Protein 6GH3 (pdb70)

InterPro domains:
  IPR008928 Six-hairpin glycosidase superfamily [SSF48208] (304-876)
  IPR010383 Glycosyl hydrolase 94, supersandwich domain [PF06165] (105-306)
  IPR011013 Galactose mutarotase-like domain superfamily [SSF74650] (109-291)
  IPR012341 Six-hairpin glycosidase-like superfamily [G3DSA:1.50.10.10] (341-810)
  IPR033432 Glycosyl hydrolase 94, catalytic domain [PF17167] (644-808)
  IPR037018 Glycoside hydrolase family 65, N-terminal domain [G3DSA:2.70.98.40] (7-300)
  IPR052047 Glycosyl Hydrolase 94 Enzymes [PTHR37469] (95-882)

CATH classification: 2.70.98.40

Secondary structure (DSSP, 8-state):
---EE-SSSS-EEEESGGGSTT--EEEE-TTS-EEEE-TTS-EEEESSTT-BSSPP--TTHHHHB----EEEEEETTTEEEETTS-SHHHHTTTTTT-PPPEEEEEETTEEEEEEEETTTTEEEEEEEE--SSSSEEEEEEEEEEE-SSS-EEEEEEEEEE---B-GGGSSTTHHHHHTT-EEEEETTEEEE--SEEEETTEEEE---EEEEEEEETTSPPPSEE--BHHHHH-TT-BTTB-HHHHTTPPPSB-TT-EEESS-BEEEEEPPPEEE-TT-EEEEEEEEEEESSS--HHHHIIIIISTTHHHHHHHHHHHHHHHHHTTEEEE-S-HHHHHHHHHHHHHHHHHHHHTT-SSTT--S--S---HHHHHHHHHHHHHH-GGGHHHHHHHHHTTBBTTS-B--SB-SSTT-B---SSSPPP-BGGGGTHHHHHHHHHHHHH--GGGGG-EE--B--SEETTTTEE-TT--GGG-SB-BBTTSPBP-EEHHHHHHHHHHHHHH-B-TTSSBB-BT-SS-TT--S-TTT-EEHHHHHHHHHHHHHHHHHHHHHHHHH---EEEEEGGGGGT-GGGSSPPPTT-HHHHHHHHHHHHHHHSS-B---EEEEEHHHHHHHHHHHHHHHHHHHHHHSEEE-TTS-EEE--EE-TTS-B-SB--TTS-B-BSHHHHHHHHHTSS-HHHHHHHHHHHHHHTEETTTEE-SBPPPPS-BTTTBGGGGSPTTBTTBTSEEHHHHHHHHHHHHHTT-HHHHHHHHHHHHHHHH-HHHH---SS--SEE-TTS-EES-S--THHHHHHHHIIIIIS-EEEETTEEEE-----GGGS-TTSEEEEEEEETTEEEEEEEE-TT-PPTTSEEEEEEEETTEE----EE-HHHHHTS-SSSEEEEEEEEEEPP-/---EE-SSSS-EEEESGGGSTT--EEEE-TTS-EEEE-TTS-EEEESSTT-BSSPP--TTHHHHB----EEEEEETTTEEEETTS-SHHHHTTTTTT-PPPEEEEEETTEEEEEEEETTTTEEEEEEEE--SSSSEEEEEEEEEEE-SSS-EEEEEEEEEE---B-GGGSSTTHHHHHTT-EEEEETTEEEE--SEEEETTEEEE---EEEEEEEETT-PPPSEE--BHHHHH-TT-BTTB-HHHHTTPPPSB-TT-EEESS-BEEEEEPPPEEEPTT-EEEEEEEEEEESSS--HHHHIIIIISTTHHHHHHHHHHHHHHHHHTTEEEESS-HHHHHHHHHHHHHHHHHHHHTT-SSSS--S--S---HHHHHHHHHHHHHH-GGGHHHHHHHHHTTB-TTS-B--EE-SSTT-EE------BGGGGTHHHHHHHHHHHHH--GGGGG-EE--B--SEETTTTEE-TT--GGG-SB-BBTTSPBP-EEHHHHHHHHHHHHHH-B-TTSSBB-BT-SS-TT--S-TTT-EEHHHHHHHHHHHHHHHHHHHHHHHHH---EEEEEGGGGGT-GGGSSPPPTT-HHHHHHHHHHHHHHHSS-B---EEEEEHHHHHHHHHHHHHHHHHHHHHHSEEE-TTS-EEE--EE-TTS-B-SB--TTS-B-BSHHHHHHHHHTSS-HHHHHHHHHHHHHHTEETTTEE-SBPPPPS-BTTTBGGGGSPTTBTTBTSEEHHHHHHHHHHHHHTT-HHHHHHHHHHHHHHHH-HHHH---SS--SEE-TTS-EES-S--THHHHHHHHIIIIIS-EEEETTEEEE-----GGGS-TTSEEEEEEEETTEEEEEEEE-TT-PPTTS-EEEEEEETTEE------EEE-HHHHHTS-SSSEEEEEEEEE-

Organism: NCBI:txid856729

Radius of gyration: 38.49 Å; Cα contacts (8 Å, |Δi|>4): 4423; chains: 2; bounding box: 98×97×110 Å

Nearest PDB structures (foldseek):
  6gh3-assembly1_B  TM=1.001E+00  e=0.000E+00  Paenibacillus sp. YM1
  6gh3-assembly1_A  TM=9.968E-01  e=0.000E+00  Paenibacillus sp. YM1
  3qde-assembly1_A  TM=8.419E-01  e=8.914E-45  Acetivibrio thermocellus
  1v7v-assembly1_A  TM=8.542E-01  e=3.616E-43  Vibrio proteolyticus
  6hq6-assembly1_B  TM=7.525E-01  e=4.160E-30  metagenome

Sequence (1801 aa):
KGWKFQGEQGEFRLEQPEHNSYLYFPLVNEAGMMSAVTPNLHGEITSGHNTFLMEPVSAESLHNSKASRNFWVFIEGYGAWSVSGNSARQNAARFTGEEERSAVEAGFLWHAVTRENEKAGLKARTVSFVPVTDDKIELMRVTLTNTGNAPLKLTPTAAIPLYGRSADDLRDHRHVTSLLHRIFTSEYGIEVQPALSFDERGHRRVNKVTYGVFGAEAGGTAPAGFFPVTEDFIGEGGALDWPEAVVANREPDAQAGTAVEEGYEAVGALRFAPVELAPGKSVSSYVVAMVISGDRIDVGRYAADYLAAGRRFDALLEQNRAYWRDKLDTVRFSSGDGEQDLWMKWVTLQPILRRLYGNSFLPYHDYGRGGRGWRDLWQDCLALMVMEPAEVRHLLLNNYAGVRMDGSNATIIGAGPGEFVADRNNIPRVWMDHGAWPLMTTLLYLHQSGDLDLLFQPQSYFRDVFVKRCRERDASWWTPEQGNKLLTADGQIYEGTILEHILLQNIVPFFNVGEHGNIKLEGADWNDGLDLAPERGESVAFTAFYASNLMELSELLLELQKRTGKDSLDIAEEMALLLDTLGKPISYDSIQEKRSLLDRYYDAVTPRVSGKKLLLDIRKVAEDLKRKADWAVAHLRGSEWIQSKEGYAWFNGYYNNDGERVEGDHPDGVRMTLTGQVFAIMGGVATDEQTEKISSQAVNRYLKDERIGYRLNSRFGGIQQNLGRAFGFAFGHKENGAMFSHMTVMYANALYKRGFVQEGFEVLDSSIYRLSADFENSRIYPGVPEYINERGRGMYTYLTGSASWLLLTQLTEVYGVKGRFGDLRLEPKLVQAQFDGSGEAAVETLFAGRMLRVVYRNPQAAEHGQQYRVDSVSLNGQSVDCCLIGRSLIEALPADGVHELIVTLGRNISKGWKFQGEQQGEFRLEQPEHNSYLYFPLVNEAGMMSAVTPNLHGEITSGHNTFLMEPVSAESLHNSKASRNFWVFIEGYGAWSVSGNSARQNAARFTGEEERSAVEAGFLWHAVTRENEKAGLKARTVSFVPVTDDKIELMRVTLTNTGNAPLKLTPTAAIPLYGRSADDLRDHRHVTSLLHRIFTSEYGIEVQPALSFDERGHRVNKVTYGVFGAEAGGTAPAGFFPVTEDFIGEGGALDWPEAVVANREPDAQAGTAVEGYEAVGALRFAPVELAPGKSVSYVVAMVISGDRIDVGRYAADYLAAGRRFDALLEQNRAYWRDKLDTVRFSSGDGEQDLWMKKWVTLQPILRRLYGNSFLPYHDYGRGGRGWRDLWQDCLALMVMEPAEVRHLLLNNYAGVRMDGSNATIIGAGPGEFVADRPRVWMDHGAWPLMTTLLYLHQSGDLDLLFQPQSYFRDVFVKRCRERDASWTPEQGNKLLTADGQIYEGTILEHILLQNIIVPFFNVGEHGNIKLEGADWNDGLDLAPERGESVAFTAFYASNLMELSELLLELQKRTGKDSLDIAEEMALLLDTLGKPISYDSIQEKRSLLDRYYDAVTPRVSGKKLLLDIRKVAEDLKRKADWAVAHLRGSEWIQSKEGYAWFNGYYNNDGERVEGDHPDGVRMTLTGQVFAIMGGVATDEQTEKISSQAVNRYLKDEERIGYRLNSRFGGIQQNLGRAFGFAFGHKENGAMFSHMTVMYANALYKRGFVQEGFEVLDSSIYRLSADFENSRIYPGVPEYINERGRGMYTYLTGSASWLLLTQLTEVYGVKGRFGDLRLEPKLVQAQFDGSGEAAVETLFAGRMLRVVYRNPQAAEHGQYRVDSVSLNGQSVDCQAGCLIGRSLIEALPADGVHELIVTLGR

B-factor: mean 40.85, std 18.24, range [12.48, 115.1]

Structure (mmCIF, N/CA/C/O backbone):
data_6GH3
#
_entry.id   6GH3
#
_cell.length_a   146.570
_cell.length_b   146.570
_cell.length_c   222.227
_cell.angle_alpha   90.000
_cell.angle_beta   90.000
_cell.angle_gamma   90.000
#
_symmetry.space_group_name_H-M   'P 41 21 2'
#
loop_
_entity.id
_entity.type
_entity.pdbx_description
1 polymer 'Laminaribiose phosphorylase'
2 non-polymer 'SULFATE ION'
3 non-polymer 1-O-phosphono-alpha-D-mannopyranose
4 non-polymer 1,2-ETHANEDIOL
5 non-polymer 'CHLORIDE ION'
6 water water
#
loop_
_atom_site.group_PDB
_atom_site.id
_atom_site.type_symbol
_atom_site.label_atom_id
_atom_site.label_alt_id
_atom_site.label_comp_id
_atom_site.label_asym_id
_atom_site.label_entity_id
_atom_site.label_seq_id
_atom_site.pdbx_PDB_ins_code
_atom_site.Cartn_x
_atom_site.Cartn_y
_atom_site.Cartn_z
_atom_site.occupancy
_atom_site.B_iso_or_equiv
_atom_site.auth_seq_id
_atom_site.auth_comp_id
_atom_site.auth_asym_id
_atom_site.auth_atom_id
_atom_site.pdbx_PDB_model_num
ATOM 1 N N . LYS A 1 6 ? 60.680 -4.900 29.589 1.00 66.02 4 LYS A N 1
ATOM 2 C CA . LYS A 1 6 ? 59.692 -5.955 29.933 1.00 67.23 4 LYS A CA 1
ATOM 3 C C . LYS A 1 6 ? 58.515 -5.339 30.713 1.00 60.83 4 LYS A C 1
ATOM 4 O O . LYS A 1 6 ? 58.618 -4.990 31.916 1.00 61.79 4 LYS A O 1
ATOM 6 N N . GLY A 1 7 ? 57.403 -5.184 29.998 1.00 53.58 5 GLY A N 1
ATOM 7 C CA . GLY A 1 7 ? 56.160 -4.711 30.571 1.00 46.69 5 GLY A CA 1
ATOM 8 C C . GLY A 1 7 ? 55.388 -5.779 31.305 1.00 44.37 5 GLY A C 1
ATOM 9 O O . GLY A 1 7 ? 55.857 -6.897 31.502 1.00 44.76 5 GLY A O 1
ATOM 10 N N . TRP A 1 8 ? 54.201 -5.400 31.756 1.00 40.24 6 TRP A N 1
ATOM 11 C CA . TRP A 1 8 ? 53.269 -6.337 32.350 1.00 38.98 6 TRP A CA 1
ATOM 12 C C . TRP A 1 8 ? 52.729 -7.324 31.304 1.00 40.84 6 TRP A C 1
ATOM 13 O O . TRP A 1 8 ? 52.722 -7.031 30.100 1.00 39.39 6 TRP A O 1
ATOM 24 N N . LYS A 1 9 ? 52.303 -8.490 31.776 1.00 41.23 7 LYS A N 1
ATOM 25 C CA . LYS A 1 9 ? 51.688 -9.508 30.928 1.00 43.84 7 LYS A CA 1
ATOM 26 C C . LYS A 1 9 ? 50.421 -9.977 31.594 1.00 44.38 7 LYS A C 1
ATOM 27 O O . LYS A 1 9 ? 50.452 -10.288 32.780 1.00 44.18 7 LYS A O 1
ATOM 29 N N . PHE A 1 10 ? 49.312 -10.006 30.856 1.00 45.73 8 PHE A N 1
ATOM 30 C CA . PHE A 1 10 ? 48.090 -10.619 31.357 1.00 48.72 8 PHE A CA 1
ATOM 31 C C . PHE A 1 10 ? 48.280 -12.120 31.609 1.00 51.63 8 PHE A C 1
ATOM 32 O O . PHE A 1 10 ? 48.991 -12.801 30.872 1.00 51.12 8 PHE A O 1
ATOM 40 N N . GLN A 1 11 ? 47.627 -12.616 32.655 1.00 53.99 9 GLN A N 1
ATOM 41 C CA . GLN A 1 11 ? 47.595 -14.043 32.994 1.00 58.08 9 GLN A CA 1
ATOM 42 C C . GLN A 1 11 ? 46.151 -14.431 33.142 1.00 57.82 9 GLN A C 1
ATOM 43 O O . GLN A 1 11 ? 45.387 -13.697 33.782 1.00 54.89 9 GLN A O 1
ATOM 49 N N . GLY A 1 12 ? 45.776 -15.567 32.563 1.00 59.06 10 GLY A N 1
ATOM 50 C CA . GLY A 1 12 ? 44.389 -16.020 32.612 1.00 61.43 10 GLY A CA 1
ATOM 51 C C . GLY A 1 12 ? 43.531 -15.116 31.752 1.00 62.11 10 GLY A C 1
ATOM 52 O O . GLY A 1 12 ? 44.061 -14.323 30.974 1.00 60.46 10 GLY A O 1
ATOM 53 N N . GLU A 1 13 ? 42.215 -15.207 31.940 1.00 65.39 11 GLU A N 1
ATOM 54 C CA . GLU A 1 13 ? 41.236 -14.546 31.069 1.00 68.38 11 GLU A CA 1
ATOM 55 C C . GLU A 1 13 ? 40.300 -13.565 31.774 1.00 66.98 11 GLU A C 1
ATOM 56 O O . GLU A 1 13 ? 39.309 -13.140 31.190 1.00 70.47 11 GLU A O 1
ATOM 62 N N . GLN A 1 14 ? 40.605 -13.199 33.009 1.00 63.27 12 GLN A N 1
ATOM 63 C CA . GLN A 1 14 ? 39.766 -12.270 33.760 1.00 63.14 12 GLN A CA 1
ATOM 64 C C . GLN A 1 14 ? 40.464 -10.946 34.046 1.00 59.97 12 GLN A C 1
ATOM 65 O O . GLN A 1 14 ? 39.918 -10.120 34.778 1.00 61.54 12 GLN A O 1
ATOM 67 N N . GLY A 1 15 ? 41.658 -10.740 33.484 1.00 56.06 13 GLY A N 1
ATOM 68 C CA . GLY A 1 15 ? 42.310 -9.433 33.509 1.00 53.25 13 GLY A CA 1
ATOM 69 C C . GLY A 1 15 ? 43.449 -9.310 34.483 1.00 50.64 13 GLY A C 1
ATOM 70 O O . GLY A 1 15 ? 44.056 -8.227 34.594 1.00 51.36 13 GLY A O 1
ATOM 71 N N . GLU A 1 16 ? 43.738 -10.390 35.205 1.00 51.05 14 GLU A N 1
ATOM 72 C CA . GLU A 1 16 ? 44.902 -10.422 36.082 1.00 50.16 14 GLU A CA 1
ATOM 73 C C . GLU A 1 16 ? 46.190 -10.194 35.255 1.00 47.57 14 GLU A C 1
ATOM 74 O O . GLU A 1 16 ? 46.309 -10.680 34.117 1.00 46.66 14 GLU A O 1
ATOM 80 N N . PHE A 1 17 ? 47.128 -9.449 35.821 1.00 43.36 15 PHE A N 1
ATOM 81 C CA . PHE A 1 17 ? 48.423 -9.230 35.199 1.00 42.88 15 PHE A CA 1
ATOM 82 C C . PHE A 1 17 ? 49.554 -9.404 36.188 1.00 42.20 15 PHE A C 1
ATOM 83 O O . PHE A 1 17 ? 49.352 -9.385 37.412 1.00 42.69 15 PHE A O 1
ATOM 91 N N . ARG A 1 18 ? 50.747 -9.570 35.641 1.00 42.48 16 ARG A N 1
ATOM 92 C CA . ARG A 1 18 ? 51.986 -9.657 36.400 1.00 42.59 16 ARG A CA 1
ATOM 93 C C . ARG A 1 18 ? 53.028 -8.764 35.741 1.00 40.50 16 ARG A C 1
ATOM 94 O O . ARG A 1 18 ? 53.119 -8.718 34.507 1.00 40.13 16 ARG A O 1
ATOM 102 N N . LEU A 1 19 ? 53.831 -8.117 36.579 1.00 38.46 17 LEU A N 1
ATOM 103 C CA . LEU A 1 19 ? 54.981 -7.324 36.155 1.00 37.45 17 LEU A CA 1
ATOM 104 C C . LEU A 1 19 ? 56.205 -7.755 36.970 1.00 37.48 17 LEU A C 1
ATOM 105 O O . LEU A 1 19 ? 56.186 -7.656 38.207 1.00 36.81 17 LEU A O 1
ATOM 110 N N . GLU A 1 20 ? 57.257 -8.204 36.283 1.00 37.77 18 GLU A N 1
ATOM 111 C CA . GLU A 1 20 ? 58.535 -8.533 36.924 1.00 39.66 18 GLU A CA 1
ATOM 112 C C . GLU A 1 20 ? 59.345 -7.267 37.217 1.00 38.84 18 GLU A C 1
ATOM 113 O O . GLU A 1 20 ? 59.232 -6.270 36.499 1.00 35.53 18 GLU A O 1
ATOM 119 N N . GLN A 1 21 ? 60.145 -7.314 38.288 1.00 38.52 19 GLN A N 1
ATOM 120 C CA . GLN A 1 21 ? 60.988 -6.183 38.717 1.00 38.52 19 GLN A CA 1
ATOM 121 C C . GLN A 1 21 ? 60.237 -4.843 38.696 1.00 35.92 19 GLN A C 1
ATOM 122 O O . GLN A 1 21 ? 60.696 -3.882 38.102 1.00 37.08 19 GLN A O 1
ATOM 128 N N . PRO A 1 22 ? 59.053 -4.803 39.307 1.00 34.61 20 PRO A N 1
ATOM 129 C CA . PRO A 1 22 ? 58.180 -3.640 39.175 1.00 34.95 20 PRO A CA 1
ATOM 130 C C . PRO A 1 22 ? 58.764 -2.353 39.747 1.00 36.05 20 PRO A C 1
ATOM 131 O O . PRO A 1 22 ? 58.520 -1.294 39.185 1.00 34.82 20 PRO A O 1
ATOM 135 N N . GLU A 1 23 ? 59.576 -2.441 40.800 1.00 39.05 21 GLU A N 1
ATOM 136 C CA . GLU A 1 23 ? 60.179 -1.231 41.370 1.00 41.77 21 GLU A CA 1
ATOM 137 C C . GLU A 1 23 ? 61.287 -0.651 40.491 1.00 39.83 21 GLU A C 1
ATOM 138 O O . GLU A 1 23 ? 61.810 0.384 40.836 1.00 38.72 21 GLU A O 1
ATOM 144 N N . HIS A 1 24 ? 61.631 -1.288 39.364 1.00 39.44 22 HIS A N 1
ATOM 145 C CA . HIS A 1 24 ? 62.546 -0.689 38.362 1.00 38.74 22 HIS A CA 1
ATOM 146 C C . HIS A 1 24 ? 61.867 0.406 37.513 1.00 34.21 22 HIS A C 1
ATOM 147 O O . HIS A 1 24 ? 62.406 0.830 36.533 1.00 33.83 22 HIS A O 1
ATOM 154 N N . ASN A 1 25 ? 60.673 0.843 37.901 1.00 32.08 23 ASN A N 1
ATOM 155 C CA . ASN A 1 25 ? 59.885 1.825 37.187 1.00 31.04 23 ASN A CA 1
ATOM 156 C C . ASN A 1 25 ? 59.455 2.887 38.181 1.00 31.30 23 ASN A C 1
ATOM 157 O O . ASN A 1 25 ? 58.925 2.548 39.255 1.00 33.39 23 ASN A O 1
ATOM 162 N N . SER A 1 26 ? 59.674 4.158 37.862 1.00 27.93 24 SER A N 1
ATOM 163 C CA . SER A 1 26 ? 59.297 5.214 38.771 1.00 26.98 24 SER A CA 1
ATOM 164 C C . SER A 1 26 ? 57.793 5.452 38.685 1.00 27.50 24 SER A C 1
ATOM 165 O O . SER A 1 26 ? 57.153 5.226 37.636 1.00 28.59 24 SER A O 1
ATOM 168 N N . TYR A 1 27 ? 57.243 5.877 39.819 1.00 27.02 25 TYR A N 1
ATOM 169 C CA . TYR A 1 27 ? 55.889 6.441 39.921 1.00 27.19 25 TYR A CA 1
ATOM 170 C C . TYR A 1 27 ? 54.698 5.485 39.770 1.00 28.34 25 TYR A C 1
ATOM 171 O O . TYR A 1 27 ? 53.570 5.949 39.790 1.00 29.74 25 TYR A O 1
ATOM 180 N N . LEU A 1 28 ? 54.920 4.177 39.649 1.00 29.18 26 LEU A N 1
ATOM 181 C CA . LEU A 1 28 ? 53.819 3.225 39.556 1.00 30.87 26 LEU A CA 1
ATOM 182 C C . LEU A 1 28 ? 52.975 3.174 40.828 1.00 29.86 26 LEU A C 1
ATOM 183 O O . LEU A 1 28 ? 53.523 3.183 41.940 1.00 30.37 26 LEU A O 1
ATOM 188 N N . TYR A 1 29 ? 51.659 3.107 40.663 1.00 29.36 27 TYR A N 1
ATOM 189 C CA . TYR A 1 29 ? 50.765 2.794 41.765 1.00 28.35 27 TYR A CA 1
ATOM 190 C C . TYR A 1 29 ? 49.457 2.168 41.295 1.00 29.49 27 TYR A C 1
ATOM 191 O O . TYR A 1 29 ? 49.105 2.293 40.140 1.00 30.28 27 TYR A O 1
ATOM 200 N N . PHE A 1 30 ? 48.770 1.498 42.221 1.00 29.59 28 PHE A N 1
ATOM 201 C CA . PHE A 1 30 ? 47.591 0.680 41.967 1.00 30.78 28 PHE A CA 1
ATOM 202 C C . PHE A 1 30 ? 46.497 1.065 42.968 1.00 31.01 28 PHE A C 1
ATOM 203 O O . PHE A 1 30 ? 46.815 1.319 44.116 1.00 29.33 28 PHE A O 1
ATOM 211 N N . PRO A 1 31 ? 45.220 1.121 42.536 1.00 32.39 29 PRO A N 1
ATOM 212 C CA . PRO A 1 31 ? 44.171 1.608 43.424 1.00 33.11 29 PRO A CA 1
ATOM 213 C C . PRO A 1 31 ? 43.433 0.477 44.175 1.00 34.15 29 PRO A C 1
ATOM 214 O O . PRO A 1 31 ? 43.162 -0.572 43.591 1.00 35.58 29 PRO A O 1
ATOM 218 N N . LEU A 1 32 ? 43.141 0.709 45.453 1.00 33.04 30 LEU A N 1
ATOM 219 C CA . LEU A 1 32 ? 42.300 -0.179 46.273 1.00 34.71 30 LEU A CA 1
ATOM 220 C C . LEU A 1 32 ? 41.267 0.691 46.970 1.00 34.54 30 LEU A C 1
ATOM 221 O O . LEU A 1 32 ? 41.626 1.672 47.613 1.00 33.50 30 LEU A O 1
ATOM 226 N N . VAL A 1 33 ? 39.994 0.366 46.794 1.00 36.02 31 VAL A N 1
ATOM 227 C CA . VAL A 1 33 ? 38.911 1.239 47.226 1.00 36.56 31 VAL A CA 1
ATOM 228 C C . VAL A 1 33 ? 37.625 0.468 47.459 1.00 39.79 31 VAL A C 1
ATOM 229 O O . VAL A 1 33 ? 37.398 -0.569 46.818 1.00 41.41 31 VAL A O 1
ATOM 233 N N . ASN A 1 34 ? 36.776 0.981 48.361 1.00 40.02 32 ASN A N 1
ATOM 234 C CA . ASN A 1 34 ? 35.402 0.478 48.513 1.00 41.95 32 ASN A CA 1
ATOM 235 C C . ASN A 1 34 ? 34.379 1.607 48.603 1.00 42.59 32 ASN A C 1
ATOM 236 O O . ASN A 1 34 ? 34.736 2.780 48.722 1.00 41.12 32 ASN A O 1
ATOM 241 N N . GLU A 1 35 ? 33.107 1.230 48.556 1.00 45.01 33 GLU A N 1
ATOM 242 C CA . GLU A 1 35 ? 31.998 2.191 48.615 1.00 46.87 33 GLU A CA 1
ATOM 243 C C . GLU A 1 35 ? 31.900 2.821 49.999 1.00 44.80 33 GLU A C 1
ATOM 244 O O . GLU A 1 35 ? 31.437 3.944 50.121 1.00 43.39 33 GLU A O 1
ATOM 250 N N . ALA A 1 36 ? 32.325 2.093 51.029 1.00 44.27 34 ALA A N 1
ATOM 251 C CA . ALA A 1 36 ? 32.304 2.604 52.405 1.00 43.80 34 ALA A CA 1
ATOM 252 C C . ALA A 1 36 ? 33.163 3.867 52.558 1.00 41.42 34 ALA A C 1
ATOM 253 O O . ALA A 1 36 ? 32.886 4.698 53.413 1.00 41.22 34 ALA A O 1
ATOM 255 N N . GLY A 1 37 ? 34.181 4.005 51.705 1.00 39.72 35 GLY A N 1
ATOM 256 C CA . GLY A 1 37 ? 34.992 5.203 51.634 1.00 37.76 35 GLY A CA 1
ATOM 257 C C . GLY A 1 37 ? 36.451 5.046 51.995 1.00 36.23 35 GLY A C 1
ATOM 258 O O . GLY A 1 37 ? 37.111 6.048 52.201 1.00 36.00 35 GLY A O 1
ATOM 259 N N . MET A 1 38 ? 36.986 3.830 52.076 1.00 37.08 36 MET A N 1
ATOM 260 C CA . MET A 1 38 ? 38.444 3.660 52.187 1.00 36.39 36 MET A CA 1
ATOM 261 C C . MET A 1 38 ? 39.059 3.825 50.798 1.00 35.32 36 MET A C 1
ATOM 262 O O . MET A 1 38 ? 38.671 3.115 49.862 1.00 35.64 36 MET A O 1
ATOM 267 N N . MET A 1 39 ? 40.005 4.749 50.678 1.00 33.17 37 MET A N 1
ATOM 268 C CA . MET A 1 39 ? 40.633 5.086 49.395 1.00 33.63 37 MET A CA 1
ATOM 269 C C . MET A 1 39 ? 42.137 4.987 49.537 1.00 32.12 37 MET A C 1
ATOM 270 O O . MET A 1 39 ? 42.734 5.763 50.295 1.00 30.14 37 MET A O 1
ATOM 275 N N . SER A 1 40 ? 42.747 4.016 48.849 1.00 31.74 38 SER A N 1
ATOM 276 C CA . SER A 1 40 ? 44.183 3.741 48.962 1.00 31.41 38 SER A CA 1
ATOM 277 C C . SER A 1 40 ? 44.869 3.660 47.616 1.00 30.56 38 SER A C 1
ATOM 278 O O . SER A 1 40 ? 44.252 3.384 46.575 1.00 30.66 38 SER A O 1
ATOM 281 N N . ALA A 1 41 ? 46.169 3.858 47.676 1.00 29.82 39 ALA A N 1
ATOM 282 C CA . ALA A 1 41 ? 47.063 3.623 46.557 1.00 29.90 39 ALA A CA 1
ATOM 283 C C . ALA A 1 41 ? 48.223 2.813 47.082 1.00 29.96 39 ALA A C 1
ATOM 284 O O . ALA A 1 41 ? 48.691 3.054 48.209 1.00 28.10 39 ALA A O 1
ATOM 286 N N . VAL A 1 42 ? 48.685 1.858 46.276 1.00 29.97 40 VAL A N 1
ATOM 287 C CA . VAL A 1 42 ? 49.795 1.008 46.659 1.00 30.04 40 VAL A CA 1
ATOM 288 C C . VAL A 1 42 ? 50.815 0.879 45.510 1.00 29.25 40 VAL A C 1
ATOM 289 O O . VAL A 1 42 ? 50.442 0.623 44.376 1.00 29.53 40 VAL A O 1
ATOM 293 N N . THR A 1 43 ? 52.094 1.086 45.824 1.00 28.12 41 THR A N 1
ATOM 294 C CA . THR A 1 43 ? 53.175 1.012 44.852 1.00 28.62 41 THR A CA 1
ATOM 295 C C . THR A 1 43 ? 53.846 -0.345 44.965 1.00 29.68 41 THR A C 1
ATOM 296 O O . THR A 1 43 ? 53.518 -1.109 45.869 1.00 29.22 41 THR A O 1
ATOM 300 N N . PRO A 1 44 ? 54.806 -0.640 44.068 1.00 30.73 42 PRO A N 1
ATOM 301 C CA . PRO A 1 44 ? 55.518 -1.916 44.166 1.00 31.84 42 PRO A CA 1
ATOM 302 C C . PRO A 1 44 ? 56.315 -2.164 45.458 1.00 32.61 42 PRO A C 1
ATOM 303 O O . PRO A 1 44 ? 56.587 -3.326 45.777 1.00 33.47 42 PRO A O 1
ATOM 307 N N . ASN A 1 45 ? 56.703 -1.100 46.185 1.00 31.03 43 ASN A N 1
ATOM 308 C CA . ASN A 1 45 ? 57.387 -1.256 47.481 1.00 30.35 43 ASN A CA 1
ATOM 309 C C . ASN A 1 45 ? 56.445 -0.993 48.684 1.00 30.21 43 ASN A C 1
ATOM 310 O O . ASN A 1 45 ? 56.914 -0.839 49.810 1.00 29.25 43 ASN A O 1
ATOM 315 N N . LEU A 1 46 ? 55.140 -0.931 48.402 1.00 29.33 44 LEU A N 1
ATOM 316 C CA . LEU A 1 46 ? 54.045 -0.721 49.350 1.00 29.18 44 LEU A CA 1
ATOM 317 C C . LEU A 1 46 ? 53.873 0.713 49.850 1.00 28.63 44 LEU A C 1
ATOM 318 O O . LEU A 1 46 ? 53.173 0.953 50.850 1.00 27.02 44 LEU A O 1
ATOM 323 N N . HIS A 1 47 ? 54.475 1.667 49.133 1.00 27.51 45 HIS A N 1
ATOM 324 C CA . HIS A 1 47 ? 54.205 3.068 49.380 1.00 27.15 45 HIS A CA 1
ATOM 325 C C . HIS A 1 47 ? 52.834 3.413 48.812 1.00 27.50 45 HIS A C 1
ATOM 326 O O . HIS A 1 47 ? 52.113 2.545 48.314 1.00 26.58 45 HIS A O 1
ATOM 333 N N . GLY A 1 48 ? 52.441 4.680 48.950 1.00 27.47 46 GLY A N 1
ATOM 334 C CA . GLY A 1 48 ? 51.163 5.173 48.448 1.00 28.50 46 GLY A CA 1
ATOM 335 C C . GLY A 1 48 ? 50.531 6.003 49.540 1.00 27.74 46 GLY A C 1
ATOM 336 O O . GLY A 1 48 ? 51.206 6.808 50.187 1.00 28.99 46 GLY A O 1
ATOM 337 N N . GLU A 1 49 ? 49.245 5.813 49.741 1.00 29.01 47 GLU A N 1
ATOM 338 C CA . GLU A 1 49 ? 48.516 6.560 50.740 1.00 29.22 47 GLU A CA 1
ATOM 339 C C . GLU A 1 49 ? 47.243 5.817 51.085 1.00 29.64 47 GLU A C 1
ATOM 340 O O . GLU A 1 49 ? 46.835 4.900 50.367 1.00 31.65 47 GLU A O 1
ATOM 346 N N . ILE A 1 50 ? 46.662 6.175 52.217 1.00 27.83 48 ILE A N 1
ATOM 347 C CA . ILE A 1 50 ? 45.454 5.564 52.720 1.00 28.99 48 ILE A CA 1
ATOM 348 C C . ILE A 1 50 ? 44.678 6.686 53.346 1.00 28.43 48 ILE A C 1
ATOM 349 O O . ILE A 1 50 ? 45.208 7.366 54.226 1.00 26.95 48 ILE A O 1
ATOM 354 N N . THR A 1 51 ? 43.433 6.870 52.917 1.00 28.05 49 THR A N 1
ATOM 355 C CA . THR A 1 51 ? 42.636 7.957 53.425 1.00 28.53 49 THR A CA 1
ATOM 356 C C . THR A 1 51 ? 41.160 7.722 53.237 1.00 30.24 49 THR A C 1
ATOM 357 O O . THR A 1 51 ? 40.752 6.930 52.395 1.00 32.92 49 THR A O 1
ATOM 361 N N . SER A 1 52 ? 40.354 8.413 54.032 1.00 30.25 50 SER A N 1
ATOM 362 C CA . SER A 1 52 ? 38.926 8.458 53.829 1.00 31.18 50 SER A CA 1
ATOM 363 C C . SER A 1 52 ? 38.453 9.841 53.427 1.00 30.84 50 SER A C 1
ATOM 364 O O . SER A 1 52 ? 37.261 10.056 53.330 1.00 31.84 50 SER A O 1
ATOM 367 N N . GLY A 1 53 ? 39.356 10.785 53.182 1.00 29.62 51 GLY A N 1
ATOM 368 C CA . GLY A 1 53 ? 38.916 12.139 52.850 1.00 29.86 51 GLY A CA 1
ATOM 369 C C . GLY A 1 53 ? 40.021 13.119 53.063 1.00 29.30 51 GLY A C 1
ATOM 370 O O . GLY A 1 53 ? 41.065 12.775 53.644 1.00 28.70 51 GLY A O 1
ATOM 371 N N . HIS A 1 54 ? 39.802 14.351 52.626 1.00 29.25 52 HIS A N 1
ATOM 372 C CA . HIS A 1 54 ? 40.834 15.374 52.722 1.00 27.99 52 HIS A CA 1
ATOM 373 C C . HIS A 1 54 ? 41.334 15.591 54.158 1.00 27.32 52 HIS A C 1
ATOM 374 O O . HIS A 1 54 ? 42.525 15.846 54.382 1.00 25.46 52 HIS A O 1
ATOM 381 N N . ASN A 1 55 ? 40.418 15.467 55.123 1.00 27.39 53 ASN A N 1
ATOM 382 C CA . ASN A 1 55 ? 40.743 15.738 56.518 1.00 27.63 53 ASN A CA 1
ATOM 383 C C . ASN A 1 55 ? 41.117 14.501 57.333 1.00 27.68 53 ASN A C 1
ATOM 384 O O . ASN A 1 55 ? 41.493 14.635 58.506 1.00 25.94 53 ASN A O 1
ATOM 389 N N . THR A 1 56 ? 41.071 13.310 56.713 1.00 28.38 54 THR A N 1
ATOM 390 C CA . THR A 1 56 ? 41.236 12.052 57.441 1.00 28.96 54 THR A CA 1
ATOM 391 C C . THR A 1 56 ? 42.139 11.049 56.743 1.00 28.14 54 THR A C 1
ATOM 392 O O . THR A 1 56 ? 41.712 9.954 56.366 1.00 28.63 54 THR A O 1
ATOM 396 N N . PHE A 1 57 ? 43.407 11.441 56.620 1.00 27.23 55 PHE A N 1
ATOM 397 C CA . PHE A 1 57 ? 44.467 10.587 56.070 1.00 26.24 55 PHE A CA 1
ATOM 398 C C . PHE A 1 57 ? 45.063 9.683 57.139 1.00 26.29 55 PHE A C 1
ATOM 399 O O . PHE A 1 57 ? 45.542 10.162 58.164 1.00 26.19 55 PHE A O 1
ATOM 407 N N . LEU A 1 58 ? 45.053 8.375 56.910 1.00 26.30 56 LEU A N 1
ATOM 408 C CA . LEU A 1 58 ? 45.679 7.444 57.833 1.00 26.27 56 LEU A CA 1
ATOM 409 C C . LEU A 1 58 ? 47.192 7.430 57.605 1.00 26.00 56 LEU A C 1
ATOM 410 O O . LEU A 1 58 ? 47.971 7.491 58.557 1.00 26.33 56 LEU A O 1
ATOM 415 N N . MET A 1 59 ? 47.600 7.335 56.353 1.00 25.98 57 MET A N 1
ATOM 416 C CA . MET A 1 59 ? 49.004 7.522 55.967 1.00 27.01 57 MET A CA 1
ATOM 417 C C . MET A 1 59 ? 49.204 8.929 55.414 1.00 26.30 57 MET A C 1
ATOM 418 O O . MET A 1 59 ? 48.247 9.565 55.012 1.00 30.96 57 MET A O 1
ATOM 423 N N . GLU A 1 60 ? 50.446 9.395 55.394 1.00 26.33 58 GLU A N 1
ATOM 424 C CA . GLU A 1 60 ? 50.787 10.775 54.991 1.00 26.35 58 GLU A CA 1
ATOM 425 C C . GLU A 1 60 ? 50.298 11.025 53.566 1.00 25.81 58 GLU A C 1
ATOM 426 O O . GLU A 1 60 ? 50.441 10.156 52.715 1.00 24.37 58 GLU A O 1
ATOM 432 N N . PRO A 1 61 ? 49.699 12.204 53.313 1.00 24.84 59 PRO A N 1
ATOM 433 C CA . PRO A 1 61 ? 49.354 12.589 51.955 1.00 24.64 59 PRO A CA 1
ATOM 434 C C . PRO A 1 61 ? 50.619 12.655 51.080 1.00 24.72 59 PRO A C 1
ATOM 435 O O . PRO A 1 61 ? 51.657 13.127 51.552 1.00 22.02 59 PRO A O 1
ATOM 439 N N . VAL A 1 62 ? 50.525 12.161 49.844 1.00 23.78 60 VAL A N 1
ATOM 440 C CA . VAL A 1 62 ? 51.675 12.147 48.942 1.00 23.59 60 VAL A CA 1
ATOM 441 C C . VAL A 1 62 ? 51.332 12.807 47.628 1.00 24.07 60 VAL A C 1
ATOM 442 O O . VAL A 1 62 ? 50.159 12.976 47.301 1.00 24.02 60 VAL A O 1
ATOM 446 N N . SER A 1 63 ? 52.365 13.174 46.885 1.00 23.47 61 SER A N 1
ATOM 447 C CA . SER A 1 63 ? 52.248 13.420 45.445 1.00 23.97 61 SER A CA 1
ATOM 448 C C . SER A 1 63 ? 53.192 12.418 44.766 1.00 25.73 61 SER A C 1
ATOM 449 O O . SER A 1 63 ? 53.747 11.561 45.429 1.00 26.69 61 SER A O 1
ATOM 452 N N . ALA A 1 64 ? 53.408 12.567 43.468 1.00 26.45 62 ALA A N 1
ATOM 453 C CA . ALA A 1 64 ? 54.245 11.623 42.696 1.00 26.34 62 ALA A CA 1
ATOM 454 C C . ALA A 1 64 ? 55.692 11.499 43.208 1.00 25.61 62 ALA A C 1
ATOM 455 O O . ALA A 1 64 ? 56.190 10.386 43.362 1.00 27.00 62 ALA A O 1
ATOM 457 N N . GLU A 1 65 ? 56.351 12.618 43.504 1.00 24.91 63 GLU A N 1
ATOM 458 C CA . GLU A 1 65 ? 57.757 12.582 43.932 1.00 26.43 63 GLU A CA 1
ATOM 459 C C . GLU A 1 65 ? 57.944 11.858 45.280 1.00 24.47 63 GLU A C 1
ATOM 460 O O . GLU A 1 65 ? 58.971 11.222 45.492 1.00 23.83 63 GLU A O 1
ATOM 466 N N . SER A 1 66 ? 56.935 11.906 46.146 1.00 24.42 64 SER A N 1
ATOM 467 C CA . SER A 1 66 ? 56.958 11.160 47.411 1.00 24.35 64 SER A CA 1
ATOM 468 C C . SER A 1 66 ? 57.203 9.663 47.226 1.00 24.47 64 SER A C 1
ATOM 469 O O . SER A 1 66 ? 57.729 8.999 48.126 1.00 23.89 64 SER A O 1
ATOM 472 N N . LEU A 1 67 ? 56.772 9.109 46.095 1.00 23.70 65 LEU A N 1
ATOM 473 C CA . LEU A 1 67 ? 56.790 7.670 45.938 1.00 25.36 65 LEU A CA 1
ATOM 474 C C . LEU A 1 67 ? 58.214 7.104 45.917 1.00 26.78 65 LEU A C 1
ATOM 475 O O . LEU A 1 67 ? 58.417 5.948 46.280 1.00 29.05 65 LEU A O 1
ATOM 480 N N . HIS A 1 68 ? 59.177 7.927 45.518 1.00 26.58 66 HIS A N 1
ATOM 481 C CA . HIS A 1 68 ? 60.587 7.611 45.666 1.00 26.11 66 HIS A CA 1
ATOM 482 C C . HIS A 1 68 ? 61.268 8.333 46.837 1.00 26.32 66 HIS A C 1
ATOM 483 O O . HIS A 1 68 ? 62.172 7.767 47.444 1.00 27.16 66 HIS A O 1
ATOM 490 N N . ASN A 1 69 ? 60.850 9.563 47.141 1.00 23.96 67 ASN A N 1
ATOM 491 C CA . ASN A 1 69 ? 61.584 10.401 48.058 1.00 22.77 67 ASN A CA 1
ATOM 492 C C . ASN A 1 69 ? 61.273 10.191 49.551 1.00 22.82 67 ASN A C 1
ATOM 493 O O . ASN A 1 69 ? 62.110 10.527 50.395 1.00 22.74 67 ASN A O 1
ATOM 498 N N . SER A 1 70 ? 60.090 9.676 49.865 1.00 23.24 68 SER A N 1
ATOM 499 C CA . SER A 1 70 ? 59.678 9.412 51.238 1.00 22.82 68 SER A CA 1
ATOM 500 C C . SER A 1 70 ? 59.950 7.979 51.582 1.00 23.09 68 SER A C 1
ATOM 501 O O . SER A 1 70 ? 59.630 7.089 50.813 1.00 23.63 68 SER A O 1
ATOM 504 N N . LYS A 1 71 ? 60.475 7.750 52.781 1.00 22.23 69 LYS A N 1
ATOM 505 C CA . LYS A 1 71 ? 60.805 6.406 53.236 1.00 23.39 69 LYS A CA 1
ATOM 506 C C . LYS A 1 71 ? 59.618 5.682 53.858 1.00 25.11 69 LYS A C 1
ATOM 507 O O . LYS A 1 71 ? 59.703 4.478 54.155 1.00 26.27 69 LYS A O 1
ATOM 513 N N . ALA A 1 72 ? 58.511 6.399 54.041 1.00 24.98 70 ALA A N 1
ATOM 514 C CA . ALA A 1 72 ? 57.370 5.938 54.841 1.00 24.25 70 ALA A CA 1
ATOM 515 C C . ALA A 1 72 ? 56.361 5.094 54.057 1.00 25.44 70 ALA A C 1
ATOM 516 O O . ALA A 1 72 ? 55.151 5.367 54.058 1.00 27.46 70 ALA A O 1
ATOM 518 N N . SER A 1 73 ? 56.838 4.021 53.441 1.00 25.30 71 SER A N 1
ATOM 519 C CA . SER A 1 73 ? 55.936 3.050 52.836 1.00 26.58 71 SER A CA 1
ATOM 520 C C . SER A 1 73 ? 55.255 2.225 53.951 1.00 26.93 71 SER A C 1
ATOM 521 O O . SER A 1 73 ? 55.722 2.197 55.105 1.00 26.27 71 SER A O 1
ATOM 524 N N . ARG A 1 74 ? 54.175 1.552 53.602 1.00 26.62 72 ARG A N 1
ATOM 525 C CA . ARG A 1 74 ? 53.753 0.417 54.404 1.00 29.17 72 ARG A CA 1
ATOM 526 C C . ARG A 1 74 ? 54.965 -0.504 54.430 1.00 29.84 72 ARG A C 1
ATOM 527 O O . ARG A 1 74 ? 55.727 -0.562 53.451 1.00 31.32 72 ARG A O 1
ATOM 535 N N . ASN A 1 75 ? 55.173 -1.213 55.522 1.00 29.22 73 ASN A N 1
ATOM 536 C CA . ASN A 1 75 ? 56.306 -2.112 55.549 1.00 29.96 73 ASN A CA 1
ATOM 537 C C . ASN A 1 75 ? 56.029 -3.304 56.418 1.00 31.01 73 ASN A C 1
ATOM 538 O O . ASN A 1 75 ? 55.147 -3.269 57.257 1.00 32.88 73 ASN A O 1
ATOM 543 N N . PHE A 1 76 ? 56.750 -4.375 56.149 1.00 30.95 74 PHE A N 1
ATOM 544 C CA . PHE A 1 76 ? 56.757 -5.532 57.001 1.00 31.28 74 PHE A CA 1
ATOM 545 C C . PHE A 1 76 ? 58.178 -6.047 56.974 1.00 32.21 74 PHE A C 1
ATOM 546 O O . PHE A 1 76 ? 58.762 -6.296 55.896 1.00 31.98 74 PHE A O 1
ATOM 554 N N . TRP A 1 77 ? 58.726 -6.202 58.164 1.00 31.58 75 TRP A N 1
ATOM 555 C CA . TRP A 1 77 ? 60.114 -6.517 58.347 1.00 31.83 75 TRP A CA 1
ATOM 556 C C . TRP A 1 77 ? 60.283 -7.901 58.897 1.00 34.05 75 TRP A C 1
ATOM 557 O O . TRP A 1 77 ? 59.462 -8.396 59.683 1.00 34.00 75 TRP A O 1
ATOM 568 N N . VAL A 1 78 ? 61.396 -8.503 58.529 1.00 35.43 76 VAL A N 1
ATOM 569 C CA . VAL A 1 78 ? 61.808 -9.757 59.090 1.00 39.22 76 VAL A CA 1
ATOM 570 C C . VAL A 1 78 ? 63.256 -9.582 59.488 1.00 38.32 76 VAL A C 1
ATOM 571 O O . VAL A 1 78 ? 64.058 -9.181 58.666 1.00 38.90 76 VAL A O 1
ATOM 575 N N . PHE A 1 79 ? 63.581 -9.840 60.750 1.00 38.41 77 PHE A N 1
ATOM 576 C CA . PHE A 1 79 ? 64.952 -9.936 61.185 1.00 38.76 77 PHE A CA 1
ATOM 577 C C . PHE A 1 79 ? 65.318 -11.403 61.047 1.00 41.31 77 PHE A C 1
ATOM 578 O O . PHE A 1 79 ? 64.836 -12.265 61.807 1.00 41.71 77 PHE A O 1
ATOM 586 N N . ILE A 1 80 ? 66.168 -11.687 60.069 1.00 40.80 78 ILE A N 1
ATOM 587 C CA . ILE A 1 80 ? 66.549 -13.055 59.740 1.00 43.66 78 ILE A CA 1
ATOM 588 C C . ILE A 1 80 ? 67.848 -13.393 60.456 1.00 45.01 78 ILE A C 1
ATOM 589 O O . ILE A 1 80 ? 68.839 -12.703 60.263 1.00 43.02 78 ILE A O 1
ATOM 594 N N . GLU A 1 81 ? 67.861 -14.444 61.278 1.00 48.06 79 GLU A N 1
ATOM 595 C CA . GLU A 1 81 ? 69.112 -14.866 61.926 1.00 51.42 79 GLU A CA 1
ATOM 596 C C . GLU A 1 81 ? 70.150 -15.187 60.843 1.00 50.04 79 GLU A C 1
A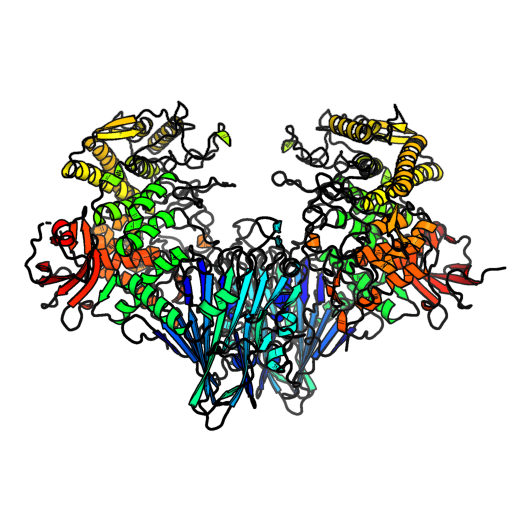TOM 597 O O . GLU A 1 81 ? 69.835 -15.894 59.904 1.00 49.47 79 GLU A O 1
ATOM 603 N N . GLY A 1 82 ? 71.368 -14.662 60.993 1.00 49.51 80 GLY A N 1
ATOM 604 C CA . GLY A 1 82 ? 72.438 -14.813 60.002 1.00 50.14 80 GLY A CA 1
ATOM 605 C C . GLY A 1 82 ? 72.450 -13.773 58.880 1.00 48.66 80 GLY A C 1
ATOM 606 O O . GLY A 1 82 ? 73.383 -13.758 58.068 1.00 49.85 80 GLY A O 1
ATOM 607 N N . TYR A 1 83 ? 71.413 -12.944 58.795 1.00 46.26 81 TYR A N 1
ATOM 608 C CA . TYR A 1 83 ? 71.275 -11.968 57.713 1.00 45.94 81 TYR A CA 1
ATOM 609 C C . TYR A 1 83 ? 70.950 -10.575 58.258 1.00 43.71 81 TYR A C 1
ATOM 610 O O . TYR A 1 83 ? 71.583 -9.605 57.851 1.00 44.54 81 TYR A O 1
ATOM 619 N N . GLY A 1 84 ? 69.962 -10.481 59.154 1.00 41.71 82 GLY A N 1
ATOM 620 C CA . GLY A 1 84 ? 69.545 -9.227 59.762 1.00 40.07 82 GLY A CA 1
ATOM 621 C C . GLY A 1 84 ? 68.226 -8.724 59.206 1.00 37.35 82 GLY A C 1
ATOM 622 O O . GLY A 1 84 ? 67.393 -9.509 58.754 1.00 38.39 82 GLY A O 1
ATOM 623 N N . ALA A 1 85 ? 68.035 -7.418 59.250 1.00 34.67 83 ALA A N 1
ATOM 624 C CA . ALA A 1 85 ? 66.792 -6.790 58.839 1.00 33.49 83 ALA A CA 1
ATOM 625 C C . ALA A 1 85 ? 66.548 -6.901 57.336 1.00 33.77 83 ALA A C 1
ATOM 626 O O . ALA A 1 85 ? 67.487 -6.734 56.545 1.00 33.55 83 ALA A O 1
ATOM 628 N N . TRP A 1 86 ? 65.294 -7.171 56.966 1.00 33.65 84 TRP A N 1
ATOM 629 C CA . TRP A 1 86 ? 64.885 -7.348 55.556 1.00 33.68 84 TRP A CA 1
ATOM 630 C C . TRP A 1 86 ? 63.414 -6.966 55.398 1.00 32.88 84 TRP A C 1
ATOM 631 O O . TRP A 1 86 ? 62.564 -7.383 56.207 1.00 32.75 84 TRP A O 1
ATOM 642 N N . SER A 1 87 ? 63.126 -6.155 54.383 1.00 31.24 85 SER A N 1
ATOM 643 C CA . SER A 1 87 ? 61.779 -5.696 54.083 1.00 30.60 85 SER A CA 1
ATOM 644 C C . SER A 1 87 ? 61.164 -6.596 53.029 1.00 31.87 85 SER A C 1
ATOM 645 O O . SER A 1 87 ? 61.771 -6.826 51.967 1.00 31.01 85 SER A O 1
ATOM 648 N N . VAL A 1 88 ? 59.952 -7.077 53.284 1.00 32.55 86 VAL A N 1
ATOM 649 C CA . VAL A 1 88 ? 59.261 -7.942 52.324 1.00 33.77 86 VAL A CA 1
ATOM 650 C C . VAL A 1 88 ? 58.914 -7.260 50.989 1.00 34.16 86 VAL A C 1
ATOM 651 O O . VAL A 1 88 ? 58.597 -7.958 50.016 1.00 34.67 86 VAL A O 1
ATOM 655 N N . SER A 1 89 ? 58.932 -5.922 50.965 1.00 32.45 87 SER A N 1
ATOM 656 C CA . SER A 1 89 ? 58.677 -5.150 49.744 1.00 31.96 87 SER A CA 1
ATOM 657 C C . SER A 1 89 ? 59.930 -4.544 49.141 1.00 31.50 87 SER A C 1
ATOM 658 O O . SER A 1 89 ? 59.853 -3.809 48.146 1.00 31.60 87 SER A O 1
ATOM 661 N N . GLY A 1 90 ? 61.083 -4.849 49.720 1.00 31.39 88 GLY A N 1
ATOM 662 C CA . GLY A 1 90 ? 62.335 -4.234 49.307 1.00 31.58 88 GLY A CA 1
ATOM 663 C C . GLY A 1 90 ? 62.588 -2.817 49.778 1.00 30.59 88 GLY A C 1
ATOM 664 O O . GLY A 1 90 ? 63.594 -2.220 49.381 1.00 29.78 88 GLY A O 1
ATOM 665 N N . ASN A 1 91 ? 61.734 -2.269 50.638 1.00 29.84 89 ASN A N 1
ATOM 666 C CA . ASN A 1 91 ? 61.980 -0.932 51.110 1.00 28.67 89 ASN A CA 1
ATOM 667 C C . ASN A 1 91 ? 62.791 -0.923 52.403 1.00 28.03 89 ASN A C 1
ATOM 668 O O . ASN A 1 91 ? 62.292 -0.625 53.475 1.00 27.82 89 ASN A O 1
ATOM 673 N N . SER A 1 92 ? 64.070 -1.232 52.258 1.00 27.59 90 SER A N 1
ATOM 674 C CA . SER A 1 92 ? 65.046 -1.030 53.308 1.00 27.20 90 SER A CA 1
ATOM 675 C C . SER A 1 92 ? 66.238 -0.363 52.680 1.00 26.72 90 SER A C 1
ATOM 676 O O . SER A 1 92 ? 66.477 -0.510 51.478 1.00 27.00 90 SER A O 1
ATOM 679 N N . ALA A 1 93 ? 66.991 0.385 53.490 1.00 25.81 91 ALA A N 1
ATOM 680 C CA . ALA A 1 93 ? 68.189 1.039 53.005 1.00 25.24 91 ALA A CA 1
ATOM 681 C C . ALA A 1 93 ? 69.132 0.031 52.359 1.00 26.16 91 ALA A C 1
ATOM 682 O O . ALA A 1 93 ? 69.740 0.333 51.330 1.00 25.82 91 ALA A O 1
ATOM 684 N N . ARG A 1 94 ? 69.247 -1.161 52.961 1.00 27.18 92 ARG A N 1
ATOM 685 C CA . ARG A 1 94 ? 70.147 -2.169 52.477 1.00 28.32 92 ARG A CA 1
ATOM 686 C C . ARG A 1 94 ? 69.700 -2.685 51.116 1.00 28.67 92 ARG A C 1
ATOM 687 O O . ARG A 1 94 ? 70.523 -2.812 50.206 1.00 29.62 92 ARG A O 1
ATOM 695 N N . GLN A 1 95 ? 68.422 -3.035 50.994 1.00 28.46 93 GLN A N 1
ATOM 696 C CA . GLN A 1 95 ? 67.888 -3.527 49.733 1.00 28.58 93 GLN A CA 1
ATOM 697 C C . GLN A 1 95 ? 67.895 -2.459 48.634 1.00 28.62 93 GLN A C 1
ATOM 698 O O . GLN A 1 95 ? 68.235 -2.753 47.486 1.00 28.10 93 GLN A O 1
ATOM 704 N N . ASN A 1 96 ? 67.552 -1.225 48.980 1.00 27.73 94 ASN A N 1
ATOM 705 C CA . ASN A 1 96 ? 67.572 -0.126 47.990 1.00 27.47 94 ASN A CA 1
ATOM 706 C C . ASN A 1 96 ? 68.986 0.129 47.452 1.00 27.48 94 ASN A C 1
ATOM 707 O O . ASN A 1 96 ? 69.147 0.495 46.273 1.00 28.02 94 ASN A O 1
ATOM 712 N N . ALA A 1 97 ? 70.002 -0.090 48.289 1.00 27.11 95 ALA A N 1
ATOM 713 C CA . ALA A 1 97 ? 71.395 0.091 47.889 1.00 28.31 95 ALA A CA 1
ATOM 714 C C . ALA A 1 97 ? 71.883 -0.889 46.787 1.00 29.77 95 ALA A C 1
ATOM 715 O O . ALA A 1 97 ? 72.940 -0.692 46.201 1.00 30.81 95 ALA A O 1
ATOM 717 N N . ALA A 1 98 ? 71.118 -1.948 46.533 1.00 30.87 96 ALA A N 1
ATOM 718 C CA . ALA A 1 98 ? 71.386 -2.882 45.438 1.00 31.68 96 ALA A CA 1
ATOM 719 C C . ALA A 1 98 ? 70.859 -2.373 44.093 1.00 31.73 96 ALA A C 1
ATOM 720 O O . ALA A 1 98 ? 71.287 -2.858 43.046 1.00 31.93 96 ALA A O 1
ATOM 722 N N . ARG A 1 99 ? 69.964 -1.390 44.098 1.00 32.01 97 ARG A N 1
ATOM 723 C CA . ARG A 1 99 ? 69.466 -0.833 42.841 1.00 33.18 97 ARG A CA 1
ATOM 724 C C . ARG A 1 99 ? 70.632 -0.287 41.985 1.00 32.08 97 ARG A C 1
ATOM 725 O O . ARG A 1 99 ? 71.567 0.360 42.485 1.00 30.04 97 ARG A O 1
ATOM 733 N N . PHE A 1 100 ? 70.569 -0.617 40.697 1.00 32.52 98 PHE A N 1
ATOM 734 C CA . PHE A 1 100 ? 71.551 -0.230 39.682 1.00 32.89 98 PHE A CA 1
ATOM 735 C C . PHE A 1 100 ? 72.907 -0.902 39.801 1.00 35.36 98 PHE A C 1
ATOM 736 O O . PHE A 1 100 ? 73.848 -0.471 39.133 1.00 34.69 98 PHE A O 1
ATOM 744 N N . THR A 1 101 ? 73.035 -1.944 40.624 1.00 35.94 99 THR A N 1
ATOM 745 C CA . THR A 1 101 ? 74.314 -2.661 40.769 1.00 39.32 99 THR A CA 1
ATOM 746 C C . THR A 1 101 ? 74.259 -4.039 40.109 1.00 42.16 99 THR A C 1
ATOM 747 O O . THR A 1 101 ? 75.241 -4.777 40.171 1.00 45.86 99 THR A O 1
ATOM 751 N N . GLY A 1 102 ? 73.119 -4.393 39.505 1.00 43.59 100 GLY A N 1
ATOM 752 C CA . GLY A 1 102 ? 72.910 -5.730 38.943 1.00 47.34 100 GLY A CA 1
ATOM 753 C C . GLY A 1 102 ? 72.768 -6.839 39.985 1.00 51.70 100 GLY A C 1
ATOM 754 O O . GLY A 1 102 ? 72.809 -8.003 39.620 1.00 54.53 100 GLY A O 1
ATOM 755 N N . GLU A 1 103 ? 72.594 -6.483 41.260 1.00 49.63 101 GLU A N 1
ATOM 756 C CA . GLU A 1 103 ? 72.469 -7.446 42.375 1.00 53.11 101 GLU A CA 1
ATOM 757 C C . GLU A 1 103 ? 71.080 -7.407 43.018 1.00 50.23 101 GLU A C 1
ATOM 758 O O . GLU A 1 103 ? 70.913 -7.900 44.136 1.00 53.37 101 GLU A O 1
ATOM 764 N N . GLU A 1 104 ? 70.092 -6.831 42.329 1.00 46.57 102 GLU A N 1
ATOM 765 C CA . GLU A 1 104 ? 68.760 -6.638 42.893 1.00 44.97 102 GLU A CA 1
ATOM 766 C C . GLU A 1 104 ? 68.099 -8.006 43.121 1.00 44.95 102 GLU A C 1
ATOM 767 O O . GLU A 1 104 ? 68.335 -8.962 42.379 1.00 41.37 102 GLU A O 1
ATOM 773 N N . GLU A 1 105 ? 67.296 -8.083 44.171 1.00 40.93 103 GLU A N 1
ATOM 774 C CA . GLU A 1 105 ? 66.501 -9.259 44.424 1.00 41.17 103 GLU A CA 1
ATOM 775 C C . GLU A 1 105 ? 65.394 -9.401 43.386 1.00 39.73 103 GLU A C 1
ATOM 776 O O . GLU A 1 105 ? 64.921 -8.422 42.823 1.00 37.05 103 GLU A O 1
ATOM 782 N N . ARG A 1 106 ? 64.995 -10.635 43.141 1.00 39.18 104 ARG A N 1
ATOM 783 C CA . ARG A 1 106 ? 63.873 -10.924 42.255 1.00 40.28 104 ARG A CA 1
ATOM 784 C C . ARG A 1 106 ? 62.571 -10.535 42.944 1.00 39.41 104 ARG A C 1
ATOM 785 O O . ARG A 1 106 ? 62.357 -10.860 44.117 1.00 39.27 104 ARG A O 1
ATOM 788 N N . SER A 1 107 ? 61.731 -9.810 42.214 1.00 37.91 105 SER A N 1
ATOM 789 C CA . SER A 1 107 ? 60.487 -9.280 42.716 1.00 37.70 105 SER A CA 1
ATOM 790 C C . SER A 1 107 ? 59.441 -9.261 41.623 1.00 37.69 105 SER A C 1
ATOM 791 O O . SER A 1 107 ? 59.770 -9.331 40.428 1.00 39.77 105 SER A O 1
ATOM 794 N N . ALA A 1 108 ? 58.183 -9.150 42.025 1.00 37.26 106 ALA A N 1
ATOM 795 C CA . ALA A 1 108 ? 57.080 -9.031 41.094 1.00 37.72 106 ALA A CA 1
ATOM 796 C C . ALA A 1 108 ? 55.848 -8.410 41.731 1.00 37.03 106 ALA A C 1
ATOM 797 O O . ALA A 1 108 ? 55.640 -8.501 42.953 1.00 36.92 106 ALA A O 1
ATOM 799 N N . VAL A 1 109 ? 55.039 -7.772 40.890 1.00 37.45 107 VAL A N 1
ATOM 800 C CA . VAL A 1 109 ? 53.694 -7.340 41.231 1.00 38.31 107 VAL A CA 1
ATOM 801 C C . VAL A 1 109 ? 52.745 -8.214 40.427 1.00 39.72 107 VAL A C 1
ATOM 802 O O . VAL A 1 109 ? 52.991 -8.455 39.241 1.00 38.81 107 VAL A O 1
ATOM 806 N N . GLU A 1 110 ? 51.696 -8.719 41.095 1.00 41.74 108 GLU A N 1
ATOM 807 C CA . GLU A 1 110 ? 50.530 -9.292 40.412 1.00 45.65 108 GLU A CA 1
ATOM 808 C C . GLU A 1 110 ? 49.326 -8.530 40.901 1.00 43.83 108 GLU A C 1
ATOM 809 O O . GLU A 1 110 ? 49.251 -8.211 42.101 1.00 43.82 108 GLU A O 1
ATOM 815 N N . ALA A 1 111 ? 48.367 -8.266 40.023 1.00 41.48 109 ALA A N 1
ATOM 816 C CA . ALA A 1 111 ? 47.118 -7.649 40.452 1.00 41.56 109 ALA A CA 1
ATOM 817 C C . ALA A 1 111 ? 45.913 -8.086 39.655 1.00 42.37 109 ALA A C 1
ATOM 818 O O . ALA A 1 111 ? 46.022 -8.622 38.544 1.00 43.66 109 ALA A O 1
ATOM 820 N N . GLY A 1 112 ? 44.759 -7.862 40.247 1.00 41.95 110 GLY A N 1
ATOM 821 C CA . GLY A 1 112 ? 43.487 -8.226 39.639 1.00 44.23 110 GLY A CA 1
ATOM 822 C C . GLY A 1 112 ? 42.399 -7.355 40.213 1.00 43.43 110 GLY A C 1
ATOM 823 O O . GLY A 1 112 ? 42.682 -6.309 40.813 1.00 42.41 110 GLY A O 1
ATOM 824 N N . PHE A 1 113 ? 41.162 -7.777 40.026 1.00 45.02 111 PHE A N 1
ATOM 825 C CA . PHE A 1 113 ? 40.005 -6.980 40.415 1.00 45.37 111 PHE A CA 1
ATOM 826 C C . PHE A 1 113 ? 39.490 -7.440 41.798 1.00 45.80 111 PHE A C 1
ATOM 827 O O . PHE A 1 113 ? 38.884 -8.509 41.877 1.00 47.52 111 PHE A O 1
ATOM 835 N N . LEU A 1 114 ? 39.718 -6.701 42.900 1.00 44.08 112 LEU A N 1
ATOM 836 C CA . LEU A 1 114 ? 40.577 -5.515 43.027 1.00 41.24 112 LEU A CA 1
ATOM 837 C C . LEU A 1 114 ? 41.524 -5.754 44.192 1.00 40.04 112 LEU A C 1
ATOM 838 O O . LEU A 1 114 ? 41.152 -5.613 45.363 1.00 38.21 112 LEU A O 1
ATOM 843 N N . TRP A 1 115 ? 42.739 -6.176 43.852 1.00 39.49 113 TRP A N 1
ATOM 844 C CA . TRP A 1 115 ? 43.728 -6.650 44.806 1.00 39.00 113 TRP A CA 1
ATOM 845 C C . TRP A 1 115 ? 45.103 -6.550 44.158 1.00 37.92 113 TRP A C 1
ATOM 846 O O . TRP A 1 115 ? 45.200 -6.502 42.933 1.00 38.48 113 TRP A O 1
ATOM 857 N N . HIS A 1 116 ? 46.138 -6.602 44.982 1.00 37.37 114 HIS A N 1
ATOM 858 C CA . HIS A 1 116 ? 47.513 -6.345 44.591 1.00 37.49 114 HIS A CA 1
ATOM 859 C C . HIS A 1 116 ? 48.426 -7.250 45.406 1.00 38.76 114 HIS A C 1
ATOM 860 O O . HIS A 1 116 ? 48.216 -7.439 46.612 1.00 42.81 114 HIS A O 1
ATOM 867 N N . ALA A 1 117 ? 49.443 -7.808 44.768 1.00 38.12 115 ALA A N 1
ATOM 868 C CA . ALA A 1 117 ? 50.359 -8.728 45.429 1.00 39.06 115 ALA A CA 1
ATOM 869 C C . ALA A 1 117 ? 51.796 -8.381 45.090 1.00 38.64 115 ALA A C 1
ATOM 870 O O . ALA A 1 117 ? 52.134 -8.289 43.916 1.00 40.58 115 ALA A O 1
ATOM 872 N N . VAL A 1 118 ? 52.635 -8.183 46.108 1.00 37.59 116 VAL A N 1
ATOM 873 C CA . VAL A 1 118 ? 54.076 -7.987 45.899 1.00 37.15 116 VAL A CA 1
ATOM 874 C C . VAL A 1 118 ? 54.829 -9.220 46.361 1.00 38.52 116 VAL A C 1
ATOM 875 O O . VAL A 1 118 ? 54.606 -9.696 47.469 1.00 38.99 116 VAL A O 1
ATOM 879 N N . THR A 1 119 ? 55.706 -9.751 45.517 1.00 38.27 117 THR A N 1
ATOM 880 C CA . THR A 1 119 ? 56.540 -10.902 45.867 1.00 40.62 117 THR A CA 1
ATOM 881 C C . THR A 1 119 ? 57.998 -10.479 45.860 1.00 39.96 117 THR A C 1
ATOM 882 O O . THR A 1 119 ? 58.390 -9.593 45.073 1.00 38.47 117 THR A O 1
ATOM 886 N N . ARG A 1 120 ? 58.794 -11.118 46.720 1.00 39.82 118 ARG A N 1
ATOM 887 C CA . ARG A 1 120 ? 60.225 -10.893 46.775 1.00 40.17 118 ARG A CA 1
ATOM 888 C C . ARG A 1 120 ? 60.964 -12.111 47.280 1.00 42.19 118 ARG A C 1
ATOM 889 O O . ARG A 1 120 ? 60.436 -12.830 48.129 1.00 43.18 118 ARG A O 1
ATOM 897 N N . GLU A 1 121 ? 62.191 -12.306 46.802 1.00 42.36 119 GLU A N 1
ATOM 898 C CA . GLU A 1 121 ? 63.012 -13.457 47.165 1.00 45.66 119 GLU A CA 1
ATOM 899 C C . GLU A 1 121 ? 64.368 -13.012 47.695 1.00 44.79 119 GLU A C 1
ATOM 900 O O . GLU A 1 121 ? 65.080 -12.258 47.030 1.00 42.93 119 GLU A O 1
ATOM 906 N N . ASN A 1 122 ? 64.721 -13.492 48.885 1.00 43.05 120 ASN A N 1
ATOM 907 C CA . ASN A 1 122 ? 66.055 -13.329 49.440 1.00 42.65 120 ASN A CA 1
ATOM 908 C C . ASN A 1 122 ? 66.766 -14.644 49.156 1.00 45.13 120 ASN A C 1
ATOM 909 O O . ASN A 1 122 ? 66.542 -15.651 49.859 1.00 45.96 120 ASN A O 1
ATOM 914 N N . GLU A 1 123 ? 67.609 -14.642 48.122 1.00 46.13 121 GLU A N 1
ATOM 915 C CA . GLU A 1 123 ? 68.381 -15.816 47.721 1.00 49.42 121 GLU A CA 1
ATOM 916 C C . GLU A 1 123 ? 69.466 -16.161 48.744 1.00 50.42 121 GLU A C 1
ATOM 917 O O . GLU A 1 123 ? 69.729 -17.316 48.969 1.00 50.62 121 GLU A O 1
ATOM 919 N N . LYS A 1 124 ? 70.098 -15.156 49.344 1.00 54.36 122 LYS A N 1
ATOM 920 C CA . LYS A 1 124 ? 71.132 -15.377 50.385 1.00 58.76 122 LYS A CA 1
ATOM 921 C C . LYS A 1 124 ? 70.610 -16.156 51.603 1.00 58.13 122 LYS A C 1
ATOM 922 O O . LYS A 1 124 ? 71.246 -17.090 52.051 1.00 59.89 122 LYS A O 1
ATOM 928 N N . ALA A 1 125 ? 69.451 -15.759 52.110 1.00 55.32 123 ALA A N 1
ATOM 929 C CA . ALA A 1 125 ? 68.870 -16.373 53.296 1.00 55.38 123 ALA A CA 1
ATOM 930 C C . ALA A 1 125 ? 67.991 -17.570 52.966 1.00 56.78 123 ALA A C 1
ATOM 931 O O . ALA A 1 125 ? 67.742 -18.406 53.831 1.00 57.77 123 ALA A O 1
ATOM 933 N N . GLY A 1 126 ? 67.522 -17.664 51.725 1.00 55.42 124 GLY A N 1
ATOM 934 C CA . GLY A 1 126 ? 66.550 -18.687 51.337 1.00 55.96 124 GLY A CA 1
ATOM 935 C C . GLY A 1 126 ? 65.165 -18.403 51.901 1.00 54.75 124 GLY A C 1
ATOM 936 O O . GLY A 1 126 ? 64.537 -19.282 52.521 1.00 55.18 124 GLY A O 1
ATOM 937 N N . LEU A 1 127 ? 64.685 -17.184 51.663 1.00 50.86 125 LEU A N 1
ATOM 938 C CA . LEU A 1 127 ? 63.365 -16.743 52.118 1.00 50.42 125 LEU A CA 1
ATOM 939 C C . LEU A 1 127 ? 62.628 -16.066 50.984 1.00 49.38 125 LEU A C 1
ATOM 940 O O . LEU A 1 127 ? 63.214 -15.242 50.283 1.00 51.57 125 LEU A O 1
ATOM 945 N N . LYS A 1 128 ? 61.346 -16.385 50.839 1.00 48.31 126 LYS A N 1
ATOM 946 C CA . LYS A 1 128 ? 60.461 -15.743 49.876 1.00 47.19 126 LYS A CA 1
ATOM 947 C C . LYS A 1 128 ? 59.309 -15.103 50.650 1.00 45.78 126 LYS A C 1
ATOM 948 O O . LYS A 1 128 ? 58.864 -15.667 51.651 1.00 47.08 126 LYS A O 1
ATOM 951 N N . ALA A 1 129 ? 58.821 -13.956 50.185 1.00 41.83 127 ALA A N 1
ATOM 952 C CA . ALA A 1 129 ? 57.671 -13.292 50.755 1.00 40.78 127 ALA A CA 1
ATOM 953 C C . ALA A 1 129 ? 56.647 -12.917 49.702 1.00 40.60 127 ALA A C 1
ATOM 954 O O . ALA A 1 129 ? 56.993 -12.621 48.541 1.00 40.83 127 ALA A O 1
ATOM 956 N N . ARG A 1 130 ? 55.384 -12.930 50.095 1.00 41.05 128 ARG A N 1
ATOM 957 C CA . ARG A 1 130 ? 54.274 -12.534 49.228 1.00 41.36 128 ARG A CA 1
ATOM 958 C C . ARG A 1 130 ? 53.327 -11.714 50.067 1.00 40.33 128 ARG A C 1
ATOM 959 O O . ARG A 1 130 ? 52.836 -12.205 51.087 1.00 41.03 128 ARG A O 1
ATOM 967 N N . THR A 1 131 ? 53.071 -10.476 49.651 1.00 38.21 129 THR A N 1
ATOM 968 C CA . THR A 1 131 ? 52.234 -9.560 50.416 1.00 37.60 129 THR A CA 1
ATOM 969 C C . THR A 1 131 ? 51.045 -9.153 49.578 1.00 38.04 129 THR A C 1
ATOM 970 O O . THR A 1 131 ? 51.224 -8.494 48.541 1.00 38.03 129 THR A O 1
ATOM 974 N N . VAL A 1 132 ? 49.841 -9.539 50.024 1.00 38.11 130 VAL A N 1
ATOM 975 C CA . VAL A 1 132 ? 48.594 -9.245 49.324 1.00 38.67 130 VAL A CA 1
ATOM 976 C C . VAL A 1 132 ? 47.834 -8.113 50.025 1.00 38.46 130 VAL A C 1
ATOM 977 O O . VAL A 1 132 ? 47.579 -8.196 51.238 1.00 39.18 130 VAL A O 1
ATOM 981 N N . SER A 1 133 ? 47.513 -7.055 49.272 1.00 37.57 131 SER A N 1
ATOM 982 C CA . SER A 1 133 ? 46.743 -5.917 49.755 1.00 36.55 131 SER A CA 1
ATOM 983 C C . SER A 1 133 ? 45.383 -5.881 49.040 1.00 38.95 131 SER A C 1
ATOM 984 O O . SER A 1 133 ? 45.297 -6.059 47.807 1.00 39.15 131 SER A O 1
ATOM 987 N N . PHE A 1 134 ? 44.317 -5.702 49.816 1.00 38.16 132 PHE A N 1
ATOM 988 C CA . PHE A 1 134 ? 43.036 -5.308 49.247 1.00 38.24 132 PHE A CA 1
ATOM 989 C C . PHE A 1 134 ? 42.173 -4.565 50.272 1.00 37.95 132 PHE A C 1
ATOM 990 O O . PHE A 1 134 ? 42.414 -4.659 51.475 1.00 36.72 132 PHE A O 1
ATOM 998 N N . VAL A 1 135 ? 41.179 -3.843 49.763 1.00 38.55 133 VAL A N 1
ATOM 999 C CA . VAL A 1 135 ? 40.129 -3.215 50.553 1.00 40.32 133 VAL A CA 1
ATOM 1000 C C . VAL A 1 135 ? 38.911 -4.134 50.478 1.00 41.57 133 VAL A C 1
ATOM 1001 O O . VAL A 1 135 ? 38.352 -4.360 49.408 1.00 43.85 133 VAL A O 1
ATOM 1005 N N . PRO A 1 136 ? 38.519 -4.715 51.619 1.00 42.28 134 PRO A N 1
ATOM 1006 C CA . PRO A 1 136 ? 37.285 -5.505 51.612 1.00 43.69 134 PRO A CA 1
ATOM 1007 C C . PRO A 1 136 ? 36.074 -4.710 51.138 1.00 44.07 134 PRO A C 1
ATOM 1008 O O . PRO A 1 136 ? 36.036 -3.489 51.314 1.00 43.42 134 PRO A O 1
ATOM 1012 N N . VAL A 1 137 ? 35.090 -5.424 50.608 1.00 46.08 135 VAL A N 1
ATOM 1013 C CA . VAL A 1 137 ? 33.827 -4.872 50.133 1.00 48.04 135 VAL A CA 1
ATOM 1014 C C . VAL A 1 137 ? 32.760 -4.795 51.257 1.00 49.66 135 VAL A C 1
ATOM 1015 O O . VAL A 1 137 ? 31.589 -4.703 50.962 1.00 50.51 135 VAL A O 1
ATOM 1017 N N . THR A 1 138 ? 33.190 -4.774 52.518 1.00 50.82 136 THR A N 1
ATOM 1018 C CA . THR A 1 138 ? 32.318 -4.637 53.691 1.00 52.65 136 THR A CA 1
ATOM 1019 C C . THR A 1 138 ? 31.986 -3.156 53.949 1.00 51.39 136 THR A C 1
ATOM 1020 O O . THR A 1 138 ? 32.497 -2.280 53.250 1.00 49.61 136 THR A O 1
ATOM 1024 N N . ASP A 1 139 ? 31.163 -2.886 54.961 1.00 51.41 137 ASP A N 1
ATOM 1025 C CA . ASP A 1 139 ? 30.756 -1.515 55.320 1.00 50.47 137 ASP A CA 1
ATOM 1026 C C . ASP A 1 139 ? 31.768 -0.728 56.184 1.00 49.29 137 ASP A C 1
ATOM 1027 O O . ASP A 1 139 ? 31.411 0.310 56.706 1.00 51.78 137 ASP A O 1
ATOM 1029 N N . ASP A 1 140 ? 33.020 -1.191 56.296 1.00 46.50 138 ASP A N 1
ATOM 1030 C CA . ASP A 1 140 ? 34.031 -0.580 57.116 1.00 43.38 138 ASP A CA 1
ATOM 1031 C C . ASP A 1 140 ? 35.049 0.118 56.225 1.00 42.74 138 ASP A C 1
ATOM 1032 O O . ASP A 1 140 ? 35.268 -0.295 55.095 1.00 39.54 138 ASP A O 1
ATOM 1037 N N . LYS A 1 141 ? 35.681 1.166 56.748 1.00 41.59 139 LYS A N 1
ATOM 1038 C CA . LYS A 1 141 ? 36.800 1.788 56.056 1.00 41.35 139 LYS A CA 1
ATOM 1039 C C . LYS A 1 141 ? 38.074 1.083 56.523 1.00 40.11 139 LYS A C 1
ATOM 1040 O O . LYS A 1 141 ? 38.675 1.423 57.557 1.00 39.50 139 LYS A O 1
ATOM 1046 N N . ILE A 1 142 ? 38.481 0.095 55.736 1.00 39.16 140 ILE A N 1
ATOM 1047 C CA . ILE A 1 142 ? 39.562 -0.803 56.113 1.00 37.40 140 ILE A CA 1
ATOM 1048 C C . ILE A 1 142 ? 40.331 -1.304 54.883 1.00 36.91 140 ILE A C 1
ATOM 1049 O O . ILE A 1 142 ? 39.734 -1.595 53.853 1.00 36.28 140 ILE A O 1
ATOM 1054 N N . GLU A 1 143 ? 41.649 -1.391 55.036 1.00 37.26 141 GLU A N 1
ATOM 1055 C CA . GLU A 1 143 ? 42.540 -2.051 54.105 1.00 36.81 141 GLU A CA 1
ATOM 1056 C C . GLU A 1 143 ? 43.196 -3.200 54.871 1.00 36.74 141 GLU A C 1
ATOM 1057 O O . GLU A 1 143 ? 43.607 -3.034 56.050 1.00 34.66 141 GLU A O 1
ATOM 1063 N N . LEU A 1 144 ? 43.308 -4.353 54.209 1.00 36.69 142 LEU A N 1
ATOM 1064 C CA . LEU A 1 144 ? 43.977 -5.532 54.756 1.00 37.58 142 LEU A CA 1
ATOM 1065 C C . LEU A 1 144 ? 45.249 -5.862 54.030 1.00 39.42 142 LEU A C 1
ATOM 1066 O O . LEU A 1 144 ? 45.375 -5.593 52.820 1.00 38.90 142 LEU A O 1
ATOM 1071 N N . MET A 1 145 ? 46.194 -6.440 54.767 1.00 40.25 143 MET A N 1
ATOM 1072 C CA . MET A 1 145 ? 47.474 -6.881 54.221 1.00 41.32 143 MET A CA 1
ATOM 1073 C C . MET A 1 145 ? 47.726 -8.266 54.757 1.00 41.81 143 MET A C 1
ATOM 1074 O O . MET A 1 145 ? 47.584 -8.485 55.969 1.00 42.29 143 MET A O 1
ATOM 1079 N N . ARG A 1 146 ? 48.084 -9.208 53.895 1.00 40.35 144 ARG A N 1
ATOM 1080 C CA . ARG A 1 146 ? 48.563 -10.508 54.349 1.00 42.11 144 ARG A CA 1
ATOM 1081 C C . ARG A 1 146 ? 49.961 -10.735 53.830 1.00 41.85 144 ARG A C 1
ATOM 1082 O O . ARG A 1 146 ? 50.192 -10.696 52.623 1.00 42.82 144 ARG A O 1
ATOM 1090 N N . VAL A 1 147 ? 50.886 -11.005 54.740 1.00 40.42 145 VAL A N 1
ATOM 1091 C CA . VAL A 1 147 ? 52.266 -11.302 54.388 1.00 39.11 145 VAL A CA 1
ATOM 1092 C C . VAL A 1 147 ? 52.470 -12.775 54.643 1.00 41.00 145 VAL A C 1
ATOM 1093 O O . VAL A 1 147 ? 52.224 -13.253 55.756 1.00 41.37 145 VAL A O 1
ATOM 1097 N N . THR A 1 148 ? 52.907 -13.505 53.622 1.00 40.90 146 THR A N 1
ATOM 1098 C CA . THR A 1 148 ? 53.238 -14.922 53.741 1.00 43.50 146 THR A CA 1
ATOM 1099 C C . THR A 1 148 ? 54.726 -15.074 53.508 1.00 43.70 146 THR A C 1
ATOM 1100 O O . THR A 1 148 ? 55.236 -14.604 52.477 1.00 42.91 146 THR A O 1
ATOM 1104 N N . LEU A 1 149 ? 55.416 -15.682 54.471 1.00 44.02 147 LEU A N 1
ATOM 1105 C CA . LEU A 1 149 ? 56.853 -15.932 54.422 1.00 44.81 147 LEU A CA 1
ATOM 1106 C C . LEU A 1 149 ? 57.077 -17.407 54.192 1.00 46.78 147 LEU A C 1
ATOM 1107 O O . LEU A 1 149 ? 56.473 -18.213 54.884 1.00 48.78 147 LEU A O 1
ATOM 1112 N N . THR A 1 150 ? 57.974 -17.764 53.280 1.00 46.48 148 THR A N 1
ATOM 1113 C CA . THR A 1 150 ? 58.241 -19.156 52.939 1.00 48.88 148 THR A CA 1
ATOM 1114 C C . THR A 1 150 ? 59.740 -19.436 52.956 1.00 49.31 148 THR A C 1
ATOM 1115 O O . THR A 1 150 ? 60.502 -18.719 52.333 1.00 49.76 148 THR A O 1
ATOM 1119 N N . ASN A 1 151 ? 60.144 -20.502 53.643 1.00 50.56 149 ASN A N 1
ATOM 1120 C CA . ASN A 1 151 ? 61.528 -20.942 53.662 1.00 51.80 149 ASN A CA 1
ATOM 1121 C C . ASN A 1 151 ? 61.778 -21.800 52.393 1.00 54.05 149 ASN A C 1
ATOM 1122 O O . ASN A 1 151 ? 61.271 -22.921 52.276 1.00 54.09 149 ASN A O 1
ATOM 1127 N N . THR A 1 152 ? 62.554 -21.242 51.461 1.00 54.09 150 THR A N 1
ATOM 1128 C CA . THR A 1 152 ? 62.946 -21.918 50.212 1.00 55.72 150 THR A CA 1
ATOM 1129 C C . THR A 1 152 ? 64.294 -22.644 50.288 1.00 58.62 150 THR A C 1
ATOM 1130 O O . THR A 1 152 ? 64.680 -23.320 49.320 1.00 61.03 150 THR A O 1
ATOM 1134 N N . GLY A 1 153 ? 64.995 -22.533 51.421 1.00 59.41 151 GLY A N 1
ATOM 1135 C CA . GLY A 1 153 ? 66.314 -23.149 51.613 1.00 61.32 151 GLY A CA 1
ATOM 1136 C C . GLY A 1 153 ? 66.289 -24.533 52.240 1.00 64.94 151 GLY A C 1
ATOM 1137 O O . GLY A 1 153 ? 65.231 -25.183 52.313 1.00 65.79 151 GLY A O 1
ATOM 1138 N N . ASN A 1 154 ? 67.472 -24.975 52.685 1.00 68.56 152 ASN A N 1
ATOM 1139 C CA . ASN A 1 154 ? 67.724 -26.375 53.107 1.00 73.55 152 ASN A CA 1
ATOM 1140 C C . ASN A 1 154 ? 67.600 -26.630 54.607 1.00 72.73 152 ASN A C 1
ATOM 1141 O O . ASN A 1 154 ? 67.400 -27.762 55.017 1.00 75.06 152 ASN A O 1
ATOM 1146 N N . ALA A 1 155 ? 67.759 -25.582 55.412 1.00 71.30 153 ALA A N 1
ATOM 1147 C CA . ALA A 1 155 ? 67.740 -25.684 56.863 1.00 69.87 153 ALA A CA 1
ATOM 1148 C C . ALA A 1 155 ? 66.681 -24.752 57.463 1.00 66.76 153 ALA A C 1
ATOM 1149 O O . ALA A 1 155 ? 66.242 -23.807 56.818 1.00 61.16 153 ALA A O 1
ATOM 1151 N N . PRO A 1 156 ? 66.271 -25.019 58.723 1.00 68.15 154 PRO A N 1
ATOM 1152 C CA . PRO A 1 156 ? 65.340 -24.097 59.402 1.00 65.99 154 PRO A CA 1
ATOM 1153 C C . PRO A 1 156 ? 65.811 -22.638 59.412 1.00 62.83 154 PRO A C 1
ATOM 1154 O O . PRO A 1 156 ? 67.001 -22.398 59.529 1.00 63.45 154 PRO A O 1
ATOM 1158 N N . LEU A 1 157 ? 64.877 -21.700 59.258 1.00 61.09 155 LEU A N 1
ATOM 1159 C CA . LEU A 1 157 ? 65.134 -20.268 59.420 1.00 61.31 155 LEU A CA 1
ATOM 1160 C C . LEU A 1 157 ? 64.483 -19.742 60.705 1.00 60.86 155 LEU A C 1
ATOM 1161 O O . LEU A 1 157 ? 63.321 -20.039 60.977 1.00 61.13 155 LEU A O 1
ATOM 1166 N N . LYS A 1 158 ? 65.213 -18.927 61.460 1.00 60.96 156 LYS A N 1
ATOM 1167 C CA . LYS A 1 158 ? 64.673 -18.262 62.647 1.00 59.40 156 LYS A CA 1
ATOM 1168 C C . LYS A 1 158 ? 64.434 -16.794 62.301 1.00 56.76 156 LYS A C 1
ATOM 1169 O O . LYS A 1 158 ? 65.358 -16.096 61.879 1.00 60.26 156 LYS A O 1
ATOM 1175 N N . LEU A 1 159 ? 63.193 -16.344 62.464 1.00 52.71 157 LEU A N 1
ATOM 1176 C CA . LEU A 1 159 ? 62.731 -15.056 61.953 1.00 49.66 157 LEU A CA 1
ATOM 1177 C C . LEU A 1 159 ? 61.981 -14.319 63.044 1.00 46.71 157 LEU A C 1
ATOM 1178 O O . LEU A 1 159 ? 61.183 -14.932 63.743 1.00 44.63 157 LEU A O 1
ATOM 1183 N N . THR A 1 160 ? 62.207 -13.005 63.132 1.00 42.91 158 THR A N 1
ATOM 1184 C CA . THR A 1 160 ? 61.455 -12.115 64.022 1.00 42.10 158 THR A CA 1
ATOM 1185 C C . THR A 1 160 ? 60.704 -11.109 63.145 1.00 39.64 158 THR A C 1
ATOM 1186 O O . THR A 1 160 ? 61.344 -10.299 62.491 1.00 38.22 158 THR A O 1
ATOM 1190 N N . PRO A 1 161 ? 59.349 -11.182 63.100 1.00 39.25 159 PRO A N 1
ATOM 1191 C CA . PRO A 1 161 ? 58.588 -10.279 62.221 1.00 37.47 159 PRO A CA 1
ATOM 1192 C C . PRO A 1 161 ? 58.099 -9.008 62.888 1.00 36.76 159 PRO A C 1
ATOM 1193 O O . PRO A 1 161 ? 57.705 -9.048 64.074 1.00 35.76 159 PRO A O 1
ATOM 1197 N N . THR A 1 162 ? 58.102 -7.902 62.130 1.00 34.45 160 THR A N 1
ATOM 1198 C CA . THR A 1 162 ? 57.548 -6.645 62.594 1.00 34.84 160 THR A CA 1
ATOM 1199 C C . THR A 1 162 ? 56.784 -5.966 61.480 1.00 34.33 160 THR A C 1
ATOM 1200 O O . THR A 1 162 ? 57.390 -5.559 60.493 1.00 34.35 160 THR A O 1
ATOM 1204 N N . ALA A 1 163 ? 55.476 -5.787 61.649 1.00 34.04 161 ALA A N 1
ATOM 1205 C CA . ALA A 1 163 ? 54.697 -4.966 60.729 1.00 32.99 161 ALA A CA 1
ATOM 1206 C C . ALA A 1 163 ? 54.937 -3.519 61.100 1.00 32.10 161 ALA A C 1
ATOM 1207 O O . ALA A 1 163 ? 55.159 -3.235 62.252 1.00 32.40 161 ALA A O 1
ATOM 1209 N N . ALA A 1 164 ? 54.941 -2.612 60.125 1.00 31.83 162 ALA A N 1
ATOM 1210 C CA . ALA A 1 164 ? 55.149 -1.189 60.376 1.00 30.43 162 ALA A CA 1
ATOM 1211 C C . ALA A 1 164 ? 54.402 -0.331 59.356 1.00 30.71 162 ALA A C 1
ATOM 1212 O O . ALA A 1 164 ? 54.887 -0.112 58.249 1.00 28.92 162 ALA A O 1
ATOM 1214 N N . ILE A 1 165 ? 53.232 0.152 59.751 1.00 30.44 163 ILE A N 1
ATOM 1215 C CA . ILE A 1 165 ? 52.437 1.078 58.973 1.00 28.83 163 ILE A CA 1
ATOM 1216 C C . ILE A 1 165 ? 52.593 2.471 59.564 1.00 28.36 163 ILE A C 1
ATOM 1217 O O . ILE A 1 165 ? 52.046 2.748 60.636 1.00 27.21 163 ILE A O 1
ATOM 1222 N N . PRO A 1 166 ? 53.322 3.376 58.869 1.00 29.58 164 PRO A N 1
ATOM 1223 C CA . PRO A 1 166 ? 53.481 4.727 59.453 1.00 29.32 164 PRO A CA 1
ATOM 1224 C C . PRO A 1 166 ? 52.179 5.460 59.411 1.00 29.45 164 PRO A C 1
ATOM 1225 O O . PRO A 1 166 ? 51.476 5.388 58.407 1.00 31.20 164 PRO A O 1
ATOM 1229 N N . LEU A 1 167 ? 51.870 6.146 60.508 1.00 28.48 165 LEU A N 1
ATOM 1230 C CA . LEU A 1 167 ? 50.611 6.816 60.673 1.00 27.91 165 LEU A CA 1
ATOM 1231 C C . LEU A 1 167 ? 50.798 8.325 60.579 1.00 26.38 165 LEU A C 1
ATOM 1232 O O . LEU A 1 167 ? 51.874 8.888 60.911 1.00 25.72 165 LEU A O 1
ATOM 1237 N N . TYR A 1 168 ? 49.737 8.968 60.120 1.00 24.92 166 TYR A N 1
ATOM 1238 C CA . TYR A 1 168 ? 49.650 10.405 60.018 1.00 24.17 166 TYR A CA 1
ATOM 1239 C C . TYR A 1 168 ? 48.425 10.839 60.814 1.00 23.62 166 TYR A C 1
ATOM 1240 O O . TYR A 1 168 ? 48.556 11.570 61.783 1.00 23.61 166 TYR A O 1
ATOM 1249 N N . GLY A 1 169 ? 47.251 10.402 60.401 1.00 23.98 167 GLY A N 1
ATOM 1250 C CA . GLY A 1 169 ? 46.045 10.479 61.233 1.00 25.96 167 GLY A CA 1
ATOM 1251 C C . GLY A 1 169 ? 45.487 11.871 61.432 1.00 26.49 167 GLY A C 1
ATOM 1252 O O . GLY A 1 169 ? 45.072 12.222 62.534 1.00 26.92 167 GLY A O 1
ATOM 1253 N N . ARG A 1 170 ? 45.478 12.667 60.360 1.00 25.43 168 ARG A N 1
ATOM 1254 C CA . ARG A 1 170 ? 44.880 13.987 60.408 1.00 25.48 168 ARG A CA 1
ATOM 1255 C C . ARG A 1 170 ? 44.711 14.573 58.996 1.00 24.33 168 ARG A C 1
ATOM 1256 O O . ARG A 1 170 ? 44.801 13.850 58.009 1.00 23.73 168 ARG A O 1
ATOM 1264 N N . SER A 1 171 ? 44.406 15.861 58.907 1.00 23.88 169 SER A N 1
ATOM 1265 C CA . SER A 1 171 ? 44.161 16.511 57.631 1.00 24.32 169 SER A CA 1
ATOM 1266 C C . SER A 1 171 ? 45.417 16.714 56.797 1.00 24.61 169 SER A C 1
ATOM 1267 O O . SER A 1 171 ? 46.497 17.035 57.318 1.00 25.42 169 SER A O 1
ATOM 1270 N N . ALA A 1 172 ? 45.252 16.596 55.483 1.00 24.86 170 ALA A N 1
ATOM 1271 C CA . ALA A 1 172 ? 46.279 17.003 54.548 1.00 24.03 170 ALA A CA 1
ATOM 1272 C C . ALA A 1 172 ? 46.694 18.458 54.725 1.00 24.08 170 ALA A C 1
ATOM 1273 O O . ALA A 1 172 ? 47.834 18.816 54.366 1.00 22.63 170 ALA A O 1
ATOM 1275 N N . ASP A 1 173 ? 45.819 19.301 55.297 1.00 25.17 171 ASP A N 1
ATOM 1276 C CA . ASP A 1 173 ? 46.213 20.687 55.612 1.00 25.02 171 ASP A CA 1
ATOM 1277 C C . ASP A 1 173 ? 47.453 20.760 56.510 1.00 24.34 171 ASP A C 1
ATOM 1278 O O . ASP A 1 173 ? 48.153 21.762 56.480 1.00 22.97 171 ASP A O 1
ATOM 1283 N N . ASP A 1 174 ? 47.685 19.733 57.331 1.00 23.74 172 ASP A N 1
ATOM 1284 C CA . ASP A 1 174 ? 48.794 19.722 58.291 1.00 24.08 172 ASP A CA 1
ATOM 1285 C C . ASP A 1 174 ? 50.095 19.148 57.724 1.00 22.91 172 ASP A C 1
ATOM 1286 O O . ASP A 1 174 ? 51.035 18.939 58.476 1.00 22.41 172 ASP A O 1
ATOM 1291 N N . LEU A 1 175 ? 50.182 18.918 56.421 1.00 22.16 173 LEU A N 1
ATOM 1292 C CA . LEU A 1 175 ? 51.329 18.175 55.866 1.00 22.17 173 LEU A CA 1
ATOM 1293 C C . LEU A 1 175 ? 52.644 18.821 56.295 1.00 21.13 173 LEU A C 1
ATOM 1294 O O . LEU A 1 175 ? 53.537 18.132 56.768 1.00 21.05 173 LEU A O 1
ATOM 1299 N N . ARG A 1 176 ? 52.742 20.128 56.120 1.00 20.77 174 ARG A N 1
ATOM 1300 C CA . ARG A 1 176 ? 53.836 20.903 56.685 1.00 21.53 174 ARG A CA 1
ATOM 1301 C C . ARG A 1 176 ? 53.329 21.972 57.660 1.00 22.24 174 ARG A C 1
ATOM 1302 O O . ARG A 1 176 ? 53.905 22.137 58.737 1.00 19.79 174 ARG A O 1
ATOM 1310 N N . ASP A 1 177 ? 52.312 22.723 57.239 1.00 23.37 175 ASP A N 1
ATOM 1311 C CA . ASP A 1 177 ? 51.748 23.848 57.980 1.00 25.26 175 ASP A CA 1
ATOM 1312 C C . ASP A 1 177 ? 51.216 23.312 59.334 1.00 23.66 175 ASP A C 1
ATOM 1313 O O . ASP A 1 177 ? 50.248 22.585 59.363 1.00 23.65 175 ASP A O 1
ATOM 1318 N N . HIS A 1 178 ? 51.899 23.641 60.429 1.00 22.44 176 HIS A N 1
ATOM 1319 C CA . HIS A 1 178 ? 51.558 23.128 61.760 1.00 22.16 176 HIS A CA 1
ATOM 1320 C C . HIS A 1 178 ? 51.705 21.617 61.858 1.00 21.38 176 HIS A C 1
ATOM 1321 O O . HIS A 1 178 ? 51.024 20.977 62.674 1.00 21.38 176 HIS A O 1
ATOM 1328 N N . ARG A 1 179 ? 52.572 21.028 61.028 1.00 20.22 177 ARG A N 1
ATOM 1329 C CA . ARG A 1 179 ? 52.778 19.585 61.074 1.00 20.54 177 ARG A CA 1
ATOM 1330 C C . ARG A 1 179 ? 53.237 19.161 62.486 1.00 19.49 177 ARG A C 1
ATOM 1331 O O . ARG A 1 179 ? 52.691 18.219 63.104 1.00 19.34 177 ARG A O 1
ATOM 1339 N N . HIS A 1 180 ? 54.243 19.854 62.993 1.00 19.25 178 HIS A N 1
ATOM 1340 C CA . HIS A 1 180 ? 54.783 19.477 64.274 1.00 20.19 178 HIS A CA 1
ATOM 1341 C C . HIS A 1 180 ? 53.811 19.763 65.443 1.00 20.47 178 HIS A C 1
ATOM 1342 O O . HIS A 1 180 ? 53.558 18.890 66.286 1.00 20.24 178 HIS A O 1
ATOM 1349 N N . VAL A 1 181 ? 53.299 20.983 65.485 1.00 19.99 179 VAL A N 1
ATOM 1350 C CA . VAL A 1 181 ? 52.292 21.351 66.475 1.00 20.93 179 VAL A CA 1
ATOM 1351 C C . VAL A 1 181 ? 51.144 20.350 66.521 1.00 21.47 179 VAL A C 1
ATOM 1352 O O . VAL A 1 181 ? 50.729 19.969 67.626 1.00 19.56 179 VAL A O 1
ATOM 1356 N N . THR A 1 182 ? 50.659 19.869 65.366 1.00 20.63 180 THR A N 1
ATOM 1357 C CA . THR A 1 182 ? 49.503 18.979 65.394 1.00 21.66 180 THR A CA 1
ATOM 1358 C C . THR A 1 182 ? 49.883 17.592 65.883 1.00 21.16 180 THR A C 1
ATOM 1359 O O . THR A 1 182 ? 49.026 16.890 66.412 1.00 22.90 180 THR A O 1
ATOM 1363 N N . SER A 1 183 ? 51.160 17.226 65.781 1.00 19.90 181 SER A N 1
ATOM 1364 C CA . SER A 1 183 ? 51.621 15.952 66.371 1.00 20.40 181 SER A CA 1
ATOM 1365 C C . SER A 1 183 ? 51.444 15.931 67.900 1.00 20.41 181 SER A C 1
ATOM 1366 O O . SER A 1 183 ? 51.255 14.878 68.458 1.00 21.53 181 SER A O 1
ATOM 1369 N N . LEU A 1 184 ? 51.474 17.095 68.530 1.00 20.39 182 LEU A N 1
ATOM 1370 C CA . LEU A 1 184 ? 51.285 17.218 69.975 1.00 21.75 182 LEU A CA 1
ATOM 1371 C C . LEU A 1 184 ? 49.849 16.848 70.429 1.00 22.60 182 LEU A C 1
ATOM 1372 O O . LEU A 1 184 ? 49.640 16.512 71.602 1.00 22.02 182 LEU A O 1
ATOM 1377 N N . LEU A 1 185 ? 48.894 16.872 69.487 1.00 20.99 183 LEU A N 1
ATOM 1378 C CA . LEU A 1 185 ? 47.519 16.519 69.736 1.00 22.15 183 LEU A CA 1
ATOM 1379 C C . LEU A 1 185 ? 47.266 14.988 69.669 1.00 23.12 183 LEU A C 1
ATOM 1380 O O . LEU A 1 185 ? 46.194 14.528 70.031 1.00 23.37 183 LEU A O 1
ATOM 1385 N N . HIS A 1 186 ? 48.218 14.231 69.147 1.00 22.88 184 HIS A N 1
ATOM 1386 C CA . HIS A 1 186 ? 48.096 12.778 69.039 1.00 24.74 184 HIS A CA 1
ATOM 1387 C C . HIS A 1 186 ? 47.890 12.115 70.430 1.00 24.73 184 HIS A C 1
ATOM 1388 O O . HIS A 1 186 ? 48.450 12.535 71.450 1.00 23.79 184 HIS A O 1
ATOM 1395 N N . ARG A 1 187 ? 47.053 11.086 70.424 1.00 25.11 185 ARG A N 1
ATOM 1396 C CA . ARG A 1 187 ? 46.831 10.232 71.576 1.00 26.73 185 ARG A CA 1
ATOM 1397 C C . ARG A 1 187 ? 46.869 8.832 71.010 1.00 27.27 185 ARG A C 1
ATOM 1398 O O . ARG A 1 187 ? 46.152 8.539 70.061 1.00 26.03 185 ARG A O 1
ATOM 1406 N N . ILE A 1 188 ? 47.741 8.003 71.568 1.00 29.10 186 ILE A N 1
ATOM 1407 C CA . ILE A 1 188 ? 47.953 6.658 71.086 1.00 29.97 186 ILE A CA 1
ATOM 1408 C C . ILE A 1 188 ? 47.507 5.696 72.173 1.00 30.33 186 ILE A C 1
ATOM 1409 O O . ILE A 1 188 ? 47.862 5.886 73.339 1.00 31.61 186 ILE A O 1
ATOM 1414 N N . PHE A 1 189 ? 46.731 4.687 71.791 1.00 30.16 187 PHE A N 1
ATOM 1415 C CA . PHE A 1 189 ? 46.203 3.695 72.727 1.00 30.29 187 PHE A CA 1
ATOM 1416 C C . PHE A 1 189 ? 46.553 2.332 72.192 1.00 32.35 187 PHE A C 1
ATOM 1417 O O . PHE A 1 189 ? 46.237 2.021 71.037 1.00 31.95 187 PHE A O 1
ATOM 1425 N N . THR A 1 190 ? 47.240 1.521 72.984 1.00 32.49 188 THR A N 1
ATOM 1426 C CA . THR A 1 190 ? 47.533 0.175 72.544 1.00 34.11 188 THR A CA 1
ATOM 1427 C C . THR A 1 190 ? 46.549 -0.785 73.189 1.00 36.55 188 THR A C 1
ATOM 1428 O O . THR A 1 190 ? 46.108 -0.575 74.337 1.00 35.78 188 THR A O 1
ATOM 1432 N N . SER A 1 191 ? 46.226 -1.847 72.458 1.00 35.61 189 SER A N 1
ATOM 1433 C CA . SER A 1 191 ? 45.414 -2.917 72.954 1.00 38.98 189 SER A CA 1
ATOM 1434 C C . SER A 1 191 ? 45.972 -4.257 72.415 1.00 38.64 189 SER A C 1
ATOM 1435 O O . SER A 1 191 ? 47.025 -4.288 71.803 1.00 36.23 189 SER A O 1
ATOM 1438 N N . GLU A 1 192 ? 45.285 -5.353 72.689 1.00 40.26 190 GLU A N 1
ATOM 1439 C CA . GLU A 1 192 ? 45.827 -6.678 72.421 1.00 42.51 190 GLU A CA 1
ATOM 1440 C C . GLU A 1 192 ? 46.328 -6.843 70.988 1.00 40.97 190 GLU A C 1
ATOM 1441 O O . GLU A 1 192 ? 47.422 -7.372 70.782 1.00 40.74 190 GLU A O 1
ATOM 1447 N N . TYR A 1 193 ? 45.533 -6.389 70.018 1.00 39.95 191 TYR A N 1
ATOM 1448 C CA . TYR A 1 193 ? 45.808 -6.611 68.613 1.00 40.94 191 TYR A CA 1
ATOM 1449 C C . TYR A 1 193 ? 46.468 -5.408 67.895 1.00 39.02 191 TYR A C 1
ATOM 1450 O O . TYR A 1 193 ? 46.857 -5.533 66.756 1.00 37.36 191 TYR A O 1
ATOM 1459 N N . GLY A 1 194 ? 46.637 -4.267 68.568 1.00 37.14 192 GLY A N 1
ATOM 1460 C CA . GLY A 1 194 ? 47.317 -3.154 67.929 1.00 36.51 192 GLY A CA 1
ATOM 1461 C C . GLY A 1 194 ? 47.135 -1.787 68.550 1.00 35.55 192 GLY A C 1
ATOM 1462 O O . GLY A 1 194 ? 47.013 -1.644 69.778 1.00 33.76 192 GLY A O 1
ATOM 1463 N N . ILE A 1 195 ? 47.116 -0.793 67.673 1.00 34.12 193 ILE A N 1
ATOM 1464 C CA . ILE A 1 195 ? 47.364 0.594 68.024 1.00 34.64 193 ILE A CA 1
ATOM 1465 C C . ILE A 1 195 ? 46.272 1.468 67.436 1.00 34.14 193 ILE A C 1
ATOM 1466 O O . ILE A 1 195 ? 45.979 1.366 66.247 1.00 35.40 193 ILE A O 1
ATOM 1471 N N . GLU A 1 196 ? 45.700 2.330 68.279 1.00 33.60 194 GLU A N 1
ATOM 1472 C CA . GLU A 1 196 ? 44.741 3.340 67.867 1.00 32.85 194 GLU A CA 1
ATOM 1473 C C . GLU A 1 196 ? 45.331 4.728 68.070 1.00 30.63 194 GLU A C 1
ATOM 1474 O O . GLU A 1 196 ? 45.968 4.980 69.096 1.00 29.99 194 GLU A O 1
ATOM 1480 N N . VAL A 1 197 ? 45.102 5.626 67.109 1.00 29.97 195 VAL A N 1
ATOM 1481 C CA . VAL A 1 197 ? 45.474 7.035 67.246 1.00 29.14 195 VAL A CA 1
ATOM 1482 C C . VAL A 1 197 ? 44.209 7.861 67.108 1.00 28.92 195 VAL A C 1
ATOM 1483 O O . VAL A 1 197 ? 43.507 7.761 66.117 1.00 29.79 195 VAL A O 1
ATOM 1487 N N . GLN A 1 198 ? 43.912 8.653 68.124 1.00 29.25 196 GLN A N 1
ATOM 1488 C CA . GLN A 1 198 ? 42.737 9.501 68.130 1.00 28.41 196 GLN A CA 1
ATOM 1489 C C . GLN A 1 198 ? 43.197 10.842 68.628 1.00 27.16 196 GLN A C 1
ATOM 1490 O O . GLN A 1 198 ? 43.280 11.055 69.835 1.00 26.64 196 GLN A O 1
ATOM 1496 N N . PRO A 1 199 ? 43.532 11.755 67.700 1.00 26.42 197 PRO A N 1
ATOM 1497 C CA . PRO A 1 199 ? 43.931 13.072 68.142 1.00 25.87 197 PRO A CA 1
ATOM 1498 C C . PRO A 1 199 ? 42.864 13.712 69.035 1.00 26.35 197 PRO A C 1
ATOM 1499 O O . PRO A 1 199 ? 41.653 13.455 68.874 1.00 27.64 197 PRO A O 1
ATOM 1503 N N . ALA A 1 200 ? 43.306 14.473 70.020 1.00 25.61 198 ALA A N 1
ATOM 1504 C CA . ALA A 1 200 ? 42.365 15.132 70.939 1.00 27.22 198 ALA A CA 1
ATOM 1505 C C . ALA A 1 200 ? 41.567 16.234 70.229 1.00 26.59 198 ALA A C 1
ATOM 1506 O O . ALA A 1 200 ? 40.375 16.429 70.492 1.00 27.12 198 ALA A O 1
ATOM 1508 N N . LEU A 1 201 ? 42.283 16.967 69.370 1.00 26.23 199 LEU A N 1
ATOM 1509 C CA . LEU A 1 201 ? 41.725 18.067 68.588 1.00 26.32 199 LEU A CA 1
ATOM 1510 C C . LEU A 1 201 ? 42.231 17.950 67.151 1.00 25.04 199 LEU A C 1
ATOM 1511 O O . LEU A 1 201 ? 43.192 17.227 66.874 1.00 23.65 199 LEU A O 1
ATOM 1516 N N . SER A 1 202 ? 41.550 18.636 66.250 1.00 25.96 200 SER A N 1
ATOM 1517 C CA . SER A 1 202 ? 42.006 18.818 64.853 1.00 26.29 200 SER A CA 1
ATOM 1518 C C . SER A 1 202 ? 42.228 20.298 64.650 1.00 25.98 200 SER A C 1
ATOM 1519 O O . SER A 1 202 ? 41.386 21.106 65.080 1.00 25.61 200 SER A O 1
ATOM 1522 N N . PHE A 1 203 ? 43.388 20.656 64.082 1.00 26.41 201 PHE A N 1
ATOM 1523 C CA . PHE A 1 203 ? 43.677 22.032 63.628 1.00 26.47 201 PHE A CA 1
ATOM 1524 C C . PHE A 1 203 ? 43.857 21.943 62.102 1.00 26.61 201 PHE A C 1
ATOM 1525 O O . PHE A 1 203 ? 44.827 21.365 61.632 1.00 24.80 201 PHE A O 1
ATOM 1533 N N . ASP A 1 204 ? 42.927 22.502 61.339 1.00 27.92 202 ASP A N 1
ATOM 1534 C CA . ASP A 1 204 ? 43.030 22.501 59.867 1.00 28.13 202 ASP A CA 1
ATOM 1535 C C . ASP A 1 204 ? 42.213 23.674 59.302 1.00 29.49 202 ASP A C 1
ATOM 1536 O O . ASP A 1 204 ? 41.846 24.585 60.049 1.00 30.36 202 ASP A O 1
ATOM 1541 N N . GLU A 1 205 ? 41.910 23.692 58.017 1.00 31.14 203 GLU A N 1
ATOM 1542 C CA . GLU A 1 205 ? 41.142 24.810 57.456 1.00 34.96 203 GLU A CA 1
ATOM 1543 C C . GLU A 1 205 ? 39.693 24.864 57.960 1.00 35.06 203 GLU A C 1
ATOM 1544 O O . GLU A 1 205 ? 39.050 25.896 57.810 1.00 35.66 203 GLU A O 1
ATOM 1550 N N . ARG A 1 206 ? 39.198 23.811 58.615 1.00 34.59 204 ARG A N 1
ATOM 1551 C CA . ARG A 1 206 ? 37.880 23.897 59.280 1.00 35.60 204 ARG A CA 1
ATOM 1552 C C . ARG A 1 206 ? 37.944 24.715 60.562 1.00 36.24 204 ARG A C 1
ATOM 1553 O O . ARG A 1 206 ? 36.913 25.085 61.105 1.00 37.81 204 ARG A O 1
ATOM 1561 N N . GLY A 1 207 ? 39.152 24.975 61.065 1.00 34.13 205 GLY A N 1
ATOM 1562 C CA . GLY A 1 207 ? 39.329 25.605 62.361 1.00 33.20 205 GLY A CA 1
ATOM 1563 C C . GLY A 1 207 ? 39.913 24.607 63.361 1.00 32.52 205 GLY A C 1
ATOM 1564 O O . GLY A 1 207 ? 40.507 23.574 62.990 1.00 29.91 205 GLY A O 1
ATOM 1565 N N . HIS A 1 208 ? 39.724 24.938 64.623 1.00 32.03 206 HIS A N 1
ATOM 1566 C CA . HIS A 1 208 ? 40.201 24.161 65.756 1.00 32.83 206 HIS A CA 1
ATOM 1567 C C . HIS A 1 208 ? 38.954 23.510 66.350 1.00 32.86 206 HIS A C 1
ATOM 1568 O O . HIS A 1 208 ? 38.078 24.209 66.838 1.00 33.96 206 HIS A O 1
ATOM 1575 N N A ARG A 1 209 ? 38.890 22.185 66.302 0.50 32.10 207 ARG A N 1
ATOM 1576 N N B ARG A 1 209 ? 38.892 22.185 66.305 0.50 32.70 207 ARG A N 1
ATOM 1577 C CA A ARG A 1 209 ? 37.726 21.445 66.777 0.50 33.56 207 ARG A CA 1
ATOM 1578 C CA B ARG A 1 209 ? 37.727 21.445 66.780 0.50 34.60 207 ARG A CA 1
ATOM 1579 C C A ARG A 1 209 ? 38.130 20.220 67.583 0.50 31.89 207 ARG A C 1
ATOM 1580 C C B ARG A 1 209 ? 38.130 20.220 67.584 0.50 32.43 207 ARG A C 1
ATOM 1581 O O A ARG A 1 209 ? 39.251 19.730 67.475 0.50 31.17 207 ARG A O 1
ATOM 1582 O O B ARG A 1 209 ? 39.251 19.730 67.475 0.50 31.66 207 ARG A O 1
ATOM 1597 N N . VAL A 1 210 ? 37.185 19.710 68.361 1.00 31.64 208 VAL A N 1
ATOM 1598 C CA . VAL A 1 210 ? 37.342 18.429 69.025 1.00 31.58 208 VAL A CA 1
ATOM 1599 C C . VAL A 1 210 ? 37.356 17.361 67.936 1.00 31.53 208 VAL A C 1
ATOM 1600 O O . VAL A 1 210 ? 36.621 17.467 66.942 1.00 33.57 208 VAL A O 1
ATOM 1604 N N . ASN A 1 211 ? 38.213 16.357 68.092 1.00 30.61 209 ASN A N 1
ATOM 1605 C CA . ASN A 1 211 ? 38.258 15.223 67.171 1.00 30.55 209 ASN A CA 1
ATOM 1606 C C . ASN A 1 211 ? 37.887 13.919 67.867 1.00 30.00 209 ASN A C 1
ATOM 1607 O O . ASN A 1 211 ? 38.323 13.684 68.981 1.00 29.56 209 ASN A O 1
ATOM 1612 N N . LYS A 1 212 ? 37.118 13.080 67.181 1.00 30.62 210 LYS A N 1
ATOM 1613 C CA . LYS A 1 212 ? 36.884 11.690 67.613 1.00 31.82 210 LYS A CA 1
ATOM 1614 C C . LYS A 1 212 ? 37.360 10.644 66.611 1.00 31.89 210 LYS A C 1
ATOM 1615 O O . LYS A 1 212 ? 37.438 9.458 66.961 1.00 32.61 210 LYS A O 1
ATOM 1618 N N . VAL A 1 213 ? 37.674 11.059 65.388 1.00 30.10 211 VAL A N 1
ATOM 1619 C CA . VAL A 1 213 ? 38.152 10.124 64.368 1.00 30.49 211 VAL A CA 1
ATOM 1620 C C . VAL A 1 213 ? 39.385 9.373 64.888 1.00 29.70 211 VAL A C 1
ATOM 1621 O O . VAL A 1 213 ? 40.298 9.967 65.484 1.00 27.46 211 VAL A O 1
ATOM 1625 N N . THR A 1 214 ? 39.370 8.069 64.658 1.00 30.15 212 THR A N 1
ATOM 1626 C CA . THR A 1 214 ? 40.390 7.173 65.139 1.00 30.60 212 THR A CA 1
ATOM 1627 C C . THR A 1 214 ? 40.971 6.355 63.995 1.00 30.35 212 THR A C 1
ATOM 1628 O O . THR A 1 214 ? 40.240 5.850 63.138 1.00 31.35 212 THR A O 1
ATOM 1632 N N . TYR A 1 215 ? 42.291 6.217 64.020 1.00 30.14 213 TYR A N 1
ATOM 1633 C CA . TYR A 1 215 ? 43.048 5.510 63.016 1.00 29.50 213 TYR A CA 1
ATOM 1634 C C . TYR A 1 215 ? 43.697 4.319 63.710 1.00 30.36 213 TYR A C 1
ATOM 1635 O O . TYR A 1 215 ? 44.387 4.493 64.728 1.00 29.92 213 TYR A O 1
ATOM 1644 N N . GLY A 1 216 ? 43.497 3.124 63.165 1.00 30.51 214 GLY A N 1
ATOM 1645 C CA . GLY A 1 216 ? 43.975 1.889 63.791 1.00 32.73 214 GLY A CA 1
ATOM 1646 C C . GLY A 1 216 ? 44.865 1.039 62.886 1.00 33.36 214 GLY A C 1
ATOM 1647 O O . GLY A 1 216 ? 44.653 0.978 61.668 1.00 32.94 214 GLY A O 1
ATOM 1648 N N . VAL A 1 217 ? 45.869 0.405 63.493 1.00 32.33 215 VAL A N 1
ATOM 1649 C CA . VAL A 1 217 ? 46.653 -0.633 62.842 1.00 32.84 215 VAL A CA 1
ATOM 1650 C C . VAL A 1 217 ? 46.622 -1.820 63.781 1.00 33.66 215 VAL A C 1
ATOM 1651 O O . VAL A 1 217 ? 47.060 -1.700 64.930 1.00 33.56 215 VAL A O 1
ATOM 1655 N N . PHE A 1 218 ? 46.067 -2.936 63.305 1.00 34.09 216 PHE A N 1
ATOM 1656 C CA . PHE A 1 218 ? 45.925 -4.158 64.092 1.00 36.54 216 PHE A CA 1
ATOM 1657 C C . PHE A 1 218 ? 46.470 -5.340 63.316 1.00 37.27 216 PHE A C 1
ATOM 1658 O O . PHE A 1 218 ? 46.590 -5.284 62.099 1.00 36.95 216 PHE A O 1
ATOM 1666 N N . GLY A 1 219 ? 46.823 -6.401 64.024 1.00 38.37 217 GLY A N 1
ATOM 1667 C CA . GLY A 1 219 ? 47.390 -7.566 63.363 1.00 39.62 217 GLY A CA 1
ATOM 1668 C C . GLY A 1 219 ? 47.335 -8.825 64.187 1.00 41.04 217 GLY A C 1
ATOM 1669 O O . GLY A 1 219 ? 47.108 -8.766 65.360 1.00 39.26 217 GLY A O 1
ATOM 1670 N N . ALA A 1 220 ? 47.537 -9.955 63.510 1.00 40.96 218 ALA A N 1
ATOM 1671 C CA . ALA A 1 220 ? 47.618 -11.256 64.122 1.00 43.11 218 ALA A CA 1
ATOM 1672 C C . ALA A 1 220 ? 48.371 -12.225 63.221 1.00 43.95 218 ALA A C 1
ATOM 1673 O O . ALA A 1 220 ? 48.451 -12.029 62.005 1.00 43.67 218 ALA A O 1
ATOM 1675 N N . GLU A 1 221 ? 48.924 -13.266 63.823 1.00 45.79 219 GLU A N 1
ATOM 1676 C CA . GLU A 1 221 ? 49.417 -14.417 63.072 1.00 47.25 219 GLU A CA 1
ATOM 1677 C C . GLU A 1 221 ? 48.233 -15.075 62.398 1.00 48.22 219 GLU A C 1
ATOM 1678 O O . GLU A 1 221 ? 47.075 -14.876 62.820 1.00 47.03 219 GLU A O 1
ATOM 1684 N N . ALA A 1 222 ? 48.514 -15.904 61.393 1.00 49.94 220 ALA A N 1
ATOM 1685 C CA . ALA A 1 222 ? 47.467 -16.611 60.655 1.00 52.77 220 ALA A CA 1
ATOM 1686 C C . ALA A 1 222 ? 46.517 -17.376 61.567 1.00 52.67 220 ALA A C 1
ATOM 1687 O O . ALA A 1 222 ? 45.315 -17.396 61.348 1.00 55.13 220 ALA A O 1
ATOM 1689 N N . GLY A 1 223 ? 47.053 -18.019 62.595 1.00 53.68 221 GLY A N 1
ATOM 1690 C CA . GLY A 1 223 ? 46.229 -18.806 63.522 1.00 54.24 221 GLY A CA 1
ATOM 1691 C C . GLY A 1 223 ? 45.527 -18.007 64.620 1.00 53.17 221 GLY A C 1
ATOM 1692 O O . GLY A 1 223 ? 44.885 -18.589 65.481 1.00 54.68 221 GLY A O 1
ATOM 1693 N N . GLY A 1 224 ? 45.673 -16.687 64.620 1.00 50.49 222 GLY A N 1
ATOM 1694 C CA . GLY A 1 224 ? 44.895 -15.808 65.476 1.00 49.46 222 GLY A CA 1
ATOM 1695 C C . GLY A 1 224 ? 45.674 -15.203 66.632 1.00 48.72 222 GLY A C 1
ATOM 1696 O O . GLY A 1 224 ? 45.127 -14.401 67.387 1.00 48.01 222 GLY A O 1
ATOM 1697 N N . THR A 1 225 ? 46.960 -15.552 66.739 1.00 47.99 223 THR A N 1
ATOM 1698 C CA . THR A 1 225 ? 47.783 -15.120 67.858 1.00 46.93 223 THR A CA 1
ATOM 1699 C C . THR A 1 225 ? 48.087 -13.645 67.729 1.00 43.64 223 THR A C 1
ATOM 1700 O O . THR A 1 225 ? 48.517 -13.207 66.666 1.00 42.04 223 THR A O 1
ATOM 1704 N N . ALA A 1 226 ? 47.882 -12.902 68.814 1.00 41.92 224 ALA A N 1
ATOM 1705 C CA . ALA A 1 226 ? 48.147 -11.464 68.857 1.00 41.22 224 ALA A CA 1
ATOM 1706 C C . ALA A 1 226 ? 49.649 -11.135 68.710 1.00 40.06 224 ALA A C 1
ATOM 1707 O O . ALA A 1 226 ? 50.503 -11.982 68.916 1.00 40.81 224 ALA A O 1
ATOM 1709 N N . PRO A 1 227 ? 49.972 -9.891 68.341 1.00 38.89 225 PRO A N 1
ATOM 1710 C CA . PRO A 1 227 ? 51.366 -9.450 68.431 1.00 38.83 225 PRO A CA 1
ATOM 1711 C C . PRO A 1 227 ? 51.972 -9.604 69.838 1.00 40.30 225 PRO A C 1
ATOM 1712 O O . PRO A 1 227 ? 51.244 -9.561 70.841 1.00 40.45 225 PRO A O 1
ATOM 1716 N N . ALA A 1 228 ? 53.285 -9.823 69.896 1.00 39.83 226 ALA A N 1
ATOM 1717 C CA . ALA A 1 228 ? 54.024 -9.918 71.155 1.00 40.51 226 ALA A CA 1
ATOM 1718 C C . ALA A 1 228 ? 54.199 -8.557 71.781 1.00 39.55 226 ALA A C 1
ATOM 1719 O O . ALA A 1 228 ? 54.358 -8.454 72.980 1.00 41.22 226 ALA A O 1
ATOM 1721 N N . GLY A 1 229 ? 54.156 -7.499 70.985 1.00 37.83 227 GLY A N 1
ATOM 1722 C CA . GLY A 1 229 ? 54.253 -6.162 71.523 1.00 36.67 227 GLY A CA 1
ATOM 1723 C C . GLY A 1 229 ? 54.296 -5.133 70.432 1.00 35.17 227 GLY A C 1
ATOM 1724 O O . GLY A 1 229 ? 54.118 -5.471 69.264 1.00 34.42 227 GLY A O 1
ATOM 1725 N N . PHE A 1 230 ? 54.550 -3.885 70.823 1.00 32.88 228 PHE A N 1
ATOM 1726 C CA . PHE A 1 230 ? 54.392 -2.723 69.941 1.00 32.35 228 PHE A CA 1
ATOM 1727 C C . PHE A 1 230 ? 55.501 -1.694 70.084 1.00 31.12 228 PHE A C 1
ATOM 1728 O O . PHE A 1 230 ? 56.132 -1.569 71.149 1.00 30.67 228 PHE A O 1
ATOM 1736 N N . PHE A 1 231 ? 55.695 -0.924 69.014 1.00 30.01 229 PHE A N 1
ATOM 1737 C CA . PHE A 1 231 ? 56.507 0.277 69.054 1.00 29.10 229 PHE A CA 1
ATOM 1738 C C . PHE A 1 231 ? 55.649 1.396 68.499 1.00 28.85 229 PHE A C 1
ATOM 1739 O O . PHE A 1 231 ? 55.819 1.777 67.346 1.00 32.40 229 PHE A O 1
ATOM 1747 N N . PRO A 1 232 ? 54.750 1.960 69.315 1.00 29.95 230 PRO A N 1
ATOM 1748 C CA . PRO A 1 232 ? 53.760 2.886 68.762 1.00 29.80 230 PRO A CA 1
ATOM 1749 C C . PRO A 1 232 ? 54.256 4.308 68.445 1.00 28.72 230 PRO A C 1
ATOM 1750 O O . PRO A 1 232 ? 53.584 5.023 67.711 1.00 29.54 230 PRO A O 1
ATOM 1754 N N . VAL A 1 233 ? 55.404 4.691 68.987 1.00 28.54 231 VAL A N 1
ATOM 1755 C CA . VAL A 1 233 ? 55.925 6.035 68.841 1.00 28.49 231 VAL A CA 1
ATOM 1756 C C . VAL A 1 233 ? 56.981 5.988 67.758 1.00 26.23 231 VAL A C 1
ATOM 1757 O O . VAL A 1 233 ? 57.966 5.256 67.877 1.00 25.33 231 VAL A O 1
ATOM 1761 N N . THR A 1 234 ? 56.775 6.776 66.707 1.00 25.03 232 THR A N 1
ATOM 1762 C CA . THR A 1 234 ? 57.659 6.772 65.550 1.00 24.96 232 THR A CA 1
ATOM 1763 C C . THR A 1 234 ? 59.114 7.035 65.878 1.00 25.09 232 THR A C 1
ATOM 1764 O O . THR A 1 234 ? 59.989 6.288 65.424 1.00 23.69 232 THR A O 1
ATOM 1768 N N . GLU A 1 235 ? 59.402 8.074 66.655 1.00 24.71 233 GLU A N 1
ATOM 1769 C CA . GLU A 1 235 ? 60.825 8.381 66.934 1.00 25.89 233 GLU A CA 1
ATOM 1770 C C . GLU A 1 235 ? 61.544 7.287 67.742 1.00 27.01 233 GLU A C 1
ATOM 1771 O O . GLU A 1 235 ? 62.768 7.106 67.580 1.00 27.46 233 GLU A O 1
ATOM 1777 N N . ASP A 1 236 ? 60.795 6.538 68.561 1.00 25.79 234 ASP A N 1
ATOM 1778 C CA . ASP A 1 236 ? 61.349 5.409 69.323 1.00 27.29 234 ASP A CA 1
ATOM 1779 C C . ASP A 1 236 ? 61.502 4.178 68.445 1.00 26.40 234 ASP A C 1
ATOM 1780 O O . ASP A 1 236 ? 62.439 3.432 68.612 1.00 26.88 234 ASP A O 1
ATOM 1785 N N . PHE A 1 237 ? 60.561 3.955 67.539 1.00 25.79 235 PHE A N 1
ATOM 1786 C CA . PHE A 1 237 ? 60.670 2.865 66.574 1.00 26.57 235 PHE A CA 1
ATOM 1787 C C . PHE A 1 237 ? 61.901 3.030 65.675 1.00 25.87 235 PHE A C 1
ATOM 1788 O O . PHE A 1 237 ? 62.716 2.115 65.568 1.00 27.38 235 PHE A O 1
ATOM 1796 N N . ILE A 1 238 ? 62.075 4.211 65.090 1.00 24.96 236 ILE A N 1
ATOM 1797 C CA . ILE A 1 238 ? 63.215 4.437 64.177 1.00 25.87 236 ILE A CA 1
ATOM 1798 C C . ILE A 1 238 ? 64.549 4.604 64.908 1.00 25.57 236 ILE A C 1
ATOM 1799 O O . ILE A 1 238 ? 65.618 4.242 64.381 1.00 24.92 236 ILE A O 1
ATOM 1804 N N . GLY A 1 239 ? 64.485 5.119 66.130 1.00 24.92 237 GLY A N 1
ATOM 1805 C CA . GLY A 1 239 ? 65.674 5.344 66.932 1.00 24.90 237 GLY A CA 1
ATOM 1806 C C . GLY A 1 239 ? 66.319 6.676 66.610 1.00 24.05 237 GLY A C 1
ATOM 1807 O O . GLY A 1 239 ? 66.013 7.318 65.589 1.00 23.31 237 GLY A O 1
ATOM 1808 N N . GLU A 1 240 ? 67.199 7.107 67.506 1.00 24.09 238 GLU A N 1
ATOM 1809 C CA . GLU A 1 240 ? 67.935 8.350 67.322 1.00 24.53 238 GLU A CA 1
ATOM 1810 C C . GLU A 1 240 ? 68.818 8.246 66.046 1.00 24.65 238 GLU A C 1
ATOM 1811 O O . GLU A 1 240 ? 69.637 7.342 65.912 1.00 25.02 238 GLU A O 1
ATOM 1817 N N . GLY A 1 241 ? 68.578 9.132 65.106 1.00 23.34 239 GLY A N 1
ATOM 1818 C CA . GLY A 1 241 ? 69.248 9.078 63.807 1.00 25.13 239 GLY A CA 1
ATOM 1819 C C . GLY A 1 241 ? 68.731 8.038 62.833 1.00 25.69 239 GLY A C 1
ATOM 1820 O O . GLY A 1 241 ? 69.355 7.828 61.784 1.00 26.35 239 GLY A O 1
ATOM 1821 N N . GLY A 1 242 ? 67.619 7.366 63.158 1.00 24.56 240 GLY A N 1
ATOM 1822 C CA . GLY A 1 242 ? 67.065 6.337 62.275 1.00 24.86 240 GLY A CA 1
ATOM 1823 C C . GLY A 1 242 ? 66.029 6.891 61.302 1.00 23.93 240 GLY A C 1
ATOM 1824 O O . GLY A 1 242 ? 65.750 8.103 61.248 1.00 22.19 240 GLY A O 1
ATOM 1825 N N . ALA A 1 243 ? 65.464 5.979 60.522 1.00 24.23 241 ALA A N 1
ATOM 1826 C CA . ALA A 1 243 ? 64.446 6.296 59.521 1.00 23.80 241 ALA A CA 1
ATOM 1827 C C . ALA A 1 243 ? 63.557 5.086 59.338 1.00 23.94 241 ALA A C 1
ATOM 1828 O O . ALA A 1 243 ? 63.925 3.989 59.737 1.00 24.50 241 ALA A O 1
ATOM 1830 N N . LEU A 1 244 ? 62.403 5.289 58.723 1.00 24.10 242 LEU A N 1
ATOM 1831 C CA . LEU A 1 244 ? 61.426 4.218 58.516 1.00 24.81 242 LEU A CA 1
ATOM 1832 C C . LEU A 1 244 ? 61.868 3.152 57.531 1.00 25.64 242 LEU A C 1
ATOM 1833 O O . LEU A 1 244 ? 61.297 2.053 57.535 1.00 26.50 242 LEU A O 1
ATOM 1838 N N . ASP A 1 245 ? 62.880 3.444 56.707 1.00 25.13 243 ASP A N 1
ATOM 1839 C CA . ASP A 1 245 ? 63.459 2.394 55.866 1.00 25.92 243 ASP A CA 1
ATOM 1840 C C . ASP A 1 245 ? 64.694 1.742 56.483 1.00 26.36 243 ASP A C 1
ATOM 1841 O O . ASP A 1 245 ? 65.318 0.889 55.838 1.00 25.02 243 ASP A O 1
ATOM 1846 N N . TRP A 1 246 ? 65.039 2.125 57.724 1.00 25.09 244 TRP A N 1
ATOM 1847 C CA . TRP A 1 246 ? 66.103 1.448 58.473 1.00 26.30 244 TRP A CA 1
ATOM 1848 C C . TRP A 1 246 ? 65.929 1.720 59.959 1.00 26.36 244 TRP A C 1
ATOM 1849 O O . TRP A 1 246 ? 66.677 2.490 60.542 1.00 27.02 244 TRP A O 1
ATOM 1860 N N . PRO A 1 247 ? 64.879 1.143 60.571 1.00 26.43 245 PRO A N 1
ATOM 1861 C CA . PRO A 1 247 ? 64.530 1.543 61.945 1.00 26.55 245 PRO A CA 1
ATOM 1862 C C . PRO A 1 247 ? 65.263 0.709 62.988 1.00 26.99 245 PRO A C 1
ATOM 1863 O O . PRO A 1 247 ? 65.303 -0.513 62.884 1.00 27.04 245 PRO A O 1
ATOM 1867 N N . GLU A 1 248 ? 65.822 1.368 64.000 1.00 27.62 246 GLU A N 1
ATOM 1868 C CA . GLU A 1 248 ? 66.593 0.681 65.030 1.00 28.49 246 GLU A CA 1
ATOM 1869 C C . GLU A 1 248 ? 65.857 -0.479 65.695 1.00 28.90 246 GLU A C 1
ATOM 1870 O O . GLU A 1 248 ? 66.462 -1.513 65.966 1.00 30.40 246 GLU A O 1
ATOM 1876 N N . ALA A 1 249 ? 64.570 -0.318 65.949 1.00 27.68 247 ALA A N 1
ATOM 1877 C CA . ALA A 1 249 ? 63.815 -1.356 66.657 1.00 29.40 247 ALA A CA 1
ATOM 1878 C C . ALA A 1 249 ? 63.871 -2.683 65.916 1.00 29.86 247 ALA A C 1
ATOM 1879 O O . ALA A 1 249 ? 63.887 -3.752 66.537 1.00 30.42 247 ALA A O 1
ATOM 1881 N N . VAL A 1 250 ? 63.909 -2.601 64.579 1.00 29.22 248 VAL A N 1
ATOM 1882 C CA . VAL A 1 250 ? 64.031 -3.798 63.735 1.00 30.58 248 VAL A CA 1
ATOM 1883 C C . VAL A 1 250 ? 65.480 -4.142 63.555 1.00 30.95 248 VAL A C 1
ATOM 1884 O O . VAL A 1 250 ? 65.863 -5.286 63.761 1.00 31.80 248 VAL A O 1
ATOM 1888 N N . VAL A 1 251 ? 66.289 -3.159 63.148 1.00 30.17 249 VAL A N 1
ATOM 1889 C CA . VAL A 1 251 ? 67.683 -3.414 62.769 1.00 31.22 249 VAL A CA 1
ATOM 1890 C C . VAL A 1 251 ? 68.506 -3.981 63.934 1.00 32.88 249 VAL A C 1
ATOM 1891 O O . VAL A 1 251 ? 69.289 -4.916 63.732 1.00 35.21 249 VAL A O 1
ATOM 1895 N N . ALA A 1 252 ? 68.327 -3.437 65.136 1.00 33.15 250 ALA A N 1
ATOM 1896 C CA . ALA A 1 252 ? 68.981 -3.954 66.339 1.00 35.07 250 ALA A CA 1
ATOM 1897 C C . ALA A 1 252 ? 68.101 -4.985 67.085 1.00 37.58 250 ALA A C 1
ATOM 1898 O O . ALA A 1 252 ? 68.474 -5.439 68.171 1.00 38.23 250 ALA A O 1
ATOM 1900 N N . ASN A 1 253 ? 66.965 -5.383 66.500 1.00 37.66 251 ASN A N 1
ATOM 1901 C CA . ASN A 1 253 ? 66.072 -6.375 67.099 1.00 39.89 251 ASN A CA 1
ATOM 1902 C C . ASN A 1 253 ? 65.784 -6.107 68.591 1.00 40.64 251 ASN A C 1
ATOM 1903 O O . ASN A 1 253 ? 66.032 -6.960 69.431 1.00 41.70 251 ASN A O 1
ATOM 1908 N N . ARG A 1 254 ? 65.306 -4.896 68.893 1.00 39.45 252 ARG A N 1
ATOM 1909 C CA . ARG A 1 254 ? 65.011 -4.468 70.262 1.00 41.14 252 ARG A CA 1
ATOM 1910 C C . ARG A 1 254 ? 63.727 -5.148 70.751 1.00 41.21 252 ARG A C 1
ATOM 1911 O O . ARG A 1 254 ? 62.838 -5.478 69.952 1.00 37.85 252 ARG A O 1
ATOM 1919 N N . GLU A 1 255 ? 63.611 -5.279 72.067 1.00 42.52 253 GLU A N 1
ATOM 1920 C CA . GLU A 1 255 ? 62.365 -5.765 72.676 1.00 44.39 253 GLU A CA 1
ATOM 1921 C C . GLU A 1 255 ? 61.327 -4.654 72.588 1.00 39.36 253 GLU A C 1
ATOM 1922 O O . GLU A 1 255 ? 61.686 -3.499 72.627 1.00 38.58 253 GLU A O 1
ATOM 1928 N N . PRO A 1 256 ? 60.041 -4.996 72.431 1.00 39.12 254 PRO A N 1
ATOM 1929 C CA . PRO A 1 256 ? 58.968 -3.996 72.297 1.00 37.61 254 PRO A CA 1
ATOM 1930 C C . PRO A 1 256 ? 58.890 -2.937 73.380 1.00 38.72 254 PRO A C 1
ATOM 1931 O O . PRO A 1 256 ? 59.165 -3.222 74.539 1.00 37.26 254 PRO A O 1
ATOM 1935 N N . ASP A 1 257 ? 58.472 -1.733 72.987 1.00 37.23 255 ASP A N 1
ATOM 1936 C CA . ASP A 1 257 ? 58.377 -0.603 73.885 1.00 39.19 255 ASP A CA 1
ATOM 1937 C C . ASP A 1 257 ? 57.115 -0.631 74.747 1.00 39.32 255 ASP A C 1
ATOM 1938 O O . ASP A 1 257 ? 57.084 -0.062 75.826 1.00 40.69 255 ASP A O 1
ATOM 1943 N N . ALA A 1 258 ? 56.071 -1.258 74.240 1.00 38.23 256 ALA A N 1
ATOM 1944 C CA . ALA A 1 258 ? 54.750 -1.135 74.807 1.00 38.73 256 ALA A CA 1
ATOM 1945 C C . ALA A 1 258 ? 53.995 -2.433 74.637 1.00 38.98 256 ALA A C 1
ATOM 1946 O O . ALA A 1 258 ? 54.218 -3.195 73.681 1.00 37.90 256 ALA A O 1
ATOM 1948 N N . GLN A 1 259 ? 53.132 -2.710 75.584 1.00 41.05 257 GLN A N 1
ATOM 1949 C CA . GLN A 1 259 ? 52.205 -3.824 75.535 1.00 42.69 257 GLN A CA 1
ATOM 1950 C C . GLN A 1 259 ? 50.796 -3.259 75.535 1.00 43.54 257 GLN A C 1
ATOM 1951 O O . GLN A 1 259 ? 50.609 -2.057 75.730 1.00 44.34 257 GLN A O 1
ATOM 1957 N N . ALA A 1 260 ? 49.810 -4.127 75.354 1.00 44.77 258 ALA A N 1
ATOM 1958 C CA . ALA A 1 260 ? 48.387 -3.779 75.509 1.00 45.02 258 ALA A CA 1
ATOM 1959 C C . ALA A 1 260 ? 48.086 -2.946 76.777 1.00 42.78 258 ALA A C 1
ATOM 1960 O O . ALA A 1 260 ? 48.580 -3.250 77.859 1.00 45.16 258 ALA A O 1
ATOM 1962 N N . GLY A 1 261 ? 47.244 -1.926 76.621 1.00 41.39 259 GLY A N 1
ATOM 1963 C CA . GLY A 1 261 ? 46.825 -1.038 77.707 1.00 42.97 259 GLY A CA 1
ATOM 1964 C C . GLY A 1 261 ? 47.673 0.206 77.954 1.00 43.24 259 GLY A C 1
ATOM 1965 O O . GLY A 1 261 ? 47.334 1.000 78.834 1.00 42.42 259 GLY A O 1
ATOM 1966 N N . THR A 1 262 ? 48.760 0.367 77.210 1.00 43.24 260 THR A N 1
ATOM 1967 C CA . THR A 1 262 ? 49.611 1.555 77.277 1.00 45.24 260 THR A CA 1
ATOM 1968 C C . THR A 1 262 ? 48.964 2.722 76.500 1.00 42.26 260 THR A C 1
ATOM 1969 O O . THR A 1 262 ? 48.494 2.536 75.374 1.00 43.63 260 THR A O 1
ATOM 1973 N N . ALA A 1 263 ? 48.978 3.917 77.079 1.00 37.94 261 ALA A N 1
ATOM 1974 C CA . ALA A 1 263 ? 48.613 5.135 76.357 1.00 35.99 261 ALA A CA 1
ATOM 1975 C C . ALA A 1 263 ? 49.814 6.075 76.263 1.00 34.15 261 ALA A C 1
ATOM 1976 O O . ALA A 1 263 ? 50.495 6.286 77.261 1.00 34.25 261 ALA A O 1
ATOM 1978 N N . VAL A 1 264 ? 50.043 6.672 75.092 1.00 31.62 262 VAL A N 1
ATOM 1979 C CA . VAL A 1 264 ? 51.122 7.652 74.916 1.00 30.88 262 VAL A CA 1
ATOM 1980 C C . VAL A 1 264 ? 50.575 8.880 74.223 1.00 29.23 262 VAL A C 1
ATOM 1981 O O . VAL A 1 264 ? 49.919 8.752 73.188 1.00 30.23 262 VAL A O 1
ATOM 1985 N N A GLU A 1 265 ? 50.904 10.061 74.737 0.50 27.83 263 GLU A N 1
ATOM 1986 N N B GLU A 1 265 ? 50.900 10.062 74.734 0.50 27.69 263 GLU A N 1
ATOM 1987 C CA A GLU A 1 265 ? 50.392 11.301 74.176 0.50 28.10 263 GLU A CA 1
ATOM 1988 C CA B GLU A 1 265 ? 50.378 11.299 74.173 0.50 27.86 263 GLU A CA 1
ATOM 1989 C C A GLU A 1 265 ? 51.485 12.162 73.574 0.50 26.37 263 GLU A C 1
ATOM 1990 C C B GLU A 1 265 ? 51.479 12.162 73.575 0.50 26.24 263 GLU A C 1
ATOM 1991 O O A GLU A 1 265 ? 52.567 12.277 74.148 0.50 26.42 263 GLU A O 1
ATOM 1992 O O B GLU A 1 265 ? 52.560 12.276 74.150 0.50 26.30 263 GLU A O 1
ATOM 2003 N N . GLY A 1 266 ? 51.173 12.804 72.452 1.00 25.27 264 GLY A N 1
ATOM 2004 C CA . GLY A 1 266 ? 51.974 13.927 71.932 1.00 24.90 264 GLY A CA 1
ATOM 2005 C C . GLY A 1 266 ? 53.026 13.653 70.885 1.00 23.94 264 GLY A C 1
ATOM 2006 O O . GLY A 1 266 ? 53.820 14.537 70.580 1.00 22.61 264 GLY A O 1
ATOM 2007 N N . TYR A 1 267 ? 52.995 12.455 70.308 1.00 23.86 265 TYR A N 1
ATOM 2008 C CA . TYR A 1 267 ? 54.041 11.978 69.367 1.00 24.82 265 TYR A CA 1
ATOM 2009 C C . TYR A 1 267 ? 53.455 11.403 68.082 1.00 24.56 265 TYR A C 1
ATOM 2010 O O . TYR A 1 267 ? 52.412 10.739 68.109 1.00 22.72 265 TYR A O 1
ATOM 2019 N N . GLU A 1 268 ? 54.157 11.631 66.964 1.00 23.54 266 GLU A N 1
ATOM 2020 C CA . GLU A 1 268 ? 53.861 10.915 65.711 1.00 24.20 266 GLU A CA 1
ATOM 2021 C C . GLU A 1 268 ? 53.893 9.433 66.002 1.00 23.87 266 GLU A C 1
ATOM 2022 O O . GLU A 1 268 ? 54.739 8.947 66.779 1.00 23.76 266 GLU A O 1
ATOM 2028 N N . ALA A 1 269 ? 52.953 8.731 65.383 1.00 24.74 267 ALA A N 1
ATOM 2029 C CA . ALA A 1 269 ? 52.697 7.330 65.656 1.00 26.13 267 ALA A CA 1
ATOM 2030 C C . ALA A 1 269 ? 53.021 6.458 64.456 1.00 26.98 267 ALA A C 1
ATOM 2031 O O . ALA A 1 269 ? 52.959 6.911 63.299 1.00 26.07 267 ALA A O 1
ATOM 2033 N N . VAL A 1 270 ? 53.360 5.205 64.744 1.00 26.01 268 VAL A N 1
ATOM 2034 C CA . VAL A 1 270 ? 53.557 4.177 63.726 1.00 27.53 268 VAL A CA 1
ATOM 2035 C C . VAL A 1 270 ? 52.885 2.893 64.211 1.00 28.30 268 VAL A C 1
ATOM 2036 O O . VAL A 1 270 ? 52.984 2.535 65.384 1.00 28.37 268 VAL A O 1
ATOM 2040 N N . GLY A 1 271 ? 52.165 2.212 63.319 1.00 29.55 269 GLY A N 1
ATOM 2041 C CA . GLY A 1 271 ? 51.574 0.934 63.645 1.00 29.05 269 GLY A CA 1
ATOM 2042 C C . GLY A 1 271 ? 52.622 -0.133 63.495 1.00 29.91 269 GLY A C 1
ATOM 2043 O O . GLY A 1 271 ? 52.632 -0.871 62.481 1.00 30.50 269 GLY A O 1
ATOM 2044 N N . ALA A 1 272 ? 53.505 -0.202 64.490 1.00 28.67 270 ALA A N 1
ATOM 2045 C CA . ALA A 1 272 ? 54.593 -1.169 64.506 1.00 30.16 270 ALA A CA 1
ATOM 2046 C C . ALA A 1 272 ? 54.236 -2.311 65.455 1.00 31.43 270 ALA A C 1
ATOM 2047 O O . ALA A 1 272 ? 54.194 -2.127 66.672 1.00 30.71 270 ALA A O 1
ATOM 2049 N N . LEU A 1 273 ? 53.965 -3.475 64.868 1.00 31.73 271 LEU A N 1
ATOM 2050 C CA . LEU A 1 273 ? 53.487 -4.633 65.574 1.00 34.22 271 LEU A CA 1
ATOM 2051 C C . LEU A 1 273 ? 54.580 -5.693 65.504 1.00 34.87 271 LEU A C 1
ATOM 2052 O O . LEU A 1 273 ? 54.881 -6.198 64.410 1.00 35.08 271 LEU A O 1
ATOM 2057 N N . ARG A 1 274 ? 55.170 -6.027 66.654 1.00 33.97 272 ARG A N 1
ATOM 2058 C CA . ARG A 1 274 ? 56.197 -7.064 66.743 1.00 35.39 272 ARG A CA 1
ATOM 2059 C C . ARG A 1 274 ? 55.486 -8.386 66.991 1.00 37.63 272 ARG A C 1
ATOM 2060 O O . ARG A 1 274 ? 54.729 -8.495 67.939 1.00 38.65 272 ARG A O 1
ATOM 2068 N N . PHE A 1 275 ? 55.736 -9.385 66.148 1.00 38.54 273 PHE A N 1
ATOM 2069 C CA . PHE A 1 275 ? 55.181 -10.700 66.332 1.00 40.06 273 PHE A CA 1
ATOM 2070 C C . PHE A 1 275 ? 56.216 -11.585 67.013 1.00 41.75 273 PHE A C 1
ATOM 2071 O O . PHE A 1 275 ? 57.401 -11.230 67.063 1.00 42.23 273 PHE A O 1
ATOM 2079 N N . ALA A 1 276 ? 55.763 -12.715 67.545 1.00 42.25 274 ALA A N 1
ATOM 2080 C CA . ALA A 1 276 ? 56.639 -13.690 68.176 1.00 44.45 274 ALA A CA 1
ATOM 2081 C C . ALA A 1 276 ? 57.680 -14.214 67.186 1.00 45.00 274 ALA A C 1
ATOM 2082 O O . ALA A 1 276 ? 57.358 -14.457 66.010 1.00 45.30 274 ALA A O 1
ATOM 2084 N N . PRO A 1 277 ? 58.914 -14.420 67.661 1.00 45.94 275 PRO A N 1
ATOM 2085 C CA . PRO A 1 277 ? 59.870 -15.070 66.776 1.00 46.68 275 PRO A CA 1
ATOM 2086 C C . PRO A 1 277 ? 59.397 -16.477 66.426 1.00 49.37 275 PRO A C 1
ATOM 2087 O O . PRO A 1 277 ? 58.655 -17.115 67.198 1.00 49.08 275 PRO A O 1
ATOM 2091 N N . VAL A 1 278 ? 59.809 -16.947 65.261 1.00 50.71 276 VAL A N 1
ATOM 2092 C CA . VAL A 1 278 ? 59.302 -18.210 64.743 1.00 53.95 276 VAL A CA 1
ATOM 2093 C C . VAL A 1 278 ? 60.409 -18.954 64.009 1.00 53.58 276 VAL A C 1
ATOM 2094 O O . VAL A 1 278 ? 61.269 -18.340 63.377 1.00 52.56 276 VAL A O 1
ATOM 2098 N N . GLU A 1 279 ? 60.393 -20.272 64.127 1.00 55.18 277 GLU A N 1
ATOM 2099 C CA . GLU A 1 279 ? 61.301 -21.142 63.409 1.00 57.03 277 GLU A CA 1
ATOM 2100 C C . GLU A 1 279 ? 60.497 -21.755 62.265 1.00 57.15 277 GLU A C 1
ATOM 2101 O O . GLU A 1 279 ? 59.483 -22.436 62.484 1.00 57.10 277 GLU A O 1
ATOM 2107 N N . LEU A 1 280 ? 60.951 -21.469 61.047 1.00 56.75 278 LEU A N 1
ATOM 2108 C CA . LEU A 1 280 ? 60.258 -21.843 59.837 1.00 57.32 278 LEU A CA 1
ATOM 2109 C C . LEU A 1 280 ? 60.997 -23.021 59.195 1.00 59.04 278 LEU A C 1
ATOM 2110 O O . LEU A 1 280 ? 62.176 -22.908 58.863 1.00 58.34 278 LEU A O 1
ATOM 2115 N N . ALA A 1 281 ? 60.325 -24.156 59.037 1.00 59.79 279 ALA A N 1
ATOM 2116 C CA . ALA A 1 281 ? 60.974 -25.346 58.474 1.00 63.19 279 ALA A CA 1
ATOM 2117 C C . ALA A 1 281 ? 61.170 -25.212 56.949 1.00 62.70 279 ALA A C 1
ATOM 2118 O O . ALA A 1 281 ? 60.473 -24.419 56.298 1.00 60.10 279 ALA A O 1
ATOM 2120 N N . PRO A 1 282 ? 62.110 -25.990 56.370 1.00 65.24 280 PRO A N 1
ATOM 2121 C CA . PRO A 1 282 ? 62.288 -25.949 54.909 1.00 65.65 280 PRO A CA 1
ATOM 2122 C C . PRO A 1 282 ? 60.971 -26.248 54.185 1.00 66.17 280 PRO A C 1
ATOM 2123 O O . PRO A 1 282 ? 60.259 -27.184 54.565 1.00 66.21 280 PRO A O 1
ATOM 2127 N N . GLY A 1 283 ? 60.626 -25.410 53.205 1.00 64.02 281 GLY A N 1
ATOM 2128 C CA . GLY A 1 283 ? 59.399 -25.583 52.443 1.00 64.37 281 GLY A CA 1
ATOM 2129 C C . GLY A 1 283 ? 58.116 -25.105 53.100 1.00 63.90 281 GLY A C 1
ATOM 2130 O O . GLY A 1 283 ? 57.057 -25.148 52.489 1.00 63.43 281 GLY A O 1
ATOM 2131 N N . LYS A 1 284 ? 58.172 -24.628 54.340 1.00 63.30 282 LYS A N 1
ATOM 2132 C CA . LYS A 1 284 ? 56.955 -24.259 55.046 1.00 61.97 282 LYS A CA 1
ATOM 2133 C C . LYS A 1 284 ? 56.768 -22.743 55.042 1.00 57.64 282 LYS A C 1
ATOM 2134 O O . LYS A 1 284 ? 57.711 -21.984 54.797 1.00 54.99 282 LYS A O 1
ATOM 2140 N N . SER A 1 285 ? 55.527 -22.347 55.295 1.00 56.18 283 SER A N 1
ATOM 2141 C CA . SER A 1 285 ? 55.130 -20.961 55.345 1.00 54.95 283 SER A CA 1
ATOM 2142 C C . SER A 1 285 ? 54.532 -20.561 56.711 1.00 54.06 283 SER A C 1
ATOM 2143 O O . SER A 1 285 ? 54.031 -21.398 57.460 1.00 56.29 283 SER A O 1
ATOM 2146 N N . VAL A 1 286 ? 54.680 -19.278 57.039 1.00 53.86 284 VAL A N 1
ATOM 2147 C CA . VAL A 1 286 ? 53.906 -18.597 58.098 1.00 52.50 284 VAL A CA 1
ATOM 2148 C C . VAL A 1 286 ? 53.300 -17.339 57.495 1.00 50.47 284 VAL A C 1
ATOM 2149 O O . VAL A 1 286 ? 53.914 -16.688 56.634 1.00 48.43 284 VAL A O 1
ATOM 2153 N N A SER A 1 287 ? 52.101 -16.995 57.947 0.50 49.22 285 SER A N 1
ATOM 2154 N N B SER A 1 287 ? 52.102 -16.993 57.952 0.50 51.03 285 SER A N 1
ATOM 2155 C CA A SER A 1 287 ? 51.404 -15.805 57.470 0.50 46.58 285 SER A CA 1
ATOM 2156 C CA B SER A 1 287 ? 51.405 -15.805 57.471 0.50 49.34 285 SER A CA 1
ATOM 2157 C C A SER A 1 287 ? 50.953 -14.884 58.616 0.50 46.44 285 SER A C 1
ATOM 2158 C C B SER A 1 287 ? 50.954 -14.884 58.616 0.50 48.09 285 SER A C 1
ATOM 2159 O O A SER A 1 287 ? 50.733 -15.348 59.758 0.50 47.12 285 SER A O 1
ATOM 2160 O O B SER A 1 287 ? 50.734 -15.348 59.758 0.50 48.69 285 SER A O 1
ATOM 2165 N N . TYR A 1 288 ? 50.822 -13.594 58.289 1.00 43.75 286 TYR A N 1
ATOM 2166 C CA . TYR A 1 288 ? 50.413 -12.532 59.214 1.00 42.70 286 TYR A CA 1
ATOM 2167 C C . TYR A 1 288 ? 49.369 -11.689 58.501 1.00 42.50 286 TYR A C 1
ATOM 2168 O O . TYR A 1 288 ? 49.484 -11.483 57.289 1.00 42.76 286 TYR A O 1
ATOM 2177 N N . VAL A 1 289 ? 48.351 -11.229 59.236 1.00 42.25 287 VAL A N 1
ATOM 2178 C CA . VAL A 1 289 ? 47.346 -10.320 58.691 1.00 41.17 287 VAL A CA 1
ATOM 2179 C C . VAL A 1 289 ? 47.404 -9.010 59.436 1.00 40.30 287 VAL A C 1
ATOM 2180 O O . VAL A 1 289 ? 47.415 -9.011 60.666 1.00 40.20 287 VAL A O 1
ATOM 2184 N N . VAL A 1 290 ? 47.438 -7.909 58.683 1.00 39.11 288 VAL A N 1
ATOM 2185 C CA . VAL A 1 290 ? 47.452 -6.556 59.228 1.00 37.98 288 VAL A CA 1
ATOM 2186 C C . VAL A 1 290 ? 46.240 -5.814 58.680 1.00 38.15 288 VAL A C 1
ATOM 2187 O O . VAL A 1 290 ? 45.899 -5.948 57.507 1.00 37.63 288 VAL A O 1
ATOM 2191 N N . ALA A 1 291 ? 45.569 -5.069 59.555 1.00 37.61 289 ALA A N 1
ATOM 2192 C CA . ALA A 1 291 ? 44.397 -4.286 59.202 1.00 37.87 289 ALA A CA 1
ATOM 2193 C C . ALA A 1 291 ? 44.636 -2.797 59.524 1.00 36.61 289 ALA A C 1
ATOM 2194 O O . ALA A 1 291 ? 45.133 -2.451 60.618 1.00 36.82 289 ALA A O 1
ATOM 2196 N N . MET A 1 292 ? 44.268 -1.939 58.582 1.00 35.61 290 MET A N 1
ATOM 2197 C CA . MET A 1 292 ? 44.403 -0.490 58.721 1.00 34.46 290 MET A CA 1
ATOM 2198 C C . MET A 1 292 ? 43.003 0.081 58.664 1.00 33.96 290 MET A C 1
ATOM 2199 O O . MET A 1 292 ? 42.295 -0.156 57.693 1.00 34.31 290 MET A O 1
ATOM 2204 N N . VAL A 1 293 ? 42.598 0.798 59.709 1.00 33.15 291 VAL A N 1
ATOM 2205 C CA . VAL A 1 293 ? 41.183 1.129 59.919 1.00 34.15 291 VAL A CA 1
ATOM 2206 C C . VAL A 1 293 ? 41.000 2.609 60.186 1.00 33.30 291 VAL A C 1
ATOM 2207 O O . VAL A 1 293 ? 41.780 3.207 60.917 1.00 32.86 291 VAL A O 1
ATOM 2211 N N . ILE A 1 294 ? 39.967 3.190 59.585 1.00 33.17 292 ILE A N 1
ATOM 2212 C CA . ILE A 1 294 ? 39.568 4.546 59.892 1.00 32.61 292 ILE A CA 1
ATOM 2213 C C . ILE A 1 294 ? 38.135 4.482 60.390 1.00 34.63 292 ILE A C 1
ATOM 2214 O O . ILE A 1 294 ? 37.266 3.900 59.728 1.00 34.64 292 ILE A O 1
ATOM 2219 N N . SER A 1 295 ? 37.889 5.084 61.550 1.00 33.49 293 SER A N 1
ATOM 2220 C CA . SER A 1 295 ? 36.558 5.096 62.128 1.00 34.57 293 SER A CA 1
ATOM 2221 C C . SER A 1 295 ? 36.204 6.450 62.709 1.00 34.12 293 SER A C 1
ATOM 2222 O O . SER A 1 295 ? 37.090 7.189 63.115 1.00 32.39 293 SER A O 1
ATOM 2225 N N . GLY A 1 296 ? 34.906 6.756 62.760 1.00 34.71 294 GLY A N 1
ATOM 2226 C CA . GLY A 1 296 ? 34.417 8.019 63.317 1.00 35.70 294 GLY A CA 1
ATOM 2227 C C . GLY A 1 296 ? 34.563 8.208 64.839 1.00 36.11 294 GLY A C 1
ATOM 2228 O O . GLY A 1 296 ? 34.421 9.321 65.333 1.00 36.57 294 GLY A O 1
ATOM 2229 N N . ASP A 1 297 ? 34.858 7.132 65.571 1.00 36.85 295 ASP A N 1
ATOM 2230 C CA . ASP A 1 297 ? 35.125 7.187 67.009 1.00 38.01 295 ASP A CA 1
ATOM 2231 C C . ASP A 1 297 ? 36.055 6.019 67.354 1.00 37.74 295 ASP A C 1
ATOM 2232 O O . ASP A 1 297 ? 36.533 5.321 66.451 1.00 36.90 295 ASP A O 1
ATOM 2237 N N . ARG A 1 298 ? 36.326 5.809 68.641 1.00 36.38 296 ARG A N 1
ATOM 2238 C CA . ARG A 1 298 ? 37.207 4.736 69.069 1.00 36.31 296 ARG A CA 1
ATOM 2239 C C . ARG A 1 298 ? 36.723 3.395 68.510 1.00 38.02 296 ARG A C 1
ATOM 2240 O O . ARG A 1 298 ? 35.536 3.144 68.405 1.00 39.63 296 ARG A O 1
ATOM 2248 N N . ILE A 1 299 ? 37.666 2.560 68.122 1.00 37.49 297 ILE A N 1
ATOM 2249 C CA . ILE A 1 299 ? 37.359 1.357 67.360 1.00 38.92 297 ILE A CA 1
ATOM 2250 C C . ILE A 1 299 ? 37.032 0.205 68.310 1.00 41.47 297 ILE A C 1
ATOM 2251 O O . ILE A 1 299 ? 37.714 0.006 69.322 1.00 40.53 297 ILE A O 1
ATOM 2256 N N . ASP A 1 300 ? 35.982 -0.542 67.984 1.00 44.60 298 ASP A N 1
ATOM 2257 C CA . ASP A 1 300 ? 35.685 -1.782 68.683 1.00 47.52 298 ASP A CA 1
ATOM 2258 C C . ASP A 1 300 ? 36.683 -2.838 68.191 1.00 46.16 298 ASP A C 1
ATOM 2259 O O . ASP A 1 300 ? 36.397 -3.595 67.251 1.00 47.36 298 ASP A O 1
ATOM 2264 N N . VAL A 1 301 ? 37.832 -2.917 68.856 1.00 44.21 299 VAL A N 1
ATOM 2265 C CA . VAL A 1 301 ? 38.943 -3.701 68.337 1.00 47.20 299 VAL A CA 1
ATOM 2266 C C . VAL A 1 301 ? 38.628 -5.193 68.346 1.00 48.63 299 VAL A C 1
ATOM 2267 O O . VAL A 1 301 ? 39.010 -5.908 67.422 1.00 46.53 299 VAL A O 1
ATOM 2271 N N . GLY A 1 302 ? 37.890 -5.639 69.369 1.00 49.04 300 GLY A N 1
ATOM 2272 C CA . GLY A 1 302 ? 37.377 -6.993 69.428 1.00 51.47 300 GLY A CA 1
ATOM 2273 C C . GLY A 1 302 ? 36.551 -7.413 68.236 1.00 51.99 300 GLY A C 1
ATOM 2274 O O . GLY A 1 302 ? 36.781 -8.499 67.700 1.00 54.80 300 GLY A O 1
ATOM 2275 N N . ARG A 1 303 ? 35.603 -6.574 67.808 1.00 52.26 301 ARG A N 1
ATOM 2276 C CA . ARG A 1 303 ? 34.797 -6.888 66.624 1.00 54.35 301 ARG A CA 1
ATOM 2277 C C . ARG A 1 303 ? 35.693 -6.966 65.367 1.00 51.92 301 ARG A C 1
ATOM 2278 O O . ARG A 1 303 ? 35.537 -7.883 64.550 1.00 49.59 301 ARG A O 1
ATOM 2286 N N . TYR A 1 304 ? 36.587 -5.992 65.199 1.00 48.52 302 TYR A N 1
ATOM 2287 C CA . TYR A 1 304 ? 37.498 -6.002 64.049 1.00 48.51 302 TYR A CA 1
ATOM 2288 C C . TYR A 1 304 ? 38.425 -7.227 64.047 1.00 49.70 302 TYR A C 1
ATOM 2289 O O . TYR A 1 304 ? 38.687 -7.793 62.975 1.00 48.22 302 TYR A O 1
ATOM 2298 N N . ALA A 1 305 ? 38.924 -7.625 65.221 1.00 49.95 303 ALA A N 1
ATOM 2299 C CA . ALA A 1 305 ? 39.726 -8.846 65.323 1.00 51.59 303 ALA A CA 1
ATOM 2300 C C . ALA A 1 305 ? 38.948 -10.081 64.864 1.00 53.33 303 ALA A C 1
ATOM 2301 O O . ALA A 1 305 ? 39.461 -10.903 64.099 1.00 52.17 303 ALA A O 1
ATOM 2303 N N . ALA A 1 306 ? 37.703 -10.199 65.305 1.00 54.52 304 ALA A N 1
ATOM 2304 C CA . ALA A 1 306 ? 36.868 -11.340 64.913 1.00 56.64 304 ALA A CA 1
ATOM 2305 C C . ALA A 1 306 ? 36.537 -11.297 63.423 1.00 55.54 304 ALA A C 1
ATOM 2306 O O . ALA A 1 306 ? 36.529 -12.334 62.755 1.00 57.15 304 ALA A O 1
ATOM 2308 N N . ASP A 1 307 ? 36.233 -10.107 62.918 1.00 53.29 305 ASP A N 1
ATOM 2309 C CA . ASP A 1 307 ? 35.798 -9.965 61.535 1.00 53.45 305 ASP A CA 1
ATOM 2310 C C . ASP A 1 307 ? 36.951 -10.047 60.516 1.00 52.40 305 ASP A C 1
ATOM 2311 O O . ASP A 1 307 ? 36.724 -10.522 59.403 1.00 53.55 305 ASP A O 1
ATOM 2316 N N . TYR A 1 308 ? 38.153 -9.588 60.882 1.00 48.49 306 TYR A N 1
ATOM 2317 C CA . TYR A 1 308 ? 39.254 -9.447 59.927 1.00 47.19 306 TYR A CA 1
ATOM 2318 C C . TYR A 1 308 ? 40.535 -10.222 60.247 1.00 47.88 306 TYR A C 1
ATOM 2319 O O . TYR A 1 308 ? 41.277 -10.560 59.327 1.00 48.58 306 TYR A O 1
ATOM 2328 N N . LEU A 1 309 ? 40.803 -10.507 61.519 1.00 47.49 307 LEU A N 1
ATOM 2329 C CA . LEU A 1 309 ? 42.063 -11.157 61.931 1.00 48.13 307 LEU A CA 1
ATOM 2330 C C . LEU A 1 309 ? 41.927 -12.641 62.303 1.00 51.08 307 LEU A C 1
ATOM 2331 O O . LEU A 1 309 ? 42.939 -13.338 62.468 1.00 51.20 307 LEU A O 1
ATOM 2336 N N . ALA A 1 310 ? 40.704 -13.125 62.510 1.00 52.98 308 ALA A N 1
ATOM 2337 C CA . ALA A 1 310 ? 40.509 -14.524 62.860 1.00 55.88 308 ALA A CA 1
ATOM 2338 C C . ALA A 1 310 ? 40.947 -15.403 61.692 1.00 58.81 308 ALA A C 1
ATOM 2339 O O . ALA A 1 310 ? 40.999 -14.956 60.544 1.00 54.88 308 ALA A O 1
ATOM 2341 N N . ALA A 1 311 ? 41.244 -16.663 62.001 1.00 64.01 309 ALA A N 1
ATOM 2342 C CA . ALA A 1 311 ? 41.769 -17.602 60.995 1.00 65.09 309 ALA A CA 1
ATOM 2343 C C . ALA A 1 311 ? 40.775 -17.762 59.840 1.00 66.71 309 ALA A C 1
ATOM 2344 O O . ALA A 1 311 ? 39.587 -18.003 60.063 1.00 65.78 309 ALA A O 1
ATOM 2346 N N . GLY A 1 312 ? 41.256 -17.575 58.608 1.00 66.51 310 GLY A N 1
ATOM 2347 C CA . GLY A 1 312 ? 40.403 -17.716 57.424 1.00 65.22 310 GLY A CA 1
ATOM 2348 C C . GLY A 1 312 ? 39.600 -16.497 56.968 1.00 62.16 310 GLY A C 1
ATOM 2349 O O . GLY A 1 312 ? 38.986 -16.544 55.900 1.00 64.42 310 GLY A O 1
ATOM 2350 N N A ARG A 1 313 ? 39.599 -15.412 57.743 0.50 59.11 311 ARG A N 1
ATOM 2351 N N B ARG A 1 313 ? 39.599 -15.412 57.743 0.50 58.72 311 ARG A N 1
ATOM 2352 C CA A ARG A 1 313 ? 38.813 -14.230 57.382 0.50 57.08 311 ARG A CA 1
ATOM 2353 C CA B ARG A 1 313 ? 38.811 -14.231 57.381 0.50 56.50 311 ARG A CA 1
ATOM 2354 C C A ARG A 1 313 ? 39.400 -13.492 56.167 0.50 54.78 311 ARG A C 1
ATOM 2355 C C B ARG A 1 313 ? 39.399 -13.492 56.167 0.50 54.45 311 ARG A C 1
ATOM 2356 O O A ARG A 1 313 ? 38.660 -13.122 55.254 0.50 53.06 311 ARG A O 1
ATOM 2357 O O B ARG A 1 313 ? 38.660 -13.122 55.254 0.50 52.79 311 ARG A O 1
ATOM 2372 N N . PHE A 1 314 ? 40.716 -13.285 56.163 1.00 52.81 312 PHE A N 1
ATOM 2373 C CA . PHE A 1 314 ? 41.395 -12.609 55.032 1.00 52.99 312 PHE A CA 1
ATOM 2374 C C . PHE A 1 314 ? 41.027 -13.306 53.707 1.00 53.94 312 PHE A C 1
ATOM 2375 O O . PHE A 1 314 ? 40.561 -12.669 52.752 1.00 52.44 312 PHE A O 1
ATOM 2383 N N . ASP A 1 315 ? 41.180 -14.625 53.699 1.00 59.07 313 ASP A N 1
ATOM 2384 C CA . ASP A 1 315 ? 40.954 -15.415 52.478 1.00 61.80 313 ASP A CA 1
ATOM 2385 C C . ASP A 1 315 ? 39.478 -15.377 52.058 1.00 61.82 313 ASP A C 1
ATOM 2386 O O . ASP A 1 315 ? 39.183 -15.310 50.878 1.00 62.42 313 ASP A O 1
ATOM 2391 N N . ALA A 1 316 ? 38.551 -15.410 53.015 1.00 60.44 314 ALA A N 1
ATOM 2392 C CA . ALA A 1 316 ? 37.103 -15.350 52.692 1.00 60.08 314 ALA A CA 1
ATOM 2393 C C . ALA A 1 316 ? 36.706 -13.981 52.134 1.00 56.69 314 ALA A C 1
ATOM 2394 O O . ALA A 1 316 ? 35.886 -13.889 51.220 1.00 55.65 314 ALA A O 1
ATOM 2396 N N . LEU A 1 317 ? 37.269 -12.930 52.733 1.00 54.41 315 LEU A N 1
ATOM 2397 C CA . LEU A 1 317 ? 36.998 -11.561 52.330 1.00 52.93 315 LEU A CA 1
ATOM 2398 C C . LEU A 1 317 ? 37.619 -11.229 50.984 1.00 51.87 315 LEU A C 1
ATOM 2399 O O . LEU A 1 317 ? 37.036 -10.459 50.205 1.00 50.71 315 LEU A O 1
ATOM 2404 N N . LEU A 1 318 ? 38.799 -11.788 50.729 1.00 52.00 316 LEU A N 1
ATOM 2405 C CA . LEU A 1 318 ? 39.445 -11.668 49.404 1.00 51.85 316 LEU A CA 1
ATOM 2406 C C . LEU A 1 318 ? 38.594 -12.318 48.311 1.00 53.63 316 LEU A C 1
ATOM 2407 O O . LEU A 1 318 ? 38.419 -11.716 47.248 1.00 55.39 316 LEU A O 1
ATOM 2412 N N . GLU A 1 319 ? 38.056 -13.522 48.564 1.00 56.01 317 GLU A N 1
ATOM 2413 C CA . GLU A 1 319 ? 37.116 -14.154 47.631 1.00 57.37 317 GLU A CA 1
ATOM 2414 C C . GLU A 1 319 ? 35.857 -13.287 47.437 1.00 58.39 317 GLU A C 1
ATOM 2415 O O . GLU A 1 319 ? 35.367 -13.150 46.333 1.00 59.86 317 GLU A O 1
ATOM 2417 N N . GLN A 1 320 ? 35.340 -12.695 48.507 1.00 58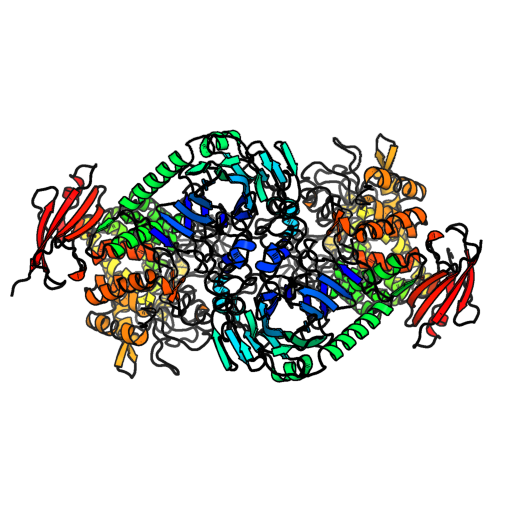.80 318 GLN A N 1
ATOM 2418 C CA . GLN A 1 320 ? 34.164 -11.810 48.402 1.00 59.21 318 GLN A CA 1
ATOM 2419 C C . GLN A 1 320 ? 34.472 -10.546 47.553 1.00 57.32 318 GLN A C 1
ATOM 2420 O O . GLN A 1 320 ? 33.639 -10.114 46.758 1.00 59.20 318 GLN A O 1
ATOM 2426 N N . ASN A 1 321 ? 35.642 -9.950 47.765 1.00 54.10 319 ASN A N 1
ATOM 2427 C CA . ASN A 1 321 ? 36.123 -8.823 46.939 1.00 52.63 319 ASN A CA 1
ATOM 2428 C C . ASN A 1 321 ? 36.167 -9.233 45.454 1.00 52.55 319 ASN A C 1
ATOM 2429 O O . ASN A 1 321 ? 35.583 -8.545 44.589 1.00 52.03 319 ASN A O 1
ATOM 2434 N N . ARG A 1 322 ? 36.830 -10.361 45.183 1.00 53.29 320 ARG A N 1
ATOM 2435 C CA . ARG A 1 322 ? 36.967 -10.854 43.791 1.00 55.33 320 ARG A CA 1
ATOM 2436 C C . ARG A 1 322 ? 35.603 -11.054 43.135 1.00 56.93 320 ARG A C 1
ATOM 2437 O O . ARG A 1 322 ? 35.377 -10.609 42.013 1.00 57.44 320 ARG A O 1
ATOM 2445 N N . ALA A 1 323 ? 34.666 -11.668 43.852 1.00 59.35 321 ALA A N 1
ATOM 2446 C CA . ALA A 1 323 ? 33.314 -11.891 43.306 1.00 61.16 321 ALA A CA 1
ATOM 2447 C C . ALA A 1 323 ? 32.513 -10.583 43.124 1.00 59.87 321 ALA A C 1
ATOM 2448 O O . ALA A 1 323 ? 31.743 -10.461 42.166 1.00 60.98 321 ALA A O 1
ATOM 2450 N N . TYR A 1 324 ? 32.679 -9.617 44.027 1.00 57.67 322 TYR A N 1
ATOM 2451 C CA . TYR A 1 324 ? 31.949 -8.338 43.894 1.00 57.47 322 TYR A CA 1
ATOM 2452 C C . TYR A 1 324 ? 32.437 -7.583 42.648 1.00 56.73 322 TYR A C 1
ATOM 2453 O O . TYR A 1 324 ? 31.630 -7.084 41.851 1.00 58.92 322 TYR A O 1
ATOM 2462 N N . TRP A 1 325 ? 33.754 -7.492 42.499 1.00 54.20 323 TRP A N 1
ATOM 2463 C CA . TRP A 1 325 ? 34.324 -6.762 41.369 1.00 53.78 323 TRP A CA 1
ATOM 2464 C C . TRP A 1 325 ? 34.043 -7.483 40.050 1.00 55.33 323 TRP A C 1
ATOM 2465 O O . TRP A 1 325 ? 33.645 -6.843 39.075 1.00 54.59 323 TRP A O 1
ATOM 2476 N N . ARG A 1 326 ? 34.183 -8.806 40.050 1.00 65.90 324 ARG A N 1
ATOM 2477 C CA . ARG A 1 326 ? 33.843 -9.622 38.853 1.00 69.22 324 ARG A CA 1
ATOM 2478 C C . ARG A 1 326 ? 32.402 -9.319 38.432 1.00 70.63 324 ARG A C 1
ATOM 2479 O O . ARG A 1 326 ? 32.121 -9.067 37.266 1.00 72.88 324 ARG A O 1
ATOM 2487 N N . ASP A 1 327 ? 31.504 -9.301 39.400 1.00 72.81 325 ASP A N 1
ATOM 2488 C CA . ASP A 1 327 ? 30.111 -8.979 39.141 1.00 76.15 325 ASP A CA 1
ATOM 2489 C C . ASP A 1 327 ? 29.873 -7.572 38.553 1.00 72.28 325 ASP A C 1
ATOM 2490 O O . ASP A 1 327 ? 29.124 -7.433 37.601 1.00 73.08 325 ASP A O 1
ATOM 2495 N N . LYS A 1 328 ? 30.509 -6.544 39.110 1.00 68.99 326 LYS A N 1
ATOM 2496 C CA . LYS A 1 328 ? 30.419 -5.176 38.564 1.00 66.92 326 LYS A CA 1
ATOM 2497 C C . LYS A 1 328 ? 30.922 -5.072 37.118 1.00 63.57 326 LYS A C 1
ATOM 2498 O O . LYS A 1 328 ? 30.299 -4.407 36.281 1.00 63.38 326 LYS A O 1
ATOM 2504 N N . LEU A 1 329 ? 32.040 -5.730 36.842 1.00 61.48 327 LEU A N 1
ATOM 2505 C CA . LEU A 1 329 ? 32.686 -5.615 35.536 1.00 60.19 327 LEU A CA 1
ATOM 2506 C C . LEU A 1 329 ? 32.098 -6.555 34.445 1.00 62.26 327 LEU A C 1
ATOM 2507 O O . LEU A 1 329 ? 32.184 -6.238 33.249 1.00 59.85 327 LEU A O 1
ATOM 2512 N N . ASP A 1 330 ? 31.459 -7.651 34.848 1.00 65.39 328 ASP A N 1
ATOM 2513 C CA . ASP A 1 330 ? 30.765 -8.535 33.900 1.00 68.73 328 ASP A CA 1
ATOM 2514 C C . ASP A 1 330 ? 29.559 -7.913 33.155 1.00 70.16 328 ASP A C 1
ATOM 2515 O O . ASP A 1 330 ? 28.979 -8.556 32.289 1.00 72.97 328 ASP A O 1
ATOM 2520 N N . THR A 1 331 ? 29.176 -6.684 33.480 1.00 68.21 329 THR A N 1
ATOM 2521 C CA . THR A 1 331 ? 28.093 -5.991 32.762 1.00 69.64 329 THR A CA 1
ATOM 2522 C C . THR A 1 331 ? 28.441 -5.551 31.315 1.00 67.83 329 THR A C 1
ATOM 2523 O O . THR A 1 331 ? 27.527 -5.277 30.513 1.00 67.93 329 THR A O 1
ATOM 2527 N N . VAL A 1 332 ? 29.739 -5.470 31.018 1.00 65.01 330 VAL A N 1
ATOM 2528 C CA . VAL A 1 332 ? 30.265 -5.149 29.690 1.00 64.78 330 VAL A CA 1
ATOM 2529 C C . VAL A 1 332 ? 31.488 -6.023 29.449 1.00 62.71 330 VAL A C 1
ATOM 2530 O O . VAL A 1 332 ? 32.483 -5.907 30.177 1.00 58.36 330 VAL A O 1
ATOM 2534 N N . ARG A 1 333 ? 31.428 -6.893 28.438 1.00 63.08 331 ARG A N 1
ATOM 2535 C CA . ARG A 1 333 ? 32.578 -7.714 28.067 1.00 63.11 331 ARG A CA 1
ATOM 2536 C C . ARG A 1 333 ? 32.747 -7.705 26.553 1.00 61.75 331 ARG A C 1
ATOM 2537 O O . ARG A 1 333 ? 31.769 -7.904 25.826 1.00 61.95 331 ARG A O 1
ATOM 2545 N N . PHE A 1 334 ? 33.973 -7.434 26.104 1.00 58.16 332 PHE A N 1
ATOM 2546 C CA . PHE A 1 334 ? 34.303 -7.441 24.689 1.00 58.77 332 PHE A CA 1
ATOM 2547 C C . PHE A 1 334 ? 35.089 -8.694 24.359 1.00 58.49 332 PHE A C 1
ATOM 2548 O O . PHE A 1 334 ? 35.908 -9.153 25.153 1.00 57.83 332 PHE A O 1
ATOM 2556 N N . SER A 1 335 ? 34.850 -9.225 23.169 1.00 60.21 333 SER A N 1
ATOM 2557 C CA . SER A 1 335 ? 35.570 -10.386 22.697 1.00 61.00 333 SER A CA 1
ATOM 2558 C C . SER A 1 335 ? 35.845 -10.219 21.205 1.00 61.00 333 SER A C 1
ATOM 2559 O O . SER A 1 335 ? 34.916 -10.159 20.396 1.00 63.88 333 SER A O 1
ATOM 2562 N N . SER A 1 336 ? 37.122 -10.170 20.853 1.00 59.00 334 SER A N 1
ATOM 2563 C CA . SER A 1 336 ? 37.554 -9.857 19.488 1.00 58.97 334 SER A CA 1
ATOM 2564 C C . SER A 1 336 ? 38.828 -10.614 19.136 1.00 58.58 334 SER A C 1
ATOM 2565 O O . SER A 1 336 ? 39.328 -11.402 19.926 1.00 57.96 334 SER A O 1
ATOM 2568 N N . GLY A 1 337 ? 39.346 -10.364 17.936 1.00 58.93 335 GLY A N 1
ATOM 2569 C CA . GLY A 1 337 ? 40.635 -10.903 17.521 1.00 59.07 335 GLY A CA 1
ATOM 2570 C C . GLY A 1 337 ? 41.826 -10.360 18.232 1.00 58.01 335 GLY A C 1
ATOM 2571 O O . GLY A 1 337 ? 42.903 -10.922 18.103 1.00 58.51 335 GLY A O 1
ATOM 2572 N N . ASP A 1 338 ? 41.641 -9.264 18.978 1.00 57.51 336 ASP A N 1
ATOM 2573 C CA . ASP A 1 338 ? 42.680 -8.645 19.784 1.00 56.15 336 ASP A CA 1
ATOM 2574 C C . ASP A 1 338 ? 42.404 -8.962 21.286 1.00 56.01 336 ASP A C 1
ATOM 2575 O O . ASP A 1 338 ? 41.809 -8.167 22.028 1.00 53.15 336 ASP A O 1
ATOM 2580 N N . GLY A 1 339 ? 42.821 -10.165 21.694 1.00 57.95 337 GLY A N 1
ATOM 2581 C CA . GLY A 1 339 ? 42.611 -10.683 23.049 1.00 58.06 337 GLY A CA 1
ATOM 2582 C C . GLY A 1 339 ? 43.189 -9.777 24.109 1.00 56.58 337 GLY A C 1
ATOM 2583 O O . GLY A 1 339 ? 42.526 -9.504 25.127 1.00 56.14 337 GLY A O 1
ATOM 2584 N N . GLU A 1 340 ? 44.405 -9.271 23.861 1.00 54.36 338 GLU A N 1
ATOM 2585 C CA . GLU A 1 340 ? 45.053 -8.331 24.774 1.00 51.45 338 GLU A CA 1
ATOM 2586 C C . GLU A 1 340 ? 44.235 -7.049 24.944 1.00 48.92 338 GLU A C 1
ATOM 2587 O O . GLU A 1 340 ? 44.053 -6.582 26.075 1.00 48.64 338 GLU A O 1
ATOM 2589 N N . GLN A 1 341 ? 43.737 -6.473 23.849 1.00 48.47 339 GLN A N 1
ATOM 2590 C CA . GLN A 1 341 ? 42.933 -5.243 23.957 1.00 48.27 339 GLN A CA 1
ATOM 2591 C C . GLN A 1 341 ? 41.587 -5.485 24.687 1.00 48.07 339 GLN A C 1
ATOM 2592 O O . GLN A 1 341 ? 41.112 -4.611 25.372 1.00 46.27 339 GLN A O 1
ATOM 2598 N N . ASP A 1 342 ? 40.994 -6.663 24.517 1.00 49.26 340 ASP A N 1
ATOM 2599 C CA . ASP A 1 342 ? 39.762 -7.053 25.236 1.00 49.99 340 ASP A CA 1
ATOM 2600 C C . ASP A 1 342 ? 39.964 -7.019 26.763 1.00 48.92 340 ASP A C 1
ATOM 2601 O O . ASP A 1 342 ? 39.069 -6.617 27.519 1.00 48.11 340 ASP A O 1
ATOM 2606 N N . LEU A 1 343 ? 41.126 -7.484 27.211 1.00 47.20 341 LEU A N 1
ATOM 2607 C CA . LEU A 1 343 ? 41.434 -7.540 28.644 1.00 46.57 341 LEU A CA 1
ATOM 2608 C C . LEU A 1 343 ? 41.819 -6.160 29.166 1.00 44.54 341 LEU A C 1
ATOM 2609 O O . LEU A 1 343 ? 41.404 -5.751 30.267 1.00 45.61 341 LEU A O 1
ATOM 2614 N N . TRP A 1 344 ? 42.574 -5.421 28.366 1.00 42.23 342 TRP A N 1
ATOM 2615 C CA . TRP A 1 344 ? 42.861 -4.037 28.670 1.00 40.71 342 TRP A CA 1
ATOM 2616 C C . TRP A 1 344 ? 41.568 -3.243 28.844 1.00 41.21 342 TRP A C 1
ATOM 2617 O O . TRP A 1 344 ? 41.471 -2.430 29.757 1.00 39.57 342 TRP A O 1
ATOM 2628 N N . MET A 1 345 ? 40.578 -3.506 28.000 1.00 43.18 343 MET A N 1
ATOM 2629 C CA . MET A 1 345 ? 39.266 -2.844 28.116 1.00 45.17 343 MET A CA 1
ATOM 2630 C C . MET A 1 345 ? 38.503 -3.148 29.404 1.00 45.51 343 MET A C 1
ATOM 2631 O O . MET A 1 345 ? 37.678 -2.338 29.809 1.00 45.32 343 MET A O 1
ATOM 2636 N N . LYS A 1 346 ? 38.759 -4.288 30.041 1.00 46.64 344 LYS A N 1
ATOM 2637 C CA . LYS A 1 346 ? 38.127 -4.576 31.339 1.00 47.91 344 LYS A CA 1
ATOM 2638 C C . LYS A 1 346 ? 38.648 -3.601 32.421 1.00 46.65 344 LYS A C 1
ATOM 2639 O O . LYS A 1 346 ? 37.881 -3.144 33.260 1.00 46.98 344 LYS A O 1
ATOM 2642 N N . TRP A 1 347 ? 39.931 -3.254 32.350 1.00 43.80 345 TRP A N 1
ATOM 2643 C CA . TRP A 1 347 ? 40.514 -2.251 33.214 1.00 41.67 345 TRP A CA 1
ATOM 2644 C C . TRP A 1 347 ? 39.960 -0.860 32.907 1.00 40.74 345 TRP A C 1
ATOM 2645 O O . TRP A 1 347 ? 39.726 -0.075 33.812 1.00 40.57 345 TRP A O 1
ATOM 2656 N N . VAL A 1 348 ? 39.748 -0.552 31.634 1.00 40.42 346 VAL A N 1
ATOM 2657 C CA . VAL A 1 348 ? 39.086 0.696 31.248 1.00 40.46 346 VAL A CA 1
ATOM 2658 C C . VAL A 1 348 ? 37.659 0.724 31.832 1.00 42.16 346 VAL A C 1
ATOM 2659 O O . VAL A 1 348 ? 37.181 1.757 32.268 1.00 41.26 346 VAL A O 1
ATOM 2663 N N . THR A 1 349 ? 36.999 -0.424 31.830 1.00 43.86 347 THR A N 1
ATOM 2664 C CA . THR A 1 349 ? 35.642 -0.565 32.350 1.00 46.37 347 THR A CA 1
ATOM 2665 C C . THR A 1 349 ? 35.547 -0.309 33.861 1.00 46.82 347 THR A C 1
ATOM 2666 O O . THR A 1 349 ? 34.504 0.141 34.346 1.00 49.14 347 THR A O 1
ATOM 2670 N N . LEU A 1 350 ? 36.620 -0.630 34.578 1.00 44.35 348 LEU A N 1
ATOM 2671 C CA . LEU A 1 350 ? 36.739 -0.360 36.008 1.00 44.30 348 LEU A CA 1
ATOM 2672 C C . LEU A 1 350 ? 36.839 1.134 36.304 1.00 42.50 348 LEU A C 1
ATOM 2673 O O . LEU A 1 350 ? 36.313 1.609 37.317 1.00 41.75 348 LEU A O 1
ATOM 2678 N N . GLN A 1 351 ? 37.502 1.867 35.416 1.00 40.11 349 GLN A N 1
ATOM 2679 C CA . GLN A 1 351 ? 37.858 3.254 35.705 1.00 38.35 349 GLN A CA 1
ATOM 2680 C C . GLN A 1 351 ? 36.725 4.202 36.068 1.00 38.75 349 GLN A C 1
ATOM 2681 O O . GLN A 1 351 ? 36.913 5.020 36.950 1.00 37.31 349 GLN A O 1
ATOM 2687 N N . PRO A 1 352 ? 35.563 4.116 35.392 1.00 40.19 350 PRO A N 1
ATOM 2688 C CA . PRO A 1 352 ? 34.494 5.045 35.764 1.00 42.02 350 PRO A CA 1
ATOM 2689 C C . PRO A 1 352 ? 33.996 4.847 37.216 1.00 43.05 350 PRO A C 1
ATOM 2690 O O . PRO A 1 352 ? 33.598 5.822 37.885 1.00 42.81 350 PRO A O 1
ATOM 2694 N N . ILE A 1 353 ? 34.023 3.595 37.677 1.00 44.06 351 ILE A N 1
ATOM 2695 C CA . ILE A 1 353 ? 33.702 3.278 39.079 1.00 45.40 351 ILE A CA 1
ATOM 2696 C C . ILE A 1 353 ? 34.722 3.933 40.028 1.00 44.68 351 ILE A C 1
ATOM 2697 O O . ILE A 1 353 ? 34.352 4.540 41.035 1.00 44.71 351 ILE A O 1
ATOM 2702 N N . LEU A 1 354 ? 36.003 3.799 39.691 1.00 42.99 352 LEU A N 1
ATOM 2703 C CA . LEU A 1 354 ? 37.087 4.403 40.460 1.00 41.80 352 LEU A CA 1
ATOM 2704 C C . LEU A 1 354 ? 36.940 5.920 40.561 1.00 42.21 352 LEU A C 1
ATOM 2705 O O . LEU A 1 354 ? 37.099 6.494 41.655 1.00 41.47 352 LEU A O 1
ATOM 2710 N N . ARG A 1 355 ? 36.597 6.559 39.442 1.00 42.65 353 ARG A N 1
ATOM 2711 C CA . ARG A 1 355 ? 36.407 7.988 39.458 1.00 43.79 353 ARG A CA 1
ATOM 2712 C C . ARG A 1 355 ? 35.299 8.378 40.438 1.00 44.55 353 ARG A C 1
ATOM 2713 O O . ARG A 1 355 ? 35.471 9.332 41.196 1.00 43.84 353 ARG A O 1
ATOM 2721 N N . ARG A 1 356 ? 34.192 7.648 40.422 1.00 46.54 354 ARG A N 1
ATOM 2722 C CA . ARG A 1 356 ? 33.116 7.893 41.387 1.00 49.36 354 ARG A CA 1
ATOM 2723 C C . ARG A 1 356 ? 33.596 7.706 42.831 1.00 47.67 354 ARG A C 1
ATOM 2724 O O . ARG A 1 356 ? 33.268 8.501 43.695 1.00 51.27 354 ARG A O 1
ATOM 2732 N N . LEU A 1 357 ? 34.329 6.637 43.101 1.00 46.31 355 LEU A N 1
ATOM 2733 C CA . LEU A 1 357 ? 34.651 6.265 44.487 1.00 46.45 355 LEU A CA 1
ATOM 2734 C C . LEU A 1 357 ? 35.812 7.051 45.074 1.00 44.59 355 LEU A C 1
ATOM 2735 O O . LEU A 1 357 ? 35.924 7.142 46.277 1.00 44.13 355 LEU A O 1
ATOM 2740 N N . TYR A 1 358 ? 36.681 7.604 44.232 1.00 42.74 356 TYR A N 1
ATOM 2741 C CA . TYR A 1 358 ? 37.765 8.466 44.671 1.00 41.82 356 TYR A CA 1
ATOM 2742 C C . TYR A 1 358 ? 37.385 9.929 44.602 1.00 43.95 356 TYR A C 1
ATOM 2743 O O . TYR A 1 358 ? 38.138 10.773 45.079 1.00 40.73 356 TYR A O 1
ATOM 2752 N N . GLY A 1 359 ? 36.250 10.252 43.977 1.00 47.98 357 GLY A N 1
ATOM 2753 C CA . GLY A 1 359 ? 35.895 11.661 43.747 1.00 49.46 357 GLY A CA 1
ATOM 2754 C C . GLY A 1 359 ? 37.024 12.401 43.031 1.00 48.04 357 GLY A C 1
ATOM 2755 O O . GLY A 1 359 ? 37.386 13.552 43.402 1.00 46.44 357 GLY A O 1
ATOM 2756 N N . ASN A 1 360 ? 37.603 11.731 42.035 1.00 46.18 358 ASN A N 1
ATOM 2757 C CA . ASN A 1 360 ? 38.704 12.292 41.260 1.00 42.72 358 ASN A CA 1
ATOM 2758 C C . ASN A 1 360 ? 39.910 12.812 42.067 1.00 39.54 358 ASN A C 1
ATOM 2759 O O . ASN A 1 360 ? 40.583 13.761 41.666 1.00 38.73 358 ASN A O 1
ATOM 2764 N N . SER A 1 361 ? 40.181 12.181 43.214 1.00 38.27 359 SER A N 1
ATOM 2765 C CA . SER A 1 361 ? 41.178 12.664 44.185 1.00 35.21 359 SER A CA 1
ATOM 2766 C C . SER A 1 361 ? 41.894 11.505 44.823 1.00 33.89 359 SER A C 1
ATOM 2767 O O . SER A 1 361 ? 41.574 10.345 44.570 1.00 33.97 359 SER A O 1
ATOM 2770 N N . PHE A 1 362 ? 42.873 11.820 45.664 1.00 33.32 360 PHE A N 1
ATOM 2771 C CA . PHE A 1 362 ? 43.476 10.837 46.570 1.00 33.78 360 PHE A CA 1
ATOM 2772 C C . PHE A 1 362 ? 44.168 9.668 45.890 1.00 34.33 360 PHE A C 1
ATOM 2773 O O . PHE A 1 362 ? 44.127 8.536 46.385 1.00 37.66 360 PHE A O 1
ATOM 2781 N N . LEU A 1 363 ? 44.765 9.929 44.747 1.00 33.28 361 LEU A N 1
ATOM 2782 C CA . LEU A 1 363 ? 45.805 9.060 44.185 1.00 32.51 361 LEU A CA 1
ATOM 2783 C C . LEU A 1 363 ? 47.013 9.969 43.950 1.00 30.61 361 LEU A C 1
ATOM 2784 O O . LEU A 1 363 ? 46.835 11.185 43.805 1.00 30.06 361 LEU A O 1
ATOM 2789 N N . PRO A 1 364 ? 48.245 9.412 43.955 1.00 29.44 362 PRO A N 1
ATOM 2790 C CA . PRO A 1 364 ? 49.420 10.285 43.993 1.00 28.58 362 PRO A CA 1
ATOM 2791 C C . PRO A 1 364 ? 49.509 11.451 42.976 1.00 27.88 362 PRO A C 1
ATOM 2792 O O . PRO A 1 364 ? 49.866 12.544 43.397 1.00 26.81 362 PRO A O 1
ATOM 2796 N N . TYR A 1 365 ? 49.198 11.243 41.689 1.00 27.21 363 TYR A N 1
ATOM 2797 C CA . TYR A 1 365 ? 49.236 12.380 40.741 1.00 27.19 363 TYR A CA 1
ATOM 2798 C C . TYR A 1 365 ? 48.124 13.383 41.033 1.00 27.76 363 TYR A C 1
ATOM 2799 O O . TYR A 1 365 ? 48.318 14.598 40.850 1.00 27.36 363 TYR A O 1
ATOM 2808 N N . HIS A 1 366 ? 46.959 12.867 41.453 1.00 28.36 364 HIS A N 1
ATOM 2809 C CA . HIS A 1 366 ? 45.791 13.697 41.741 1.00 29.31 364 HIS A CA 1
ATOM 2810 C C . HIS A 1 366 ? 45.947 14.318 43.134 1.00 29.12 364 HIS A C 1
ATOM 2811 O O . HIS A 1 366 ? 45.158 14.070 44.061 1.00 29.45 364 HIS A O 1
ATOM 2818 N N . ASP A 1 367 ? 46.957 15.152 43.253 1.00 28.43 365 ASP A N 1
ATOM 2819 C CA . ASP A 1 367 ? 47.406 15.701 44.524 1.00 28.87 365 ASP A CA 1
ATOM 2820 C C . ASP A 1 367 ? 46.649 16.979 44.963 1.00 30.81 365 ASP A C 1
ATOM 2821 O O . ASP A 1 367 ? 46.956 17.542 46.005 1.00 29.87 365 ASP A O 1
ATOM 2826 N N . TYR A 1 368 ? 45.671 17.428 44.170 1.00 33.03 366 TYR A N 1
ATOM 2827 C CA . TYR A 1 368 ? 44.899 18.648 44.481 1.00 35.96 366 TYR A CA 1
ATOM 2828 C C . TYR A 1 368 ? 43.433 18.365 44.818 1.00 36.19 366 TYR A C 1
ATOM 2829 O O . TYR A 1 368 ? 42.813 19.165 45.506 1.00 37.60 366 TYR A O 1
ATOM 2838 N N . GLY A 1 369 ? 42.888 17.239 44.385 1.00 35.06 367 GLY A N 1
ATOM 2839 C CA . GLY A 1 369 ? 41.484 16.966 44.650 1.00 37.56 367 GLY A CA 1
ATOM 2840 C C . GLY A 1 369 ? 41.191 16.808 46.157 1.00 38.42 367 GLY A C 1
ATOM 2841 O O . GLY A 1 369 ? 42.036 16.304 46.916 1.00 36.38 367 GLY A O 1
ATOM 2842 N N . ARG A 1 370 ? 40.013 17.278 46.579 1.00 42.53 368 ARG A N 1
ATOM 2843 C CA . ARG A 1 370 ? 39.519 17.080 47.973 1.00 44.36 368 ARG A CA 1
ATOM 2844 C C . ARG A 1 370 ? 38.287 16.181 48.035 1.00 47.11 368 ARG A C 1
ATOM 2845 O O . ARG A 1 370 ? 37.551 16.194 49.009 1.00 50.43 368 ARG A O 1
ATOM 2853 N N . GLY A 1 371 ? 38.064 15.408 46.979 1.00 47.73 369 GLY A N 1
ATOM 2854 C CA . GLY A 1 371 ? 37.050 14.365 46.941 1.00 51.02 369 GLY A CA 1
ATOM 2855 C C . GLY A 1 371 ? 35.663 14.763 46.488 1.00 54.16 369 GLY A C 1
ATOM 2856 O O . GLY A 1 371 ? 34.776 13.907 46.435 1.00 57.11 369 GLY A O 1
ATOM 2857 N N . GLY A 1 372 ? 35.462 16.043 46.157 1.00 54.83 370 GLY A N 1
ATOM 2858 C CA . GLY A 1 372 ? 34.165 16.515 45.674 1.00 56.59 370 GLY A CA 1
ATOM 2859 C C . GLY A 1 372 ? 33.784 16.064 44.265 1.00 55.15 370 GLY A C 1
ATOM 2860 O O . GLY A 1 372 ? 34.482 15.296 43.621 1.00 53.90 370 GLY A O 1
ATOM 2861 N N . ARG A 1 373 ? 32.650 16.551 43.802 1.00 55.23 371 ARG A N 1
ATOM 2862 C CA . ARG A 1 373 ? 32.195 16.352 42.437 1.00 56.05 371 ARG A CA 1
ATOM 2863 C C . ARG A 1 373 ? 32.018 17.733 41.821 1.00 53.92 371 ARG A C 1
ATOM 2864 O O . ARG A 1 373 ? 31.634 18.675 42.512 1.00 56.92 371 ARG A O 1
ATOM 2868 N N . GLY A 1 374 ? 32.324 17.851 40.532 1.00 50.60 372 GLY A N 1
ATOM 2869 C CA . GLY A 1 374 ? 31.999 19.052 39.747 1.00 49.25 372 GLY A CA 1
ATOM 2870 C C . GLY A 1 374 ? 30.738 18.827 38.916 1.00 49.25 372 GLY A C 1
ATOM 2871 O O . GLY A 1 374 ? 30.214 17.712 38.826 1.00 48.13 372 GLY A O 1
ATOM 2872 N N . TRP A 1 375 ? 30.265 19.908 38.312 1.00 49.33 373 TRP A N 1
ATOM 2873 C CA . TRP A 1 375 ? 29.104 19.869 37.455 1.00 51.09 373 TRP A CA 1
ATOM 2874 C C . TRP A 1 375 ? 29.266 18.843 36.339 1.00 50.36 373 TRP A C 1
ATOM 2875 O O . TRP A 1 375 ? 28.352 18.055 36.085 1.00 50.68 373 TRP A O 1
ATOM 2886 N N . ARG A 1 376 ? 30.429 18.835 35.689 1.00 48.78 374 ARG A N 1
ATOM 2887 C CA . ARG A 1 376 ? 30.664 17.886 34.597 1.00 48.67 374 ARG A CA 1
ATOM 2888 C C . ARG A 1 376 ? 30.508 16.438 35.033 1.00 48.78 374 ARG A C 1
ATOM 2889 O O . ARG A 1 376 ? 29.950 15.637 34.293 1.00 48.93 374 ARG A O 1
ATOM 2897 N N . ASP A 1 377 ? 31.027 16.121 36.221 1.00 49.37 375 ASP A N 1
ATOM 2898 C CA . ASP A 1 377 ? 30.971 14.770 36.791 1.00 50.26 375 ASP A CA 1
ATOM 2899 C C . ASP A 1 377 ? 29.537 14.288 36.953 1.00 52.54 375 ASP A C 1
ATOM 2900 O O . ASP A 1 377 ? 29.271 13.122 36.761 1.00 53.83 375 ASP A O 1
ATOM 2905 N N . LEU A 1 378 ? 28.611 15.173 37.278 1.00 54.18 376 LEU A N 1
ATOM 2906 C CA . LEU A 1 378 ? 27.211 14.757 37.459 1.00 57.48 376 LEU A CA 1
ATOM 2907 C C . LEU A 1 378 ? 26.638 14.098 36.223 1.00 58.48 376 LEU A C 1
ATOM 2908 O O . LEU A 1 378 ? 25.853 13.145 36.317 1.00 61.46 376 LEU A O 1
ATOM 2913 N N . TRP A 1 379 ? 27.047 14.617 35.063 1.00 56.98 377 TRP A N 1
ATOM 2914 C CA . TRP A 1 379 ? 26.555 14.127 33.778 1.00 57.62 377 TRP A CA 1
ATOM 2915 C C . TRP A 1 379 ? 27.438 12.993 33.306 1.00 56.89 377 TRP A C 1
ATOM 2916 O O . TRP A 1 379 ? 26.937 11.966 32.884 1.00 59.79 377 TRP A O 1
ATOM 2927 N N . GLN A 1 380 ? 28.746 13.151 33.415 1.00 55.31 378 GLN A N 1
ATOM 2928 C CA . GLN A 1 380 ? 29.666 12.142 32.911 1.00 54.09 378 GLN A CA 1
ATOM 2929 C C . GLN A 1 380 ? 29.537 10.817 33.656 1.00 54.45 378 GLN A C 1
ATOM 2930 O O . GLN A 1 380 ? 29.623 9.752 33.036 1.00 53.09 378 GLN A O 1
ATOM 2936 N N . ASP A 1 381 ? 29.294 10.864 34.970 1.00 56.23 379 ASP A N 1
ATOM 2937 C CA . ASP A 1 381 ? 29.122 9.630 35.753 1.00 57.45 379 ASP A CA 1
ATOM 2938 C C . ASP A 1 381 ? 27.904 8.830 35.229 1.00 59.21 379 ASP A C 1
ATOM 2939 O O . ASP A 1 381 ? 27.870 7.615 35.357 1.00 60.63 379 ASP A O 1
ATOM 2944 N N . CYS A 1 382 ? 26.911 9.501 34.645 1.00 59.66 380 CYS A N 1
ATOM 2945 C CA . CYS A 1 382 ? 25.769 8.793 34.059 1.00 61.30 380 CYS A CA 1
ATOM 2946 C C . CYS A 1 382 ? 26.100 7.951 32.824 1.00 60.76 380 CYS A C 1
ATOM 2947 O O . CYS A 1 382 ? 25.381 7.009 32.541 1.00 61.92 380 CYS A O 1
ATOM 2950 N N . LEU A 1 383 ? 27.185 8.256 32.118 1.00 58.93 381 LEU A N 1
ATOM 2951 C CA . LEU A 1 383 ? 27.538 7.516 30.893 1.00 59.62 381 LEU A CA 1
ATOM 2952 C C . LEU A 1 383 ? 27.844 6.062 31.211 1.00 59.22 381 LEU A C 1
ATOM 2953 O O . LEU A 1 383 ? 27.195 5.179 30.679 1.00 59.43 381 LEU A O 1
ATOM 2958 N N . ALA A 1 384 ? 28.790 5.823 32.111 1.00 56.21 382 ALA A N 1
ATOM 2959 C CA . ALA A 1 384 ? 29.114 4.463 32.535 1.00 56.37 382 ALA A CA 1
ATOM 2960 C C . ALA A 1 384 ? 27.936 3.747 33.197 1.00 58.76 382 ALA A C 1
ATOM 2961 O O . ALA A 1 384 ? 27.715 2.559 32.967 1.00 59.61 382 ALA A O 1
ATOM 2963 N N . LEU A 1 385 ? 27.176 4.461 33.999 1.00 58.99 383 LEU A N 1
ATOM 2964 C CA . LEU A 1 385 ? 26.042 3.860 34.708 1.00 62.59 383 LEU A CA 1
ATOM 2965 C C . LEU A 1 385 ? 24.966 3.384 33.735 1.00 65.35 383 LEU A C 1
ATOM 2966 O O . LEU A 1 385 ? 24.368 2.339 33.951 1.00 65.76 383 LEU A O 1
ATOM 2971 N N . MET A 1 386 ? 24.746 4.124 32.656 1.00 66.55 384 MET A N 1
ATOM 2972 C CA . MET A 1 386 ? 23.779 3.708 31.631 1.00 71.35 384 MET A CA 1
ATOM 2973 C C . MET A 1 386 ? 24.071 2.347 31.022 1.00 72.51 384 MET A C 1
ATOM 2974 O O . MET A 1 386 ? 23.171 1.623 30.674 1.00 74.72 384 MET A O 1
ATOM 2979 N N . VAL A 1 387 ? 25.337 2.004 30.944 1.00 70.62 385 VAL A N 1
ATOM 2980 C CA . VAL A 1 387 ? 25.808 0.746 30.398 1.00 72.09 385 VAL A CA 1
ATOM 2981 C C . VAL A 1 387 ? 26.002 -0.346 31.474 1.00 71.16 385 VAL A C 1
ATOM 2982 O O . VAL A 1 387 ? 25.855 -1.517 31.194 1.00 71.70 385 VAL A O 1
ATOM 2986 N N . MET A 1 388 ? 26.325 0.069 32.702 1.00 68.80 386 MET A N 1
ATOM 2987 C CA . MET A 1 388 ? 26.723 -0.839 33.785 1.00 68.74 386 MET A CA 1
ATOM 2988 C C . MET A 1 388 ? 25.724 -1.036 34.936 1.00 70.52 386 MET A C 1
ATOM 2989 O O . MET A 1 388 ? 25.677 -2.104 35.521 1.00 70.78 386 MET A O 1
ATOM 2994 N N . GLU A 1 389 ? 24.924 -0.017 35.235 1.00 71.52 387 GLU A N 1
ATOM 2995 C CA . GLU A 1 389 ? 23.996 -0.012 36.370 1.00 75.42 387 GLU A CA 1
ATOM 2996 C C . GLU A 1 389 ? 22.900 1.008 36.085 1.00 77.02 387 GLU A C 1
ATOM 2997 O O . GLU A 1 389 ? 22.856 2.060 36.710 1.00 77.01 387 GLU A O 1
ATOM 3003 N N . PRO A 1 390 ? 22.028 0.724 35.107 1.00 79.97 388 PRO A N 1
ATOM 3004 C CA . PRO A 1 390 ? 21.138 1.791 34.630 1.00 78.75 388 PRO A CA 1
ATOM 3005 C C . PRO A 1 390 ? 20.007 2.231 35.580 1.00 81.48 388 PRO A C 1
ATOM 3006 O O . PRO A 1 390 ? 19.451 3.317 35.385 1.00 82.42 388 PRO A O 1
ATOM 3010 N N . ALA A 1 391 ? 19.706 1.430 36.610 1.00 84.89 389 ALA A N 1
ATOM 3011 C CA . ALA A 1 391 ? 18.622 1.720 37.560 1.00 84.64 389 ALA A CA 1
ATOM 3012 C C . ALA A 1 391 ? 18.739 3.092 38.233 1.00 81.34 389 ALA A C 1
ATOM 3013 O O . ALA A 1 391 ? 17.730 3.751 38.460 1.00 78.45 389 ALA A O 1
ATOM 3015 N N . GLU A 1 392 ? 19.963 3.535 38.517 1.00 79.79 390 GLU A N 1
ATOM 3016 C CA . GLU A 1 392 ? 20.168 4.805 39.219 1.00 76.63 390 GLU A CA 1
ATOM 3017 C C . GLU A 1 392 ? 20.020 6.069 38.330 1.00 70.88 390 GLU A C 1
ATOM 3018 O O . GLU A 1 392 ? 19.719 7.171 38.842 1.00 71.11 390 GLU A O 1
ATOM 3020 N N . VAL A 1 393 ? 20.158 5.916 37.012 1.00 66.57 391 VAL A N 1
ATOM 3021 C CA . VAL A 1 393 ? 20.393 7.076 36.137 1.00 62.23 391 VAL A CA 1
ATOM 3022 C C . VAL A 1 393 ? 19.248 8.086 36.103 1.00 60.54 391 VAL A C 1
ATOM 3023 O O . VAL A 1 393 ? 19.495 9.299 36.141 1.00 56.80 391 VAL A O 1
ATOM 3027 N N . ARG A 1 394 ? 18.010 7.595 36.010 1.00 62.06 392 ARG A N 1
ATOM 3028 C CA . ARG A 1 394 ? 16.855 8.473 35.933 1.00 62.91 392 ARG A CA 1
ATOM 3029 C C . ARG A 1 394 ? 16.839 9.472 37.093 1.00 62.33 392 ARG A C 1
ATOM 3030 O O . ARG A 1 394 ? 16.734 10.673 36.867 1.00 58.79 392 ARG A O 1
ATOM 3038 N N . HIS A 1 395 ? 16.935 8.964 38.328 1.00 66.14 393 HIS A N 1
ATOM 3039 C CA . HIS A 1 395 ? 16.927 9.834 39.515 1.00 67.61 393 HIS A CA 1
ATOM 3040 C C . HIS A 1 395 ? 18.129 10.800 39.530 1.00 63.00 393 HIS A C 1
ATOM 3041 O O . HIS A 1 395 ? 17.968 11.971 39.880 1.00 61.09 393 HIS A O 1
ATOM 3048 N N . LEU A 1 396 ? 19.300 10.336 39.094 1.00 60.11 394 LEU A N 1
ATOM 3049 C CA . LEU A 1 396 ? 20.490 11.216 39.026 1.00 57.06 394 LEU A CA 1
ATOM 3050 C C . LEU A 1 396 ? 20.280 12.393 38.077 1.00 53.92 394 LEU A C 1
ATOM 3051 O O . LEU A 1 396 ? 20.545 13.538 38.436 1.00 52.72 394 LEU A O 1
ATOM 3056 N N . LEU A 1 397 ? 19.745 12.123 36.892 1.00 53.32 395 LEU A N 1
ATOM 3057 C CA . LEU A 1 397 ? 19.516 13.182 35.914 1.00 51.04 395 LEU A CA 1
ATOM 3058 C C . LEU A 1 397 ? 18.547 14.232 36.449 1.00 52.00 395 LEU A C 1
ATOM 3059 O O . LEU A 1 397 ? 18.822 15.420 36.349 1.00 51.19 395 LEU A O 1
ATOM 3064 N N . LEU A 1 398 ? 17.415 13.790 36.993 1.00 53.85 396 LEU A N 1
ATOM 3065 C CA . LEU A 1 398 ? 16.418 14.709 37.577 1.00 56.53 396 LEU A CA 1
ATOM 3066 C C . LEU A 1 398 ? 17.017 15.607 38.645 1.00 55.85 396 LEU A C 1
ATOM 3067 O O . LEU A 1 398 ? 16.844 16.835 38.605 1.00 56.29 396 LEU A O 1
ATOM 3072 N N . ASN A 1 399 ? 17.738 14.988 39.574 1.00 56.35 397 ASN A N 1
ATOM 3073 C CA . ASN A 1 399 ? 18.427 15.723 40.645 1.00 56.71 397 ASN A CA 1
ATOM 3074 C C . ASN A 1 399 ? 19.406 16.753 40.104 1.00 54.14 397 ASN A C 1
ATOM 3075 O O . ASN A 1 399 ? 19.458 17.864 40.617 1.00 54.12 397 ASN A O 1
ATOM 3080 N N . ASN A 1 400 ? 20.156 16.388 39.053 1.00 52.46 398 ASN A N 1
ATOM 3081 C CA . ASN A 1 400 ? 21.155 17.278 38.461 1.00 49.55 398 ASN A CA 1
ATOM 3082 C C . ASN A 1 400 ? 20.559 18.579 37.936 1.00 48.79 398 ASN A C 1
ATOM 3083 O O . ASN A 1 400 ? 21.174 19.632 38.066 1.00 47.64 398 ASN A O 1
ATOM 3088 N N . TYR A 1 401 ? 19.378 18.516 37.323 1.00 49.88 399 TYR A N 1
ATOM 3089 C CA . TYR A 1 401 ? 18.762 19.724 36.761 1.00 49.82 399 TYR A CA 1
ATOM 3090 C C . TYR A 1 401 ? 18.392 20.791 37.805 1.00 49.93 399 TYR A C 1
ATOM 3091 O O . TYR A 1 401 ? 18.241 21.961 37.447 1.00 49.31 399 TYR A O 1
ATOM 3100 N N . ALA A 1 402 ? 18.311 20.418 39.084 1.00 51.00 400 ALA A N 1
ATOM 3101 C CA . ALA A 1 402 ? 18.075 21.405 40.158 1.00 53.12 400 ALA A CA 1
ATOM 3102 C C . ALA A 1 402 ? 19.193 22.458 40.255 1.00 52.27 400 ALA A C 1
ATOM 3103 O O . ALA A 1 402 ? 18.976 23.556 40.782 1.00 52.70 400 ALA A O 1
ATOM 3105 N N . GLY A 1 403 ? 20.372 22.117 39.724 1.00 50.15 401 GLY A N 1
ATOM 3106 C CA . GLY A 1 403 ? 21.533 23.009 39.716 1.00 50.03 401 GLY A CA 1
ATOM 3107 C C . GLY A 1 403 ? 21.532 24.127 38.681 1.00 48.64 401 GLY A C 1
ATOM 3108 O O . GLY A 1 403 ? 22.341 25.034 38.772 1.00 48.85 401 GLY A O 1
ATOM 3109 N N . VAL A 1 404 ? 20.625 24.078 37.714 1.00 49.11 402 VAL A N 1
ATOM 3110 C CA . VAL A 1 404 ? 20.605 25.058 36.632 1.00 48.31 402 VAL A CA 1
ATOM 3111 C C . VAL A 1 404 ? 20.006 26.377 37.150 1.00 50.45 402 VAL A C 1
ATOM 3112 O O . VAL A 1 404 ? 18.998 26.356 37.866 1.00 52.06 402 VAL A O 1
ATOM 3116 N N . ARG A 1 405 ? 20.627 27.505 36.801 1.00 50.59 403 ARG A N 1
ATOM 3117 C CA . ARG A 1 405 ? 20.049 28.828 37.066 1.00 53.81 403 ARG A CA 1
ATOM 3118 C C . ARG A 1 405 ? 19.148 29.254 35.915 1.00 55.04 403 ARG A C 1
ATOM 3119 O O . ARG A 1 405 ? 19.288 28.768 34.791 1.00 54.71 403 ARG A O 1
ATOM 3127 N N . MET A 1 406 ? 18.307 30.246 36.182 1.00 57.70 404 MET A N 1
ATOM 3128 C CA . MET A 1 406 ? 17.387 30.802 35.189 1.00 60.15 404 MET A CA 1
ATOM 3129 C C . MET A 1 406 ? 18.075 31.610 34.073 1.00 57.88 404 MET A C 1
ATOM 3130 O O . MET A 1 406 ? 17.403 32.079 33.156 1.00 58.37 404 MET A O 1
ATOM 3135 N N . ASP A 1 407 ? 19.391 31.773 34.134 1.00 54.55 405 ASP A N 1
ATOM 3136 C CA . ASP A 1 407 ? 20.163 32.334 33.007 1.00 53.85 405 ASP A CA 1
ATOM 3137 C C . ASP A 1 407 ? 20.907 31.264 32.206 1.00 50.66 405 ASP A C 1
ATOM 3138 O O . ASP A 1 407 ? 21.779 31.579 31.413 1.00 49.57 405 ASP A O 1
ATOM 3143 N N . GLY A 1 408 ? 20.589 29.996 32.442 1.00 50.47 406 GLY A N 1
ATOM 3144 C CA . GLY A 1 408 ? 21.221 28.887 31.739 1.00 48.05 406 GLY A CA 1
ATOM 3145 C C . GLY A 1 408 ? 22.541 28.414 32.315 1.00 46.23 406 GLY A C 1
ATOM 3146 O O . GLY A 1 408 ? 23.023 27.317 31.926 1.00 44.60 406 GLY A O 1
ATOM 3147 N N . SER A 1 409 ? 23.138 29.201 33.230 1.00 46.53 407 SER A N 1
ATOM 3148 C CA . SER A 1 409 ? 24.373 28.798 33.909 1.00 44.61 407 SER A CA 1
ATOM 3149 C C . SER A 1 409 ? 24.009 27.802 35.007 1.00 45.28 407 SER A C 1
ATOM 3150 O O . SER A 1 409 ? 22.864 27.331 35.056 1.00 46.98 407 SER A O 1
ATOM 3153 N N . ASN A 1 410 ? 24.938 27.472 35.897 1.00 43.71 408 ASN A N 1
ATOM 3154 C CA . ASN A 1 410 ? 24.657 26.463 36.912 1.00 44.91 408 ASN A CA 1
ATOM 3155 C C . ASN A 1 410 ? 25.520 26.604 38.142 1.00 47.51 408 ASN A C 1
ATOM 3156 O O . ASN A 1 410 ? 26.562 27.267 38.121 1.00 47.67 408 ASN A O 1
ATOM 3161 N N . ALA A 1 411 ? 25.049 25.990 39.228 1.00 50.27 409 ALA A N 1
ATOM 3162 C CA . ALA A 1 411 ? 25.855 25.825 40.431 1.00 52.07 409 ALA A CA 1
ATOM 3163 C C . ALA A 1 411 ? 27.102 25.049 40.039 1.00 50.82 409 ALA A C 1
ATOM 3164 O O . ALA A 1 411 ? 27.063 24.190 39.159 1.00 49.02 409 ALA A O 1
ATOM 3166 N N . THR A 1 412 ? 28.199 25.360 40.702 1.00 51.82 410 THR A N 1
ATOM 3167 C CA . THR A 1 412 ? 29.468 24.697 40.459 1.00 51.75 410 THR A CA 1
ATOM 3168 C C . THR A 1 412 ? 30.042 24.001 41.684 1.00 55.91 410 THR A C 1
ATOM 3169 O O . THR A 1 412 ? 31.070 23.357 41.547 1.00 57.60 410 THR A O 1
ATOM 3173 N N . ILE A 1 413 ? 29.408 24.123 42.863 1.00 59.26 411 ILE A N 1
ATOM 3174 C CA . ILE A 1 413 ? 29.785 23.334 44.046 1.00 62.94 411 ILE A CA 1
ATOM 3175 C C . ILE A 1 413 ? 28.636 22.377 44.350 1.00 63.38 411 ILE A C 1
ATOM 3176 O O . ILE A 1 413 ? 27.494 22.808 44.524 1.00 62.01 411 ILE A O 1
ATOM 3181 N N . ILE A 1 414 ? 28.946 21.084 44.407 1.00 65.06 412 ILE A N 1
ATOM 3182 C CA . ILE A 1 414 ? 27.947 20.024 44.574 1.00 67.15 412 ILE A CA 1
ATOM 3183 C C . ILE A 1 414 ? 27.934 19.573 46.030 1.00 74.44 412 ILE A C 1
ATOM 3184 O O . ILE A 1 414 ? 28.975 19.199 46.571 1.00 77.42 412 ILE A O 1
ATOM 3189 N N . GLY A 1 415 ? 26.747 19.593 46.639 1.00 79.00 413 GLY A N 1
ATOM 3190 C CA . GLY A 1 415 ? 26.574 19.260 48.056 1.00 87.97 413 GLY A CA 1
ATOM 3191 C C . GLY A 1 415 ? 26.435 17.775 48.349 1.00 92.96 413 GLY A C 1
ATOM 3192 O O . GLY A 1 415 ? 26.553 16.934 47.444 1.00 89.49 413 GLY A O 1
ATOM 3193 N N . ALA A 1 416 ? 26.174 17.470 49.625 1.00 99.06 414 ALA A N 1
ATOM 3194 C CA . ALA A 1 416 ? 26.038 16.085 50.104 1.00 101.85 414 ALA A CA 1
ATOM 3195 C C . ALA A 1 416 ? 24.773 15.391 49.570 1.00 99.98 414 ALA A C 1
ATOM 3196 O O . ALA A 1 416 ? 24.875 14.335 48.946 1.00 100.69 414 ALA A O 1
ATOM 3198 N N . GLY A 1 417 ? 23.598 15.995 49.780 1.00 99.29 415 GLY A N 1
ATOM 3199 C CA . GLY A 1 417 ? 22.306 15.352 49.463 1.00 99.06 415 GLY A CA 1
ATOM 3200 C C . GLY A 1 417 ? 21.908 15.248 47.982 1.00 94.45 415 GLY A C 1
ATOM 3201 O O . GLY A 1 417 ? 22.512 15.902 47.123 1.00 89.09 415 GLY A O 1
ATOM 3202 N N . PRO A 1 418 ? 20.873 14.422 47.668 1.00 95.54 416 PRO A N 1
ATOM 3203 C CA . PRO A 1 418 ? 20.374 14.306 46.280 1.00 90.19 416 PRO A CA 1
ATOM 3204 C C . PRO A 1 418 ? 19.816 15.631 45.753 1.00 85.57 416 PRO A C 1
ATOM 3205 O O . PRO A 1 418 ? 18.839 16.152 46.302 1.00 86.05 416 PRO A O 1
ATOM 3209 N N . GLY A 1 419 ? 20.444 16.171 44.703 1.00 78.29 417 GLY A N 1
ATOM 3210 C CA . GLY A 1 419 ? 20.066 17.479 44.157 1.00 74.17 417 GLY A CA 1
ATOM 3211 C C . GLY A 1 419 ? 20.411 18.675 45.039 1.00 73.51 417 GLY A C 1
ATOM 3212 O O . GLY A 1 419 ? 19.847 19.761 44.845 1.00 71.20 417 GLY A O 1
ATOM 3213 N N . GLU A 1 420 ? 21.339 18.483 45.991 1.00 74.30 418 GLU A N 1
ATOM 3214 C CA . GLU A 1 420 ? 21.865 19.569 46.830 1.00 75.08 418 GLU A CA 1
ATOM 3215 C C . GLU A 1 420 ? 23.014 20.264 46.102 1.00 71.04 418 GLU A C 1
ATOM 3216 O O . GLU A 1 420 ? 23.961 19.617 45.637 1.00 71.82 418 GLU A O 1
ATOM 3218 N N . PHE A 1 421 ? 22.898 21.580 45.977 1.00 69.54 419 PHE A N 1
ATOM 3219 C CA . PHE A 1 421 ? 23.942 22.426 45.411 1.00 66.46 419 PHE A CA 1
ATOM 3220 C C . PHE A 1 421 ? 24.245 23.514 46.437 1.00 68.73 419 PHE A C 1
ATOM 3221 O O . PHE A 1 421 ? 23.357 23.888 47.207 1.00 70.37 419 PHE A O 1
ATOM 3229 N N . VAL A 1 422 ? 25.491 23.985 46.473 1.00 67.80 420 VAL A N 1
ATOM 3230 C CA . VAL A 1 422 ? 25.956 24.941 47.496 1.00 70.18 420 VAL A CA 1
ATOM 3231 C C . VAL A 1 422 ? 26.308 26.279 46.855 1.00 69.12 420 VAL A C 1
ATOM 3232 O O . VAL A 1 422 ? 27.059 26.311 45.905 1.00 63.37 420 VAL A O 1
ATOM 3236 N N . ALA A 1 423 ? 25.769 27.374 47.387 1.00 74.47 421 ALA A N 1
ATOM 3237 C CA . ALA A 1 423 ? 26.188 28.726 46.968 1.00 77.82 421 ALA A CA 1
ATOM 3238 C C . ALA A 1 423 ? 27.498 29.102 47.664 1.00 83.87 421 ALA A C 1
ATOM 3239 O O . ALA A 1 423 ? 27.692 28.734 48.829 1.00 87.89 421 ALA A O 1
ATOM 3241 N N . ASP A 1 424 ? 28.416 29.761 46.952 1.00 87.17 422 ASP A N 1
ATOM 3242 C CA . ASP A 1 424 ? 29.553 30.457 47.592 1.00 91.76 422 ASP A CA 1
ATOM 3243 C C . ASP A 1 424 ? 29.339 31.958 47.387 1.00 91.72 422 ASP A C 1
ATOM 3244 O O . ASP A 1 424 ? 29.474 32.439 46.265 1.00 89.24 422 ASP A O 1
ATOM 3249 N N . ARG A 1 425 ? 29.005 32.669 48.465 1.00 95.11 423 ARG A N 1
ATOM 3250 C CA . ARG A 1 425 ? 28.595 34.086 48.384 1.00 94.56 423 ARG A CA 1
ATOM 3251 C C . ARG A 1 425 ? 29.801 35.046 48.338 1.00 95.56 423 ARG A C 1
ATOM 3252 O O . ARG A 1 425 ? 29.734 36.080 47.672 1.00 93.80 423 ARG A O 1
ATOM 3254 N N . ASN A 1 426 ? 30.898 34.705 49.024 1.00 98.20 424 ASN A N 1
ATOM 3255 C CA . ASN A 1 426 ? 32.079 35.593 49.133 1.00 99.99 424 ASN A CA 1
ATOM 3256 C C . ASN A 1 426 ? 33.015 35.593 47.911 1.00 98.10 424 ASN A C 1
ATOM 3257 O O . ASN A 1 426 ? 33.582 36.632 47.556 1.00 99.14 424 ASN A O 1
ATOM 3262 N N . ASN A 1 427 ? 33.168 34.434 47.275 1.00 95.25 425 ASN A N 1
ATOM 3263 C CA . ASN A 1 427 ? 34.203 34.219 46.264 1.00 91.93 425 ASN A CA 1
ATOM 3264 C C . ASN A 1 427 ? 33.554 34.221 44.879 1.00 87.06 425 ASN A C 1
ATOM 3265 O O . ASN A 1 427 ? 32.621 33.444 44.638 1.00 84.60 425 ASN A O 1
ATOM 3270 N N . ILE A 1 428 ? 34.033 35.088 43.977 1.00 84.50 426 ILE A N 1
ATOM 3271 C CA . ILE A 1 428 ? 33.376 35.273 42.662 1.00 81.83 426 ILE A CA 1
ATOM 3272 C C . ILE A 1 428 ? 33.634 34.048 41.753 1.00 74.21 426 ILE A C 1
ATOM 3273 O O . ILE A 1 428 ? 34.783 33.728 41.452 1.00 74.55 426 ILE A O 1
ATOM 3278 N N . PRO A 1 429 ? 32.570 33.364 41.319 1.00 69.92 427 PRO A N 1
ATOM 3279 C CA . PRO A 1 429 ? 32.717 32.074 40.672 1.00 68.19 427 PRO A CA 1
ATOM 3280 C C . PRO A 1 429 ? 32.876 32.179 39.145 1.00 63.36 427 PRO A C 1
ATOM 3281 O O . PRO A 1 429 ? 32.119 32.900 38.496 1.00 61.61 427 PRO A O 1
ATOM 3285 N N . ARG A 1 430 ? 33.821 31.441 38.579 1.00 62.65 428 ARG A N 1
ATOM 3286 C CA . ARG A 1 430 ? 33.896 31.287 37.126 1.00 58.84 428 ARG A CA 1
ATOM 3287 C C . ARG A 1 430 ? 32.599 30.700 36.582 1.00 54.10 428 ARG A C 1
ATOM 3288 O O . ARG A 1 430 ? 31.906 29.950 37.241 1.00 53.54 428 ARG A O 1
ATOM 3296 N N . VAL A 1 431 ? 32.309 31.034 35.335 1.00 50.43 429 VAL A N 1
ATOM 3297 C CA . VAL A 1 431 ? 31.335 30.320 34.530 1.00 46.75 429 VAL A CA 1
ATOM 3298 C C . VAL A 1 431 ? 32.123 29.586 33.443 1.00 44.42 429 VAL A C 1
ATOM 3299 O O . VAL A 1 431 ? 32.995 30.175 32.808 1.00 44.52 429 VAL A O 1
ATOM 3303 N N . TRP A 1 432 ? 31.830 28.304 33.269 1.00 41.91 430 TRP A N 1
ATOM 3304 C CA . TRP A 1 432 ? 32.387 27.505 32.185 1.00 41.13 430 TRP A CA 1
ATOM 3305 C C . TRP A 1 432 ? 31.311 27.410 31.095 1.00 40.53 430 TRP A C 1
ATOM 3306 O O . TRP A 1 432 ? 30.211 26.908 31.348 1.00 38.38 430 TRP A O 1
ATOM 3317 N N . MET A 1 433 ? 31.632 27.905 29.895 1.00 41.29 431 MET A N 1
ATOM 3318 C CA . MET A 1 433 ? 30.622 28.057 28.820 1.00 40.99 431 MET A CA 1
ATOM 3319 C C . MET A 1 433 ? 30.067 26.727 28.316 1.00 40.14 431 MET A C 1
ATOM 3320 O O . MET A 1 433 ? 28.924 26.668 27.871 1.00 39.45 431 MET A O 1
ATOM 3325 N N . ASP A 1 434 ? 30.871 25.670 28.409 1.00 40.94 432 ASP A N 1
ATOM 3326 C CA . ASP A 1 434 ? 30.481 24.309 28.007 1.00 41.84 432 ASP A CA 1
ATOM 3327 C C . ASP A 1 434 ? 29.500 23.612 28.958 1.00 42.10 432 ASP A C 1
ATOM 3328 O O . ASP A 1 434 ? 28.873 22.608 28.589 1.00 42.25 432 ASP A O 1
ATOM 3333 N N . HIS A 1 435 ? 29.347 24.114 30.180 1.00 41.12 433 HIS A N 1
ATOM 3334 C CA . HIS A 1 435 ? 28.562 23.406 31.193 1.00 39.97 433 HIS A CA 1
ATOM 3335 C C . HIS A 1 435 ? 27.115 23.160 30.785 1.00 40.23 433 HIS A C 1
ATOM 3336 O O . HIS A 1 435 ? 26.540 22.151 31.179 1.00 40.12 433 HIS A O 1
ATOM 3343 N N . GLY A 1 436 ? 26.533 24.066 30.011 1.00 40.14 434 GLY A N 1
ATOM 3344 C CA . GLY A 1 436 ? 25.190 23.877 29.489 1.00 41.24 434 GLY A CA 1
ATOM 3345 C C . GLY A 1 436 ? 25.021 22.870 28.351 1.00 42.08 434 GLY A C 1
ATOM 3346 O O . GLY A 1 436 ? 23.905 22.501 28.057 1.00 42.93 434 GLY A O 1
ATOM 3347 N N . ALA A 1 437 ? 26.117 22.434 27.727 1.00 42.76 435 ALA A N 1
ATOM 3348 C CA . ALA A 1 437 ? 26.071 21.568 26.528 1.00 43.38 435 ALA A CA 1
ATOM 3349 C C . ALA A 1 437 ? 25.975 20.086 26.878 1.00 44.29 435 ALA A C 1
ATOM 3350 O O . ALA A 1 437 ? 25.220 19.352 26.262 1.00 44.66 435 ALA A O 1
ATOM 3352 N N . TRP A 1 438 ? 26.728 19.659 27.886 1.00 44.63 436 TRP A N 1
ATOM 3353 C CA . TRP A 1 438 ? 26.828 18.237 28.239 1.00 45.97 436 TRP A CA 1
ATOM 3354 C C . TRP A 1 438 ? 25.519 17.581 28.710 1.00 47.35 436 TRP A C 1
ATOM 3355 O O . TRP A 1 438 ? 25.311 16.407 28.431 1.00 49.72 436 TRP A O 1
ATOM 3366 N N . PRO A 1 439 ? 24.649 18.312 29.444 1.00 47.52 437 PRO A N 1
ATOM 3367 C CA . PRO A 1 439 ? 23.417 17.709 29.956 1.00 48.26 437 PRO A CA 1
ATOM 3368 C C . PRO A 1 439 ? 22.476 17.152 28.881 1.00 48.38 437 PRO A C 1
ATOM 3369 O O . PRO A 1 439 ? 22.007 16.035 29.021 1.00 49.50 437 PRO A O 1
ATOM 3373 N N . LEU A 1 440 ? 22.196 17.924 27.842 1.00 47.46 438 LEU A N 1
ATOM 3374 C CA . LEU A 1 440 ? 21.398 17.408 26.721 1.00 48.75 438 LEU A CA 1
ATOM 3375 C C . LEU A 1 440 ? 22.063 16.176 26.108 1.00 49.58 438 LEU A C 1
ATOM 3376 O O . LEU A 1 440 ? 21.378 15.186 25.851 1.00 52.07 438 LEU A O 1
ATOM 3381 N N . MET A 1 441 ? 23.375 16.208 25.896 1.00 48.15 439 MET A N 1
ATOM 3382 C CA . MET A 1 441 ? 24.050 15.042 25.311 1.00 49.21 439 MET A CA 1
ATOM 3383 C C . MET A 1 441 ? 23.821 13.793 26.156 1.00 49.19 439 MET A C 1
ATOM 3384 O O . MET A 1 441 ? 23.498 12.727 25.629 1.00 49.35 439 MET A O 1
ATOM 3389 N N . THR A 1 442 ? 23.999 13.929 27.469 1.00 47.58 440 THR A N 1
ATOM 3390 C CA . THR A 1 442 ? 23.795 12.807 28.385 1.00 48.52 440 THR A CA 1
ATOM 3391 C C . THR A 1 442 ? 22.322 12.384 28.453 1.00 49.18 440 THR A C 1
ATOM 3392 O O . THR A 1 442 ? 22.008 11.206 28.484 1.00 50.40 440 THR A O 1
ATOM 3396 N N . THR A 1 443 ? 21.435 13.362 28.486 1.00 48.63 441 THR A N 1
ATOM 3397 C CA . THR A 1 443 ? 20.013 13.106 28.615 1.00 50.98 441 THR A CA 1
ATOM 3398 C C . THR A 1 443 ? 19.443 12.422 27.366 1.00 53.82 441 THR A C 1
ATOM 3399 O O . THR A 1 443 ? 18.628 11.503 27.471 1.00 53.67 441 THR A O 1
ATOM 3403 N N . LEU A 1 444 ? 19.904 12.855 26.194 1.00 55.34 442 LEU A N 1
ATOM 3404 C CA . LEU A 1 444 ? 19.515 12.213 24.931 1.00 56.71 442 LEU A CA 1
ATOM 3405 C C . LEU A 1 444 ? 19.936 10.767 24.912 1.00 56.33 442 LEU A C 1
ATOM 3406 O O . LEU A 1 444 ? 19.172 9.923 24.477 1.00 57.32 442 LEU A O 1
ATOM 3411 N N . LEU A 1 445 ? 21.148 10.483 25.381 1.00 49.41 443 LEU A N 1
ATOM 3412 C CA . LEU A 1 445 ? 21.603 9.100 25.492 1.00 49.94 443 LEU A CA 1
ATOM 3413 C C . LEU A 1 445 ? 20.662 8.279 26.362 1.00 51.33 443 LEU A C 1
ATOM 3414 O O . LEU A 1 445 ? 20.262 7.172 25.985 1.00 51.51 443 LEU A O 1
ATOM 3419 N N . TYR A 1 446 ? 20.291 8.830 27.517 1.00 51.31 444 TYR A N 1
ATOM 3420 C CA . TYR A 1 446 ? 19.337 8.167 28.396 1.00 52.35 444 TYR A CA 1
ATOM 3421 C C . TYR A 1 446 ? 17.990 7.899 27.687 1.00 53.91 444 TYR A C 1
ATOM 3422 O O . TYR A 1 446 ? 17.459 6.788 27.771 1.00 53.70 444 TYR A O 1
ATOM 3431 N N . LEU A 1 447 ? 17.462 8.914 27.002 1.00 54.28 445 LEU A N 1
ATOM 3432 C CA . LEU A 1 447 ? 16.176 8.791 26.323 1.00 57.94 445 LEU A CA 1
ATOM 3433 C C . LEU A 1 447 ? 16.219 7.678 25.283 1.00 59.75 445 LEU A C 1
ATOM 3434 O O . LEU A 1 447 ? 15.254 6.922 25.162 1.00 64.38 445 LEU A O 1
ATOM 3439 N N . HIS A 1 448 ? 17.337 7.570 24.554 1.00 58.27 446 HIS A N 1
ATOM 3440 C CA . HIS A 1 448 ? 17.475 6.563 23.500 1.00 58.80 446 HIS A CA 1
ATOM 3441 C C . HIS A 1 448 ? 17.711 5.156 24.070 1.00 59.09 446 HIS A C 1
ATOM 3442 O O . HIS A 1 448 ? 17.191 4.205 23.507 1.00 62.01 446 HIS A O 1
ATOM 3449 N N . GLN A 1 449 ? 18.437 5.016 25.184 1.00 57.14 447 GLN A N 1
ATOM 3450 C CA . GLN A 1 449 ? 18.620 3.693 25.830 1.00 58.24 447 GLN A CA 1
ATOM 3451 C C . GLN A 1 449 ? 17.367 3.161 26.527 1.00 61.74 447 GLN A C 1
ATOM 3452 O O . GLN A 1 449 ? 17.101 1.956 26.483 1.00 64.64 447 GLN A O 1
ATOM 3458 N N . SER A 1 450 ? 16.611 4.055 27.165 1.00 62.19 448 SER A N 1
ATOM 3459 C CA . SER A 1 450 ? 15.498 3.686 28.040 1.00 64.09 448 SER A CA 1
ATOM 3460 C C . SER A 1 450 ? 14.135 3.772 27.349 1.00 66.92 448 SER A C 1
ATOM 3461 O O . SER A 1 450 ? 13.245 2.990 27.650 1.00 66.23 448 SER A O 1
ATOM 3464 N N . GLY A 1 451 ? 13.982 4.739 26.444 1.00 67.36 449 GLY A N 1
ATOM 3465 C CA . GLY A 1 451 ? 12.687 5.050 25.853 1.00 69.58 449 GLY A CA 1
ATOM 3466 C C . GLY A 1 451 ? 11.800 5.866 26.781 1.00 70.22 449 GLY A C 1
ATOM 3467 O O . GLY A 1 451 ? 10.614 6.010 26.514 1.00 72.57 449 GLY A O 1
ATOM 3468 N N . ASP A 1 452 ? 12.371 6.434 27.850 1.00 68.84 450 ASP A N 1
ATOM 3469 C CA . ASP A 1 452 ? 11.591 7.101 28.912 1.00 68.72 450 ASP A CA 1
ATOM 3470 C C . ASP A 1 452 ? 11.443 8.595 28.587 1.00 67.43 450 ASP A C 1
ATOM 3471 O O . ASP A 1 452 ? 12.033 9.462 29.246 1.00 64.28 450 ASP A O 1
ATOM 3476 N N . LEU A 1 453 ? 10.626 8.881 27.576 1.00 68.22 451 LEU A N 1
ATOM 3477 C CA . LEU A 1 453 ? 10.440 10.248 27.087 1.00 68.28 451 LEU A CA 1
ATOM 3478 C C . LEU A 1 453 ? 9.713 11.151 28.093 1.00 70.61 451 LEU A C 1
ATOM 3479 O O . LEU A 1 453 ? 9.872 12.369 28.051 1.00 70.43 451 LEU A O 1
ATOM 3481 N N . ASP A 1 454 ? 8.939 10.557 29.000 1.00 72.33 452 ASP A N 1
ATOM 3482 C CA . ASP A 1 454 ? 8.252 11.312 30.047 1.00 73.21 452 ASP A CA 1
ATOM 3483 C C . ASP A 1 454 ? 9.200 12.020 31.020 1.00 71.44 452 ASP A C 1
ATOM 3484 O O . ASP A 1 454 ? 8.785 12.969 31.688 1.00 69.15 452 ASP A O 1
ATOM 3486 N N . LEU A 1 455 ? 10.466 11.590 31.089 1.00 67.83 453 LEU A N 1
ATOM 3487 C CA . LEU A 1 455 ? 11.491 12.316 31.873 1.00 64.92 453 LEU A CA 1
ATOM 3488 C C . LEU A 1 455 ? 11.466 13.813 31.607 1.00 63.38 453 LEU A C 1
ATOM 3489 O O . LEU A 1 455 ? 11.593 14.611 32.537 1.00 61.42 453 LEU A O 1
ATOM 3494 N N . LEU A 1 456 ? 11.302 14.176 30.333 1.00 63.24 454 LEU A N 1
ATOM 3495 C CA . LEU A 1 456 ? 11.338 15.577 29.892 1.00 62.90 454 LEU A CA 1
ATOM 3496 C C . LEU A 1 456 ? 10.281 16.488 30.515 1.00 65.23 454 LEU A C 1
ATOM 3497 O O . LEU A 1 456 ? 10.478 17.707 30.551 1.00 65.04 454 LEU A O 1
ATOM 3499 N N . PHE A 1 457 ? 9.163 15.908 30.962 1.00 66.85 455 PHE A N 1
ATOM 3500 C CA . PHE A 1 457 ? 8.072 16.680 31.522 1.00 70.63 455 PHE A CA 1
ATOM 3501 C C . PHE A 1 457 ? 7.995 16.595 33.049 1.00 69.90 455 PHE A C 1
ATOM 3502 O O . PHE A 1 457 ? 7.001 17.004 33.637 1.00 71.62 455 PHE A O 1
ATOM 3510 N N . GLN A 1 458 ? 9.048 16.098 33.695 1.00 66.41 456 GLN A N 1
ATOM 3511 C CA . GLN A 1 458 ? 9.084 16.094 35.160 1.00 66.82 456 GLN A CA 1
ATOM 3512 C C . GLN A 1 458 ? 9.353 17.508 35.669 1.00 65.10 456 GLN A C 1
ATOM 3513 O O . GLN A 1 458 ? 10.067 18.265 35.010 1.00 64.56 456 GLN A O 1
ATOM 3519 N N . PRO A 1 459 ? 8.774 17.872 36.822 1.00 65.08 457 PRO A N 1
ATOM 3520 C CA . PRO A 1 459 ? 9.042 19.201 37.376 1.00 64.36 457 PRO A CA 1
ATOM 3521 C C . PRO A 1 459 ? 10.402 19.278 38.082 1.00 60.73 457 PRO A C 1
ATOM 3522 O O . PRO A 1 459 ? 10.882 18.282 38.626 1.00 59.22 457 PRO A O 1
ATOM 3526 N N . GLN A 1 460 ? 11.007 20.457 38.061 1.00 59.35 458 GLN A N 1
ATOM 3527 C CA . GLN A 1 460 ? 12.223 20.690 38.816 1.00 57.16 458 GLN A CA 1
ATOM 3528 C C . GLN A 1 460 ? 12.445 22.181 39.081 1.00 57.11 458 GLN A C 1
ATOM 3529 O O . GLN A 1 460 ? 12.077 23.032 38.270 1.00 57.18 458 GLN A O 1
ATOM 3535 N N . SER A 1 461 ? 13.053 22.474 40.228 1.00 56.25 459 SER A N 1
ATOM 3536 C CA . SER A 1 461 ? 13.415 23.834 40.591 1.00 57.13 459 SER A CA 1
ATOM 3537 C C . SER A 1 461 ? 14.664 24.314 39.844 1.00 56.34 459 SER A C 1
ATOM 3538 O O . SER A 1 461 ? 15.305 23.565 39.083 1.00 53.92 459 SER A O 1
ATOM 3541 N N . TYR A 1 462 ? 14.974 25.589 40.037 1.00 56.16 460 TYR A N 1
ATOM 3542 C CA . TYR A 1 462 ? 16.171 26.188 39.491 1.00 55.65 460 TYR A CA 1
ATOM 3543 C C . TYR A 1 462 ? 16.986 26.726 40.652 1.00 55.73 460 TYR A C 1
ATOM 3544 O O . TYR A 1 462 ? 16.429 27.193 41.637 1.00 54.16 460 TYR A O 1
ATOM 3553 N N . PHE A 1 463 ? 18.307 26.644 40.511 1.00 55.01 461 PHE A N 1
ATOM 3554 C CA . PHE A 1 463 ? 19.252 27.145 41.512 1.00 55.21 461 PHE A CA 1
ATOM 3555 C C . PHE A 1 463 ? 19.317 28.670 41.492 1.00 56.08 461 PHE A C 1
ATOM 3556 O O . PHE A 1 463 ? 19.193 29.295 40.439 1.00 53.32 461 PHE A O 1
ATOM 3564 N N . ARG A 1 464 ? 19.514 29.256 42.674 1.00 58.20 462 ARG A N 1
ATOM 3565 C CA . ARG A 1 464 ? 19.505 30.707 42.834 1.00 59.98 462 ARG A CA 1
ATOM 3566 C C . ARG A 1 464 ? 20.490 31.052 43.930 1.00 58.16 462 ARG A C 1
ATOM 3567 O O . ARG A 1 464 ? 20.448 30.461 44.997 1.00 58.41 462 ARG A O 1
ATOM 3575 N N . ASP A 1 465 ? 21.393 31.987 43.667 1.00 56.99 463 ASP A N 1
ATOM 3576 C CA . ASP A 1 465 ? 22.312 32.494 44.693 1.00 56.55 463 ASP A CA 1
ATOM 3577 C C . ASP A 1 465 ? 22.513 33.967 44.411 1.00 56.50 463 ASP A C 1
ATOM 3578 O O . ASP A 1 465 ? 21.789 34.533 43.614 1.00 56.46 463 ASP A O 1
ATOM 3583 N N . VAL A 1 466 ? 23.477 34.592 45.059 1.00 57.53 464 VAL A N 1
ATOM 3584 C CA . VAL A 1 466 ? 23.743 36.023 44.856 1.00 58.66 464 VAL A CA 1
ATOM 3585 C C . VAL A 1 466 ? 24.142 36.415 43.417 1.00 57.45 464 VAL A C 1
ATOM 3586 O O . VAL A 1 466 ? 23.953 37.561 43.024 1.00 59.22 464 VAL A O 1
ATOM 3590 N N . PHE A 1 467 ? 24.659 35.471 42.632 1.00 55.28 465 PHE A N 1
ATOM 3591 C CA . PHE A 1 467 ? 25.175 35.753 41.289 1.00 53.92 465 PHE A CA 1
ATOM 3592 C C . PHE A 1 467 ? 24.139 35.666 40.187 1.00 52.79 465 PHE A C 1
ATOM 3593 O O . PHE A 1 467 ? 23.498 34.645 40.012 1.00 51.11 465 PHE A O 1
ATOM 3601 N N . VAL A 1 468 ? 24.000 36.757 39.438 1.00 53.63 466 VAL A N 1
ATOM 3602 C CA . VAL A 1 468 ? 23.037 36.844 38.335 1.00 53.81 466 VAL A CA 1
ATOM 3603 C C . VAL A 1 468 ? 23.678 37.285 37.007 1.00 54.07 466 VAL A C 1
ATOM 3604 O O . VAL A 1 468 ? 24.817 37.752 36.985 1.00 54.76 466 VAL A O 1
ATOM 3608 N N . LYS A 1 469 ? 22.922 37.124 35.917 1.00 54.33 467 LYS A N 1
ATOM 3609 C CA . LYS A 1 469 ? 23.378 37.412 34.538 1.00 54.95 467 LYS A CA 1
ATOM 3610 C C . LYS A 1 469 ? 24.669 36.656 34.242 1.00 52.94 467 LYS A C 1
ATOM 3611 O O . LYS A 1 469 ? 25.654 37.239 33.838 1.00 52.74 467 LYS A O 1
ATOM 3617 N N . ARG A 1 470 ? 24.637 35.354 34.501 1.00 51.62 468 ARG A N 1
ATOM 3618 C CA . ARG A 1 470 ? 25.774 34.448 34.288 1.00 50.67 468 ARG A CA 1
ATOM 3619 C C . ARG A 1 470 ? 27.016 34.935 35.067 1.00 51.08 468 ARG A C 1
ATOM 3620 O O . ARG A 1 470 ? 28.108 35.073 34.518 1.00 50.55 468 ARG A O 1
ATOM 3628 N N . CYS A 1 471 ? 26.791 35.232 36.350 1.00 51.97 469 CYS A N 1
ATOM 3629 C CA . CYS A 1 471 ? 27.805 35.735 37.282 1.00 52.95 469 CYS A CA 1
ATOM 3630 C C . CYS A 1 471 ? 28.505 37.038 36.876 1.00 55.25 469 CYS A C 1
ATOM 3631 O O . CYS A 1 471 ? 29.605 37.307 37.302 1.00 55.81 469 CYS A O 1
ATOM 3634 N N . ARG A 1 472 ? 27.821 37.872 36.106 1.00 58.67 470 ARG A N 1
ATOM 3635 C CA . ARG A 1 472 ? 28.330 39.179 35.669 1.00 64.20 470 ARG A CA 1
ATOM 3636 C C . ARG A 1 472 ? 28.066 40.268 36.725 1.00 65.16 470 ARG A C 1
ATOM 3637 O O . ARG A 1 472 ? 28.685 41.310 36.705 1.00 66.35 470 ARG A O 1
ATOM 3645 N N . GLU A 1 473 ? 27.100 40.032 37.605 1.00 65.98 471 GLU A N 1
ATOM 3646 C CA . GLU A 1 473 ? 26.666 40.985 38.623 1.00 67.59 471 GLU A CA 1
ATOM 3647 C C . GLU A 1 473 ? 26.262 40.262 39.903 1.00 65.66 471 GLU A C 1
ATOM 3648 O O . GLU A 1 473 ? 25.904 39.076 39.871 1.00 61.20 471 GLU A O 1
ATOM 3654 N N . ARG A 1 474 ? 26.303 41.008 41.014 1.00 68.15 472 ARG A N 1
ATOM 3655 C CA . ARG A 1 474 ? 25.785 40.549 42.309 1.00 68.04 472 ARG A CA 1
ATOM 3656 C C . ARG A 1 474 ? 24.398 41.157 42.490 1.00 68.27 472 ARG A C 1
ATOM 3657 O O . ARG A 1 474 ? 24.219 42.354 42.286 1.00 68.89 472 ARG A O 1
ATOM 3665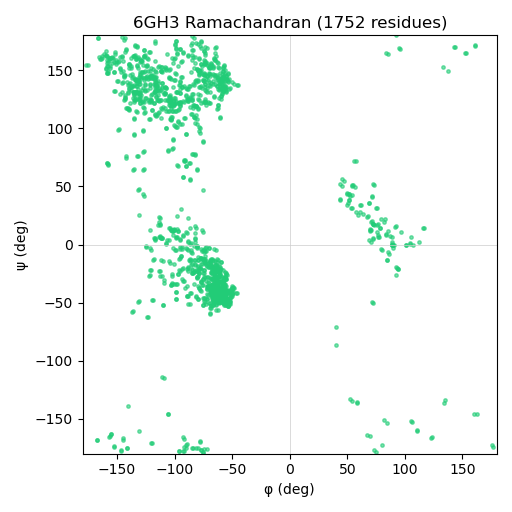 N N . ASP A 1 475 ? 23.417 40.345 42.852 1.00 67.63 473 ASP A N 1
ATOM 3666 C CA . ASP A 1 475 ? 22.063 40.854 43.081 1.00 70.66 473 ASP A CA 1
ATOM 3667 C C . ASP A 1 475 ? 21.985 41.565 44.441 1.00 72.34 473 ASP A C 1
ATOM 3668 O O . ASP A 1 475 ? 22.265 40.966 45.479 1.00 70.42 473 ASP A O 1
ATOM 3673 N N . ALA A 1 476 ? 21.604 42.842 44.408 1.00 75.38 474 ALA A N 1
ATOM 3674 C CA . ALA A 1 476 ? 21.397 43.639 45.629 1.00 79.89 474 ALA A CA 1
ATOM 3675 C C . ALA A 1 476 ? 20.271 43.087 46.515 1.00 80.77 474 ALA A C 1
ATOM 3676 O O . ALA A 1 476 ? 20.389 43.099 47.730 1.00 80.27 474 ALA A O 1
ATOM 3678 N N . SER A 1 477 ? 19.197 42.600 45.889 1.00 82.15 475 SER A N 1
ATOM 3679 C CA . SER A 1 477 ? 18.004 42.098 46.596 1.00 82.67 475 SER A CA 1
ATOM 3680 C C . SER A 1 477 ? 18.098 40.714 47.251 1.00 81.96 475 SER A C 1
ATOM 3681 O O . SER A 1 477 ? 17.125 40.305 47.896 1.00 81.14 475 SER A O 1
ATOM 3683 N N A TRP A 1 478 ? 19.220 39.999 47.101 0.50 79.44 476 TRP A N 1
ATOM 3684 N N B TRP A 1 478 ? 19.222 40.004 47.101 0.50 82.10 476 TRP A N 1
ATOM 3685 C CA A TRP A 1 478 ? 19.308 38.645 47.692 0.50 78.43 476 TRP A CA 1
ATOM 3686 C CA B TRP A 1 478 ? 19.360 38.658 47.695 0.50 82.81 476 TRP A CA 1
ATOM 3687 C C A TRP A 1 478 ? 19.496 38.702 49.206 0.50 81.25 476 TRP A C 1
ATOM 3688 C C B TRP A 1 478 ? 19.501 38.709 49.211 0.50 83.83 476 TRP A C 1
ATOM 3689 O O A TRP A 1 478 ? 20.148 39.617 49.709 0.50 82.53 476 TRP A O 1
ATOM 3690 O O B TRP A 1 478 ? 20.144 39.626 49.721 0.50 84.96 476 TRP A O 1
ATOM 3711 N N . THR A 1 479 ? 18.904 37.736 49.906 1.00 82.84 477 THR A N 1
ATOM 3712 C CA . THR A 1 479 ? 19.115 37.544 51.358 1.00 86.31 477 THR A CA 1
ATOM 3713 C C . THR A 1 479 ? 19.176 36.036 51.691 1.00 85.17 477 THR A C 1
ATOM 3714 O O . THR A 1 479 ? 18.863 35.210 50.834 1.00 79.16 477 THR A O 1
ATOM 3718 N N . PRO A 1 480 ? 19.703 35.691 52.884 1.00 88.54 478 PRO A N 1
ATOM 3719 C CA . PRO A 1 480 ? 19.763 34.252 53.239 1.00 87.89 478 PRO A CA 1
ATOM 3720 C C . PRO A 1 480 ? 18.396 33.572 53.410 1.00 87.61 478 PRO A C 1
ATOM 3721 O O . PRO A 1 480 ? 18.287 32.359 53.199 1.00 86.26 478 PRO A O 1
ATOM 3725 N N . GLU A 1 481 ? 17.375 34.349 53.783 1.00 88.60 479 GLU A N 1
ATOM 3726 C CA . GLU A 1 481 ? 16.023 33.808 54.079 1.00 89.43 479 GLU A CA 1
ATOM 3727 C C . GLU A 1 481 ? 15.192 33.462 52.824 1.00 87.88 479 GLU A C 1
ATOM 3728 O O . GLU A 1 481 ? 14.155 32.805 52.941 1.00 90.56 479 GLU A O 1
ATOM 3730 N N . GLN A 1 482 ? 15.634 33.887 51.633 1.00 83.66 480 GLN A N 1
ATOM 3731 C CA . GLN A 1 482 ? 14.950 33.464 50.409 1.00 81.01 480 GLN A CA 1
ATOM 3732 C C . GLN A 1 482 ? 15.222 31.988 50.077 1.00 77.13 480 GLN A C 1
ATOM 3733 O O . GLN A 1 482 ? 14.347 31.321 49.549 1.00 75.11 480 GLN A O 1
ATOM 3739 N N . GLY A 1 483 ? 16.403 31.478 50.425 1.00 73.99 481 GLY A N 1
ATOM 3740 C CA . GLY A 1 483 ? 16.774 30.082 50.153 1.00 71.77 481 GLY A CA 1
ATOM 3741 C C . GLY A 1 483 ? 17.483 30.012 48.816 1.00 67.87 481 GLY A C 1
ATOM 3742 O O . GLY A 1 483 ? 17.650 31.031 48.143 1.00 64.98 481 GLY A O 1
ATOM 3743 N N . ASN A 1 484 ? 17.888 28.798 48.426 1.00 66.91 482 ASN A N 1
ATOM 3744 C CA . ASN A 1 484 ? 18.757 28.557 47.242 1.00 66.04 482 ASN A CA 1
ATOM 3745 C C . ASN A 1 484 ? 18.004 28.142 45.960 1.00 63.25 482 ASN A C 1
ATOM 3746 O O . ASN A 1 484 ? 18.570 27.504 45.040 1.00 61.88 482 ASN A O 1
ATOM 3751 N N . LYS A 1 485 ? 16.731 28.526 45.881 1.00 62.21 483 LYS A N 1
ATOM 3752 C CA . LYS A 1 485 ? 15.866 28.202 44.762 1.00 61.90 483 LYS A CA 1
ATOM 3753 C C . LYS A 1 485 ? 15.188 29.445 44.199 1.00 61.31 483 LYS A C 1
ATOM 3754 O O . LYS A 1 485 ? 14.845 30.382 44.926 1.00 64.03 483 LYS A O 1
ATOM 3760 N N . LEU A 1 486 ? 15.015 29.448 42.884 1.00 58.98 484 LEU A N 1
ATOM 3761 C CA . LEU A 1 486 ? 14.402 30.576 42.186 1.00 59.76 484 LEU A CA 1
ATOM 3762 C C . LEU A 1 486 ? 12.970 30.739 42.665 1.00 61.58 484 LEU A C 1
ATOM 3763 O O . LEU A 1 486 ? 12.267 29.755 42.790 1.00 60.99 484 LEU A O 1
ATOM 3768 N N . LEU A 1 487 ? 12.566 31.979 42.911 1.00 63.21 485 LEU A N 1
ATOM 3769 C CA . LEU A 1 487 ? 11.254 32.280 43.438 1.00 66.83 485 LEU A CA 1
ATOM 3770 C C . LEU A 1 487 ? 10.398 32.995 42.402 1.00 68.83 485 LEU A C 1
ATOM 3771 O O . LEU A 1 487 ? 10.926 33.713 41.530 1.00 69.19 485 LEU A O 1
ATOM 3776 N N . THR A 1 488 ? 9.079 32.822 42.532 1.00 71.70 486 THR A N 1
ATOM 3777 C CA . THR A 1 488 ? 8.096 33.555 41.727 1.00 74.86 486 THR A CA 1
ATOM 3778 C C . THR A 1 488 ? 7.773 34.915 42.338 1.00 77.74 486 THR A C 1
ATOM 3779 O O . THR A 1 488 ? 8.213 35.227 43.438 1.00 77.29 486 THR A O 1
ATOM 3783 N N . ALA A 1 489 ? 6.990 35.716 41.615 1.00 81.37 487 ALA A N 1
ATOM 3784 C CA . ALA A 1 489 ? 6.499 37.004 42.119 1.00 84.44 487 ALA A CA 1
ATOM 3785 C C . ALA A 1 489 ? 5.818 36.899 43.487 1.00 86.99 487 ALA A C 1
ATOM 3786 O O . ALA A 1 489 ? 6.093 37.724 44.357 1.00 87.49 487 ALA A O 1
ATOM 3788 N N . ASP A 1 490 ? 4.967 35.881 43.687 1.00 87.69 488 ASP A N 1
ATOM 3789 C CA . ASP A 1 490 ? 4.305 35.725 44.996 1.00 89.63 488 ASP A CA 1
ATOM 3790 C C . ASP A 1 490 ? 5.098 34.932 46.043 1.00 87.05 488 ASP A C 1
ATOM 3791 O O . ASP A 1 490 ? 4.550 34.556 47.075 1.00 88.45 488 ASP A O 1
ATOM 3796 N N . GLY A 1 491 ? 6.387 34.711 45.806 1.00 83.09 489 GLY A N 1
ATOM 3797 C CA . GLY A 1 491 ? 7.271 34.041 46.779 1.00 80.56 489 GLY A CA 1
ATOM 3798 C C . GLY A 1 491 ? 7.183 32.519 46.850 1.00 79.42 489 GLY A C 1
ATOM 3799 O O . GLY A 1 491 ? 7.570 31.937 47.857 1.00 79.62 489 GLY A O 1
ATOM 3800 N N . GLN A 1 492 ? 6.701 31.875 45.780 1.00 78.94 490 GLN A N 1
ATOM 3801 C CA . GLN A 1 492 ? 6.673 30.403 45.673 1.00 77.46 490 GLN A CA 1
ATOM 3802 C C . GLN A 1 492 ? 7.890 29.917 44.865 1.00 73.79 490 GLN A C 1
ATOM 3803 O O . GLN A 1 492 ? 8.455 30.676 44.060 1.00 71.03 490 GLN A O 1
ATOM 3805 N N . ILE A 1 493 ? 8.311 28.679 45.118 1.00 72.94 491 ILE A N 1
ATOM 3806 C CA . ILE A 1 493 ? 9.461 28.139 44.419 1.00 71.05 491 ILE A CA 1
ATOM 3807 C C . ILE A 1 493 ? 9.024 27.783 42.995 1.00 71.11 491 ILE A C 1
ATOM 3808 O O . ILE A 1 493 ? 8.078 27.031 42.813 1.00 72.43 491 ILE A O 1
ATOM 3813 N N . TYR A 1 494 ? 9.693 28.359 41.997 1.00 68.82 492 TYR A N 1
ATOM 3814 C CA . TYR A 1 494 ? 9.343 28.094 40.610 1.00 68.75 492 TYR A CA 1
ATOM 3815 C C . TYR A 1 494 ? 9.766 26.689 40.218 1.00 66.23 492 TYR A C 1
ATOM 3816 O O . TYR A 1 494 ? 10.869 26.257 40.550 1.00 63.20 492 TYR A O 1
ATOM 3825 N N . GLU A 1 495 ? 8.867 25.980 39.537 1.00 79.20 493 GLU A N 1
ATOM 3826 C CA . GLU A 1 495 ? 9.209 24.703 38.929 1.00 79.56 493 GLU A CA 1
ATOM 3827 C C . GLU A 1 495 ? 8.871 24.703 37.450 1.00 76.86 493 GLU A C 1
ATOM 3828 O O . GLU A 1 495 ? 7.807 25.137 37.039 1.00 78.50 493 GLU A O 1
ATOM 3834 N N . GLY A 1 496 ? 9.827 24.249 36.651 1.00 74.54 494 GLY A N 1
ATOM 3835 C CA . GLY A 1 496 ? 9.647 24.097 35.229 1.00 72.17 494 GLY A CA 1
ATOM 3836 C C . GLY A 1 496 ? 10.005 22.680 34.860 1.00 70.83 494 GLY A C 1
ATOM 3837 O O . GLY A 1 496 ? 10.694 21.975 35.606 1.00 71.17 494 GLY A O 1
ATOM 3838 N N . THR A 1 497 ? 9.546 22.263 33.687 1.00 69.26 495 THR A N 1
ATOM 3839 C CA . THR A 1 497 ? 9.888 20.946 33.175 1.00 67.85 495 THR A CA 1
ATOM 3840 C C . THR A 1 497 ? 11.390 20.785 32.935 1.00 64.31 495 THR A C 1
ATOM 3841 O O . THR A 1 497 ? 12.130 21.761 32.697 1.00 63.22 495 THR A O 1
ATOM 3845 N N . ILE A 1 498 ? 11.826 19.536 32.951 1.00 63.23 496 ILE A N 1
ATOM 3846 C CA . ILE A 1 498 ? 13.202 19.218 32.576 1.00 60.85 496 ILE A CA 1
ATOM 3847 C C . ILE A 1 498 ? 13.503 19.792 31.189 1.00 59.23 496 ILE A C 1
ATOM 3848 O O . ILE A 1 498 ? 14.579 20.329 30.943 1.00 57.67 496 ILE A O 1
ATOM 3853 N N . LEU A 1 499 ? 12.536 19.694 30.288 1.00 60.69 497 LEU A N 1
ATOM 3854 C CA . LEU A 1 499 ? 12.703 20.220 28.944 1.00 59.93 497 LEU A CA 1
ATOM 3855 C C . LEU A 1 499 ? 12.933 21.724 28.935 1.00 59.31 497 LEU A C 1
ATOM 3856 O O . LEU A 1 499 ? 13.757 22.210 28.168 1.00 59.09 497 LEU A O 1
ATOM 3861 N N . GLU A 1 500 ? 12.240 22.454 29.808 1.00 60.78 498 GLU A N 1
ATOM 3862 C CA . GLU A 1 500 ? 12.440 23.901 29.939 1.00 60.54 498 GLU A CA 1
ATOM 3863 C C . GLU A 1 500 ? 13.880 24.219 30.344 1.00 58.59 498 GLU A C 1
ATOM 3864 O O . GLU A 1 500 ? 14.477 25.154 29.821 1.00 57.26 498 GLU A O 1
ATOM 3870 N N . HIS A 1 501 ? 14.402 23.435 31.284 1.00 58.54 499 HIS A N 1
ATOM 3871 C CA . HIS A 1 501 ? 15.779 23.562 31.756 1.00 57.23 499 HIS A CA 1
ATOM 3872 C C . HIS A 1 501 ? 16.746 23.390 30.578 1.00 56.07 499 HIS A C 1
ATOM 3873 O O . HIS A 1 501 ? 17.648 24.218 30.369 1.00 55.67 499 HIS A O 1
ATOM 3880 N N . ILE A 1 502 ? 16.526 22.325 29.809 1.00 56.14 500 ILE A N 1
ATOM 3881 C CA . ILE A 1 502 ? 17.360 22.000 28.662 1.00 55.23 500 ILE A CA 1
ATOM 3882 C C . ILE A 1 502 ? 17.342 23.120 27.615 1.00 55.79 500 ILE A C 1
ATOM 3883 O O . ILE A 1 502 ? 18.400 23.547 27.123 1.00 56.81 500 ILE A O 1
ATOM 3888 N N . LEU A 1 503 ? 16.148 23.583 27.271 1.00 58.06 501 LEU A N 1
ATOM 3889 C CA . LEU A 1 503 ? 15.987 24.691 26.323 1.00 59.04 501 LEU A CA 1
ATOM 3890 C C . LEU A 1 503 ? 16.772 25.912 26.753 1.00 58.57 501 LEU A C 1
ATOM 3891 O O . LEU A 1 503 ? 17.488 26.523 25.965 1.00 58.77 501 LEU A O 1
ATOM 3896 N N . LEU A 1 504 ? 16.623 26.263 28.020 1.00 59.96 502 LEU A N 1
ATOM 3897 C CA . LEU A 1 504 ? 17.309 27.413 28.569 1.00 59.38 502 LEU A CA 1
ATOM 3898 C C . LEU A 1 504 ? 18.840 27.316 28.444 1.00 55.99 502 LEU A C 1
ATOM 3899 O O . LEU A 1 504 ? 19.491 28.253 27.988 1.00 53.48 502 LEU A O 1
ATOM 3904 N N . GLN A 1 505 ? 19.388 26.177 28.846 1.00 55.24 503 GLN A N 1
ATOM 3905 C CA . GLN A 1 505 ? 20.838 25.933 28.774 1.00 53.62 503 GLN A CA 1
ATOM 3906 C C . GLN A 1 505 ? 21.437 26.087 27.384 1.00 52.61 503 GLN A C 1
ATOM 3907 O O . GLN A 1 505 ? 22.631 26.371 27.253 1.00 51.01 503 GLN A O 1
ATOM 3913 N N . ASN A 1 506 ? 20.638 25.828 26.357 1.00 52.73 504 ASN A N 1
ATOM 3914 C CA . ASN A 1 506 ? 21.135 25.838 24.982 1.00 52.24 504 ASN A CA 1
ATOM 3915 C C . ASN A 1 506 ? 20.805 27.125 24.237 1.00 53.56 504 ASN A C 1
ATOM 3916 O O . ASN A 1 506 ? 21.612 27.589 23.445 1.00 51.28 504 ASN A O 1
ATOM 3921 N N . ILE A 1 507 ? 19.653 27.727 24.521 1.00 55.52 505 ILE A N 1
ATOM 3922 C CA . ILE A 1 507 ? 19.283 28.965 23.851 1.00 56.69 505 ILE A CA 1
ATOM 3923 C C . ILE A 1 507 ? 20.016 30.184 24.411 1.00 56.00 505 ILE A C 1
ATOM 3924 O O . ILE A 1 507 ? 20.295 31.119 23.670 1.00 57.83 505 ILE A O 1
ATOM 3929 N N . VAL A 1 508 ? 20.333 30.204 25.701 1.00 54.65 506 VAL A N 1
ATOM 3930 C CA . VAL A 1 508 ? 21.024 31.373 26.246 1.00 54.66 506 VAL A CA 1
ATOM 3931 C C . VAL A 1 508 ? 22.410 31.539 25.590 1.00 53.07 506 VAL A C 1
ATOM 3932 O O . VAL A 1 508 ? 22.722 32.625 25.113 1.00 53.04 506 VAL A O 1
ATOM 3936 N N . PRO A 1 509 ? 23.220 30.466 25.527 1.00 51.09 507 PRO A N 1
ATOM 3937 C CA . PRO A 1 509 ? 24.519 30.598 24.852 1.00 50.77 507 PRO A CA 1
ATOM 3938 C C . PRO A 1 509 ? 24.421 31.092 23.422 1.00 50.45 507 PRO A C 1
ATOM 3939 O O . PRO A 1 509 ? 25.295 31.835 22.995 1.00 51.67 507 PRO A O 1
ATOM 3943 N N . PHE A 1 510 ? 23.370 30.692 22.702 1.00 50.12 508 PHE A N 1
ATOM 3944 C CA . PHE A 1 510 ? 23.146 31.182 21.349 1.00 49.95 508 PHE A CA 1
ATOM 3945 C C . PHE A 1 510 ? 23.228 32.709 21.243 1.00 49.53 508 PHE A C 1
ATOM 3946 O O . PHE A 1 510 ? 23.820 33.233 20.301 1.00 47.75 508 PHE A O 1
ATOM 3954 N N . PHE A 1 511 ? 22.643 33.419 22.204 1.00 49.66 509 PHE A N 1
ATOM 3955 C CA . PHE A 1 511 ? 22.657 34.876 22.177 1.00 51.27 509 PHE A CA 1
ATOM 3956 C C . PHE A 1 511 ? 23.893 35.504 22.796 1.00 51.03 509 PHE A C 1
ATOM 3957 O O . PHE A 1 511 ? 24.127 36.693 22.582 1.00 51.90 509 PHE A O 1
ATOM 3965 N N . ASN A 1 512 ? 24.683 34.712 23.528 1.00 49.69 510 ASN A N 1
ATOM 3966 C CA . ASN A 1 512 ? 25.787 35.227 24.338 1.00 49.18 510 ASN A CA 1
ATOM 3967 C C . ASN A 1 512 ? 27.057 35.261 23.507 1.00 47.29 510 ASN A C 1
ATOM 3968 O O . ASN A 1 512 ? 27.999 34.507 23.761 1.00 45.36 510 ASN A O 1
ATOM 3973 N N . VAL A 1 513 ? 27.069 36.145 22.509 1.00 48.20 511 VAL A N 1
ATOM 3974 C CA . VAL A 1 513 ? 28.098 36.124 21.458 1.00 47.36 511 VAL A CA 1
ATOM 3975 C C . VAL A 1 513 ? 29.121 37.242 21.645 1.00 48.35 511 VAL A C 1
ATOM 3976 O O . VAL A 1 513 ? 28.822 38.302 22.205 1.00 50.14 511 VAL A O 1
ATOM 3980 N N . GLY A 1 514 ? 30.339 36.975 21.191 1.00 46.83 512 GLY A N 1
ATOM 3981 C CA . GLY A 1 514 ? 31.405 37.961 21.192 1.00 46.70 512 GLY A CA 1
ATOM 3982 C C . GLY A 1 514 ? 31.418 38.771 19.909 1.00 47.40 512 GLY A C 1
ATOM 3983 O O . GLY A 1 514 ? 30.518 38.661 19.082 1.00 48.18 512 GLY A O 1
ATOM 3984 N N . GLU A 1 515 ? 32.460 39.573 19.756 1.00 47.90 513 GLU A N 1
ATOM 3985 C CA . GLU A 1 515 ? 32.584 40.516 18.655 1.00 50.27 513 GLU A CA 1
ATOM 3986 C C . GLU A 1 515 ? 32.780 39.857 17.291 1.00 49.03 513 GLU A C 1
ATOM 3987 O O . GLU A 1 515 ? 32.555 40.513 16.295 1.00 51.49 513 GLU A O 1
ATOM 3993 N N . HIS A 1 516 ? 33.187 38.588 17.246 1.00 46.60 514 HIS A N 1
ATOM 3994 C CA . HIS A 1 516 ? 33.239 37.824 15.994 1.00 46.80 514 HIS A CA 1
ATOM 3995 C C . HIS A 1 516 ? 32.038 36.892 15.759 1.00 46.79 514 HIS A C 1
ATOM 3996 O O . HIS A 1 516 ? 32.035 36.128 14.787 1.00 44.95 514 HIS A O 1
ATOM 4003 N N . GLY A 1 517 ? 31.028 36.963 16.631 1.00 47.18 515 GLY A N 1
ATOM 4004 C CA . GLY A 1 517 ? 29.722 36.318 16.405 1.00 47.86 515 GLY A CA 1
ATOM 4005 C C . GLY A 1 517 ? 29.561 34.899 16.929 1.00 46.78 515 GLY A C 1
ATOM 4006 O O . GLY A 1 517 ? 28.482 34.295 16.774 1.00 47.39 515 GLY A O 1
ATOM 4007 N N . ASN A 1 518 ? 30.608 34.359 17.540 1.00 44.80 516 ASN A N 1
ATOM 4008 C CA . ASN A 1 518 ? 30.572 33.018 18.117 1.00 44.65 516 ASN A CA 1
ATOM 4009 C C . ASN A 1 518 ? 30.337 33.165 19.593 1.00 45.42 516 ASN A C 1
ATOM 4010 O O . ASN A 1 518 ? 30.444 34.267 20.131 1.00 46.36 516 ASN A O 1
ATOM 4015 N N . ILE A 1 519 ? 30.047 32.048 20.250 1.00 46.08 517 ILE A N 1
ATOM 4016 C CA . ILE A 1 519 ? 29.647 32.073 21.653 1.00 45.25 517 ILE A CA 1
ATOM 4017 C C . ILE A 1 519 ? 30.867 32.368 22.555 1.00 43.94 517 ILE A C 1
ATOM 4018 O O . ILE A 1 519 ? 31.948 31.833 22.344 1.00 40.90 517 ILE A O 1
ATOM 4023 N N . LYS A 1 520 ? 30.662 33.219 23.557 1.00 44.45 518 LYS A N 1
ATOM 4024 C CA . LYS A 1 520 ? 31.729 33.637 24.484 1.00 44.16 518 LYS A CA 1
ATOM 4025 C C . LYS A 1 520 ? 32.363 32.478 25.226 1.00 42.22 518 LYS A C 1
ATOM 4026 O O . LYS A 1 520 ? 31.686 31.541 25.653 1.00 41.22 518 LYS A O 1
ATOM 4032 N N . LEU A 1 521 ? 33.684 32.573 25.374 1.00 41.55 519 LEU A N 1
ATOM 4033 C CA . LEU A 1 521 ? 34.463 31.608 26.150 1.00 40.68 519 LEU A CA 1
ATOM 4034 C C . LEU A 1 521 ? 34.139 31.633 27.643 1.00 41.13 519 LEU A C 1
ATOM 4035 O O . LEU A 1 521 ? 34.246 30.602 28.327 1.00 40.72 519 LEU A O 1
ATOM 4040 N N . GLU A 1 522 ? 33.753 32.807 28.140 1.00 41.95 520 GLU A N 1
ATOM 4041 C CA . GLU A 1 522 ? 33.524 33.017 29.560 1.00 44.31 520 GLU A CA 1
ATOM 4042 C C . GLU A 1 522 ? 34.809 32.585 30.315 1.00 42.64 520 GLU A C 1
ATOM 4043 O O . GLU A 1 522 ? 35.912 32.887 29.847 1.00 41.74 520 GLU A O 1
ATOM 4049 N N . GLY A 1 523 ? 34.676 31.833 31.408 1.00 42.02 521 GLY A N 1
ATOM 4050 C CA . GLY A 1 523 ? 35.817 31.448 32.238 1.00 41.83 521 GLY A CA 1
ATOM 4051 C C . GLY A 1 523 ? 36.695 30.320 31.715 1.00 40.38 521 GLY A C 1
ATOM 4052 O O . GLY A 1 523 ? 37.763 30.076 32.279 1.00 38.69 521 GLY A O 1
ATOM 4053 N N . ALA A 1 524 ? 36.202 29.634 30.679 1.00 39.66 522 ALA A N 1
ATOM 4054 C CA . ALA A 1 524 ? 36.838 28.502 29.981 1.00 40.11 522 ALA A CA 1
ATOM 4055 C C . ALA A 1 524 ? 35.718 27.634 29.390 1.00 40.09 522 ALA A C 1
ATOM 4056 O O . ALA A 1 524 ? 34.552 27.791 29.743 1.00 39.09 522 ALA A O 1
ATOM 4058 N N . ASP A 1 525 ? 36.082 26.743 28.470 1.00 38.50 523 ASP A N 1
ATOM 4059 C CA . ASP A 1 525 ? 35.180 25.681 28.008 1.00 39.35 523 ASP A CA 1
ATOM 4060 C C . ASP A 1 525 ? 35.655 24.365 28.634 1.00 38.87 523 ASP A C 1
ATOM 4061 O O . ASP A 1 525 ? 36.158 24.380 29.762 1.00 39.39 523 ASP A O 1
ATOM 4066 N N . TRP A 1 526 ? 35.517 23.242 27.924 1.00 38.19 524 TRP A N 1
ATOM 4067 C CA . TRP A 1 526 ? 36.027 21.949 28.388 1.00 38.13 524 TRP A CA 1
ATOM 4068 C C . TRP A 1 526 ? 37.482 22.032 28.832 1.00 37.00 524 TRP A C 1
ATOM 4069 O O . TRP A 1 526 ? 37.879 21.371 29.788 1.00 37.36 524 TRP A O 1
ATOM 4080 N N . ASN A 1 527 ? 38.268 22.832 28.115 1.00 36.75 525 ASN A N 1
ATOM 4081 C CA . ASN A 1 527 ? 39.658 23.034 28.452 1.00 36.61 525 ASN A CA 1
ATOM 4082 C C . ASN A 1 527 ? 39.725 24.027 29.608 1.00 36.80 525 ASN A C 1
ATOM 4083 O O . ASN A 1 527 ? 39.626 25.235 29.416 1.00 35.16 525 ASN A O 1
ATOM 4088 N N . ASP A 1 528 ? 39.927 23.499 30.805 1.00 38.26 526 ASP A N 1
ATOM 4089 C CA . ASP A 1 528 ? 40.017 24.335 32.017 1.00 39.54 526 ASP A CA 1
ATOM 4090 C C . ASP A 1 528 ? 41.161 25.319 31.982 1.00 38.67 526 ASP A C 1
ATOM 4091 O O . ASP A 1 528 ? 41.150 26.305 32.726 1.00 39.12 526 ASP A O 1
ATOM 4096 N N . GLY A 1 529 ? 42.161 25.036 31.145 1.00 36.48 527 GLY A N 1
ATOM 4097 C CA . GLY A 1 529 ? 43.311 25.903 30.969 1.00 35.73 527 GLY A CA 1
ATOM 4098 C C . GLY A 1 529 ? 43.157 27.098 30.058 1.00 35.61 527 GLY A C 1
ATOM 4099 O O . GLY A 1 529 ? 44.119 27.867 29.910 1.00 36.28 527 GLY A O 1
ATOM 4100 N N . LEU A 1 530 ? 41.986 27.244 29.415 1.00 35.53 528 LEU A N 1
ATOM 4101 C CA . LEU A 1 530 ? 41.684 28.423 28.600 1.00 35.49 528 LEU A CA 1
ATOM 4102 C C . LEU A 1 530 ? 40.863 29.401 29.439 1.00 36.26 528 LEU A C 1
ATOM 4103 O O . LEU A 1 530 ? 39.695 29.683 29.154 1.00 37.19 528 LEU A O 1
ATOM 4108 N N . ASP A 1 531 ? 41.538 29.944 30.450 1.00 37.02 529 ASP A N 1
ATOM 4109 C CA . ASP A 1 531 ? 40.928 30.740 31.511 1.00 38.51 529 ASP A CA 1
ATOM 4110 C C . ASP A 1 531 ? 41.312 32.220 31.479 1.00 38.21 529 ASP A C 1
ATOM 4111 O O . ASP A 1 531 ? 40.976 32.956 32.412 1.00 39.33 529 ASP A O 1
ATOM 4116 N N . LEU A 1 532 ? 42.038 32.669 30.457 1.00 36.36 530 LEU A N 1
ATOM 4117 C CA . LEU A 1 532 ? 42.485 34.068 30.446 1.00 36.95 530 LEU A CA 1
ATOM 4118 C C . LEU A 1 532 ? 41.837 34.900 29.341 1.00 37.96 530 LEU A C 1
ATOM 4119 O O . LEU A 1 532 ? 42.359 35.950 28.965 1.00 37.63 530 LEU A O 1
ATOM 4124 N N . ALA A 1 533 ? 40.670 34.461 28.851 1.00 37.83 531 ALA A N 1
ATOM 4125 C CA . ALA A 1 533 ? 39.951 35.275 27.890 1.00 38.95 531 ALA A CA 1
ATOM 4126 C C . ALA A 1 533 ? 38.470 35.464 28.228 1.00 40.13 531 ALA A C 1
ATOM 4127 O O . ALA A 1 533 ? 37.636 35.350 27.345 1.00 39.87 531 ALA A O 1
ATOM 4129 N N . PRO A 1 534 ? 38.146 35.811 29.490 1.00 42.44 532 PRO A N 1
ATOM 4130 C CA . PRO A 1 534 ? 36.744 36.036 29.824 1.00 44.02 532 PRO A CA 1
ATOM 4131 C C . PRO A 1 534 ? 36.101 37.266 29.176 1.00 45.29 532 PRO A C 1
ATOM 4132 O O . PRO A 1 534 ? 34.910 37.229 28.908 1.00 45.43 532 PRO A O 1
ATOM 4136 N N . GLU A 1 535 ? 36.872 38.316 28.895 1.00 45.70 533 GLU A N 1
ATOM 4137 C CA . GLU A 1 535 ? 36.293 39.562 28.354 1.00 47.57 533 GLU A CA 1
ATOM 4138 C C . GLU A 1 535 ? 35.909 39.439 26.872 1.00 46.57 533 GLU A C 1
ATOM 4139 O O . GLU A 1 535 ? 34.792 39.773 26.510 1.00 47.93 533 GLU A O 1
ATOM 4145 N N . ARG A 1 536 ? 36.839 38.985 26.036 1.00 44.26 534 ARG A N 1
ATOM 4146 C CA . ARG A 1 536 ? 36.661 38.953 24.583 1.00 44.98 534 ARG A CA 1
ATOM 4147 C C . ARG A 1 536 ? 36.851 37.588 23.917 1.00 42.97 534 ARG A C 1
ATOM 4148 O O . ARG A 1 536 ? 36.657 37.468 22.714 1.00 43.00 534 ARG A O 1
ATOM 4156 N N . GLY A 1 537 ? 37.193 36.557 24.684 1.00 42.14 535 GLY A N 1
ATOM 4157 C CA . GLY A 1 537 ? 37.432 35.232 24.113 1.00 40.36 535 GLY A CA 1
ATOM 4158 C C . GLY A 1 537 ? 36.134 34.595 23.632 1.00 41.51 535 GLY A C 1
ATOM 4159 O O . GLY A 1 537 ? 35.039 34.896 24.142 1.00 38.99 535 GLY A O 1
ATOM 4160 N N . GLU A 1 538 ? 36.273 33.718 22.643 1.00 40.26 536 GLU A N 1
ATOM 4161 C CA . GLU A 1 538 ? 35.148 33.003 22.054 1.00 41.78 536 GLU A CA 1
ATOM 4162 C C . GLU A 1 538 ? 35.560 31.557 21.885 1.00 39.71 536 GLU A C 1
ATOM 4163 O O . GLU A 1 538 ? 36.683 31.294 21.490 1.00 39.50 536 GLU A O 1
ATOM 4169 N N . SER A 1 539 ? 34.668 30.635 22.225 1.00 39.18 537 SER A N 1
ATOM 4170 C CA . SER A 1 539 ? 34.852 29.217 21.931 1.00 37.47 537 SER A CA 1
ATOM 4171 C C . SER A 1 539 ? 34.021 28.842 20.713 1.00 39.27 537 SER A C 1
ATOM 4172 O O . SER A 1 539 ? 32.844 28.471 20.821 1.00 39.26 537 SER A O 1
ATOM 4175 N N . VAL A 1 540 ? 34.648 28.951 19.548 1.00 38.37 538 VAL A N 1
ATOM 4176 C CA . VAL A 1 540 ? 34.042 28.463 18.315 1.00 40.16 538 VAL A CA 1
ATOM 4177 C C . VAL A 1 540 ? 33.821 26.953 18.459 1.00 40.03 538 VAL A C 1
ATOM 4178 O O . VAL A 1 540 ? 32.810 26.420 18.026 1.00 38.97 538 VAL A O 1
ATOM 4182 N N . ALA A 1 541 ? 34.750 26.282 19.122 1.00 39.59 539 ALA A N 1
ATOM 4183 C CA . ALA A 1 541 ? 34.696 24.834 19.325 1.00 39.28 539 ALA A CA 1
ATOM 4184 C C . ALA A 1 541 ? 33.373 24.386 19.919 1.00 40.33 539 ALA A C 1
ATOM 4185 O O . ALA A 1 541 ? 32.751 23.429 19.410 1.00 40.01 539 ALA A O 1
ATOM 4187 N N . PHE A 1 542 ? 32.940 25.073 20.986 1.00 39.68 540 PHE A N 1
ATOM 4188 C CA . PHE A 1 542 ? 31.658 24.743 21.622 1.00 40.77 540 PHE A CA 1
ATOM 4189 C C . PHE A 1 542 ? 30.446 25.449 21.016 1.00 41.31 540 PHE A C 1
ATOM 4190 O O . PHE A 1 542 ? 29.313 25.048 21.280 1.00 41.48 540 PHE A O 1
ATOM 4198 N N . THR A 1 543 ? 30.658 26.470 20.193 1.00 41.67 541 THR A N 1
ATOM 4199 C CA . THR A 1 543 ? 29.574 27.004 19.366 1.00 43.24 541 THR A CA 1
ATOM 4200 C C . THR A 1 543 ? 29.024 25.913 18.438 1.00 43.55 541 THR A C 1
ATOM 4201 O O . THR A 1 543 ? 27.822 25.802 18.256 1.00 44.49 541 THR A O 1
ATOM 4205 N N . ALA A 1 544 ? 29.909 25.080 17.888 1.00 43.70 542 ALA A N 1
ATOM 4206 C CA . ALA A 1 544 ? 29.497 23.938 17.055 1.00 44.03 542 ALA A CA 1
ATOM 4207 C C . ALA A 1 544 ? 28.660 22.913 17.847 1.00 44.67 542 ALA A C 1
ATOM 4208 O O . ALA A 1 544 ? 27.684 22.354 17.316 1.00 45.96 542 ALA A O 1
ATOM 4210 N N . PHE A 1 545 ? 29.028 22.708 19.111 1.00 41.78 543 PHE A N 1
ATOM 4211 C CA . PHE A 1 545 ? 28.329 21.803 20.042 1.00 43.20 543 PHE A CA 1
ATOM 4212 C C . PHE A 1 545 ? 26.917 22.373 20.322 1.00 43.74 543 PHE A C 1
ATOM 4213 O O . PHE A 1 545 ? 25.948 21.661 20.199 1.00 44.53 543 PHE A O 1
ATOM 4221 N N . TYR A 1 546 ? 26.811 23.655 20.661 1.00 43.79 544 TYR A N 1
ATOM 4222 C CA . TYR A 1 546 ? 25.509 24.264 20.897 1.00 46.18 544 TYR A CA 1
ATOM 4223 C C . TYR A 1 546 ? 24.659 24.300 19.625 1.00 48.15 544 TYR A C 1
ATOM 4224 O O . TYR A 1 546 ? 23.456 24.105 19.702 1.00 49.40 544 TYR A O 1
ATOM 4233 N N . ALA A 1 547 ? 25.292 24.505 18.471 1.00 48.06 545 ALA A N 1
ATOM 4234 C CA . ALA A 1 547 ? 24.564 24.488 17.193 1.00 48.90 545 ALA A CA 1
ATOM 4235 C C . ALA A 1 547 ? 23.917 23.130 16.956 1.00 50.25 545 ALA A C 1
ATOM 4236 O O . ALA A 1 547 ? 22.742 23.041 16.593 1.00 51.87 545 ALA A O 1
ATOM 4238 N N . SER A 1 548 ? 24.698 22.089 17.187 1.00 49.31 546 SER A N 1
ATOM 4239 C CA . SER A 1 548 ? 24.251 20.714 17.078 1.00 50.74 546 SER A CA 1
ATOM 4240 C C . SER A 1 548 ? 23.146 20.375 18.097 1.00 49.43 546 SER A C 1
ATOM 4241 O O . SER A 1 548 ? 22.169 19.706 17.767 1.00 50.04 546 SER A O 1
ATOM 4244 N N . ASN A 1 549 ? 23.332 20.810 19.335 1.00 47.22 547 ASN A N 1
ATOM 4245 C CA . ASN A 1 549 ? 22.326 20.613 20.381 1.00 47.19 547 ASN A CA 1
ATOM 4246 C C . ASN A 1 549 ? 20.971 21.208 19.991 1.00 48.84 547 ASN A C 1
ATOM 4247 O O . ASN A 1 549 ? 19.944 20.554 20.168 1.00 48.96 547 ASN A O 1
ATOM 4252 N N . LEU A 1 550 ? 20.978 22.436 19.477 1.00 49.33 548 LEU A N 1
ATOM 4253 C CA . LEU A 1 550 ? 19.745 23.098 19.061 1.00 51.80 548 LEU A CA 1
ATOM 4254 C C . LEU A 1 550 ? 19.039 22.330 17.950 1.00 53.75 548 LEU A C 1
ATOM 4255 O O . LEU A 1 550 ? 17.818 22.190 17.971 1.00 54.82 548 LEU A O 1
ATOM 4260 N N . MET A 1 551 ? 19.818 21.830 16.991 1.00 54.55 549 MET A N 1
ATOM 4261 C CA . MET A 1 551 ? 19.301 21.000 15.885 1.00 57.24 549 MET A CA 1
ATOM 4262 C C . MET A 1 551 ? 18.703 19.699 16.396 1.00 58.03 549 MET A C 1
ATOM 4263 O O . MET A 1 551 ? 17.633 19.304 15.956 1.00 57.24 549 MET A O 1
ATOM 4268 N N . GLU A 1 552 ? 19.398 19.042 17.329 1.00 57.49 550 GLU A N 1
ATOM 4269 C CA . GLU A 1 552 ? 18.892 17.795 17.902 1.00 60.51 550 GLU A CA 1
ATOM 4270 C C . GLU A 1 552 ? 17.628 18.046 18.697 1.00 60.42 550 GLU A C 1
ATOM 4271 O O . GLU A 1 552 ? 16.729 17.224 18.679 1.00 59.96 550 GLU A O 1
ATOM 4277 N N . LEU A 1 553 ? 17.582 19.182 19.381 1.00 59.65 551 LEU A N 1
ATOM 4278 C CA . LEU A 1 553 ? 16.406 19.563 20.150 1.00 62.86 551 LEU A CA 1
ATOM 4279 C C . LEU A 1 553 ? 15.205 19.738 19.265 1.00 62.90 551 LEU A C 1
ATOM 4280 O O . LEU A 1 553 ? 14.142 19.223 19.580 1.00 63.43 551 LEU A O 1
ATOM 4285 N N . SER A 1 554 ? 15.384 20.468 18.165 1.00 63.68 552 SER A N 1
ATOM 4286 C CA . SER A 1 554 ? 14.342 20.593 17.134 1.00 64.35 552 SER A CA 1
ATOM 4287 C C . SER A 1 554 ? 13.847 19.225 16.689 1.00 64.97 552 SER A C 1
ATOM 4288 O O . SER A 1 554 ? 12.657 18.971 16.723 1.00 65.61 552 SER A O 1
ATOM 4291 N N . GLU A 1 555 ? 14.762 18.334 16.321 1.00 63.71 553 GLU A N 1
ATOM 4292 C CA . GLU A 1 555 ? 14.381 16.981 15.893 1.00 65.34 553 GLU A CA 1
ATOM 4293 C C . GLU A 1 555 ? 13.677 16.204 17.012 1.00 64.53 553 GLU A C 1
ATOM 4294 O O . GLU A 1 555 ? 12.690 15.506 16.764 1.00 66.35 553 GLU A O 1
ATOM 4300 N N . LEU A 1 556 ? 14.194 16.318 18.226 1.00 62.37 554 LEU A N 1
ATOM 4301 C CA . LEU A 1 556 ? 13.575 15.697 19.404 1.00 63.99 554 LEU A CA 1
ATOM 4302 C C . LEU A 1 556 ? 12.124 16.134 19.612 1.00 65.16 554 LEU A C 1
ATOM 4303 O O . LEU A 1 556 ? 11.269 15.288 19.831 1.00 66.17 554 LEU A O 1
ATOM 4308 N N . LEU A 1 557 ? 11.857 17.437 19.549 1.00 64.99 555 LEU A N 1
ATOM 4309 C CA . LEU A 1 557 ? 10.488 17.939 19.741 1.00 68.21 555 LEU A CA 1
ATOM 4310 C C . LEU A 1 557 ? 9.526 17.407 18.696 1.00 70.31 555 LEU A C 1
ATOM 4311 O O . LEU A 1 557 ? 8.419 17.022 19.036 1.00 71.10 555 LEU A O 1
ATOM 4316 N N . LEU A 1 558 ? 9.960 17.359 17.434 1.00 70.20 556 LEU A N 1
ATOM 4317 C CA . LEU A 1 558 ? 9.115 16.821 16.371 1.00 72.52 556 LEU A CA 1
ATOM 4318 C C . LEU A 1 558 ? 8.916 15.326 16.557 1.00 73.26 556 LEU A C 1
ATOM 4319 O O . LEU A 1 558 ? 7.832 14.832 16.304 1.00 74.33 556 LEU A O 1
ATOM 4324 N N . GLU A 1 559 ? 9.939 14.613 17.039 1.00 71.73 557 GLU A N 1
ATOM 4325 C CA . GLU A 1 559 ? 9.779 13.182 17.323 1.00 73.79 557 GLU A CA 1
ATOM 4326 C C . GLU A 1 559 ? 8.863 12.933 18.531 1.00 76.49 557 GLU A C 1
ATOM 4327 O O . GLU A 1 559 ? 8.124 11.945 18.543 1.00 78.55 557 GLU A O 1
ATOM 4329 N N . LEU A 1 560 ? 8.891 13.833 19.518 1.00 76.18 558 LEU A N 1
ATOM 4330 C CA . LEU A 1 560 ? 7.952 13.768 20.651 1.00 78.17 558 LEU A CA 1
ATOM 4331 C C . LEU A 1 560 ? 6.494 13.843 20.197 1.00 79.86 558 LEU A C 1
ATOM 4332 O O . LEU A 1 560 ? 5.653 13.098 20.685 1.00 82.08 558 LEU A O 1
ATOM 4337 N N . GLN A 1 561 ? 6.206 14.749 19.269 1.00 79.31 559 GLN A N 1
ATOM 4338 C CA . GLN A 1 561 ? 4.873 14.870 18.702 1.00 81.52 559 GLN A CA 1
ATOM 4339 C C . GLN A 1 561 ? 4.501 13.604 17.930 1.00 84.11 559 GLN A C 1
ATOM 4340 O O . GLN A 1 561 ? 3.442 13.023 18.181 1.00 85.54 559 GLN A O 1
ATOM 4346 N N . LYS A 1 562 ? 5.383 13.183 17.016 1.00 83.61 560 LYS A N 1
ATOM 4347 C CA . LYS A 1 562 ? 5.170 11.989 16.178 1.00 86.62 560 LYS A CA 1
ATOM 4348 C C . LYS A 1 562 ? 4.950 10.708 16.992 1.00 88.48 560 LYS A C 1
ATOM 4349 O O . LYS A 1 562 ? 4.157 9.868 16.588 1.00 90.72 560 LYS A O 1
ATOM 4351 N N . ARG A 1 563 ? 5.626 10.584 18.138 1.00 88.15 561 ARG A N 1
ATOM 4352 C CA . ARG A 1 563 ? 5.593 9.360 18.959 1.00 89.68 561 ARG A CA 1
ATOM 4353 C C . ARG A 1 563 ? 4.632 9.403 20.140 1.00 91.08 561 ARG A C 1
ATOM 4354 O O . ARG A 1 563 ? 3.993 8.402 20.434 1.00 95.59 561 ARG A O 1
ATOM 4362 N N . THR A 1 564 ? 4.570 10.536 20.837 1.00 89.81 562 THR A N 1
ATOM 4363 C CA . THR A 1 564 ? 3.704 10.700 22.010 1.00 90.87 562 THR A CA 1
ATOM 4364 C C . THR A 1 564 ? 2.317 11.283 21.649 1.00 91.50 562 THR A C 1
ATOM 4365 O O . THR A 1 564 ? 1.326 10.966 22.316 1.00 93.72 562 THR A O 1
ATOM 4369 N N . GLY A 1 565 ? 2.249 12.120 20.608 1.00 88.84 563 GLY A N 1
ATOM 4370 C CA . GLY A 1 565 ? 1.057 12.952 20.334 1.00 89.27 563 GLY A CA 1
ATOM 4371 C C . GLY A 1 565 ? 1.087 14.328 21.010 1.00 87.17 563 GLY A C 1
ATOM 4372 O O . GLY A 1 565 ? 0.177 15.129 20.803 1.00 86.85 563 GLY A O 1
ATOM 4373 N N . LYS A 1 566 ? 2.157 14.625 21.766 1.00 84.26 564 LYS A N 1
ATOM 4374 C CA . LYS A 1 566 ? 2.283 15.878 22.527 1.00 81.74 564 LYS A CA 1
ATOM 4375 C C . LYS A 1 566 ? 2.362 17.075 21.569 1.00 79.66 564 LYS A C 1
ATOM 4376 O O . LYS A 1 566 ? 3.195 17.085 20.638 1.00 76.92 564 LYS A O 1
ATOM 4378 N N . ASP A 1 567 ? 1.483 18.064 21.793 1.00 79.23 565 ASP A N 1
ATOM 4379 C CA . ASP A 1 567 ? 1.341 19.234 20.912 1.00 78.42 565 ASP A CA 1
ATOM 4380 C C . ASP A 1 567 ? 1.837 20.566 21.510 1.00 76.54 565 ASP A C 1
ATOM 4381 O O . ASP A 1 567 ? 2.010 21.542 20.766 1.00 75.65 565 ASP A O 1
ATOM 4383 N N . SER A 1 568 ? 2.067 20.611 22.826 1.00 75.95 566 SER A N 1
ATOM 4384 C CA . SER A 1 568 ? 2.408 21.855 23.514 1.00 75.64 566 SER A CA 1
ATOM 4385 C C . SER A 1 568 ? 3.588 21.672 24.452 1.00 73.81 566 SER A C 1
ATOM 4386 O O . SER A 1 568 ? 3.889 20.546 24.868 1.00 73.51 566 SER A O 1
ATOM 4389 N N . LEU A 1 569 ? 4.228 22.792 24.790 1.00 73.22 567 LEU A N 1
ATOM 4390 C CA . LEU A 1 569 ? 5.274 22.811 25.794 1.00 72.56 567 LEU A CA 1
ATOM 4391 C C . LEU A 1 569 ? 4.967 23.914 26.777 1.00 73.36 567 LEU A C 1
ATOM 4392 O O . LEU A 1 569 ? 4.767 25.064 26.363 1.00 73.43 567 LEU A O 1
ATOM 4397 N N . ASP A 1 570 ? 4.937 23.563 28.067 1.00 74.12 568 ASP A N 1
ATOM 4398 C CA . ASP A 1 570 ? 4.715 24.537 29.129 1.00 76.00 568 ASP A CA 1
ATOM 4399 C C . ASP A 1 570 ? 6.066 25.168 29.457 1.00 74.53 568 ASP A C 1
ATOM 4400 O O . ASP A 1 570 ? 6.986 24.465 29.864 1.00 73.36 568 ASP A O 1
ATOM 4402 N N . ILE A 1 571 ? 6.179 26.479 29.234 1.00 76.00 569 ILE A N 1
ATOM 4403 C CA . ILE A 1 571 ? 7.429 27.225 29.364 1.00 75.81 569 ILE A CA 1
ATOM 4404 C C . ILE A 1 571 ? 7.188 28.545 30.093 1.00 76.59 569 ILE A C 1
ATOM 4405 O O . ILE A 1 571 ? 6.160 29.165 29.890 1.00 79.29 569 ILE A O 1
ATOM 4410 N N . ALA A 1 572 ? 8.148 28.969 30.919 1.00 76.85 570 ALA A N 1
ATOM 4411 C CA . ALA A 1 572 ? 8.039 30.250 31.645 1.00 79.04 570 ALA A CA 1
ATOM 4412 C C . ALA A 1 572 ? 7.866 31.406 30.663 1.00 79.72 570 ALA A C 1
ATOM 4413 O O . ALA A 1 572 ? 8.607 31.487 29.689 1.00 77.39 570 ALA A O 1
ATOM 4415 N N . GLU A 1 573 ? 6.909 32.299 30.936 1.00 81.54 571 GLU A N 1
ATOM 4416 C CA . GLU A 1 573 ? 6.551 33.395 30.003 1.00 82.91 571 GLU A CA 1
ATOM 4417 C C . GLU A 1 573 ? 7.761 34.208 29.507 1.00 81.51 571 GLU A C 1
ATOM 4418 O O . GLU A 1 573 ? 7.844 34.549 28.325 1.00 80.48 571 GLU A O 1
ATOM 4420 N N . GLU A 1 574 ? 8.714 34.453 30.405 1.00 79.56 572 GLU A N 1
ATOM 4421 C CA . GLU A 1 574 ? 9.907 35.257 30.122 1.00 78.82 572 GLU A CA 1
ATOM 4422 C C . GLU A 1 574 ? 10.820 34.621 29.060 1.00 75.99 572 GLU A C 1
ATOM 4423 O O . GLU A 1 574 ? 11.471 35.322 28.275 1.00 74.51 572 GLU A O 1
ATOM 4429 N N . MET A 1 575 ? 10.845 33.293 29.027 1.00 74.92 573 MET A N 1
ATOM 4430 C CA . MET A 1 575 ? 11.596 32.562 28.011 1.00 72.10 573 MET A CA 1
ATOM 4431 C C . MET A 1 575 ? 11.090 32.783 26.591 1.00 71.88 573 MET A C 1
ATOM 4432 O O . MET A 1 575 ? 11.850 32.599 25.646 1.00 68.60 573 MET A O 1
ATOM 4437 N N . ALA A 1 576 ? 9.832 33.192 26.426 1.00 74.55 574 ALA A N 1
ATOM 4438 C CA . ALA A 1 576 ? 9.305 33.564 25.106 1.00 75.70 574 ALA A CA 1
ATOM 4439 C C . ALA A 1 576 ? 10.107 34.672 24.421 1.00 75.82 574 ALA A C 1
ATOM 4440 O O . ALA A 1 576 ? 10.171 34.699 23.190 1.00 76.18 574 ALA A O 1
ATOM 4442 N N . LEU A 1 577 ? 10.737 35.563 25.195 1.00 74.27 575 LEU A N 1
ATOM 4443 C CA . LEU A 1 577 ? 11.626 36.570 24.614 1.00 73.17 575 LEU A CA 1
ATOM 4444 C C . LEU A 1 577 ? 12.759 35.944 23.800 1.00 69.36 575 LEU A C 1
ATOM 4445 O O . LEU A 1 577 ? 13.165 36.511 22.800 1.00 69.30 575 LEU A O 1
ATOM 4450 N N . LEU A 1 578 ? 13.262 34.793 24.251 1.00 66.78 576 LEU A N 1
ATOM 4451 C CA . LEU A 1 578 ? 14.388 34.084 23.625 1.00 64.33 576 LEU A CA 1
ATOM 4452 C C . LEU A 1 578 ? 13.974 33.222 22.425 1.00 64.43 576 LEU A C 1
ATOM 4453 O O . LEU A 1 578 ? 14.810 32.887 21.571 1.00 61.07 576 LEU A O 1
ATOM 4458 N N . LEU A 1 579 ? 12.694 32.848 22.385 1.00 65.85 577 LEU A N 1
ATOM 4459 C CA . LEU A 1 579 ? 12.095 32.187 21.238 1.00 67.84 577 LEU A CA 1
ATOM 4460 C C . LEU A 1 579 ? 11.465 33.252 20.325 1.00 70.10 577 LEU A C 1
ATOM 4461 O O . LEU A 1 579 ? 10.271 33.203 20.012 1.00 72.73 577 LEU A O 1
ATOM 4466 N N . ASP A 1 580 ? 12.296 34.197 19.880 1.00 70.67 578 ASP A N 1
ATOM 4467 C CA . ASP A 1 580 ? 11.834 35.385 19.128 1.00 73.35 578 ASP A CA 1
ATOM 4468 C C . ASP A 1 580 ? 11.143 35.075 17.796 1.00 75.42 578 ASP A C 1
ATOM 4469 O O . ASP A 1 580 ? 10.357 35.898 17.308 1.00 77.21 578 ASP A O 1
ATOM 4474 N N . THR A 1 581 ? 11.435 33.907 17.214 1.00 73.61 579 THR A N 1
ATOM 4475 C CA . THR A 1 581 ? 10.743 33.453 16.011 1.00 76.64 579 THR A CA 1
ATOM 4476 C C . THR A 1 581 ? 9.219 33.396 16.176 1.00 79.29 579 THR A C 1
ATOM 4477 O O . THR A 1 581 ? 8.500 33.593 15.210 1.00 80.44 579 THR A O 1
ATOM 4479 N N . LEU A 1 582 ? 8.734 33.157 17.393 1.00 80.99 580 LEU A N 1
ATOM 4480 C CA . LEU A 1 582 ? 7.290 33.108 17.665 1.00 84.85 580 LEU A CA 1
ATOM 4481 C C . LEU A 1 582 ? 6.607 34.470 17.795 1.00 87.79 580 LEU A C 1
ATOM 4482 O O . LEU A 1 582 ? 5.392 34.552 17.617 1.00 91.81 580 LEU A O 1
ATOM 4487 N N . GLY A 1 583 ? 7.366 35.507 18.156 1.00 87.72 581 GLY A N 1
ATOM 4488 C CA . GLY A 1 583 ? 6.835 36.869 18.346 1.00 89.45 581 GLY A CA 1
ATOM 4489 C C . GLY A 1 583 ? 7.328 37.822 17.270 1.00 90.32 581 GLY A C 1
ATOM 4490 O O . GLY A 1 583 ? 6.968 37.659 16.109 1.00 93.27 581 GLY A O 1
ATOM 4491 N N . LYS A 1 584 ? 8.135 38.819 17.658 1.00 89.37 582 LYS A N 1
ATOM 4492 C CA . LYS A 1 584 ? 8.784 39.756 16.723 1.00 88.62 582 LYS A CA 1
ATOM 4493 C C . LYS A 1 584 ? 10.240 39.308 16.502 1.00 84.52 582 LYS A C 1
ATOM 4494 O O . LYS A 1 584 ? 11.091 39.523 17.371 1.00 82.79 582 LYS A O 1
ATOM 4496 N N . PRO A 1 585 ? 10.537 38.661 15.356 1.00 82.66 583 PRO A N 1
ATOM 4497 C CA . PRO A 1 585 ? 11.907 38.140 15.199 1.00 78.71 583 PRO A CA 1
ATOM 4498 C C . PRO A 1 585 ? 12.970 39.245 15.178 1.00 77.28 583 PRO A C 1
ATOM 4499 O O . PRO A 1 585 ? 12.725 40.315 14.621 1.00 78.65 583 PRO A O 1
ATOM 4503 N N . ILE A 1 586 ? 14.125 38.991 15.796 1.00 73.13 584 ILE A N 1
ATOM 4504 C CA . ILE A 1 586 ? 15.278 39.890 15.680 1.00 72.26 584 ILE A CA 1
ATOM 4505 C C . ILE A 1 586 ? 16.170 39.345 14.573 1.00 70.30 584 ILE A C 1
ATOM 4506 O O . ILE A 1 586 ? 15.976 38.214 14.125 1.00 69.04 584 ILE A O 1
ATOM 4511 N N . SER A 1 587 ? 17.144 40.141 14.138 1.00 69.58 585 SER A N 1
ATOM 4512 C CA . SER A 1 587 ? 18.129 39.672 13.161 1.00 68.10 585 SER A CA 1
ATOM 4513 C C . SER A 1 587 ? 19.227 38.911 13.896 1.00 64.91 585 SER A C 1
ATOM 4514 O O . SER A 1 587 ? 19.912 39.476 14.759 1.00 63.45 585 SER A O 1
ATOM 4517 N N . TYR A 1 588 ? 19.402 37.637 13.549 1.00 63.31 586 TYR A N 1
ATOM 4518 C CA . TYR A 1 588 ? 20.481 36.843 14.109 1.00 60.24 586 TYR A CA 1
ATOM 4519 C C . TYR A 1 588 ? 21.843 37.217 13.527 1.00 60.23 586 TYR A C 1
ATOM 4520 O O . TYR A 1 588 ? 22.863 36.788 14.064 1.00 58.81 586 TYR A O 1
ATOM 4529 N N . ASP A 1 589 ? 21.864 37.995 12.439 1.00 62.34 587 ASP A N 1
ATOM 4530 C CA . ASP A 1 589 ? 23.114 38.561 11.908 1.00 62.74 587 ASP A CA 1
ATOM 4531 C C . ASP A 1 589 ? 23.692 39.693 12.779 1.00 62.80 587 ASP A C 1
ATOM 4532 O O . ASP A 1 589 ? 24.872 40.023 12.653 1.00 62.49 587 ASP A O 1
ATOM 4537 N N . SER A 1 590 ? 22.873 40.281 13.651 1.00 63.19 588 SER A N 1
ATOM 4538 C CA . SER A 1 590 ? 23.291 41.396 14.499 1.00 63.46 588 SER A CA 1
ATOM 4539 C C . SER A 1 590 ? 23.713 40.895 15.879 1.00 61.43 588 SER A C 1
ATOM 4540 O O . SER A 1 590 ? 22.905 40.322 16.635 1.00 61.16 588 SER A O 1
ATOM 4543 N N . ILE A 1 591 ? 24.991 41.102 16.187 1.00 59.92 589 ILE A N 1
ATOM 4544 C CA . ILE A 1 591 ? 25.527 40.836 17.513 1.00 58.35 589 ILE A CA 1
ATOM 4545 C C . ILE A 1 591 ? 24.820 41.716 18.535 1.00 59.90 589 ILE A C 1
ATOM 4546 O O . ILE A 1 591 ? 24.351 41.209 19.553 1.00 58.93 589 ILE A O 1
ATOM 4551 N N . GLN A 1 592 ? 24.735 43.018 18.238 1.00 62.43 590 GLN A N 1
ATOM 4552 C CA . GLN A 1 592 ? 24.071 43.998 19.117 1.00 64.31 590 GLN A CA 1
ATOM 4553 C C . GLN A 1 592 ? 22.662 43.561 19.488 1.00 65.59 590 GLN A C 1
ATOM 4554 O O . GLN A 1 592 ? 22.317 43.572 20.666 1.00 67.74 590 GLN A O 1
ATOM 4556 N N . GLU A 1 593 ? 21.854 43.181 18.493 1.00 67.36 591 GLU A N 1
ATOM 4557 C CA . GLU A 1 593 ? 20.460 42.752 18.734 1.00 68.11 591 GLU A CA 1
ATOM 4558 C C . GLU A 1 593 ? 20.368 41.458 19.533 1.00 65.87 591 GLU A C 1
ATOM 4559 O O . GLU A 1 593 ? 19.449 41.301 20.324 1.00 64.78 591 GLU A O 1
ATOM 4565 N N . LYS A 1 594 ? 21.297 40.526 19.320 1.00 62.82 592 LYS A N 1
ATOM 4566 C CA . LYS A 1 594 ? 21.303 39.289 20.115 1.00 61.44 592 LYS A CA 1
ATOM 4567 C C . LYS A 1 594 ? 21.645 39.562 21.582 1.00 60.61 592 LYS A C 1
ATOM 4568 O O . LYS A 1 594 ? 20.989 39.024 22.480 1.00 60.20 592 LYS A O 1
ATOM 4574 N N . ARG A 1 595 ? 22.640 40.422 21.807 1.00 60.68 593 ARG A N 1
ATOM 4575 C CA . ARG A 1 595 ? 23.085 40.781 23.154 1.00 60.99 593 ARG A CA 1
ATOM 4576 C C . ARG A 1 595 ? 22.009 41.585 23.875 1.00 62.93 593 ARG A C 1
ATOM 4577 O O . ARG A 1 595 ? 21.780 41.346 25.047 1.00 61.88 593 ARG A O 1
ATOM 4585 N N . SER A 1 596 ? 21.341 42.492 23.161 1.00 66.11 594 SER A N 1
ATOM 4586 C CA . SER A 1 596 ? 20.252 43.303 23.738 1.00 70.32 594 SER A CA 1
ATOM 4587 C C . SER A 1 596 ? 19.054 42.465 24.160 1.00 71.10 594 SER A C 1
ATOM 4588 O O . SER A 1 596 ? 18.479 42.695 25.222 1.00 70.86 594 SER A O 1
ATOM 4591 N N . LEU A 1 597 ? 18.685 41.502 23.315 1.00 70.76 595 LEU A N 1
ATOM 4592 C CA . LEU A 1 597 ? 17.604 40.574 23.627 1.00 71.50 595 LEU A CA 1
ATOM 4593 C C . LEU A 1 597 ? 17.935 39.713 24.854 1.00 69.46 595 LEU A C 1
ATOM 4594 O O . LEU A 1 597 ? 17.060 39.455 25.690 1.00 70.68 595 LEU A O 1
ATOM 4599 N N . LEU A 1 598 ? 19.190 39.278 24.962 1.00 66.05 596 LEU A N 1
ATOM 4600 C CA . LEU A 1 598 ? 19.637 38.533 26.139 1.00 64.57 596 LEU A CA 1
ATOM 4601 C C . LEU A 1 598 ? 19.590 39.384 27.419 1.00 65.37 596 LEU A C 1
ATOM 4602 O O . LEU A 1 598 ? 19.162 38.898 28.464 1.00 65.09 596 LEU A O 1
ATOM 4607 N N . ASP A 1 599 ? 20.022 40.642 27.331 1.00 67.05 597 ASP A N 1
ATOM 4608 C CA . ASP A 1 599 ? 19.933 41.577 28.459 1.00 69.83 597 ASP A CA 1
ATOM 4609 C C . ASP A 1 599 ? 18.490 41.816 28.908 1.00 71.20 597 ASP A C 1
ATOM 4610 O O . ASP A 1 599 ? 18.234 41.912 30.114 1.00 70.94 597 ASP A O 1
ATOM 4615 N N . ARG A 1 600 ? 17.574 41.937 27.939 1.00 71.72 598 ARG A N 1
ATOM 4616 C CA . ARG A 1 600 ? 16.133 42.049 28.220 1.00 73.33 598 ARG A CA 1
ATOM 4617 C C . ARG A 1 600 ? 15.647 40.806 28.952 1.00 72.22 598 ARG A C 1
ATOM 4618 O O . ARG A 1 600 ? 14.882 40.926 29.910 1.00 72.47 598 ARG A O 1
ATOM 4620 N N . TYR A 1 601 ? 16.087 39.624 28.505 1.00 69.99 599 TYR A N 1
ATOM 4621 C CA . TYR A 1 601 ? 15.713 38.364 29.163 1.00 69.70 599 TYR A CA 1
ATOM 4622 C C . TYR A 1 601 ? 16.208 38.317 30.609 1.00 69.82 599 TYR A C 1
ATOM 4623 O O . TYR A 1 601 ? 15.434 37.990 31.522 1.00 71.76 599 TYR A O 1
ATOM 4632 N N . TYR A 1 602 ? 17.479 38.654 30.814 1.00 67.57 600 TYR A N 1
ATOM 4633 C CA . TYR A 1 602 ? 18.055 38.696 32.163 1.00 67.29 600 TYR A CA 1
ATOM 4634 C C . TYR A 1 602 ? 17.280 39.622 33.100 1.00 69.50 600 TYR A C 1
ATOM 4635 O O . TYR A 1 602 ? 17.050 39.267 34.266 1.00 68.57 600 TYR A O 1
ATOM 4644 N N . ASP A 1 603 ? 16.914 40.804 32.594 1.00 71.55 601 ASP A N 1
ATOM 4645 C CA . ASP A 1 603 ? 16.123 41.778 33.347 1.00 75.14 601 ASP A CA 1
ATOM 4646 C C . ASP A 1 603 ? 14.754 41.228 33.720 1.00 76.81 601 ASP A C 1
ATOM 4647 O O . ASP A 1 603 ? 14.282 41.457 34.822 1.00 77.04 601 ASP A O 1
ATOM 4652 N N . ALA A 1 604 ? 14.135 40.492 32.804 1.00 77.03 602 ALA A N 1
ATOM 4653 C CA . ALA A 1 604 ? 12.809 39.919 33.042 1.00 78.91 602 ALA A CA 1
ATOM 4654 C C . ALA A 1 604 ? 12.790 38.807 34.110 1.00 77.91 602 ALA A C 1
ATOM 4655 O O . ALA A 1 604 ? 11.746 38.587 34.724 1.00 78.55 602 ALA A O 1
ATOM 4657 N N . VAL A 1 605 ? 13.926 38.133 34.338 1.00 75.23 603 VAL A N 1
ATOM 4658 C CA . VAL A 1 605 ? 14.015 37.022 35.312 1.00 75.74 603 VAL A CA 1
ATOM 4659 C C . VAL A 1 605 ? 14.848 37.292 36.582 1.00 76.13 603 VAL A C 1
ATOM 4660 O O . VAL A 1 605 ? 15.038 36.364 37.388 1.00 76.04 603 VAL A O 1
ATOM 4664 N N . THR A 1 606 ? 15.332 38.527 36.769 1.00 78.42 604 THR A N 1
ATOM 4665 C CA . THR A 1 606 ? 16.156 38.872 37.951 1.00 80.30 604 THR A CA 1
ATOM 4666 C C . THR A 1 606 ? 15.467 40.035 38.665 1.00 80.50 604 THR A C 1
ATOM 4667 O O . THR A 1 606 ? 15.229 41.068 38.037 1.00 80.11 604 THR A O 1
ATOM 4671 N N . PRO A 1 607 ? 15.147 39.910 39.953 1.00 80.46 605 PRO A N 1
ATOM 4672 C CA . PRO A 1 607 ? 15.531 38.800 40.840 1.00 78.38 605 PRO A CA 1
ATOM 4673 C C . PRO A 1 607 ? 14.613 37.559 40.816 1.00 77.46 605 PRO A C 1
ATOM 4674 O O . PRO A 1 607 ? 15.022 36.487 41.282 1.00 74.73 605 PRO A O 1
ATOM 4678 N N . ARG A 1 608 ? 13.391 37.715 40.305 1.00 79.20 606 ARG A N 1
ATOM 4679 C CA . ARG A 1 608 ? 12.361 36.668 40.352 1.00 80.87 606 ARG A CA 1
ATOM 4680 C C . ARG A 1 608 ? 11.693 36.508 38.980 1.00 81.95 606 ARG A C 1
ATOM 4681 O O . ARG A 1 608 ? 11.795 37.397 38.127 1.00 82.12 606 ARG A O 1
ATOM 4683 N N . VAL A 1 609 ? 11.058 35.357 38.760 1.00 81.78 607 VAL A N 1
ATOM 4684 C CA . VAL A 1 609 ? 10.164 35.171 37.606 1.00 83.12 607 VAL A CA 1
ATOM 4685 C C . VAL A 1 609 ? 8.762 35.512 38.046 1.00 86.27 607 VAL A C 1
ATOM 4686 O O . VAL A 1 609 ? 8.508 35.633 39.246 1.00 90.09 607 VAL A O 1
ATOM 4690 N N . SER A 1 610 ? 7.865 35.706 37.084 1.00 87.46 608 SER A N 1
ATOM 4691 C CA . SER A 1 610 ? 6.452 36.004 37.388 1.00 90.12 608 SER A CA 1
ATOM 4692 C C . SER A 1 610 ? 5.745 34.754 37.885 1.00 90.91 608 SER A C 1
ATOM 4693 O O . SER A 1 610 ? 4.771 34.841 38.609 1.00 91.76 608 SER A O 1
ATOM 4696 N N . GLY A 1 611 ? 6.227 33.588 37.447 1.00 88.53 609 GLY A N 1
ATOM 4697 C CA . GLY A 1 611 ? 5.601 32.323 37.775 1.00 89.82 609 GLY A CA 1
ATOM 4698 C C . GLY A 1 611 ? 4.625 31.862 36.709 1.00 91.04 609 GLY A C 1
ATOM 4699 O O . GLY A 1 611 ? 4.339 30.637 36.634 1.00 90.94 609 GLY A O 1
ATOM 4700 N N . LYS A 1 612 ? 4.145 32.816 35.875 1.00 92.50 610 LYS A N 1
ATOM 4701 C CA . LYS A 1 612 ? 3.199 32.511 34.798 1.00 94.97 610 LYS A CA 1
ATOM 4702 C C . LYS A 1 612 ? 3.917 31.769 33.671 1.00 92.12 610 LYS A C 1
ATOM 4703 O O . LYS A 1 612 ? 5.087 32.052 33.358 1.00 89.60 610 LYS A O 1
ATOM 4705 N N . LYS A 1 613 ? 3.204 30.813 33.080 1.00 93.51 611 LYS A N 1
ATOM 4706 C CA . LYS A 1 613 ? 3.703 29.990 31.985 1.00 93.22 611 LYS A CA 1
ATOM 4707 C C . LYS A 1 613 ? 2.862 30.179 30.738 1.00 94.49 611 LYS A C 1
ATOM 4708 O O . LYS A 1 613 ? 1.650 30.374 30.835 1.00 95.65 611 LYS A O 1
ATOM 4714 N N . LEU A 1 614 ? 3.517 30.110 29.574 1.00 93.04 612 LEU A N 1
ATOM 4715 C CA . LEU A 1 614 ? 2.835 30.076 28.278 1.00 95.19 612 LEU A CA 1
ATOM 4716 C C . LEU A 1 614 ? 2.872 28.659 27.745 1.00 93.73 612 LEU A C 1
ATOM 4717 O O . LEU A 1 614 ? 3.867 27.956 27.925 1.00 91.14 612 LEU A O 1
ATOM 4722 N N . LEU A 1 615 ? 1.796 28.241 27.088 1.00 94.45 613 LEU A N 1
ATOM 4723 C CA . LEU A 1 615 ? 1.800 26.994 26.312 1.00 94.53 613 LEU A CA 1
ATOM 4724 C C . LEU A 1 615 ? 2.054 27.319 24.831 1.00 92.92 613 LEU A C 1
ATOM 4725 O O . LEU A 1 615 ? 1.286 28.064 24.203 1.00 94.98 613 LEU A O 1
ATOM 4730 N N . LEU A 1 616 ? 3.117 26.744 24.276 1.00 89.53 614 LEU A N 1
ATOM 4731 C CA . LEU A 1 616 ? 3.568 27.052 22.909 1.00 88.52 614 LEU A CA 1
ATOM 4732 C C . LEU A 1 616 ? 3.466 25.814 22.036 1.00 87.73 614 LEU A C 1
ATOM 4733 O O . LEU A 1 616 ? 3.713 24.717 22.518 1.00 87.82 614 LEU A O 1
ATOM 4738 N N . ASP A 1 617 ? 3.110 26.002 20.763 1.00 88.38 615 ASP A N 1
ATOM 4739 C CA . ASP A 1 617 ? 3.030 24.895 19.782 1.00 88.07 615 ASP A CA 1
ATOM 4740 C C . ASP A 1 617 ? 4.407 24.239 19.654 1.00 83.92 615 ASP A C 1
ATOM 4741 O O . ASP A 1 617 ? 5.388 24.928 19.378 1.00 81.46 615 ASP A O 1
ATOM 4743 N N . ILE A 1 618 ? 4.475 22.920 19.855 1.00 83.23 616 ILE A N 1
ATOM 4744 C CA . ILE A 1 618 ? 5.761 22.204 19.872 1.00 80.53 616 ILE A CA 1
ATOM 4745 C C . ILE A 1 618 ? 6.466 22.259 18.520 1.00 78.76 616 ILE A C 1
ATOM 4746 O O . ILE A 1 618 ? 7.664 22.268 18.482 1.00 75.45 616 ILE A O 1
ATOM 4748 N N . ARG A 1 619 ? 5.704 22.326 17.427 1.00 81.07 617 ARG A N 1
ATOM 4749 C CA . ARG A 1 619 ? 6.242 22.527 16.067 1.00 80.37 617 ARG A CA 1
ATOM 4750 C C . ARG A 1 619 ? 6.831 23.930 15.859 1.00 79.49 617 ARG A C 1
ATOM 4751 O O . ARG A 1 619 ? 7.832 24.084 15.165 1.00 77.07 617 ARG A O 1
ATOM 4753 N N . LYS A 1 620 ? 6.194 24.948 16.424 1.00 81.57 618 LYS A N 1
ATOM 4754 C CA . LYS A 1 620 ? 6.684 26.326 16.309 1.00 81.48 618 LYS A CA 1
ATOM 4755 C C . LYS A 1 620 ? 7.952 26.549 17.141 1.00 79.21 618 LYS A C 1
ATOM 4756 O O . LYS A 1 620 ? 8.836 27.303 16.724 1.00 78.11 618 LYS A O 1
ATOM 4758 N N . VAL A 1 621 ? 8.051 25.902 18.306 1.00 79.13 619 VAL A N 1
ATOM 4759 C CA . VAL A 1 621 ? 9.282 25.949 19.116 1.00 76.09 619 VAL A CA 1
ATOM 4760 C C . VAL A 1 621 ? 10.401 25.241 18.374 1.00 73.95 619 VAL A C 1
ATOM 4761 O O . VAL A 1 621 ? 11.521 25.745 18.317 1.00 71.79 619 VAL A O 1
ATOM 4765 N N . ALA A 1 622 ? 10.090 24.074 17.817 1.00 74.81 620 ALA A N 1
ATOM 4766 C CA . ALA A 1 622 ? 11.018 23.331 16.961 1.00 73.07 620 ALA A CA 1
ATOM 4767 C C . ALA A 1 622 ? 11.527 24.157 15.784 1.00 72.73 620 ALA A C 1
ATOM 4768 O O . ALA A 1 622 ? 12.703 24.098 15.448 1.00 69.04 620 ALA A O 1
ATOM 4770 N N . GLU A 1 623 ? 10.626 24.905 15.154 1.00 75.00 621 GLU A N 1
ATOM 4771 C CA . GLU A 1 623 ? 10.999 25.823 14.076 1.00 75.84 621 GLU A CA 1
ATOM 4772 C C . GLU A 1 623 ? 11.959 26.920 14.559 1.00 72.99 621 GLU A C 1
ATOM 4773 O O . GLU A 1 623 ? 12.906 27.255 13.866 1.00 70.68 621 GLU A O 1
ATOM 4779 N N . ASP A 1 624 ? 11.705 27.483 15.730 1.00 73.28 622 ASP A N 1
ATOM 4780 C CA . ASP A 1 624 ? 12.622 28.481 16.303 1.00 71.64 622 ASP A CA 1
ATOM 4781 C C . ASP A 1 624 ? 14.010 27.879 16.553 1.00 67.25 622 ASP A C 1
ATOM 4782 O O . ASP A 1 624 ? 15.029 28.499 16.236 1.00 64.12 622 ASP A O 1
ATOM 4787 N N . LEU A 1 625 ? 14.039 26.663 17.087 1.00 66.54 623 LEU A N 1
ATOM 4788 C CA . LEU A 1 625 ? 15.302 25.992 17.392 1.00 64.05 623 LEU A CA 1
ATOM 4789 C C . LEU A 1 625 ? 16.093 25.669 16.136 1.00 64.12 623 LEU A C 1
ATOM 4790 O O . LEU A 1 625 ? 17.326 25.843 16.118 1.00 61.26 623 LEU A O 1
ATOM 4795 N N . LYS A 1 626 ? 15.394 25.213 15.099 1.00 65.75 624 LYS A N 1
ATOM 4796 C CA . LYS A 1 626 ? 16.025 24.907 13.816 1.00 66.91 624 LYS A CA 1
ATOM 4797 C C . LYS A 1 626 ? 16.574 26.159 13.126 1.00 65.24 624 LYS A C 1
ATOM 4798 O O . LYS A 1 626 ? 17.627 26.101 12.500 1.00 63.96 624 LYS A O 1
ATOM 4804 N N . ARG A 1 627 ? 15.861 27.278 13.232 1.00 65.36 625 ARG A N 1
ATOM 4805 C CA . ARG A 1 627 ? 16.345 28.554 12.710 1.00 64.93 625 ARG A CA 1
ATOM 4806 C C . ARG A 1 627 ? 17.661 28.976 13.388 1.00 62.27 625 ARG A C 1
ATOM 4807 O O . ARG A 1 627 ? 18.616 29.357 12.709 1.00 62.06 625 ARG A O 1
ATOM 4815 N N . LYS A 1 628 ? 17.704 28.901 14.717 1.00 61.32 626 LYS A N 1
ATOM 4816 C CA . LYS A 1 628 ? 18.943 29.137 15.465 1.00 58.82 626 LYS A CA 1
ATOM 4817 C C . LYS A 1 628 ? 20.059 28.217 14.980 1.00 57.18 626 LYS A C 1
ATOM 4818 O O . LYS A 1 628 ? 21.157 28.677 14.674 1.00 55.08 626 LYS A O 1
ATOM 4820 N N . ALA A 1 629 ? 19.775 26.920 14.905 1.00 56.81 627 ALA A N 1
ATOM 4821 C CA . ALA A 1 629 ? 20.795 25.940 14.529 1.00 55.47 627 ALA A CA 1
ATOM 4822 C C . ALA A 1 629 ? 21.284 26.179 13.094 1.00 54.99 627 ALA A C 1
ATOM 4823 O O . ALA A 1 629 ? 22.481 26.166 12.846 1.00 52.94 627 ALA A O 1
ATOM 4825 N N . ASP A 1 630 ? 20.350 26.421 12.173 1.00 56.28 628 ASP A N 1
ATOM 4826 C CA . ASP A 1 630 ? 20.682 26.753 10.779 1.00 56.68 628 ASP A CA 1
ATOM 4827 C C . ASP A 1 630 ? 21.530 28.012 10.649 1.00 55.26 628 ASP A C 1
ATOM 4828 O O . ASP A 1 630 ? 22.447 28.054 9.821 1.00 53.33 628 ASP A O 1
ATOM 4833 N N . TRP A 1 631 ? 21.221 29.033 11.440 1.00 55.64 629 TRP A N 1
ATOM 4834 C CA . TRP A 1 631 ? 22.005 30.261 11.430 1.00 56.02 629 TRP A CA 1
ATOM 4835 C C . TRP A 1 631 ? 23.438 29.956 11.878 1.00 54.09 629 TRP A C 1
ATOM 4836 O O . TRP A 1 631 ? 24.393 30.376 11.224 1.00 53.30 629 TRP A O 1
ATOM 4847 N N . ALA A 1 632 ? 23.581 29.215 12.969 1.00 53.56 630 ALA A N 1
ATOM 4848 C CA . ALA A 1 632 ? 24.895 28.905 13.514 1.00 52.23 630 ALA A CA 1
ATOM 4849 C C . ALA A 1 632 ? 25.713 28.042 12.573 1.00 51.25 630 ALA A C 1
ATOM 4850 O O . ALA A 1 632 ? 26.906 28.295 12.398 1.00 50.92 630 ALA A O 1
ATOM 4852 N N . VAL A 1 633 ? 25.088 27.031 11.981 1.00 52.12 631 VAL A N 1
ATOM 4853 C CA . VAL A 1 633 ? 25.774 26.149 11.023 1.00 52.23 631 VAL A CA 1
ATOM 4854 C C . VAL A 1 633 ? 26.317 26.968 9.845 1.00 52.59 631 VAL A C 1
ATOM 4855 O O . VAL A 1 633 ? 27.490 26.838 9.512 1.00 55.44 631 VAL A O 1
ATOM 4859 N N . ALA A 1 634 ? 25.485 27.823 9.253 1.00 54.06 632 ALA A N 1
ATOM 4860 C CA . ALA A 1 634 ? 25.906 28.674 8.136 1.00 54.29 632 ALA A CA 1
ATOM 4861 C C . ALA A 1 634 ? 27.013 29.647 8.532 1.00 52.73 632 ALA A C 1
ATOM 4862 O O . ALA A 1 634 ? 27.973 29.827 7.783 1.00 50.73 632 ALA A O 1
ATOM 4864 N N . HIS A 1 635 ? 26.899 30.255 9.706 1.00 52.37 633 HIS A N 1
ATOM 4865 C CA . HIS A 1 635 ? 27.934 31.180 10.186 1.00 52.01 633 HIS A CA 1
ATOM 4866 C C . HIS A 1 635 ? 29.283 30.500 10.418 1.00 49.25 633 HIS A C 1
ATOM 4867 O O . HIS A 1 635 ? 30.306 31.039 10.045 1.00 49.62 633 HIS A O 1
ATOM 4874 N N . LEU A 1 636 ? 29.283 29.323 11.027 1.00 48.25 634 LEU A N 1
ATOM 4875 C CA . LEU A 1 636 ? 30.532 28.585 11.249 1.00 45.94 634 LEU A CA 1
ATOM 4876 C C . LEU A 1 636 ? 31.164 28.159 9.914 1.00 45.46 634 LEU A C 1
ATOM 4877 O O . LEU A 1 636 ? 32.351 28.343 9.700 1.00 42.50 634 LEU A O 1
ATOM 4882 N N . ARG A 1 637 ? 30.351 27.631 9.008 1.00 46.15 635 ARG A N 1
ATOM 4883 C CA . ARG A 1 637 ? 30.858 27.180 7.702 1.00 46.49 635 ARG A CA 1
ATOM 4884 C C . ARG A 1 637 ? 31.399 28.324 6.852 1.00 47.02 635 ARG A C 1
ATOM 4885 O O . ARG A 1 637 ? 32.397 28.145 6.144 1.00 46.36 635 ARG A O 1
ATOM 4893 N N . GLY A 1 638 ? 30.750 29.487 6.930 1.00 47.42 636 GLY A N 1
ATOM 4894 C CA . GLY A 1 638 ? 31.100 30.652 6.111 1.00 48.07 636 GLY A CA 1
ATOM 4895 C C . GLY A 1 638 ? 32.147 31.572 6.712 1.00 47.64 636 GLY A C 1
ATOM 4896 O O . GLY A 1 638 ? 32.770 32.356 5.987 1.00 47.70 636 GLY A O 1
ATOM 4897 N N . SER A 1 639 ? 32.332 31.517 8.034 1.00 47.69 637 SER A N 1
ATOM 4898 C CA . SER A 1 639 ? 33.251 32.450 8.710 1.00 47.12 637 SER A CA 1
ATOM 4899 C C . SER A 1 639 ? 34.392 31.829 9.485 1.00 44.45 637 SER A C 1
ATOM 4900 O O . SER A 1 639 ? 35.362 32.513 9.761 1.00 44.27 637 SER A O 1
ATOM 4903 N N . GLU A 1 640 ? 34.273 30.573 9.887 1.00 43.85 638 GLU A N 1
ATOM 4904 C CA . GLU A 1 640 ? 35.275 29.971 10.761 1.00 41.44 638 GLU A CA 1
ATOM 4905 C C . GLU A 1 640 ? 35.996 28.794 10.148 1.00 40.47 638 GLU A C 1
ATOM 4906 O O . GLU A 1 640 ? 36.800 28.155 10.830 1.00 38.25 638 GLU A O 1
ATOM 4912 N N . TRP A 1 641 ? 35.727 28.513 8.876 1.00 41.04 639 TRP A N 1
ATOM 4913 C CA . TRP A 1 641 ? 36.445 27.511 8.118 1.00 40.30 639 TRP A CA 1
ATOM 4914 C C . TRP A 1 641 ? 37.714 28.184 7.610 1.00 39.80 639 TRP A C 1
ATOM 4915 O O . TRP A 1 641 ? 37.636 29.165 6.883 1.00 40.30 639 TRP A O 1
ATOM 4926 N N . ILE A 1 642 ? 38.884 27.684 8.001 1.00 37.69 640 ILE A N 1
ATOM 4927 C CA . ILE A 1 642 ? 40.147 28.340 7.650 1.00 38.46 640 ILE A CA 1
ATOM 4928 C C . ILE A 1 642 ? 41.088 27.415 6.887 1.00 38.73 640 ILE A C 1
ATOM 4929 O O . ILE A 1 642 ? 40.904 26.204 6.866 1.00 38.62 640 ILE A O 1
ATOM 4934 N N . GLN A 1 643 ? 42.106 28.007 6.281 1.00 41.30 641 GLN A N 1
ATOM 4935 C CA . GLN A 1 643 ? 43.053 27.257 5.447 1.00 43.66 641 GLN A CA 1
ATOM 4936 C C . GLN A 1 643 ? 44.483 27.752 5.711 1.00 42.82 641 GLN A C 1
ATOM 4937 O O . GLN A 1 643 ? 44.705 28.951 5.850 1.00 43.42 641 GLN A O 1
ATOM 4943 N N . SER A 1 644 ? 45.441 26.845 5.788 1.00 39.56 642 SER A N 1
ATOM 4944 C CA . SER A 1 644 ? 46.827 27.262 5.824 1.00 40.28 642 SER A CA 1
ATOM 4945 C C . SER A 1 644 ? 47.342 27.478 4.392 1.00 41.55 642 SER A C 1
ATOM 4946 O O . SER A 1 644 ? 46.797 26.939 3.437 1.00 39.11 642 SER A O 1
ATOM 4949 N N . LYS A 1 645 ? 48.412 28.251 4.251 1.00 43.53 643 LYS A N 1
ATOM 4950 C CA . LYS A 1 645 ? 49.078 28.422 2.942 1.00 46.45 643 LYS A CA 1
ATOM 4951 C C . LYS A 1 645 ? 49.551 27.092 2.348 1.00 45.32 643 LYS A C 1
ATOM 4952 O O . LYS A 1 645 ? 49.575 26.921 1.139 1.00 43.09 643 LYS A O 1
ATOM 4958 N N . GLU A 1 646 ? 49.928 26.152 3.202 1.00 43.80 644 GLU A N 1
ATOM 4959 C CA . GLU A 1 646 ? 50.287 24.827 2.756 1.00 44.05 644 GLU A CA 1
ATOM 4960 C C . GLU A 1 646 ? 49.091 24.045 2.131 1.00 46.06 644 GLU A C 1
ATOM 4961 O O . GLU A 1 646 ? 49.312 23.088 1.396 1.00 46.56 644 GLU A O 1
ATOM 4967 N N . GLY A 1 647 ? 47.858 24.438 2.418 1.00 43.48 645 GLY A N 1
ATOM 4968 C CA . GLY A 1 647 ? 46.676 23.881 1.735 1.00 45.04 645 GLY A CA 1
ATOM 4969 C C . GLY A 1 647 ? 45.749 23.022 2.599 1.00 42.82 645 GLY A C 1
ATOM 4970 O O . GLY A 1 647 ? 44.807 22.410 2.107 1.00 44.16 645 GLY A O 1
ATOM 4971 N N . TYR A 1 648 ? 46.057 22.893 3.880 1.00 39.11 646 TYR A N 1
ATOM 4972 C CA . TYR A 1 648 ? 45.194 22.149 4.796 1.00 36.84 646 TYR A CA 1
ATOM 4973 C C . TYR A 1 648 ? 44.093 23.085 5.241 1.00 37.91 646 TYR A C 1
ATOM 4974 O O . TYR A 1 648 ? 44.285 24.300 5.287 1.00 38.23 646 TYR A O 1
ATOM 4983 N N . ALA A 1 649 ? 42.933 22.522 5.567 1.00 36.65 647 ALA A N 1
ATOM 4984 C CA . ALA A 1 649 ? 41.800 23.299 6.024 1.00 37.34 647 ALA A CA 1
ATOM 4985 C C . ALA A 1 649 ? 41.103 22.645 7.206 1.00 36.57 647 ALA A C 1
ATOM 4986 O O . ALA A 1 649 ? 41.052 21.423 7.311 1.00 37.18 647 ALA A O 1
ATOM 4988 N N . TRP A 1 650 ? 40.566 23.473 8.094 1.00 36.65 648 TRP A N 1
ATOM 4989 C CA . TRP A 1 650 ? 39.931 22.995 9.321 1.00 35.49 648 TRP A CA 1
ATOM 4990 C C . TRP A 1 650 ? 39.115 24.128 9.978 1.00 36.26 648 TRP A C 1
ATOM 4991 O O . TRP A 1 650 ? 39.094 25.228 9.444 1.00 37.47 648 TRP A O 1
ATOM 5002 N N . PHE A 1 651 ? 38.433 23.857 11.094 1.00 36.48 649 PHE A N 1
ATOM 5003 C CA . PHE A 1 651 ? 37.678 24.912 11.800 1.00 37.45 649 PHE A CA 1
ATOM 5004 C C . PHE A 1 651 ? 38.519 25.639 12.868 1.00 36.66 649 PHE A C 1
ATOM 5005 O O . PHE A 1 651 ? 39.139 25.002 13.732 1.00 35.08 649 PHE A O 1
ATOM 5013 N N . ASN A 1 652 ? 38.546 26.965 12.813 1.00 36.52 650 ASN A N 1
ATOM 5014 C CA . ASN A 1 652 ? 39.080 27.737 13.919 1.00 36.34 650 ASN A CA 1
ATOM 5015 C C . ASN A 1 652 ? 38.277 27.426 15.170 1.00 36.30 650 ASN A C 1
ATOM 5016 O O . ASN A 1 652 ? 37.043 27.384 15.123 1.00 37.35 650 ASN A O 1
ATOM 5021 N N . GLY A 1 653 ? 38.977 27.206 16.282 1.00 34.89 651 GLY A N 1
ATOM 5022 C CA . GLY A 1 653 ? 38.348 26.855 17.539 1.00 35.08 651 GLY A CA 1
ATOM 5023 C C . GLY A 1 653 ? 38.124 28.010 18.510 1.00 34.79 651 GLY A C 1
ATOM 5024 O O . GLY A 1 653 ? 37.252 27.906 19.396 1.00 34.11 651 GLY A O 1
ATOM 5025 N N . TYR A 1 654 ? 38.941 29.068 18.392 1.00 34.79 652 TYR A N 1
ATOM 5026 C CA . TYR A 1 654 ? 39.014 30.110 19.433 1.00 35.27 652 TYR A CA 1
ATOM 5027 C C . TYR A 1 654 ? 39.310 31.510 18.915 1.00 34.81 652 TYR A C 1
ATOM 5028 O O . TYR A 1 654 ? 39.957 31.700 17.898 1.00 34.48 652 TYR A O 1
ATOM 5037 N N . TYR A 1 655 ? 38.816 32.493 19.662 1.00 35.62 653 TYR A N 1
ATOM 5038 C CA . TYR A 1 655 ? 39.338 33.854 19.644 1.00 36.00 653 TYR A CA 1
ATOM 5039 C C . TYR A 1 655 ? 39.891 34.155 21.038 1.00 35.63 653 TYR A C 1
ATOM 5040 O O . TYR A 1 655 ? 39.332 33.696 22.040 1.00 34.79 653 TYR A O 1
ATOM 5049 N N . ASN A 1 656 ? 40.987 34.903 21.089 1.00 34.83 654 ASN A N 1
ATOM 5050 C CA . ASN A 1 656 ? 41.660 35.193 22.348 1.00 34.84 654 ASN A CA 1
ATOM 5051 C C . ASN A 1 656 ? 41.112 36.475 22.968 1.00 35.73 654 ASN A C 1
ATOM 5052 O O . ASN A 1 656 ? 40.193 37.079 22.419 1.00 37.07 654 ASN A O 1
ATOM 5057 N N . ASN A 1 657 ? 41.702 36.909 24.075 1.00 36.46 655 ASN A N 1
ATOM 5058 C CA . ASN A 1 657 ? 41.199 38.064 24.808 1.00 38.72 655 ASN A CA 1
ATOM 5059 C C . ASN A 1 657 ? 41.513 39.401 24.148 1.00 41.43 655 ASN A C 1
ATOM 5060 O O . ASN A 1 657 ? 41.074 40.440 24.650 1.00 42.85 655 ASN A O 1
ATOM 5065 N N . ASP A 1 658 ? 42.281 39.390 23.057 1.00 41.06 656 ASP A N 1
ATOM 5066 C CA . ASP A 1 658 ? 42.422 40.570 22.215 1.00 43.59 656 ASP A CA 1
ATOM 5067 C C . ASP A 1 658 ? 41.497 40.545 20.991 1.00 43.49 656 ASP A C 1
ATOM 5068 O O . ASP A 1 658 ? 41.642 41.372 20.096 1.00 43.02 656 ASP A O 1
ATOM 5073 N N . GLY A 1 659 ? 40.534 39.620 20.971 1.00 42.55 657 GLY A N 1
ATOM 5074 C CA . GLY A 1 659 ? 39.639 39.454 19.834 1.00 44.46 657 GLY A CA 1
ATOM 5075 C C . GLY A 1 659 ? 40.283 38.942 18.548 1.00 43.89 657 GLY A C 1
ATOM 5076 O O . GLY A 1 659 ? 39.753 39.186 17.470 1.00 44.79 657 GLY A O 1
ATOM 5077 N N . GLU A 1 660 ? 41.421 38.251 18.673 1.00 42.63 658 GLU A N 1
ATOM 5078 C CA . GLU A 1 660 ? 42.155 37.730 17.527 1.00 42.26 658 GLU A CA 1
ATOM 5079 C C . GLU A 1 660 ? 41.853 36.262 17.341 1.00 40.00 658 GLU A C 1
ATOM 5080 O O . GLU A 1 660 ? 41.763 35.499 18.303 1.00 37.68 658 GLU A O 1
ATOM 5086 N N . ARG A 1 661 ? 41.735 35.868 16.079 1.00 40.02 659 ARG A N 1
ATOM 5087 C CA . ARG A 1 661 ? 41.605 34.460 15.689 1.00 39.82 659 ARG A CA 1
ATOM 5088 C C . ARG A 1 661 ? 42.817 33.676 16.171 1.00 36.08 659 ARG A C 1
ATOM 5089 O O . ARG A 1 661 ? 43.940 34.079 15.902 1.00 36.11 659 ARG A O 1
ATOM 5097 N N . VAL A 1 662 ? 42.595 32.563 16.849 1.00 34.07 660 VAL A N 1
ATOM 5098 C CA . VAL A 1 662 ? 43.711 31.826 17.472 1.00 32.85 660 VAL A CA 1
ATOM 5099 C C . VAL A 1 662 ? 44.414 30.946 16.451 1.00 31.92 660 VAL A C 1
ATOM 5100 O O . VAL A 1 662 ? 45.626 30.920 16.404 1.00 30.95 660 VAL A O 1
ATOM 5104 N N . GLU A 1 663 ? 43.634 30.231 15.634 1.00 32.94 661 GLU A N 1
ATOM 5105 C CA . GLU A 1 663 ? 44.184 29.192 14.772 1.00 32.66 661 GLU A CA 1
ATOM 5106 C C . GLU A 1 663 ? 44.522 29.694 13.374 1.00 33.43 661 GLU A C 1
ATOM 5107 O O . GLU A 1 663 ? 43.999 30.713 12.917 1.00 34.38 661 GLU A O 1
ATOM 5113 N N . GLY A 1 664 ? 45.422 28.964 12.708 1.00 34.02 662 GLY A N 1
ATOM 5114 C CA . GLY A 1 664 ? 45.879 29.263 11.337 1.00 33.58 662 GLY A CA 1
ATOM 5115 C C . GLY A 1 664 ? 47.384 29.436 11.291 1.00 32.84 662 GLY A C 1
ATOM 5116 O O . GLY A 1 664 ? 48.101 29.127 12.265 1.00 31.95 662 GLY A O 1
ATOM 5117 N N . ASP A 1 665 ? 47.869 29.977 10.184 1.00 33.26 663 ASP A N 1
ATOM 5118 C CA . ASP A 1 665 ? 49.283 30.310 10.036 1.00 34.92 663 ASP A CA 1
ATOM 5119 C C . ASP A 1 665 ? 49.763 31.302 11.103 1.00 34.76 663 ASP A C 1
ATOM 5120 O O . ASP A 1 665 ? 49.040 32.216 11.513 1.00 35.17 663 ASP A O 1
ATOM 5125 N N . HIS A 1 666 ? 51.000 31.121 11.526 1.00 33.74 664 HIS A N 1
ATOM 5126 C CA . HIS A 1 666 ? 51.583 31.949 12.567 1.00 34.86 664 HIS A CA 1
ATOM 5127 C C . HIS A 1 666 ? 53.102 31.858 12.424 1.00 36.20 664 HIS A C 1
ATOM 5128 O O . HIS A 1 666 ? 53.616 30.810 12.025 1.00 34.56 664 HIS A O 1
ATOM 5135 N N . PRO A 1 667 ? 53.824 32.940 12.784 1.00 38.52 665 PRO A N 1
ATOM 5136 C CA . PRO A 1 667 ? 55.270 32.795 12.986 1.00 40.57 665 PRO A CA 1
ATOM 5137 C C . PRO A 1 667 ? 55.622 31.609 13.912 1.00 40.01 665 PRO A C 1
ATOM 5138 O O . PRO A 1 667 ? 54.920 31.333 14.886 1.00 44.33 665 PRO A O 1
ATOM 5142 N N . ASP A 1 668 ? 56.673 30.892 13.568 1.00 40.57 666 ASP A N 1
ATOM 5143 C CA . ASP A 1 668 ? 57.108 29.694 14.296 1.00 38.16 666 ASP A CA 1
ATOM 5144 C C . ASP A 1 668 ? 56.189 28.474 14.155 1.00 34.34 666 ASP A C 1
ATOM 5145 O O . ASP A 1 668 ? 56.477 27.457 14.775 1.00 33.20 666 ASP A O 1
ATOM 5150 N N . GLY A 1 669 ? 55.116 28.556 13.370 1.00 33.50 667 GLY A N 1
ATOM 5151 C CA . GLY A 1 669 ? 54.327 27.375 13.018 1.00 32.18 667 GLY A CA 1
ATOM 5152 C C . GLY A 1 669 ? 52.825 27.524 13.157 1.00 31.76 667 GLY A C 1
ATOM 5153 O O . GLY A 1 669 ? 52.335 28.281 13.991 1.00 30.06 667 GLY A O 1
ATOM 5154 N N . VAL A 1 670 ? 52.120 26.747 12.357 1.00 30.03 668 VAL A N 1
ATOM 5155 C CA . VAL A 1 670 ? 50.674 26.688 12.362 1.00 29.92 668 VAL A CA 1
ATOM 5156 C C . VAL A 1 670 ? 50.105 26.360 13.750 1.00 28.55 668 VAL A C 1
ATOM 5157 O O . VAL A 1 670 ? 50.578 25.457 14.421 1.00 27.57 668 VAL A O 1
ATOM 5161 N N . ARG A 1 671 ? 49.067 27.099 14.133 1.00 28.21 669 ARG A N 1
ATOM 5162 C CA . ARG A 1 671 ? 48.322 26.866 15.373 1.00 27.90 669 ARG A CA 1
ATOM 5163 C C . ARG A 1 671 ? 47.033 26.183 15.086 1.00 28.05 669 ARG A C 1
ATOM 5164 O O . ARG A 1 671 ? 46.230 26.697 14.306 1.00 30.64 669 ARG A O 1
ATOM 5172 N N . MET A 1 672 ? 46.832 25.017 15.685 1.00 27.78 670 MET A N 1
ATOM 5173 C CA . MET A 1 672 ? 45.607 24.222 15.511 1.00 28.91 670 MET A CA 1
ATOM 5174 C C . MET A 1 672 ? 45.238 23.551 16.838 1.00 28.64 670 MET A C 1
ATOM 5175 O O . MET A 1 672 ? 46.145 23.166 17.593 1.00 27.68 670 MET A O 1
ATOM 5180 N N . THR A 1 673 ? 43.931 23.401 17.105 1.00 29.78 671 THR A N 1
ATOM 5181 C CA . THR A 1 673 ? 43.444 22.680 18.273 1.00 29.77 671 THR A CA 1
ATOM 5182 C C . THR A 1 673 ? 42.606 21.501 17.831 1.00 31.52 671 THR A C 1
ATOM 5183 O O . THR A 1 673 ? 41.863 21.580 16.840 1.00 31.64 671 THR A O 1
ATOM 5187 N N . LEU A 1 674 ? 42.704 20.401 18.570 1.00 30.78 672 LEU A N 1
ATOM 5188 C CA . LEU A 1 674 ? 41.833 19.269 18.357 1.00 30.73 672 LEU A CA 1
ATOM 5189 C C . LEU A 1 674 ? 40.400 19.615 18.764 1.00 30.89 672 LEU A C 1
ATOM 5190 O O . LEU A 1 674 ? 39.453 19.240 18.070 1.00 30.56 672 LEU A O 1
ATOM 5195 N N . THR A 1 675 ? 40.245 20.363 19.850 1.00 30.75 673 THR A N 1
ATOM 5196 C CA . THR A 1 675 ? 38.927 20.699 20.384 1.00 31.87 673 THR A CA 1
ATOM 5197 C C . THR A 1 675 ? 38.032 21.422 19.390 1.00 33.25 673 THR A C 1
ATOM 5198 O O . THR A 1 675 ? 36.827 21.138 19.296 1.00 32.93 673 THR A O 1
ATOM 5202 N N . GLY A 1 676 ? 38.636 22.313 18.607 1.00 33.48 674 GLY A N 1
ATOM 5203 C CA . GLY A 1 676 ? 37.933 23.021 17.541 1.00 35.50 674 GLY A CA 1
ATOM 5204 C C . GLY A 1 676 ? 37.356 22.170 16.422 1.00 35.38 674 GLY A C 1
ATOM 5205 O O . GLY A 1 676 ? 36.550 22.663 15.639 1.00 37.70 674 GLY A O 1
ATOM 5206 N N . GLN A 1 677 ? 37.757 20.905 16.353 1.00 34.30 675 GLN A N 1
ATOM 5207 C CA . GLN A 1 677 ? 37.328 19.983 15.309 1.00 34.57 675 GLN A CA 1
ATOM 5208 C C . GLN A 1 677 ? 36.265 19.006 15.806 1.00 36.11 675 GLN A C 1
ATOM 5209 O O . GLN A 1 677 ? 35.393 18.641 15.057 1.00 37.97 675 GLN A O 1
ATOM 5215 N N . VAL A 1 678 ? 36.351 18.596 17.071 1.00 36.11 676 VAL A N 1
ATOM 5216 C CA . VAL A 1 678 ? 35.627 17.402 17.540 1.00 36.86 676 VAL A CA 1
ATOM 5217 C C . VAL A 1 678 ? 34.119 17.530 17.463 1.00 37.70 676 VAL A C 1
ATOM 5218 O O . VAL A 1 678 ? 33.449 16.627 16.934 1.00 38.46 676 VAL A O 1
ATOM 5222 N N . PHE A 1 679 ? 33.595 18.647 17.958 1.00 37.85 677 PHE A N 1
ATOM 5223 C CA . PHE A 1 679 ? 32.137 18.835 17.999 1.00 40.13 677 PHE A CA 1
ATOM 5224 C C . PHE A 1 679 ? 31.544 19.273 16.661 1.00 39.85 677 PHE A C 1
ATOM 5225 O O . PHE A 1 679 ? 30.402 18.934 16.363 1.00 41.32 677 PHE A O 1
ATOM 5233 N N . ALA A 1 680 ? 32.327 19.982 15.855 1.00 39.24 678 ALA A N 1
ATOM 5234 C CA . ALA A 1 680 ? 31.950 20.253 14.463 1.00 39.45 678 ALA A CA 1
ATOM 5235 C C . ALA A 1 680 ? 31.678 18.939 13.714 1.00 39.40 678 ALA A C 1
ATOM 5236 O O . ALA A 1 680 ? 30.651 18.793 13.038 1.00 39.96 678 ALA A O 1
ATOM 5238 N N . ILE A 1 681 ? 32.573 17.972 13.884 1.00 37.67 679 ILE A N 1
ATOM 5239 C CA . ILE A 1 681 ? 32.407 16.657 13.271 1.00 38.35 679 ILE A CA 1
ATOM 5240 C C . ILE A 1 681 ? 31.237 15.883 13.889 1.00 39.78 679 ILE A C 1
ATOM 5241 O O . ILE A 1 681 ? 30.355 15.404 13.184 1.00 41.00 679 ILE A O 1
ATOM 5246 N N . MET A 1 682 ? 31.229 15.777 15.207 1.00 40.11 680 MET A N 1
ATOM 5247 C CA . MET A 1 682 ? 30.247 14.945 15.914 1.00 42.57 680 MET A CA 1
ATOM 5248 C C . MET A 1 682 ? 28.815 15.394 15.641 1.00 44.44 680 MET A C 1
ATOM 5249 O O . MET A 1 682 ? 27.934 14.578 15.443 1.00 45.97 680 MET A O 1
ATOM 5254 N N . GLY A 1 683 ? 28.617 16.702 15.597 1.00 45.45 681 GLY A N 1
ATOM 5255 C CA . GLY A 1 683 ? 27.299 17.314 15.537 1.00 47.63 681 GLY A CA 1
ATOM 5256 C C . GLY A 1 683 ? 26.790 17.693 14.162 1.00 47.62 681 GLY A C 1
ATOM 5257 O O . GLY A 1 683 ? 25.625 18.013 14.020 1.00 50.39 681 GLY A O 1
ATOM 5258 N N . GLY A 1 684 ? 27.654 17.678 13.156 1.00 47.33 682 GLY A N 1
ATOM 5259 C CA . GLY A 1 684 ? 27.249 17.911 11.776 1.00 47.75 682 GLY A CA 1
ATOM 5260 C C . GLY A 1 684 ? 27.532 19.305 11.240 1.00 47.14 682 GLY A C 1
ATOM 5261 O O . GLY A 1 684 ? 27.232 19.575 10.094 1.00 47.41 682 GLY A O 1
ATOM 5262 N N . VAL A 1 685 ? 28.104 20.202 12.035 1.00 45.68 683 VAL A N 1
ATOM 5263 C CA . VAL A 1 685 ? 28.551 21.496 11.493 1.00 45.92 683 VAL A CA 1
ATOM 5264 C C . VAL A 1 685 ? 29.529 21.260 10.333 1.00 45.77 683 VAL A C 1
ATOM 5265 O O . VAL A 1 685 ? 29.421 21.889 9.280 1.00 46.51 683 VAL A O 1
ATOM 5269 N N . ALA A 1 686 ? 30.462 20.339 10.532 1.00 43.94 684 ALA A N 1
ATOM 5270 C CA . ALA A 1 686 ? 31.347 19.898 9.462 1.00 44.21 684 ALA A CA 1
ATOM 5271 C C . ALA A 1 686 ? 30.567 19.018 8.484 1.00 45.42 684 ALA A C 1
ATOM 5272 O O . ALA A 1 686 ? 29.978 18.018 8.885 1.00 47.05 684 ALA A O 1
ATOM 5274 N N . THR A 1 687 ? 30.565 19.393 7.209 1.00 46.75 685 THR A N 1
ATOM 5275 C CA . THR A 1 687 ? 30.078 18.507 6.113 1.00 49.24 685 THR A CA 1
ATOM 5276 C C . THR A 1 687 ? 30.984 17.273 6.010 1.00 48.83 685 THR A C 1
ATOM 5277 O O . THR A 1 687 ? 32.043 17.214 6.645 1.00 43.76 685 THR A O 1
ATOM 5281 N N . ASP A 1 688 ? 30.573 16.286 5.224 1.00 50.36 686 ASP A N 1
ATOM 5282 C CA . ASP A 1 688 ? 31.437 15.129 4.968 1.00 50.57 686 ASP A CA 1
ATOM 5283 C C . ASP A 1 688 ? 32.776 15.553 4.350 1.00 48.62 686 ASP A C 1
ATOM 5284 O O . ASP A 1 688 ? 33.823 15.032 4.725 1.00 47.09 686 ASP A O 1
ATOM 5289 N N . GLU A 1 689 ? 32.730 16.508 3.426 1.00 49.59 687 GLU A N 1
ATOM 5290 C CA . GLU A 1 689 ? 33.935 16.993 2.745 1.00 51.35 687 GLU A CA 1
ATOM 5291 C C . GLU A 1 689 ? 34.835 17.752 3.750 1.00 47.62 687 GLU A C 1
ATOM 5292 O O . GLU A 1 689 ? 36.055 17.570 3.762 1.00 43.70 687 GLU A O 1
ATOM 5298 N N . GLN A 1 690 ? 34.223 18.588 4.590 1.00 45.73 688 GLN A N 1
ATOM 5299 C CA . GLN A 1 690 ? 34.965 19.284 5.631 1.00 44.48 688 GLN A CA 1
ATOM 5300 C C . GLN A 1 690 ? 35.592 18.308 6.627 1.00 41.68 688 GLN A C 1
ATOM 5301 O O . GLN A 1 690 ? 36.719 18.500 7.026 1.00 39.27 688 GLN A O 1
ATOM 5307 N N . THR A 1 691 ? 34.872 17.246 6.967 1.00 42.00 689 THR A N 1
ATOM 5308 C CA . THR A 1 691 ? 35.357 16.229 7.887 1.00 40.84 689 THR A CA 1
ATOM 5309 C C . THR A 1 691 ? 36.575 15.491 7.331 1.00 40.39 689 THR A C 1
ATOM 5310 O O . THR A 1 691 ? 37.536 15.236 8.066 1.00 38.81 689 THR A O 1
ATOM 5314 N N . GLU A 1 692 ? 36.542 15.138 6.043 1.00 41.17 690 GLU A N 1
ATOM 5315 C CA . GLU A 1 692 ? 37.701 14.528 5.400 1.00 40.06 690 GLU A CA 1
ATOM 5316 C C . GLU A 1 692 ? 38.908 15.471 5.491 1.00 38.41 690 GLU A C 1
ATOM 5317 O O . GLU A 1 692 ? 40.005 15.042 5.811 1.00 36.95 690 GLU A O 1
ATOM 5320 N N . LYS A 1 693 ? 38.688 16.744 5.203 1.00 37.99 691 LYS A N 1
ATOM 5321 C CA . LYS A 1 693 ? 39.749 17.726 5.235 1.00 38.01 691 LYS A CA 1
ATOM 5322 C C . LYS A 1 693 ? 40.274 17.974 6.655 1.00 36.40 691 LYS A C 1
ATOM 5323 O O . LYS A 1 693 ? 41.486 18.110 6.854 1.00 34.51 691 LYS A O 1
ATOM 5329 N N . ILE A 1 694 ? 39.363 18.021 7.626 1.00 34.93 692 ILE A N 1
ATOM 5330 C CA . ILE A 1 694 ? 39.764 18.148 9.025 1.00 34.68 692 ILE A CA 1
ATOM 5331 C C . ILE A 1 694 ? 40.678 16.989 9.412 1.00 32.72 692 ILE A C 1
ATOM 5332 O O . ILE A 1 694 ? 41.711 17.208 10.024 1.00 31.96 692 ILE A O 1
ATOM 5337 N N A SER A 1 695 ? 40.286 15.768 9.061 0.50 32.54 693 SER A N 1
ATOM 5338 N N B SER A 1 695 ? 40.286 15.768 9.060 0.50 32.66 693 SER A N 1
ATOM 5339 C CA A SER A 1 695 ? 41.074 14.592 9.393 0.50 31.86 693 SER A CA 1
ATOM 5340 C CA B SER A 1 695 ? 41.074 14.593 9.393 0.50 32.05 693 SER A CA 1
ATOM 5341 C C A SER A 1 695 ? 42.489 14.674 8.807 0.50 31.57 693 SER A C 1
ATOM 5342 C C B SER A 1 695 ? 42.489 14.674 8.807 0.50 31.68 693 SER A C 1
ATOM 5343 O O A SER A 1 695 ? 43.455 14.320 9.473 0.50 30.48 693 SER A O 1
ATOM 5344 O O B SER A 1 695 ? 43.455 14.319 9.473 0.50 30.58 693 SER A O 1
ATOM 5349 N N . GLN A 1 696 ? 42.607 15.173 7.578 1.00 32.26 694 GLN A N 1
ATOM 5350 C CA . GLN A 1 696 ? 43.920 15.425 6.966 1.00 32.45 694 GLN A CA 1
ATOM 5351 C C . GLN A 1 696 ? 44.739 16.480 7.731 1.00 31.38 694 GLN A C 1
ATOM 5352 O O . GLN A 1 696 ? 45.940 16.291 7.947 1.00 30.45 694 GLN A O 1
ATOM 5358 N N . ALA A 1 697 ? 44.088 17.577 8.132 1.00 31.47 695 ALA A N 1
ATOM 5359 C CA . ALA A 1 697 ? 44.761 18.620 8.907 1.00 31.36 695 ALA A CA 1
ATOM 5360 C C . ALA A 1 697 ? 45.213 18.115 10.295 1.00 31.12 695 ALA A C 1
ATOM 5361 O O . ALA A 1 697 ? 46.332 18.421 10.744 1.00 30.23 695 ALA A O 1
ATOM 5363 N N . VAL A 1 698 ? 44.342 17.356 10.961 1.00 29.88 696 VAL A N 1
ATOM 5364 C CA . VAL A 1 698 ? 44.687 16.718 12.227 1.00 29.16 696 VAL A CA 1
ATOM 5365 C C . VAL A 1 698 ? 45.922 15.825 12.070 1.00 29.07 696 VAL A C 1
ATOM 5366 O O . VAL A 1 698 ? 46.881 15.923 12.861 1.00 27.21 696 VAL A O 1
ATOM 5370 N N . ASN A 1 699 ? 45.909 14.968 11.058 1.00 28.75 697 ASN A N 1
ATOM 5371 C CA . ASN A 1 699 ? 47.032 14.065 10.840 1.00 29.22 697 ASN A CA 1
ATOM 5372 C C . ASN A 1 699 ? 48.312 14.805 10.502 1.00 30.22 697 ASN A C 1
ATOM 5373 O O . ASN A 1 699 ? 49.408 14.344 10.854 1.00 29.50 697 ASN A O 1
ATOM 5378 N N . ARG A 1 700 ? 48.176 15.945 9.839 1.00 30.23 698 ARG A N 1
ATOM 5379 C CA . ARG A 1 700 ? 49.321 16.773 9.463 1.00 31.64 698 ARG A CA 1
ATOM 5380 C C . ARG A 1 700 ? 49.932 17.541 10.648 1.00 30.53 698 ARG A C 1
ATOM 5381 O O . ARG A 1 700 ? 51.147 17.601 10.795 1.00 30.18 698 ARG A O 1
ATOM 5389 N N . TYR A 1 701 ? 49.074 18.200 11.425 1.00 29.63 699 TYR A N 1
ATOM 5390 C CA . TYR A 1 701 ? 49.511 19.178 12.438 1.00 29.40 699 TYR A CA 1
ATOM 5391 C C . TYR A 1 701 ? 49.502 18.658 13.868 1.00 29.64 699 TYR A C 1
ATOM 5392 O O . TYR A 1 701 ? 50.260 19.167 14.705 1.00 31.58 699 TYR A O 1
ATOM 5401 N N . LEU A 1 702 ? 48.662 17.664 14.146 1.00 29.13 700 LEU A N 1
ATOM 5402 C CA . LEU A 1 702 ? 48.457 17.170 15.509 1.00 29.07 700 LEU A CA 1
ATOM 5403 C C . LEU A 1 702 ? 48.957 15.754 15.773 1.00 29.11 700 LEU A C 1
ATOM 5404 O O . LEU A 1 702 ? 49.266 15.451 16.924 1.00 28.93 700 LEU A O 1
ATOM 5409 N N . LYS A 1 703 ? 49.010 14.891 14.747 1.00 29.24 701 LYS A N 1
ATOM 5410 C CA . LYS A 1 703 ? 49.304 13.478 14.958 1.00 30.15 701 LYS A CA 1
ATOM 5411 C C . LYS A 1 703 ? 50.810 13.316 15.054 1.00 29.42 701 LYS A C 1
ATOM 5412 O O . LYS A 1 703 ? 51.546 13.456 14.081 1.00 28.68 701 LYS A O 1
ATOM 5418 N N . ASP A 1 704 ? 51.278 13.040 16.252 1.00 27.88 702 ASP A N 1
ATOM 5419 C CA . ASP A 1 704 ? 52.705 12.877 16.503 1.00 28.64 702 ASP A CA 1
ATOM 5420 C C . ASP A 1 704 ? 53.052 11.403 16.348 1.00 28.61 702 ASP A C 1
ATOM 5421 O O . ASP A 1 704 ? 52.331 10.542 16.862 1.00 30.41 702 ASP A O 1
ATOM 5426 N N . GLU A 1 705 ? 54.155 11.118 15.686 1.00 30.64 703 GLU A N 1
ATOM 5427 C CA . GLU A 1 705 ? 54.556 9.724 15.459 1.00 35.44 703 GLU A CA 1
ATOM 5428 C C . GLU A 1 705 ? 54.859 8.953 16.782 1.00 33.63 703 GLU A C 1
ATOM 5429 O O . GLU A 1 705 ? 54.611 7.761 16.859 1.00 36.39 703 GLU A O 1
ATOM 5435 N N . ARG A 1 706 ? 55.346 9.647 17.807 1.00 30.59 704 ARG A N 1
ATOM 5436 C CA . ARG A 1 706 ? 55.705 9.041 19.090 1.00 31.23 704 ARG A CA 1
ATOM 5437 C C . ARG A 1 706 ? 54.520 9.015 20.074 1.00 31.35 704 ARG A C 1
ATOM 5438 O O . ARG A 1 706 ? 54.279 7.992 20.703 1.00 30.53 704 ARG A O 1
ATOM 5440 N N . ILE A 1 707 ? 53.780 10.118 20.182 1.00 29.41 705 ILE A N 1
ATOM 5441 C CA . ILE A 1 707 ? 52.777 10.232 21.235 1.00 28.52 705 ILE A CA 1
ATOM 5442 C C . ILE A 1 707 ? 51.312 10.358 20.787 1.00 28.99 705 ILE A C 1
ATOM 5443 O O . ILE A 1 707 ? 50.443 10.546 21.620 1.00 28.42 705 ILE A O 1
ATOM 5448 N N . GLY A 1 708 ? 51.039 10.235 19.492 1.00 28.35 706 GLY A N 1
ATOM 5449 C CA . GLY A 1 708 ? 49.672 10.234 18.990 1.00 30.50 706 GLY A CA 1
ATOM 5450 C C . GLY A 1 708 ? 49.027 11.608 18.799 1.00 28.94 706 GLY A C 1
ATOM 5451 O O . GLY A 1 708 ? 49.707 12.592 18.488 1.00 28.62 706 GLY A O 1
ATOM 5452 N N . TYR A 1 709 ? 47.708 11.658 18.935 1.00 29.22 707 TYR A N 1
ATOM 5453 C CA . TYR A 1 709 ? 46.930 12.828 18.528 1.00 28.13 707 TYR A CA 1
ATOM 5454 C C . TYR A 1 709 ? 46.966 13.894 19.621 1.00 27.94 707 TYR A C 1
ATOM 5455 O O . TYR A 1 709 ? 46.290 13.775 20.635 1.00 27.79 707 TYR A O 1
ATOM 5464 N N . ARG A 1 710 ? 47.751 14.936 19.403 1.00 27.60 708 ARG A N 1
ATOM 5465 C CA . ARG A 1 710 ? 47.899 16.012 20.367 1.00 27.54 708 ARG A CA 1
ATOM 5466 C C . ARG A 1 710 ? 46.669 16.880 20.461 1.00 28.72 708 ARG A C 1
ATOM 5467 O O . ARG A 1 710 ? 45.893 17.000 19.514 1.00 30.04 708 ARG A O 1
ATOM 5475 N N . LEU A 1 711 ? 46.514 17.512 21.623 1.00 28.65 709 LEU A N 1
ATOM 5476 C CA . LEU A 1 711 ? 45.401 18.394 21.889 1.00 28.71 709 LEU A CA 1
ATOM 5477 C C . LEU A 1 711 ? 45.495 19.694 21.114 1.00 28.15 709 LEU A C 1
ATOM 5478 O O . LEU A 1 711 ? 44.485 20.311 20.804 1.00 28.80 709 LEU A O 1
ATOM 5483 N N . ASN A 1 712 ? 46.715 20.106 20.814 1.00 27.54 710 ASN A N 1
ATOM 5484 C CA . ASN A 1 712 ? 46.982 21.332 20.060 1.00 27.71 710 ASN A CA 1
ATOM 5485 C C . ASN A 1 712 ? 48.398 21.263 19.559 1.00 26.65 710 ASN A C 1
ATOM 5486 O O . ASN A 1 712 ? 49.186 20.493 20.109 1.00 24.73 710 ASN A O 1
ATOM 5491 N N . SER A 1 713 ? 48.713 22.056 18.534 1.00 27.43 711 SER A N 1
ATOM 5492 C CA . SER A 1 713 ? 50.075 22.251 18.092 1.00 27.14 711 SER A CA 1
ATOM 5493 C C . SER A 1 713 ? 50.774 23.254 19.013 1.00 28.20 711 SER A C 1
ATOM 5494 O O . SER A 1 713 ? 50.146 23.866 19.887 1.00 27.23 711 SER A O 1
ATOM 5497 N N . ARG A 1 714 ? 52.073 23.410 18.819 1.00 28.36 712 ARG A N 1
ATOM 5498 C CA . ARG A 1 714 ? 52.885 24.264 19.682 1.00 31.06 712 ARG A CA 1
ATOM 5499 C C . ARG A 1 714 ? 52.670 25.767 19.454 1.00 30.12 712 ARG A C 1
ATOM 5500 O O . ARG A 1 714 ? 52.869 26.278 18.364 1.00 28.29 712 ARG A O 1
ATOM 5508 N N . PHE A 1 715 ? 52.286 26.473 20.506 1.00 29.47 713 PHE A N 1
ATOM 5509 C CA . PHE A 1 715 ? 52.285 27.926 20.536 1.00 31.76 713 PHE A CA 1
ATOM 5510 C C . PHE A 1 715 ? 53.556 28.259 21.314 1.00 35.53 713 PHE A C 1
ATOM 5511 O O . PHE A 1 715 ? 53.727 27.820 22.458 1.00 42.85 713 PHE A O 1
ATOM 5519 N N . GLY A 1 716 ? 54.448 29.056 20.762 1.00 38.50 714 GLY A N 1
ATOM 5520 C CA . GLY A 1 716 ? 55.689 29.368 21.504 1.00 36.37 714 GLY A CA 1
ATOM 5521 C C . GLY A 1 716 ? 55.472 30.250 22.734 1.00 35.62 714 GLY A C 1
ATOM 5522 O O . GLY A 1 716 ? 54.957 31.360 22.618 1.00 35.55 714 GLY A O 1
ATOM 5523 N N . GLY A 1 717 ? 55.876 29.758 23.905 1.00 33.74 715 GLY A N 1
ATOM 5524 C CA . GLY A 1 717 ? 55.797 30.531 25.140 1.00 32.83 715 GLY A CA 1
ATOM 5525 C C . GLY A 1 717 ? 54.399 30.678 25.744 1.00 30.97 715 GLY A C 1
ATOM 5526 O O . GLY A 1 717 ? 53.416 30.121 25.246 1.00 30.14 715 GLY A O 1
ATOM 5527 N N . ILE A 1 718 ? 54.340 31.414 26.854 1.00 30.20 716 ILE A N 1
ATOM 5528 C CA . ILE A 1 718 ? 53.066 31.658 27.559 1.00 29.88 716 ILE A CA 1
ATOM 5529 C C . ILE A 1 718 ? 52.116 32.511 26.706 1.00 29.87 716 ILE A C 1
ATOM 5530 O O . ILE A 1 718 ? 52.547 33.300 25.839 1.00 29.79 716 ILE A O 1
ATOM 5535 N N . GLN A 1 719 ? 50.829 32.342 26.963 1.00 28.73 717 GLN A N 1
ATOM 5536 C CA . GLN A 1 719 ? 49.782 32.958 26.156 1.00 29.12 717 GLN A CA 1
ATOM 5537 C C . GLN A 1 719 ? 48.807 33.614 27.123 1.00 29.35 717 GLN A C 1
ATOM 5538 O O . GLN A 1 719 ? 47.732 33.089 27.370 1.00 28.39 717 GLN A O 1
ATOM 5544 N N . GLN A 1 720 ? 49.215 34.767 27.660 1.00 30.17 718 GLN A N 1
ATOM 5545 C CA . GLN A 1 720 ? 48.469 35.430 28.757 1.00 32.67 718 GLN A CA 1
ATOM 5546 C C . GLN A 1 720 ? 47.146 36.108 28.354 1.00 33.02 718 GLN A C 1
ATOM 5547 O O . GLN A 1 720 ? 46.406 36.589 29.222 1.00 33.24 718 GLN A O 1
ATOM 5553 N N . ASN A 1 721 ? 46.849 36.134 27.057 1.00 32.72 719 ASN A N 1
ATOM 5554 C CA . ASN A 1 721 ? 45.546 36.554 26.554 1.00 33.55 719 ASN A CA 1
ATOM 5555 C C . ASN A 1 721 ? 44.669 35.342 26.171 1.00 32.19 719 ASN A C 1
ATOM 5556 O O . ASN A 1 721 ? 43.642 35.506 25.540 1.00 31.75 719 ASN A O 1
ATOM 5561 N N . LEU A 1 722 ? 45.059 34.139 26.570 1.00 30.26 720 LEU A N 1
ATOM 5562 C CA . LEU A 1 722 ? 44.296 32.964 26.225 1.00 31.39 720 LEU A CA 1
ATOM 5563 C C . LEU A 1 722 ? 44.133 31.998 27.386 1.00 31.08 720 LEU A C 1
ATOM 5564 O O . LEU A 1 722 ? 43.003 31.676 27.762 1.00 30.89 720 LEU A O 1
ATOM 5569 N N . GLY A 1 723 ? 45.235 31.519 27.956 1.00 30.59 721 GLY A N 1
ATOM 5570 C CA . GLY A 1 723 ? 45.104 30.594 29.064 1.00 30.90 721 GLY A CA 1
ATOM 5571 C C . GLY A 1 723 ? 46.373 30.156 29.744 1.00 31.22 721 GLY A C 1
ATOM 5572 O O . GLY A 1 723 ? 47.446 30.154 29.140 1.00 31.05 721 GLY A O 1
ATOM 5573 N N . ARG A 1 724 ? 46.225 29.767 31.016 1.00 31.76 722 ARG A N 1
ATOM 5574 C CA . ARG A 1 724 ? 47.337 29.314 31.843 1.00 31.98 722 ARG A CA 1
ATOM 5575 C C . ARG A 1 724 ? 47.887 27.981 31.347 1.00 30.26 722 ARG A C 1
ATOM 5576 O O . ARG A 1 724 ? 49.016 27.636 31.673 1.00 30.10 722 ARG A O 1
ATOM 5584 N N . ALA A 1 725 ? 47.097 27.229 30.574 1.00 31.41 723 ALA A N 1
ATOM 5585 C CA . ALA A 1 725 ? 47.575 25.982 29.964 1.00 30.43 723 ALA A CA 1
ATOM 5586 C C . ALA A 1 725 ? 48.920 26.148 29.241 1.00 27.91 723 ALA A C 1
ATOM 5587 O O . ALA A 1 725 ? 49.761 25.271 29.286 1.00 26.56 723 ALA A O 1
ATOM 5589 N N . PHE A 1 726 ? 49.109 27.289 28.598 1.00 27.79 724 PHE A N 1
ATOM 5590 C CA . PHE A 1 726 ? 50.307 27.533 27.820 1.00 27.61 724 PHE A CA 1
ATOM 5591 C C . PHE A 1 726 ? 51.554 27.805 28.652 1.00 27.74 724 PHE A C 1
ATOM 5592 O O . PHE A 1 726 ? 52.642 27.923 28.088 1.00 28.93 724 PHE A O 1
ATOM 5600 N N . GLY A 1 727 ? 51.405 27.919 29.984 1.00 26.14 725 GLY A N 1
ATOM 5601 C CA . GLY A 1 727 ? 52.532 27.897 30.883 1.00 25.30 725 GLY A CA 1
ATOM 5602 C C . GLY A 1 727 ? 53.090 26.507 31.119 1.00 24.69 725 GLY A C 1
ATOM 5603 O O . GLY A 1 727 ? 54.244 26.379 31.568 1.00 25.06 725 GLY A O 1
ATOM 5604 N N . PHE A 1 728 ? 52.285 25.474 30.868 1.00 24.75 726 PHE A N 1
ATOM 5605 C CA . PHE A 1 728 ? 52.781 24.107 30.927 1.00 25.73 726 PHE A CA 1
ATOM 5606 C C . PHE A 1 728 ? 53.736 23.867 29.766 1.00 25.95 726 PHE A C 1
ATOM 5607 O O . PHE A 1 728 ? 53.538 24.439 28.672 1.00 25.99 726 PHE A O 1
ATOM 5615 N N . ALA A 1 729 ? 54.746 23.037 30.004 1.00 24.12 727 ALA A N 1
ATOM 5616 C CA . ALA A 1 729 ? 55.618 22.585 28.926 1.00 24.14 727 ALA A CA 1
ATOM 5617 C C . ALA A 1 729 ? 54.785 21.889 27.855 1.00 23.52 727 ALA A C 1
ATOM 5618 O O . ALA A 1 729 ? 53.808 21.202 28.159 1.00 23.48 727 ALA A O 1
ATOM 5620 N N . PHE A 1 730 ? 55.201 22.080 26.601 1.00 23.43 728 PHE A N 1
ATOM 5621 C CA . PHE A 1 730 ? 54.498 21.480 25.464 1.00 23.37 728 PHE A CA 1
ATOM 5622 C C . PHE A 1 730 ? 54.558 19.953 25.579 1.00 22.98 728 PHE A C 1
ATOM 5623 O O . PHE A 1 730 ? 55.593 19.373 25.891 1.00 23.21 728 PHE A O 1
ATOM 5631 N N . GLY A 1 731 ? 53.429 19.315 25.369 1.00 23.14 729 GLY A N 1
ATOM 5632 C CA . GLY A 1 731 ? 53.322 17.884 25.568 1.00 23.94 729 GLY A CA 1
ATOM 5633 C C . GLY A 1 731 ? 52.867 17.420 26.954 1.00 25.41 729 GLY A C 1
ATOM 5634 O O . GLY A 1 731 ? 53.023 16.243 27.288 1.00 26.32 729 GLY A O 1
ATOM 5635 N N . HIS A 1 732 ? 52.303 18.324 27.758 1.00 24.73 730 HIS A N 1
ATOM 5636 C CA . HIS A 1 732 ? 51.896 17.963 29.108 1.00 25.07 730 HIS A CA 1
ATOM 5637 C C . HIS A 1 732 ? 50.569 18.609 29.439 1.00 24.96 730 HIS A C 1
ATOM 5638 O O . HIS A 1 732 ? 50.368 19.785 29.153 1.00 24.82 730 HIS A O 1
ATOM 5645 N N . LYS A 1 733 ? 49.664 17.831 30.029 1.00 27.16 731 LYS A N 1
ATOM 5646 C CA . LYS A 1 733 ? 48.370 18.319 30.498 1.00 28.35 731 LYS A CA 1
ATOM 5647 C C . LYS A 1 733 ? 47.607 18.932 29.310 1.00 29.08 731 LYS A C 1
ATOM 5648 O O . LYS A 1 733 ? 47.662 18.367 28.214 1.00 28.92 731 LYS A O 1
ATOM 5654 N N . GLU A 1 734 ? 46.970 20.090 29.472 1.00 30.19 732 GLU A N 1
ATOM 5655 C CA . GLU A 1 734 ? 46.200 20.648 28.375 1.00 32.37 732 GLU A CA 1
ATOM 5656 C C . GLU A 1 734 ? 47.072 21.432 27.353 1.00 31.83 732 GLU A C 1
ATOM 5657 O O . GLU A 1 734 ? 46.509 22.029 26.430 1.00 37.88 732 GLU A O 1
ATOM 5663 N N . ASN A 1 735 ? 48.402 21.442 27.487 1.00 27.44 733 ASN A N 1
ATOM 5664 C CA . ASN A 1 735 ? 49.241 22.024 26.447 1.00 26.59 733 ASN A CA 1
ATOM 5665 C C . ASN A 1 735 ? 49.887 20.951 25.567 1.00 25.98 733 ASN A C 1
ATOM 5666 O O . ASN A 1 735 ? 51.026 20.544 25.785 1.00 25.14 733 ASN A O 1
ATOM 5671 N N . GLY A 1 736 ? 49.107 20.485 24.595 1.00 26.68 734 GLY A N 1
ATOM 5672 C CA . GLY A 1 736 ? 49.642 19.654 23.507 1.00 27.20 734 GLY A CA 1
ATOM 5673 C C . GLY A 1 736 ? 50.021 18.227 23.854 1.00 27.54 734 GLY A C 1
ATOM 5674 O O . GLY A 1 736 ? 50.750 17.589 23.081 1.00 26.47 734 GLY A O 1
ATOM 5675 N N . ALA A 1 737 ? 49.538 17.707 25.002 1.00 25.15 735 ALA A N 1
ATOM 5676 C CA . ALA A 1 737 ? 49.714 16.300 25.280 1.00 25.39 735 ALA A CA 1
ATOM 5677 C C . ALA A 1 737 ? 48.689 15.523 24.432 1.00 25.28 735 ALA A C 1
ATOM 5678 O O . ALA A 1 737 ? 47.769 16.112 23.848 1.00 25.59 735 ALA A O 1
ATOM 5680 N N . MET A 1 738 ? 48.844 14.209 24.388 1.00 24.92 736 MET A N 1
ATOM 5681 C CA . MET A 1 738 ? 47.796 13.343 23.878 1.00 25.70 736 MET A CA 1
ATOM 5682 C C . MET A 1 738 ? 46.789 13.252 25.035 1.00 26.29 736 MET A C 1
ATOM 5683 O O . MET A 1 738 ? 46.972 12.473 25.967 1.00 26.56 736 MET A O 1
ATOM 5688 N N . PHE A 1 739 ? 45.755 14.081 24.982 1.00 26.19 737 PHE A N 1
ATOM 5689 C CA . PHE A 1 739 ? 44.793 14.167 26.052 1.00 27.81 737 PHE A CA 1
ATOM 5690 C C . PHE A 1 739 ? 43.623 13.244 25.760 1.00 28.80 737 PHE A C 1
ATOM 5691 O O . PHE A 1 739 ? 42.763 13.535 24.927 1.00 30.48 737 PHE A O 1
ATOM 5699 N N . SER A 1 740 ? 43.608 12.108 26.453 1.00 29.68 738 SER A N 1
ATOM 5700 C CA . SER A 1 740 ? 42.771 10.966 26.093 1.00 29.44 738 SER A CA 1
ATOM 5701 C C . SER A 1 740 ? 41.320 11.298 25.918 1.00 30.87 738 SER A C 1
ATOM 5702 O O . SER A 1 740 ? 40.684 10.826 24.971 1.00 30.23 738 SER A O 1
ATOM 5705 N N . HIS A 1 741 ? 40.792 12.133 26.807 1.00 30.38 739 HIS A N 1
ATOM 5706 C CA . HIS A 1 741 ? 39.374 12.436 26.768 1.00 32.44 739 HIS A CA 1
ATOM 5707 C C . HIS A 1 741 ? 38.987 13.076 25.429 1.00 32.86 739 HIS A C 1
ATOM 5708 O O . HIS A 1 741 ? 38.012 12.655 24.794 1.00 32.30 739 HIS A O 1
ATOM 5715 N N . MET A 1 742 ? 39.768 14.053 24.980 1.00 32.20 740 MET A N 1
ATOM 5716 C CA . MET A 1 742 ? 39.437 14.720 23.727 1.00 32.64 740 MET A CA 1
ATOM 5717 C C . MET A 1 742 ? 39.686 13.804 22.521 1.00 31.99 740 MET A C 1
ATOM 5718 O O . MET A 1 742 ? 38.926 13.843 21.560 1.00 32.71 740 MET A O 1
ATOM 5723 N N . THR A 1 743 ? 40.738 12.999 22.582 1.00 31.07 741 THR A N 1
ATOM 5724 C CA . THR A 1 743 ? 41.087 12.104 21.499 1.00 31.97 741 THR A CA 1
ATOM 5725 C C . THR A 1 743 ? 40.039 11.018 21.332 1.00 31.56 741 THR A C 1
ATOM 5726 O O . THR A 1 743 ? 39.668 10.712 20.217 1.00 32.37 741 THR A O 1
ATOM 5730 N N . VAL A 1 744 ? 39.526 10.479 22.433 1.00 32.27 742 VAL A N 1
ATOM 5731 C CA . VAL A 1 744 ? 38.422 9.521 22.364 1.00 33.05 742 VAL A CA 1
ATOM 5732 C C . VAL A 1 744 ? 37.184 10.166 21.734 1.00 34.46 742 VAL A C 1
ATOM 5733 O O . VAL A 1 744 ? 36.525 9.541 20.862 1.00 34.05 742 VAL A O 1
ATOM 5737 N N . MET A 1 745 ? 36.885 11.402 22.135 1.00 33.99 743 MET A N 1
ATOM 5738 C CA . MET A 1 745 ? 35.745 12.111 21.571 1.00 35.47 743 MET A CA 1
ATOM 5739 C C . MET A 1 745 ? 35.915 12.369 20.066 1.00 34.75 743 MET A C 1
ATOM 5740 O O . MET A 1 745 ? 34.954 12.258 19.312 1.00 37.69 743 MET A O 1
ATOM 5745 N N . TYR A 1 746 ? 37.135 12.681 19.641 1.00 32.33 744 TYR A N 1
ATOM 5746 C CA . TYR A 1 746 ? 37.457 12.754 18.233 1.00 32.63 744 TYR A CA 1
ATOM 5747 C C . TYR A 1 746 ? 37.146 11.445 17.499 1.00 33.16 744 TYR A C 1
ATOM 5748 O O . TYR A 1 746 ? 36.484 11.471 16.476 1.00 35.10 744 TYR A O 1
ATOM 5757 N N . ALA A 1 747 ? 37.609 10.316 18.032 1.00 33.62 745 ALA A N 1
ATOM 5758 C CA . ALA A 1 747 ? 37.287 9.003 17.450 1.00 35.62 745 ALA A CA 1
ATOM 5759 C C . ALA A 1 747 ? 35.782 8.750 17.397 1.00 37.66 745 ALA A C 1
ATOM 5760 O O . ALA A 1 747 ? 35.252 8.296 16.379 1.00 38.78 745 ALA A O 1
ATOM 5762 N N . ASN A 1 748 ? 35.103 9.040 18.498 1.00 37.78 746 ASN A N 1
ATOM 5763 C CA . ASN A 1 748 ? 33.649 8.879 18.556 1.00 39.96 746 ASN A CA 1
ATOM 5764 C C . ASN A 1 748 ? 32.977 9.666 17.429 1.00 39.53 746 ASN A C 1
ATOM 5765 O O . ASN A 1 748 ? 32.110 9.140 16.716 1.00 41.22 746 ASN A O 1
ATOM 5770 N N . ALA A 1 749 ? 33.391 10.925 17.272 1.00 38.55 747 ALA A N 1
ATOM 5771 C CA . ALA A 1 749 ? 32.860 11.780 16.230 1.00 39.02 747 ALA A CA 1
ATOM 5772 C C . ALA A 1 749 ? 33.098 11.169 14.822 1.00 40.18 747 ALA A C 1
ATOM 5773 O O . ALA A 1 749 ? 32.181 11.127 13.990 1.00 42.08 747 ALA A O 1
ATOM 5775 N N . LEU A 1 750 ? 34.314 10.680 14.581 1.00 38.90 748 LEU A N 1
ATOM 5776 C CA . LEU A 1 750 ? 34.632 10.021 13.313 1.00 39.70 748 LEU A CA 1
ATOM 5777 C C . LEU A 1 750 ? 33.753 8.806 13.038 1.00 40.47 748 LEU A C 1
ATOM 5778 O O . LEU A 1 750 ? 33.175 8.698 11.948 1.00 41.21 748 LEU A O 1
ATOM 5783 N N . TYR A 1 751 ? 33.630 7.911 14.018 1.00 40.20 749 TYR A N 1
ATOM 5784 C CA . TYR A 1 751 ? 32.751 6.744 13.865 1.00 41.35 749 TYR A CA 1
ATOM 5785 C C . TYR A 1 751 ? 31.297 7.153 13.585 1.00 43.68 749 TYR A C 1
ATOM 5786 O O . TYR A 1 751 ? 30.668 6.597 12.683 1.00 43.89 749 TYR A O 1
ATOM 5795 N N . LYS A 1 752 ? 30.791 8.121 14.349 1.00 43.93 750 LYS A N 1
ATOM 5796 C CA . LYS A 1 752 ? 29.444 8.655 14.156 1.00 45.77 750 LYS A CA 1
ATOM 5797 C C . LYS A 1 752 ? 29.186 9.068 12.722 1.00 45.49 750 LYS A C 1
ATOM 5798 O O . LYS A 1 752 ? 28.118 8.825 12.206 1.00 47.52 750 LYS A O 1
ATOM 5800 N N . ARG A 1 753 ? 30.175 9.688 12.090 1.00 44.82 751 ARG A N 1
ATOM 5801 C CA . ARG A 1 753 ? 30.051 10.207 10.732 1.00 45.88 751 ARG A CA 1
ATOM 5802 C C . ARG A 1 753 ? 30.404 9.208 9.623 1.00 46.23 751 ARG A C 1
ATOM 5803 O O . ARG A 1 753 ? 30.366 9.569 8.452 1.00 47.32 751 ARG A O 1
ATOM 5811 N N . GLY A 1 754 ? 30.725 7.967 9.989 1.00 45.52 752 GLY A N 1
ATOM 5812 C CA . GLY A 1 754 ? 31.066 6.926 9.038 1.00 45.64 752 GLY A CA 1
ATOM 5813 C C . GLY A 1 754 ? 32.526 6.863 8.643 1.00 44.55 752 GLY A C 1
ATOM 5814 O O . GLY A 1 754 ? 32.860 6.092 7.764 1.00 43.10 752 GLY A O 1
ATOM 5815 N N . PHE A 1 755 ? 33.403 7.646 9.283 1.00 43.05 753 PHE A N 1
ATOM 5816 C CA . PHE A 1 755 ? 34.844 7.594 8.997 1.00 42.42 753 PHE A CA 1
ATOM 5817 C C . PHE A 1 755 ? 35.485 6.525 9.863 1.00 41.89 753 PHE A C 1
ATOM 5818 O O . PHE A 1 755 ? 36.237 6.820 10.785 1.00 40.08 753 PHE A O 1
ATOM 5826 N N . VAL A 1 756 ? 35.175 5.272 9.545 1.00 42.47 754 VAL A N 1
ATOM 5827 C CA . VAL A 1 756 ? 35.491 4.135 10.416 1.00 42.24 754 VAL A CA 1
ATOM 5828 C C . VAL A 1 756 ? 36.976 3.796 10.479 1.00 41.39 754 VAL A C 1
ATOM 5829 O O . VAL A 1 756 ? 37.496 3.551 11.567 1.00 40.41 754 VAL A O 1
ATOM 5833 N N . GLN A 1 757 ? 37.673 3.793 9.342 1.00 42.22 755 GLN A N 1
ATOM 5834 C CA . GLN A 1 757 ? 39.117 3.511 9.337 1.00 41.54 755 GLN A CA 1
ATOM 5835 C C . GLN A 1 757 ? 39.878 4.588 10.104 1.00 40.13 755 GLN A C 1
ATOM 5836 O O . GLN A 1 757 ? 40.851 4.299 10.795 1.00 40.83 755 GLN A O 1
ATOM 5842 N N . GLU A 1 758 ? 39.426 5.829 9.993 1.00 40.01 756 GLU A N 1
ATOM 5843 C CA . GLU A 1 758 ? 40.072 6.940 10.653 1.00 38.88 756 GLU A CA 1
ATOM 5844 C C . GLU A 1 758 ? 39.803 6.838 12.156 1.00 37.90 756 GLU A C 1
ATOM 5845 O O . GLU A 1 758 ? 40.724 6.973 12.976 1.00 35.02 756 GLU A O 1
ATOM 5851 N N . GLY A 1 759 ? 38.538 6.589 12.511 1.00 36.87 757 GLY A N 1
ATOM 5852 C CA . GLY A 1 759 ? 38.157 6.347 13.885 1.00 36.27 757 GLY A CA 1
ATOM 5853 C C . GLY A 1 759 ? 38.932 5.216 14.534 1.00 36.26 757 GLY A C 1
ATOM 5854 O O . GLY A 1 759 ? 39.426 5.365 15.661 1.00 34.42 757 GLY A O 1
ATOM 5855 N N . PHE A 1 760 ? 39.050 4.101 13.823 1.00 36.41 758 PHE A N 1
ATOM 5856 C CA . PHE A 1 760 ? 39.797 2.950 14.302 1.00 37.31 758 PHE A CA 1
ATOM 5857 C C . PHE A 1 760 ? 41.254 3.311 14.607 1.00 36.75 758 PHE A C 1
ATOM 5858 O O . PHE A 1 760 ? 41.771 2.916 15.643 1.00 36.10 758 PHE A O 1
ATOM 5866 N N . GLU A 1 761 ? 41.905 4.046 13.703 1.00 37.10 759 GLU A N 1
ATOM 5867 C CA . GLU A 1 761 ? 43.288 4.485 13.889 1.00 36.02 759 GLU A CA 1
ATOM 5868 C C . GLU A 1 761 ? 43.440 5.262 15.192 1.00 34.48 759 GLU A C 1
ATOM 5869 O O . GLU A 1 761 ? 44.417 5.087 15.924 1.00 33.33 759 GLU A O 1
ATOM 5872 N N . VAL A 1 762 ? 42.471 6.122 15.480 1.00 34.38 760 VAL A N 1
ATOM 5873 C CA . VAL A 1 762 ? 42.523 6.956 16.687 1.00 33.81 760 VAL A CA 1
ATOM 5874 C C . VAL A 1 762 ? 42.414 6.093 17.956 1.00 33.42 760 VAL A C 1
ATOM 5875 O O . VAL A 1 762 ? 43.264 6.202 18.850 1.00 31.32 760 VAL A O 1
ATOM 5879 N N . LEU A 1 763 ? 41.395 5.240 18.021 1.00 34.61 761 LEU A N 1
ATOM 5880 C CA . LEU A 1 763 ? 41.195 4.376 19.182 1.00 36.26 761 LEU A CA 1
ATOM 5881 C C . LEU A 1 763 ? 42.342 3.395 19.386 1.00 36.00 761 LEU A C 1
ATOM 5882 O O . LEU A 1 763 ? 42.807 3.215 20.523 1.00 35.10 761 LEU A O 1
ATOM 5887 N N . ASP A 1 764 ? 42.817 2.792 18.300 1.00 35.92 762 ASP A N 1
ATOM 5888 C CA . ASP A 1 764 ? 43.971 1.898 18.375 1.00 36.15 762 ASP A CA 1
ATOM 5889 C C . ASP A 1 764 ? 45.254 2.602 18.877 1.00 33.89 762 ASP A C 1
ATOM 5890 O O . ASP A 1 764 ? 46.032 1.999 19.608 1.00 33.81 762 ASP A O 1
ATOM 5895 N N A SER A 1 765 ? 45.465 3.856 18.476 0.50 32.19 763 SER A N 1
ATOM 5896 N N B SER A 1 765 ? 45.466 3.855 18.475 0.50 32.32 763 SER A N 1
ATOM 5897 C CA A SER A 1 765 ? 46.603 4.634 18.955 0.50 31.26 763 SER A CA 1
ATOM 5898 C CA B SER A 1 765 ? 46.601 4.634 18.956 0.50 31.49 763 SER A CA 1
ATOM 5899 C C A SER A 1 765 ? 46.575 4.830 20.482 0.50 30.13 763 SER A C 1
ATOM 5900 C C B SER A 1 765 ? 46.575 4.831 20.482 0.50 30.24 763 SER A C 1
ATOM 5901 O O A SER A 1 765 ? 47.600 4.712 21.151 0.50 29.03 763 SER A O 1
ATOM 5902 O O B SER A 1 765 ? 47.600 4.712 21.151 0.50 29.12 763 SER A O 1
ATOM 5907 N N . ILE A 1 766 ? 45.396 5.101 21.031 1.00 31.18 764 ILE A N 1
ATOM 5908 C CA . ILE A 1 766 ? 45.242 5.249 22.491 1.00 32.27 764 ILE A CA 1
ATOM 5909 C C . ILE A 1 766 ? 45.643 3.958 23.214 1.00 31.94 764 ILE A C 1
ATOM 5910 O O . ILE A 1 766 ? 46.457 3.978 24.134 1.00 29.27 764 ILE A O 1
ATOM 5915 N N . TYR A 1 767 ? 45.102 2.839 22.761 1.00 31.63 765 TYR A N 1
ATOM 5916 C CA . TYR A 1 767 ? 45.477 1.537 23.324 1.00 32.52 765 TYR A CA 1
ATOM 5917 C C . TYR A 1 767 ? 46.987 1.247 23.166 1.00 31.25 765 TYR A C 1
ATOM 5918 O O . TYR A 1 767 ? 47.663 0.873 24.141 1.00 31.27 765 TYR A O 1
ATOM 5927 N N . ARG A 1 768 ? 47.519 1.428 21.970 1.00 31.42 766 ARG A N 1
ATOM 5928 C CA . ARG A 1 768 ? 48.935 1.105 21.735 1.00 33.34 766 ARG A CA 1
ATOM 5929 C C . ARG A 1 768 ? 49.878 1.956 22.593 1.00 31.49 766 ARG A C 1
ATOM 5930 O O . ARG A 1 768 ? 50.850 1.446 23.121 1.00 31.34 766 ARG A O 1
ATOM 5938 N N . LEU A 1 769 ? 49.597 3.245 22.691 1.00 30.52 767 LEU A N 1
ATOM 5939 C CA . LEU A 1 769 ? 50.387 4.137 23.547 1.00 29.87 767 LEU A CA 1
ATOM 5940 C C . LEU A 1 769 ? 50.291 3.716 25.012 1.00 28.65 767 LEU A C 1
ATOM 5941 O O . LEU A 1 769 ? 51.300 3.660 25.698 1.00 28.38 767 LEU A O 1
ATOM 5946 N N . SER A 1 770 ? 49.073 3.444 25.475 1.00 29.06 768 SER A N 1
ATOM 5947 C CA . SER A 1 770 ? 48.833 3.070 26.877 1.00 30.56 768 SER A CA 1
ATOM 5948 C C . SER A 1 770 ? 49.532 1.776 27.253 1.00 31.82 768 SER A C 1
ATOM 5949 O O . SER A 1 770 ? 50.110 1.671 28.332 1.00 31.95 768 SER A O 1
ATOM 5952 N N . ALA A 1 771 ? 49.504 0.807 26.337 1.00 32.47 769 ALA A N 1
ATOM 5953 C CA . ALA A 1 771 ? 50.062 -0.524 26.600 1.00 34.30 769 ALA A CA 1
ATOM 5954 C C . ALA A 1 771 ? 51.544 -0.690 26.229 1.00 32.83 769 ALA A C 1
ATOM 5955 O O . ALA A 1 771 ? 52.101 -1.749 26.471 1.00 35.96 769 ALA A O 1
ATOM 5957 N N . ASP A 1 772 ? 52.184 0.334 25.658 1.00 31.16 770 ASP A N 1
ATOM 5958 C CA . ASP A 1 772 ? 53.607 0.274 25.339 1.00 30.11 770 ASP A CA 1
ATOM 5959 C C . ASP A 1 772 ? 54.423 0.645 26.600 1.00 28.94 770 ASP A C 1
ATOM 5960 O O . ASP A 1 772 ? 54.967 1.750 26.714 1.00 26.48 770 ASP A O 1
ATOM 5965 N N . PHE A 1 773 ? 54.524 -0.315 27.508 1.00 29.89 771 PHE A N 1
ATOM 5966 C CA . PHE A 1 773 ? 54.985 -0.077 28.876 1.00 29.73 771 PHE A CA 1
ATOM 5967 C C . PHE A 1 773 ? 56.361 0.578 28.973 1.00 30.34 771 PHE A C 1
ATOM 5968 O O . PHE A 1 773 ? 56.583 1.420 29.836 1.00 28.67 771 PHE A O 1
ATOM 5976 N N . GLU A 1 774 ? 57.279 0.198 28.101 1.00 30.60 772 GLU A N 1
ATOM 5977 C CA . GLU A 1 774 ? 58.613 0.825 28.060 1.00 31.96 772 GLU A CA 1
ATOM 5978 C C . GLU A 1 774 ? 58.534 2.362 28.066 1.00 27.57 772 GLU A C 1
ATOM 5979 O O . GLU A 1 774 ? 59.360 3.022 28.671 1.00 25.51 772 GLU A O 1
ATOM 5985 N N . ASN A 1 775 ? 57.537 2.911 27.380 1.00 26.94 773 ASN A N 1
ATOM 5986 C CA . ASN A 1 775 ? 57.312 4.350 27.379 1.00 27.08 773 ASN A CA 1
ATOM 5987 C C . ASN A 1 775 ? 56.208 4.785 28.352 1.00 26.08 773 ASN A C 1
ATOM 5988 O O . ASN A 1 775 ? 56.417 5.744 29.094 1.00 24.48 773 ASN A O 1
ATOM 5993 N N . SER A 1 776 ? 55.069 4.104 28.337 1.00 25.23 774 SER A N 1
ATOM 5994 C CA . SER A 1 776 ? 53.925 4.529 29.153 1.00 25.83 774 SER A CA 1
ATOM 5995 C C . SER A 1 776 ? 54.172 4.384 30.661 1.00 25.91 774 SER A C 1
ATOM 5996 O O . SER A 1 776 ? 53.731 5.224 31.434 1.00 25.37 774 SER A O 1
ATOM 5999 N N . ARG A 1 777 ? 54.875 3.321 31.052 1.00 26.55 775 ARG A N 1
ATOM 6000 C CA . ARG A 1 777 ? 55.174 3.008 32.443 1.00 26.56 775 ARG A CA 1
ATOM 6001 C C . ARG A 1 777 ? 53.927 3.004 33.344 1.00 26.75 775 ARG A C 1
ATOM 6002 O O . ARG A 1 777 ? 53.979 3.462 34.487 1.00 27.00 775 ARG A O 1
ATOM 6010 N N . ILE A 1 778 ? 52.824 2.503 32.824 1.00 26.69 776 ILE A N 1
ATOM 6011 C CA . ILE A 1 778 ? 51.597 2.381 33.585 1.00 28.35 776 ILE A CA 1
ATOM 6012 C C . ILE A 1 778 ? 51.044 0.971 33.485 1.00 30.22 776 ILE A C 1
ATOM 6013 O O . ILE A 1 778 ? 51.302 0.234 32.502 1.00 31.50 776 ILE A O 1
ATOM 6018 N N . TYR A 1 779 ? 50.225 0.643 34.472 1.00 28.36 777 TYR A N 1
ATOM 6019 C CA . TYR A 1 779 ? 49.474 -0.587 34.488 1.00 29.91 777 TYR A CA 1
ATOM 6020 C C . TYR A 1 779 ? 48.315 -0.508 33.459 1.00 30.88 777 TYR A C 1
ATOM 6021 O O . TYR A 1 779 ? 48.042 0.573 32.895 1.00 29.78 777 TYR A O 1
ATOM 6030 N N . PRO A 1 780 ? 47.645 -1.642 33.187 1.00 31.54 778 PRO A N 1
ATOM 6031 C CA . PRO A 1 780 ? 46.501 -1.605 32.282 1.00 32.49 778 PRO A CA 1
ATOM 6032 C C . PRO A 1 780 ? 45.467 -0.563 32.668 1.00 34.27 778 PRO A C 1
ATOM 6033 O O . PRO A 1 780 ? 45.073 -0.468 33.857 1.00 33.80 778 PRO A O 1
ATOM 6037 N N . GLY A 1 781 ? 45.027 0.184 31.665 1.00 33.74 779 GLY A N 1
ATOM 6038 C CA . GLY A 1 781 ? 44.083 1.281 31.827 1.00 34.24 779 GLY A CA 1
ATOM 6039 C C . GLY A 1 781 ? 44.449 2.385 30.874 1.00 32.04 779 GLY A C 1
ATOM 6040 O O . GLY A 1 781 ? 45.501 2.345 30.259 1.00 31.88 779 GLY A O 1
ATOM 6041 N N . VAL A 1 782 ? 43.560 3.363 30.756 1.00 32.69 780 VAL A N 1
ATOM 6042 C CA . VAL A 1 782 ? 43.788 4.542 29.919 1.00 32.00 780 VAL A CA 1
ATOM 6043 C C . VAL A 1 782 ? 44.126 5.719 30.843 1.00 31.43 780 VAL A C 1
ATOM 6044 O O . VAL A 1 782 ? 43.419 5.962 31.801 1.00 33.61 780 VAL A O 1
ATOM 6048 N N . PRO A 1 783 ? 45.267 6.400 30.606 1.00 29.09 781 PRO A N 1
ATOM 6049 C CA . PRO A 1 783 ? 45.628 7.533 31.470 1.00 29.03 781 PRO A CA 1
ATOM 6050 C C . PRO A 1 783 ? 44.932 8.795 31.017 1.00 28.75 781 PRO A C 1
ATOM 6051 O O . PRO A 1 783 ? 44.371 8.816 29.911 1.00 29.57 781 PRO A O 1
ATOM 6055 N N . GLU A 1 784 ? 44.953 9.839 31.844 1.00 29.25 782 GLU A N 1
ATOM 6056 C CA . GLU A 1 784 ? 44.436 11.139 31.418 1.00 29.42 782 GLU A CA 1
ATOM 6057 C C . GLU A 1 784 ? 45.170 11.669 30.175 1.00 28.71 782 GLU A C 1
ATOM 6058 O O . GLU A 1 784 ? 44.559 12.242 29.263 1.00 29.01 782 GLU A O 1
ATOM 6064 N N . TYR A 1 785 ? 46.488 11.526 30.183 1.00 27.00 783 TYR A N 1
ATOM 6065 C CA . TYR A 1 785 ? 47.262 11.923 29.028 1.00 26.13 783 TYR A CA 1
ATOM 6066 C C . TYR A 1 785 ? 48.529 11.102 28.875 1.00 25.15 783 TYR A C 1
ATOM 6067 O O . TYR A 1 785 ? 49.032 10.495 29.827 1.00 26.99 783 TYR A O 1
ATOM 6076 N N . ILE A 1 786 ? 49.000 11.078 27.644 1.00 25.75 784 ILE A N 1
ATOM 6077 C CA . ILE A 1 786 ? 50.319 10.568 27.287 1.00 24.94 784 ILE A CA 1
ATOM 6078 C C . ILE A 1 786 ? 51.124 11.821 27.017 1.00 24.61 784 ILE A C 1
ATOM 6079 O O . ILE A 1 786 ? 50.697 12.695 26.251 1.00 25.35 784 ILE A O 1
ATOM 6084 N N . ASN A 1 787 ? 52.281 11.918 27.668 1.00 23.43 785 ASN A N 1
ATOM 6085 C CA . ASN A 1 787 ? 53.046 13.136 27.665 1.00 22.97 785 ASN A CA 1
ATOM 6086 C C . ASN A 1 787 ? 54.140 13.128 26.592 1.00 23.20 785 ASN A C 1
ATOM 6087 O O . ASN A 1 787 ? 54.291 12.149 25.835 1.00 22.91 785 ASN A O 1
ATOM 6092 N N . GLU A 1 788 ? 54.917 14.200 26.567 1.00 23.41 786 GLU A N 1
ATOM 6093 C CA . GLU A 1 788 ? 55.970 14.405 25.595 1.00 25.07 786 GLU A CA 1
ATOM 6094 C C . GLU A 1 788 ? 56.984 13.271 25.513 1.00 26.26 786 GLU A C 1
ATOM 6095 O O . GLU A 1 788 ? 57.613 13.091 24.476 1.00 24.26 786 GLU A O 1
ATOM 6101 N N . ARG A 1 789 ? 57.167 12.527 26.600 1.00 25.13 787 ARG A N 1
ATOM 6102 C CA . ARG A 1 789 ? 58.114 11.420 26.616 1.00 26.55 787 ARG A CA 1
ATOM 6103 C C . ARG A 1 789 ? 57.418 10.086 26.467 1.00 26.52 787 ARG A C 1
ATOM 6104 O O . ARG A 1 789 ? 58.046 9.051 26.609 1.00 28.05 787 ARG A O 1
ATOM 6112 N N . GLY A 1 790 ? 56.122 10.111 26.189 1.00 26.47 788 GLY A N 1
ATOM 6113 C CA . GLY A 1 790 ? 55.319 8.901 26.029 1.00 26.54 788 GLY A CA 1
ATOM 6114 C C . GLY A 1 790 ? 54.803 8.285 27.293 1.00 25.01 788 GLY A C 1
ATOM 6115 O O . GLY A 1 790 ? 54.279 7.198 27.243 1.00 26.29 788 GLY A O 1
ATOM 6116 N N . ARG A 1 791 ? 54.961 8.969 28.437 1.00 24.86 789 ARG A N 1
ATOM 6117 C CA . ARG A 1 791 ? 54.566 8.433 29.748 1.00 23.47 789 ARG A CA 1
ATOM 6118 C C . ARG A 1 791 ? 53.070 8.637 29.970 1.00 23.69 789 ARG A C 1
ATOM 6119 O O . ARG A 1 791 ? 52.513 9.672 29.579 1.00 23.22 789 ARG A O 1
ATOM 6127 N N . GLY A 1 792 ? 52.426 7.640 30.568 1.00 23.27 790 GLY A N 1
ATOM 6128 C CA . GLY A 1 792 ? 51.049 7.762 30.998 1.00 24.21 790 GLY A CA 1
ATOM 6129 C C . GLY A 1 792 ? 50.955 8.516 32.323 1.00 24.92 790 GLY A C 1
ATOM 6130 O O . GLY A 1 792 ? 51.631 8.176 33.293 1.00 25.69 790 GLY A O 1
ATOM 6131 N N . MET A 1 793 ? 50.093 9.519 32.343 1.00 24.91 791 MET A N 1
ATOM 6132 C CA . MET A 1 793 ? 49.996 10.468 33.431 1.00 24.88 791 MET A CA 1
ATOM 6133 C C . MET A 1 793 ? 48.565 10.559 33.944 1.00 25.10 791 MET A C 1
ATOM 6134 O O . MET A 1 793 ? 47.605 10.516 33.152 1.00 25.63 791 MET A O 1
ATOM 6139 N N . TYR A 1 794 ? 48.439 10.693 35.272 1.00 25.48 792 TYR A N 1
ATOM 6140 C CA . TYR A 1 794 ? 47.129 10.821 35.951 1.00 25.84 792 TYR A CA 1
ATOM 6141 C C . TYR A 1 794 ? 46.267 9.620 35.626 1.00 26.69 792 TYR A C 1
ATOM 6142 O O . TYR A 1 794 ? 45.304 9.703 34.862 1.00 27.11 792 TYR A O 1
ATOM 6151 N N . THR A 1 795 ? 46.658 8.494 36.205 1.00 27.52 793 THR A N 1
ATOM 6152 C CA . THR A 1 795 ? 46.082 7.212 35.876 1.00 29.07 793 THR A CA 1
ATOM 6153 C C . THR A 1 795 ? 44.744 7.021 36.565 1.00 31.16 793 THR A C 1
ATOM 6154 O O . THR A 1 795 ? 44.431 7.705 37.589 1.00 32.89 793 THR A O 1
ATOM 6158 N N . TYR A 1 796 ? 43.957 6.103 36.016 1.00 30.71 794 TYR A N 1
ATOM 6159 C CA . TYR A 1 796 ? 42.717 5.578 36.624 1.00 32.91 794 TYR A CA 1
ATOM 6160 C C . TYR A 1 796 ? 41.509 6.505 36.648 1.00 34.19 794 TYR A C 1
ATOM 6161 O O . TYR A 1 796 ? 40.433 6.085 36.216 1.00 36.72 794 TYR A O 1
ATOM 6170 N N . LEU A 1 797 ? 41.646 7.746 37.127 1.00 33.70 795 LEU A N 1
ATOM 6171 C CA . LEU A 1 797 ? 40.446 8.535 37.440 1.00 36.38 795 LEU A CA 1
ATOM 6172 C C . LEU A 1 797 ? 39.844 9.315 36.259 1.00 38.10 795 LEU A C 1
ATOM 6173 O O . LEU A 1 797 ? 38.758 9.855 36.355 1.00 45.80 795 LEU A O 1
ATOM 6178 N N . THR A 1 798 ? 40.515 9.281 35.124 1.00 38.79 796 THR A N 1
ATOM 6179 C CA . THR A 1 798 ? 40.148 10.058 33.942 1.00 35.04 796 THR A CA 1
ATOM 6180 C C . THR A 1 798 ? 38.758 9.742 33.374 1.00 35.41 796 THR A C 1
ATOM 6181 O O . THR A 1 798 ? 38.390 8.586 33.231 1.00 35.69 796 THR A O 1
ATOM 6185 N N . GLY A 1 799 ? 38.011 10.789 33.049 1.00 34.61 797 GLY A N 1
ATOM 6186 C CA . GLY A 1 799 ? 36.764 10.684 32.308 1.00 36.68 797 GLY A CA 1
ATOM 6187 C C . GLY A 1 799 ? 36.842 10.058 30.908 1.00 37.35 797 GLY A C 1
ATOM 6188 O O . GLY A 1 799 ? 35.821 9.672 30.330 1.00 39.16 797 GLY A O 1
ATOM 6189 N N . SER A 1 800 ? 38.039 9.956 30.367 1.00 35.12 798 SER A N 1
ATOM 6190 C CA . SER A 1 800 ? 38.238 9.317 29.090 1.00 36.15 798 SER A CA 1
ATOM 6191 C C . SER A 1 800 ? 37.785 7.857 29.076 1.00 37.16 798 SER A C 1
ATOM 6192 O O . SER A 1 800 ? 37.341 7.365 28.030 1.00 35.81 798 SER A O 1
ATOM 6195 N N . ALA A 1 801 ? 37.882 7.176 30.225 1.00 35.89 799 ALA A N 1
ATOM 6196 C CA . ALA A 1 801 ? 37.471 5.778 30.299 1.00 36.30 799 ALA A CA 1
ATOM 6197 C C . ALA A 1 801 ? 35.995 5.618 29.996 1.00 37.47 799 ALA A C 1
ATOM 6198 O O . ALA A 1 801 ? 35.611 4.709 29.261 1.00 38.77 799 ALA A O 1
ATOM 6200 N N . SER A 1 802 ? 35.176 6.504 30.548 1.00 46.41 800 SER A N 1
ATOM 6201 C CA . SER A 1 802 ? 33.733 6.466 30.290 1.00 46.63 800 SER A CA 1
ATOM 6202 C C . SER A 1 802 ? 33.458 6.583 28.793 1.00 45.49 800 SER A C 1
ATOM 6203 O O . SER A 1 802 ? 32.670 5.828 28.225 1.00 45.01 800 SER A O 1
ATOM 6206 N N . TRP A 1 803 ? 34.123 7.541 28.162 1.00 44.62 801 TRP A N 1
ATOM 6207 C CA . TRP A 1 803 ? 33.960 7.764 26.723 1.00 44.12 801 TRP A CA 1
ATOM 6208 C C . TRP A 1 803 ? 34.484 6.617 25.885 1.00 43.31 801 TRP A C 1
ATOM 6209 O O . TRP A 1 803 ? 33.886 6.256 24.869 1.00 42.70 801 TRP A O 1
ATOM 6220 N N . LEU A 1 804 ? 35.604 6.041 26.297 1.00 43.04 802 LEU A N 1
ATOM 6221 C CA . LEU A 1 804 ? 36.178 4.912 25.566 1.00 42.86 802 LEU A CA 1
ATOM 6222 C C . LEU A 1 804 ? 35.231 3.707 25.629 1.00 43.77 802 LEU A C 1
ATOM 6223 O O . LEU A 1 804 ? 34.930 3.107 24.599 1.00 44.71 802 LEU A O 1
ATOM 6228 N N . LEU A 1 805 ? 34.751 3.382 26.832 1.00 44.48 803 LEU A N 1
ATOM 6229 C CA . LEU A 1 805 ? 33.741 2.332 27.036 1.00 45.58 803 LEU A CA 1
ATOM 6230 C C . LEU A 1 805 ? 32.517 2.579 26.157 1.00 45.62 803 LEU A C 1
ATOM 6231 O O . LEU A 1 805 ? 32.109 1.705 25.377 1.00 44.61 803 LEU A O 1
ATOM 6236 N N . LEU A 1 806 ? 31.965 3.780 26.253 1.00 45.59 804 LEU A N 1
ATOM 6237 C CA . LEU A 1 806 ? 30.777 4.117 25.478 1.00 47.66 804 LEU A CA 1
ATOM 6238 C C . LEU A 1 806 ? 30.999 4.016 23.958 1.00 47.05 804 LEU A C 1
ATOM 6239 O O . LEU A 1 806 ? 30.127 3.552 23.218 1.00 47.31 804 LEU A O 1
ATOM 6244 N N . THR A 1 807 ? 32.154 4.477 23.495 1.00 45.33 805 THR A N 1
ATOM 6245 C CA . THR A 1 807 ? 32.450 4.481 22.081 1.00 44.90 805 THR A CA 1
ATOM 6246 C C . THR A 1 807 ? 32.619 3.059 21.534 1.00 45.48 805 THR A C 1
ATOM 6247 O O . THR A 1 807 ? 32.036 2.716 20.477 1.00 44.83 805 THR A O 1
ATOM 6251 N N . GLN A 1 808 ? 33.356 2.226 22.272 1.00 44.80 806 GLN A N 1
ATOM 6252 C CA . GLN A 1 808 ? 33.517 0.826 21.894 1.00 45.90 806 GLN A CA 1
ATOM 6253 C C . GLN A 1 808 ? 32.163 0.113 21.801 1.00 46.91 806 GLN A C 1
ATOM 6254 O O . GLN A 1 808 ? 31.904 -0.604 20.830 1.00 46.16 806 GLN A O 1
ATOM 6260 N N . LEU A 1 809 ? 31.289 0.347 22.783 1.00 46.79 807 LEU A N 1
ATOM 6261 C CA . LEU A 1 809 ? 29.994 -0.325 22.839 1.00 48.61 807 LEU A CA 1
ATOM 6262 C C . LEU A 1 809 ? 29.012 0.205 21.784 1.00 49.33 807 LEU A C 1
ATOM 6263 O O . LEU A 1 809 ? 28.398 -0.582 21.053 1.00 51.01 807 LEU A O 1
ATOM 6268 N N . THR A 1 810 ? 28.848 1.529 21.727 1.00 49.35 808 THR A N 1
ATOM 6269 C CA . THR A 1 810 ? 27.764 2.139 20.955 1.00 50.82 808 THR A CA 1
ATOM 6270 C C . THR A 1 810 ? 28.125 2.533 19.534 1.00 51.64 808 THR A C 1
ATOM 6271 O O . THR A 1 810 ? 27.219 2.721 18.721 1.00 52.47 808 THR A O 1
ATOM 6275 N N . GLU A 1 811 ? 29.416 2.698 19.252 1.00 49.80 809 GLU A N 1
ATOM 6276 C CA . GLU A 1 811 ? 29.868 3.038 17.909 1.00 50.54 809 GLU A CA 1
ATOM 6277 C C . GLU A 1 811 ? 30.616 1.918 17.209 1.00 49.45 809 GLU A C 1
ATOM 6278 O O . GLU A 1 811 ? 30.250 1.545 16.081 1.00 49.01 809 GLU A O 1
ATOM 6284 N N . VAL A 1 812 ? 31.624 1.360 17.870 1.00 47.89 810 VAL A N 1
ATOM 6285 C CA . VAL A 1 812 ? 32.462 0.337 17.250 1.00 47.91 810 VAL A CA 1
ATOM 6286 C C . VAL A 1 812 ? 31.660 -0.964 17.059 1.00 49.28 810 VAL A C 1
ATOM 6287 O O . VAL A 1 812 ? 31.509 -1.419 15.933 1.00 49.45 810 VAL A O 1
ATOM 6291 N N . TYR A 1 813 ? 31.149 -1.534 18.159 1.00 49.12 811 TYR A N 1
ATOM 6292 C CA . TYR A 1 813 ? 30.264 -2.697 18.089 1.00 50.60 811 TYR A CA 1
ATOM 6293 C C . TYR A 1 813 ? 28.840 -2.281 17.689 1.00 51.12 811 TYR A C 1
ATOM 6294 O O . TYR A 1 813 ? 28.058 -3.105 17.186 1.00 53.63 811 TYR A O 1
ATOM 6303 N N . GLY A 1 814 ? 28.515 -1.005 17.879 1.00 49.90 812 GLY A N 1
ATOM 6304 C CA . GLY A 1 814 ? 27.300 -0.417 17.344 1.00 51.31 812 GLY A CA 1
ATOM 6305 C C . GLY A 1 814 ? 26.031 -0.928 17.998 1.00 53.32 812 GLY A C 1
ATOM 6306 O O . GLY A 1 814 ? 25.019 -1.091 17.315 1.00 54.94 812 GLY A O 1
ATOM 6307 N N . VAL A 1 815 ? 26.092 -1.196 19.300 1.00 52.99 813 VAL A N 1
ATOM 6308 C CA . VAL A 1 815 ? 24.941 -1.654 20.072 1.00 54.74 813 VAL A CA 1
ATOM 6309 C C . VAL A 1 815 ? 24.428 -0.459 20.885 1.00 54.73 813 VAL A C 1
ATOM 6310 O O . VAL A 1 815 ? 25.102 -0.014 21.810 1.00 52.41 813 VAL A O 1
ATOM 6314 N N . LYS A 1 816 ? 23.273 0.085 20.496 1.00 55.58 814 LYS A N 1
ATOM 6315 C CA . LYS A 1 816 ? 22.768 1.328 21.067 1.00 56.49 814 LYS A CA 1
ATOM 6316 C C . LYS A 1 816 ? 21.258 1.399 20.943 1.00 59.30 814 LYS A C 1
ATOM 6317 O O . LYS A 1 816 ? 20.652 0.759 20.073 1.00 60.58 814 LYS A O 1
ATOM 6323 N N . GLY A 1 817 ? 20.660 2.195 21.816 1.00 59.18 815 GLY A N 1
ATOM 6324 C CA . GLY A 1 817 ? 19.256 2.471 21.751 1.00 62.47 815 GLY A CA 1
ATOM 6325 C C . GLY A 1 817 ? 18.879 3.529 20.728 1.00 62.92 815 GLY A C 1
ATOM 6326 O O . GLY A 1 817 ? 19.675 4.408 20.414 1.00 60.98 815 GLY A O 1
ATOM 6327 N N . ARG A 1 818 ? 17.659 3.416 20.207 1.00 65.60 816 ARG A N 1
ATOM 6328 C CA . ARG A 1 818 ? 16.992 4.484 19.461 1.00 67.81 816 ARG A CA 1
ATOM 6329 C C . ARG A 1 818 ? 15.563 4.522 19.990 1.00 70.01 816 ARG A C 1
ATOM 6330 O O . ARG A 1 818 ? 14.785 3.604 19.722 1.00 71.41 816 ARG A O 1
ATOM 6338 N N . PHE A 1 819 ? 15.235 5.567 20.748 1.00 70.15 817 PHE A N 1
ATOM 6339 C CA . PHE A 1 819 ? 13.967 5.687 21.490 1.00 73.22 817 PHE A CA 1
ATOM 6340 C C . PHE A 1 819 ? 13.558 4.414 22.218 1.00 73.76 817 PHE A C 1
ATOM 6341 O O . PHE A 1 819 ? 12.381 4.077 22.260 1.00 76.93 817 PHE A O 1
ATOM 6349 N N . GLY A 1 820 ? 14.534 3.712 22.788 1.00 71.09 818 GLY A N 1
ATOM 6350 C CA . GLY A 1 820 ? 14.283 2.512 23.576 1.00 72.44 818 GLY A CA 1
ATOM 6351 C C . GLY A 1 820 ? 14.323 1.201 22.813 1.00 72.88 818 GLY A C 1
ATOM 6352 O O . GLY A 1 820 ? 14.460 0.147 23.436 1.00 72.81 818 GLY A O 1
ATOM 6353 N N . ASP A 1 821 ? 14.189 1.256 21.482 1.00 73.78 819 ASP A N 1
ATOM 6354 C CA . ASP A 1 821 ? 14.414 0.084 20.626 1.00 73.82 819 ASP A CA 1
ATOM 6355 C C . ASP A 1 821 ? 15.914 -0.131 20.475 1.00 70.56 819 ASP A C 1
ATOM 6356 O O . ASP A 1 821 ? 16.693 0.802 20.646 1.00 68.07 819 ASP A O 1
ATOM 6361 N N . LEU A 1 822 ? 16.300 -1.371 20.183 1.00 70.50 820 LEU A N 1
ATOM 6362 C CA . LEU A 1 822 ? 17.707 -1.743 20.043 1.00 67.88 820 LEU A CA 1
ATOM 6363 C C . LEU A 1 822 ? 18.128 -1.622 18.594 1.00 67.16 820 LEU A C 1
ATOM 6364 O O . LEU A 1 822 ? 17.508 -2.241 17.724 1.00 68.11 820 LEU A O 1
ATOM 6369 N N . ARG A 1 823 ? 19.162 -0.822 18.340 1.00 65.19 821 ARG A N 1
ATOM 6370 C CA . ARG A 1 823 ? 19.743 -0.666 17.012 1.00 64.34 821 ARG A CA 1
ATOM 6371 C C . ARG A 1 823 ? 21.104 -1.355 17.015 1.00 61.90 821 ARG A C 1
ATOM 6372 O O . ARG A 1 823 ? 21.921 -1.142 17.937 1.00 58.19 821 ARG A O 1
ATOM 6380 N N . LEU A 1 824 ? 21.318 -2.203 16.004 1.00 61.99 822 LEU A N 1
ATOM 6381 C CA . LEU A 1 824 ? 22.600 -2.862 15.760 1.00 60.67 822 LEU A CA 1
ATOM 6382 C C . LEU A 1 824 ? 23.202 -2.302 14.472 1.00 59.74 822 LEU A C 1
ATOM 6383 O O . LEU A 1 824 ? 22.588 -2.420 13.414 1.00 61.09 822 LEU A O 1
ATOM 6388 N N . GLU A 1 825 ? 24.367 -1.658 14.575 1.00 57.54 823 GLU A N 1
ATOM 6389 C CA . GLU A 1 825 ? 25.064 -1.066 13.416 1.00 56.89 823 GLU A CA 1
ATOM 6390 C C . GLU A 1 825 ? 26.589 -1.246 13.548 1.00 54.33 823 GLU A C 1
ATOM 6391 O O . GLU A 1 825 ? 27.289 -0.300 13.847 1.00 51.83 823 GLU A O 1
ATOM 6397 N N . PRO A 1 826 ? 27.100 -2.470 13.298 1.00 53.22 824 PRO A N 1
ATOM 6398 C CA . PRO A 1 826 ? 28.516 -2.714 13.534 1.00 51.24 824 PRO A CA 1
ATOM 6399 C C . PRO A 1 826 ? 29.420 -1.825 12.671 1.00 50.47 824 PRO A C 1
ATOM 6400 O O . PRO A 1 826 ? 29.124 -1.588 11.500 1.00 51.28 824 PRO A O 1
ATOM 6404 N N . LYS A 1 827 ? 30.489 -1.303 13.280 1.00 48.99 825 LYS A N 1
ATOM 6405 C CA . LYS A 1 827 ? 31.517 -0.570 12.548 1.00 48.34 825 LYS A CA 1
ATOM 6406 C C . LYS A 1 827 ? 32.877 -1.181 12.871 1.00 48.17 825 LYS A C 1
ATOM 6407 O O . LYS A 1 827 ? 33.858 -0.480 13.082 1.00 47.81 825 LYS A O 1
ATOM 6413 N N . LEU A 1 828 ? 32.900 -2.508 12.904 1.00 49.09 826 LEU A N 1
ATOM 6414 C CA . LEU A 1 828 ? 34.101 -3.272 13.172 1.00 49.28 826 LEU A CA 1
ATOM 6415 C C . LEU A 1 828 ? 34.877 -3.411 11.884 1.00 49.87 826 LEU A C 1
ATOM 6416 O O . LEU A 1 828 ? 34.278 -3.665 10.848 1.00 51.36 826 LEU A O 1
ATOM 6421 N N . VAL A 1 829 ? 36.192 -3.249 11.939 1.00 49.47 827 VAL A N 1
ATOM 6422 C CA . VAL A 1 829 ? 37.049 -3.557 10.783 1.00 50.29 827 VAL A CA 1
ATOM 6423 C C . VAL A 1 829 ? 37.387 -5.046 10.780 1.00 50.50 827 VAL A C 1
ATOM 6424 O O . VAL A 1 829 ? 37.265 -5.711 11.797 1.00 49.17 827 VAL A O 1
ATOM 6428 N N . GLN A 1 830 ? 37.848 -5.540 9.635 1.00 52.68 828 GLN A N 1
ATOM 6429 C CA . GLN A 1 830 ? 38.130 -6.980 9.420 1.00 53.78 828 GLN A CA 1
ATOM 6430 C C . GLN A 1 830 ? 39.156 -7.520 10.403 1.00 52.84 828 GLN A C 1
ATOM 6431 O O . GLN A 1 830 ? 38.988 -8.627 10.924 1.00 53.01 828 GLN A O 1
ATOM 6437 N N . ALA A 1 831 ? 40.187 -6.726 10.694 1.00 51.78 829 ALA A N 1
ATOM 6438 C CA . ALA A 1 831 ? 41.199 -7.124 11.666 1.00 51.66 829 ALA A CA 1
ATOM 6439 C C . ALA A 1 831 ? 40.647 -7.370 13.081 1.00 50.90 829 ALA A C 1
ATOM 6440 O O . ALA A 1 831 ? 41.303 -8.029 13.875 1.00 51.68 829 ALA A O 1
ATOM 6442 N N . GLN A 1 832 ? 39.460 -6.847 13.407 1.00 49.90 830 GLN A N 1
ATOM 6443 C CA . GLN A 1 832 ? 38.879 -7.054 14.742 1.00 49.36 830 GLN A CA 1
ATOM 6444 C C . GLN A 1 832 ? 38.200 -8.404 14.942 1.00 50.84 830 GLN A C 1
ATOM 6445 O O . GLN A 1 832 ? 37.906 -8.769 16.076 1.00 51.23 830 GLN A O 1
ATOM 6451 N N . PHE A 1 833 ? 37.952 -9.151 13.871 1.00 51.39 831 PHE A N 1
ATOM 6452 C CA . PHE A 1 833 ? 37.294 -10.449 14.012 1.00 52.56 831 PHE A CA 1
ATOM 6453 C C . PHE A 1 833 ? 38.292 -11.530 14.416 1.00 53.65 831 PHE A C 1
ATOM 6454 O O . PHE A 1 833 ? 39.437 -11.511 13.975 1.00 53.66 831 PHE A O 1
ATOM 6462 N N . ASP A 1 834 ? 37.867 -12.443 15.287 1.00 54.42 832 ASP A N 1
ATOM 6463 C CA . ASP A 1 834 ? 38.745 -13.510 15.798 1.00 56.04 832 ASP A CA 1
ATOM 6464 C C . ASP A 1 834 ? 38.973 -14.660 14.802 1.00 57.61 832 ASP A C 1
ATOM 6465 O O . ASP A 1 834 ? 38.479 -14.625 13.672 1.00 57.07 832 ASP A O 1
ATOM 6470 N N . GLY A 1 835 ? 39.714 -15.680 15.236 1.00 59.18 833 GLY A N 1
ATOM 6471 C CA . GLY A 1 835 ? 39.986 -16.876 14.429 1.00 60.55 833 GLY A CA 1
ATOM 6472 C C . GLY A 1 835 ? 38.796 -17.681 13.920 1.00 61.22 833 GLY A C 1
ATOM 6473 O O . GLY A 1 835 ? 38.935 -18.422 12.965 1.00 62.59 833 GLY A O 1
ATOM 6474 N N . SER A 1 836 ? 37.638 -17.557 14.557 1.00 60.76 834 SER A N 1
ATOM 6475 C CA . SER A 1 836 ? 36.406 -18.185 14.065 1.00 62.03 834 SER A CA 1
ATOM 6476 C C . SER A 1 836 ? 35.505 -17.186 13.321 1.00 60.75 834 SER A C 1
ATOM 6477 O O . SER A 1 836 ? 34.353 -17.504 13.028 1.00 62.23 834 SER A O 1
ATOM 6480 N N . GLY A 1 837 ? 36.036 -16.003 12.992 1.00 58.21 835 GLY A N 1
ATOM 6481 C CA . GLY A 1 837 ? 35.305 -14.985 12.237 1.00 57.36 835 GLY A CA 1
ATOM 6482 C C . GLY A 1 837 ? 34.250 -14.234 13.035 1.00 57.04 835 GLY A C 1
ATOM 6483 O O . GLY A 1 837 ? 33.235 -13.797 12.475 1.00 57.98 835 GLY A O 1
ATOM 6484 N N . GLU A 1 838 ? 34.490 -14.064 14.340 1.00 55.17 836 GLU A N 1
ATOM 6485 C CA . GLU A 1 838 ? 33.487 -13.528 15.247 1.00 54.59 836 GLU A CA 1
ATOM 6486 C C . GLU A 1 838 ? 34.043 -12.375 16.058 1.00 52.65 836 GLU A C 1
ATOM 6487 O O . GLU A 1 838 ? 35.228 -12.320 16.345 1.00 50.87 836 GLU A O 1
ATOM 6493 N N . ALA A 1 839 ? 33.167 -11.442 16.392 1.00 52.30 837 ALA A N 1
ATOM 6494 C CA . ALA A 1 839 ? 33.454 -10.434 17.397 1.00 51.34 837 ALA A CA 1
ATOM 6495 C C . ALA A 1 839 ? 32.181 -10.261 18.178 1.00 52.14 837 ALA A C 1
ATOM 6496 O O . ALA A 1 839 ? 31.095 -10.228 17.590 1.00 53.15 837 ALA A O 1
ATOM 6498 N N . ALA A 1 840 ? 32.307 -10.167 19.499 1.00 52.03 838 ALA A N 1
ATOM 6499 C CA . ALA A 1 840 ? 31.129 -10.164 20.356 1.00 53.18 838 ALA A CA 1
ATOM 6500 C C . ALA A 1 840 ? 31.221 -9.150 21.474 1.00 52.77 838 ALA A C 1
ATOM 6501 O O . ALA A 1 840 ? 32.311 -8.813 21.916 1.00 51.49 838 ALA A O 1
ATOM 6503 N N . VAL A 1 841 ? 30.063 -8.670 21.922 1.00 54.26 839 VAL A N 1
ATOM 6504 C CA . VAL A 1 841 ? 29.980 -7.835 23.109 1.00 54.47 839 VAL A CA 1
ATOM 6505 C C . VAL A 1 841 ? 28.823 -8.303 23.978 1.00 57.35 839 VAL A C 1
ATOM 6506 O O . VAL A 1 841 ? 27.718 -8.523 23.480 1.00 58.31 839 VAL A O 1
ATOM 6510 N N . GLU A 1 842 ? 29.092 -8.488 25.270 1.00 58.79 840 GLU A N 1
ATOM 6511 C CA . GLU A 1 842 ? 28.044 -8.771 26.252 1.00 61.96 840 GLU A CA 1
ATOM 6512 C C . GLU A 1 842 ? 27.703 -7.464 26.939 1.00 61.18 840 GLU A C 1
ATOM 6513 O O . GLU A 1 842 ? 28.607 -6.737 27.372 1.00 59.18 840 GLU A O 1
ATOM 6519 N N . THR A 1 843 ? 26.413 -7.162 27.021 1.00 61.45 841 THR A N 1
ATOM 6520 C CA . THR A 1 843 ? 25.949 -5.858 27.471 1.00 61.38 841 THR A CA 1
ATOM 6521 C C . THR A 1 843 ? 24.506 -5.948 27.946 1.00 63.25 841 THR A C 1
ATOM 6522 O O . THR A 1 843 ? 23.739 -6.797 27.486 1.00 64.08 841 THR A O 1
ATOM 6526 N N . LEU A 1 844 ? 24.155 -5.063 28.867 1.00 64.44 842 LEU A N 1
ATOM 6527 C CA . LEU A 1 844 ? 22.816 -4.967 29.429 1.00 66.65 842 LEU A CA 1
ATOM 6528 C C . LEU A 1 844 ? 21.965 -4.063 28.526 1.00 66.60 842 LEU A C 1
ATOM 6529 O O . LEU A 1 844 ? 22.369 -2.953 28.224 1.00 65.61 842 LEU A O 1
ATOM 6531 N N . PHE A 1 845 ? 20.798 -4.538 28.090 1.00 69.18 843 PHE A N 1
ATOM 6532 C CA . PHE A 1 845 ? 19.834 -3.673 27.399 1.00 68.93 843 PHE A CA 1
ATOM 6533 C C . PHE A 1 845 ? 18.391 -3.949 27.801 1.00 71.98 843 PHE A C 1
ATOM 6534 O O . PHE A 1 845 ? 17.938 -5.105 27.778 1.00 73.45 843 PHE A O 1
ATOM 6542 N N . ALA A 1 846 ? 17.671 -2.874 28.134 1.00 71.91 844 ALA A N 1
ATOM 6543 C CA . ALA A 1 846 ? 16.274 -2.948 28.572 1.00 75.04 844 ALA A CA 1
ATOM 6544 C C . ALA A 1 846 ? 16.082 -4.000 29.683 1.00 76.02 844 ALA A C 1
ATOM 6545 O O . ALA A 1 846 ? 15.152 -4.801 29.652 1.00 78.16 844 ALA A O 1
ATOM 6547 N N . GLY A 1 847 ? 17.006 -3.996 30.639 1.00 74.35 845 GLY A N 1
ATOM 6548 C CA . GLY A 1 847 ? 17.012 -4.931 31.758 1.00 76.26 845 GLY A CA 1
ATOM 6549 C C . GLY A 1 847 ? 17.368 -6.387 31.470 1.00 76.54 845 GLY A C 1
ATOM 6550 O O . GLY A 1 847 ? 17.024 -7.258 32.278 1.00 79.71 845 GLY A O 1
ATOM 6551 N N . ARG A 1 848 ? 18.041 -6.671 30.350 1.00 73.65 846 ARG A N 1
ATOM 6552 C CA . ARG A 1 848 ? 18.443 -8.052 30.004 1.00 73.78 846 ARG A CA 1
ATOM 6553 C C . ARG A 1 848 ? 19.892 -8.114 29.547 1.00 69.95 846 ARG A C 1
ATOM 6554 O O . ARG A 1 848 ? 20.343 -7.208 28.850 1.00 68.61 846 ARG A O 1
ATOM 6556 N N . MET A 1 849 ? 20.624 -9.164 29.933 1.00 69.52 847 MET A N 1
ATOM 6557 C CA . MET A 1 849 ? 21.999 -9.379 29.423 1.00 66.98 847 MET A CA 1
ATOM 6558 C C . MET A 1 849 ? 21.954 -10.033 28.027 1.00 66.84 847 MET A C 1
ATOM 6559 O O . MET A 1 849 ? 21.419 -11.146 27.865 1.00 69.28 847 MET A O 1
ATOM 6561 N N . LEU A 1 850 ? 22.505 -9.320 27.043 1.00 64.04 848 LEU A N 1
ATOM 6562 C CA . LEU A 1 850 ? 22.627 -9.780 25.667 1.00 63.13 848 LEU A CA 1
ATOM 6563 C C . LEU A 1 850 ? 24.094 -10.027 25.340 1.00 61.05 848 LEU A C 1
ATOM 6564 O O . LEU A 1 850 ? 24.954 -9.246 25.750 1.00 58.94 848 LEU A O 1
ATOM 6569 N N . ARG A 1 851 ? 24.363 -11.111 24.618 1.00 61.70 849 ARG A N 1
ATOM 6570 C CA . ARG A 1 851 ? 25.642 -11.346 23.958 1.00 60.10 849 ARG A CA 1
ATOM 6571 C C . ARG A 1 851 ? 25.402 -11.154 22.460 1.00 59.75 849 ARG A C 1
ATOM 6572 O O . ARG A 1 851 ? 24.847 -12.042 21.792 1.00 61.57 849 ARG A O 1
ATOM 6576 N N . VAL A 1 852 ? 25.772 -9.982 21.948 1.00 57.37 850 VAL A N 1
ATOM 6577 C CA . VAL A 1 852 ? 25.635 -9.671 20.544 1.00 57.01 850 VAL A CA 1
ATOM 6578 C C . VAL A 1 852 ? 26.875 -10.196 19.834 1.00 56.45 850 VAL A C 1
ATOM 6579 O O . VAL A 1 852 ? 27.968 -9.689 20.064 1.00 54.42 850 VAL A O 1
ATOM 6583 N N . VAL A 1 853 ? 26.694 -11.219 18.993 1.00 58.12 851 VAL A N 1
ATOM 6584 C CA . VAL A 1 853 ? 27.794 -11.853 18.265 1.00 58.06 851 VAL A CA 1
ATOM 6585 C C . VAL A 1 853 ? 27.696 -11.516 16.765 1.00 57.88 851 VAL A C 1
ATOM 6586 O O . VAL A 1 853 ? 26.723 -11.887 16.078 1.00 59.80 851 VAL A O 1
ATOM 6590 N N . TYR A 1 854 ? 28.712 -10.835 16.253 1.00 55.39 852 TYR A N 1
ATOM 6591 C CA . TYR A 1 854 ? 28.805 -10.544 14.837 1.00 55.47 852 TYR A CA 1
ATOM 6592 C C . TYR A 1 854 ? 29.670 -11.610 14.164 1.00 56.40 852 TYR A C 1
ATOM 6593 O O . TYR A 1 854 ? 30.822 -11.824 14.565 1.00 55.49 852 TYR A O 1
ATOM 6602 N N . ARG A 1 855 ? 29.091 -12.295 13.176 1.00 59.26 853 ARG A N 1
ATOM 6603 C CA . ARG A 1 855 ? 29.797 -13.296 12.364 1.00 61.10 853 ARG A CA 1
ATOM 6604 C C . ARG A 1 855 ? 30.127 -12.715 10.995 1.00 59.73 853 ARG A C 1
ATOM 6605 O O . ARG A 1 855 ? 29.240 -12.235 10.303 1.00 60.76 853 ARG A O 1
ATOM 6613 N N . ASN A 1 856 ? 31.398 -12.786 10.606 1.00 58.60 854 ASN A N 1
ATOM 6614 C CA . ASN A 1 856 ? 31.878 -12.269 9.327 1.00 58.34 854 ASN A CA 1
ATOM 6615 C C . ASN A 1 856 ? 32.623 -13.403 8.620 1.00 59.97 854 ASN A C 1
ATOM 6616 O O . ASN A 1 856 ? 33.831 -13.315 8.401 1.00 58.86 854 ASN A O 1
ATOM 6621 N N . PRO A 1 857 ? 31.903 -14.483 8.258 1.00 62.34 855 PRO A N 1
ATOM 6622 C CA . PRO A 1 857 ? 32.542 -15.661 7.679 1.00 64.61 855 PRO A CA 1
ATOM 6623 C C . PRO A 1 857 ? 33.219 -15.398 6.325 1.00 65.63 855 PRO A C 1
ATOM 6624 O O . PRO A 1 857 ? 34.193 -16.065 5.993 1.00 67.00 855 PRO A O 1
ATOM 6628 N N . GLN A 1 858 ? 32.707 -14.428 5.569 1.00 65.67 856 GLN A N 1
ATOM 6629 C CA . GLN A 1 858 ? 33.331 -14.018 4.306 1.00 65.16 856 GLN A CA 1
ATOM 6630 C C . GLN A 1 858 ? 34.526 -13.061 4.519 1.00 62.96 856 GLN A C 1
ATOM 6631 O O . GLN A 1 858 ? 35.165 -12.647 3.555 1.00 62.43 856 GLN A O 1
ATOM 6637 N N . ALA A 1 859 ? 34.822 -12.721 5.771 1.00 60.99 857 ALA A N 1
ATOM 6638 C CA . ALA A 1 859 ? 35.947 -11.850 6.121 1.00 59.04 857 ALA A CA 1
ATOM 6639 C C . ALA A 1 859 ? 35.937 -10.534 5.321 1.00 58.45 857 ALA A C 1
ATOM 6640 O O . ALA A 1 859 ? 36.969 -10.087 4.825 1.00 58.21 857 ALA A O 1
ATOM 6642 N N . ALA A 1 860 ? 34.751 -9.937 5.195 1.00 58.10 858 ALA A N 1
ATOM 6643 C CA . ALA A 1 860 ? 34.590 -8.648 4.528 1.00 57.81 858 ALA A CA 1
ATOM 6644 C C . ALA A 1 860 ? 35.080 -7.493 5.407 1.00 56.37 858 ALA A C 1
ATOM 6645 O O . ALA A 1 860 ? 34.873 -7.496 6.619 1.00 54.91 858 ALA A O 1
ATOM 6647 N N . GLU A 1 861 ? 35.715 -6.511 4.783 1.00 57.12 859 GLU A N 1
ATOM 6648 C CA . GLU A 1 861 ? 36.104 -5.259 5.433 1.00 56.75 859 GLU A CA 1
ATOM 6649 C C . GLU A 1 861 ? 34.854 -4.393 5.692 1.00 56.91 859 GLU A C 1
ATOM 6650 O O . GLU A 1 861 ? 33.829 -4.583 5.018 1.00 57.48 859 GLU A O 1
ATOM 6656 N N . HIS A 1 862 ? 34.905 -3.476 6.674 1.00 56.22 860 HIS A N 1
ATOM 6657 C CA . HIS A 1 862 ? 33.808 -2.497 6.855 1.00 56.30 860 HIS A CA 1
ATOM 6658 C C . HIS A 1 862 ? 33.628 -1.721 5.567 1.00 58.21 860 HIS A C 1
ATOM 6659 O O . HIS A 1 862 ? 34.611 -1.402 4.886 1.00 57.63 860 HIS A O 1
ATOM 6666 N N . GLY A 1 863 ? 32.368 -1.445 5.222 1.00 59.58 861 GLY A N 1
ATOM 6667 C CA . GLY A 1 863 ? 32.033 -0.890 3.898 1.00 60.35 861 GLY A CA 1
ATOM 6668 C C . GLY A 1 863 ? 31.710 -1.926 2.834 1.00 61.43 861 GLY A C 1
ATOM 6669 O O . GLY A 1 863 ? 31.028 -1.602 1.874 1.00 63.94 861 GLY A O 1
ATOM 6670 N N A GLN A 1 864 ? 32.237 -3.144 2.981 0.50 60.44 862 GLN A N 1
ATOM 6671 N N B GLN A 1 864 ? 32.236 -3.144 2.982 0.50 61.02 862 GLN A N 1
ATOM 6672 C CA A GLN A 1 864 ? 31.930 -4.261 2.078 0.50 61.47 862 GLN A CA 1
ATOM 6673 C CA B GLN A 1 864 ? 31.926 -4.261 2.080 0.50 62.39 862 GLN A CA 1
ATOM 6674 C C A GLN A 1 864 ? 30.913 -5.230 2.697 0.50 61.31 862 GLN A C 1
ATOM 6675 C C B GLN A 1 864 ? 30.913 -5.231 2.697 0.50 61.83 862 GLN A C 1
ATOM 6676 O O A GLN A 1 864 ? 30.551 -6.207 2.048 0.50 61.91 862 GLN A O 1
ATOM 6677 O O B GLN A 1 864 ? 30.551 -6.208 2.049 0.50 62.36 862 GLN A O 1
ATOM 6688 N N . TYR A 1 865 ? 30.476 -5.003 3.942 1.00 60.14 863 TYR A N 1
ATOM 6689 C CA . TYR A 1 865 ? 29.481 -5.897 4.577 1.00 60.48 863 TYR A CA 1
ATOM 6690 C C . TYR A 1 865 ? 28.159 -5.236 4.917 1.00 61.19 863 TYR A C 1
ATOM 6691 O O . TYR A 1 865 ? 28.065 -4.023 5.033 1.00 59.15 863 TYR A O 1
ATOM 6700 N N . ARG A 1 866 ? 27.143 -6.086 5.046 1.00 63.15 864 ARG A N 1
ATOM 6701 C CA . ARG A 1 866 ? 25.805 -5.709 5.465 1.00 65.53 864 ARG A CA 1
ATOM 6702 C C . ARG A 1 866 ? 25.265 -6.820 6.367 1.00 66.36 864 ARG A C 1
ATOM 6703 O O . ARG A 1 866 ? 25.849 -7.904 6.438 1.00 64.59 864 ARG A O 1
ATOM 6711 N N . VAL A 1 867 ? 24.153 -6.546 7.044 1.00 68.78 865 VAL A N 1
ATOM 6712 C CA . VAL A 1 867 ? 23.501 -7.556 7.883 1.00 70.23 865 VAL A CA 1
ATOM 6713 C C . VAL A 1 867 ? 22.660 -8.519 7.028 1.00 70.77 865 VAL A C 1
ATOM 6714 O O . VAL A 1 867 ? 21.716 -8.097 6.372 1.00 72.72 865 VAL A O 1
ATOM 6718 N N . ASP A 1 868 ? 23.016 -9.810 7.031 1.00 70.68 866 ASP A N 1
ATOM 6719 C CA . ASP A 1 868 ? 22.267 -10.848 6.261 1.00 73.29 866 ASP A CA 1
ATOM 6720 C C . ASP A 1 868 ? 21.129 -11.487 7.048 1.00 74.88 866 ASP A C 1
ATOM 6721 O O . ASP A 1 868 ? 20.117 -11.838 6.457 1.00 75.56 866 ASP A O 1
ATOM 6723 N N . SER A 1 869 ? 21.323 -11.682 8.356 1.00 74.18 867 SER A N 1
ATOM 6724 C CA . SER A 1 869 ? 20.252 -12.169 9.241 1.00 76.78 867 SER A CA 1
ATOM 6725 C C . SER A 1 869 ? 20.596 -11.980 10.714 1.00 75.45 867 SER A C 1
ATOM 6726 O O . SER A 1 869 ? 21.769 -11.834 11.076 1.00 72.57 867 SER A O 1
ATOM 6729 N N . VAL A 1 870 ? 19.553 -12.021 11.545 1.00 77.36 868 VAL A N 1
ATOM 6730 C CA . VAL A 1 870 ? 19.659 -11.869 12.994 1.00 76.22 868 VAL A CA 1
ATOM 6731 C C . VAL A 1 870 ? 18.795 -12.931 13.658 1.00 78.53 868 VAL A C 1
ATOM 6732 O O . VAL A 1 870 ? 17.626 -13.069 13.308 1.00 81.27 868 VAL A O 1
ATOM 6736 N N . SER A 1 871 ? 19.369 -13.681 14.594 1.00 78.43 869 SER A N 1
ATOM 6737 C CA . SER A 1 871 ? 18.608 -14.649 15.398 1.00 82.68 869 SER A CA 1
ATOM 6738 C C . SER A 1 871 ? 18.759 -14.340 16.891 1.00 82.40 869 SER A C 1
ATOM 6739 O O . SER A 1 871 ? 19.795 -13.854 17.323 1.00 77.19 869 SER A O 1
ATOM 6742 N N . LEU A 1 872 ? 17.726 -14.653 17.668 1.00 87.09 870 LEU A N 1
ATOM 6743 C CA . LEU A 1 872 ? 17.674 -14.326 19.101 1.00 88.46 870 LEU A CA 1
ATOM 6744 C C . LEU A 1 872 ? 17.206 -15.553 19.887 1.00 93.25 870 LEU A C 1
ATOM 6745 O O . LEU A 1 872 ? 16.061 -15.994 19.717 1.00 94.09 870 LEU A O 1
ATOM 6750 N N . ASN A 1 873 ? 18.096 -16.092 20.731 1.00 94.10 871 ASN A N 1
ATOM 6751 C CA . ASN A 1 873 ? 17.860 -17.340 21.489 1.00 98.55 871 ASN A CA 1
ATOM 6752 C C . ASN A 1 873 ? 17.372 -18.526 20.619 1.00 101.79 871 ASN A C 1
ATOM 6753 O O . ASN A 1 873 ? 16.562 -19.345 21.077 1.00 105.24 871 ASN A O 1
ATOM 6755 N N . GLY A 1 874 ? 17.869 -18.614 19.378 1.00 100.18 872 GLY A N 1
ATOM 6756 C CA . GLY A 1 874 ? 17.481 -19.687 18.432 1.00 103.69 872 GLY A CA 1
ATOM 6757 C C . GLY A 1 874 ? 16.181 -19.505 17.642 1.00 105.95 872 GLY A C 1
ATOM 6758 O O . GLY A 1 874 ? 15.581 -20.492 17.197 1.00 110.95 872 GLY A O 1
ATOM 6759 N N . GLN A 1 875 ? 15.725 -18.257 17.511 1.00 104.42 873 GLN A N 1
ATOM 6760 C CA . GLN A 1 875 ? 14.573 -17.904 16.660 1.00 104.80 873 GLN A CA 1
ATOM 6761 C C . GLN A 1 875 ? 14.930 -16.697 15.781 1.00 99.67 873 GLN A C 1
ATOM 6762 O O . GLN A 1 875 ? 15.741 -15.856 16.173 1.00 95.13 873 GLN A O 1
ATOM 6764 N N . SER A 1 876 ? 14.297 -16.613 14.612 1.00 99.49 874 SER A N 1
ATOM 6765 C CA . SER A 1 876 ? 14.549 -15.561 13.617 1.00 97.45 874 SER A CA 1
ATOM 6766 C C . SER A 1 876 ? 13.931 -14.221 14.060 1.00 98.27 874 SER A C 1
ATOM 6767 O O . SER A 1 876 ? 12.829 -14.209 14.608 1.00 98.68 874 SER A O 1
ATOM 6770 N N . VAL A 1 877 ? 14.641 -13.108 13.825 1.00 96.64 875 VAL A N 1
ATOM 6771 C CA . VAL A 1 877 ? 14.190 -11.762 14.232 1.00 96.97 875 VAL A CA 1
ATOM 6772 C C . VAL A 1 877 ? 13.926 -10.843 13.026 1.00 96.97 875 VAL A C 1
ATOM 6773 O O . VAL A 1 877 ? 14.723 -10.799 12.095 1.00 93.53 875 VAL A O 1
ATOM 6777 N N . ASP A 1 878 ? 12.817 -10.100 13.065 1.00 102.59 876 ASP A N 1
ATOM 6778 C CA . ASP A 1 878 ? 12.466 -9.113 12.026 1.00 106.35 876 ASP A CA 1
ATOM 6779 C C . ASP A 1 878 ? 13.218 -7.806 12.298 1.00 107.68 876 ASP A C 1
ATOM 6780 O O . ASP A 1 878 ? 13.568 -7.527 13.444 1.00 106.84 876 ASP A O 1
ATOM 6782 N N . CYS A 1 879 ? 13.420 -6.990 11.260 1.00 110.95 877 CYS A N 1
ATOM 6783 C CA . CYS A 1 879 ? 14.065 -5.659 11.410 1.00 109.57 877 CYS A CA 1
ATOM 6784 C C . CYS A 1 879 ? 13.306 -4.517 10.736 1.00 108.46 877 CYS A C 1
ATOM 6785 O O . CYS A 1 879 ? 13.747 -3.370 10.799 1.00 102.93 877 CYS A O 1
ATOM 6788 N N . CYS A 1 886 ? 20.233 -1.848 11.615 1.00 72.01 884 CYS A N 1
ATOM 6789 C CA . CYS A 1 886 ? 19.177 -2.838 11.829 1.00 74.37 884 CYS A CA 1
ATOM 6790 C C . CYS A 1 886 ? 18.537 -2.676 13.231 1.00 73.04 884 CYS A C 1
ATOM 6791 O O . CYS A 1 886 ? 19.240 -2.523 14.233 1.00 70.05 884 CYS A O 1
ATOM 6794 N N . LEU A 1 887 ? 17.210 -2.728 13.292 1.00 73.07 885 LEU A N 1
ATOM 6795 C CA . LEU A 1 887 ? 16.444 -2.197 14.439 1.00 72.38 885 LEU A CA 1
ATOM 6796 C C . LEU A 1 887 ? 15.482 -3.248 15.028 1.00 74.03 885 LEU A C 1
ATOM 6797 O O . LEU A 1 887 ? 14.610 -3.769 14.310 1.00 74.26 885 LEU A O 1
ATOM 6802 N N . ILE A 1 888 ? 15.638 -3.542 16.327 1.00 72.32 886 ILE A N 1
ATOM 6803 C CA . ILE A 1 888 ? 14.832 -4.555 17.039 1.00 74.93 886 ILE A CA 1
ATOM 6804 C C . ILE A 1 888 ? 13.917 -3.882 18.074 1.00 76.38 886 ILE A C 1
ATOM 6805 O O . ILE A 1 888 ? 14.398 -3.159 18.944 1.00 74.41 886 ILE A O 1
ATOM 6810 N N . GLY A 1 889 ? 12.611 -4.131 17.993 1.00 79.72 887 GLY A N 1
ATOM 6811 C CA . GLY A 1 889 ? 11.648 -3.542 18.941 1.00 82.14 887 GLY A CA 1
ATOM 6812 C C . GLY A 1 889 ? 11.921 -3.930 20.391 1.00 81.90 887 GLY A C 1
ATOM 6813 O O . GLY A 1 889 ? 12.311 -5.059 20.670 1.00 81.70 887 GLY A O 1
ATOM 6814 N N . ARG A 1 890 ? 11.724 -2.997 21.314 1.00 82.46 888 ARG A N 1
ATOM 6815 C CA . ARG A 1 890 ? 12.063 -3.223 22.725 1.00 82.85 888 ARG A CA 1
ATOM 6816 C C . ARG A 1 890 ? 11.286 -4.391 23.369 1.00 86.73 888 ARG A C 1
ATOM 6817 O O . ARG A 1 890 ? 11.829 -5.077 24.235 1.00 85.48 888 ARG A O 1
ATOM 6819 N N . SER A 1 891 ? 10.044 -4.626 22.925 1.00 91.71 889 SER A N 1
ATOM 6820 C CA . SER A 1 891 ? 9.219 -5.732 23.423 1.00 96.32 889 SER A CA 1
ATOM 6821 C C . SER A 1 891 ? 9.877 -7.107 23.282 1.00 96.41 889 SER A C 1
ATOM 6822 O O . SER A 1 891 ? 9.727 -7.963 24.154 1.00 99.74 889 SER A O 1
ATOM 6825 N N . LEU A 1 892 ? 10.583 -7.324 22.172 1.00 93.65 890 LEU A N 1
ATOM 6826 C CA . LEU A 1 892 ? 11.245 -8.611 21.910 1.00 92.54 890 LEU A CA 1
ATOM 6827 C C . LEU A 1 892 ? 12.376 -8.877 22.907 1.00 88.71 890 LEU A C 1
ATOM 6828 O O . LEU A 1 892 ? 12.634 -10.027 23.270 1.00 87.93 890 LEU A O 1
ATOM 6833 N N . ILE A 1 893 ? 13.057 -7.821 23.339 1.00 86.16 891 ILE A N 1
ATOM 6834 C CA . ILE A 1 893 ? 14.114 -7.963 24.343 1.00 84.55 891 ILE A CA 1
ATOM 6835 C C . ILE A 1 893 ? 13.462 -8.203 25.709 1.00 87.71 891 ILE A C 1
ATOM 6836 O O . ILE A 1 893 ? 13.859 -9.117 26.428 1.00 87.69 891 ILE A O 1
ATOM 6841 N N . GLU A 1 894 ? 12.441 -7.409 26.031 1.00 90.75 892 GLU A N 1
ATOM 6842 C CA . GLU A 1 894 ? 11.715 -7.505 27.318 1.00 94.25 892 GLU A CA 1
ATOM 6843 C C . GLU A 1 894 ? 11.008 -8.838 27.551 1.00 98.03 892 GLU A C 1
ATOM 6844 O O . GLU A 1 894 ? 10.893 -9.274 28.687 1.00 101.08 892 GLU A O 1
ATOM 6850 N N . ALA A 1 895 ? 10.546 -9.483 26.481 1.00 100.17 893 ALA A N 1
ATOM 6851 C CA . ALA A 1 895 ? 9.937 -10.818 26.565 1.00 103.13 893 ALA A CA 1
ATOM 6852 C C . ALA A 1 895 ? 10.928 -11.941 26.924 1.00 102.53 893 ALA A C 1
ATOM 6853 O O . ALA A 1 895 ? 10.497 -13.032 27.273 1.00 105.76 893 ALA A O 1
ATOM 6855 N N . LEU A 1 896 ? 12.238 -11.694 26.821 1.00 99.03 894 LEU A N 1
ATOM 6856 C CA . LEU A 1 896 ? 13.256 -12.681 27.232 1.00 98.33 894 LEU A CA 1
ATOM 6857 C C . LEU A 1 896 ? 13.245 -12.911 28.745 1.00 100.22 894 LEU A C 1
ATOM 6858 O O . LEU A 1 896 ? 12.886 -12.003 29.488 1.00 100.30 894 LEU A O 1
ATOM 6863 N N . PRO A 1 897 ? 13.649 -14.119 29.206 1.00 102.60 895 PRO A N 1
ATOM 6864 C CA . PRO A 1 897 ? 13.810 -14.367 30.648 1.00 104.73 895 PRO A CA 1
ATOM 6865 C C . PRO A 1 897 ? 14.795 -13.419 31.342 1.00 102.25 895 PRO A C 1
ATOM 6866 O O . PRO A 1 897 ? 15.752 -12.944 30.717 1.00 97.53 895 PRO A O 1
ATOM 6870 N N . ALA A 1 898 ? 14.548 -13.149 32.623 1.00 104.24 896 ALA A N 1
ATOM 6871 C CA . ALA A 1 898 ? 15.390 -12.244 33.412 1.00 101.78 896 ALA A CA 1
ATOM 6872 C C . ALA A 1 898 ? 16.795 -12.800 33.642 1.00 99.60 896 ALA A C 1
ATOM 6873 O O . ALA A 1 898 ? 17.763 -12.084 33.469 1.00 97.20 896 ALA A O 1
ATOM 6875 N N . ASP A 1 899 ? 16.899 -14.064 34.045 1.00 103.01 897 ASP A N 1
ATOM 6876 C CA . ASP A 1 899 ? 18.198 -14.694 34.320 1.00 101.40 897 ASP A CA 1
ATOM 6877 C C . ASP A 1 899 ? 18.880 -15.132 33.025 1.00 99.49 897 ASP A C 1
ATOM 6878 O O . ASP A 1 899 ? 18.214 -15.465 32.035 1.00 99.36 897 ASP A O 1
ATOM 6880 N N . GLY A 1 900 ? 20.213 -15.114 33.042 1.00 96.97 898 GLY A N 1
ATOM 6881 C CA . GLY A 1 900 ? 21.034 -15.646 31.957 1.00 94.67 898 GLY A CA 1
ATOM 6882 C C . GLY A 1 900 ? 21.463 -14.596 30.952 1.00 91.65 898 GLY A C 1
ATOM 6883 O O . GLY A 1 900 ? 20.978 -13.453 30.967 1.00 91.79 898 GLY A O 1
ATOM 6884 N N . VAL A 1 901 ? 22.389 -15.003 30.082 1.00 88.30 899 VAL A N 1
ATOM 6885 C CA . VAL A 1 901 ? 22.861 -14.191 28.966 1.00 83.06 899 VAL A CA 1
ATOM 6886 C C . VAL A 1 901 ? 22.209 -14.745 27.690 1.00 82.04 899 VAL A C 1
ATOM 6887 O O . VAL A 1 901 ? 22.336 -15.932 27.381 1.00 82.08 899 VAL A O 1
ATOM 6891 N N . HIS A 1 902 ? 21.503 -13.878 26.965 1.00 79.55 900 HIS A N 1
ATOM 6892 C CA . HIS A 1 902 ? 20.784 -14.267 25.750 1.00 79.77 900 HIS A CA 1
ATOM 6893 C C . HIS A 1 902 ? 21.601 -13.915 24.499 1.00 76.87 900 HIS A C 1
ATOM 6894 O O . HIS A 1 902 ? 21.981 -12.760 24.291 1.00 72.32 900 HIS A O 1
ATOM 6901 N N . GLU A 1 903 ? 21.860 -14.924 23.670 1.00 77.78 901 GLU A N 1
ATOM 6902 C CA . GLU A 1 903 ? 22.742 -14.770 22.518 1.00 74.82 901 GLU A CA 1
ATOM 6903 C C . GLU A 1 903 ? 21.966 -14.199 21.336 1.00 74.70 901 GLU A C 1
ATOM 6904 O O . GLU A 1 903 ? 20.902 -14.700 20.980 1.00 76.28 901 GLU A O 1
ATOM 6910 N N . LEU A 1 904 ? 22.509 -13.147 20.733 1.00 71.65 902 LEU A N 1
ATOM 6911 C CA . LEU A 1 904 ? 21.912 -12.473 19.579 1.00 71.50 902 LEU A CA 1
ATOM 6912 C C . LEU A 1 904 ? 22.944 -12.547 18.450 1.00 68.85 902 LEU A C 1
ATOM 6913 O O . LEU A 1 904 ? 23.982 -11.886 18.518 1.00 65.90 902 LEU A O 1
ATOM 6918 N N . ILE A 1 905 ? 22.678 -13.380 17.438 1.00 69.03 903 ILE A N 1
ATOM 6919 C CA . ILE A 1 905 ? 23.666 -13.660 16.397 1.00 67.15 903 ILE A CA 1
ATOM 6920 C C . ILE A 1 905 ? 23.347 -12.862 15.137 1.00 66.26 903 ILE A C 1
ATOM 6921 O O . ILE A 1 905 ? 22.324 -13.080 14.506 1.00 67.58 903 ILE A O 1
ATOM 6926 N N . VAL A 1 906 ? 24.237 -11.938 14.787 1.00 62.95 904 VAL A N 1
ATOM 6927 C CA . VAL A 1 906 ? 24.089 -11.116 13.598 1.00 62.43 904 VAL A CA 1
ATOM 6928 C C . VAL A 1 906 ? 25.070 -11.640 12.557 1.00 62.01 904 VAL A C 1
ATOM 6929 O O . VAL A 1 906 ? 26.282 -11.584 12.766 1.00 60.58 904 VAL A O 1
ATOM 6933 N N . THR A 1 907 ? 24.540 -12.168 11.457 1.00 63.25 905 THR A N 1
ATOM 6934 C CA . THR A 1 907 ? 25.361 -12.750 10.407 1.00 63.15 905 THR A CA 1
ATOM 6935 C C . THR A 1 907 ? 25.592 -11.683 9.333 1.00 61.97 905 THR A C 1
ATOM 6936 O O . THR A 1 907 ? 24.632 -11.180 8.736 1.00 63.02 905 THR A O 1
ATOM 6940 N N . LEU A 1 908 ? 26.863 -11.341 9.112 1.00 59.98 906 LEU A N 1
ATOM 6941 C CA . LEU A 1 908 ? 27.269 -10.382 8.075 1.00 59.55 906 LEU A CA 1
ATOM 6942 C C . LEU A 1 908 ? 27.652 -11.050 6.742 1.00 60.83 906 LEU A C 1
ATOM 6943 O O . LEU A 1 908 ? 28.393 -12.034 6.719 1.00 61.72 906 LEU A O 1
ATOM 6948 N N . GLY A 1 909 ? 27.172 -10.486 5.637 1.00 61.51 907 GLY A N 1
ATOM 6949 C CA . GLY A 1 909 ? 27.566 -10.926 4.283 1.00 62.84 907 GLY A CA 1
ATOM 6950 C C . GLY A 1 909 ? 27.927 -9.761 3.383 1.00 62.83 907 GLY A C 1
ATOM 6951 O O . GLY A 1 909 ? 27.702 -8.600 3.737 1.00 61.46 907 GLY A O 1
ATOM 6952 N N . ARG A 1 910 ? 28.472 -10.076 2.211 1.00 64.19 908 ARG A N 1
ATOM 6953 C CA . ARG A 1 910 ? 28.967 -9.073 1.256 1.00 65.10 908 ARG A CA 1
ATOM 6954 C C . ARG A 1 910 ? 27.850 -8.322 0.527 1.00 67.54 908 ARG A C 1
ATOM 6955 O O . ARG A 1 910 ? 26.734 -8.826 0.390 1.00 68.77 908 ARG A O 1
ATOM 6963 N N . ASN A 1 911 ? 28.157 -7.111 0.066 1.00 69.17 909 ASN A N 1
ATOM 6964 C CA . ASN A 1 911 ? 27.236 -6.329 -0.788 1.00 72.30 909 ASN A CA 1
ATOM 6965 C C . ASN A 1 911 ? 27.161 -6.861 -2.201 1.00 76.01 909 ASN A C 1
ATOM 6966 O O . ASN A 1 911 ? 28.099 -7.488 -2.673 1.00 76.24 909 ASN A O 1
ATOM 6971 N N . ILE A 1 912 ? 26.049 -6.546 -2.866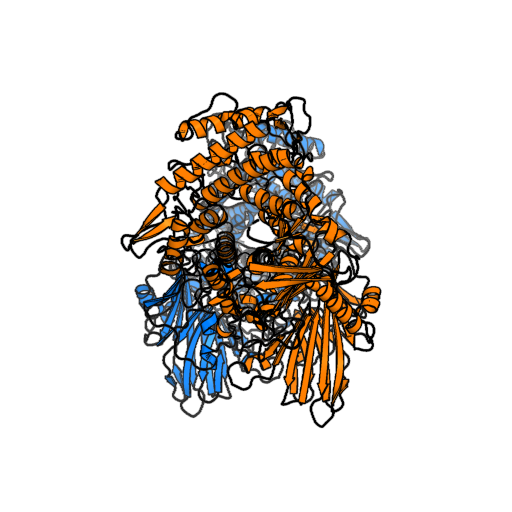 1.00 79.18 910 ILE A N 1
ATOM 6972 C CA . ILE A 1 912 ? 25.840 -6.775 -4.286 1.00 83.56 910 ILE A CA 1
ATOM 6973 C C . ILE A 1 912 ? 26.397 -5.614 -5.125 1.00 85.72 910 ILE A C 1
ATOM 6974 O O . ILE A 1 912 ? 26.484 -4.478 -4.656 1.00 86.37 910 ILE A O 1
ATOM 6979 N N . SER A 1 913 ? 26.847 -5.968 -6.328 1.00 89.86 911 SER A N 1
ATOM 6980 C CA . SER A 1 913 ? 26.923 -5.126 -7.552 1.00 94.46 911 SER A CA 1
ATOM 6981 C C . SER A 1 913 ? 28.300 -5.205 -8.215 1.00 95.01 911 SER A C 1
ATOM 6982 O O . SER A 1 913 ? 28.460 -4.813 -9.367 1.00 95.71 911 SER A O 1
ATOM 6986 N N . LYS B 1 6 ? 77.477 11.288 74.532 1.00 68.77 4 LYS B N 1
ATOM 6987 C CA . LYS B 1 6 ? 78.543 12.255 74.134 1.00 65.92 4 LYS B CA 1
ATOM 6988 C C . LYS B 1 6 ? 77.931 13.453 73.402 1.00 54.19 4 LYS B C 1
ATOM 6989 O O . LYS B 1 6 ? 77.550 13.362 72.208 1.00 51.43 4 LYS B O 1
ATOM 6995 N N . GLY B 1 7 ? 77.833 14.561 74.132 1.00 42.44 5 GLY B N 1
ATOM 6996 C CA . GLY B 1 7 ? 77.345 15.809 73.576 1.00 36.24 5 GLY B CA 1
ATOM 6997 C C . GLY B 1 7 ? 78.405 16.577 72.816 1.00 31.52 5 GLY B C 1
ATOM 6998 O O . GLY B 1 7 ? 79.513 16.104 72.597 1.00 30.37 5 GLY B O 1
ATOM 6999 N N . TRP B 1 8 ? 78.028 17.769 72.388 1.00 26.73 6 TRP B N 1
ATOM 7000 C CA . TRP B 1 8 ? 78.962 18.700 71.786 1.00 25.50 6 TRP B CA 1
ATOM 7001 C C . TRP B 1 8 ? 79.960 19.220 72.832 1.00 27.96 6 TRP B C 1
ATOM 7002 O O . TRP B 1 8 ? 79.675 19.214 74.041 1.00 27.76 6 TRP B O 1
ATOM 7013 N N . LYS B 1 9 ? 81.122 19.662 72.360 1.00 27.97 7 LYS B N 1
ATOM 7014 C CA . LYS B 1 9 ? 82.162 20.234 73.210 1.00 32.19 7 LYS B CA 1
ATOM 7015 C C . LYS B 1 9 ? 82.631 21.515 72.566 1.00 30.37 7 LYS B C 1
ATOM 7016 O O . LYS B 1 9 ? 82.923 21.507 71.375 1.00 27.95 7 LYS B O 1
ATOM 7022 N N . PHE B 1 10 ? 82.715 22.606 73.346 1.00 27.70 8 PHE B N 1
ATOM 7023 C CA . PHE B 1 10 ? 83.315 23.827 72.837 1.00 26.60 8 PHE B CA 1
ATOM 7024 C C . PHE B 1 10 ? 84.809 23.634 72.540 1.00 28.81 8 PHE B C 1
ATOM 7025 O O . PHE B 1 10 ? 85.498 22.884 73.235 1.00 30.03 8 PHE B O 1
ATOM 7033 N N . GLN B 1 11 ? 85.290 24.316 71.509 1.00 29.36 9 GLN B N 1
ATOM 7034 C CA . GLN B 1 11 ? 86.715 24.331 71.127 1.00 34.53 9 GLN B CA 1
ATOM 7035 C C . GLN B 1 11 ? 87.127 25.767 70.994 1.00 33.20 9 GLN B C 1
ATOM 7036 O O . GLN B 1 11 ? 86.401 26.553 70.367 1.00 30.17 9 GLN B O 1
ATOM 7042 N N . GLY B 1 12 ? 88.265 26.121 71.583 1.00 35.81 10 GLY B N 1
ATOM 7043 C CA . GLY B 1 12 ? 88.731 27.502 71.599 1.00 37.11 10 GLY B CA 1
ATOM 7044 C C . GLY B 1 12 ? 87.815 28.359 72.437 1.00 36.29 10 GLY B C 1
ATOM 7045 O O . GLY B 1 12 ? 87.014 27.828 73.186 1.00 36.26 10 GLY B O 1
ATOM 7046 N N . GLU B 1 13 ? 87.903 29.677 72.281 1.00 38.76 11 GLU B N 1
ATOM 7047 C CA . GLU B 1 13 ? 87.248 30.644 73.183 1.00 40.65 11 GLU B CA 1
ATOM 7048 C C . GLU B 1 13 ? 86.293 31.612 72.481 1.00 37.77 11 GLU B C 1
ATOM 7049 O O . GLU B 1 13 ? 85.878 32.604 73.082 1.00 38.95 11 GLU B O 1
ATOM 7055 N N A GLN B 1 14 ? 85.914 31.329 71.239 0.50 35.97 12 GLN B N 1
ATOM 7056 N N B GLN B 1 14 ? 85.942 31.290 71.232 0.50 35.47 12 GLN B N 1
ATOM 7057 C CA A GLN B 1 14 ? 84.967 32.184 70.523 0.50 35.11 12 GLN B CA 1
ATOM 7058 C CA B GLN B 1 14 ? 85.048 32.096 70.402 0.50 34.28 12 GLN B CA 1
ATOM 7059 C C A GLN B 1 14 ? 83.636 31.494 70.245 0.50 31.65 12 GLN B C 1
ATOM 7060 C C B GLN B 1 14 ? 83.644 31.508 70.287 0.50 31.20 12 GLN B C 1
ATOM 7061 O O A GLN B 1 14 ? 82.805 32.050 69.532 0.50 32.79 12 GLN B O 1
ATOM 7062 O O B GLN B 1 14 ? 82.769 32.150 69.728 0.50 32.34 12 GLN B O 1
ATOM 7073 N N . GLY B 1 15 ? 83.429 30.297 70.802 1.00 29.86 13 GLY B N 1
ATOM 7074 C CA . GLY B 1 15 ? 82.124 29.644 70.775 1.00 27.55 13 GLY B CA 1
ATOM 7075 C C . GLY B 1 15 ? 81.988 28.519 69.771 1.00 26.33 13 GLY B C 1
ATOM 7076 O O . GLY B 1 15 ? 80.908 27.917 69.649 1.00 24.57 13 GLY B O 1
ATOM 7077 N N . GLU B 1 16 ? 83.064 28.243 69.037 1.00 25.98 14 GLU B N 1
ATOM 7078 C CA . GLU B 1 16 ? 83.084 27.094 68.148 1.00 26.46 14 GLU B CA 1
ATOM 7079 C C . GLU B 1 16 ? 82.866 25.789 68.946 1.00 26.43 14 GLU B C 1
ATOM 7080 O O . GLU B 1 16 ? 83.349 25.652 70.083 1.00 25.56 14 GLU B O 1
ATOM 7086 N N . PHE B 1 17 ? 82.116 24.854 68.368 1.00 23.32 15 PHE B N 1
ATOM 7087 C CA . PHE B 1 17 ? 81.880 23.559 68.987 1.00 22.69 15 PHE B CA 1
ATOM 7088 C C . PHE B 1 17 ? 82.027 22.426 67.989 1.00 23.25 15 PHE B C 1
ATOM 7089 O O . PHE B 1 17 ? 82.028 22.645 66.773 1.00 23.64 15 PHE B O 1
ATOM 7097 N N . ARG B 1 18 ? 82.187 21.218 68.524 1.00 23.76 16 ARG B N 1
ATOM 7098 C CA . ARG B 1 18 ? 82.272 19.994 67.758 1.00 23.99 16 ARG B CA 1
ATOM 7099 C C . ARG B 1 18 ? 81.380 18.946 68.401 1.00 24.29 16 ARG B C 1
ATOM 7100 O O . ARG B 1 18 ? 81.340 18.835 69.635 1.00 23.79 16 ARG B O 1
ATOM 7108 N N . LEU B 1 19 ? 80.717 18.148 67.560 1.00 24.95 17 LEU B N 1
ATOM 7109 C CA . LEU B 1 19 ? 79.912 17.004 67.972 1.00 24.38 17 LEU B CA 1
ATOM 7110 C C . LEU B 1 19 ? 80.317 15.782 67.133 1.00 26.99 17 LEU B C 1
ATOM 7111 O O . LEU B 1 19 ? 80.206 15.816 65.892 1.00 26.19 17 LEU B O 1
ATOM 7116 N N . GLU B 1 20 ? 80.747 14.707 67.795 1.00 28.23 18 GLU B N 1
ATOM 7117 C CA . GLU B 1 20 ? 81.071 13.432 67.127 1.00 30.48 18 GLU B CA 1
ATOM 7118 C C . GLU B 1 20 ? 79.796 12.643 66.836 1.00 28.98 18 GLU B C 1
ATOM 7119 O O . GLU B 1 20 ? 78.813 12.764 67.557 1.00 26.80 18 GLU B O 1
ATOM 7125 N N . GLN B 1 21 ? 79.826 11.848 65.759 1.00 30.01 19 GLN B N 1
ATOM 7126 C CA . GLN B 1 21 ? 78.685 11.033 65.310 1.00 30.98 19 GLN B CA 1
ATOM 7127 C C . GLN B 1 21 ? 77.362 11.803 65.362 1.00 29.08 19 GLN B C 1
ATOM 7128 O O . GLN B 1 21 ? 76.385 11.347 65.972 1.00 28.91 19 GLN B O 1
ATOM 7134 N N . PRO B 1 22 ? 77.334 12.993 64.755 1.00 27.06 20 PRO B N 1
ATOM 7135 C CA . PRO B 1 22 ? 76.183 13.878 64.905 1.00 26.00 20 PRO B CA 1
ATOM 7136 C C . PRO B 1 22 ? 74.886 13.328 64.349 1.00 27.47 20 PRO B C 1
ATOM 7137 O O . PRO B 1 22 ? 73.826 13.580 64.924 1.00 26.86 20 PRO B O 1
ATOM 7141 N N . GLU B 1 23 ? 74.950 12.524 63.291 1.00 29.98 21 GLU B N 1
ATOM 7142 C CA . GLU B 1 23 ? 73.726 11.965 62.717 1.00 32.71 21 GLU B CA 1
ATOM 7143 C C . GLU B 1 23 ? 73.130 10.851 63.579 1.00 33.82 21 GLU B C 1
ATOM 7144 O O . GLU B 1 23 ? 72.076 10.342 63.232 1.00 35.34 21 GLU B O 1
ATOM 7150 N N . HIS B 1 24 ? 73.776 10.468 64.688 1.00 34.68 22 HIS B N 1
ATOM 7151 C CA . HIS B 1 24 ? 73.170 9.535 65.672 1.00 35.35 22 HIS B CA 1
ATOM 7152 C C . HIS B 1 24 ? 72.093 10.233 66.555 1.00 33.39 22 HIS B C 1
ATOM 7153 O O . HIS B 1 24 ? 71.666 9.684 67.546 1.00 36.46 22 HIS B O 1
ATOM 7160 N N . ASN B 1 25 ? 71.668 11.435 66.187 1.00 30.39 23 ASN B N 1
ATOM 7161 C CA . ASN B 1 25 ? 70.702 12.232 66.910 1.00 30.28 23 ASN B CA 1
ATOM 7162 C C . ASN B 1 25 ? 69.631 12.686 65.927 1.00 31.97 23 ASN B C 1
ATOM 7163 O O . ASN B 1 25 ? 69.965 13.232 64.876 1.00 33.54 23 ASN B O 1
ATOM 7168 N N . SER B 1 26 ? 68.360 12.465 66.242 1.00 23.52 24 SER B N 1
ATOM 7169 C CA . SER B 1 26 ? 67.293 12.877 65.359 1.00 23.15 24 SER B CA 1
ATOM 7170 C C . SER B 1 26 ? 67.070 14.382 65.473 1.00 23.28 24 SER B C 1
ATOM 7171 O O . SER B 1 26 ? 67.328 15.008 66.514 1.00 23.20 24 SER B O 1
ATOM 7174 N N . TYR B 1 27 ? 66.627 14.957 64.358 1.00 23.11 25 TYR B N 1
ATOM 7175 C CA . TYR B 1 27 ? 66.086 16.321 64.296 1.00 21.78 25 TYR B CA 1
ATOM 7176 C C . TYR B 1 27 ? 67.077 17.485 64.440 1.00 22.40 25 TYR B C 1
ATOM 7177 O O . TYR B 1 27 ? 66.626 18.644 64.459 1.00 25.08 25 TYR B O 1
ATOM 7186 N N . LEU B 1 28 ? 68.394 17.229 64.506 1.00 20.63 26 LEU B N 1
ATOM 7187 C CA . LEU B 1 28 ? 69.350 18.315 64.620 1.00 20.79 26 LEU B CA 1
ATOM 7188 C C . LEU B 1 28 ? 69.397 19.201 63.371 1.00 19.19 26 LEU B C 1
ATOM 7189 O O . LEU B 1 28 ? 69.394 18.694 62.271 1.00 19.56 26 LEU B O 1
ATOM 7194 N N . TYR B 1 29 ? 69.472 20.511 63.560 1.00 18.20 27 TYR B N 1
ATOM 7195 C CA . TYR B 1 29 ? 69.778 21.427 62.460 1.00 17.92 27 TYR B CA 1
ATOM 7196 C C . TYR B 1 29 ? 70.423 22.709 62.958 1.00 18.02 27 TYR B C 1
ATOM 7197 O O . TYR B 1 29 ? 70.317 23.037 64.127 1.00 20.03 27 TYR B O 1
ATOM 7206 N N . PHE B 1 30 ? 71.087 23.398 62.037 1.00 16.83 28 PHE B N 1
ATOM 7207 C CA . PHE B 1 30 ? 71.924 24.556 62.303 1.00 18.14 28 PHE B CA 1
ATOM 7208 C C . PHE B 1 30 ? 71.543 25.668 61.326 1.00 16.06 28 PHE B C 1
ATOM 7209 O O . PHE B 1 30 ? 71.284 25.366 60.164 1.00 16.79 28 PHE B O 1
ATOM 7217 N N . PRO B 1 31 ? 71.513 26.934 61.775 1.00 16.37 29 PRO B N 1
ATOM 7218 C CA . PRO B 1 31 ? 71.029 27.996 60.909 1.00 16.91 29 PRO B CA 1
ATOM 7219 C C . PRO B 1 31 ? 72.163 28.729 60.159 1.00 17.08 29 PRO B C 1
ATOM 7220 O O . PRO B 1 31 ? 73.233 28.976 60.735 1.00 16.81 29 PRO B O 1
ATOM 7224 N N . LEU B 1 32 ? 71.909 29.069 58.901 1.00 16.00 30 LEU B N 1
ATOM 7225 C CA . LEU B 1 32 ? 72.815 29.896 58.079 1.00 17.46 30 LEU B CA 1
ATOM 7226 C C . LEU B 1 32 ? 71.941 30.943 57.401 1.00 16.49 30 LEU B C 1
ATOM 7227 O O . LEU B 1 32 ? 70.945 30.601 56.747 1.00 16.73 30 LEU B O 1
ATOM 7232 N N . VAL B 1 33 ? 72.278 32.210 57.582 1.00 17.40 31 VAL B N 1
ATOM 7233 C CA . VAL B 1 33 ? 71.401 33.301 57.153 1.00 17.70 31 VAL B CA 1
ATOM 7234 C C . VAL B 1 33 ? 72.181 34.588 56.919 1.00 17.91 31 VAL B C 1
ATOM 7235 O O . VAL B 1 33 ? 73.228 34.794 57.545 1.00 18.89 31 VAL B O 1
ATOM 7239 N N . ASN B 1 34 ? 71.661 35.454 56.048 1.00 17.96 32 ASN B N 1
ATOM 7240 C CA . ASN B 1 34 ? 72.183 36.817 55.906 1.00 18.98 32 ASN B CA 1
ATOM 7241 C C . ASN B 1 34 ? 71.080 37.875 55.849 1.00 19.52 32 ASN B C 1
ATOM 7242 O O . ASN B 1 34 ? 69.907 37.546 55.741 1.00 19.09 32 ASN B O 1
ATOM 7247 N N . GLU B 1 35 ? 71.499 39.132 55.897 1.00 21.90 33 GLU B N 1
ATOM 7248 C CA . GLU B 1 35 ? 70.578 40.283 55.850 1.00 24.78 33 GLU B CA 1
ATOM 7249 C C . GLU B 1 35 ? 69.917 40.395 54.474 1.00 23.30 33 GLU B C 1
ATOM 7250 O O . GLU B 1 35 ? 68.817 40.897 54.357 1.00 20.91 33 GLU B O 1
ATOM 7256 N N . ALA B 1 36 ? 70.615 39.957 53.442 1.00 21.49 34 ALA B N 1
ATOM 7257 C CA . ALA B 1 36 ? 70.070 40.005 52.067 1.00 21.44 34 ALA B CA 1
ATOM 7258 C C . ALA B 1 36 ? 68.797 39.168 51.930 1.00 21.53 34 ALA B C 1
ATOM 7259 O O . ALA B 1 36 ? 67.958 39.465 51.100 1.00 20.67 34 ALA B O 1
ATOM 7261 N N . GLY B 1 37 ? 68.650 38.148 52.779 1.00 21.13 35 GLY B N 1
ATOM 7262 C CA . GLY B 1 37 ? 67.439 37.360 52.858 1.00 20.96 35 GLY B CA 1
ATOM 7263 C C . GLY B 1 37 ? 67.560 35.891 52.471 1.00 19.24 35 GLY B C 1
ATOM 7264 O O . GLY B 1 37 ? 66.545 35.250 52.259 1.00 19.96 35 GLY B O 1
ATOM 7265 N N . MET B 1 38 ? 68.770 35.340 52.364 1.00 18.96 36 MET B N 1
ATOM 7266 C CA . MET B 1 38 ? 68.912 33.883 52.209 1.00 18.42 36 MET B CA 1
ATOM 7267 C C . MET B 1 38 ? 68.755 33.244 53.612 1.00 18.05 36 MET B C 1
ATOM 7268 O O . MET B 1 38 ? 69.483 33.610 54.549 1.00 16.95 36 MET B O 1
ATOM 7273 N N . MET B 1 39 ? 67.827 32.308 53.726 1.00 18.39 37 MET B N 1
ATOM 7274 C CA . MET B 1 39 ? 67.508 31.654 54.997 1.00 18.73 37 MET B CA 1
ATOM 7275 C C . MET B 1 39 ? 67.612 30.146 54.829 1.00 19.44 37 MET B C 1
ATOM 7276 O O . MET B 1 39 ? 66.808 29.567 54.077 1.00 19.08 37 MET B O 1
ATOM 7281 N N . SER B 1 40 ? 68.584 29.519 55.516 1.00 17.16 38 SER B N 1
ATOM 7282 C CA . SER B 1 40 ? 68.829 28.088 55.385 1.00 18.36 38 SER B CA 1
ATOM 7283 C C . SER B 1 40 ? 68.921 27.381 56.732 1.00 17.90 38 SER B C 1
ATOM 7284 O O . SER B 1 40 ? 69.230 27.984 57.775 1.00 18.27 38 SER B O 1
ATOM 7287 N N . ALA B 1 41 ? 68.714 26.076 56.658 1.00 18.03 39 ALA B N 1
ATOM 7288 C CA . ALA B 1 41 ? 68.961 25.171 57.754 1.00 17.71 39 ALA B CA 1
ATOM 7289 C C . ALA B 1 41 ? 69.750 24.012 57.200 1.00 17.85 39 ALA B C 1
ATOM 7290 O O . ALA B 1 41 ? 69.479 23.554 56.073 1.00 16.48 39 ALA B O 1
ATOM 7292 N N . VAL B 1 42 ? 70.709 23.528 57.987 1.00 17.05 40 VAL B N 1
ATOM 7293 C CA . VAL B 1 42 ? 71.546 22.409 57.583 1.00 17.52 40 VAL B CA 1
ATOM 7294 C C . VAL B 1 42 ? 71.656 21.381 58.725 1.00 18.76 40 VAL B C 1
ATOM 7295 O O . VAL B 1 42 ? 71.936 21.735 59.858 1.00 18.00 40 VAL B O 1
ATOM 7299 N N . THR B 1 43 ? 71.431 20.108 58.399 1.00 18.47 41 THR B N 1
ATOM 7300 C CA . THR B 1 43 ? 71.510 19.012 59.346 1.00 19.03 41 THR B CA 1
ATOM 7301 C C . THR B 1 43 ? 72.859 18.331 59.214 1.00 19.26 41 THR B C 1
ATOM 7302 O O . THR B 1 43 ? 73.609 18.667 58.304 1.00 18.84 41 THR B O 1
ATOM 7306 N N . PRO B 1 44 ? 73.149 17.341 60.086 1.00 20.08 42 PRO B N 1
ATOM 7307 C CA . PRO B 1 44 ? 74.422 16.638 59.980 1.00 21.10 42 PRO B CA 1
ATOM 7308 C C . PRO B 1 44 ? 74.640 15.836 58.671 1.00 21.17 42 PRO B C 1
ATOM 7309 O O . PRO B 1 44 ? 75.801 15.559 58.335 1.00 20.59 42 PRO B O 1
ATOM 7313 N N . ASN B 1 45 ? 73.566 15.478 57.952 1.00 20.68 43 ASN B N 1
ATOM 7314 C CA . ASN B 1 45 ? 73.710 14.800 56.648 1.00 21.54 43 ASN B CA 1
ATOM 7315 C C . ASN B 1 45 ? 73.453 15.763 55.456 1.00 21.27 43 ASN B C 1
ATOM 7316 O O . ASN B 1 45 ? 73.298 15.310 54.320 1.00 21.10 43 ASN B O 1
ATOM 7321 N N . LEU B 1 46 ? 73.404 17.065 55.762 1.00 18.56 44 LEU B N 1
ATOM 7322 C CA . LEU B 1 46 ? 73.208 18.180 54.826 1.00 19.86 44 LEU B CA 1
ATOM 7323 C C . LEU B 1 46 ? 71.777 18.373 54.332 1.00 18.85 44 LEU B C 1
ATOM 7324 O O . LEU B 1 46 ? 71.537 19.092 53.333 1.00 18.07 44 LEU B O 1
ATOM 7329 N N . HIS B 1 47 ? 70.826 17.777 55.045 1.00 17.65 45 HIS B N 1
ATOM 7330 C CA . HIS B 1 47 ? 69.420 18.069 54.811 1.00 19.25 45 HIS B CA 1
ATOM 7331 C C . HIS B 1 47 ? 69.096 19.432 55.398 1.00 18.93 45 HIS B C 1
ATOM 7332 O O . HIS B 1 47 ? 69.990 20.139 55.895 1.00 17.37 45 HIS B O 1
ATOM 7339 N N . GLY B 1 48 ? 67.840 19.834 55.288 1.00 19.27 46 GLY B N 1
ATOM 7340 C CA . GLY B 1 48 ? 67.353 21.105 55.834 1.00 18.89 46 GLY B CA 1
ATOM 7341 C C . GLY B 1 48 ? 66.493 21.766 54.778 1.00 19.50 46 GLY B C 1
ATOM 7342 O O . GLY B 1 48 ? 65.664 21.101 54.154 1.00 20.07 46 GLY B O 1
ATOM 7343 N N . GLU B 1 49 ? 66.705 23.049 54.556 1.00 20.51 47 GLU B N 1
ATOM 7344 C CA . GLU B 1 49 ? 65.934 23.801 53.579 1.00 21.04 47 GLU B CA 1
ATOM 7345 C C . GLU B 1 49 ? 66.678 25.083 53.262 1.00 19.70 47 GLU B C 1
ATOM 7346 O O . GLU B 1 49 ? 67.618 25.470 53.975 1.00 17.40 47 GLU B O 1
ATOM 7352 N N . ILE B 1 50 ? 66.306 25.694 52.143 1.00 18.55 48 ILE B N 1
ATOM 7353 C CA . ILE B 1 50 ? 66.943 26.902 51.654 1.00 18.64 48 ILE B CA 1
ATOM 7354 C C . ILE B 1 50 ? 65.815 27.692 51.038 1.00 18.67 48 ILE B C 1
ATOM 7355 O O . ILE B 1 50 ? 65.117 27.175 50.160 1.00 17.29 48 ILE B O 1
ATOM 7360 N N . THR B 1 51 ? 65.624 28.917 51.489 1.00 17.75 49 THR B N 1
ATOM 7361 C CA . THR B 1 51 ? 64.543 29.734 50.997 1.00 17.90 49 THR B CA 1
ATOM 7362 C C . THR B 1 51 ? 64.804 31.214 51.185 1.00 17.91 49 THR B C 1
ATOM 7363 O O . THR B 1 51 ? 65.616 31.610 52.019 1.00 17.59 49 THR B O 1
ATOM 7367 N N . SER B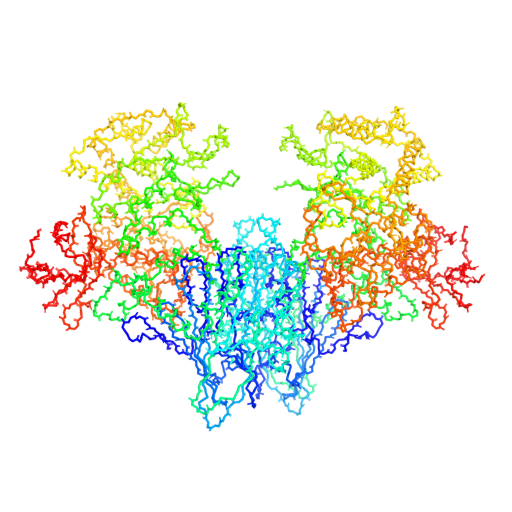 1 52 ? 64.102 32.029 50.401 1.00 17.19 50 SER B N 1
ATOM 7368 C CA . SER B 1 52 ? 64.064 33.459 50.645 1.00 18.53 50 SER B CA 1
ATOM 7369 C C . SER B 1 52 ? 62.685 33.925 51.066 1.00 18.95 50 SER B C 1
ATOM 7370 O O . SER B 1 52 ? 62.478 35.118 51.192 1.00 20.48 50 SER B O 1
ATOM 7373 N N . GLY B 1 53 ? 61.744 33.024 51.312 1.00 17.99 51 GLY B N 1
ATOM 7374 C CA . GLY B 1 53 ? 60.391 33.473 51.667 1.00 19.60 51 GLY B CA 1
ATOM 7375 C C . GLY B 1 53 ? 59.394 32.381 51.448 1.00 19.63 51 GLY B C 1
ATOM 7376 O O . GLY B 1 53 ? 59.724 31.344 50.861 1.00 20.11 51 GLY B O 1
ATOM 7377 N N . HIS B 1 54 ? 58.170 32.612 51.889 1.00 19.23 52 HIS B N 1
ATOM 7378 C CA . HIS B 1 54 ? 57.138 31.584 51.803 1.00 20.19 52 HIS B CA 1
ATOM 7379 C C . HIS B 1 54 ? 56.897 31.094 50.360 1.00 20.09 52 HIS B C 1
ATOM 7380 O O . HIS B 1 54 ? 56.631 29.912 50.127 1.00 19.05 52 HIS B O 1
ATOM 7387 N N . ASN B 1 55 ? 57.019 32.005 49.412 1.00 20.86 53 ASN B N 1
ATOM 7388 C CA . ASN B 1 55 ? 56.737 31.709 48.005 1.00 21.36 53 ASN B CA 1
ATOM 7389 C C . ASN B 1 55 ? 57.964 31.338 47.182 1.00 20.45 53 ASN B C 1
ATOM 7390 O O . ASN B 1 55 ? 57.811 30.983 46.009 1.00 21.31 53 ASN B O 1
ATOM 7395 N N . THR B 1 56 ? 59.160 31.389 47.787 1.00 19.14 54 THR B N 1
ATOM 7396 C CA . THR B 1 56 ? 60.408 31.217 47.053 1.00 18.93 54 THR B CA 1
ATOM 7397 C C . THR B 1 56 ? 61.413 30.299 47.724 1.00 17.69 54 THR B C 1
ATOM 7398 O O . THR B 1 56 ? 62.516 30.711 48.089 1.00 18.24 54 THR B O 1
ATOM 7402 N N . PHE B 1 57 ? 61.027 29.042 47.834 1.00 17.90 55 PHE B N 1
ATOM 7403 C CA . PHE B 1 57 ? 61.878 27.966 48.355 1.00 16.71 55 PHE B CA 1
ATOM 7404 C C . PHE B 1 57 ? 62.765 27.383 47.273 1.00 17.60 55 PHE B C 1
ATOM 7405 O O . PHE B 1 57 ? 62.275 26.922 46.242 1.00 16.62 55 PHE B O 1
ATOM 7413 N N . LEU B 1 58 ? 64.078 27.382 47.499 1.00 16.91 56 LEU B N 1
ATOM 7414 C CA . LEU B 1 58 ? 64.990 26.759 46.560 1.00 17.26 56 LEU B CA 1
ATOM 7415 C C . LEU B 1 58 ? 64.998 25.244 46.754 1.00 17.01 56 LEU B C 1
ATOM 7416 O O . LEU B 1 58 ? 64.924 24.480 45.790 1.00 17.45 56 LEU B O 1
ATOM 7421 N N . MET B 1 59 ? 65.098 24.815 47.994 1.00 18.48 57 MET B N 1
ATOM 7422 C CA . MET B 1 59 ? 64.914 23.404 48.374 1.00 20.58 57 MET B CA 1
ATOM 7423 C C . MET B 1 59 ? 63.520 23.208 48.951 1.00 21.72 57 MET B C 1
ATOM 7424 O O . MET B 1 59 ? 62.892 24.176 49.366 1.00 24.15 57 MET B O 1
ATOM 7429 N N . GLU B 1 60 ? 63.035 21.964 48.950 1.00 21.36 58 GLU B N 1
ATOM 7430 C CA . GLU B 1 60 ? 61.664 21.635 49.366 1.00 22.35 58 GLU B CA 1
ATOM 7431 C C . GLU B 1 60 ? 61.415 22.113 50.791 1.00 21.90 58 GLU B C 1
ATOM 7432 O O . GLU B 1 60 ? 62.294 21.975 51.629 1.00 21.63 58 GLU B O 1
ATOM 7438 N N . PRO B 1 61 ? 60.245 22.701 51.060 1.00 20.52 59 PRO B N 1
ATOM 7439 C CA . PRO B 1 61 ? 59.872 23.045 52.426 1.00 20.74 59 PRO B CA 1
ATOM 7440 C C . PRO B 1 61 ? 59.809 21.772 53.286 1.00 20.50 59 PRO B C 1
ATOM 7441 O O . PRO B 1 61 ? 59.313 20.752 52.816 1.00 19.63 59 PRO B O 1
ATOM 7445 N N . VAL B 1 62 ? 60.318 21.843 54.511 1.00 21.08 60 VAL B N 1
ATOM 7446 C CA . VAL B 1 62 ? 60.333 20.688 55.399 1.00 20.40 60 VAL B CA 1
ATOM 7447 C C . VAL B 1 62 ? 59.690 21.026 56.726 1.00 20.26 60 VAL B C 1
ATOM 7448 O O . VAL B 1 62 ? 59.527 22.197 57.077 1.00 20.87 60 VAL B O 1
ATOM 7452 N N . SER B 1 63 ? 59.328 19.978 57.457 1.00 19.86 61 SER B N 1
ATOM 7453 C CA . SER B 1 63 ? 59.094 20.072 58.898 1.00 21.20 61 SER B CA 1
ATOM 7454 C C . SER B 1 63 ? 60.072 19.117 59.543 1.00 22.12 61 SER B C 1
ATOM 7455 O O . SER B 1 63 ? 60.921 18.567 58.862 1.00 21.20 61 SER B O 1
ATOM 7458 N N . ALA B 1 64 ? 59.931 18.878 60.844 1.00 22.49 62 ALA B N 1
ATOM 7459 C CA . ALA B 1 64 ? 60.879 18.028 61.589 1.00 22.74 62 ALA B CA 1
ATOM 7460 C C . ALA B 1 64 ? 60.974 16.589 61.052 1.00 22.89 62 ALA B C 1
ATOM 7461 O O . ALA B 1 64 ? 62.088 16.087 60.883 1.00 22.67 62 ALA B O 1
ATOM 7463 N N . GLU B 1 65 ? 59.850 15.945 60.752 1.00 22.88 63 GLU B N 1
ATOM 7464 C CA . GLU B 1 65 ? 59.891 14.537 60.311 1.00 24.53 63 GLU B CA 1
ATOM 7465 C C . GLU B 1 65 ? 60.614 14.372 58.965 1.00 24.21 63 GLU B C 1
ATOM 7466 O O . GLU B 1 65 ? 61.250 13.343 58.751 1.00 24.10 63 GLU B O 1
ATOM 7472 N N . SER B 1 66 ? 60.559 15.393 58.096 1.00 22.53 64 SER B N 1
ATOM 7473 C CA . SER B 1 66 ? 61.292 15.371 56.841 1.00 22.83 64 SER B CA 1
ATOM 7474 C C . SER B 1 66 ? 62.794 15.128 57.005 1.00 23.38 64 SER B C 1
ATOM 7475 O O . SER B 1 66 ? 63.450 14.606 56.091 1.00 21.80 64 SER B O 1
ATOM 7478 N N . LEU B 1 67 ? 63.358 15.548 58.131 1.00 22.11 65 LEU B N 1
ATOM 7479 C CA . LEU B 1 67 ? 64.796 15.508 58.286 1.00 23.03 65 LEU B CA 1
ATOM 7480 C C . LEU B 1 67 ? 65.348 14.073 58.282 1.00 23.58 65 LEU B C 1
ATOM 7481 O O . LEU B 1 67 ? 66.496 13.861 57.891 1.00 25.35 65 LEU B O 1
ATOM 7486 N N . HIS B 1 68 ? 64.520 13.119 58.680 1.00 24.70 66 HIS B N 1
ATOM 7487 C CA . HIS B 1 68 ? 64.833 11.703 58.510 1.00 25.59 66 HIS B CA 1
ATOM 7488 C C . HIS B 1 68 ? 64.092 11.038 57.335 1.00 24.25 66 HIS B C 1
ATOM 7489 O O . HIS B 1 68 ? 64.647 10.144 56.711 1.00 25.32 66 HIS B O 1
ATOM 7496 N N . ASN B 1 69 ? 62.860 11.473 57.053 1.00 22.77 67 ASN B N 1
ATOM 7497 C CA . ASN B 1 69 ? 62.004 10.765 56.137 1.00 23.58 67 ASN B CA 1
ATOM 7498 C C . ASN B 1 69 ? 62.208 11.088 54.643 1.00 22.39 67 ASN B C 1
ATOM 7499 O O . ASN B 1 69 ? 61.849 10.266 53.785 1.00 22.05 67 ASN B O 1
ATOM 7504 N N . SER B 1 70 ? 62.731 12.265 54.349 1.00 21.95 68 SER B N 1
ATOM 7505 C CA . SER B 1 70 ? 62.989 12.684 52.957 1.00 21.74 68 SER B CA 1
ATOM 7506 C C . SER B 1 70 ? 64.425 12.396 52.613 1.00 21.54 68 SER B C 1
ATOM 7507 O O . SER B 1 70 ? 65.316 12.698 53.370 1.00 21.96 68 SER B O 1
ATOM 7510 N N . LYS B 1 71 ? 64.639 11.871 51.416 1.00 21.90 69 LYS B N 1
ATOM 7511 C CA . LYS B 1 71 ? 65.977 11.537 50.940 1.00 21.06 69 LYS B CA 1
ATOM 7512 C C . LYS B 1 71 ? 66.688 12.718 50.306 1.00 21.16 69 LYS B C 1
ATOM 7513 O O . LYS B 1 71 ? 67.890 12.629 50.008 1.00 21.94 69 LYS B O 1
ATOM 7519 N N . ALA B 1 72 ? 65.976 13.837 50.136 1.00 21.48 70 ALA B N 1
ATOM 7520 C CA . ALA B 1 72 ? 66.450 14.970 49.348 1.00 20.09 70 ALA B CA 1
ATOM 7521 C C . ALA B 1 72 ? 67.315 15.970 50.125 1.00 20.96 70 ALA B C 1
ATOM 7522 O O . ALA B 1 72 ? 67.044 17.187 50.139 1.00 21.84 70 ALA B O 1
ATOM 7524 N N . SER B 1 73 ? 68.386 15.480 50.723 1.00 22.02 71 SER B N 1
ATOM 7525 C CA . SER B 1 73 ? 69.364 16.383 51.343 1.00 20.67 71 SER B CA 1
ATOM 7526 C C . SER B 1 73 ? 70.180 17.075 50.235 1.00 19.40 71 SER B C 1
ATOM 7527 O O . SER B 1 73 ? 70.192 16.631 49.089 1.00 19.38 71 SER B O 1
ATOM 7530 N N . ARG B 1 74 ? 70.877 18.129 50.593 1.00 18.79 72 ARG B N 1
ATOM 7531 C CA . ARG B 1 74 ? 72.023 18.548 49.781 1.00 18.73 72 ARG B CA 1
ATOM 7532 C C . ARG B 1 74 ? 72.912 17.335 49.739 1.00 19.65 72 ARG B C 1
ATOM 7533 O O . ARG B 1 74 ? 72.975 16.546 50.707 1.00 20.43 72 ARG B O 1
ATOM 7541 N N . ASN B 1 75 ? 73.598 17.127 48.632 1.00 18.83 73 ASN B N 1
ATOM 7542 C CA . ASN B 1 75 ? 74.493 15.982 48.596 1.00 19.65 73 ASN B CA 1
ATOM 7543 C C . ASN B 1 75 ? 75.675 16.289 47.712 1.00 19.81 73 ASN B C 1
ATOM 7544 O O . ASN B 1 75 ? 75.643 17.227 46.898 1.00 19.07 73 ASN B O 1
ATOM 7549 N N . PHE B 1 76 ? 76.738 15.551 47.953 1.00 19.89 74 PHE B N 1
ATOM 7550 C CA . PHE B 1 76 ? 77.884 15.546 47.097 1.00 19.29 74 PHE B CA 1
ATOM 7551 C C . PHE B 1 76 ? 78.375 14.125 47.091 1.00 19.68 74 PHE B C 1
ATOM 7552 O O . PHE B 1 76 ? 78.624 13.512 48.150 1.00 21.97 74 PHE B O 1
ATOM 7560 N N . TRP B 1 77 ? 78.521 13.597 45.897 1.00 19.25 75 TRP B N 1
ATOM 7561 C CA . TRP B 1 77 ? 78.836 12.198 45.681 1.00 19.51 75 TRP B CA 1
ATOM 7562 C C . TRP B 1 77 ? 80.217 12.036 45.137 1.00 20.40 75 TRP B C 1
ATOM 7563 O O . TRP B 1 77 ? 80.699 12.862 44.357 1.00 19.42 75 TRP B O 1
ATOM 7574 N N . VAL B 1 78 ? 80.838 10.928 45.501 1.00 21.96 76 VAL B N 1
ATOM 7575 C CA . VAL B 1 78 ? 82.084 10.523 44.910 1.00 24.71 76 VAL B CA 1
ATOM 7576 C C . VAL B 1 78 ? 81.905 9.070 44.496 1.00 26.10 76 VAL B C 1
ATOM 7577 O O . VAL B 1 78 ? 81.499 8.253 45.318 1.00 26.07 76 VAL B O 1
ATOM 7581 N N . PHE B 1 79 ? 82.150 8.767 43.221 1.00 25.58 77 PHE B N 1
ATOM 7582 C CA . PHE B 1 79 ? 82.209 7.402 42.769 1.00 26.69 77 PHE B CA 1
ATOM 7583 C C . PHE B 1 79 ? 83.675 7.001 42.870 1.00 28.31 77 PHE B C 1
ATOM 7584 O O . PHE B 1 79 ? 84.522 7.485 42.109 1.00 28.55 77 PHE B O 1
ATOM 7592 N N . ILE B 1 80 ? 83.965 6.139 43.830 1.00 29.34 78 ILE B N 1
ATOM 7593 C CA . ILE B 1 80 ? 85.328 5.747 44.154 1.00 30.63 78 ILE B CA 1
ATOM 7594 C C . ILE B 1 80 ? 85.663 4.449 43.429 1.00 31.93 78 ILE B C 1
ATOM 7595 O O . ILE B 1 80 ? 84.959 3.463 43.607 1.00 32.02 78 ILE B O 1
ATOM 7600 N N . GLU B 1 81 ? 86.714 4.442 42.607 1.00 33.20 79 GLU B N 1
ATOM 7601 C CA . GLU B 1 81 ? 87.113 3.199 41.927 1.00 37.48 79 GLU B CA 1
ATOM 7602 C C . GLU B 1 81 ? 87.417 2.122 42.974 1.00 36.67 79 GLU B C 1
ATOM 7603 O O . GLU B 1 81 ? 88.139 2.395 43.916 1.00 36.37 79 GLU B O 1
ATOM 7609 N N . GLY B 1 82 ? 86.862 0.923 42.789 1.00 38.45 80 GLY B N 1
ATOM 7610 C CA . GLY B 1 82 ? 86.998 -0.191 43.748 1.00 40.43 80 GLY B CA 1
ATOM 7611 C C . GLY B 1 82 ? 85.980 -0.204 44.896 1.00 40.44 80 GLY B C 1
ATOM 7612 O O . GLY B 1 82 ? 85.941 -1.148 45.676 1.00 41.18 80 GLY B O 1
ATOM 7613 N N . TYR B 1 83 ? 85.161 0.836 44.996 1.00 38.00 81 TYR B N 1
ATOM 7614 C CA . TYR B 1 83 ? 84.199 0.978 46.097 1.00 37.31 81 TYR B CA 1
ATOM 7615 C C . TYR B 1 83 ? 82.810 1.336 45.561 1.00 34.19 81 TYR B C 1
ATOM 7616 O O . TYR B 1 83 ? 81.834 0.710 45.959 1.00 33.21 81 TYR B O 1
ATOM 7625 N N . GLY B 1 84 ? 82.724 2.341 44.682 1.00 31.74 82 GLY B N 1
ATOM 7626 C CA . GLY B 1 84 ? 81.472 2.782 44.097 1.00 29.16 82 GLY B CA 1
ATOM 7627 C C . GLY B 1 84 ? 80.985 4.095 44.694 1.00 26.85 82 GLY B C 1
ATOM 7628 O O . GLY B 1 84 ? 81.780 4.915 45.149 1.00 26.85 82 GLY B O 1
ATOM 7629 N N . ALA B 1 85 ? 79.671 4.279 44.692 1.00 25.80 83 ALA B N 1
ATOM 7630 C CA . ALA B 1 85 ? 79.063 5.528 45.104 1.00 25.13 83 ALA B CA 1
ATOM 7631 C C . ALA B 1 85 ? 79.195 5.749 46.617 1.00 25.82 83 ALA B C 1
ATOM 7632 O O . ALA B 1 85 ? 79.034 4.797 47.402 1.00 25.25 83 ALA B O 1
ATOM 7634 N N . TRP B 1 86 ? 79.479 6.996 46.999 1.00 24.05 84 TRP B N 1
ATOM 7635 C CA . TRP B 1 86 ? 79.670 7.380 48.398 1.00 24.34 84 TRP B CA 1
ATOM 7636 C C . TRP B 1 86 ? 79.297 8.848 48.588 1.00 22.60 84 TRP B C 1
ATOM 7637 O O . TRP B 1 86 ? 79.714 9.709 47.793 1.00 21.98 84 TRP B O 1
ATOM 7648 N N . SER B 1 87 ? 78.498 9.123 49.623 1.00 21.02 85 SER B N 1
ATOM 7649 C CA . SER B 1 87 ? 78.042 10.456 49.942 1.00 19.57 85 SER B CA 1
ATOM 7650 C C . SER B 1 87 ? 78.949 11.060 50.986 1.00 19.85 85 SER B C 1
ATOM 7651 O O . SER B 1 87 ? 79.183 10.429 52.042 1.00 20.21 85 SER B O 1
ATOM 7654 N N . VAL B 1 88 ? 79.413 12.282 50.744 1.00 19.30 86 VAL B N 1
ATOM 7655 C CA . VAL B 1 88 ? 80.307 12.940 51.705 1.00 20.83 86 VAL B CA 1
ATOM 7656 C C . VAL B 1 88 ? 79.670 13.256 53.065 1.00 22.01 86 VAL B C 1
ATOM 7657 O O . VAL B 1 88 ? 80.389 13.548 54.026 1.00 23.13 86 VAL B O 1
ATOM 7661 N N . SER B 1 89 ? 78.336 13.249 53.124 1.00 22.83 87 SER B N 1
ATOM 7662 C CA . SER B 1 89 ? 77.585 13.496 54.351 1.00 23.30 87 SER B CA 1
ATOM 7663 C C . SER B 1 89 ? 76.960 12.230 54.932 1.00 23.38 87 SER B C 1
ATOM 7664 O O . SER B 1 89 ? 76.223 12.301 55.923 1.00 23.62 87 SER B O 1
ATOM 7667 N N . GLY B 1 90 ? 77.242 11.084 54.321 1.00 22.30 88 GLY B N 1
ATOM 7668 C CA . GLY B 1 90 ? 76.626 9.839 54.713 1.00 23.66 88 GLY B CA 1
ATOM 7669 C C . GLY B 1 90 ? 75.189 9.612 54.249 1.00 23.49 88 GLY B C 1
ATOM 7670 O O . GLY B 1 90 ? 74.561 8.613 54.652 1.00 24.05 88 GLY B O 1
ATOM 7671 N N . ASN B 1 91 ? 74.642 10.490 53.417 1.00 22.06 89 ASN B N 1
ATOM 7672 C CA . ASN B 1 91 ? 73.304 10.264 52.945 1.00 22.60 89 ASN B CA 1
ATOM 7673 C C . ASN B 1 91 ? 73.270 9.467 51.640 1.00 22.32 89 ASN B C 1
ATOM 7674 O O . ASN B 1 91 ? 72.961 9.982 50.579 1.00 21.75 89 ASN B O 1
ATOM 7679 N N . SER B 1 92 ? 73.567 8.192 51.760 1.00 22.42 90 SER B N 1
ATOM 7680 C CA . SER B 1 92 ? 73.340 7.227 50.690 1.00 22.02 90 SER B CA 1
ATOM 7681 C C . SER B 1 92 ? 72.665 6.030 51.301 1.00 22.40 90 SER B C 1
ATOM 7682 O O . SER B 1 92 ? 72.832 5.765 52.503 1.00 21.79 90 SER B O 1
ATOM 7685 N N . ALA B 1 93 ? 71.918 5.299 50.486 1.00 22.52 91 ALA B N 1
ATOM 7686 C CA . ALA B 1 93 ? 71.267 4.090 50.960 1.00 23.89 91 ALA B CA 1
ATOM 7687 C C . ALA B 1 93 ? 72.271 3.127 51.555 1.00 24.69 91 ALA B C 1
ATOM 7688 O O . ALA B 1 93 ? 71.976 2.493 52.572 1.00 26.17 91 ALA B O 1
ATOM 7690 N N . ARG B 1 94 ? 73.448 3.018 50.942 1.00 24.82 92 ARG B N 1
ATOM 7691 C CA . ARG B 1 94 ? 74.476 2.115 51.410 1.00 26.57 92 ARG B CA 1
ATOM 7692 C C . ARG B 1 94 ? 74.999 2.534 52.784 1.00 26.00 92 ARG B C 1
ATOM 7693 O O . ARG B 1 94 ? 75.130 1.708 53.669 1.00 27.62 92 ARG B O 1
ATOM 7701 N N . GLN B 1 95 ? 75.353 3.803 52.927 1.00 25.10 93 GLN B N 1
ATOM 7702 C CA . GLN B 1 95 ? 75.863 4.304 54.207 1.00 25.86 93 GLN B CA 1
ATOM 7703 C C . GLN B 1 95 ? 74.795 4.293 55.301 1.00 25.32 93 GLN B C 1
ATOM 7704 O O . GLN B 1 95 ? 75.092 3.929 56.430 1.00 25.24 93 GLN B O 1
ATOM 7710 N N . ASN B 1 96 ? 73.555 4.638 54.963 1.00 25.01 94 ASN B N 1
ATOM 7711 C CA . ASN B 1 96 ? 72.458 4.591 55.949 1.00 25.47 94 ASN B CA 1
ATOM 7712 C C . ASN B 1 96 ? 72.208 3.177 56.462 1.00 27.17 94 ASN B C 1
ATOM 7713 O O . ASN B 1 96 ? 71.854 2.994 57.644 1.00 28.10 94 ASN B O 1
ATOM 7718 N N . ALA B 1 97 ? 72.402 2.179 55.605 1.00 27.08 95 ALA B N 1
ATOM 7719 C CA . ALA B 1 97 ? 72.238 0.770 55.979 1.00 29.22 95 ALA B CA 1
ATOM 7720 C C . ALA B 1 97 ? 73.223 0.274 57.064 1.00 30.56 95 ALA B C 1
ATOM 7721 O O . ALA B 1 97 ? 73.013 -0.784 57.647 1.00 31.72 95 ALA B O 1
ATOM 7723 N N . ALA B 1 98 ? 74.290 1.029 57.319 1.00 30.27 96 ALA B N 1
ATOM 7724 C CA . ALA B 1 98 ? 75.231 0.737 58.399 1.00 32.12 96 ALA B CA 1
ATOM 7725 C C . ALA B 1 98 ? 74.744 1.252 59.764 1.00 31.88 96 ALA B C 1
ATOM 7726 O O . ALA B 1 98 ? 75.234 0.796 60.806 1.00 32.33 96 ALA B O 1
ATOM 7728 N N . ARG B 1 99 ? 73.779 2.168 59.777 1.00 29.99 97 ARG B N 1
ATOM 7729 C CA . ARG B 1 99 ? 73.238 2.654 61.050 1.00 32.01 97 ARG B CA 1
ATOM 7730 C C . ARG B 1 99 ? 72.683 1.477 61.897 1.00 32.36 97 ARG B C 1
ATOM 7731 O O . ARG B 1 99 ? 72.022 0.556 61.390 1.00 32.35 97 ARG B O 1
ATOM 7739 N N . PHE B 1 100 ? 73.031 1.516 63.183 1.00 32.90 98 PHE B N 1
ATOM 7740 C CA . PHE B 1 100 ? 72.640 0.521 64.189 1.00 33.88 98 PHE B CA 1
ATOM 7741 C C . PHE B 1 100 ? 73.284 -0.853 64.034 1.00 36.91 98 PHE B C 1
ATOM 7742 O O . PHE B 1 100 ? 72.861 -1.784 64.713 1.00 37.78 98 PHE B O 1
ATOM 7750 N N . THR B 1 101 ? 74.306 -0.995 63.187 1.00 37.39 99 THR B N 1
ATOM 7751 C CA . THR B 1 101 ? 75.002 -2.279 63.025 1.00 41.77 99 THR B CA 1
ATOM 7752 C C . THR B 1 101 ? 76.391 -2.255 63.663 1.00 44.95 99 THR B C 1
ATOM 7753 O O . THR B 1 101 ? 77.118 -3.245 63.566 1.00 50.10 99 THR B O 1
ATOM 7757 N N . GLY B 1 102 ? 76.769 -1.128 64.281 1.00 47.32 100 GLY B N 1
ATOM 7758 C CA . GLY B 1 102 ? 78.113 -0.944 64.825 1.00 51.20 100 GLY B CA 1
ATOM 7759 C C . GLY B 1 102 ? 79.210 -0.810 63.771 1.00 53.27 100 GLY B C 1
ATOM 7760 O O . GLY B 1 102 ? 80.383 -0.891 64.117 1.00 57.87 100 GLY B O 1
ATOM 7761 N N . GLU B 1 103 ? 78.834 -0.599 62.503 1.00 52.85 101 GLU B N 1
ATOM 7762 C CA . GLU B 1 103 ? 79.780 -0.451 61.381 1.00 54.15 101 GLU B CA 1
ATOM 7763 C C . GLU B 1 103 ? 79.782 0.956 60.789 1.00 46.99 101 GLU B C 1
ATOM 7764 O O . GLU B 1 103 ? 80.279 1.140 59.695 1.00 45.73 101 GLU B O 1
ATOM 7770 N N . GLU B 1 104 ? 79.239 1.936 61.515 1.00 42.76 102 GLU B N 1
ATOM 7771 C CA . GLU B 1 104 ? 79.079 3.287 61.002 1.00 40.30 102 GLU B CA 1
ATOM 7772 C C . GLU B 1 104 ? 80.449 3.925 60.767 1.00 36.31 102 GLU B C 1
ATOM 7773 O O . GLU B 1 104 ? 81.415 3.655 61.477 1.00 33.48 102 GLU B O 1
ATOM 7779 N N . GLU B 1 105 ? 80.521 4.752 59.737 1.00 31.91 103 GLU B N 1
ATOM 7780 C CA . GLU B 1 105 ? 81.713 5.542 59.480 1.00 30.38 103 GLU B CA 1
ATOM 7781 C C . GLU B 1 105 ? 81.852 6.629 60.546 1.00 30.19 103 GLU B C 1
ATOM 7782 O O . GLU B 1 105 ? 80.865 7.102 61.127 1.00 29.97 103 GLU B O 1
ATOM 7788 N N . ARG B 1 106 ? 83.083 7.022 60.795 1.00 30.08 104 ARG B N 1
ATOM 7789 C CA . ARG B 1 106 ? 83.374 8.120 61.713 1.00 30.44 104 ARG B CA 1
ATOM 7790 C C . ARG B 1 106 ? 82.989 9.443 61.039 1.00 28.56 104 ARG B C 1
ATOM 7791 O O . ARG B 1 106 ? 83.321 9.682 59.872 1.00 26.15 104 ARG B O 1
ATOM 7794 N N . SER B 1 107 ? 82.276 10.275 61.784 1.00 26.31 105 SER B N 1
ATOM 7795 C CA . SER B 1 107 ? 81.767 11.534 61.312 1.00 26.28 105 SER B CA 1
ATOM 7796 C C . SER B 1 107 ? 81.766 12.571 62.428 1.00 25.36 105 SER B C 1
ATOM 7797 O O . SER B 1 107 ? 81.833 12.222 63.612 1.00 25.87 105 SER B O 1
ATOM 7800 N N . ALA B 1 108 ? 81.689 13.832 62.043 1.00 23.71 106 ALA B N 1
ATOM 7801 C CA . ALA B 1 108 ? 81.582 14.931 62.996 1.00 23.94 106 ALA B CA 1
ATOM 7802 C C . ALA B 1 108 ? 80.972 16.184 62.376 1.00 23.17 106 ALA B C 1
ATOM 7803 O O . ALA B 1 108 ? 81.040 16.390 61.151 1.00 22.58 106 ALA B O 1
ATOM 7805 N N . VAL B 1 109 ? 80.342 16.995 63.231 1.00 22.24 107 VAL B N 1
ATOM 7806 C CA . VAL B 1 109 ? 79.928 18.345 62.896 1.00 22.74 107 VAL B CA 1
ATOM 7807 C C . VAL B 1 109 ? 80.812 19.279 63.718 1.00 24.19 107 VAL B C 1
ATOM 7808 O O . VAL B 1 109 ? 81.058 19.015 64.912 1.00 23.36 107 VAL B O 1
ATOM 7812 N N . GLU B 1 110 ? 81.321 20.336 63.079 1.00 24.46 108 GLU B N 1
ATOM 7813 C CA . GLU B 1 110 ? 81.909 21.474 63.775 1.00 26.10 108 GLU B CA 1
ATOM 7814 C C . GLU B 1 110 ? 81.157 22.707 63.284 1.00 24.49 108 GLU B C 1
ATOM 7815 O O . GLU B 1 110 ? 80.830 22.793 62.080 1.00 21.7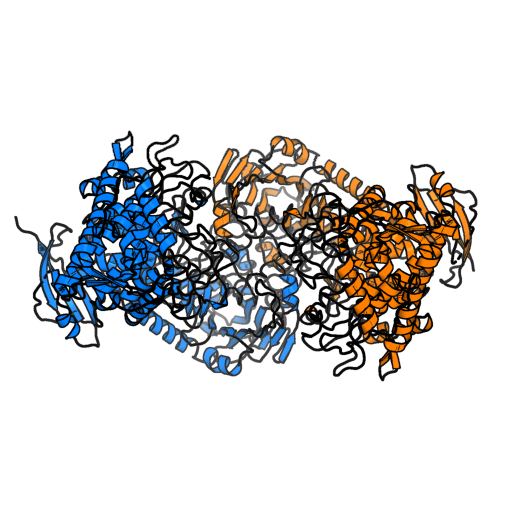4 108 GLU B O 1
ATOM 7821 N N . ALA B 1 111 ? 80.957 23.683 64.167 1.00 21.48 109 ALA B N 1
ATOM 7822 C CA . ALA B 1 111 ? 80.291 24.919 63.764 1.00 21.62 109 ALA B CA 1
ATOM 7823 C C . ALA B 1 111 ? 80.730 26.112 64.575 1.00 20.89 109 ALA B C 1
ATOM 7824 O O . ALA B 1 111 ? 81.272 25.993 65.676 1.00 22.07 109 ALA B O 1
ATOM 7826 N N . GLY B 1 112 ? 80.512 27.272 63.994 1.00 20.29 110 GLY B N 1
ATOM 7827 C CA . GLY B 1 112 ? 80.885 28.541 64.611 1.00 20.54 110 GLY B CA 1
ATOM 7828 C C . GLY B 1 112 ? 80.025 29.637 64.054 1.00 20.29 110 GLY B C 1
ATOM 7829 O O . GLY B 1 112 ? 78.988 29.366 63.454 1.00 18.50 110 GLY B O 1
ATOM 7830 N N . PHE B 1 113 ? 80.472 30.870 64.248 1.00 21.13 111 PHE B N 1
ATOM 7831 C CA . PHE B 1 113 ? 79.676 32.040 63.869 1.00 21.45 111 PHE B CA 1
ATOM 7832 C C . PHE B 1 113 ? 80.134 32.555 62.477 1.00 21.45 111 PHE B C 1
ATOM 7833 O O . PHE B 1 113 ? 81.211 33.153 62.401 1.00 22.67 111 PHE B O 1
ATOM 7841 N N . LEU B 1 114 ? 79.380 32.352 61.389 1.00 19.55 112 LEU B N 1
ATOM 7842 C CA . LEU B 1 114 ? 78.177 31.500 61.272 1.00 19.44 112 LEU B CA 1
ATOM 7843 C C . LEU B 1 114 ? 78.385 30.555 60.097 1.00 19.04 112 LEU B C 1
ATOM 7844 O O . LEU B 1 114 ? 78.215 30.936 58.927 1.00 19.94 112 LEU B O 1
ATOM 7849 N N . TRP B 1 115 ? 78.808 29.339 60.419 1.00 18.54 113 TRP B N 1
ATOM 7850 C CA . TRP B 1 115 ? 79.271 28.359 59.454 1.00 18.07 113 TRP B CA 1
ATOM 7851 C C . TRP B 1 115 ? 79.170 26.979 60.078 1.00 19.43 113 TRP B C 1
ATOM 7852 O O . TRP B 1 115 ? 79.124 26.864 61.312 1.00 19.82 113 TRP B O 1
ATOM 7863 N N . HIS B 1 116 ? 79.197 25.951 59.234 1.00 18.66 114 HIS B N 1
ATOM 7864 C CA . HIS B 1 116 ? 78.934 24.581 59.623 1.00 18.92 114 HIS B CA 1
ATOM 7865 C C . HIS B 1 116 ? 79.829 23.663 58.788 1.00 20.60 114 HIS B C 1
ATOM 7866 O O . HIS B 1 116 ? 80.005 23.887 57.583 1.00 21.19 114 HIS B O 1
ATOM 7873 N N . ALA B 1 117 ? 80.374 22.623 59.419 1.00 20.56 115 ALA B N 1
ATOM 7874 C CA . ALA B 1 117 ? 81.274 21.714 58.736 1.00 21.23 115 ALA B CA 1
ATOM 7875 C C . ALA B 1 117 ? 80.944 20.274 59.070 1.00 22.41 115 ALA B C 1
ATOM 7876 O O . ALA B 1 117 ? 80.886 19.924 60.239 1.00 24.37 115 ALA B O 1
ATOM 7878 N N . VAL B 1 118 ? 80.730 19.448 58.053 1.00 21.19 116 VAL B N 1
ATOM 7879 C CA . VAL B 1 118 ? 80.498 18.010 58.241 1.00 21.27 116 VAL B CA 1
ATOM 7880 C C . VAL B 1 118 ? 81.720 17.245 57.742 1.00 21.80 116 VAL B C 1
ATOM 7881 O O . VAL B 1 118 ? 82.179 17.485 56.632 1.00 20.50 116 VAL B O 1
ATOM 7885 N N . THR B 1 119 ? 82.246 16.345 58.565 1.00 23.29 117 THR B N 1
ATOM 7886 C CA . THR B 1 119 ? 83.388 15.511 58.186 1.00 24.47 117 THR B CA 1
ATOM 7887 C C . THR B 1 119 ? 82.935 14.058 58.187 1.00 25.90 117 THR B C 1
ATOM 7888 O O . THR B 1 119 ? 82.071 13.661 58.985 1.00 25.08 117 THR B O 1
ATOM 7892 N N . ARG B 1 120 ? 83.555 13.263 57.320 1.00 25.20 118 ARG B N 1
ATOM 7893 C CA . ARG B 1 120 ? 83.316 11.837 57.246 1.00 25.69 118 ARG B CA 1
ATOM 7894 C C . ARG B 1 120 ? 84.527 11.105 56.716 1.00 27.20 118 ARG B C 1
ATOM 7895 O O . ARG B 1 120 ? 85.243 11.645 55.873 1.00 28.55 118 ARG B O 1
ATOM 7903 N N . GLU B 1 121 ? 84.720 9.869 57.169 1.00 28.59 119 GLU B N 1
ATOM 7904 C CA . GLU B 1 121 ? 85.857 9.047 56.777 1.00 32.66 119 GLU B CA 1
ATOM 7905 C C . GLU B 1 121 ? 85.381 7.713 56.219 1.00 32.77 119 GLU B C 1
ATOM 7906 O O . GLU B 1 121 ? 84.628 7.005 56.874 1.00 32.87 119 GLU B O 1
ATOM 7912 N N . ASN B 1 122 ? 85.838 7.375 55.013 1.00 30.78 120 ASN B N 1
ATOM 7913 C CA . ASN B 1 122 ? 85.659 6.045 54.447 1.00 31.57 120 ASN B CA 1
ATOM 7914 C C . ASN B 1 122 ? 86.971 5.310 54.716 1.00 33.71 120 ASN B C 1
ATOM 7915 O O . ASN B 1 122 ? 87.972 5.529 54.007 1.00 33.99 120 ASN B O 1
ATOM 7920 N N . GLU B 1 123 ? 86.966 4.459 55.741 1.00 33.61 121 GLU B N 1
ATOM 7921 C CA . GLU B 1 123 ? 88.135 3.667 56.125 1.00 36.72 121 GLU B CA 1
ATOM 7922 C C . GLU B 1 123 ? 88.465 2.591 55.086 1.00 37.97 121 GLU B C 1
ATOM 7923 O O . GLU B 1 123 ? 89.625 2.318 54.855 1.00 36.57 121 GLU B O 1
ATOM 7925 N N . LYS B 1 124 ? 87.445 1.987 54.470 1.00 40.91 122 LYS B N 1
ATOM 7926 C CA . LYS B 1 124 ? 87.652 0.964 53.432 1.00 44.26 122 LYS B CA 1
ATOM 7927 C C . LYS B 1 124 ? 88.417 1.499 52.214 1.00 41.51 122 LYS B C 1
ATOM 7928 O O . LYS B 1 124 ? 89.342 0.863 51.736 1.00 41.07 122 LYS B O 1
ATOM 7934 N N . ALA B 1 125 ? 88.015 2.664 51.715 1.00 37.16 123 ALA B N 1
ATOM 7935 C CA . ALA B 1 125 ? 88.623 3.244 50.518 1.00 36.24 123 ALA B CA 1
ATOM 7936 C C . ALA B 1 125 ? 89.840 4.110 50.842 1.00 35.64 123 ALA B C 1
ATOM 7937 O O . ALA B 1 125 ? 90.657 4.372 49.970 1.00 35.96 123 ALA B O 1
ATOM 7939 N N . GLY B 1 126 ? 89.952 4.559 52.095 1.00 35.44 124 GLY B N 1
ATOM 7940 C CA . GLY B 1 126 ? 90.991 5.504 52.481 1.00 34.48 124 GLY B CA 1
ATOM 7941 C C . GLY B 1 126 ? 90.706 6.903 51.954 1.00 31.77 124 GLY B C 1
ATOM 7942 O O . GLY B 1 126 ? 91.583 7.534 51.333 1.00 32.21 124 GLY B O 1
ATOM 7943 N N . LEU B 1 127 ? 89.495 7.392 52.206 1.00 30.17 125 LEU B N 1
ATOM 7944 C CA . LEU B 1 127 ? 89.072 8.722 51.762 1.00 29.96 125 LEU B CA 1
ATOM 7945 C C . LEU B 1 127 ? 88.392 9.452 52.905 1.00 30.03 125 LEU B C 1
ATOM 7946 O O . LEU B 1 127 ? 87.571 8.867 53.595 1.00 31.17 125 LEU B O 1
ATOM 7951 N N . LYS B 1 128 ? 88.725 10.726 53.073 1.00 28.96 126 LYS B N 1
ATOM 7952 C CA . LYS B 1 128 ? 88.100 11.600 54.058 1.00 30.09 126 LYS B CA 1
ATOM 7953 C C . LYS B 1 128 ? 87.475 12.772 53.322 1.00 27.08 126 LYS B C 1
ATOM 7954 O O . LYS B 1 128 ? 88.039 13.224 52.314 1.00 28.17 126 LYS B O 1
ATOM 7960 N N . ALA B 1 129 ? 86.341 13.273 53.821 1.00 23.48 127 ALA B N 1
ATOM 7961 C CA . ALA B 1 129 ? 85.699 14.445 53.259 1.00 22.48 127 ALA B CA 1
ATOM 7962 C C . ALA B 1 129 ? 85.360 15.465 54.347 1.00 22.78 127 ALA B C 1
ATOM 7963 O O . ALA B 1 129 ? 85.032 15.085 55.484 1.00 22.50 127 ALA B O 1
ATOM 7965 N N . ARG B 1 130 ? 85.426 16.751 53.987 1.00 21.05 128 ARG B N 1
ATOM 7966 C CA . ARG B 1 130 ? 85.015 17.829 54.866 1.00 21.27 128 ARG B CA 1
ATOM 7967 C C . ARG B 1 130 ? 84.191 18.803 54.046 1.00 20.79 128 ARG B C 1
ATOM 7968 O O . ARG B 1 130 ? 84.681 19.313 53.026 1.00 20.63 128 ARG B O 1
ATOM 7976 N N . THR B 1 131 ? 82.945 19.049 54.471 1.00 19.32 129 THR B N 1
ATOM 7977 C CA . THR B 1 131 ? 82.036 19.904 53.728 1.00 19.14 129 THR B CA 1
ATOM 7978 C C . THR B 1 131 ? 81.631 21.090 54.583 1.00 19.77 129 THR B C 1
ATOM 7979 O O . THR B 1 131 ? 80.983 20.899 55.616 1.00 19.23 129 THR B O 1
ATOM 7983 N N . VAL B 1 132 ? 82.021 22.296 54.144 1.00 18.97 130 VAL B N 1
ATOM 7984 C CA . VAL B 1 132 ? 81.777 23.538 54.877 1.00 18.55 130 VAL B CA 1
ATOM 7985 C C . VAL B 1 132 ? 80.647 24.329 54.181 1.00 19.37 130 VAL B C 1
ATOM 7986 O O . VAL B 1 132 ? 80.719 24.602 52.983 1.00 18.05 130 VAL B O 1
ATOM 7990 N N . SER B 1 133 ? 79.599 24.657 54.940 1.00 18.57 131 SER B N 1
ATOM 7991 C CA . SER B 1 133 ? 78.455 25.433 54.480 1.00 18.71 131 SER B CA 1
ATOM 7992 C C . SER B 1 133 ? 78.423 26.776 55.215 1.00 18.22 131 SER B C 1
ATOM 7993 O O . SER B 1 133 ? 78.638 26.842 56.440 1.00 18.25 131 SER B O 1
ATOM 7996 N N . PHE B 1 134 ? 78.204 27.855 54.467 1.00 17.64 132 PHE B N 1
ATOM 7997 C CA . PHE B 1 134 ? 77.868 29.134 55.050 1.00 17.70 132 PHE B CA 1
ATOM 7998 C C . PHE B 1 134 ? 77.123 30.022 54.036 1.00 17.95 132 PHE B C 1
ATOM 7999 O O . PHE B 1 134 ? 77.192 29.790 52.822 1.00 17.07 132 PHE B O 1
ATOM 8007 N N . VAL B 1 135 ? 76.423 31.030 54.575 1.00 16.99 133 VAL B N 1
ATOM 8008 C CA . VAL B 1 135 ? 75.792 32.083 53.792 1.00 17.15 133 VAL B CA 1
ATOM 8009 C C . VAL B 1 135 ? 76.729 33.285 53.853 1.00 18.07 133 VAL B C 1
ATOM 8010 O O . VAL B 1 135 ? 76.983 33.838 54.929 1.00 19.19 133 VAL B O 1
ATOM 8014 N N . PRO B 1 136 ? 77.302 33.681 52.702 1.00 18.49 134 PRO B N 1
ATOM 8015 C CA . PRO B 1 136 ? 78.101 34.899 52.707 1.00 19.70 134 PRO B CA 1
ATOM 8016 C C . PRO B 1 136 ? 77.315 36.111 53.191 1.00 20.61 134 PRO B C 1
ATOM 8017 O O . PRO B 1 136 ? 76.096 36.161 53.041 1.00 20.15 134 PRO B O 1
ATOM 8021 N N . VAL B 1 137 ? 78.032 37.089 53.731 1.00 20.95 135 VAL B N 1
ATOM 8022 C CA . VAL B 1 137 ? 77.443 38.329 54.224 1.00 22.18 135 VAL B CA 1
ATOM 8023 C C . VAL B 1 137 ? 77.484 39.428 53.163 1.00 23.24 135 VAL B C 1
ATOM 8024 O O . VAL B 1 137 ? 77.509 40.599 53.475 1.00 24.98 135 VAL B O 1
ATOM 8028 N N . THR B 1 138 ? 77.415 39.030 51.894 1.00 23.73 136 THR B N 1
ATOM 8029 C CA . THR B 1 138 ? 77.300 39.948 50.736 1.00 24.08 136 THR B CA 1
ATOM 8030 C C . THR B 1 138 ? 75.818 40.303 50.512 1.00 23.74 136 THR B C 1
ATOM 8031 O O . THR B 1 138 ? 74.948 39.791 51.205 1.00 23.42 136 THR B O 1
ATOM 8035 N N . ASP B 1 139 ? 75.536 41.130 49.512 1.00 24.40 137 ASP B N 1
ATOM 8036 C CA . ASP B 1 139 ? 74.174 41.543 49.167 1.00 27.37 137 ASP B CA 1
ATOM 8037 C C . ASP B 1 139 ? 73.370 40.556 48.277 1.00 25.71 137 ASP B C 1
ATOM 8038 O O . ASP B 1 139 ? 72.328 40.934 47.759 1.00 25.17 137 ASP B O 1
ATOM 8043 N N . ASP B 1 140 ? 73.808 39.307 48.150 1.00 22.21 138 ASP B N 1
ATOM 8044 C CA . ASP B 1 140 ? 73.159 38.317 47.320 1.00 21.43 138 ASP B CA 1
ATOM 8045 C C . ASP B 1 140 ? 72.465 37.295 48.209 1.00 20.10 138 ASP B C 1
ATOM 8046 O O . ASP B 1 140 ? 72.893 37.065 49.326 1.00 19.89 138 ASP B O 1
ATOM 8051 N N . LYS B 1 141 ? 71.405 36.679 47.703 1.00 19.38 139 LYS B N 1
ATOM 8052 C CA . LYS B 1 141 ? 70.782 35.565 48.377 1.00 19.42 139 LYS B CA 1
ATOM 8053 C C . LYS B 1 141 ? 71.460 34.286 47.888 1.00 19.05 139 LYS B C 1
ATOM 8054 O O . LYS B 1 141 ? 71.104 33.706 46.827 1.00 17.62 139 LYS B O 1
ATOM 8060 N N . ILE B 1 142 ? 72.447 33.858 48.658 1.00 17.79 140 ILE B N 1
ATOM 8061 C CA . ILE B 1 142 ? 73.331 32.768 48.238 1.00 17.82 140 ILE B CA 1
ATOM 8062 C C . ILE B 1 142 ? 73.833 31.984 49.462 1.00 18.36 140 ILE B C 1
ATOM 8063 O O . ILE B 1 142 ? 74.151 32.570 50.492 1.00 16.92 140 ILE B O 1
ATOM 8068 N N . GLU B 1 143 ? 73.899 30.665 49.299 1.00 16.95 141 GLU B N 1
ATOM 8069 C CA . GLU B 1 143 ? 74.555 29.752 50.205 1.00 18.30 141 GLU B CA 1
ATOM 8070 C C . GLU B 1 143 ? 75.702 29.099 49.419 1.00 19.21 141 GLU B C 1
ATOM 8071 O O . GLU B 1 143 ? 75.513 28.705 48.240 1.00 17.94 141 GLU B O 1
ATOM 8077 N N . LEU B 1 144 ? 76.853 28.975 50.067 1.00 18.54 142 LEU B N 1
ATOM 8078 C CA . LEU B 1 144 ? 78.028 28.299 49.499 1.00 19.89 142 LEU B CA 1
ATOM 8079 C C . LEU B 1 144 ? 78.343 27.004 50.236 1.00 19.95 142 LEU B C 1
ATOM 8080 O O . LEU B 1 144 ? 78.091 26.882 51.448 1.00 19.50 142 LEU B O 1
ATOM 8085 N N . MET B 1 145 ? 78.895 26.054 49.508 1.00 19.86 143 MET B N 1
ATOM 8086 C CA . MET B 1 145 ? 79.332 24.769 50.043 1.00 21.08 143 MET B CA 1
ATOM 8087 C C . MET B 1 145 ? 80.711 24.490 49.476 1.00 22.56 143 MET B C 1
ATOM 8088 O O . MET B 1 145 ? 80.897 24.630 48.273 1.00 23.92 143 MET B O 1
ATOM 8093 N N . ARG B 1 146 ? 81.669 24.118 50.312 1.00 21.29 144 ARG B N 1
ATOM 8094 C CA . ARG B 1 146 ? 82.953 23.627 49.836 1.00 21.95 144 ARG B CA 1
ATOM 8095 C C . ARG B 1 146 ? 83.179 22.215 50.341 1.00 20.72 144 ARG B C 1
ATOM 8096 O O . ARG B 1 146 ? 83.163 21.973 51.535 1.00 20.41 144 ARG B O 1
ATOM 8104 N N . VAL B 1 147 ? 83.423 21.296 49.415 1.00 21.74 145 VAL B N 1
ATOM 8105 C CA . VAL B 1 147 ? 83.726 19.922 49.732 1.00 21.32 145 VAL B CA 1
ATOM 8106 C C . VAL B 1 147 ? 85.205 19.707 49.470 1.00 22.29 145 VAL B C 1
ATOM 8107 O O . VAL B 1 147 ? 85.670 19.965 48.359 1.00 22.62 145 VAL B O 1
ATOM 8111 N N . THR B 1 148 ? 85.937 19.242 50.474 1.00 21.46 146 THR B N 1
ATOM 8112 C CA . THR B 1 148 ? 87.353 18.905 50.329 1.00 22.88 146 THR B CA 1
ATOM 8113 C C . THR B 1 148 ? 87.504 17.413 50.546 1.00 24.49 146 THR B C 1
ATOM 8114 O O . THR B 1 148 ? 87.060 16.896 51.589 1.00 23.64 146 THR B O 1
ATOM 8118 N N . LEU B 1 149 ? 88.097 16.730 49.562 1.00 24.77 147 LEU B N 1
ATOM 8119 C CA . LEU B 1 149 ? 88.329 15.292 49.584 1.00 25.57 147 LEU B CA 1
ATOM 8120 C C . LEU B 1 149 ? 89.799 15.048 49.799 1.00 26.84 147 LEU B C 1
ATOM 8121 O O . LEU B 1 149 ? 90.608 15.656 49.119 1.00 27.51 147 LEU B O 1
ATOM 8126 N N . THR B 1 150 ? 90.145 14.125 50.696 1.00 27.03 148 THR B N 1
ATOM 8127 C CA . THR B 1 150 ? 91.538 13.846 51.026 1.00 28.07 148 THR B CA 1
ATOM 8128 C C . THR B 1 150 ? 91.801 12.343 50.992 1.00 28.74 148 THR B C 1
ATOM 8129 O O . THR B 1 150 ? 91.074 11.577 51.604 1.00 28.51 148 THR B O 1
ATOM 8133 N N . ASN B 1 151 ? 92.864 11.933 50.300 1.00 29.28 149 ASN B N 1
ATOM 8134 C CA . ASN B 1 151 ? 93.275 10.548 50.248 1.00 31.08 149 ASN B CA 1
ATOM 8135 C C . ASN B 1 151 ? 94.126 10.249 51.507 1.00 32.38 149 ASN B C 1
ATOM 8136 O O . ASN B 1 151 ? 95.256 10.720 51.632 1.00 32.40 149 ASN B O 1
ATOM 8141 N N . THR B 1 152 ? 93.565 9.460 52.418 1.00 33.15 150 THR B N 1
ATOM 8142 C CA . THR B 1 152 ? 94.246 9.007 53.656 1.00 34.89 150 THR B CA 1
ATOM 8143 C C . THR B 1 152 ? 94.945 7.646 53.533 1.00 37.56 150 THR B C 1
ATOM 8144 O O . THR B 1 152 ? 95.595 7.203 54.478 1.00 39.26 150 THR B O 1
ATOM 8148 N N . GLY B 1 153 ? 94.845 7.000 52.369 1.00 38.20 151 GLY B N 1
ATOM 8149 C CA . GLY B 1 153 ? 95.499 5.703 52.109 1.00 40.13 151 GLY B CA 1
ATOM 8150 C C . GLY B 1 153 ? 96.892 5.777 51.496 1.00 41.63 151 GLY B C 1
ATOM 8151 O O . GLY B 1 153 ? 97.500 6.845 51.449 1.00 39.16 151 GLY B O 1
ATOM 8152 N N . ASN B 1 154 ? 97.368 4.619 51.026 1.00 44.15 152 ASN B N 1
ATOM 8153 C CA . ASN B 1 154 ? 98.749 4.409 50.565 1.00 47.39 152 ASN B CA 1
ATOM 8154 C C . ASN B 1 154 ? 98.960 4.539 49.055 1.00 47.45 152 ASN B C 1
ATOM 8155 O O . ASN B 1 154 ? 100.100 4.714 48.613 1.00 47.63 152 ASN B O 1
ATOM 8160 N N . ALA B 1 155 ? 97.900 4.382 48.274 1.00 46.26 153 ALA B N 1
ATOM 8161 C CA . ALA B 1 155 ? 97.977 4.427 46.811 1.00 45.26 153 ALA B CA 1
ATOM 8162 C C . ALA B 1 155 ? 97.044 5.504 46.239 1.00 42.81 153 ALA B C 1
ATOM 8163 O O . ALA B 1 155 ? 96.100 5.928 46.908 1.00 40.29 153 ALA B O 1
ATOM 8165 N N . PRO B 1 156 ? 97.301 5.947 44.991 1.00 43.32 154 PRO B N 1
ATOM 8166 C CA . PRO B 1 156 ? 96.388 6.907 44.351 1.00 42.25 154 PRO B CA 1
ATOM 8167 C C . PRO B 1 156 ? 94.925 6.436 44.329 1.00 40.13 154 PRO B C 1
ATOM 8168 O O . PRO B 1 156 ? 94.677 5.247 44.183 1.00 40.43 154 PRO B O 1
ATOM 8172 N N . LEU B 1 157 ? 93.988 7.363 44.521 1.00 39.00 155 LEU B N 1
ATOM 8173 C CA . LEU B 1 157 ? 92.552 7.103 44.381 1.00 39.80 155 LEU B CA 1
ATOM 8174 C C . LEU B 1 157 ? 92.007 7.778 43.117 1.00 37.40 155 LEU B C 1
ATOM 8175 O O . LEU B 1 157 ? 92.305 8.954 42.871 1.00 36.48 155 LEU B O 1
ATOM 8180 N N . LYS B 1 158 ? 91.193 7.052 42.353 1.00 35.07 156 LYS B N 1
ATOM 8181 C CA . LYS B 1 158 ? 90.498 7.630 41.203 1.00 34.77 156 LYS B CA 1
ATOM 8182 C C . LYS B 1 158 ? 89.044 7.873 41.579 1.00 32.42 156 LYS B C 1
ATOM 8183 O O . LYS B 1 158 ? 88.350 6.943 42.009 1.00 31.93 156 LYS B O 1
ATOM 8189 N N . LEU B 1 159 ? 88.607 9.122 41.430 1.00 29.91 157 LEU B N 1
ATOM 8190 C CA . LEU B 1 159 ? 87.328 9.577 41.962 1.00 30.41 157 LEU B CA 1
ATOM 8191 C C . LEU B 1 159 ? 86.595 10.346 40.892 1.00 27.34 157 LEU B C 1
ATOM 8192 O O . LEU B 1 159 ? 87.204 11.156 40.233 1.00 26.71 157 LEU B O 1
ATOM 8197 N N . THR B 1 160 ? 85.286 10.128 40.797 1.00 26.20 158 THR B N 1
ATOM 8198 C CA . THR B 1 160 ? 84.383 10.906 39.949 1.00 24.91 158 THR B CA 1
ATOM 8199 C C . THR B 1 160 ? 83.395 11.656 40.845 1.00 23.60 158 THR B C 1
ATOM 8200 O O . THR B 1 160 ? 82.589 11.019 41.498 1.00 23.92 158 THR B O 1
ATOM 8204 N N . PRO B 1 161 ? 83.482 13.004 40.921 1.00 23.26 159 PRO B N 1
ATOM 8205 C CA . PRO B 1 161 ? 82.595 13.758 41.831 1.00 21.98 159 PRO B CA 1
ATOM 8206 C C . PRO B 1 161 ? 81.326 14.290 41.177 1.00 21.43 159 PRO B C 1
ATOM 8207 O O . PRO B 1 161 ? 81.353 14.711 39.999 1.00 20.85 159 PRO B O 1
ATOM 8211 N N . THR B 1 162 ? 80.231 14.281 41.942 1.00 20.90 160 THR B N 1
ATOM 8212 C CA . THR B 1 162 ? 78.953 14.831 41.475 1.00 21.16 160 THR B CA 1
ATOM 8213 C C . THR B 1 162 ? 78.281 15.576 42.602 1.00 20.18 160 THR B C 1
ATOM 8214 O O . THR B 1 162 ? 77.884 14.952 43.580 1.00 21.76 160 THR B O 1
ATOM 8218 N N . ALA B 1 163 ? 78.113 16.884 42.461 1.00 20.13 161 ALA B N 1
ATOM 8219 C CA . ALA B 1 163 ? 77.309 17.657 43.406 1.00 19.83 161 ALA B CA 1
ATOM 8220 C C . ALA B 1 163 ? 75.853 17.428 43.041 1.00 20.67 161 ALA B C 1
ATOM 8221 O O . ALA B 1 163 ? 75.564 17.244 41.867 1.00 21.27 161 ALA B O 1
ATOM 8223 N N . ALA B 1 164 ? 74.956 17.399 44.027 1.00 18.48 162 ALA B N 1
ATOM 8224 C CA . ALA B 1 164 ? 73.530 17.235 43.773 1.00 18.88 162 ALA B CA 1
ATOM 8225 C C . ALA B 1 164 ? 72.682 17.960 44.814 1.00 19.87 162 ALA B C 1
ATOM 8226 O O . ALA B 1 164 ? 72.462 17.446 45.924 1.00 19.70 162 ALA B O 1
ATOM 8228 N N . ILE B 1 165 ? 72.207 19.133 44.441 1.00 19.59 163 ILE B N 1
ATOM 8229 C CA . ILE B 1 165 ? 71.300 19.922 45.250 1.00 18.48 163 ILE B CA 1
ATOM 8230 C C . ILE B 1 165 ? 69.895 19.795 44.669 1.00 19.10 163 ILE B C 1
ATOM 8231 O O . ILE B 1 165 ? 69.620 20.361 43.610 1.00 18.16 163 ILE B O 1
ATOM 8236 N N . PRO B 1 166 ? 68.988 19.067 45.344 1.00 20.27 164 PRO B N 1
ATOM 8237 C CA . PRO B 1 166 ? 67.633 18.931 44.778 1.00 22.50 164 PRO B CA 1
ATOM 8238 C C . PRO B 1 166 ? 66.911 20.236 44.849 1.00 22.88 164 PRO B C 1
ATOM 8239 O O . PRO B 1 166 ? 67.006 20.940 45.862 1.00 23.75 164 PRO B O 1
ATOM 8243 N N . LEU B 1 167 ? 66.236 20.584 43.763 1.00 22.65 165 LEU B N 1
ATOM 8244 C CA . LEU B 1 167 ? 65.580 21.860 43.616 1.00 22.58 165 LEU B CA 1
ATOM 8245 C C . LEU B 1 167 ? 64.074 21.699 43.716 1.00 21.14 165 LEU B C 1
ATOM 8246 O O . LEU B 1 167 ? 63.507 20.641 43.377 1.00 22.53 165 LEU B O 1
ATOM 8251 N N . TYR B 1 168 ? 63.446 22.761 44.203 1.00 19.97 166 TYR B N 1
ATOM 8252 C CA . TYR B 1 168 ? 61.994 22.845 44.339 1.00 18.67 166 TYR B CA 1
ATOM 8253 C C . TYR B 1 168 ? 61.547 24.073 43.575 1.00 18.74 166 TYR B C 1
ATOM 8254 O O . TYR B 1 168 ? 60.796 23.951 42.609 1.00 19.60 166 TYR B O 1
ATOM 8263 N N . GLY B 1 169 ? 61.998 25.249 43.997 1.00 16.84 167 GLY B N 1
ATOM 8264 C CA . GLY B 1 169 ? 61.906 26.455 43.176 1.00 17.55 167 GLY B CA 1
ATOM 8265 C C . GLY B 1 169 ? 60.520 27.021 43.004 1.00 18.93 167 GLY B C 1
ATOM 8266 O O . GLY B 1 169 ? 60.148 27.459 41.916 1.00 18.85 167 GLY B O 1
ATOM 8267 N N . ARG B 1 170 ? 59.736 27.018 44.087 1.00 19.27 168 ARG B N 1
ATOM 8268 C CA . ARG B 1 170 ? 58.417 27.618 44.062 1.00 19.91 168 ARG B CA 1
ATOM 8269 C C . ARG B 1 170 ? 57.851 27.766 45.486 1.00 19.12 168 ARG B C 1
ATOM 8270 O O . ARG B 1 170 ? 58.589 27.662 46.467 1.00 19.52 168 ARG B O 1
ATOM 8278 N N . SER B 1 171 ? 56.565 28.077 45.590 1.00 19.93 169 SER B N 1
ATOM 8279 C CA . SER B 1 171 ? 55.931 28.307 46.874 1.00 19.66 169 SER B CA 1
ATOM 8280 C C . SER B 1 171 ? 55.728 27.045 47.696 1.00 20.55 169 SER B C 1
ATOM 8281 O O . SER B 1 171 ? 55.395 25.970 47.165 1.00 20.94 169 SER B O 1
ATOM 8284 N N . ALA B 1 172 ? 55.867 27.204 49.013 1.00 20.86 170 ALA B N 1
ATOM 8285 C CA . ALA B 1 172 ? 55.452 26.162 49.940 1.00 21.90 170 ALA B CA 1
ATOM 8286 C C . ALA B 1 172 ? 53.997 25.752 49.770 1.00 21.64 170 ALA B C 1
ATOM 8287 O O . ALA B 1 172 ? 53.641 24.614 50.128 1.00 20.01 170 ALA B O 1
ATOM 8289 N N . ASP B 1 173 ? 53.153 26.637 49.224 1.00 22.36 171 ASP B N 1
ATOM 8290 C CA . ASP B 1 173 ? 51.760 26.257 48.927 1.00 23.58 171 ASP B CA 1
ATOM 8291 C C . ASP B 1 173 ? 51.669 25.027 48.009 1.00 24.10 171 ASP B C 1
ATOM 8292 O O . ASP B 1 173 ? 50.655 24.320 48.048 1.00 22.57 171 ASP B O 1
ATOM 8297 N N . ASP B 1 174 ? 52.690 24.798 47.169 1.00 22.62 172 ASP B N 1
ATOM 8298 C CA . ASP B 1 174 ? 52.670 23.708 46.190 1.00 22.93 172 ASP B CA 1
ATOM 8299 C C . ASP B 1 174 ? 53.249 22.404 46.723 1.00 23.27 172 ASP B C 1
ATOM 8300 O O . ASP B 1 174 ? 53.474 21.471 45.948 1.00 22.05 172 ASP B O 1
ATOM 8305 N N . LEU B 1 175 ? 53.496 22.302 48.035 1.00 22.00 173 LEU B N 1
ATOM 8306 C CA . LEU B 1 175 ? 54.229 21.144 48.563 1.00 21.72 173 LEU B CA 1
ATOM 8307 C C . LEU B 1 175 ? 53.577 19.844 48.114 1.00 20.54 173 LEU B C 1
ATOM 8308 O O . LEU B 1 175 ? 54.262 18.948 47.624 1.00 21.65 173 LEU B O 1
ATOM 8313 N N . ARG B 1 176 ? 52.271 19.753 48.305 1.00 20.05 174 ARG B N 1
ATOM 8314 C CA . ARG B 1 176 ? 51.486 18.658 47.725 1.00 22.14 174 ARG B CA 1
ATOM 8315 C C . ARG B 1 176 ? 50.412 19.187 46.778 1.00 23.72 174 ARG B C 1
ATOM 8316 O O . ARG B 1 176 ? 50.221 18.611 45.694 1.00 22.96 174 ARG B O 1
ATOM 8324 N N . ASP B 1 177 ? 49.665 20.203 47.223 1.00 24.62 175 ASP B N 1
ATOM 8325 C CA . ASP B 1 177 ? 48.535 20.766 46.481 1.00 26.60 175 ASP B CA 1
ATOM 8326 C C . ASP B 1 177 ? 49.054 21.316 45.136 1.00 25.81 175 ASP B C 1
ATOM 8327 O O . ASP B 1 177 ? 49.792 22.279 45.116 1.00 22.90 175 ASP B O 1
ATOM 8332 N N . HIS B 1 178 ? 48.699 20.647 44.035 1.00 25.44 176 HIS B N 1
ATOM 8333 C CA . HIS B 1 178 ? 49.227 20.990 42.703 1.00 25.38 176 HIS B CA 1
ATOM 8334 C C . HIS B 1 178 ? 50.744 20.858 42.618 1.00 23.51 176 HIS B C 1
ATOM 8335 O O . HIS B 1 178 ? 51.387 21.546 41.812 1.00 22.44 176 HIS B O 1
ATOM 8342 N N . ARG B 1 179 ? 51.333 19.976 43.428 1.00 21.95 177 ARG B N 1
ATOM 8343 C CA . ARG B 1 179 ? 52.776 19.753 43.359 1.00 21.07 177 ARG B CA 1
ATOM 8344 C C . ARG B 1 179 ? 53.169 19.298 41.937 1.00 21.19 177 ARG B C 1
ATOM 8345 O O . ARG B 1 179 ? 54.104 19.847 41.308 1.00 19.81 177 ARG B O 1
ATOM 8353 N N . HIS B 1 180 ? 52.448 18.311 41.422 1.00 20.81 178 HIS B N 1
ATOM 8354 C CA . HIS B 1 180 ? 52.808 17.782 40.121 1.00 22.04 178 HIS B CA 1
ATOM 8355 C C . HIS B 1 180 ? 52.516 18.778 38.984 1.00 22.47 178 HIS B C 1
ATOM 8356 O O . HIS B 1 180 ? 53.380 19.024 38.125 1.00 23.04 178 HIS B O 1
ATOM 8363 N N . VAL B 1 181 ? 51.307 19.315 38.968 1.00 23.96 179 VAL B N 1
ATOM 8364 C CA . VAL B 1 181 ? 50.928 20.334 38.001 1.00 25.83 179 VAL B CA 1
ATOM 8365 C C . VAL B 1 181 ? 51.938 21.461 37.945 1.00 24.92 179 VAL B C 1
ATOM 8366 O O . VAL B 1 181 ? 52.305 21.883 36.846 1.00 25.50 179 VAL B O 1
ATOM 8370 N N . THR B 1 182 ? 52.441 21.931 39.095 1.00 23.17 180 THR B N 1
ATOM 8371 C CA . THR B 1 182 ? 53.341 23.076 39.074 1.00 22.94 180 THR B CA 1
ATOM 8372 C C . THR B 1 182 ? 54.722 22.681 38.566 1.00 21.97 180 THR B C 1
ATOM 8373 O O . THR B 1 182 ? 55.443 23.537 38.054 1.00 21.48 180 THR B O 1
ATOM 8377 N N . SER B 1 183 ? 55.069 21.397 38.645 1.00 20.61 181 SER B N 1
ATOM 8378 C CA . SER B 1 183 ? 56.328 20.926 38.029 1.00 20.25 181 SER B CA 1
ATOM 8379 C C . SER B 1 183 ? 56.336 21.133 36.512 1.00 20.48 181 SER B C 1
ATOM 8380 O O . SER B 1 183 ? 57.404 21.333 35.937 1.00 20.79 181 SER B O 1
ATOM 8383 N N . LEU B 1 184 ? 55.161 21.128 35.892 1.00 21.62 182 LEU B N 1
ATOM 8384 C CA . LEU B 1 184 ? 55.032 21.361 34.454 1.00 23.25 182 LEU B CA 1
ATOM 8385 C C . LEU B 1 184 ? 55.419 22.790 34.036 1.00 23.17 182 LEU B C 1
ATOM 8386 O O . LEU B 1 184 ? 55.737 23.036 32.859 1.00 24.34 182 LEU B O 1
ATOM 8391 N N . LEU B 1 185 ? 55.404 23.720 34.991 1.00 21.69 183 LEU B N 1
ATOM 8392 C CA . LEU B 1 185 ? 55.771 25.115 34.761 1.00 22.06 183 LEU B CA 1
ATOM 8393 C C . LEU B 1 185 ? 57.302 25.360 34.804 1.00 21.34 183 LEU B C 1
ATOM 8394 O O . LEU B 1 185 ? 57.759 26.430 34.448 1.00 20.42 183 LEU B O 1
ATOM 8399 N N . HIS B 1 186 ? 58.061 24.384 35.297 1.00 21.35 184 HIS B N 1
ATOM 8400 C CA . HIS B 1 186 ? 59.509 24.495 35.386 1.00 21.31 184 HIS B CA 1
ATOM 8401 C C . HIS B 1 186 ? 60.148 24.715 33.991 1.00 21.11 184 HIS B C 1
ATOM 8402 O O . HIS B 1 186 ? 59.706 24.163 32.982 1.00 20.34 184 HIS B O 1
ATOM 8409 N N . ARG B 1 187 ? 61.187 25.534 33.984 1.00 20.46 185 ARG B N 1
ATOM 8410 C CA . ARG B 1 187 ? 62.043 25.764 32.827 1.00 21.50 185 ARG B CA 1
ATOM 8411 C C . ARG B 1 187 ? 63.440 25.713 33.396 1.00 20.01 185 ARG B C 1
ATOM 8412 O O . ARG B 1 187 ? 63.748 26.420 34.342 1.00 20.79 185 ARG B O 1
ATOM 8420 N N . ILE B 1 188 ? 64.264 24.843 32.844 1.00 20.39 186 ILE B N 1
ATOM 8421 C CA . ILE B 1 188 ? 65.612 24.617 33.322 1.00 20.48 186 ILE B CA 1
ATOM 8422 C C . ILE B 1 188 ? 66.584 25.056 32.243 1.00 21.08 186 ILE B C 1
ATOM 8423 O O . ILE B 1 188 ? 66.382 24.712 31.074 1.00 20.88 186 ILE B O 1
ATOM 8428 N N . PHE B 1 189 ? 67.603 25.810 32.623 1.00 19.69 187 PHE B N 1
ATOM 8429 C CA . PHE B 1 189 ? 68.602 26.350 31.677 1.00 21.24 187 PHE B CA 1
ATOM 8430 C C . PHE B 1 189 ? 69.965 26.007 32.167 1.00 21.21 187 PHE B C 1
ATOM 8431 O O . PHE B 1 189 ? 70.301 26.335 33.289 1.00 21.80 187 PHE B O 1
ATOM 8439 N N . THR B 1 190 ? 70.760 25.314 31.365 1.00 22.96 188 THR B N 1
ATOM 8440 C CA . THR B 1 190 ? 72.119 25.024 31.749 1.00 22.45 188 THR B CA 1
ATOM 8441 C C . THR B 1 190 ? 73.067 26.004 31.089 1.00 22.93 188 THR B C 1
ATOM 8442 O O . THR B 1 190 ? 72.838 26.463 29.956 1.00 21.54 188 THR B O 1
ATOM 8446 N N . SER B 1 191 ? 74.142 26.319 31.798 1.00 21.19 189 SER B N 1
ATOM 8447 C CA . SER B 1 191 ? 75.220 27.139 31.274 1.00 22.92 189 SER B CA 1
ATOM 8448 C C . SER B 1 191 ? 76.557 26.572 31.793 1.00 22.94 189 SER B C 1
ATOM 8449 O O . SER B 1 191 ? 76.599 25.513 32.414 1.00 20.35 189 SER B O 1
ATOM 8452 N N . GLU B 1 192 ? 77.648 27.262 31.501 1.00 24.10 190 GLU B N 1
ATOM 8453 C CA . GLU B 1 192 ? 78.979 26.732 31.756 1.00 25.68 190 GLU B CA 1
ATOM 8454 C C . GLU B 1 192 ? 79.163 26.237 33.203 1.00 23.63 190 GLU B C 1
ATOM 8455 O O . GLU B 1 192 ? 79.706 25.164 33.411 1.00 22.87 190 GLU B O 1
ATOM 8461 N N . TYR B 1 193 ? 78.703 27.020 34.175 1.00 22.81 191 TYR B N 1
ATOM 8462 C CA . TYR B 1 193 ? 78.927 26.736 35.593 1.00 22.60 191 TYR B CA 1
ATOM 8463 C C . TYR B 1 193 ? 77.744 26.049 36.315 1.00 21.62 191 TYR B C 1
ATOM 8464 O O . TYR B 1 193 ? 77.875 25.652 37.473 1.00 19.57 191 TYR B O 1
ATOM 8473 N N . GLY B 1 194 ? 76.607 25.866 35.633 1.00 19.36 192 GLY B N 1
ATOM 8474 C CA . GLY B 1 194 ? 75.497 25.174 36.280 1.00 18.92 192 GLY B CA 1
ATOM 8475 C C . GLY B 1 194 ? 74.126 25.378 35.702 1.00 19.88 192 GLY B C 1
ATOM 8476 O O . GLY B 1 194 ? 73.965 25.521 34.483 1.00 20.23 192 GLY B O 1
ATOM 8477 N N . ILE B 1 195 ? 73.144 25.374 36.609 1.00 18.57 193 ILE B N 1
ATOM 8478 C CA . ILE B 1 195 ? 71.752 25.137 36.268 1.00 20.50 193 ILE B CA 1
ATOM 8479 C C . ILE B 1 195 ? 70.895 26.226 36.887 1.00 21.66 193 ILE B C 1
ATOM 8480 O O . ILE B 1 195 ? 71.012 26.502 38.092 1.00 20.83 193 ILE B O 1
ATOM 8485 N N . GLU B 1 196 ? 70.019 26.809 36.075 1.00 20.54 194 GLU B N 1
ATOM 8486 C CA . GLU B 1 196 ? 69.019 27.769 36.527 1.00 20.32 194 GLU B CA 1
ATOM 8487 C C . GLU B 1 196 ? 67.624 27.177 36.333 1.00 19.72 194 GLU B C 1
ATOM 8488 O O . GLU B 1 196 ? 67.352 26.552 35.308 1.00 18.99 194 GLU B O 1
ATOM 8494 N N . VAL B 1 197 ? 66.729 27.406 37.287 1.00 19.44 195 VAL B N 1
ATOM 8495 C CA . VAL B 1 197 ? 65.316 27.058 37.149 1.00 19.45 195 VAL B CA 1
ATOM 8496 C C . VAL B 1 197 ? 64.504 28.330 37.308 1.00 19.33 195 VAL B C 1
ATOM 8497 O O . VAL B 1 197 ? 64.628 29.033 38.304 1.00 18.75 195 VAL B O 1
ATOM 8501 N N . GLN B 1 198 ? 63.699 28.642 36.305 1.00 20.18 196 GLN B N 1
ATOM 8502 C CA . GLN B 1 198 ? 62.856 29.817 36.332 1.00 19.90 196 GLN B CA 1
ATOM 8503 C C . GLN B 1 198 ? 61.510 29.376 35.834 1.00 21.86 196 GLN B C 1
ATOM 8504 O O . GLN B 1 198 ? 61.281 29.304 34.619 1.00 21.62 196 GLN B O 1
ATOM 8510 N N . PRO B 1 199 ? 60.604 29.036 36.768 1.00 21.09 197 PRO B N 1
ATOM 8511 C CA . PRO B 1 199 ? 59.271 28.657 36.330 1.00 21.36 197 PRO B CA 1
ATOM 8512 C C . PRO B 1 199 ? 58.631 29.744 35.456 1.00 21.43 197 PRO B C 1
ATOM 8513 O O . PRO B 1 199 ? 58.892 30.934 35.645 1.00 22.25 197 PRO B O 1
ATOM 8517 N N . ALA B 1 200 ? 57.861 29.332 34.471 1.00 20.96 198 ALA B N 1
ATOM 8518 C CA . ALA B 1 200 ? 57.196 30.293 33.568 1.00 21.53 198 ALA B CA 1
ATOM 8519 C C . ALA B 1 200 ? 56.093 31.084 34.295 1.00 22.59 198 ALA B C 1
ATOM 8520 O O . ALA B 1 200 ? 55.892 32.283 34.048 1.00 22.56 198 ALA B O 1
ATOM 8522 N N . LEU B 1 201 ? 55.373 30.373 35.161 1.00 21.70 199 LEU B N 1
ATOM 8523 C CA . LEU B 1 201 ? 54.289 30.922 35.977 1.00 23.06 199 LEU B CA 1
ATOM 8524 C C . LEU B 1 201 ? 54.422 30.392 37.399 1.00 21.87 199 LEU B C 1
ATOM 8525 O O . LEU B 1 201 ? 55.127 29.424 37.631 1.00 22.54 199 LEU B O 1
ATOM 8530 N N . SER B 1 202 ? 53.756 31.059 38.336 1.00 22.81 200 SER B N 1
ATOM 8531 C CA . SER B 1 202 ? 53.579 30.573 39.706 1.00 23.12 200 SER B CA 1
ATOM 8532 C C . SER B 1 202 ? 52.097 30.365 39.932 1.00 24.10 200 SER B C 1
ATOM 8533 O O . SER B 1 202 ? 51.281 31.220 39.522 1.00 23.72 200 SER B O 1
ATOM 8536 N N . PHE B 1 203 ? 51.738 29.204 40.500 1.00 24.84 201 PHE B N 1
ATOM 8537 C CA . PHE B 1 203 ? 50.372 28.919 40.956 1.00 26.56 201 PHE B CA 1
ATOM 8538 C C . PHE B 1 203 ? 50.464 28.727 42.474 1.00 27.01 201 PHE B C 1
ATOM 8539 O O . PHE B 1 203 ? 51.043 27.751 42.931 1.00 26.17 201 PHE B O 1
ATOM 8547 N N . ASP B 1 204 ? 49.901 29.658 43.247 1.00 26.76 202 ASP B N 1
ATOM 8548 C CA . ASP B 1 204 ? 49.918 29.537 44.715 1.00 26.44 202 ASP B CA 1
ATOM 8549 C C . ASP B 1 204 ? 48.772 30.365 45.296 1.00 28.70 202 ASP B C 1
ATOM 8550 O O . ASP B 1 204 ? 47.855 30.751 44.562 1.00 29.96 202 ASP B O 1
ATOM 8555 N N . GLU B 1 205 ? 48.766 30.630 46.586 1.00 32.53 203 GLU B N 1
ATOM 8556 C CA . GLU B 1 205 ? 47.647 31.406 47.169 1.00 34.61 203 GLU B CA 1
ATOM 8557 C C . GLU B 1 205 ? 47.594 32.860 46.683 1.00 33.92 203 GLU B C 1
ATOM 8558 O O . GLU B 1 205 ? 46.573 33.521 46.847 1.00 31.30 203 GLU B O 1
ATOM 8564 N N . ARG B 1 206 ? 48.660 33.360 46.044 1.00 32.08 204 ARG B N 1
ATOM 8565 C CA . ARG B 1 206 ? 48.581 34.696 45.415 1.00 31.51 204 ARG B CA 1
ATOM 8566 C C . ARG B 1 206 ? 47.781 34.665 44.119 1.00 33.24 204 ARG B C 1
ATOM 8567 O O . ARG B 1 206 ? 47.429 35.717 43.604 1.00 35.99 204 ARG B O 1
ATOM 8575 N N . GLY B 1 207 ? 47.491 33.471 43.596 1.00 31.69 205 GLY B N 1
ATOM 8576 C CA . GLY B 1 207 ? 46.842 33.318 42.310 1.00 32.77 205 GLY B CA 1
ATOM 8577 C C . GLY B 1 207 ? 47.819 32.731 41.288 1.00 31.80 205 GLY B C 1
ATOM 8578 O O . GLY B 1 207 ? 48.844 32.112 41.639 1.00 29.58 205 GLY B O 1
ATOM 8579 N N . HIS B 1 208 ? 47.476 32.931 40.025 1.00 32.72 206 HIS B N 1
ATOM 8580 C CA . HIS B 1 208 ? 48.228 32.447 38.892 1.00 34.84 206 HIS B CA 1
ATOM 8581 C C . HIS B 1 208 ? 48.885 33.673 38.280 1.00 34.71 206 HIS B C 1
ATOM 8582 O O . HIS B 1 208 ? 48.183 34.579 37.812 1.00 35.68 206 HIS B O 1
ATOM 8589 N N . ARG B 1 209 ? 50.217 33.724 38.314 1.00 31.59 207 ARG B N 1
ATOM 8590 C CA . ARG B 1 209 ? 50.959 34.894 37.855 1.00 31.97 207 ARG B CA 1
ATOM 8591 C C . ARG B 1 209 ? 52.176 34.507 37.051 1.00 28.80 207 ARG B C 1
ATOM 8592 O O . ARG B 1 209 ? 52.671 33.391 37.159 1.00 27.71 207 ARG B O 1
ATOM 8600 N N . VAL B 1 210 ? 52.677 35.451 36.270 1.00 27.95 208 VAL B N 1
ATOM 8601 C CA . VAL B 1 210 ? 53.955 35.302 35.591 1.00 27.23 208 VAL B CA 1
ATOM 8602 C C . VAL B 1 210 ? 55.036 35.273 36.664 1.00 26.30 208 VAL B C 1
ATOM 8603 O O . VAL B 1 210 ? 54.943 35.996 37.661 1.00 25.61 208 VAL B O 1
ATOM 8607 N N . ASN B 1 211 ? 56.035 34.412 36.477 1.00 25.41 209 ASN B N 1
ATOM 8608 C CA . ASN B 1 211 ? 57.176 34.340 37.385 1.00 24.39 209 ASN B CA 1
ATOM 8609 C C . ASN B 1 211 ? 58.479 34.693 36.667 1.00 24.47 209 ASN B C 1
ATOM 8610 O O . ASN B 1 211 ? 58.697 34.261 35.544 1.00 22.32 209 ASN B O 1
ATOM 8615 N N . LYS B 1 212 ? 59.334 35.459 37.345 1.00 23.40 210 LYS B N 1
ATOM 8616 C CA . LYS B 1 212 ? 60.713 35.679 36.919 1.00 25.46 210 LYS B CA 1
ATOM 8617 C C . LYS B 1 212 ? 61.763 35.185 37.905 1.00 22.62 210 LYS B C 1
ATOM 8618 O O . LYS B 1 212 ? 62.933 35.103 37.550 1.00 22.26 210 LYS B O 1
ATOM 8624 N N . VAL B 1 213 ? 61.358 34.856 39.123 1.00 21.05 211 VAL B N 1
ATOM 8625 C CA . VAL B 1 213 ? 62.303 34.373 40.151 1.00 19.95 211 VAL B CA 1
ATOM 8626 C C . VAL B 1 213 ? 63.042 33.150 39.616 1.00 19.06 211 VAL B C 1
ATOM 8627 O O . VAL B 1 213 ? 62.427 32.226 39.010 1.00 19.11 211 VAL B O 1
ATOM 8631 N N . THR B 1 214 ? 64.358 33.167 39.825 1.00 17.77 212 THR B N 1
ATOM 8632 C CA . THR B 1 214 ? 65.231 32.136 39.325 1.00 18.66 212 THR B CA 1
ATOM 8633 C C . THR B 1 214 ? 66.054 31.534 40.449 1.00 18.10 212 THR B C 1
ATOM 8634 O O . THR B 1 214 ? 66.575 32.252 41.310 1.00 18.62 212 THR B O 1
ATOM 8638 N N . TYR B 1 215 ? 66.186 30.214 40.412 1.00 17.37 213 TYR B N 1
ATOM 8639 C CA . TYR B 1 215 ? 66.896 29.446 41.395 1.00 17.06 213 TYR B CA 1
ATOM 8640 C C . TYR B 1 215 ? 68.086 28.799 40.665 1.00 18.34 213 TYR B C 1
ATOM 8641 O O . TYR B 1 215 ? 67.898 28.131 39.649 1.00 19.75 213 TYR B O 1
ATOM 8650 N N . GLY B 1 216 ? 69.291 28.974 41.195 1.00 16.47 214 GLY B N 1
ATOM 8651 C CA . GLY B 1 216 ? 70.513 28.491 40.552 1.00 17.76 214 GLY B CA 1
ATOM 8652 C C . GLY B 1 216 ? 71.363 27.588 41.440 1.00 18.31 214 GLY B C 1
ATOM 8653 O O . GLY B 1 216 ? 71.439 27.785 42.647 1.00 17.64 214 GLY B O 1
ATOM 8654 N N . VAL B 1 217 ? 71.974 26.572 40.840 1.00 18.17 215 VAL B N 1
ATOM 8655 C CA . VAL B 1 217 ? 73.007 25.770 41.464 1.00 17.90 215 VAL B CA 1
ATOM 8656 C C . VAL B 1 217 ? 74.183 25.803 40.503 1.00 19.18 215 VAL B C 1
ATOM 8657 O O . VAL B 1 217 ? 74.062 25.378 39.338 1.00 19.85 215 VAL B O 1
ATOM 8661 N N . PHE B 1 218 ? 75.306 26.353 40.962 1.00 19.48 216 PHE B N 1
ATOM 8662 C CA . PHE B 1 218 ? 76.514 26.491 40.168 1.00 19.69 216 PHE B CA 1
ATOM 8663 C C . PHE B 1 218 ? 77.692 25.906 40.937 1.00 19.85 216 PHE B C 1
ATOM 8664 O O . PHE B 1 218 ? 77.641 25.762 42.165 1.00 19.36 216 PHE B O 1
ATOM 8672 N N . GLY B 1 219 ? 78.742 25.551 40.208 1.00 19.16 217 GLY B N 1
ATOM 8673 C CA . GLY B 1 219 ? 79.903 24.993 40.865 1.00 19.30 217 GLY B CA 1
ATOM 8674 C C . GLY B 1 219 ? 81.164 25.076 40.052 1.00 19.37 217 GLY B C 1
ATOM 8675 O O . GLY B 1 219 ? 81.110 25.382 38.857 1.00 19.64 217 GLY B O 1
ATOM 8676 N N . ALA B 1 220 ? 82.286 24.835 40.729 1.00 18.87 218 ALA B N 1
ATOM 8677 C CA . ALA B 1 220 ? 83.584 24.783 40.137 1.00 20.57 218 ALA B CA 1
ATOM 8678 C C . ALA B 1 220 ? 84.556 23.998 40.996 1.00 21.14 218 ALA B C 1
ATOM 8679 O O . ALA B 1 220 ? 84.356 23.841 42.216 1.00 20.50 218 ALA B O 1
ATOM 8681 N N . GLU B 1 221 ? 85.595 23.476 40.355 1.00 21.21 219 GLU B N 1
ATOM 8682 C CA . GLU B 1 221 ? 86.739 22.936 41.079 1.00 22.89 219 GLU B CA 1
ATOM 8683 C C . GLU B 1 221 ? 87.416 24.102 41.808 1.00 22.91 219 GLU B C 1
ATOM 8684 O O . GLU B 1 221 ? 87.187 25.268 41.498 1.00 21.69 219 GLU B O 1
ATOM 8690 N N . ALA B 1 222 ? 88.281 23.769 42.755 1.00 23.75 220 ALA B N 1
ATOM 8691 C CA . ALA B 1 222 ? 89.048 24.751 43.521 1.00 25.93 220 ALA B CA 1
ATOM 8692 C C . ALA B 1 222 ? 89.740 25.803 42.666 1.00 26.71 220 ALA B C 1
ATOM 8693 O O . ALA B 1 222 ? 89.740 26.963 43.018 1.00 30.06 220 ALA B O 1
ATOM 8695 N N . GLY B 1 223 ? 90.312 25.416 41.550 1.00 27.45 221 GLY B N 1
ATOM 8696 C CA . GLY B 1 223 ? 90.998 26.397 40.669 1.00 29.81 221 GLY B CA 1
ATOM 8697 C C . GLY B 1 223 ? 90.099 27.222 39.741 1.00 29.94 221 GLY B C 1
ATOM 8698 O O . GLY B 1 223 ? 90.588 28.087 38.993 1.00 30.99 221 GLY B O 1
ATOM 8699 N N . GLY B 1 224 ? 88.791 26.954 39.774 1.00 25.92 222 GLY B N 1
ATOM 8700 C CA . GLY B 1 224 ? 87.819 27.683 38.978 1.00 24.98 222 GLY B CA 1
ATOM 8701 C C . GLY B 1 224 ? 87.303 26.940 37.771 1.00 24.59 222 GLY B C 1
ATOM 8702 O O . GLY B 1 224 ? 86.511 27.488 37.023 1.00 23.67 222 GLY B O 1
ATOM 8703 N N . THR B 1 225 ? 87.752 25.701 37.562 1.00 25.10 223 THR B N 1
ATOM 8704 C CA . THR B 1 225 ? 87.344 24.919 36.387 1.00 24.73 223 THR B CA 1
ATOM 8705 C C . THR B 1 225 ? 85.881 24.537 36.504 1.00 23.55 223 THR B C 1
ATOM 8706 O O . THR B 1 225 ? 85.465 24.016 37.536 1.00 22.02 223 THR B O 1
ATOM 8710 N N . ALA B 1 226 ? 85.125 24.780 35.429 1.00 22.77 224 ALA B N 1
ATOM 8711 C CA . ALA B 1 226 ? 83.694 24.484 35.372 1.00 23.15 224 ALA B CA 1
ATOM 8712 C C . ALA B 1 226 ? 83.400 22.968 35.447 1.00 22.86 224 ALA B C 1
ATOM 8713 O O . ALA B 1 226 ? 84.280 22.131 35.176 1.00 23.70 224 ALA B O 1
ATOM 8715 N N . PRO B 1 227 ? 82.168 22.608 35.819 1.00 22.64 225 PRO B N 1
ATOM 8716 C CA . PRO B 1 227 ? 81.766 21.190 35.750 1.00 22.41 225 PRO B CA 1
ATOM 8717 C C . PRO B 1 227 ? 81.900 20.617 34.326 1.00 22.89 225 PRO B C 1
ATOM 8718 O O . PRO B 1 227 ? 81.806 21.371 33.338 1.00 23.26 225 PRO B O 1
ATOM 8722 N N . ALA B 1 228 ? 82.123 19.311 34.250 1.00 23.40 226 ALA B N 1
ATOM 8723 C CA . ALA B 1 228 ? 82.218 18.606 32.966 1.00 24.45 226 ALA B CA 1
ATOM 8724 C C . ALA B 1 228 ? 80.847 18.429 32.348 1.00 23.19 226 ALA B C 1
ATOM 8725 O O . ALA B 1 228 ? 80.740 18.287 31.164 1.00 24.76 226 ALA B O 1
ATOM 8727 N N . GLY B 1 229 ? 79.798 18.426 33.152 1.00 22.11 227 GLY B N 1
ATOM 8728 C CA . GLY B 1 229 ? 78.459 18.292 32.611 1.00 22.39 227 GLY B CA 1
ATOM 8729 C C . GLY B 1 229 ? 77.421 18.225 33.711 1.00 22.21 227 GLY B C 1
ATOM 8730 O O . GLY B 1 229 ? 77.765 18.392 34.876 1.00 20.79 227 GLY B O 1
ATOM 8731 N N . PHE B 1 230 ? 76.167 17.978 33.320 1.00 21.08 228 PHE B N 1
ATOM 8732 C CA . PHE B 1 230 ? 75.009 18.133 34.202 1.00 21.78 228 PHE B CA 1
ATOM 8733 C C . PHE B 1 230 ? 73.967 17.042 34.050 1.00 21.48 228 PHE B C 1
ATOM 8734 O O . PHE B 1 230 ? 73.845 16.425 32.996 1.00 22.08 228 PHE B O 1
ATOM 8742 N N . PHE B 1 231 ? 73.201 16.833 35.122 1.00 21.98 229 PHE B N 1
ATOM 8743 C CA . PHE B 1 231 ? 71.994 16.015 35.079 1.00 20.58 229 PHE B CA 1
ATOM 8744 C C . PHE B 1 231 ? 70.874 16.870 35.657 1.00 21.78 229 PHE B C 1
ATOM 8745 O O . PHE B 1 231 ? 70.493 16.679 36.810 1.00 23.02 229 PHE B O 1
ATOM 8753 N N . PRO B 1 232 ? 70.314 17.792 34.866 1.00 21.07 230 PRO B N 1
ATOM 8754 C CA . PRO B 1 232 ? 69.388 18.778 35.443 1.00 20.87 230 PRO B CA 1
ATOM 8755 C C . PRO B 1 232 ? 67.963 18.287 35.776 1.00 20.66 230 PRO B C 1
ATOM 8756 O O . PRO B 1 232 ? 67.253 18.955 36.532 1.00 19.51 230 PRO B O 1
ATOM 8760 N N . VAL B 1 233 ? 67.560 17.153 35.221 1.00 20.21 231 VAL B N 1
ATOM 8761 C CA . VAL B 1 233 ? 66.218 16.639 35.376 1.00 21.09 231 VAL B CA 1
ATOM 8762 C C . VAL B 1 233 ? 66.275 15.562 36.442 1.00 21.28 231 VAL B C 1
ATOM 8763 O O . VAL B 1 233 ? 67.005 14.579 36.307 1.00 20.42 231 VAL B O 1
ATOM 8767 N N . THR B 1 234 ? 65.509 15.761 37.514 1.00 20.07 232 THR B N 1
ATOM 8768 C CA . THR B 1 234 ? 65.534 14.864 38.670 1.00 19.83 232 THR B CA 1
ATOM 8769 C C . THR B 1 234 ? 65.252 13.411 38.311 1.00 20.53 232 THR B C 1
ATOM 8770 O O . THR B 1 234 ? 65.991 12.529 38.726 1.00 20.96 232 THR B O 1
ATOM 8774 N N . GLU B 1 235 ? 64.199 13.146 37.545 1.00 22.17 233 GLU B N 1
ATOM 8775 C CA . GLU B 1 235 ? 63.879 11.743 37.242 1.00 24.42 233 GLU B CA 1
ATOM 8776 C C . GLU B 1 235 ? 64.952 11.016 36.405 1.00 24.57 233 GLU B C 1
ATOM 8777 O O . GLU B 1 235 ? 65.120 9.790 36.555 1.00 24.86 233 GLU B O 1
ATOM 8783 N N . ASP B 1 236 ? 65.689 11.771 35.577 1.00 24.20 234 ASP B N 1
ATOM 8784 C CA . ASP B 1 236 ? 66.797 11.217 34.795 1.00 23.07 234 ASP B CA 1
ATOM 8785 C C . ASP B 1 236 ? 68.056 11.042 35.672 1.00 22.18 234 ASP B C 1
ATOM 8786 O O . ASP B 1 236 ? 68.802 10.107 35.490 1.00 23.85 234 ASP B O 1
ATOM 8791 N N . PHE B 1 237 ? 68.294 11.961 36.584 1.00 19.61 235 PHE B N 1
ATOM 8792 C CA . PHE B 1 237 ? 69.389 11.829 37.542 1.00 20.10 235 PHE B CA 1
ATOM 8793 C C . PHE B 1 237 ? 69.221 10.593 38.433 1.00 20.70 235 PHE B C 1
ATOM 8794 O O . PHE B 1 237 ? 70.123 9.771 38.515 1.00 20.86 235 PHE B O 1
ATOM 8802 N N . ILE B 1 238 ? 68.040 10.417 39.022 1.00 20.65 236 ILE B N 1
ATOM 8803 C CA . ILE B 1 238 ? 67.803 9.263 39.924 1.00 20.84 236 ILE B CA 1
ATOM 8804 C C . ILE B 1 238 ? 67.627 7.945 39.165 1.00 21.66 236 ILE B C 1
ATOM 8805 O O . ILE B 1 238 ? 67.973 6.868 39.678 1.00 21.65 236 ILE B O 1
ATOM 8810 N N . GLY B 1 239 ? 67.106 8.031 37.949 1.00 21.92 237 GLY B N 1
ATOM 8811 C CA . GLY B 1 239 ? 66.848 6.854 37.132 1.00 23.08 237 GLY B CA 1
ATOM 8812 C C . GLY B 1 239 ? 65.520 6.204 37.463 1.00 23.70 237 GLY B C 1
ATOM 8813 O O . GLY B 1 239 ? 64.897 6.496 38.486 1.00 24.99 237 GLY B O 1
ATOM 8814 N N . GLU B 1 240 ? 65.080 5.335 36.567 1.00 24.72 238 GLU B N 1
ATOM 8815 C CA . GLU B 1 240 ? 63.837 4.602 36.754 1.00 26.67 238 GLU B CA 1
ATOM 8816 C C . GLU B 1 240 ? 63.945 3.704 38.001 1.00 26.11 238 GLU B C 1
ATOM 8817 O O . GLU B 1 240 ? 64.836 2.871 38.098 1.00 26.04 238 GLU B O 1
ATOM 8823 N N . GLY B 1 241 ? 63.065 3.930 38.956 1.00 25.85 239 GLY B N 1
ATOM 8824 C CA . GLY B 1 241 ? 63.126 3.238 40.244 1.00 27.04 239 GLY B CA 1
ATOM 8825 C C . GLY B 1 241 ? 64.207 3.719 41.204 1.00 27.02 239 GLY B C 1
ATOM 8826 O O . GLY B 1 241 ? 64.470 3.057 42.217 1.00 28.05 239 GLY B O 1
ATOM 8827 N N . GLY B 1 242 ? 64.855 4.841 40.900 1.00 24.66 240 GLY B N 1
ATOM 8828 C CA . GLY B 1 242 ? 65.890 5.386 41.780 1.00 23.31 240 GLY B CA 1
ATOM 8829 C C . GLY B 1 242 ? 65.354 6.406 42.767 1.00 22.65 240 GLY B C 1
ATOM 8830 O O . GLY B 1 242 ? 64.148 6.678 42.826 1.00 22.77 240 GLY B O 1
ATOM 8831 N N . ALA B 1 243 ? 66.265 6.960 43.552 1.00 21.83 241 ALA B N 1
ATOM 8832 C CA . ALA B 1 243 ? 65.954 7.981 44.559 1.00 22.80 241 ALA B CA 1
ATOM 8833 C C . ALA B 1 243 ? 67.167 8.852 44.757 1.00 21.73 241 ALA B C 1
ATOM 8834 O O . ALA B 1 243 ? 68.269 8.479 44.331 1.00 21.48 241 ALA B O 1
ATOM 8836 N N . LEU B 1 244 ? 66.970 9.990 45.407 1.00 20.31 242 LEU B N 1
ATOM 8837 C CA . LEU B 1 244 ? 68.049 10.965 45.606 1.00 21.14 242 LEU B CA 1
ATOM 8838 C C . LEU B 1 244 ? 69.139 10.504 46.572 1.00 22.12 242 LEU B C 1
ATOM 8839 O O . LEU B 1 244 ? 70.218 11.074 46.578 1.00 21.71 242 LEU B O 1
ATOM 8844 N N . ASP B 1 245 ? 68.857 9.478 47.373 1.00 21.98 243 ASP B N 1
ATOM 8845 C CA . ASP B 1 245 ? 69.912 8.885 48.191 1.00 23.97 243 ASP B CA 1
ATOM 8846 C C . ASP B 1 245 ? 70.553 7.661 47.547 1.00 22.54 243 ASP B C 1
ATOM 8847 O O . ASP B 1 245 ? 71.401 7.020 48.174 1.00 22.15 243 ASP B O 1
ATOM 8852 N N . TRP B 1 246 ? 70.150 7.335 46.308 1.00 21.48 244 TRP B N 1
ATOM 8853 C CA . TRP B 1 246 ? 70.815 6.276 45.546 1.00 22.25 244 TRP B CA 1
ATOM 8854 C C . TRP B 1 246 ? 70.517 6.475 44.043 1.00 22.70 244 TRP B C 1
ATOM 8855 O O . TRP B 1 246 ? 69.743 5.740 43.452 1.00 23.11 244 TRP B O 1
ATOM 8866 N N . PRO B 1 247 ? 71.098 7.528 43.449 1.00 21.63 245 PRO B N 1
ATOM 8867 C CA . PRO B 1 247 ? 70.712 7.889 42.088 1.00 21.28 245 PRO B CA 1
ATOM 8868 C C . PRO B 1 247 ? 71.524 7.169 41.027 1.00 22.12 245 PRO B C 1
ATOM 8869 O O . PRO B 1 247 ? 72.738 7.115 41.124 1.00 21.25 245 PRO B O 1
ATOM 8873 N N . GLU B 1 248 ? 70.850 6.639 40.008 1.00 22.56 246 GLU B N 1
ATOM 8874 C CA . GLU B 1 248 ? 71.516 5.871 38.961 1.00 23.93 246 GLU B CA 1
ATOM 8875 C C . GLU B 1 248 ? 72.678 6.611 38.302 1.00 22.64 246 GLU B C 1
ATOM 8876 O O . GLU B 1 248 ? 73.701 6.004 38.027 1.00 23.99 246 GLU B O 1
ATOM 8882 N N . ALA B 1 249 ? 72.528 7.906 38.063 1.00 21.47 247 ALA B N 1
ATOM 8883 C CA . ALA B 1 249 ? 73.568 8.669 37.373 1.00 22.81 247 ALA B CA 1
ATOM 8884 C C . ALA B 1 249 ? 74.903 8.576 38.103 1.00 22.70 247 ALA B C 1
ATOM 8885 O O . ALA B 1 249 ? 75.968 8.579 37.478 1.00 21.45 247 ALA B O 1
ATOM 8887 N N . VAL B 1 250 ? 74.832 8.507 39.439 1.00 22.41 248 VAL B N 1
ATOM 8888 C CA . VAL B 1 250 ? 76.031 8.380 40.267 1.00 22.93 248 VAL B CA 1
ATOM 8889 C C . VAL B 1 250 ? 76.365 6.933 40.436 1.00 24.12 248 VAL B C 1
ATOM 8890 O O . VAL B 1 250 ? 77.499 6.548 40.210 1.00 24.11 248 VAL B O 1
ATOM 8894 N N . VAL B 1 251 ? 75.380 6.129 40.847 1.00 24.66 249 VAL B N 1
ATOM 8895 C CA . VAL B 1 251 ? 75.625 4.737 41.202 1.00 26.32 249 VAL B CA 1
ATOM 8896 C C . VAL B 1 251 ? 76.169 3.915 40.020 1.00 28.05 249 VAL B C 1
ATOM 8897 O O . VAL B 1 251 ? 77.096 3.111 40.198 1.00 28.06 249 VAL B O 1
ATOM 8901 N N . ALA B 1 252 ? 75.600 4.118 38.826 1.00 28.16 250 ALA B N 1
ATOM 8902 C CA . ALA B 1 252 ? 76.101 3.469 37.604 1.00 29.27 250 ALA B CA 1
ATOM 8903 C C . ALA B 1 252 ? 77.133 4.362 36.854 1.00 28.41 250 ALA B C 1
ATOM 8904 O O . ALA B 1 252 ? 77.570 4.008 35.781 1.00 27.23 250 ALA B O 1
ATOM 8906 N N . ASN B 1 253 ? 77.559 5.470 37.463 1.00 26.85 251 ASN B N 1
ATOM 8907 C CA . ASN B 1 253 ? 78.558 6.364 36.880 1.00 26.96 251 ASN B CA 1
ATOM 8908 C C . ASN B 1 253 ? 78.294 6.682 35.388 1.00 27.20 251 ASN B C 1
ATOM 8909 O O . ASN B 1 253 ? 79.140 6.429 34.540 1.00 26.11 251 ASN B O 1
ATOM 8914 N N . ARG B 1 254 ? 77.108 7.203 35.101 1.00 27.17 252 ARG B N 1
ATOM 8915 C CA . ARG B 1 254 ? 76.682 7.516 33.733 1.00 29.85 252 ARG B CA 1
ATOM 8916 C C . ARG B 1 254 ? 77.384 8.806 33.270 1.00 29.38 252 ARG B C 1
ATOM 8917 O O . ARG B 1 254 ? 77.727 9.677 34.093 1.00 24.94 252 ARG B O 1
ATOM 8925 N N . GLU B 1 255 ? 77.556 8.943 31.955 1.00 29.77 253 GLU B N 1
ATOM 8926 C CA . GLU B 1 255 ? 77.998 10.204 31.376 1.00 33.44 253 GLU B CA 1
ATOM 8927 C C . GLU B 1 255 ? 76.894 11.244 31.495 1.00 30.28 253 GLU B C 1
ATOM 8928 O O . GLU B 1 255 ? 75.728 10.891 31.477 1.00 29.80 253 GLU B O 1
ATOM 8934 N N . PRO B 1 256 ? 77.248 12.521 31.656 1.00 28.81 254 PRO B N 1
ATOM 8935 C CA . PRO B 1 256 ? 76.255 13.596 31.825 1.00 28.27 254 PRO B CA 1
ATOM 8936 C C . PRO B 1 256 ? 75.176 13.682 30.744 1.00 30.15 254 PRO B C 1
ATOM 8937 O O . PRO B 1 256 ? 75.441 13.409 29.579 1.00 26.70 254 PRO B O 1
ATOM 8941 N N . ASP B 1 257 ? 73.985 14.108 31.149 1.00 31.11 255 ASP B N 1
ATOM 8942 C CA . ASP B 1 257 ? 72.835 14.217 30.262 1.00 31.67 255 ASP B CA 1
ATOM 8943 C C . ASP B 1 257 ? 72.857 15.481 29.415 1.00 31.93 255 ASP B C 1
ATOM 8944 O O . ASP B 1 257 ? 72.296 15.509 28.321 1.00 33.68 255 ASP B O 1
ATOM 8949 N N . ALA B 1 258 ? 73.482 16.521 29.930 1.00 28.62 256 ALA B N 1
ATOM 8950 C CA . ALA B 1 258 ? 73.368 17.832 29.348 1.00 28.72 256 ALA B CA 1
ATOM 8951 C C . ALA B 1 258 ? 74.702 18.566 29.500 1.00 30.57 256 ALA B C 1
ATOM 8952 O O . ALA B 1 258 ? 75.472 18.343 30.460 1.00 28.68 256 ALA B O 1
ATOM 8954 N N . GLN B 1 259 ? 74.962 19.434 28.543 1.00 30.61 257 GLN B N 1
ATOM 8955 C CA . GLN B 1 259 ? 76.069 20.366 28.617 1.00 33.50 257 GLN B CA 1
ATOM 8956 C C . GLN B 1 259 ? 75.471 21.776 28.637 1.00 32.23 257 GLN B C 1
ATOM 8957 O O . GLN B 1 259 ? 74.260 21.954 28.471 1.00 33.60 257 GLN B O 1
ATOM 8963 N N . ALA B 1 260 ? 76.344 22.763 28.808 1.00 29.85 258 ALA B N 1
ATOM 8964 C CA . ALA B 1 260 ? 76.006 24.179 28.694 1.00 28.89 258 ALA B CA 1
ATOM 8965 C C . ALA B 1 260 ? 75.149 24.508 27.450 1.00 27.47 258 ALA B C 1
ATOM 8966 O O . ALA B 1 260 ? 75.427 24.049 26.351 1.00 29.00 258 ALA B O 1
ATOM 8968 N N . GLY B 1 261 ? 74.146 25.358 27.639 1.00 27.23 259 GLY B N 1
ATOM 8969 C CA . GLY B 1 261 ? 73.228 25.804 26.579 1.00 28.33 259 GLY B CA 1
ATOM 8970 C C . GLY B 1 261 ? 71.978 24.943 26.339 1.00 28.38 259 GLY B C 1
ATOM 8971 O O . GLY B 1 261 ? 71.199 25.230 25.458 1.00 30.36 259 GLY B O 1
ATOM 8972 N N . THR B 1 262 ? 71.825 23.863 27.085 1.00 28.92 260 THR B N 1
ATOM 8973 C CA . THR B 1 262 ? 70.612 23.017 27.029 1.00 30.31 260 THR B CA 1
ATOM 8974 C C . THR B 1 262 ? 69.465 23.678 27.841 1.00 27.39 260 THR B C 1
ATOM 8975 O O . THR B 1 262 ? 69.684 24.134 28.954 1.00 28.03 260 THR B O 1
ATOM 8979 N N . ALA B 1 263 ? 68.263 23.694 27.289 1.00 25.50 261 ALA B N 1
ATOM 8980 C CA . ALA B 1 263 ? 67.054 24.046 28.021 1.00 24.96 261 ALA B CA 1
ATOM 8981 C C . ALA B 1 263 ? 66.103 22.857 28.108 1.00 25.03 261 ALA B C 1
ATOM 8982 O O . ALA B 1 263 ? 65.863 22.192 27.092 1.00 25.15 261 ALA B O 1
ATOM 8984 N N . VAL B 1 264 ? 65.513 22.620 29.279 1.00 24.52 262 VAL B N 1
ATOM 8985 C CA . VAL B 1 264 ? 64.544 21.534 29.463 1.00 27.25 262 VAL B CA 1
ATOM 8986 C C . VAL B 1 264 ? 63.322 22.053 30.177 1.00 25.86 262 VAL B C 1
ATOM 8987 O O . VAL B 1 264 ? 63.461 22.689 31.199 1.00 27.19 262 VAL B O 1
ATOM 8991 N N . GLU B 1 265 ? 62.130 21.718 29.683 1.00 25.70 263 GLU B N 1
ATOM 8992 C CA . GLU B 1 265 ? 60.903 22.254 30.241 1.00 26.77 263 GLU B CA 1
ATOM 8993 C C . GLU B 1 265 ? 60.037 21.152 30.823 1.00 25.62 263 GLU B C 1
ATOM 8994 O O . GLU B 1 265 ? 59.914 20.082 30.228 1.00 25.07 263 GLU B O 1
ATOM 9000 N N . GLY B 1 266 ? 59.386 21.443 31.955 1.00 23.90 264 GLY B N 1
ATOM 9001 C CA . GLY B 1 266 ? 58.255 20.639 32.433 1.00 23.22 264 GLY B CA 1
ATOM 9002 C C . GLY B 1 266 ? 58.544 19.561 33.474 1.00 22.31 264 GLY B C 1
ATOM 9003 O O . GLY B 1 266 ? 57.652 18.764 33.773 1.00 22.45 264 GLY B O 1
ATOM 9004 N N . TYR B 1 267 ? 59.754 19.563 34.033 1.00 20.32 265 TYR B N 1
ATOM 9005 C CA . TYR B 1 267 ? 60.243 18.528 34.950 1.00 21.42 265 TYR B CA 1
ATOM 9006 C C . TYR B 1 267 ? 60.849 19.104 36.229 1.00 20.65 265 TYR B C 1
ATOM 9007 O O . TYR B 1 267 ? 61.498 20.154 36.208 1.00 22.18 265 TYR B O 1
ATOM 9016 N N . GLU B 1 268 ? 60.642 18.415 37.346 1.00 20.30 266 GLU B N 1
ATOM 9017 C CA . GLU B 1 268 ? 61.365 18.680 38.588 1.00 20.15 266 GLU B CA 1
ATOM 9018 C C . GLU B 1 268 ? 62.853 18.634 38.279 1.00 20.47 266 GLU B C 1
ATOM 9019 O O . GLU B 1 268 ? 63.319 17.785 37.488 1.00 20.15 266 GLU B O 1
ATOM 9025 N N . ALA B 1 269 ? 63.572 19.562 38.894 1.00 20.39 267 ALA B N 1
ATOM 9026 C CA . ALA B 1 269 ? 64.968 19.810 38.628 1.00 20.49 267 ALA B CA 1
ATOM 9027 C C . ALA B 1 269 ? 65.861 19.469 39.812 1.00 20.04 267 ALA B C 1
ATOM 9028 O O . ALA B 1 269 ? 65.440 19.537 40.967 1.00 18.82 267 ALA B O 1
ATOM 9030 N N . VAL B 1 270 ? 67.109 19.142 39.505 1.00 18.76 268 VAL B N 1
ATOM 9031 C CA . VAL B 1 270 ? 68.158 18.915 40.507 1.00 19.32 268 VAL B CA 1
ATOM 9032 C C . VAL B 1 270 ? 69.437 19.574 40.029 1.00 20.77 268 VAL B C 1
ATOM 9033 O O . VAL B 1 270 ? 69.779 19.498 38.829 1.00 20.22 268 VAL B O 1
ATOM 9037 N N . GLY B 1 271 ? 70.130 20.270 40.930 1.00 19.78 269 GLY B N 1
ATOM 9038 C CA . GLY B 1 271 ? 71.407 20.882 40.591 1.00 18.91 269 GLY B CA 1
ATOM 9039 C C . GLY B 1 271 ? 72.475 19.825 40.708 1.00 18.50 269 GLY B C 1
ATOM 9040 O O . GLY B 1 271 ? 73.224 19.790 41.716 1.00 19.83 269 GLY B O 1
ATOM 9041 N N . ALA B 1 272 ? 72.532 18.968 39.692 1.00 17.62 270 ALA B N 1
ATOM 9042 C CA . ALA B 1 272 ? 73.489 17.872 39.645 1.00 18.58 270 ALA B CA 1
ATOM 9043 C C . ALA B 1 272 ? 74.623 18.224 38.690 1.00 19.64 270 ALA B C 1
ATOM 9044 O O . ALA B 1 272 ? 74.430 18.282 37.475 1.00 18.92 270 ALA B O 1
ATOM 9046 N N . LEU B 1 273 ? 75.793 18.470 39.267 1.00 18.07 271 LEU B N 1
ATOM 9047 C CA . LEU B 1 273 ? 76.954 18.952 38.567 1.00 19.40 271 LEU B CA 1
ATOM 9048 C C . LEU B 1 273 ? 78.004 17.857 38.623 1.00 19.60 271 LEU B C 1
ATOM 9049 O O . LEU B 1 273 ? 78.519 17.540 39.708 1.00 19.52 271 LEU B O 1
ATOM 9054 N N . ARG B 1 274 ? 78.325 17.274 37.459 1.00 21.52 272 ARG B N 1
ATOM 9055 C CA . ARG B 1 274 ? 79.373 16.263 37.347 1.00 20.85 272 ARG B CA 1
ATOM 9056 C C . ARG B 1 274 ? 80.690 16.996 37.107 1.00 21.99 272 ARG B C 1
ATOM 9057 O O . ARG B 1 274 ? 80.806 17.780 36.172 1.00 22.38 272 ARG B O 1
ATOM 9065 N N . PHE B 1 275 ? 81.683 16.723 37.946 1.00 21.49 273 PHE B N 1
ATOM 9066 C CA . PHE B 1 275 ? 83.000 17.288 37.773 1.00 22.11 273 PHE B CA 1
ATOM 9067 C C . PHE B 1 275 ? 83.869 16.250 37.069 1.00 23.29 273 PHE B C 1
ATOM 9068 O O . PHE B 1 275 ? 83.509 15.070 37.006 1.00 22.39 273 PHE B O 1
ATOM 9076 N N . ALA B 1 276 ? 85.009 16.701 36.557 1.00 23.25 274 ALA B N 1
ATOM 9077 C CA . ALA B 1 276 ? 85.954 15.810 35.891 1.00 25.31 274 ALA B CA 1
ATOM 9078 C C . ALA B 1 276 ? 86.463 14.754 36.859 1.00 24.86 274 ALA B C 1
ATOM 9079 O O . ALA B 1 276 ? 86.731 15.063 38.026 1.00 23.61 274 ALA B O 1
ATOM 9081 N N . PRO B 1 277 ? 86.626 13.509 36.375 1.00 25.86 275 PRO B N 1
ATOM 9082 C CA . PRO B 1 277 ? 87.280 12.538 37.227 1.00 26.94 275 PRO B CA 1
ATOM 9083 C C . PRO B 1 277 ? 88.702 12.986 37.549 1.00 28.70 275 PRO B C 1
ATOM 9084 O O . PRO B 1 277 ? 89.329 13.722 36.775 1.00 26.77 275 PRO B O 1
ATOM 9088 N N . VAL B 1 278 ? 89.201 12.556 38.697 1.00 29.22 276 VAL B N 1
ATOM 9089 C CA . VAL B 1 278 ? 90.485 13.035 39.188 1.00 31.72 276 VAL B CA 1
ATOM 9090 C C . VAL B 1 278 ? 91.232 11.921 39.901 1.00 32.57 276 VAL B C 1
ATOM 9091 O O . VAL B 1 278 ? 90.613 11.046 40.522 1.00 34.58 276 VAL B O 1
ATOM 9095 N N . GLU B 1 279 ? 92.553 11.938 39.775 1.00 33.56 277 GLU B N 1
ATOM 9096 C CA . GLU B 1 279 ? 93.420 11.009 40.472 1.00 35.33 277 GLU B CA 1
ATOM 9097 C C . GLU B 1 279 ? 94.048 11.773 41.630 1.00 37.11 277 GLU B C 1
ATOM 9098 O O . GLU B 1 279 ? 94.747 12.786 41.426 1.00 36.89 277 GLU B O 1
ATOM 9104 N N . LEU B 1 280 ? 93.748 11.306 42.846 1.00 35.05 278 LEU B N 1
ATOM 9105 C CA . LEU B 1 280 ? 94.141 11.971 44.057 1.00 33.76 278 LEU B CA 1
ATOM 9106 C C . LEU B 1 280 ? 95.320 11.232 44.692 1.00 34.49 278 LEU B C 1
ATOM 9107 O O . LEU B 1 280 ? 95.200 10.047 45.003 1.00 35.17 278 LEU B O 1
ATOM 9112 N N . ALA B 1 281 ? 96.455 11.911 44.866 1.00 34.14 279 ALA B N 1
ATOM 9113 C CA . ALA B 1 281 ? 97.636 11.263 45.419 1.00 35.12 279 ALA B CA 1
ATOM 9114 C C . ALA B 1 281 ? 97.518 11.003 46.944 1.00 35.28 279 ALA B C 1
ATOM 9115 O O . ALA B 1 281 ? 96.753 11.673 47.629 1.00 31.92 279 ALA B O 1
ATOM 9117 N N . PRO B 1 282 ? 98.305 10.037 47.472 1.00 35.85 280 PRO B N 1
ATOM 9118 C CA . PRO B 1 282 ? 98.274 9.792 48.913 1.00 36.20 280 PRO B CA 1
ATOM 9119 C C . PRO B 1 282 ? 98.576 11.051 49.713 1.00 35.59 280 PRO B C 1
ATOM 9120 O O . PRO B 1 282 ? 99.514 11.761 49.385 1.00 35.56 280 PRO B O 1
ATOM 9124 N N . GLY B 1 283 ? 97.757 11.344 50.719 1.00 33.42 281 GLY B N 1
ATOM 9125 C CA . GLY B 1 283 ? 97.944 12.540 51.538 1.00 33.30 281 GLY B CA 1
ATOM 9126 C C . GLY B 1 283 ? 97.443 13.851 50.943 1.00 31.93 281 GLY B C 1
ATOM 9127 O O . GLY B 1 283 ? 97.483 14.852 51.597 1.00 31.35 281 GLY B O 1
ATOM 9128 N N . LYS B 1 284 ? 96.966 13.858 49.708 1.00 32.66 282 LYS B N 1
ATOM 9129 C CA . LYS B 1 284 ? 96.639 15.117 49.045 1.00 32.63 282 LYS B CA 1
ATOM 9130 C C . LYS B 1 284 ? 95.145 15.311 48.953 1.00 30.95 282 LYS B C 1
ATOM 9131 O O . LYS B 1 284 ? 94.361 14.377 49.162 1.00 30.61 282 LYS B O 1
ATOM 9137 N N . SER B 1 285 ? 94.752 16.549 48.678 1.00 29.89 283 SER B N 1
ATOM 9138 C CA . SER B 1 285 ? 93.361 16.967 48.654 1.00 28.32 283 SER B CA 1
ATOM 9139 C C . SER B 1 285 ? 92.957 17.602 47.315 1.00 26.95 283 SER B C 1
ATOM 9140 O O . SER B 1 285 ? 93.804 18.104 46.581 1.00 26.86 283 SER B O 1
ATOM 9143 N N . VAL B 1 286 ? 91.662 17.509 47.001 1.00 26.02 284 VAL B N 1
ATOM 9144 C CA . VAL B 1 286 ? 90.998 18.316 45.958 1.00 25.53 284 VAL B CA 1
ATOM 9145 C C . VAL B 1 286 ? 89.739 18.916 46.560 1.00 24.52 284 VAL B C 1
ATOM 9146 O O . VAL B 1 286 ? 89.067 18.274 47.414 1.00 24.60 284 VAL B O 1
ATOM 9150 N N . SER B 1 287 ? 89.398 20.124 46.117 1.00 23.19 285 SER B N 1
ATOM 9151 C CA . SER B 1 287 ? 88.212 20.806 46.623 1.00 22.50 285 SER B CA 1
ATOM 9152 C C . SER B 1 287 ? 87.278 21.293 45.516 1.00 21.95 285 SER B C 1
ATOM 9153 O O . SER B 1 287 ? 87.728 21.514 44.342 1.00 21.63 285 SER B O 1
ATOM 9156 N N . TYR B 1 288 ? 85.996 21.427 45.877 1.00 19.55 286 TYR B N 1
ATOM 9157 C CA . TYR B 1 288 ? 84.910 21.853 44.970 1.00 19.70 286 TYR B CA 1
ATOM 9158 C C . TYR B 1 288 ? 84.081 22.888 45.698 1.00 19.05 286 TYR B C 1
ATOM 9159 O O . TYR B 1 288 ? 83.888 22.746 46.887 1.00 19.74 286 TYR B O 1
ATOM 9168 N N . VAL B 1 289 ? 83.608 23.920 45.000 1.00 18.80 287 VAL B N 1
ATOM 9169 C CA . VAL B 1 289 ? 82.695 24.918 45.558 1.00 19.65 287 VAL B CA 1
ATOM 9170 C C . VAL B 1 289 ? 81.385 24.881 44.810 1.00 19.93 287 VAL B C 1
ATOM 9171 O O . VAL B 1 289 ? 81.379 24.893 43.576 1.00 19.83 287 VAL B O 1
ATOM 9175 N N . VAL B 1 290 ? 80.281 24.829 45.565 1.00 18.40 288 VAL B N 1
ATOM 9176 C CA . VAL B 1 290 ? 78.941 24.851 45.015 1.00 18.42 288 VAL B CA 1
ATOM 9177 C C . VAL B 1 290 ? 78.204 26.055 45.594 1.00 20.22 288 VAL B C 1
ATOM 9178 O O . VAL B 1 290 ? 78.350 26.375 46.777 1.00 19.54 288 VAL B O 1
ATOM 9182 N N . ALA B 1 291 ? 77.453 26.735 44.738 1.00 19.65 289 ALA B N 1
ATOM 9183 C CA . ALA B 1 291 ? 76.713 27.936 45.090 1.00 19.61 289 ALA B CA 1
ATOM 9184 C C . ALA B 1 291 ? 75.230 27.742 44.762 1.00 21.06 289 ALA B C 1
ATOM 9185 O O . ALA B 1 291 ? 74.864 27.239 43.676 1.00 20.30 289 ALA B O 1
ATOM 9187 N N . MET B 1 292 ? 74.378 28.106 45.715 1.00 17.76 290 MET B N 1
ATOM 9188 C CA . MET B 1 292 ? 72.931 27.964 45.592 1.00 18.06 290 MET B CA 1
ATOM 9189 C C . MET B 1 292 ? 72.377 29.368 45.668 1.00 18.10 290 MET B C 1
ATOM 9190 O O . MET B 1 292 ? 72.629 30.059 46.655 1.00 17.62 290 MET B O 1
ATOM 9195 N N . VAL B 1 293 ? 71.646 29.796 44.639 1.00 17.27 291 VAL B N 1
ATOM 9196 C CA . VAL B 1 293 ? 71.331 31.214 44.462 1.00 17.63 291 VAL B CA 1
ATOM 9197 C C . VAL B 1 293 ? 69.850 31.413 44.215 1.00 18.02 291 VAL B C 1
ATOM 9198 O O . VAL B 1 293 ? 69.234 30.641 43.477 1.00 18.61 291 VAL B O 1
ATOM 9202 N N . ILE B 1 294 ? 69.280 32.433 44.841 1.00 17.47 292 ILE B N 1
ATOM 9203 C CA . ILE B 1 294 ? 67.932 32.860 44.539 1.00 18.19 292 ILE B CA 1
ATOM 9204 C C . ILE B 1 294 ? 68.001 34.292 44.059 1.00 19.11 292 ILE B C 1
ATOM 9205 O O . ILE B 1 294 ? 68.596 35.144 44.719 1.00 20.26 292 ILE B O 1
ATOM 9210 N N . SER B 1 295 ? 67.378 34.572 42.919 1.00 19.70 293 SER B N 1
ATOM 9211 C CA . SER B 1 295 ? 67.388 35.918 42.353 1.00 20.32 293 SER B CA 1
ATOM 9212 C C . SER B 1 295 ? 66.035 36.291 41.786 1.00 20.88 293 SER B C 1
ATOM 9213 O O . SER B 1 295 ? 65.272 35.414 41.388 1.00 21.23 293 SER B O 1
ATOM 9216 N N . GLY B 1 296 ? 65.746 37.595 41.731 1.00 21.19 294 GLY B N 1
ATOM 9217 C CA . GLY B 1 296 ? 64.463 38.097 41.207 1.00 22.02 294 GLY B CA 1
ATOM 9218 C C . GLY B 1 296 ? 64.245 37.935 39.689 1.00 23.72 294 GLY B C 1
ATOM 9219 O O . GLY B 1 296 ? 63.127 38.101 39.193 1.00 24.70 294 GLY B O 1
ATOM 9220 N N . ASP B 1 297 ? 65.315 37.630 38.943 1.00 24.34 295 ASP B N 1
ATOM 9221 C CA . ASP B 1 297 ? 65.232 37.387 37.495 1.00 25.77 295 ASP B CA 1
ATOM 9222 C C . ASP B 1 297 ? 66.386 36.454 37.129 1.00 24.69 295 ASP B C 1
ATOM 9223 O O . ASP B 1 297 ? 67.107 35.974 38.026 1.00 24.63 295 ASP B O 1
ATOM 9228 N N . ARG B 1 298 ? 66.593 36.203 35.842 1.00 23.09 296 ARG B N 1
ATOM 9229 C CA . ARG B 1 298 ? 67.656 35.321 35.393 1.00 23.40 296 ARG B CA 1
ATOM 9230 C C . ARG B 1 298 ? 68.995 35.800 35.944 1.00 23.93 296 ARG B C 1
ATOM 9231 O O . ARG B 1 298 ? 69.252 37.008 36.079 1.00 24.23 296 ARG B O 1
ATOM 9239 N N . ILE B 1 299 ? 69.830 34.845 36.299 1.00 23.23 297 ILE B N 1
ATOM 9240 C CA . ILE B 1 299 ? 71.053 35.142 37.036 1.00 23.64 297 ILE B CA 1
ATOM 9241 C C . ILE B 1 299 ? 72.180 35.486 36.066 1.00 26.03 297 ILE B C 1
ATOM 9242 O O . ILE B 1 299 ? 72.358 34.819 35.049 1.00 25.18 297 ILE B O 1
ATOM 9247 N N . ASP B 1 300 ? 72.937 36.526 36.387 1.00 26.45 298 ASP B N 1
ATOM 9248 C CA . ASP B 1 300 ? 74.174 36.828 35.688 1.00 27.33 298 ASP B CA 1
ATOM 9249 C C . ASP B 1 300 ? 75.232 35.822 36.179 1.00 25.21 298 ASP B C 1
ATOM 9250 O O . ASP B 1 300 ? 76.003 36.095 37.112 1.00 23.26 298 ASP B O 1
ATOM 9255 N N . VAL B 1 301 ? 75.293 34.671 35.519 1.00 25.14 299 VAL B N 1
ATOM 9256 C CA . VAL B 1 301 ? 76.077 33.557 36.027 1.00 25.80 299 VAL B CA 1
ATOM 9257 C C . VAL B 1 301 ? 77.573 33.861 35.988 1.00 26.15 299 VAL B C 1
ATOM 9258 O O . VAL B 1 301 ? 78.309 33.466 36.883 1.00 28.25 299 VAL B O 1
ATOM 9262 N N . GLY B 1 302 ? 78.006 34.597 34.981 1.00 26.15 300 GLY B N 1
ATOM 9263 C CA . GLY B 1 302 ? 79.373 35.100 34.882 1.00 27.09 300 GLY B CA 1
ATOM 9264 C C . GLY B 1 302 ? 79.818 35.910 36.085 1.00 27.49 300 GLY B C 1
ATOM 9265 O O . GLY B 1 302 ? 80.907 35.669 36.605 1.00 26.68 300 GLY B O 1
ATOM 9266 N N . ARG B 1 303 ? 78.990 36.862 36.534 1.00 27.59 301 ARG B N 1
ATOM 9267 C CA . ARG B 1 303 ? 79.330 37.645 37.715 1.00 28.13 301 ARG B CA 1
ATOM 9268 C C . ARG B 1 303 ? 79.401 36.741 38.966 1.00 25.06 301 ARG B C 1
ATOM 9269 O O . ARG B 1 303 ? 80.336 36.879 39.772 1.00 23.58 301 ARG B O 1
ATOM 9277 N N . TYR B 1 304 ? 78.412 35.868 39.141 1.00 22.89 302 TYR B N 1
ATOM 9278 C CA . TYR B 1 304 ? 78.437 34.922 40.272 1.00 22.63 302 TYR B CA 1
ATOM 9279 C C . TYR B 1 304 ? 79.661 33.990 40.256 1.00 23.28 302 TYR B C 1
ATOM 9280 O O . TYR B 1 304 ? 80.241 33.715 41.303 1.00 22.51 302 TYR B O 1
ATOM 9289 N N . ALA B 1 305 ? 80.047 33.501 39.069 1.00 23.21 303 ALA B N 1
ATOM 9290 C CA . ALA B 1 305 ? 81.256 32.692 38.946 1.00 22.71 303 ALA B CA 1
ATOM 9291 C C . ALA B 1 305 ? 82.505 33.458 39.389 1.00 23.25 303 ALA B C 1
ATOM 9292 O O . ALA B 1 305 ? 83.329 32.921 40.134 1.00 22.62 303 ALA B O 1
ATOM 9294 N N . ALA B 1 306 ? 82.631 34.713 38.964 1.00 24.35 304 ALA B N 1
ATOM 9295 C CA . ALA B 1 306 ? 83.777 35.526 39.351 1.00 25.50 304 ALA B CA 1
ATOM 9296 C C . ALA B 1 306 ? 83.761 35.834 40.845 1.00 26.10 304 ALA B C 1
ATOM 9297 O O . ALA B 1 306 ? 84.814 35.809 41.510 1.00 25.97 304 ALA B O 1
ATOM 9299 N N . ASP B 1 307 ? 82.575 36.143 41.368 1.00 24.55 305 ASP B N 1
ATOM 9300 C CA . ASP B 1 307 ? 82.467 36.557 42.761 1.00 25.41 305 ASP B CA 1
ATOM 9301 C C . ASP B 1 307 ? 82.551 35.383 43.758 1.00 23.33 305 ASP B C 1
ATOM 9302 O O . ASP B 1 307 ? 83.035 35.582 44.866 1.00 25.68 305 ASP B O 1
ATOM 9307 N N . TYR B 1 308 ? 82.087 34.196 43.383 1.00 22.16 306 TYR B N 1
ATOM 9308 C CA . TYR B 1 308 ? 81.929 33.082 44.322 1.00 21.51 306 TYR B CA 1
ATOM 9309 C C . TYR B 1 308 ? 82.680 31.795 43.989 1.00 22.59 306 TYR B C 1
ATOM 9310 O O . TYR B 1 308 ? 83.019 31.031 44.899 1.00 23.67 306 TYR B O 1
ATOM 9319 N N . LEU B 1 309 ? 82.942 31.545 42.708 1.00 23.26 307 LEU B N 1
ATOM 9320 C CA . LEU B 1 309 ? 83.575 30.292 42.271 1.00 23.75 307 LEU B CA 1
ATOM 9321 C C . LEU B 1 309 ? 85.047 30.411 41.908 1.00 24.27 307 LEU B C 1
ATOM 9322 O O . LEU B 1 309 ? 85.724 29.392 41.830 1.00 25.90 307 LEU B O 1
ATOM 9327 N N . ALA B 1 310 ? 85.550 31.626 41.689 1.00 25.59 308 ALA B N 1
ATOM 9328 C CA . ALA B 1 310 ? 86.944 31.808 41.304 1.00 24.93 308 ALA B CA 1
ATOM 9329 C C . ALA B 1 310 ? 87.839 31.355 42.453 1.00 26.42 308 ALA B C 1
ATOM 9330 O O . ALA B 1 310 ? 87.398 31.268 43.618 1.00 26.11 308 ALA B O 1
ATOM 9332 N N . ALA B 1 311 ? 89.088 31.049 42.127 1.00 26.23 309 ALA B N 1
ATOM 9333 C CA . ALA B 1 311 ? 90.013 30.464 43.101 1.00 26.40 309 ALA B CA 1
ATOM 9334 C C . ALA B 1 311 ? 90.204 31.399 44.299 1.00 26.20 309 ALA B C 1
ATOM 9335 O O . ALA B 1 311 ? 90.477 32.575 44.129 1.00 26.33 309 ALA B O 1
ATOM 9337 N N . GLY B 1 312 ? 90.020 30.873 45.508 1.00 26.76 310 GLY B 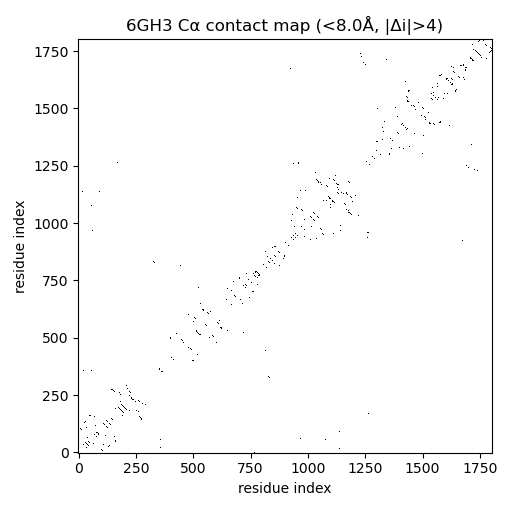N 1
ATOM 9338 C CA . GLY B 1 312 ? 90.179 31.676 46.728 1.00 26.84 310 GLY B CA 1
ATOM 9339 C C . GLY B 1 312 ? 88.976 32.487 47.215 1.00 26.01 310 GLY B C 1
ATOM 9340 O O . GLY B 1 312 ? 89.049 33.061 48.306 1.00 25.80 310 GLY B O 1
ATOM 9341 N N A ARG B 1 313 ? 87.891 32.540 46.454 0.50 24.77 311 ARG B N 1
ATOM 9342 N N B ARG B 1 313 ? 87.891 32.537 46.443 0.50 24.74 311 ARG B N 1
ATOM 9343 C CA A ARG B 1 313 ? 86.737 33.360 46.844 0.50 24.80 311 ARG B CA 1
ATOM 9344 C CA B ARG B 1 313 ? 86.734 33.358 46.827 0.50 24.74 311 ARG B CA 1
ATOM 9345 C C A ARG B 1 313 ? 85.989 32.758 48.041 0.50 23.60 311 ARG B C 1
ATOM 9346 C C B ARG B 1 313 ? 85.969 32.764 48.019 0.50 23.59 311 ARG B C 1
ATOM 9347 O O A ARG B 1 313 ? 85.648 33.482 48.963 0.50 23.90 311 ARG B O 1
ATOM 9348 O O B ARG B 1 313 ? 85.609 33.497 48.921 0.50 23.92 311 ARG B O 1
ATOM 9363 N N . PHE B 1 314 ? 85.736 31.452 48.020 1.00 22.79 312 PHE B N 1
ATOM 9364 C CA . PHE B 1 314 ? 85.073 30.764 49.149 1.00 23.71 312 PHE B CA 1
ATOM 9365 C C . PHE B 1 314 ? 85.792 31.091 50.472 1.00 25.00 312 PHE B C 1
ATOM 9366 O O . PHE B 1 314 ? 85.172 31.542 51.445 1.00 24.60 312 PHE B O 1
ATOM 9374 N N . ASP B 1 315 ? 87.104 30.908 50.476 1.00 25.87 313 ASP B N 1
ATOM 9375 C CA . ASP B 1 315 ? 87.902 31.080 51.693 1.00 28.43 313 ASP B CA 1
ATOM 9376 C C . ASP B 1 315 ? 87.898 32.550 52.133 1.00 26.90 313 ASP B C 1
ATOM 9377 O O . ASP B 1 315 ? 87.848 32.820 53.329 1.00 25.95 313 ASP B O 1
ATOM 9382 N N . ALA B 1 316 ? 87.952 33.497 51.189 1.00 25.63 314 ALA B N 1
ATOM 9383 C CA . ALA B 1 316 ? 87.924 34.933 51.542 1.00 26.27 314 ALA B CA 1
ATOM 9384 C C . ALA B 1 316 ? 86.559 35.356 52.110 1.00 25.16 314 ALA B C 1
ATOM 9385 O O . ALA B 1 316 ? 86.490 36.148 53.038 1.00 24.98 314 ALA B O 1
ATOM 9387 N N . LEU B 1 317 ? 85.492 34.821 51.518 1.00 24.04 315 LEU B N 1
ATOM 9388 C CA . LEU B 1 317 ? 84.129 35.105 51.924 1.00 22.73 315 LEU B CA 1
ATOM 9389 C C . LEU B 1 317 ? 83.805 34.476 53.279 1.00 23.25 315 LEU B C 1
ATOM 9390 O O . LEU B 1 317 ? 83.045 35.075 54.071 1.00 21.01 315 LEU B O 1
ATOM 9395 N N . LEU B 1 318 ? 84.352 33.282 53.523 1.00 22.25 316 LEU B N 1
ATOM 9396 C CA . LEU B 1 318 ? 84.227 32.621 54.828 1.00 23.57 316 LEU B CA 1
ATOM 9397 C C . LEU B 1 318 ? 84.906 33.446 55.933 1.00 24.48 316 LEU B C 1
ATOM 9398 O O . LEU B 1 318 ? 84.333 33.620 57.001 1.00 24.54 316 LEU B O 1
ATOM 9403 N N . GLU B 1 319 ? 86.108 33.953 55.676 1.00 26.47 317 GLU B N 1
ATOM 9404 C CA . GLU B 1 319 ? 86.783 34.861 56.610 1.00 29.77 317 GLU B CA 1
ATOM 9405 C C . GLU B 1 319 ? 85.953 36.143 56.823 1.00 28.53 317 GLU B C 1
ATOM 9406 O O . GLU B 1 319 ? 85.849 36.631 57.931 1.00 26.02 317 GLU B O 1
ATOM 9412 N N . GLN B 1 320 ? 85.355 36.681 55.772 1.00 27.09 318 GLN B N 1
ATOM 9413 C CA . GLN B 1 320 ? 84.509 37.875 55.900 1.00 28.18 318 GLN B CA 1
ATOM 9414 C C . GLN B 1 320 ? 83.247 37.589 56.764 1.00 25.94 318 GLN B C 1
ATOM 9415 O O . GLN B 1 320 ? 82.867 38.421 57.570 1.00 26.47 318 GLN B O 1
ATOM 9421 N N . ASN B 1 321 ? 82.611 36.441 56.544 1.00 23.82 319 ASN B N 1
ATOM 9422 C CA . ASN B 1 321 ? 81.499 35.966 57.383 1.00 23.46 319 ASN B CA 1
ATOM 9423 C C . ASN B 1 321 ? 81.941 35.887 58.865 1.00 24.07 319 ASN B C 1
ATOM 9424 O O . ASN B 1 321 ? 81.290 36.453 59.753 1.00 21.66 319 ASN B O 1
ATOM 9429 N N . ARG B 1 322 ? 83.050 35.204 59.109 1.00 24.59 320 ARG B N 1
ATOM 9430 C CA . ARG B 1 322 ? 83.571 35.044 60.485 1.00 26.14 320 ARG B CA 1
ATOM 9431 C C . ARG B 1 322 ? 83.828 36.389 61.167 1.00 27.61 320 ARG B C 1
ATOM 9432 O O . ARG B 1 322 ? 83.396 36.608 62.315 1.00 26.87 320 ARG B O 1
ATOM 9440 N N . ALA B 1 323 ? 84.438 37.323 60.452 1.00 26.40 321 ALA B N 1
ATOM 9441 C CA . ALA B 1 323 ? 84.696 38.656 61.014 1.00 28.43 321 ALA B CA 1
ATOM 9442 C C . ALA B 1 323 ? 83.409 39.468 61.226 1.00 27.71 321 ALA B C 1
ATOM 9443 O O . ALA B 1 323 ? 83.316 40.240 62.196 1.00 27.53 321 ALA B O 1
ATOM 9445 N N . TYR B 1 324 ? 82.424 39.323 60.330 1.00 25.75 322 TYR B N 1
ATOM 9446 C CA . TYR B 1 324 ? 81.173 40.077 60.479 1.00 26.27 322 TYR B CA 1
ATOM 9447 C C . TYR B 1 324 ? 80.420 39.600 61.729 1.00 25.73 322 TYR B C 1
ATOM 9448 O O . TYR B 1 324 ? 79.950 40.422 62.534 1.00 25.02 322 TYR B O 1
ATOM 9457 N N . TRP B 1 325 ? 80.296 38.281 61.871 1.00 23.35 323 TRP B N 1
ATOM 9458 C CA . TRP B 1 325 ? 79.554 37.721 62.989 1.00 23.58 323 TRP B CA 1
ATOM 9459 C C . TRP B 1 325 ? 80.307 37.964 64.299 1.00 24.67 323 TRP B C 1
ATOM 9460 O O . TRP B 1 325 ? 79.686 38.364 65.284 1.00 24.77 323 TRP B O 1
ATOM 9471 N N . ARG B 1 326 ? 81.634 37.808 64.294 1.00 31.73 324 ARG B N 1
ATOM 9472 C CA . ARG B 1 326 ? 82.443 38.121 65.478 1.00 34.57 324 ARG B CA 1
ATOM 9473 C C . ARG B 1 326 ? 82.184 39.558 65.919 1.00 35.07 324 ARG B C 1
ATOM 9474 O O . ARG B 1 326 ? 81.942 39.821 67.097 1.00 32.79 324 ARG B O 1
ATOM 9482 N N . ASP B 1 327 ? 82.183 40.475 64.961 1.00 36.13 325 ASP B N 1
ATOM 9483 C CA . ASP B 1 327 ? 81.898 41.869 65.238 1.00 38.52 325 ASP B CA 1
ATOM 9484 C C . ASP B 1 327 ? 80.488 42.115 65.851 1.00 35.03 325 ASP B C 1
ATOM 9485 O O . ASP B 1 327 ? 80.384 42.859 66.822 1.00 33.16 325 ASP B O 1
ATOM 9490 N N . LYS B 1 328 ? 79.445 41.500 65.297 1.00 30.66 326 LYS B N 1
ATOM 9491 C CA . LYS B 1 328 ? 78.094 41.625 65.832 1.00 30.98 326 LYS B CA 1
ATOM 9492 C C . LYS B 1 328 ? 77.979 41.094 67.266 1.00 29.09 326 LYS B C 1
ATOM 9493 O O . LYS B 1 328 ? 77.322 41.700 68.103 1.00 28.95 326 LYS B O 1
ATOM 9499 N N . LEU B 1 329 ? 78.611 39.959 67.528 1.00 27.21 327 LEU B N 1
ATOM 9500 C CA . LEU B 1 329 ? 78.478 39.274 68.812 1.00 27.26 327 LEU B CA 1
ATOM 9501 C C . LEU B 1 329 ? 79.447 39.798 69.903 1.00 28.36 327 LEU B C 1
ATOM 9502 O O . LEU B 1 329 ? 79.155 39.673 71.083 1.00 29.09 327 LEU B O 1
ATOM 9507 N N . ASP B 1 330 ? 80.543 40.438 69.518 1.00 30.23 328 ASP B N 1
ATOM 9508 C CA . ASP B 1 330 ? 81.440 41.106 70.477 1.00 33.18 328 ASP B CA 1
ATOM 9509 C C . ASP B 1 330 ? 80.819 42.314 71.220 1.00 32.15 328 ASP B C 1
ATOM 9510 O O . ASP B 1 330 ? 81.462 42.871 72.098 1.00 33.08 328 ASP B O 1
ATOM 9515 N N . THR B 1 331 ? 79.594 42.707 70.895 1.00 31.00 329 THR B N 1
ATOM 9516 C CA . THR B 1 331 ? 78.894 43.765 71.634 1.00 32.74 329 THR B CA 1
ATOM 9517 C C . THR B 1 331 ? 78.454 43.359 73.060 1.00 31.90 329 THR B C 1
ATOM 9518 O O . THR B 1 331 ? 78.187 44.240 73.882 1.00 35.28 329 THR B O 1
ATOM 9522 N N . VAL B 1 332 ? 78.383 42.059 73.326 1.00 30.09 330 VAL B N 1
ATOM 9523 C CA . VAL B 1 332 ? 78.054 41.502 74.649 1.00 32.01 330 VAL B CA 1
ATOM 9524 C C . VAL B 1 332 ? 78.937 40.280 74.889 1.00 32.59 330 VAL B C 1
ATOM 9525 O O . VAL B 1 332 ? 78.824 39.292 74.156 1.00 30.12 330 VAL B O 1
ATOM 9529 N N . ARG B 1 333 ? 79.797 40.324 75.905 1.00 32.90 331 ARG B N 1
ATOM 9530 C CA . ARG B 1 333 ? 80.595 39.156 76.285 1.00 34.49 331 ARG B CA 1
ATOM 9531 C C . ARG B 1 333 ? 80.604 38.992 77.791 1.00 33.70 331 ARG B C 1
ATOM 9532 O O . ARG B 1 333 ? 80.835 39.962 78.516 1.00 32.78 331 ARG B O 1
ATOM 9540 N N . PHE B 1 334 ? 80.328 37.773 78.247 1.00 30.68 332 PHE B N 1
ATOM 9541 C CA . PHE B 1 334 ? 80.326 37.441 79.661 1.00 32.61 332 PHE B CA 1
ATOM 9542 C C . PHE B 1 334 ? 81.570 36.640 79.992 1.00 33.78 332 PHE B C 1
ATOM 9543 O O . PHE B 1 334 ? 82.009 35.822 79.198 1.00 34.33 332 PHE B O 1
ATOM 9551 N N . SER B 1 335 ? 82.126 36.869 81.172 1.00 35.32 333 SER B N 1
ATOM 9552 C CA . SER B 1 335 ? 83.283 36.126 81.633 1.00 37.38 333 SER B CA 1
ATOM 9553 C C . SER B 1 335 ? 83.145 35.862 83.141 1.00 38.78 333 SER B C 1
ATOM 9554 O O . SER B 1 335 ? 83.108 36.793 83.938 1.00 38.86 333 SER B O 1
ATOM 9557 N N . SER B 1 336 ? 83.081 34.584 83.510 1.00 37.75 334 SER B N 1
ATOM 9558 C CA . SER B 1 336 ? 82.790 34.165 84.876 1.00 37.47 334 SER B CA 1
ATOM 9559 C C . SER B 1 336 ? 83.532 32.873 85.220 1.00 38.71 334 SER B C 1
ATOM 9560 O O . SER B 1 336 ? 84.296 32.353 84.407 1.00 38.92 334 SER B O 1
ATOM 9563 N N . GLY B 1 337 ? 83.286 32.351 86.427 1.00 39.27 335 GLY B N 1
ATOM 9564 C CA . GLY B 1 337 ? 83.790 31.053 86.831 1.00 41.05 335 GLY B CA 1
ATOM 9565 C C . GLY B 1 337 ? 83.204 29.866 86.066 1.00 39.75 335 GLY B C 1
ATOM 9566 O O . GLY B 1 337 ? 83.733 28.766 86.159 1.00 41.93 335 GLY B O 1
ATOM 9567 N N . ASP B 1 338 ? 82.107 30.086 85.333 1.00 37.64 336 ASP B N 1
ATOM 9568 C CA . ASP B 1 338 ? 81.442 29.064 84.524 1.00 36.99 336 ASP B CA 1
ATOM 9569 C C . ASP B 1 338 ? 81.758 29.329 83.025 1.00 34.91 336 ASP B C 1
ATOM 9570 O O . ASP B 1 338 ? 80.968 29.950 82.288 1.00 33.01 336 ASP B O 1
ATOM 9575 N N . GLY B 1 339 ? 82.949 28.884 82.605 1.00 36.63 337 GLY B N 1
ATOM 9576 C CA . GLY B 1 339 ? 83.466 29.096 81.247 1.00 36.35 337 GLY B CA 1
ATOM 9577 C C . GLY B 1 339 ? 82.538 28.572 80.179 1.00 34.52 337 GLY B C 1
ATOM 9578 O O . GLY B 1 339 ? 82.269 29.260 79.175 1.00 32.26 337 GLY B O 1
ATOM 9579 N N . GLU B 1 340 ? 82.006 27.369 80.408 1.00 35.30 338 GLU B N 1
ATOM 9580 C CA . GLU B 1 340 ? 81.060 26.758 79.468 1.00 34.02 338 GLU B CA 1
ATOM 9581 C C . GLU B 1 340 ? 79.788 27.593 79.327 1.00 30.79 338 GLU B C 1
ATOM 9582 O O . GLU B 1 340 ? 79.327 27.804 78.204 1.00 27.11 338 GLU B O 1
ATOM 9588 N N . GLN B 1 341 ? 79.226 28.089 80.440 1.00 29.83 339 GLN B N 1
ATOM 9589 C CA . GLN B 1 341 ? 78.016 28.920 80.337 1.00 27.73 339 GLN B CA 1
ATOM 9590 C C . GLN B 1 341 ? 78.271 30.259 79.631 1.00 25.88 339 GLN B C 1
ATOM 9591 O O . GLN B 1 341 ? 77.398 30.750 78.945 1.00 25.60 339 GLN B O 1
ATOM 9597 N N . ASP B 1 342 ? 79.456 30.834 79.813 1.00 27.14 340 ASP B N 1
ATOM 9598 C CA . ASP B 1 342 ? 79.861 32.072 79.130 1.00 27.07 340 ASP B CA 1
ATOM 9599 C C . ASP B 1 342 ? 79.814 31.897 77.583 1.00 26.80 340 ASP B C 1
ATOM 9600 O O . ASP B 1 342 ? 79.408 32.810 76.847 1.00 26.31 340 ASP B O 1
ATOM 9605 N N . LEU B 1 343 ? 80.267 30.738 77.119 1.00 27.34 341 LEU B N 1
ATOM 9606 C CA . LEU B 1 343 ? 80.320 30.448 75.680 1.00 27.25 341 LEU B CA 1
ATOM 9607 C C . LEU B 1 343 ? 78.942 30.095 75.143 1.00 25.79 341 LEU B C 1
ATOM 9608 O O . LEU B 1 343 ? 78.539 30.540 74.044 1.00 24.58 341 LEU B O 1
ATOM 9613 N N . TRP B 1 344 ? 78.193 29.332 75.936 1.00 24.92 342 TRP B N 1
ATOM 9614 C CA . TRP B 1 344 ? 76.806 29.058 75.612 1.00 23.42 342 TRP B CA 1
ATOM 9615 C C . TRP B 1 344 ? 76.028 30.354 75.454 1.00 22.18 342 TRP B C 1
ATOM 9616 O O . TRP B 1 344 ? 75.199 30.476 74.536 1.00 20.93 342 TRP B O 1
ATOM 9627 N N . MET B 1 345 ? 76.301 31.336 76.318 1.00 22.47 343 MET B N 1
ATOM 9628 C CA . MET B 1 345 ? 75.635 32.640 76.218 1.00 22.29 343 MET B CA 1
ATOM 9629 C C . MET B 1 345 ? 75.956 33.427 74.933 1.00 21.89 343 MET B C 1
ATOM 9630 O O . MET B 1 345 ? 75.164 34.272 74.546 1.00 20.87 343 MET B O 1
ATOM 9635 N N A LYS B 1 346 ? 77.094 33.169 74.287 0.50 22.37 344 LYS B N 1
ATOM 9636 N N B LYS B 1 346 ? 77.088 33.150 74.283 0.50 22.29 344 LYS B N 1
ATOM 9637 C CA A LYS B 1 346 ? 77.386 33.815 72.994 0.50 22.39 344 LYS B CA 1
ATOM 9638 C CA B LYS B 1 346 ? 77.382 33.786 72.991 0.50 22.28 344 LYS B CA 1
ATOM 9639 C C A LYS B 1 346 ? 76.390 33.328 71.916 0.50 20.57 344 LYS B C 1
ATOM 9640 C C B LYS B 1 346 ? 76.362 33.333 71.939 0.50 20.50 344 LYS B C 1
ATOM 9641 O O A LYS B 1 346 ? 75.934 34.118 71.082 0.50 19.72 344 LYS B O 1
ATOM 9642 O O B LYS B 1 346 ? 75.866 34.142 71.153 0.50 19.60 344 LYS B O 1
ATOM 9653 N N . TRP B 1 347 ? 76.024 32.050 71.973 1.00 19.70 345 TRP B N 1
ATOM 9654 C CA . TRP B 1 347 ? 75.008 31.497 71.097 1.00 19.16 345 TRP B CA 1
ATOM 9655 C C . TRP B 1 347 ? 73.625 32.071 71.408 1.00 19.56 345 TRP B C 1
ATOM 9656 O O . TRP B 1 347 ? 72.845 32.338 70.507 1.00 19.31 345 TRP B O 1
ATOM 9667 N N . VAL B 1 348 ? 73.322 32.270 72.698 1.00 20.20 346 VAL B N 1
ATOM 9668 C CA . VAL B 1 348 ? 72.094 32.935 73.089 1.00 18.81 346 VAL B CA 1
ATOM 9669 C C . VAL B 1 348 ? 72.089 34.370 72.530 1.00 20.14 346 VAL B C 1
ATOM 9670 O O . VAL B 1 348 ? 71.042 34.868 72.101 1.00 20.77 346 VAL B O 1
ATOM 9674 N N . THR B 1 349 ? 73.246 35.026 72.558 1.00 20.05 347 THR B N 1
ATOM 9675 C CA . THR B 1 349 ? 73.402 36.382 72.051 1.00 21.05 347 THR B CA 1
ATOM 9676 C C . THR B 1 349 ? 73.126 36.515 70.543 1.00 21.00 347 THR B C 1
ATOM 9677 O O . THR B 1 349 ? 72.662 37.567 70.088 1.00 20.68 347 THR B O 1
ATOM 9681 N N . LEU B 1 350 ? 73.439 35.457 69.798 1.00 20.02 348 LEU B N 1
ATOM 9682 C CA . LEU B 1 350 ? 73.151 35.363 68.361 1.00 19.49 348 LEU B CA 1
ATOM 9683 C C . LEU B 1 350 ? 71.668 35.286 68.077 1.00 18.73 348 LEU B C 1
ATOM 9684 O O . LEU B 1 350 ? 71.189 35.826 67.075 1.00 18.80 348 LEU B O 1
ATOM 9689 N N . GLN B 1 351 ? 70.931 34.605 68.952 1.00 17.47 349 GLN B N 1
ATOM 9690 C CA . GLN B 1 351 ? 69.535 34.269 68.666 1.00 17.41 349 GLN B CA 1
ATOM 9691 C C . GLN B 1 351 ? 68.603 35.407 68.325 1.00 17.85 349 GLN B C 1
ATOM 9692 O O . GLN B 1 351 ? 67.758 35.230 67.455 1.00 17.58 349 GLN B O 1
ATOM 9698 N N . PRO B 1 352 ? 68.696 36.558 69.012 1.00 18.47 350 PRO B N 1
ATOM 9699 C CA . PRO B 1 352 ? 67.762 37.627 68.664 1.00 19.16 350 PRO B CA 1
ATOM 9700 C C . PRO B 1 352 ? 67.960 38.145 67.207 1.00 19.03 350 PRO B C 1
ATOM 9701 O O . PRO B 1 352 ? 66.993 38.565 66.545 1.00 18.55 350 PRO B O 1
ATOM 9705 N N . ILE B 1 353 ? 69.210 38.119 66.746 1.00 19.50 351 ILE B N 1
ATOM 9706 C CA . ILE B 1 353 ? 69.527 38.445 65.344 1.00 20.23 351 ILE B CA 1
ATOM 9707 C C . ILE B 1 353 ? 68.843 37.437 64.384 1.00 19.17 351 ILE B C 1
ATOM 9708 O O . ILE B 1 353 ? 68.211 37.840 63.405 1.00 19.43 351 ILE B O 1
ATOM 9713 N N . LEU B 1 354 ? 68.970 36.158 64.703 1.00 18.49 352 LEU B N 1
ATOM 9714 C CA . LEU B 1 354 ? 68.333 35.081 63.949 1.00 18.61 352 LEU B CA 1
ATOM 9715 C C . LEU B 1 354 ? 66.822 35.251 63.862 1.00 20.73 352 LEU B C 1
ATOM 9716 O O . LEU B 1 354 ? 66.231 35.110 62.782 1.00 18.21 352 LEU B O 1
ATOM 9721 N N . ARG B 1 355 ? 66.197 35.597 64.993 1.00 21.04 353 ARG B N 1
ATOM 9722 C CA . ARG B 1 355 ? 64.767 35.791 64.996 1.00 21.53 353 ARG B CA 1
ATOM 9723 C C . ARG B 1 355 ? 64.379 36.902 64.031 1.00 22.25 353 ARG B C 1
ATOM 9724 O O . ARG B 1 355 ? 63.415 36.744 63.279 1.00 24.77 353 ARG B O 1
ATOM 9732 N N . ARG B 1 356 ? 65.111 38.008 64.044 1.00 21.59 354 ARG B N 1
ATOM 9733 C CA . ARG B 1 356 ? 64.855 39.075 63.101 1.00 24.23 354 ARG B CA 1
ATOM 9734 C C . ARG B 1 356 ? 65.036 38.621 61.639 1.00 23.04 354 ARG B C 1
ATOM 9735 O O . ARG B 1 356 ? 64.238 38.956 60.790 1.00 23.50 354 ARG B O 1
ATOM 9743 N N . LEU B 1 357 ? 66.096 37.897 61.356 1.00 21.91 355 LEU B N 1
ATOM 9744 C CA . LEU B 1 357 ? 66.453 37.571 59.964 1.00 22.15 355 LEU B CA 1
ATOM 9745 C C . LEU B 1 357 ? 65.633 36.435 59.367 1.00 22.90 355 LEU B C 1
ATOM 9746 O O . LEU B 1 357 ? 65.540 36.348 58.161 1.00 25.25 355 LEU B O 1
ATOM 9751 N N . TYR B 1 358 ? 65.079 35.555 60.210 1.00 20.63 356 TYR B N 1
ATOM 9752 C CA . TYR B 1 358 ? 64.209 34.498 59.779 1.00 20.92 356 TYR B CA 1
ATOM 9753 C C . TYR B 1 358 ? 62.739 34.895 59.870 1.00 22.24 356 TYR B C 1
ATOM 9754 O O . TYR B 1 358 ? 61.878 34.159 59.413 1.00 21.06 356 TYR B O 1
ATOM 9763 N N . GLY B 1 359 ? 62.434 36.028 60.491 1.00 24.43 357 GLY B N 1
ATOM 9764 C CA . GLY B 1 359 ? 61.033 36.380 60.769 1.00 26.66 357 GLY B CA 1
ATOM 9765 C C . GLY B 1 359 ? 60.291 35.267 61.499 1.00 26.40 357 GLY B C 1
ATOM 9766 O O . GLY B 1 359 ? 59.131 34.927 61.165 1.00 27.13 357 GLY B O 1
ATOM 9767 N N . ASN B 1 360 ? 60.980 34.668 62.472 1.00 26.07 358 ASN B N 1
ATOM 9768 C CA . ASN B 1 360 ? 60.416 33.569 63.256 1.00 24.64 358 ASN B CA 1
ATOM 9769 C C . ASN B 1 360 ? 59.869 32.372 62.431 1.00 26.46 358 ASN B C 1
ATOM 9770 O O . ASN B 1 360 ? 58.941 31.691 62.848 1.00 24.99 358 ASN B O 1
ATOM 9775 N N . SER B 1 361 ? 60.480 32.116 61.262 1.00 22.94 359 SER B N 1
ATOM 9776 C CA . SER B 1 361 ? 59.965 31.137 60.302 1.00 21.75 359 SER B CA 1
ATOM 9777 C C . SER B 1 361 ? 61.109 30.401 59.644 1.00 19.27 359 SER B C 1
ATOM 9778 O O . SER B 1 361 ? 62.289 30.710 59.885 1.00 17.42 359 SER B O 1
ATOM 9781 N N . PHE B 1 362 ? 60.765 29.442 58.789 1.00 19.64 360 PHE B N 1
ATOM 9782 C CA . PHE B 1 362 ? 61.734 28.841 57.868 1.00 19.81 360 PHE B CA 1
ATOM 9783 C C . PHE B 1 362 ? 62.916 28.132 58.532 1.00 21.83 360 PHE B C 1
ATOM 9784 O O . PHE B 1 362 ? 64.056 28.165 58.033 1.00 23.54 360 PHE B O 1
ATOM 9792 N N . LEU B 1 363 ? 62.658 27.527 59.678 1.00 20.31 361 LEU B N 1
ATOM 9793 C CA . LEU B 1 363 ? 63.509 26.480 60.223 1.00 20.83 361 LEU B CA 1
ATOM 9794 C C . LEU B 1 363 ? 62.592 25.271 60.430 1.00 19.75 361 LEU B C 1
ATOM 9795 O O . LEU B 1 363 ? 61.390 25.453 60.579 1.00 20.34 361 LEU B O 1
ATOM 9800 N N . PRO B 1 364 ? 63.139 24.039 60.415 1.00 20.41 362 PRO B N 1
ATOM 9801 C CA . PRO B 1 364 ? 62.261 22.868 60.363 1.00 20.14 362 PRO B CA 1
ATOM 9802 C C . PRO B 1 364 ? 61.110 22.770 61.382 1.00 20.73 362 PRO B C 1
ATOM 9803 O O . PRO B 1 364 ? 60.006 22.417 60.982 1.00 21.66 362 PRO B O 1
ATOM 9807 N N . TYR B 1 365 ? 61.338 23.041 62.673 1.00 19.64 363 TYR B N 1
ATOM 9808 C CA . TYR B 1 365 ? 60.211 23.009 63.637 1.00 19.43 363 TYR B CA 1
ATOM 9809 C C . TYR B 1 365 ? 59.222 24.140 63.367 1.00 19.15 363 TYR B C 1
ATOM 9810 O O . TYR B 1 365 ? 58.006 23.950 63.551 1.00 20.26 363 TYR B O 1
ATOM 9819 N N . HIS B 1 366 ? 59.739 25.301 62.945 1.00 18.39 364 HIS B N 1
ATOM 9820 C CA . HIS B 1 366 ? 58.920 26.471 62.687 1.00 19.97 364 HIS B CA 1
ATOM 9821 C C . HIS B 1 366 ? 58.272 26.348 61.299 1.00 20.01 364 HIS B C 1
ATOM 9822 O O . HIS B 1 366 ? 58.516 27.161 60.380 1.00 19.09 364 HIS B O 1
ATOM 9829 N N . ASP B 1 367 ? 57.424 25.357 61.184 1.00 19.88 365 ASP B N 1
ATOM 9830 C CA . ASP B 1 367 ? 56.877 24.915 59.895 1.00 20.99 365 ASP B CA 1
ATOM 9831 C C . ASP B 1 367 ? 55.616 25.691 59.454 1.00 23.88 365 ASP B C 1
ATOM 9832 O O . ASP B 1 367 ? 55.065 25.388 58.396 1.00 25.38 365 ASP B O 1
ATOM 9837 N N . TYR B 1 368 ? 55.156 26.669 60.253 1.00 25.31 366 TYR B N 1
ATOM 9838 C CA . TYR B 1 368 ? 53.951 27.443 59.900 1.00 29.19 366 TYR B CA 1
ATOM 9839 C C . TYR B 1 368 ? 54.241 28.907 59.603 1.00 28.69 366 TYR B C 1
ATOM 9840 O O . TYR B 1 368 ? 53.440 29.555 58.924 1.00 32.45 366 TYR B O 1
ATOM 9849 N N . GLY B 1 369 ? 55.343 29.451 60.097 1.00 25.46 367 GLY B N 1
ATOM 9850 C CA . GLY B 1 369 ? 55.620 30.869 59.853 1.00 26.86 367 GLY B CA 1
ATOM 9851 C C . GLY B 1 369 ? 55.798 31.196 58.358 1.00 27.24 367 GLY B C 1
ATOM 9852 O O . GLY B 1 369 ? 56.303 30.361 57.577 1.00 26.02 367 GLY B O 1
ATOM 9853 N N . ARG B 1 370 ? 55.333 32.381 57.964 1.00 28.87 368 ARG B N 1
ATOM 9854 C CA . ARG B 1 370 ? 55.523 32.911 56.584 1.00 30.22 368 ARG B CA 1
ATOM 9855 C C . ARG B 1 370 ? 56.447 34.128 56.538 1.00 29.10 368 ARG B C 1
ATOM 9856 O O . ARG B 1 370 ? 56.437 34.884 55.587 1.00 31.83 368 ARG B O 1
ATOM 9864 N N . GLY B 1 371 ? 57.224 34.319 57.592 1.00 27.94 369 GLY B N 1
ATOM 9865 C CA . GLY B 1 371 ? 58.277 35.318 57.646 1.00 29.97 369 GLY B CA 1
ATOM 9866 C C . GLY B 1 371 ? 57.885 36.704 58.139 1.00 32.18 369 GLY B C 1
ATOM 9867 O O . GLY B 1 371 ? 58.745 37.587 58.200 1.00 34.73 369 GLY B O 1
ATOM 9868 N N . GLY B 1 372 ? 56.619 36.911 58.483 1.00 32.97 370 GLY B N 1
ATOM 9869 C CA . GLY B 1 372 ? 56.163 38.226 58.951 1.00 36.01 370 GLY B CA 1
ATOM 9870 C C . GLY B 1 372 ? 56.594 38.582 60.374 1.00 35.45 370 GLY B C 1
ATOM 9871 O O . GLY B 1 372 ? 57.380 37.855 61.036 1.00 34.85 370 GLY B O 1
ATOM 9872 N N . ARG B 1 373 ? 56.111 39.724 60.823 1.00 38.36 371 ARG B N 1
ATOM 9873 C CA . ARG B 1 373 ? 56.281 40.163 62.191 1.00 37.48 371 ARG B CA 1
ATOM 9874 C C . ARG B 1 373 ? 54.889 40.335 62.789 1.00 35.12 371 ARG B C 1
ATOM 9875 O O . ARG B 1 373 ? 53.954 40.748 62.097 1.00 35.75 371 ARG B O 1
ATOM 9883 N N . GLY B 1 374 ? 54.753 39.984 64.062 1.00 31.42 372 GLY B N 1
ATOM 9884 C CA . GLY B 1 374 ? 53.557 40.298 64.863 1.00 29.05 372 GLY B CA 1
ATOM 9885 C C . GLY B 1 374 ? 53.788 41.510 65.740 1.00 26.51 372 GLY B C 1
ATOM 9886 O O . GLY B 1 374 ? 54.908 42.037 65.820 1.00 25.74 372 GLY B O 1
ATOM 9887 N N . TRP B 1 375 ? 52.725 41.971 66.386 1.00 25.76 373 TRP B N 1
ATOM 9888 C CA . TRP B 1 375 ? 52.776 43.146 67.249 1.00 24.72 373 TRP B CA 1
ATOM 9889 C C . TRP B 1 375 ? 53.832 42.959 68.340 1.00 24.49 373 TRP B C 1
ATOM 9890 O O . TRP B 1 375 ? 54.625 43.857 68.595 1.00 23.35 373 TRP B O 1
ATOM 9901 N N . ARG B 1 376 ? 53.850 41.778 68.971 1.00 23.47 374 ARG B N 1
ATOM 9902 C CA . ARG B 1 376 ? 54.810 41.539 70.039 1.00 24.36 374 ARG B CA 1
ATOM 9903 C C . ARG B 1 376 ? 56.263 41.682 69.572 1.00 24.65 374 ARG B C 1
ATOM 9904 O O . ARG B 1 376 ? 57.097 42.229 70.301 1.00 23.25 374 ARG B O 1
ATOM 9912 N N . ASP B 1 377 ? 56.547 41.167 68.371 1.00 24.54 375 ASP B N 1
ATOM 9913 C CA . ASP B 1 377 ? 57.884 41.237 67.775 1.00 26.17 375 ASP B CA 1
ATOM 9914 C C . ASP B 1 377 ? 58.388 42.662 67.619 1.00 25.46 375 ASP B C 1
ATOM 9915 O O . ASP B 1 377 ? 59.562 42.906 67.793 1.00 26.28 375 ASP B O 1
ATOM 9920 N N . LEU B 1 378 ? 57.494 43.598 67.329 1.00 25.18 376 LEU B N 1
ATOM 9921 C CA . LEU B 1 378 ? 57.901 44.986 67.145 1.00 26.93 376 LEU B CA 1
ATOM 9922 C C . LEU B 1 378 ? 58.603 45.546 68.373 1.00 26.75 376 LEU B C 1
ATOM 9923 O O . LEU B 1 378 ? 59.587 46.334 68.248 1.00 26.60 376 LEU B O 1
ATOM 9928 N N . TRP B 1 379 ? 58.108 45.141 69.541 1.00 25.69 377 TRP B N 1
ATOM 9929 C CA . TRP B 1 379 ? 58.647 45.627 70.808 1.00 26.74 377 TRP B CA 1
ATOM 9930 C C . TRP B 1 379 ? 59.789 44.731 71.243 1.00 27.82 377 TRP B C 1
ATOM 9931 O O . TRP B 1 379 ? 60.843 45.227 71.650 1.00 30.52 377 TRP B O 1
ATOM 9942 N N . GLN B 1 380 ? 59.611 43.413 71.130 1.00 26.37 378 GLN B N 1
ATOM 9943 C CA . GLN B 1 380 ? 60.630 42.499 71.614 1.00 27.12 378 GLN B CA 1
ATOM 9944 C C . GLN B 1 380 ? 61.954 42.639 70.834 1.00 27.91 378 GLN B C 1
ATOM 9945 O O . GLN B 1 380 ? 63.031 42.554 71.425 1.00 26.74 378 GLN B O 1
ATOM 9951 N N . ASP B 1 381 ? 61.867 42.885 69.527 1.00 27.62 379 ASP B N 1
ATOM 9952 C CA . ASP B 1 381 ? 63.081 43.082 68.709 1.00 29.39 379 ASP B CA 1
ATOM 9953 C C . ASP B 1 381 ? 63.911 44.283 69.211 1.00 29.36 379 ASP B C 1
ATOM 9954 O O . ASP B 1 381 ? 65.132 44.296 69.047 1.00 30.66 379 ASP B O 1
ATOM 9959 N N . CYS B 1 382 ? 63.265 45.260 69.844 1.00 27.44 380 CYS B N 1
ATOM 9960 C CA . CYS B 1 382 ? 64.008 46.380 70.418 1.00 30.30 380 CYS B CA 1
ATOM 9961 C C . CYS B 1 382 ? 64.917 46.028 71.602 1.00 29.67 380 CYS B C 1
ATOM 9962 O O . CYS B 1 382 ? 65.887 46.746 71.838 1.00 30.80 380 CYS B O 1
ATOM 9965 N N . LEU B 1 383 ? 64.619 44.935 72.313 1.00 29.07 381 LEU B N 1
ATOM 9966 C 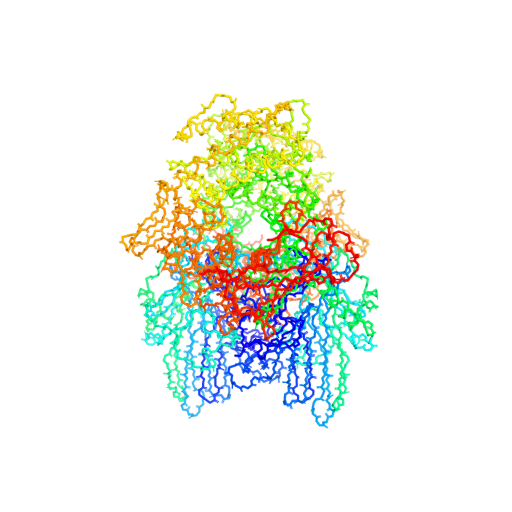CA . LEU B 1 383 ? 65.390 44.578 73.515 1.00 28.76 381 LEU B CA 1
ATOM 9967 C C . LEU B 1 383 ? 66.854 44.310 73.172 1.00 29.70 381 LEU B C 1
ATOM 9968 O O . LEU B 1 383 ? 67.760 44.991 73.703 1.00 29.16 381 LEU B O 1
ATOM 9973 N N . ALA B 1 384 ? 67.093 43.368 72.254 1.00 27.71 382 ALA B N 1
ATOM 9974 C CA . ALA B 1 384 ? 68.460 43.023 71.895 1.00 29.01 382 ALA B CA 1
ATOM 9975 C C . ALA B 1 384 ? 69.173 44.174 71.193 1.00 28.76 382 ALA B C 1
ATOM 9976 O O . ALA B 1 384 ? 70.379 44.407 71.419 1.00 29.26 382 ALA B O 1
ATOM 9978 N N . LEU B 1 385 ? 68.422 44.915 70.366 1.00 27.63 383 LEU B N 1
ATOM 9979 C CA . LEU B 1 385 ? 69.018 46.022 69.632 1.00 28.34 383 LEU B CA 1
ATOM 9980 C C . LEU B 1 385 ? 69.518 47.119 70.564 1.00 29.16 383 LEU B C 1
ATOM 9981 O O . LEU B 1 385 ? 70.585 47.690 70.307 1.00 29.06 383 LEU B O 1
ATOM 9986 N N . MET B 1 386 ? 68.788 47.369 71.651 1.00 28.70 384 MET B N 1
ATOM 9987 C CA . MET B 1 386 ? 69.216 48.372 72.630 1.00 30.91 384 MET B CA 1
ATOM 9988 C C . MET B 1 386 ? 70.604 48.125 73.201 1.00 31.25 384 MET B C 1
ATOM 9989 O O . MET B 1 386 ? 71.335 49.069 73.458 1.00 32.02 384 MET B O 1
ATOM 9994 N N . VAL B 1 387 ? 70.969 46.859 73.348 1.00 31.66 385 VAL B N 1
ATOM 9995 C CA . VAL B 1 387 ? 72.286 46.533 73.883 1.00 33.56 385 VAL B CA 1
ATOM 9996 C C . VAL B 1 387 ? 73.313 46.146 72.834 1.00 34.41 385 VAL B C 1
ATOM 9997 O O . VAL B 1 387 ? 74.513 46.183 73.132 1.00 36.00 385 VAL B O 1
ATOM 10001 N N . MET B 1 388 ? 72.876 45.798 71.620 1.00 32.98 386 MET B N 1
ATOM 10002 C CA . MET B 1 388 ? 73.788 45.353 70.550 1.00 34.17 386 MET B CA 1
ATOM 10003 C C . MET B 1 388 ? 73.979 46.335 69.385 1.00 35.58 386 MET B C 1
ATOM 10004 O O . MET B 1 388 ? 75.070 46.356 68.798 1.00 36.59 386 MET B O 1
ATOM 10009 N N . GLU B 1 389 ? 72.933 47.099 69.046 1.00 35.45 387 GLU B N 1
ATOM 10010 C CA . GLU B 1 389 ? 72.892 47.927 67.835 1.00 39.64 387 GLU B CA 1
ATOM 10011 C C . GLU B 1 389 ? 71.855 49.035 68.053 1.00 38.42 387 GLU B C 1
ATOM 10012 O O . GLU B 1 389 ? 70.811 49.032 67.446 1.00 39.70 387 GLU B O 1
ATOM 10018 N N . PRO B 1 390 ? 72.136 49.972 68.951 1.00 41.25 388 PRO B N 1
ATOM 10019 C CA . PRO B 1 390 ? 71.061 50.853 69.432 1.00 44.32 388 PRO B CA 1
ATOM 10020 C C . PRO B 1 390 ? 70.546 51.922 68.466 1.00 47.87 388 PRO B C 1
ATOM 10021 O O . PRO B 1 390 ? 69.500 52.497 68.756 1.00 46.66 388 PRO B O 1
ATOM 10025 N N . ALA B 1 391 ? 71.267 52.198 67.376 1.00 49.05 389 ALA B N 1
ATOM 10026 C CA . ALA B 1 391 ? 70.970 53.375 66.517 1.00 51.67 389 ALA B CA 1
ATOM 10027 C C . ALA B 1 391 ? 69.541 53.376 65.956 1.00 47.64 389 ALA B C 1
ATOM 10028 O O . ALA B 1 391 ? 68.911 54.412 65.845 1.00 44.98 389 ALA B O 1
ATOM 10030 N N . GLU B 1 392 ? 69.030 52.197 65.633 1.00 47.35 390 GLU B N 1
ATOM 10031 C CA . GLU B 1 392 ? 67.715 52.068 65.014 1.00 45.36 390 GLU B CA 1
ATOM 10032 C C . GLU B 1 392 ? 66.531 52.177 66.022 1.00 40.54 390 GLU B C 1
ATOM 10033 O O . GLU B 1 392 ? 65.417 52.453 65.595 1.00 38.86 390 GLU B O 1
ATOM 10035 N N . VAL B 1 393 ? 66.761 52.001 67.325 1.00 36.73 391 VAL B N 1
ATOM 10036 C CA . VAL B 1 393 ? 65.652 51.750 68.264 1.00 32.22 391 VAL B CA 1
ATOM 10037 C C . VAL B 1 393 ? 64.629 52.890 68.365 1.00 31.63 391 VAL B C 1
ATOM 10038 O O . VAL B 1 393 ? 63.410 52.654 68.373 1.00 28.81 391 VAL B O 1
ATOM 10042 N N . ARG B 1 394 ? 65.117 54.123 68.453 1.00 32.63 392 ARG B N 1
ATOM 10043 C CA . ARG B 1 394 ? 64.232 55.273 68.591 1.00 33.89 392 ARG B CA 1
ATOM 10044 C C . ARG B 1 394 ? 63.207 55.315 67.452 1.00 34.05 392 ARG B C 1
ATOM 10045 O O . ARG B 1 394 ? 62.024 55.424 67.715 1.00 32.54 392 ARG B O 1
ATOM 10053 N N . HIS B 1 395 ? 63.672 55.234 66.199 1.00 36.21 393 HIS B N 1
ATOM 10054 C CA . HIS B 1 395 ? 62.760 55.254 65.041 1.00 39.08 393 HIS B CA 1
ATOM 10055 C C . HIS B 1 395 ? 61.782 54.054 65.057 1.00 34.04 393 HIS B C 1
ATOM 10056 O O . HIS B 1 395 ? 60.599 54.225 64.754 1.00 31.90 393 HIS B O 1
ATOM 10063 N N . LEU B 1 396 ? 62.259 52.871 65.463 1.00 31.50 394 LEU B N 1
ATOM 10064 C CA . LEU B 1 396 ? 61.380 51.690 65.559 1.00 30.80 394 LEU B CA 1
ATOM 10065 C C . LEU B 1 396 ? 60.238 51.902 66.555 1.00 29.17 394 LEU B C 1
ATOM 10066 O O . LEU B 1 396 ? 59.082 51.651 66.232 1.00 28.42 394 LEU B O 1
ATOM 10071 N N . LEU B 1 397 ? 60.557 52.428 67.729 1.00 28.79 395 LEU B N 1
ATOM 10072 C CA . LEU B 1 397 ? 59.540 52.653 68.749 1.00 28.48 395 LEU B CA 1
ATOM 10073 C C . LEU B 1 397 ? 58.470 53.630 68.270 1.00 29.01 395 LEU B C 1
ATOM 10074 O O . LEU B 1 397 ? 57.279 53.351 68.407 1.00 28.09 395 LEU B O 1
ATOM 10079 N N . LEU B 1 398 ? 58.894 54.760 67.709 1.00 30.09 396 LEU B N 1
ATOM 10080 C CA . LEU B 1 398 ? 57.962 55.756 67.178 1.00 33.17 396 LEU B CA 1
ATOM 10081 C C . LEU B 1 398 ? 57.017 55.178 66.145 1.00 32.53 396 LEU B C 1
ATOM 10082 O O . LEU B 1 398 ? 55.795 55.356 66.238 1.00 31.65 396 LEU B O 1
ATOM 10087 N N . ASN B 1 399 ? 57.598 54.460 65.186 1.00 32.11 397 ASN B N 1
ATOM 10088 C CA . ASN B 1 399 ? 56.822 53.796 64.134 1.00 31.97 397 ASN B CA 1
ATOM 10089 C C . ASN B 1 399 ? 55.814 52.811 64.690 1.00 29.59 397 ASN B C 1
ATOM 10090 O O . ASN B 1 399 ? 54.685 52.768 64.204 1.00 29.79 397 ASN B O 1
ATOM 10095 N N . ASN B 1 400 ? 56.210 52.055 65.720 1.00 26.85 398 ASN B N 1
ATOM 10096 C CA . ASN B 1 400 ? 55.339 51.050 66.323 1.00 26.29 398 ASN B CA 1
ATOM 10097 C C . ASN B 1 400 ? 54.056 51.639 66.893 1.00 25.73 398 ASN B C 1
ATOM 10098 O O . ASN B 1 400 ? 52.997 51.038 66.766 1.00 24.86 398 ASN B O 1
ATOM 10103 N N . TYR B 1 401 ? 54.145 52.809 67.528 1.00 26.23 399 TYR B N 1
ATOM 10104 C CA . TYR B 1 401 ? 52.954 53.426 68.129 1.00 27.14 399 TYR B CA 1
ATOM 10105 C C . TYR B 1 401 ? 51.858 53.815 67.116 1.00 28.39 399 TYR B C 1
ATOM 10106 O O . TYR B 1 401 ? 50.705 53.976 67.501 1.00 28.44 399 TYR B O 1
ATOM 10115 N N . ALA B 1 402 ? 52.189 53.904 65.827 1.00 29.44 400 ALA B N 1
ATOM 10116 C CA . ALA B 1 402 ? 51.166 54.166 64.791 1.00 30.78 400 ALA B CA 1
ATOM 10117 C C . ALA B 1 402 ? 50.103 53.073 64.713 1.00 30.05 400 ALA B C 1
ATOM 10118 O O . ALA B 1 402 ? 48.991 53.308 64.207 1.00 30.25 400 ALA B O 1
ATOM 10120 N N . GLY B 1 403 ? 50.448 51.882 65.228 1.00 28.84 401 GLY B N 1
ATOM 10121 C CA . GLY B 1 403 ? 49.546 50.732 65.254 1.00 28.04 401 GLY B CA 1
ATOM 10122 C C . GLY B 1 403 ? 48.459 50.732 66.296 1.00 27.44 401 GLY B C 1
ATOM 10123 O O . GLY B 1 403 ? 47.540 49.927 66.209 1.00 27.65 401 GLY B O 1
ATOM 10124 N N . VAL B 1 404 ? 48.541 51.631 67.271 1.00 27.11 402 VAL B N 1
ATOM 10125 C CA . VAL B 1 404 ? 47.586 51.666 68.365 1.00 27.50 402 VAL B CA 1
ATOM 10126 C C . VAL B 1 404 ? 46.265 52.272 67.883 1.00 29.70 402 VAL B C 1
ATOM 10127 O O . VAL B 1 404 ? 46.268 53.279 67.178 1.00 31.33 402 VAL B O 1
ATOM 10131 N N . ARG B 1 405 ? 45.141 51.643 68.252 1.00 30.72 403 ARG B N 1
ATOM 10132 C CA . ARG B 1 405 ? 43.809 52.223 68.020 1.00 32.53 403 ARG B CA 1
ATOM 10133 C C . ARG B 1 405 ? 43.417 53.112 69.192 1.00 34.27 403 ARG B C 1
ATOM 10134 O O . ARG B 1 405 ? 43.955 52.966 70.311 1.00 32.56 403 ARG B O 1
ATOM 10142 N N . MET B 1 406 ? 42.423 53.967 68.959 1.00 36.48 404 MET B N 1
ATOM 10143 C CA . MET B 1 406 ? 41.935 54.901 69.989 1.00 38.24 404 MET B CA 1
ATOM 10144 C C . MET B 1 406 ? 41.171 54.210 71.146 1.00 37.25 404 MET B C 1
ATOM 10145 O O . MET B 1 406 ? 40.753 54.881 72.071 1.00 39.02 404 MET B O 1
ATOM 10150 N N . ASP B 1 407 ? 40.980 52.893 71.074 1.00 35.31 405 ASP B N 1
ATOM 10151 C CA . ASP B 1 407 ? 40.458 52.110 72.206 1.00 34.81 405 ASP B CA 1
ATOM 10152 C C . ASP B 1 407 ? 41.544 51.347 72.961 1.00 32.38 405 ASP B C 1
ATOM 10153 O O . ASP B 1 407 ? 41.250 50.461 73.755 1.00 32.80 405 ASP B O 1
ATOM 10158 N N . GLY B 1 408 ? 42.809 51.658 72.689 1.00 30.84 406 GLY B N 1
ATOM 10159 C CA . GLY B 1 408 ? 43.926 51.002 73.360 1.00 29.12 406 GLY B CA 1
ATOM 10160 C C . GLY B 1 408 ? 44.371 49.688 72.757 1.00 28.78 406 GLY B C 1
ATOM 10161 O O . GLY B 1 408 ? 45.474 49.199 73.106 1.00 26.99 406 GLY B O 1
ATOM 10162 N N . SER B 1 409 ? 43.552 49.108 71.856 1.00 28.22 407 SER B N 1
ATOM 10163 C CA . SER B 1 409 ? 43.927 47.887 71.150 1.00 27.52 407 SER B CA 1
ATOM 10164 C C . SER B 1 409 ? 44.897 48.257 70.027 1.00 27.71 407 SER B C 1
ATOM 10165 O O . SER B 1 409 ? 45.364 49.390 69.973 1.00 28.62 407 SER B O 1
ATOM 10168 N N . ASN B 1 410 ? 45.199 47.329 69.128 1.00 27.32 408 ASN B N 1
ATOM 10169 C CA . ASN B 1 410 ? 46.179 47.609 68.092 1.00 27.14 408 ASN B CA 1
ATOM 10170 C C . ASN B 1 410 ? 45.992 46.748 66.868 1.00 27.98 408 ASN B C 1
ATOM 10171 O O . ASN B 1 410 ? 45.332 45.703 66.912 1.00 29.08 408 ASN B O 1
ATOM 10176 N N . ALA B 1 411 ? 46.567 47.221 65.769 1.00 28.27 409 ALA B N 1
ATOM 10177 C CA . ALA B 1 411 ? 46.674 46.430 64.562 1.00 29.40 409 ALA B CA 1
ATOM 10178 C C . ALA B 1 411 ? 47.483 45.198 64.900 1.00 28.65 409 ALA B C 1
ATOM 10179 O O . ALA B 1 411 ? 48.394 45.241 65.750 1.00 26.85 409 ALA B O 1
ATOM 10181 N N . THR B 1 412 ? 47.162 44.103 64.230 1.00 30.34 410 THR B N 1
ATOM 10182 C CA . THR B 1 412 ? 47.857 42.849 64.439 1.00 31.31 410 THR B CA 1
ATOM 10183 C C . THR B 1 412 ? 48.516 42.291 63.186 1.00 32.88 410 THR B C 1
ATOM 10184 O O . THR B 1 412 ? 49.147 41.252 63.274 1.00 32.81 410 THR B O 1
ATOM 10188 N N . ILE B 1 413 ? 48.358 42.947 62.026 1.00 35.59 411 ILE B N 1
ATOM 10189 C CA . ILE B 1 413 ? 49.083 42.567 60.797 1.00 36.72 411 ILE B CA 1
ATOM 10190 C C . ILE B 1 413 ? 50.031 43.716 60.468 1.00 37.02 411 ILE B C 1
ATOM 10191 O O . ILE B 1 413 ? 49.594 44.865 60.326 1.00 36.53 411 ILE B O 1
ATOM 10196 N N . ILE B 1 414 ? 51.324 43.404 60.353 1.00 38.17 412 ILE B N 1
ATOM 10197 C CA . ILE B 1 414 ? 52.365 44.415 60.146 1.00 41.06 412 ILE B CA 1
ATOM 10198 C C . ILE B 1 414 ? 52.745 44.459 58.673 1.00 46.79 412 ILE B C 1
ATOM 10199 O O . ILE B 1 414 ? 53.098 43.427 58.096 1.00 48.22 412 ILE B O 1
ATOM 10204 N N . GLY B 1 415 ? 52.678 45.658 58.086 1.00 51.32 413 GLY B N 1
ATOM 10205 C CA . GLY B 1 415 ? 52.938 45.866 56.661 1.00 57.48 413 GLY B CA 1
ATOM 10206 C C . GLY B 1 415 ? 54.409 46.029 56.307 1.00 62.64 413 GLY B C 1
ATOM 10207 O O . GLY B 1 415 ? 55.291 45.906 57.179 1.00 60.70 413 GLY B O 1
ATOM 10208 N N . ALA B 1 416 ? 54.666 46.321 55.025 1.00 66.32 414 ALA B N 1
ATOM 10209 C CA . ALA B 1 416 ? 56.034 46.493 54.508 1.00 67.76 414 ALA B CA 1
ATOM 10210 C C . ALA B 1 416 ? 56.729 47.759 55.055 1.00 63.46 414 ALA B C 1
ATOM 10211 O O . ALA B 1 416 ? 57.804 47.653 55.644 1.00 64.10 414 ALA B O 1
ATOM 10213 N N . GLY B 1 417 ? 56.104 48.930 54.894 1.00 62.47 415 GLY B N 1
ATOM 10214 C CA . GLY B 1 417 ? 56.749 50.219 55.218 1.00 63.31 415 GLY B CA 1
ATOM 10215 C C . GLY B 1 417 ? 56.910 50.590 56.708 1.00 64.11 415 GLY B C 1
ATOM 10216 O O . GLY B 1 417 ? 56.297 49.961 57.580 1.00 57.77 415 GLY B O 1
ATOM 10217 N N . PRO B 1 418 ? 57.735 51.625 57.009 1.00 62.42 416 PRO B N 1
ATOM 10218 C CA . PRO B 1 418 ? 57.904 52.097 58.395 1.00 59.82 416 PRO B CA 1
ATOM 10219 C C . PRO B 1 418 ? 56.599 52.639 58.992 1.00 54.26 416 PRO B C 1
ATOM 10220 O O . PRO B 1 418 ? 56.045 53.621 58.472 1.00 51.56 416 PRO B O 1
ATOM 10224 N N . GLY B 1 419 ? 56.101 51.989 60.043 1.00 47.66 417 GLY B N 1
ATOM 10225 C CA . GLY B 1 419 ? 54.812 52.360 60.632 1.00 44.94 417 GLY B CA 1
ATOM 10226 C C . GLY B 1 419 ? 53.587 51.990 59.796 1.00 45.13 417 GLY B C 1
ATOM 10227 O O . GLY B 1 419 ? 52.503 52.517 60.029 1.00 47.72 417 GLY B O 1
ATOM 10228 N N . GLU B 1 420 ? 53.751 51.081 58.833 1.00 45.84 418 GLU B N 1
ATOM 10229 C CA . GLU B 1 420 ? 52.638 50.551 58.023 1.00 45.63 418 GLU B CA 1
ATOM 10230 C C . GLU B 1 420 ? 51.998 49.366 58.747 1.00 42.57 418 GLU B C 1
ATOM 10231 O O . GLU B 1 420 ? 52.676 48.420 59.170 1.00 39.92 418 GLU B O 1
ATOM 10233 N N . PHE B 1 421 ? 50.689 49.463 58.931 1.00 41.93 419 PHE B N 1
ATOM 10234 C CA . PHE B 1 421 ? 49.876 48.419 59.518 1.00 39.75 419 PHE B CA 1
ATOM 10235 C C . PHE B 1 421 ? 48.731 48.143 58.544 1.00 42.70 419 PHE B C 1
ATOM 10236 O O . PHE B 1 421 ? 48.309 49.051 57.824 1.00 43.70 419 PHE B O 1
ATOM 10244 N N . VAL B 1 422 ? 48.261 46.893 58.497 1.00 42.34 420 VAL B N 1
ATOM 10245 C CA . VAL B 1 422 ? 47.264 46.447 57.513 1.00 46.17 420 VAL B CA 1
ATOM 10246 C C . VAL B 1 422 ? 45.974 46.036 58.220 1.00 46.12 420 VAL B C 1
ATOM 10247 O O . VAL B 1 422 ? 46.020 45.294 59.179 1.00 42.17 420 VAL B O 1
ATOM 10251 N N . ALA B 1 423 ? 44.824 46.492 57.728 1.00 51.65 421 ALA B N 1
ATOM 10252 C CA . ALA B 1 423 ? 43.513 46.047 58.218 1.00 55.79 421 ALA B CA 1
ATOM 10253 C C . ALA B 1 423 ? 43.203 44.633 57.702 1.00 61.51 421 ALA B C 1
ATOM 10254 O O . ALA B 1 423 ? 43.535 44.293 56.576 1.00 64.81 421 ALA B O 1
ATOM 10256 N N . ASP B 1 424 ? 42.510 43.836 58.508 1.00 67.19 422 ASP B N 1
ATOM 10257 C CA . ASP B 1 424 ? 42.364 42.374 58.316 1.00 74.03 422 ASP B CA 1
ATOM 10258 C C . ASP B 1 424 ? 41.287 41.910 57.296 1.00 76.07 422 ASP B C 1
ATOM 10259 O O . ASP B 1 424 ? 40.082 42.022 57.539 1.00 73.27 422 ASP B O 1
ATOM 10264 N N . ARG B 1 425 ? 41.737 41.342 56.169 1.00 81.59 423 ARG B N 1
ATOM 10265 C CA . ARG B 1 425 ? 40.885 40.520 55.289 1.00 86.50 423 ARG B CA 1
ATOM 10266 C C . ARG B 1 425 ? 40.632 39.122 55.893 1.00 86.92 423 ARG B C 1
ATOM 10267 O O . ARG B 1 425 ? 39.558 38.539 55.749 1.00 88.66 423 ARG B O 1
ATOM 10269 N N . PRO B 1 429 ? 38.438 38.500 63.660 1.00 47.91 427 PRO B N 1
ATOM 10270 C CA . PRO B 1 429 ? 38.980 39.542 64.527 1.00 48.53 427 PRO B CA 1
ATOM 10271 C C . PRO B 1 429 ? 39.353 39.010 65.917 1.00 45.56 427 PRO B C 1
ATOM 10272 O O . PRO B 1 429 ? 38.536 38.349 66.570 1.00 49.21 427 PRO B O 1
ATOM 10276 N N . ARG B 1 430 ? 40.569 39.287 66.363 1.00 43.68 428 ARG B N 1
ATOM 10277 C CA . ARG B 1 430 ? 41.075 38.732 67.658 1.00 42.13 428 ARG B CA 1
ATOM 10278 C C . ARG B 1 430 ? 41.834 39.853 68.389 1.00 37.25 428 ARG B C 1
ATOM 10279 O O . ARG B 1 430 ? 42.607 40.582 67.753 1.00 36.96 428 ARG B O 1
ATOM 10287 N N . VAL B 1 431 ? 41.560 40.036 69.680 1.00 32.34 429 VAL B N 1
ATOM 10288 C CA . VAL B 1 431 ? 42.301 40.956 70.503 1.00 29.33 429 VAL B CA 1
ATOM 10289 C C . VAL B 1 431 ? 43.062 40.138 71.537 1.00 27.04 429 VAL B C 1
ATOM 10290 O O . VAL B 1 431 ? 42.488 39.256 72.152 1.00 26.43 429 VAL B O 1
ATOM 10294 N N . TRP B 1 432 ? 44.347 40.424 71.688 1.00 24.88 430 TRP B N 1
ATOM 10295 C CA . TRP B 1 432 ? 45.178 39.833 72.737 1.00 25.42 430 TRP B CA 1
ATOM 10296 C C . TRP B 1 432 ? 45.313 40.896 73.834 1.00 23.81 430 TRP B C 1
ATOM 10297 O O . TRP B 1 432 ? 45.838 41.979 73.578 1.00 21.68 430 TRP B O 1
ATOM 10308 N N . MET B 1 433 ? 44.846 40.569 75.042 1.00 23.92 431 MET B N 1
ATOM 10309 C CA . MET B 1 433 ? 44.725 41.559 76.128 1.00 24.00 431 MET B CA 1
ATOM 10310 C C . MET B 1 433 ? 46.082 42.083 76.608 1.00 23.71 431 MET B C 1
ATOM 10311 O O . MET B 1 433 ? 46.160 43.230 77.060 1.00 23.38 431 MET B O 1
ATOM 10316 N N . ASP B 1 434 ? 47.134 41.265 76.475 1.00 23.23 432 ASP B N 1
ATOM 10317 C CA . ASP B 1 434 ? 48.500 41.647 76.847 1.00 23.93 432 ASP B CA 1
ATOM 10318 C C . ASP B 1 434 ? 49.190 42.630 75.890 1.00 23.41 432 ASP B C 1
ATOM 10319 O O . ASP B 1 434 ? 50.214 43.245 76.245 1.00 22.73 432 ASP B O 1
ATOM 10324 N N . HIS B 1 435 ? 48.657 42.800 74.679 1.00 22.90 433 HIS B N 1
ATOM 10325 C CA . HIS B 1 435 ? 49.359 43.594 73.659 1.00 22.68 433 HIS B CA 1
ATOM 10326 C C . HIS B 1 435 ? 49.627 45.027 74.080 1.00 22.92 433 HIS B C 1
ATOM 10327 O O . HIS B 1 435 ? 50.617 45.604 73.657 1.00 22.71 433 HIS B O 1
ATOM 10334 N N . GLY B 1 436 ? 48.745 45.597 74.905 1.00 23.29 434 GLY B N 1
ATOM 10335 C CA . GLY B 1 436 ? 48.934 46.940 75.424 1.00 24.67 434 GLY B CA 1
ATOM 10336 C C . GLY B 1 436 ? 49.972 47.097 76.527 1.00 25.19 434 GLY B C 1
ATOM 10337 O O . GLY B 1 436 ? 50.360 48.206 76.816 1.00 25.69 434 GLY B O 1
ATOM 10338 N N . ALA B 1 437 ? 50.429 45.995 77.129 1.00 25.92 435 ALA B N 1
ATOM 10339 C CA . ALA B 1 437 ? 51.322 46.025 78.297 1.00 24.90 435 ALA B CA 1
ATOM 10340 C C . ALA B 1 437 ? 52.796 46.132 77.909 1.00 25.98 435 ALA B C 1
ATOM 10341 O O . ALA B 1 437 ? 53.554 46.866 78.522 1.00 23.79 435 ALA B O 1
ATOM 10343 N N . TRP B 1 438 ? 53.190 45.380 76.880 1.00 25.30 436 TRP B N 1
ATOM 10344 C CA . TRP B 1 438 ? 54.587 45.264 76.493 1.00 25.04 436 TRP B CA 1
ATOM 10345 C C . TRP B 1 438 ? 55.257 46.563 76.012 1.00 26.98 436 TRP B C 1
ATOM 10346 O O . TRP B 1 438 ? 56.447 46.750 76.266 1.00 29.12 436 TRP B O 1
ATOM 10357 N N . PRO B 1 439 ? 54.520 47.453 75.314 1.00 27.72 437 PRO B N 1
ATOM 10358 C CA . PRO B 1 439 ? 55.128 48.682 74.797 1.00 27.96 437 PRO B CA 1
ATOM 10359 C C . PRO B 1 439 ? 55.727 49.599 75.864 1.00 27.61 437 PRO B C 1
ATOM 10360 O O . PRO B 1 439 ? 56.852 50.052 75.693 1.00 27.41 437 PRO B O 1
ATOM 10364 N N . LEU B 1 440 ? 54.985 49.870 76.938 1.00 28.63 438 LEU B N 1
ATOM 10365 C CA . LEU B 1 440 ? 55.542 50.643 78.051 1.00 27.72 438 LEU B CA 1
ATOM 10366 C C . LEU B 1 440 ? 56.792 49.966 78.600 1.00 26.43 438 LEU B C 1
ATOM 10367 O O . LEU B 1 440 ? 57.795 50.632 78.838 1.00 26.84 438 LEU B O 1
ATOM 10372 N N . MET B 1 441 ? 56.748 48.649 78.797 1.00 25.53 439 MET B N 1
ATOM 10373 C CA . MET B 1 441 ? 57.913 47.960 79.345 1.00 26.88 439 MET B CA 1
ATOM 10374 C C . MET B 1 441 ? 59.148 48.173 78.473 1.00 26.75 439 MET B C 1
ATOM 10375 O O . MET B 1 441 ? 60.244 48.482 78.983 1.00 26.52 439 MET B O 1
ATOM 10380 N N . THR B 1 442 ? 58.973 48.008 77.163 1.00 25.38 440 THR B N 1
ATOM 10381 C CA . THR B 1 442 ? 60.077 48.214 76.225 1.00 25.48 440 THR B CA 1
ATOM 10382 C C . THR B 1 442 ? 60.523 49.677 76.172 1.00 25.38 440 THR B C 1
ATOM 10383 O O . THR B 1 442 ? 61.722 49.979 76.115 1.00 25.00 440 THR B O 1
ATOM 10387 N N . THR B 1 443 ? 59.549 50.578 76.159 1.00 25.82 441 THR B N 1
ATOM 10388 C CA . THR B 1 443 ? 59.823 51.994 76.037 1.00 27.09 441 THR B CA 1
ATOM 10389 C C . THR B 1 443 ? 60.551 52.540 77.275 1.00 28.71 441 THR B C 1
ATOM 10390 O O . THR B 1 443 ? 61.473 53.350 77.157 1.00 29.20 441 THR B O 1
ATOM 10394 N N . LEU B 1 444 ? 60.152 52.072 78.454 1.00 28.99 442 LEU B N 1
ATOM 10395 C CA . LEU B 1 444 ? 60.826 52.448 79.694 1.00 30.88 442 LEU B CA 1
ATOM 10396 C C . LEU B 1 444 ? 62.268 52.011 79.683 1.00 29.50 442 LEU B C 1
ATOM 10397 O O . LEU B 1 444 ? 63.125 52.748 80.110 1.00 29.92 442 LEU B O 1
ATOM 10402 N N . LEU B 1 445 ? 62.526 50.799 79.205 1.00 29.37 443 LEU B N 1
ATOM 10403 C CA . LEU B 1 445 ? 63.910 50.322 79.053 1.00 29.42 443 LEU B CA 1
ATOM 10404 C C . LEU B 1 445 ? 64.717 51.271 78.161 1.00 29.07 443 LEU B C 1
ATOM 10405 O O . LEU B 1 445 ? 65.832 51.653 78.512 1.00 30.21 443 LEU B O 1
ATOM 10410 N N . TYR B 1 446 ? 64.139 51.661 77.036 1.00 27.76 444 TYR B N 1
ATOM 10411 C CA . TYR B 1 446 ? 64.781 52.626 76.149 1.00 27.88 444 TYR B CA 1
ATOM 10412 C C . TYR B 1 446 ? 65.075 53.957 76.863 1.00 29.37 444 TYR B C 1
ATOM 10413 O O . TYR B 1 446 ? 66.193 54.479 76.760 1.00 29.37 444 TYR B O 1
ATOM 10422 N N . LEU B 1 447 ? 64.081 54.486 77.582 1.00 29.47 445 LEU B N 1
ATOM 10423 C CA . LEU B 1 447 ? 64.239 55.758 78.279 1.00 32.03 445 LEU B CA 1
ATOM 10424 C C . LEU B 1 447 ? 65.383 55.689 79.288 1.00 33.27 445 LEU B C 1
ATOM 10425 O O . LEU B 1 447 ? 66.139 56.646 79.408 1.00 34.50 445 LEU B O 1
ATOM 10430 N N . HIS B 1 448 ? 65.509 54.560 79.994 1.00 32.18 446 HIS B N 1
ATOM 10431 C CA . HIS B 1 448 ? 66.534 54.404 81.018 1.00 33.63 446 HIS B CA 1
ATOM 10432 C C . HIS B 1 448 ? 67.924 54.165 80.415 1.00 33.64 446 HIS B C 1
ATOM 10433 O O . HIS B 1 448 ? 68.896 54.671 80.962 1.00 34.51 446 HIS B O 1
ATOM 10440 N N . GLN B 1 449 ? 68.023 53.453 79.288 1.00 32.14 447 GLN B N 1
ATOM 10441 C CA . GLN B 1 449 ? 69.331 53.263 78.604 1.00 33.53 447 GLN B CA 1
ATOM 10442 C C . GLN B 1 449 ? 69.850 54.530 77.909 1.00 35.29 447 GLN B C 1
ATOM 10443 O O . GLN B 1 449 ? 71.055 54.791 77.927 1.00 37.65 447 GLN B O 1
ATOM 10449 N N . SER B 1 450 ? 68.943 55.297 77.306 1.00 35.16 448 SER B N 1
ATOM 10450 C CA . SER B 1 450 ? 69.295 56.427 76.436 1.00 36.65 448 SER B CA 1
ATOM 10451 C C . SER B 1 450 ? 69.223 57.774 77.136 1.00 38.78 448 SER B C 1
ATOM 10452 O O . SER B 1 450 ? 69.997 58.664 76.833 1.00 38.93 448 SER B O 1
ATOM 10455 N N . GLY B 1 451 ? 68.283 57.919 78.070 1.00 39.44 449 GLY B N 1
ATOM 10456 C CA . GLY B 1 451 ? 67.989 59.212 78.692 1.00 42.46 449 GLY B CA 1
ATOM 10457 C C . GLY B 1 451 ? 67.149 60.107 77.800 1.00 43.31 449 GLY B C 1
ATOM 10458 O O . GLY B 1 451 ? 67.029 61.288 78.080 1.00 44.36 449 GLY B O 1
ATOM 10459 N N . ASP B 1 452 ? 66.546 59.543 76.738 1.00 42.05 450 ASP B N 1
ATOM 10460 C CA . ASP B 1 452 ? 65.858 60.341 75.705 1.00 41.86 450 ASP B CA 1
ATOM 10461 C C . ASP B 1 452 ? 64.379 60.504 76.065 1.00 40.40 450 ASP B C 1
ATOM 10462 O O . ASP B 1 452 ? 63.490 59.936 75.416 1.00 37.62 450 ASP B O 1
ATOM 10467 N N . LEU B 1 453 ? 64.126 61.310 77.087 1.00 42.26 451 LEU B N 1
ATOM 10468 C CA . LEU B 1 453 ? 62.770 61.522 77.606 1.00 43.36 451 LEU B CA 1
ATOM 10469 C C . LEU B 1 453 ? 61.852 62.257 76.634 1.00 44.52 451 LEU B C 1
ATOM 10470 O O . LEU B 1 453 ? 60.640 62.102 76.703 1.00 43.40 451 LEU B O 1
ATOM 10475 N N . ASP B 1 454 ? 62.432 63.038 75.724 1.00 47.11 452 ASP B N 1
ATOM 10476 C CA . ASP B 1 454 ? 61.663 63.743 74.703 1.00 49.99 452 ASP B CA 1
ATOM 10477 C C . ASP B 1 454 ? 60.921 62.817 73.735 1.00 45.39 452 ASP B C 1
ATOM 10478 O O . ASP B 1 454 ? 59.955 63.248 73.104 1.00 46.13 452 ASP B O 1
ATOM 10483 N N . LEU B 1 455 ? 61.338 61.552 73.633 1.00 41.68 453 LEU B N 1
ATOM 10484 C CA . LEU B 1 455 ? 60.573 60.542 72.866 1.00 39.36 453 LEU B CA 1
ATOM 10485 C C . LEU B 1 455 ? 59.087 60.579 73.157 1.00 38.16 453 LEU B C 1
ATOM 10486 O O . LEU B 1 455 ? 58.267 60.472 72.241 1.00 36.05 453 LEU B O 1
ATOM 10491 N N . LEU B 1 456 ? 58.758 60.739 74.440 1.00 38.14 454 LEU B N 1
ATOM 10492 C CA . LEU B 1 456 ? 57.361 60.711 74.914 1.00 37.17 454 LEU B CA 1
ATOM 10493 C C . LEU B 1 456 ? 56.452 61.779 74.337 1.00 37.46 454 LEU B C 1
ATOM 10494 O O . LEU B 1 456 ? 55.230 61.602 74.334 1.00 35.42 454 LEU B O 1
ATOM 10499 N N . PHE B 1 457 ? 57.032 62.891 73.886 1.00 40.42 455 PHE B N 1
ATOM 10500 C CA . PHE B 1 457 ? 56.256 64.013 73.364 1.00 43.13 455 PHE B CA 1
ATOM 10501 C C . PHE B 1 457 ? 56.300 64.111 71.848 1.00 42.29 455 PHE B C 1
ATOM 10502 O O . PHE B 1 457 ? 55.880 65.125 71.283 1.00 44.59 455 PHE B O 1
ATOM 10510 N N . GLN B 1 458 ? 56.755 63.051 71.174 1.00 39.22 456 GLN B N 1
ATOM 10511 C CA . GLN B 1 458 ? 56.707 63.037 69.709 1.00 38.92 456 GLN B CA 1
ATOM 10512 C C . GLN B 1 458 ? 55.281 62.784 69.252 1.00 38.02 456 GLN B C 1
ATOM 10513 O O . GLN B 1 458 ? 54.544 62.077 69.927 1.00 36.74 456 GLN B O 1
ATOM 10519 N N . PRO B 1 459 ? 54.880 63.375 68.113 1.00 40.09 457 PRO B N 1
ATOM 10520 C CA . PRO B 1 459 ? 53.535 63.119 67.606 1.00 40.48 457 PRO B CA 1
ATOM 10521 C C . PRO B 1 459 ? 53.425 61.776 66.884 1.00 38.77 457 PRO B C 1
ATOM 10522 O O . PRO B 1 459 ? 54.387 61.310 66.298 1.00 39.04 457 PRO B O 1
ATOM 10526 N N . GLN B 1 460 ? 52.253 61.168 66.936 1.00 37.66 458 GLN B N 1
ATOM 10527 C CA . GLN B 1 460 ? 51.981 59.967 66.174 1.00 36.61 458 GLN B CA 1
ATOM 10528 C C . GLN B 1 460 ? 50.487 59.752 65.945 1.00 37.48 458 GLN B C 1
ATOM 10529 O O . GLN B 1 460 ? 49.661 60.123 66.775 1.00 36.78 458 GLN B O 1
ATOM 10535 N N . SER B 1 461 ? 50.150 59.166 64.795 1.00 37.67 459 SER B N 1
ATOM 10536 C CA . SER B 1 461 ? 48.770 58.846 64.455 1.00 37.68 459 SER B CA 1
ATOM 10537 C C . SER B 1 461 ? 48.289 57.587 65.200 1.00 35.40 459 SER B C 1
ATOM 10538 O O . SER B 1 461 ? 49.047 56.929 65.940 1.00 32.55 459 SER B O 1
ATOM 10541 N N . TYR B 1 462 ? 47.012 57.290 65.029 1.00 35.58 460 TYR B N 1
ATOM 10542 C CA . TYR B 1 462 ? 46.405 56.108 65.578 1.00 34.87 460 TYR B CA 1
ATOM 10543 C C . TYR B 1 462 ? 45.818 55.323 64.421 1.00 35.56 460 TYR B C 1
ATOM 10544 O O . TYR B 1 462 ? 45.313 55.913 63.440 1.00 37.12 460 TYR B O 1
ATOM 10553 N N . PHE B 1 463 ? 45.906 54.008 64.533 1.00 33.78 461 PHE B N 1
ATOM 10554 C CA . PHE B 1 463 ? 45.372 53.087 63.539 1.00 35.50 461 PHE B CA 1
ATOM 10555 C C . PHE B 1 463 ? 43.841 53.012 63.608 1.00 37.51 461 PHE B C 1
ATOM 10556 O O . PHE B 1 463 ? 43.263 53.101 64.664 1.00 38.04 461 PHE B O 1
ATOM 10564 N N . ARG B 1 464 ? 43.209 52.807 62.463 1.00 40.97 462 ARG B N 1
ATOM 10565 C CA . ARG B 1 464 ? 41.759 52.774 62.338 1.00 44.05 462 ARG B CA 1
ATOM 10566 C C . ARG B 1 464 ? 41.405 51.751 61.261 1.00 44.48 462 ARG B C 1
ATOM 10567 O O . ARG B 1 464 ? 42.005 51.751 60.200 1.00 47.57 462 ARG B O 1
ATOM 10575 N N . ASP B 1 465 ? 40.465 50.865 61.555 1.00 43.58 463 ASP B N 1
ATOM 10576 C CA . ASP B 1 465 ? 39.898 49.951 60.559 1.00 44.69 463 ASP B CA 1
ATOM 10577 C C . ASP B 1 465 ? 38.425 49.767 60.898 1.00 44.94 463 ASP B C 1
ATOM 10578 O O . ASP B 1 465 ? 37.911 50.507 61.720 1.00 45.19 463 ASP B O 1
ATOM 10583 N N . VAL B 1 466 ? 37.753 48.783 60.306 1.00 45.54 464 VAL B N 1
ATOM 10584 C CA . VAL B 1 466 ? 36.330 48.587 60.560 1.00 46.69 464 VAL B CA 1
ATOM 10585 C C . VAL B 1 466 ? 35.979 48.212 62.021 1.00 44.68 464 VAL B C 1
ATOM 10586 O O . VAL B 1 466 ? 34.846 48.447 62.469 1.00 45.02 464 VAL B O 1
ATOM 10590 N N . PHE B 1 467 ? 36.947 47.663 62.760 1.00 41.44 465 PHE B N 1
ATOM 10591 C CA . PHE B 1 467 ? 36.702 47.146 64.102 1.00 40.52 465 PHE B CA 1
ATOM 10592 C C . PHE B 1 467 ? 36.851 48.183 65.206 1.00 38.82 465 PHE B C 1
ATOM 10593 O O . PHE B 1 467 ? 37.894 48.811 65.347 1.00 36.40 465 PHE B O 1
ATOM 10601 N N . VAL B 1 468 ? 35.779 48.337 65.989 1.00 39.76 466 VAL B N 1
ATOM 10602 C CA . VAL B 1 468 ? 35.743 49.301 67.086 1.00 39.91 466 VAL B CA 1
ATOM 10603 C C . VAL B 1 468 ? 35.334 48.642 68.421 1.00 39.20 466 VAL B C 1
ATOM 10604 O O . VAL B 1 468 ? 34.854 47.494 68.449 1.00 38.34 466 VAL B O 1
ATOM 10608 N N . LYS B 1 469 ? 35.536 49.383 69.512 1.00 39.98 467 LYS B N 1
ATOM 10609 C CA . LYS B 1 469 ? 35.285 48.910 70.880 1.00 40.51 467 LYS B CA 1
ATOM 10610 C C . LYS B 1 469 ? 36.051 47.624 71.148 1.00 38.04 467 LYS B C 1
ATOM 10611 O O . LYS B 1 469 ? 35.477 46.632 71.559 1.00 39.09 467 LYS B O 1
ATOM 10617 N N . ARG B 1 470 ? 37.347 47.659 70.849 1.00 36.43 468 ARG B N 1
ATOM 10618 C CA . ARG B 1 470 ? 38.250 46.520 70.982 1.00 34.10 468 ARG B CA 1
ATOM 10619 C C . ARG B 1 470 ? 37.723 45.282 70.231 1.00 35.28 468 ARG B C 1
ATOM 10620 O O . ARG B 1 470 ? 37.610 44.185 70.778 1.00 33.13 468 ARG B O 1
ATOM 10628 N N . CYS B 1 471 ? 37.375 45.512 68.964 1.00 36.61 469 CYS B N 1
ATOM 10629 C CA . CYS B 1 471 ? 36.839 44.497 68.059 1.00 38.15 469 CYS B CA 1
ATOM 10630 C C . CYS B 1 471 ? 35.548 43.811 68.502 1.00 39.79 469 CYS B C 1
ATOM 10631 O O . CYS B 1 471 ? 35.260 42.721 68.040 1.00 40.08 469 CYS B O 1
ATOM 10634 N N . ARG B 1 472 ? 34.750 44.480 69.331 1.00 41.55 470 ARG B N 1
ATOM 10635 C CA . ARG B 1 472 ? 33.471 43.945 69.792 1.00 45.33 470 ARG B CA 1
ATOM 10636 C C . ARG B 1 472 ? 32.348 44.222 68.793 1.00 48.94 470 ARG B C 1
ATOM 10637 O O . ARG B 1 472 ? 31.348 43.489 68.766 1.00 49.31 470 ARG B O 1
ATOM 10645 N N . GLU B 1 473 ? 32.512 45.268 67.977 1.00 51.04 471 GLU B N 1
ATOM 10646 C CA . GLU B 1 473 ? 31.569 45.557 66.896 1.00 55.56 471 GLU B CA 1
ATOM 10647 C C . GLU B 1 473 ? 32.253 46.081 65.639 1.00 55.59 471 GLU B C 1
ATOM 10648 O O . GLU B 1 473 ? 33.422 46.453 65.656 1.00 50.90 471 GLU B O 1
ATOM 10654 N N . ARG B 1 474 ? 31.495 46.069 64.546 1.00 59.52 472 ARG B N 1
ATOM 10655 C CA . ARG B 1 474 ? 31.872 46.686 63.278 1.00 63.64 472 ARG B CA 1
ATOM 10656 C C . ARG B 1 474 ? 31.271 48.083 63.218 1.00 64.15 472 ARG B C 1
ATOM 10657 O O . ARG B 1 474 ? 30.094 48.264 63.545 1.00 65.35 472 ARG B O 1
ATOM 10665 N N . ASP B 1 475 ? 32.078 49.065 62.816 1.00 63.53 473 ASP B N 1
ATOM 10666 C CA . ASP B 1 475 ? 31.576 50.424 62.607 1.00 67.60 473 ASP B CA 1
ATOM 10667 C C . ASP B 1 475 ? 30.676 50.491 61.354 1.00 69.97 473 ASP B C 1
ATOM 10668 O O . ASP B 1 475 ? 31.110 50.137 60.251 1.00 68.05 473 ASP B O 1
ATOM 10673 N N . ALA B 1 476 ? 29.434 50.932 61.554 1.00 74.74 474 ALA B N 1
ATOM 10674 C CA . ALA B 1 476 ? 28.467 51.125 60.462 1.00 81.87 474 ALA B CA 1
ATOM 10675 C C . ALA B 1 476 ? 28.917 52.177 59.448 1.00 84.91 474 ALA B C 1
ATOM 10676 O O . ALA B 1 476 ? 28.733 51.990 58.244 1.00 89.70 474 ALA B O 1
ATOM 10678 N N . SER B 1 477 ? 29.531 53.259 59.936 1.00 86.33 475 SER B N 1
ATOM 10679 C CA . SER B 1 477 ? 29.966 54.393 59.084 1.00 91.90 475 SER B CA 1
ATOM 10680 C C . SER B 1 477 ? 31.252 54.185 58.242 1.00 89.47 475 SER B C 1
ATOM 10681 O O . SER B 1 477 ? 31.640 55.068 57.499 1.00 88.12 475 SER B O 1
ATOM 10684 N N . TRP B 1 478 ? 31.921 53.050 58.393 1.00 83.72 476 TRP B N 1
ATOM 10685 C CA . TRP B 1 478 ? 33.144 52.735 57.684 1.00 83.85 476 TRP B CA 1
ATOM 10686 C C . TRP B 1 478 ? 32.927 52.502 56.190 1.00 88.65 476 TRP B C 1
ATOM 10687 O O . TRP B 1 478 ? 31.907 51.964 55.759 1.00 87.81 476 TRP B O 1
ATOM 10698 N N . THR B 1 479 ? 33.925 52.930 55.409 1.00 91.06 477 THR B N 1
ATOM 10699 C CA . THR B 1 479 ? 34.055 52.620 53.977 1.00 94.55 477 THR B CA 1
ATOM 10700 C C . THR B 1 479 ? 35.559 52.481 53.630 1.00 94.84 477 THR B C 1
ATOM 10701 O O . THR B 1 479 ? 36.419 52.687 54.483 1.00 89.27 477 THR B O 1
ATOM 10705 N N . PRO B 1 480 ? 35.909 52.171 52.356 1.00 95.98 478 PRO B N 1
ATOM 10706 C CA . PRO B 1 480 ? 37.315 52.355 51.922 1.00 93.59 478 PRO B CA 1
ATOM 10707 C C . PRO B 1 480 ? 37.846 53.812 52.013 1.00 90.24 478 PRO B C 1
ATOM 10708 O O . PRO B 1 480 ? 39.053 54.017 52.183 1.00 84.24 478 PRO B O 1
ATOM 10712 N N . GLU B 1 481 ? 36.937 54.790 51.922 1.00 92.82 479 GLU B N 1
ATOM 10713 C CA . GLU B 1 481 ? 37.255 56.216 51.966 1.00 92.92 479 GLU B CA 1
ATOM 10714 C C . GLU B 1 481 ? 37.643 56.792 53.344 1.00 87.70 479 GLU B C 1
ATOM 10715 O O . GLU B 1 481 ? 38.084 57.943 53.420 1.00 88.92 479 GLU B O 1
ATOM 10717 N N . GLN B 1 482 ? 37.482 56.047 54.431 1.00 81.76 480 GLN B N 1
ATOM 10718 C CA . GLN B 1 482 ? 37.990 56.508 55.734 1.00 76.55 480 GLN B CA 1
ATOM 10719 C C . GLN B 1 482 ? 39.533 56.463 55.788 1.00 72.33 480 GLN B C 1
ATOM 10720 O O . GLN B 1 482 ? 40.151 57.354 56.377 1.00 71.04 480 GLN B O 1
ATOM 10722 N N . GLY B 1 483 ? 40.139 55.449 55.153 1.00 67.96 481 GLY B N 1
ATOM 10723 C CA . GLY B 1 483 ? 41.576 55.189 55.255 1.00 63.78 481 GLY B CA 1
ATOM 10724 C C . GLY B 1 483 ? 41.951 54.453 56.549 1.00 59.74 481 GLY B C 1
ATOM 10725 O O . GLY B 1 483 ? 41.064 54.055 57.328 1.00 59.93 481 GLY B O 1
ATOM 10726 N N . ASN B 1 484 ? 43.254 54.315 56.783 1.00 55.76 482 ASN B N 1
ATOM 10727 C CA . ASN B 1 484 ? 43.792 53.515 57.910 1.00 53.60 482 ASN B CA 1
ATOM 10728 C C . ASN B 1 484 ? 44.189 54.326 59.161 1.00 49.44 482 ASN B C 1
ATOM 10729 O O . ASN B 1 484 ? 44.872 53.781 60.050 1.00 45.95 482 ASN B O 1
ATOM 10734 N N . LYS B 1 485 ? 43.773 55.594 59.230 1.00 48.92 483 LYS B N 1
ATOM 10735 C CA . LYS B 1 485 ? 44.152 56.466 60.333 1.00 47.68 483 LYS B CA 1
ATOM 10736 C C . LYS B 1 485 ? 42.952 57.153 60.961 1.00 47.33 483 LYS B C 1
ATOM 10737 O O . LYS B 1 485 ? 42.002 57.520 60.281 1.00 47.72 483 LYS B O 1
ATOM 10743 N N . LEU B 1 486 ? 43.004 57.303 62.282 1.00 44.94 484 LEU B N 1
ATOM 10744 C CA . LEU B 1 486 ? 41.915 57.938 63.023 1.00 45.07 484 LEU B CA 1
ATOM 10745 C C . LEU B 1 486 ? 41.789 59.385 62.571 1.00 46.42 484 LEU B C 1
ATOM 10746 O O . LEU B 1 486 ? 42.790 60.080 62.436 1.00 45.93 484 LEU B O 1
ATOM 10751 N N . LEU B 1 487 ? 40.550 59.819 62.363 1.00 48.32 485 LEU B N 1
ATOM 10752 C CA . LEU B 1 487 ? 40.264 61.147 61.871 1.00 51.21 485 LEU B CA 1
ATOM 10753 C C . LEU B 1 487 ? 39.599 62.009 62.927 1.00 52.69 485 LEU B C 1
ATOM 10754 O O . LEU B 1 487 ? 38.936 61.502 63.816 1.00 50.92 485 LEU B O 1
ATOM 10759 N N . THR B 1 488 ? 39.794 63.320 62.810 1.00 55.21 486 THR B N 1
ATOM 10760 C CA . THR B 1 488 ? 39.108 64.308 63.652 1.00 57.72 486 THR B CA 1
ATOM 10761 C C . THR B 1 488 ? 37.737 64.668 63.068 1.00 61.00 486 THR B C 1
ATOM 10762 O O . THR B 1 488 ? 37.407 64.291 61.937 1.00 60.92 486 THR B O 1
ATOM 10766 N N . ALA B 1 489 ? 36.961 65.417 63.843 1.00 63.87 487 ALA B N 1
ATOM 10767 C CA . ALA B 1 489 ? 35.668 65.947 63.380 1.00 68.38 487 ALA B CA 1
ATOM 10768 C C . ALA B 1 489 ? 35.783 66.734 62.075 1.00 71.81 487 ALA B C 1
ATOM 10769 O O . ALA B 1 489 ? 34.959 66.565 61.193 1.00 73.39 487 ALA B O 1
ATOM 10771 N N . ASP B 1 490 ? 36.817 67.560 61.949 1.00 73.67 488 ASP B N 1
ATOM 10772 C CA . ASP B 1 490 ? 37.046 68.388 60.764 1.00 78.29 488 ASP B CA 1
ATOM 10773 C C . ASP B 1 490 ? 37.755 67.635 59.598 1.00 76.09 488 ASP B C 1
ATOM 10774 O O . ASP B 1 490 ? 38.181 68.275 58.635 1.00 76.96 488 ASP B O 1
ATOM 10779 N N . GLY B 1 491 ? 37.900 66.306 59.692 1.00 70.87 489 GLY B N 1
ATOM 10780 C CA . GLY B 1 491 ? 38.458 65.500 58.622 1.00 69.35 489 GLY B CA 1
ATOM 10781 C C . GLY B 1 491 ? 39.983 65.458 58.530 1.00 67.71 489 GLY B C 1
ATOM 10782 O O . GLY B 1 491 ? 40.512 65.119 57.473 1.00 67.38 489 GLY B O 1
ATOM 10783 N N . GLN B 1 492 ? 40.688 65.796 59.614 1.00 64.49 490 GLN B N 1
ATOM 10784 C CA . GLN B 1 492 ? 42.154 65.777 59.656 1.00 62.15 490 GLN B CA 1
ATOM 10785 C C . GLN B 1 492 ? 42.613 64.506 60.393 1.00 57.66 490 GLN B C 1
ATOM 10786 O O . GLN B 1 492 ? 41.874 63.934 61.196 1.00 54.29 490 GLN B O 1
ATOM 10792 N N . ILE B 1 493 ? 43.837 64.072 60.112 1.00 55.29 491 ILE B N 1
ATOM 10793 C CA . ILE B 1 493 ? 44.418 62.916 60.764 1.00 52.34 491 ILE B CA 1
ATOM 10794 C C . ILE B 1 493 ? 44.787 63.337 62.194 1.00 51.22 491 ILE B C 1
ATOM 10795 O O . ILE B 1 493 ? 45.533 64.310 62.395 1.00 51.15 491 ILE B O 1
ATOM 10800 N N . TYR B 1 494 ? 44.241 62.639 63.190 1.00 49.51 492 TYR B N 1
ATOM 10801 C CA . TYR B 1 494 ? 44.557 62.977 64.580 1.00 48.77 492 TYR B CA 1
ATOM 10802 C C . TYR B 1 494 ? 45.968 62.515 64.919 1.00 47.08 492 TYR B C 1
ATOM 10803 O O . TYR B 1 494 ? 46.361 61.401 64.575 1.00 45.86 492 TYR B O 1
ATOM 10812 N N . GLU B 1 495 ? 46.721 63.375 65.589 1.00 47.49 493 GLU B N 1
ATOM 10813 C CA . GLU B 1 495 ? 48.002 63.003 66.158 1.00 47.08 493 GLU B CA 1
ATOM 10814 C C . GLU B 1 495 ? 48.049 63.331 67.643 1.00 45.70 493 GLU B C 1
ATOM 10815 O O . GLU B 1 495 ? 47.655 64.401 68.069 1.00 46.00 493 GLU B O 1
ATOM 10821 N N . GLY B 1 496 ? 48.508 62.365 68.429 1.00 43.25 494 GLY B N 1
ATOM 10822 C CA . GLY B 1 496 ? 48.707 62.541 69.847 1.00 42.39 494 GLY B CA 1
ATOM 10823 C C . GLY B 1 496 ? 50.117 62.164 70.193 1.00 41.85 494 GLY B C 1
ATOM 10824 O O . GLY B 1 496 ? 50.793 61.470 69.426 1.00 41.13 494 GLY B O 1
ATOM 10825 N N . THR B 1 497 ? 50.561 62.588 71.368 1.00 41.37 495 THR B N 1
ATOM 10826 C CA . THR B 1 497 ? 51.899 62.229 71.834 1.00 39.86 495 THR B CA 1
ATOM 10827 C C . THR B 1 497 ? 52.064 60.734 72.038 1.00 37.05 495 THR B C 1
ATOM 10828 O O . THR B 1 497 ? 51.094 60.001 72.302 1.00 35.97 495 THR B O 1
ATOM 10832 N N . ILE B 1 498 ? 53.306 60.289 71.984 1.00 36.13 496 ILE B N 1
ATOM 10833 C CA . ILE B 1 498 ? 53.619 58.908 72.331 1.00 34.43 496 ILE B CA 1
ATOM 10834 C C . ILE B 1 498 ? 53.094 58.603 73.729 1.00 34.03 496 ILE B C 1
ATOM 10835 O O . ILE B 1 498 ? 52.560 57.515 73.987 1.00 32.88 496 ILE B O 1
ATOM 10840 N N . LEU B 1 499 ? 53.235 59.553 74.643 1.00 35.09 497 LEU B N 1
ATOM 10841 C CA . LEU B 1 499 ? 52.753 59.365 76.003 1.00 34.99 497 LEU B CA 1
ATOM 10842 C C . LEU B 1 499 ? 51.241 59.150 76.046 1.00 33.78 497 LEU B C 1
ATOM 10843 O O . LEU B 1 499 ? 50.776 58.330 76.812 1.00 32.37 497 LEU B O 1
ATOM 10848 N N . GLU B 1 500 ? 50.490 59.859 75.208 1.00 34.82 498 GLU B N 1
ATOM 10849 C CA . GLU B 1 500 ? 49.037 59.676 75.119 1.00 35.08 498 GLU B CA 1
ATOM 10850 C C . GLU B 1 500 ? 48.690 58.257 74.704 1.00 33.59 498 GLU B C 1
ATOM 10851 O O . GLU B 1 500 ? 47.772 57.655 75.251 1.00 32.57 498 GLU B O 1
ATOM 10857 N N . HIS B 1 501 ? 49.438 57.738 73.728 1.00 33.58 499 HIS B N 1
ATOM 10858 C CA . HIS B 1 501 ? 49.292 56.360 73.253 1.00 31.93 499 HIS B CA 1
ATOM 10859 C C . HIS B 1 501 ? 49.491 55.389 74.415 1.00 30.55 499 HIS B C 1
ATOM 10860 O O . HIS B 1 501 ? 48.660 54.493 74.641 1.00 29.62 499 HIS B O 1
ATOM 10867 N N . ILE B 1 502 ? 50.589 55.585 75.144 1.00 30.81 500 ILE B N 1
ATOM 10868 C CA . ILE B 1 502 ? 50.944 54.731 76.273 1.00 30.22 500 ILE B CA 1
ATOM 10869 C C . ILE B 1 502 ? 49.855 54.746 77.357 1.00 30.28 500 ILE B C 1
ATOM 10870 O O . ILE B 1 502 ? 49.429 53.690 77.858 1.00 29.50 500 ILE B O 1
ATOM 10875 N N . LEU B 1 503 ? 49.417 55.947 77.730 1.00 33.27 501 LEU B N 1
ATOM 10876 C CA . LEU B 1 503 ? 48.341 56.103 78.715 1.00 33.70 501 LEU B CA 1
ATOM 10877 C C . LEU B 1 503 ? 47.100 55.339 78.319 1.00 33.51 501 LEU B C 1
ATOM 10878 O O . LEU B 1 503 ? 46.501 54.614 79.112 1.00 31.95 501 LEU B O 1
ATOM 10883 N N . LEU B 1 504 ? 46.705 55.505 77.067 1.00 35.00 502 LEU B N 1
ATOM 10884 C CA . LEU B 1 504 ? 45.531 54.830 76.539 1.00 34.78 502 LEU B CA 1
ATOM 10885 C C . LEU B 1 504 ? 45.619 53.304 76.646 1.00 31.54 502 LEU B C 1
ATOM 10886 O O . LEU B 1 504 ? 44.687 52.656 77.110 1.00 31.55 502 LEU B O 1
ATOM 10891 N N . GLN B 1 505 ? 46.736 52.755 76.212 1.00 29.67 503 GLN B N 1
ATOM 10892 C CA . GLN B 1 505 ? 46.969 51.302 76.254 1.00 29.54 503 GLN B CA 1
ATOM 10893 C C . GLN B 1 505 ? 46.845 50.682 77.640 1.00 27.55 503 GLN B C 1
ATOM 10894 O O . GLN B 1 505 ? 46.556 49.497 77.763 1.00 27.26 503 GLN B O 1
ATOM 10900 N N . ASN B 1 506 ? 47.142 51.465 78.663 1.00 27.83 504 ASN B N 1
ATOM 10901 C CA . ASN B 1 506 ? 47.163 50.963 80.037 1.00 28.13 504 ASN B CA 1
ATOM 10902 C C . ASN B 1 506 ? 45.899 51.292 80.824 1.00 28.27 504 ASN B C 1
ATOM 10903 O O . ASN B 1 506 ? 45.457 50.486 81.613 1.00 28.88 504 ASN B O 1
ATOM 10908 N N A ILE B 1 507 ? 45.307 52.452 80.571 0.50 30.43 505 ILE B N 1
ATOM 10909 N N B ILE B 1 507 ? 45.296 52.458 80.596 0.50 29.97 505 ILE B N 1
ATOM 10910 C CA A ILE B 1 507 ? 44.091 52.825 81.283 0.50 31.67 505 ILE B CA 1
ATOM 10911 C CA B ILE B 1 507 ? 44.068 52.805 81.324 0.50 30.87 505 ILE B CA 1
ATOM 10912 C C A ILE B 1 507 ? 42.847 52.118 80.744 0.50 31.49 505 ILE B C 1
ATOM 10913 C C B ILE B 1 507 ? 42.817 52.153 80.743 0.50 31.08 505 ILE B C 1
ATOM 10914 O O A ILE B 1 507 ? 41.934 51.834 81.503 0.50 31.13 505 ILE B O 1
ATOM 10915 O O B ILE B 1 507 ? 41.863 51.942 81.473 0.50 30.91 505 ILE B O 1
ATOM 10924 N N . VAL B 1 508 ? 42.795 51.819 79.451 1.00 31.33 506 VAL B N 1
ATOM 10925 C CA . VAL B 1 508 ? 41.599 51.142 78.915 1.00 31.67 506 VAL B CA 1
ATOM 10926 C C . VAL B 1 508 ? 41.434 49.746 79.572 1.00 30.10 506 VAL B C 1
ATOM 10927 O O . VAL B 1 508 ? 40.369 49.446 80.074 1.00 29.42 506 VAL B O 1
ATOM 10931 N N . PRO B 1 509 ? 42.502 48.930 79.603 1.00 29.73 507 PRO B N 1
ATOM 10932 C CA . PRO B 1 509 ? 42.364 47.617 80.252 1.00 28.76 507 PRO B CA 1
ATOM 10933 C C . PRO B 1 509 ? 41.919 47.701 81.704 1.00 28.47 507 PRO B C 1
ATOM 10934 O O . PRO B 1 509 ? 41.186 46.830 82.144 1.00 28.23 507 PRO B O 1
ATOM 10938 N N . PHE B 1 510 ? 42.352 48.737 82.424 1.00 27.89 508 PHE B N 1
ATOM 10939 C CA . PHE B 1 510 ? 41.908 48.953 83.788 1.00 27.45 508 PHE B CA 1
ATOM 10940 C C . PHE B 1 510 ? 40.381 48.890 83.938 1.00 28.73 508 PHE B C 1
ATOM 10941 O O . PHE B 1 510 ? 39.867 48.286 84.887 1.00 28.75 508 PHE B O 1
ATOM 10949 N N . PHE B 1 511 ? 39.653 49.491 83.005 1.00 29.73 509 PHE B N 1
ATOM 10950 C CA . PHE B 1 511 ? 38.200 49.494 83.069 1.00 30.89 509 PHE B CA 1
ATOM 10951 C C . PHE B 1 511 ? 37.542 48.288 82.438 1.00 30.49 509 PHE B C 1
ATOM 10952 O O . PHE B 1 511 ? 36.347 48.077 82.648 1.00 31.02 509 PHE B O 1
ATOM 10960 N N . ASN B 1 512 ? 38.306 47.495 81.680 1.00 29.62 510 ASN B N 1
ATOM 10961 C CA . ASN B 1 512 ? 37.754 46.400 80.880 1.00 30.59 510 ASN B CA 1
ATOM 10962 C C . ASN B 1 512 ? 37.722 45.124 81.701 1.00 29.56 510 ASN B C 1
ATOM 10963 O O . ASN B 1 512 ? 38.446 44.168 81.410 1.00 29.02 510 ASN B O 1
ATOM 10968 N N . VAL B 1 513 ? 36.868 45.119 82.726 1.00 30.83 511 VAL B N 1
ATOM 10969 C CA . VAL B 1 513 ? 36.903 44.051 83.757 1.00 28.81 511 VAL B CA 1
ATOM 10970 C C . VAL B 1 513 ? 35.769 43.047 83.576 1.00 29.22 511 VAL B C 1
ATOM 10971 O O . VAL B 1 513 ? 34.687 43.381 83.050 1.00 29.81 511 VAL B O 1
ATOM 10975 N N . GLY B 1 514 ? 36.031 41.820 84.005 1.00 27.52 512 GLY B N 1
ATOM 10976 C CA . GLY B 1 514 ? 35.044 40.752 83.994 1.00 28.89 512 GLY B CA 1
ATOM 10977 C C . GLY B 1 514 ? 34.270 40.713 85.291 1.00 31.19 512 GLY B C 1
ATOM 10978 O O . GLY B 1 514 ? 34.410 41.602 86.133 1.00 30.73 512 GLY B O 1
ATOM 10979 N N . GLU B 1 515 ? 33.450 39.673 85.442 1.00 33.31 513 GLU B N 1
ATOM 10980 C CA . GLU B 1 515 ? 32.530 39.551 86.562 1.00 35.81 513 GLU B CA 1
ATOM 10981 C C . GLU B 1 515 ? 33.230 39.322 87.913 1.00 33.80 513 GLU B C 1
ATOM 10982 O O . GLU B 1 515 ? 32.608 39.545 88.931 1.00 33.58 513 GLU B O 1
ATOM 10988 N N . HIS B 1 516 ? 34.490 38.887 87.913 1.00 29.92 514 HIS B N 1
ATOM 10989 C CA . HIS B 1 516 ? 35.286 38.805 89.137 1.00 31.24 514 HIS B CA 1
ATOM 10990 C C . HIS B 1 516 ? 36.238 39.994 89.374 1.00 29.36 514 HIS B C 1
ATOM 10991 O O . HIS B 1 516 ? 37.016 39.979 90.312 1.00 29.55 514 HIS B O 1
ATOM 10998 N N . GLY B 1 517 ? 36.146 41.024 88.533 1.00 28.99 515 GLY B N 1
ATOM 10999 C CA . GLY B 1 517 ? 36.813 42.322 88.759 1.00 28.93 515 GLY B CA 1
ATOM 11000 C C . GLY B 1 517 ? 38.228 42.478 88.215 1.00 27.15 515 GLY B C 1
ATOM 11001 O O . GLY B 1 517 ? 38.840 43.539 88.368 1.00 27.36 515 GLY B O 1
ATOM 11002 N N . ASN B 1 518 ? 38.739 41.431 87.570 1.00 25.30 516 ASN B N 1
ATOM 11003 C CA . ASN B 1 518 ? 40.053 41.451 86.958 1.00 24.59 516 ASN B CA 1
ATOM 11004 C C . ASN B 1 518 ? 39.866 41.724 85.491 1.00 24.87 516 ASN B C 1
ATOM 11005 O O . ASN B 1 518 ? 38.760 41.655 84.994 1.00 25.51 516 ASN B O 1
ATOM 11010 N N . ILE B 1 519 ? 40.963 42.016 84.806 1.00 24.42 517 ILE B N 1
ATOM 11011 C CA . ILE B 1 519 ? 40.912 42.454 83.423 1.00 24.88 517 ILE B CA 1
ATOM 11012 C C . ILE B 1 519 ? 40.575 41.254 82.510 1.00 24.83 517 ILE B C 1
ATOM 11013 O O . ILE B 1 519 ? 41.106 40.163 82.688 1.00 23.49 517 ILE B O 1
ATOM 11018 N N . LYS B 1 520 ? 39.702 41.484 81.531 1.00 25.79 518 LYS B N 1
ATOM 11019 C CA . LYS B 1 520 ? 39.242 40.429 80.619 1.00 26.79 518 LYS B CA 1
ATOM 11020 C C . LYS B 1 520 ? 40.377 39.786 79.834 1.00 25.55 518 LYS B C 1
ATOM 11021 O O . LYS B 1 520 ? 41.305 40.480 79.379 1.00 25.79 518 LYS B O 1
ATOM 11027 N N . LEU B 1 521 ? 40.268 38.463 79.670 1.00 25.47 519 LEU B N 1
ATOM 11028 C CA . LEU B 1 521 ? 41.218 37.690 78.868 1.00 24.83 519 LEU B CA 1
ATOM 11029 C C . LEU B 1 521 ? 41.157 38.042 77.373 1.00 25.66 519 LEU B C 1
ATOM 11030 O O . LEU B 1 521 ? 42.175 37.942 76.661 1.00 25.12 519 LEU B O 1
ATOM 11035 N N . GLU B 1 522 ? 39.973 38.443 76.908 1.00 25.88 520 GLU B N 1
ATOM 11036 C CA . GLU B 1 522 ? 39.716 38.682 75.502 1.00 27.70 520 GLU B CA 1
ATOM 11037 C C . GLU B 1 522 ? 40.144 37.424 74.722 1.00 27.74 520 GLU B C 1
ATOM 11038 O O . GLU B 1 522 ? 39.848 36.303 75.178 1.00 27.39 520 GLU B O 1
ATOM 11044 N N . GLY B 1 523 ? 40.886 37.573 73.622 1.00 27.47 521 GLY B N 1
ATOM 11045 C CA . GLY B 1 523 ? 41.215 36.440 72.752 1.00 28.40 521 GLY B CA 1
ATOM 11046 C C . GLY B 1 523 ? 42.345 35.555 73.218 1.00 26.42 521 GLY B C 1
ATOM 11047 O O . GLY B 1 523 ? 42.565 34.499 72.611 1.00 26.11 521 GLY B O 1
ATOM 11048 N N . ALA B 1 524 ? 43.069 36.023 74.244 1.00 24.96 522 ALA B N 1
ATOM 11049 C CA . ALA B 1 524 ? 44.209 35.367 74.901 1.00 24.11 522 ALA B CA 1
ATOM 11050 C C . ALA B 1 524 ? 45.098 36.469 75.488 1.00 24.07 522 ALA B C 1
ATOM 11051 O O . ALA B 1 524 ? 44.933 37.645 75.146 1.00 23.29 522 ALA B O 1
ATOM 11053 N N . ASP B 1 525 ? 46.011 36.093 76.382 1.00 22.66 523 ASP B N 1
ATOM 11054 C CA . ASP B 1 525 ? 47.084 36.986 76.828 1.00 23.18 523 ASP B CA 1
ATOM 11055 C C . ASP B 1 525 ? 48.386 36.510 76.153 1.00 22.95 523 ASP B C 1
ATOM 11056 O O . ASP B 1 525 ? 48.339 36.031 75.010 1.00 22.37 523 ASP B O 1
ATOM 11061 N N . TRP B 1 526 ? 49.532 36.624 76.837 1.00 22.09 524 TRP B N 1
ATOM 11062 C CA . TRP B 1 526 ? 50.805 36.114 76.331 1.00 22.04 524 TRP B CA 1
ATOM 11063 C C . TRP B 1 526 ? 50.698 34.667 75.865 1.00 21.10 524 TRP B C 1
ATOM 11064 O O . TRP B 1 526 ? 51.337 34.264 74.891 1.00 20.73 524 TRP B O 1
ATOM 11075 N N . ASN B 1 527 ? 49.912 33.878 76.584 1.00 20.94 525 ASN B N 1
ATOM 11076 C CA . ASN B 1 527 ? 49.684 32.500 76.238 1.00 22.45 525 ASN B CA 1
ATOM 11077 C C . ASN B 1 527 ? 48.671 32.461 75.096 1.00 22.62 525 ASN B C 1
ATOM 11078 O O . ASN B 1 527 ? 47.469 32.565 75.319 1.00 22.86 525 ASN B O 1
ATOM 11083 N N . ASP B 1 528 ? 49.169 32.289 73.876 1.00 23.93 526 ASP B N 1
ATOM 11084 C CA . ASP B 1 528 ? 48.319 32.225 72.686 1.00 26.41 526 ASP B CA 1
ATOM 11085 C C . ASP B 1 528 ? 47.315 31.084 72.721 1.00 26.30 526 ASP B C 1
ATOM 11086 O O . ASP B 1 528 ? 46.324 31.120 71.997 1.00 26.39 526 ASP B O 1
ATOM 11091 N N . GLY B 1 529 ? 47.601 30.073 73.542 1.00 24.71 527 GLY B N 1
ATOM 11092 C CA . GLY B 1 529 ? 46.739 28.922 73.706 1.00 26.82 527 GLY B CA 1
ATOM 11093 C C . GLY B 1 529 ? 45.578 29.063 74.674 1.00 26.41 527 GLY B C 1
ATOM 11094 O O . GLY B 1 529 ? 44.813 28.093 74.834 1.00 26.45 527 GLY B O 1
ATOM 11095 N N . LEU B 1 530 ? 45.447 30.221 75.334 1.00 24.06 528 LEU B N 1
ATOM 11096 C CA . LEU B 1 530 ? 44.297 30.504 76.188 1.00 25.10 528 LEU B CA 1
ATOM 11097 C C . LEU B 1 530 ? 43.291 31.350 75.391 1.00 26.39 528 LEU B C 1
ATOM 11098 O O . LEU B 1 530 ? 43.012 32.512 75.704 1.00 27.30 528 LEU B O 1
ATOM 11103 N N . ASP B 1 531 ? 42.718 30.696 74.392 1.00 26.12 529 ASP B N 1
ATOM 11104 C CA . ASP B 1 531 ? 41.900 31.322 73.358 1.00 27.94 529 ASP B CA 1
ATOM 11105 C C . ASP B 1 531 ? 40.425 30.940 73.409 1.00 27.50 529 ASP B C 1
ATOM 11106 O O . ASP B 1 531 ? 39.678 31.300 72.505 1.00 28.89 529 ASP B O 1
ATOM 11111 N N . LEU B 1 532 ? 39.995 30.196 74.420 1.00 26.28 530 LEU B N 1
ATOM 11112 C CA . LEU B 1 532 ? 38.596 29.752 74.458 1.00 28.45 530 LEU B CA 1
ATOM 11113 C C . LEU B 1 532 ? 37.799 30.376 75.610 1.00 27.88 530 LEU B C 1
ATOM 11114 O O . LEU B 1 532 ? 36.748 29.851 75.998 1.00 28.86 530 LEU B O 1
ATOM 11119 N N . ALA B 1 533 ? 38.244 31.521 76.104 1.00 26.72 531 ALA B N 1
ATOM 11120 C CA . ALA B 1 533 ? 37.454 32.238 77.101 1.00 27.24 531 ALA B CA 1
ATOM 11121 C C . ALA B 1 533 ? 37.278 33.729 76.802 1.00 27.45 531 ALA B C 1
ATOM 11122 O O . ALA B 1 533 ? 37.422 34.538 77.699 1.00 26.71 531 ALA B O 1
ATOM 11124 N N . PRO B 1 534 ? 36.920 34.091 75.557 1.00 28.92 532 PRO B N 1
ATOM 11125 C CA . PRO B 1 534 ? 36.690 35.510 75.263 1.00 29.42 532 PRO B CA 1
ATOM 11126 C C . PRO B 1 534 ? 35.463 36.133 75.954 1.00 30.63 532 PRO B C 1
ATOM 11127 O O . PRO B 1 534 ? 35.489 37.323 76.221 1.00 31.81 532 PRO B O 1
ATOM 11131 N N . GLU B 1 535 ? 34.425 35.359 76.254 1.00 31.43 533 GLU B N 1
ATOM 11132 C CA . GLU B 1 535 ? 33.196 35.930 76.842 1.00 34.28 533 GLU B CA 1
ATOM 11133 C C . GLU B 1 535 ? 33.367 36.283 78.327 1.00 33.02 533 GLU B C 1
ATOM 11134 O O . GLU B 1 535 ? 33.055 37.399 78.725 1.00 35.04 533 GLU B O 1
ATOM 11140 N N . ARG B 1 536 ? 33.836 35.329 79.129 1.00 30.30 534 ARG B N 1
ATOM 11141 C CA . ARG B 1 536 ? 33.910 35.487 80.581 1.00 29.63 534 ARG B CA 1
ATOM 11142 C C . ARG B 1 536 ? 35.290 35.273 81.205 1.00 28.01 534 ARG B C 1
ATOM 11143 O O . ARG B 1 536 ? 35.445 35.468 82.410 1.00 27.47 534 ARG B O 1
ATOM 11151 N N . GLY B 1 537 ? 36.298 34.938 80.400 1.00 25.49 535 GLY B N 1
ATOM 11152 C CA . GLY B 1 537 ? 37.631 34.701 80.930 1.00 23.88 535 GLY B CA 1
ATOM 11153 C C . GLY B 1 537 ? 38.284 35.996 81.417 1.00 23.02 535 GLY B C 1
ATOM 11154 O O . GLY B 1 537 ? 37.979 37.085 80.930 1.00 23.81 535 GLY B O 1
ATOM 11155 N N . GLU B 1 538 ? 39.179 35.848 82.385 1.00 21.77 536 GLU B N 1
ATOM 11156 C CA . GLU B 1 538 ? 39.920 36.946 82.967 1.00 22.15 536 GLU B CA 1
ATOM 11157 C C . GLU B 1 538 ? 41.368 36.524 83.089 1.00 20.51 536 GLU B C 1
ATOM 11158 O O . GLU B 1 538 ? 41.639 35.380 83.460 1.00 19.43 536 GLU B O 1
ATOM 11164 N N . SER B 1 539 ? 42.283 37.431 82.741 1.00 20.34 537 SER B N 1
ATOM 11165 C CA . SER B 1 539 ? 43.704 37.224 82.977 1.00 20.56 537 SER B CA 1
ATOM 11166 C C . SER B 1 539 ? 44.123 38.023 84.199 1.00 21.17 537 SER B C 1
ATOM 11167 O O . SER B 1 539 ? 44.489 39.206 84.107 1.00 21.16 537 SER B O 1
ATOM 11170 N N . VAL B 1 540 ? 44.033 37.378 85.360 1.00 19.95 538 VAL B N 1
ATOM 11171 C CA . VAL B 1 540 ? 44.558 37.961 86.589 1.00 19.54 538 VAL B CA 1
ATOM 11172 C C . VAL B 1 540 ? 46.055 38.184 86.412 1.00 19.16 538 VAL B C 1
ATOM 11173 O O . VAL B 1 540 ? 46.601 39.185 86.848 1.00 19.85 538 VAL B O 1
ATOM 11177 N N . ALA B 1 541 ? 46.713 37.256 85.717 1.00 19.40 539 ALA B N 1
ATOM 11178 C CA . ALA B 1 541 ? 48.151 37.315 85.489 1.00 19.97 539 ALA B CA 1
ATOM 11179 C C . ALA B 1 541 ? 48.587 38.656 84.911 1.00 21.38 539 ALA B C 1
ATOM 11180 O O . ALA B 1 541 ? 49.553 39.271 85.395 1.00 21.23 539 ALA B O 1
ATOM 11182 N N . PHE B 1 542 ? 47.881 39.106 83.870 1.00 21.10 540 PHE B N 1
ATOM 11183 C CA . PHE B 1 542 ? 48.197 40.392 83.241 1.00 21.24 540 PHE B CA 1
ATOM 11184 C C . PHE B 1 542 ? 47.522 41.594 83.880 1.00 21.85 540 PHE B C 1
ATOM 11185 O O . PHE B 1 542 ? 47.925 42.728 83.616 1.00 23.29 540 PHE B O 1
ATOM 11193 N N . THR B 1 543 ? 46.514 41.374 84.734 1.00 22.47 541 THR B N 1
ATOM 11194 C CA . THR B 1 543 ? 46.007 42.451 85.581 1.00 23.28 541 THR B CA 1
ATOM 11195 C C . THR B 1 543 ? 47.131 42.994 86.480 1.00 22.84 541 THR B C 1
ATOM 11196 O O . THR B 1 543 ? 47.257 44.203 86.656 1.00 23.27 541 THR B O 1
ATOM 11200 N N . ALA B 1 544 ? 47.969 42.092 87.011 1.00 22.80 542 ALA B N 1
ATOM 11201 C CA . ALA B 1 544 ? 49.134 42.493 87.813 1.00 23.20 542 ALA B CA 1
ATOM 11202 C C . ALA B 1 544 ? 50.154 43.321 87.000 1.00 22.94 542 ALA B C 1
ATOM 11203 O O . ALA B 1 544 ? 50.741 44.275 87.530 1.00 23.90 542 ALA B O 1
ATOM 11205 N N . PHE B 1 545 ? 50.318 42.974 85.728 1.00 21.50 543 PHE B N 1
ATOM 11206 C CA . PHE B 1 545 ? 51.206 43.664 84.775 1.00 22.58 543 PHE B CA 1
ATOM 11207 C C . PHE B 1 545 ? 50.649 45.088 84.532 1.00 23.59 543 PHE B C 1
ATOM 11208 O O . PHE B 1 545 ? 51.377 46.052 84.658 1.00 25.26 543 PHE B O 1
ATOM 11216 N N . TYR B 1 546 ? 49.363 45.216 84.226 1.00 22.37 544 TYR B N 1
ATOM 11217 C CA . TYR B 1 546 ? 48.772 46.528 84.022 1.00 23.95 544 TYR B CA 1
ATOM 11218 C C . TYR B 1 546 ? 48.776 47.362 85.314 1.00 24.89 544 TYR B C 1
ATOM 11219 O O . TYR B 1 546 ? 48.986 48.568 85.259 1.00 24.73 544 TYR B O 1
ATOM 11228 N N . ALA B 1 547 ? 48.598 46.708 86.466 1.00 24.03 545 ALA B N 1
ATOM 11229 C CA . ALA B 1 547 ? 48.664 47.414 87.749 1.00 26.04 545 ALA B CA 1
ATOM 11230 C C . ALA B 1 547 ? 50.039 48.051 87.964 1.00 26.75 545 ALA B C 1
ATOM 11231 O O . ALA B 1 547 ? 50.153 49.214 88.337 1.00 27.65 545 ALA B O 1
ATOM 11233 N N . SER B 1 548 ? 51.063 47.265 87.684 1.00 26.10 546 SER B N 1
ATOM 11234 C CA . SER B 1 548 ? 52.441 47.689 87.774 1.00 28.06 546 SER B CA 1
ATOM 11235 C C . SER B 1 548 ? 52.774 48.805 86.754 1.00 27.14 546 SER B C 1
ATOM 11236 O O . SER B 1 548 ? 53.461 49.764 87.076 1.00 27.91 546 SER B O 1
ATOM 11239 N N . ASN B 1 549 ? 52.296 48.643 85.525 1.00 24.83 547 ASN B N 1
ATOM 11240 C CA . ASN B 1 549 ? 52.474 49.653 84.485 1.00 26.07 547 ASN B CA 1
ATOM 11241 C C . ASN B 1 549 ? 51.901 51.010 84.909 1.00 27.04 547 ASN B C 1
ATOM 11242 O O . ASN B 1 549 ? 52.555 52.033 84.715 1.00 28.61 547 ASN B O 1
ATOM 11247 N N . LEU B 1 550 ? 50.692 51.011 85.469 1.00 26.40 548 LEU B N 1
ATOM 11248 C CA . LEU B 1 550 ? 50.056 52.245 85.907 1.00 29.08 548 LEU B CA 1
ATOM 11249 C C . LEU B 1 550 ? 50.866 52.931 87.001 1.00 30.21 548 LEU B C 1
ATOM 11250 O O . LEU B 1 550 ? 51.018 54.151 86.980 1.00 30.91 548 LEU B O 1
ATOM 11255 N N . MET B 1 551 ? 51.382 52.131 87.941 1.00 30.48 549 MET B N 1
ATOM 11256 C CA . MET B 1 551 ? 52.253 52.630 89.012 1.00 32.80 549 MET B CA 1
ATOM 11257 C C . MET B 1 551 ? 53.551 53.221 88.460 1.00 33.47 549 MET B C 1
ATOM 11258 O O . MET B 1 551 ? 53.979 54.283 88.893 1.00 34.29 549 MET B O 1
ATOM 11263 N N . GLU B 1 552 ? 54.172 52.530 87.507 1.00 32.84 550 GLU B N 1
ATOM 11264 C CA . GLU B 1 552 ? 55.403 53.027 86.892 1.00 35.33 550 GLU B CA 1
ATOM 11265 C C . GLU B 1 552 ? 55.144 54.300 86.119 1.00 33.90 550 GLU B C 1
ATOM 11266 O O . GLU B 1 552 ? 55.975 55.193 86.114 1.00 33.70 550 GLU B O 1
ATOM 11272 N N . LEU B 1 553 ? 53.986 54.370 85.477 1.00 33.64 551 LEU B N 1
ATOM 11273 C CA . LEU B 1 553 ? 53.599 55.563 84.735 1.00 35.85 551 LEU B CA 1
ATOM 11274 C C . LEU B 1 553 ? 53.466 56.750 85.643 1.00 36.35 551 LEU B C 1
ATOM 11275 O O . LEU B 1 553 ? 53.981 57.811 85.324 1.00 37.03 551 LEU B O 1
ATOM 11280 N N . SER B 1 554 ? 52.772 56.563 86.769 1.00 36.11 552 SER B N 1
ATOM 11281 C CA . SER B 1 554 ? 52.688 57.601 87.813 1.00 37.94 552 SER B CA 1
ATOM 11282 C C . SER B 1 554 ? 54.079 58.070 88.220 1.00 38.77 552 SER B C 1
ATOM 11283 O O . SER B 1 554 ? 54.347 59.248 88.192 1.00 40.89 552 SER B O 1
ATOM 11286 N N . GLU B 1 555 ? 54.975 57.143 88.540 1.00 38.97 553 GLU B N 1
ATOM 11287 C CA . GLU B 1 555 ? 56.348 57.500 88.920 1.00 41.96 553 GLU B CA 1
ATOM 11288 C C . GLU B 1 555 ? 57.091 58.208 87.792 1.00 41.00 553 GLU B C 1
ATOM 11289 O O . GLU B 1 555 ? 57.809 59.190 88.039 1.00 41.57 553 GLU B O 1
ATOM 11295 N N . LEU B 1 556 ? 56.932 57.703 86.562 1.00 38.57 554 LEU B N 1
ATOM 11296 C CA . LEU B 1 556 ? 57.522 58.337 85.373 1.00 38.51 554 LEU B CA 1
ATOM 11297 C C . LEU B 1 556 ? 57.094 59.797 85.227 1.00 39.82 554 LEU B C 1
ATOM 11298 O O . LEU B 1 556 ? 57.941 60.649 84.999 1.00 40.94 554 LEU B O 1
ATOM 11303 N N . LEU B 1 557 ? 55.796 60.077 85.328 1.00 40.39 555 LEU B N 1
ATOM 11304 C CA . LEU B 1 557 ? 55.302 61.452 85.178 1.00 43.98 555 LEU B CA 1
ATOM 11305 C C . LEU B 1 557 ? 55.879 62.399 86.227 1.00 46.50 555 LEU B C 1
ATOM 11306 O O . LEU B 1 557 ? 56.265 63.500 85.892 1.00 47.02 555 LEU B O 1
ATOM 11311 N N . LEU B 1 558 ? 55.962 61.945 87.477 1.00 47.35 556 LEU B N 1
ATOM 11312 C CA . LEU B 1 558 ? 56.545 62.764 88.535 1.00 51.55 556 LEU B CA 1
ATOM 11313 C C . LEU B 1 558 ? 58.036 62.955 88.308 1.00 53.96 556 LEU B C 1
ATOM 11314 O O . LEU B 1 558 ? 58.556 64.032 88.568 1.00 54.70 556 LEU B O 1
ATOM 11319 N N . GLU B 1 559 ? 58.718 61.938 87.785 1.00 55.69 557 GLU B N 1
ATOM 11320 C CA . GLU B 1 559 ? 60.139 62.087 87.465 1.00 58.13 557 GLU B CA 1
ATOM 11321 C C . GLU B 1 559 ? 60.365 63.000 86.258 1.00 57.61 557 GLU B C 1
ATOM 11322 O O . GLU B 1 559 ? 61.365 63.721 86.217 1.00 59.54 557 GLU B O 1
ATOM 11328 N N . LEU B 1 560 ? 59.434 63.000 85.300 1.00 55.19 558 LEU B N 1
ATOM 11329 C CA . LEU B 1 560 ? 59.477 63.954 84.181 1.00 55.94 558 LEU B CA 1
ATOM 11330 C C . LEU B 1 560 ? 59.431 65.394 84.653 1.00 58.83 558 LEU B C 1
ATOM 11331 O O . LEU B 1 560 ? 60.167 66.237 84.146 1.00 60.95 558 LEU B O 1
ATOM 11336 N N . GLN B 1 561 ? 58.560 65.682 85.615 1.00 59.23 559 GLN B N 1
ATOM 11337 C CA . GLN B 1 561 ? 58.490 67.018 86.202 1.00 61.69 559 GLN B CA 1
ATOM 11338 C C . GLN B 1 561 ? 59.788 67.363 86.929 1.00 63.52 559 GLN B C 1
ATOM 11339 O O . GLN B 1 561 ? 60.377 68.413 86.667 1.00 63.82 559 GLN B O 1
ATOM 11345 N N . LYS B 1 562 ? 60.228 66.462 87.815 1.00 64.34 560 LYS B N 1
ATOM 11346 C CA . LYS B 1 562 ? 61.458 66.646 88.610 1.00 67.61 560 LYS B CA 1
ATOM 11347 C C . LYS B 1 562 ? 62.708 66.864 87.750 1.00 69.48 560 LYS B C 1
ATOM 11348 O O . LYS B 1 562 ? 63.577 67.633 88.130 1.00 70.70 560 LYS B O 1
ATOM 11352 N N . ARG B 1 563 ? 62.779 66.197 86.593 1.00 69.32 561 ARG B N 1
ATOM 11353 C CA . ARG B 1 563 ? 63.971 66.218 85.726 1.00 69.30 561 ARG B CA 1
ATOM 11354 C C . ARG B 1 563 ? 63.899 67.180 84.552 1.00 70.83 561 ARG B C 1
ATOM 11355 O O . ARG B 1 563 ? 64.904 67.795 84.217 1.00 73.79 561 ARG B O 1
ATOM 11363 N N . THR B 1 564 ? 62.742 67.263 83.898 1.00 70.80 562 THR B N 1
ATOM 11364 C CA . THR B 1 564 ? 62.549 68.144 82.740 1.00 73.23 562 THR B CA 1
ATOM 11365 C C . THR B 1 564 ? 62.012 69.546 83.143 1.00 75.28 562 THR B C 1
ATOM 11366 O O . THR B 1 564 ? 62.328 70.531 82.483 1.00 76.93 562 THR B O 1
ATOM 11370 N N . GLY B 1 565 ? 61.219 69.623 84.219 1.00 74.25 563 GLY B N 1
ATOM 11371 C CA . GLY B 1 565 ? 60.422 70.826 84.538 1.00 74.78 563 GLY B CA 1
ATOM 11372 C C . GLY B 1 565 ? 59.030 70.841 83.896 1.00 73.79 563 GLY B C 1
ATOM 11373 O O . GLY B 1 565 ? 58.280 71.795 84.059 1.00 73.36 563 GLY B O 1
ATOM 11374 N N . LYS B 1 566 ? 58.674 69.774 83.173 1.00 70.60 564 LYS B N 1
ATOM 11375 C CA . LYS B 1 566 ? 57.389 69.669 82.453 1.00 69.27 564 LYS B CA 1
ATOM 11376 C C . LYS B 1 566 ? 56.234 69.626 83.467 1.00 66.35 564 LYS B C 1
ATOM 11377 O O . LYS B 1 566 ? 56.254 68.798 84.390 1.00 64.13 564 LYS B O 1
ATOM 11383 N N . ASP B 1 567 ? 55.247 70.504 83.285 1.00 65.71 565 ASP B N 1
ATOM 11384 C CA . ASP B 1 567 ? 54.094 70.627 84.203 1.00 65.13 565 ASP B CA 1
ATOM 11385 C C . ASP B 1 567 ? 52.741 70.180 83.619 1.00 62.27 565 ASP B C 1
ATOM 11386 O O . ASP B 1 567 ? 51.771 70.001 84.380 1.00 62.35 565 ASP B O 1
ATOM 11391 N N . SER B 1 568 ? 52.660 69.996 82.298 1.00 59.39 566 SER B N 1
ATOM 11392 C CA . SER B 1 568 ? 51.392 69.656 81.633 1.00 57.76 566 SER B CA 1
ATOM 11393 C C . SER B 1 568 ? 51.547 68.474 80.672 1.00 54.90 566 SER B C 1
ATOM 11394 O O . SER B 1 568 ? 52.645 68.149 80.255 1.00 52.59 566 SER B O 1
ATOM 11397 N N . LEU B 1 569 ? 50.421 67.859 80.335 1.00 53.72 567 LEU B N 1
ATOM 11398 C CA . LEU B 1 569 ? 50.347 66.810 79.343 1.00 53.54 567 LEU B CA 1
ATOM 11399 C C . LEU B 1 569 ? 49.235 67.126 78.377 1.00 54.93 567 LEU B C 1
ATOM 11400 O O . LEU B 1 569 ? 48.114 67.368 78.801 1.00 55.94 567 LEU B O 1
ATOM 11405 N N . ASP B 1 570 ? 49.545 67.117 77.086 1.00 55.73 568 ASP B N 1
ATOM 11406 C CA . ASP B 1 570 ? 48.551 67.379 76.044 1.00 58.77 568 ASP B CA 1
ATOM 11407 C C . ASP B 1 570 ? 47.886 66.044 75.733 1.00 54.30 568 ASP B C 1
ATOM 11408 O O . ASP B 1 570 ? 48.561 65.106 75.306 1.00 50.70 568 ASP B O 1
ATOM 11413 N N . ILE B 1 571 ? 46.577 65.968 75.968 1.00 52.47 569 ILE B N 1
ATOM 11414 C CA . ILE B 1 571 ? 45.807 64.723 75.824 1.00 51.46 569 ILE B CA 1
ATOM 11415 C C . ILE B 1 571 ? 44.482 64.997 75.131 1.00 51.11 569 ILE B C 1
ATOM 11416 O O . ILE B 1 571 ? 43.878 66.024 75.371 1.00 52.68 569 ILE B O 1
ATOM 11421 N N . ALA B 1 572 ? 44.027 64.073 74.283 1.00 48.82 570 ALA B N 1
ATOM 11422 C CA . ALA B 1 572 ? 42.720 64.186 73.612 1.00 50.32 570 ALA B CA 1
ATOM 11423 C C . ALA B 1 572 ? 41.609 64.351 74.639 1.00 51.65 570 ALA B C 1
ATOM 11424 O O . ALA B 1 572 ? 41.555 63.586 75.608 1.00 49.60 570 ALA B O 1
ATOM 11426 N N . GLU B 1 573 ? 40.714 65.318 74.412 1.00 55.45 571 GLU B N 1
ATOM 11427 C CA . GLU B 1 573 ? 39.665 65.679 75.397 1.00 57.81 571 GLU B CA 1
ATOM 11428 C C . GLU B 1 573 ? 38.856 64.465 75.891 1.00 55.78 571 GLU B C 1
ATOM 11429 O O . GLU B 1 573 ? 38.556 64.366 77.079 1.00 56.39 571 GLU B O 1
ATOM 11435 N N . GLU B 1 574 ? 38.563 63.535 74.983 1.00 54.71 572 GLU B N 1
ATOM 11436 C CA . GLU B 1 574 ? 37.764 62.341 75.268 1.00 53.73 572 GLU B CA 1
ATOM 11437 C C . GLU B 1 574 ? 38.421 61.411 76.303 1.00 52.91 572 GLU B C 1
ATOM 11438 O O . GLU B 1 574 ? 37.736 60.754 77.101 1.00 52.37 572 GLU B O 1
ATOM 11444 N N . MET B 1 575 ? 39.750 61.368 76.298 1.00 52.03 573 MET B N 1
ATOM 11445 C CA . MET B 1 575 ? 40.495 60.598 77.288 1.00 49.82 573 MET B CA 1
ATOM 11446 C C . MET B 1 575 ? 40.319 61.077 78.724 1.00 50.37 573 MET B C 1
ATOM 11447 O O . MET B 1 575 ? 40.507 60.290 79.650 1.00 50.65 573 MET B O 1
ATOM 11452 N N . ALA B 1 576 ? 39.940 62.337 78.916 1.00 52.87 574 ALA B N 1
ATOM 11453 C CA . ALA B 1 576 ? 39.603 62.848 80.254 1.00 53.97 574 ALA B CA 1
ATOM 11454 C C . ALA B 1 576 ? 38.506 62.041 80.957 1.00 53.64 574 ALA B C 1
ATOM 11455 O O . ALA B 1 576 ? 38.505 61.964 82.176 1.00 55.87 574 ALA B O 1
ATOM 11457 N N . LEU B 1 577 ? 37.593 61.433 80.202 1.00 53.32 575 LEU B N 1
ATOM 11458 C CA . LEU B 1 577 ? 36.573 60.560 80.787 1.00 53.36 575 LEU B CA 1
ATOM 11459 C C . LEU B 1 577 ? 37.191 59.406 81.566 1.00 50.74 575 LEU B C 1
ATOM 11460 O O . LEU B 1 577 ? 36.646 59.010 82.589 1.00 50.45 575 LEU B O 1
ATOM 11465 N N . LEU B 1 578 ? 38.321 58.881 81.080 1.00 48.79 576 LEU B N 1
ATOM 11466 C CA . LEU B 1 578 ? 39.026 57.746 81.682 1.00 46.18 576 LEU B CA 1
ATOM 11467 C C . LEU B 1 578 ? 39.927 58.131 82.859 1.00 45.75 576 LEU B C 1
ATOM 11468 O O . LEU B 1 578 ? 40.273 57.288 83.694 1.00 43.05 576 LEU B O 1
ATOM 11473 N N . LEU B 1 579 ? 40.322 59.397 82.907 1.00 47.26 577 LEU B N 1
ATOM 11474 C CA . LEU B 1 579 ? 41.028 59.974 84.046 1.00 47.25 577 LEU B CA 1
ATOM 11475 C C . LEU B 1 579 ? 39.997 60.610 84.991 1.00 48.01 577 LEU B C 1
ATOM 11476 O O . LEU B 1 579 ? 40.068 61.796 85.310 1.00 48.54 577 LEU B O 1
ATOM 11481 N N . ASP B 1 580 ? 39.055 59.786 85.459 1.00 47.72 578 ASP B N 1
ATOM 11482 C CA . ASP B 1 580 ? 37.895 60.252 86.254 1.00 48.67 578 ASP B CA 1
ATOM 11483 C C . ASP B 1 580 ? 38.253 60.927 87.572 1.00 49.83 578 ASP B C 1
ATOM 11484 O O . ASP B 1 580 ? 37.460 61.720 88.090 1.00 53.59 578 ASP B O 1
ATOM 11489 N N . THR B 1 581 ? 39.428 60.618 88.120 1.00 49.24 579 THR B N 1
ATOM 11490 C CA . THR B 1 581 ? 39.920 61.298 89.324 1.00 51.09 579 THR B CA 1
ATOM 11491 C C . THR B 1 581 ? 40.007 62.825 89.155 1.00 53.79 579 THR B C 1
ATOM 11492 O O . THR B 1 581 ? 39.852 63.543 90.120 1.00 54.70 579 THR B O 1
ATOM 11496 N N . LEU B 1 582 ? 40.220 63.312 87.935 1.00 56.00 580 LEU B N 1
ATOM 11497 C CA . LEU B 1 582 ? 40.280 64.754 87.670 1.00 59.48 580 LEU B CA 1
ATOM 11498 C C . LEU B 1 582 ? 38.928 65.453 87.567 1.00 61.55 580 LEU B C 1
ATOM 11499 O O . LEU B 1 582 ? 38.875 66.673 87.728 1.00 63.80 580 LEU B O 1
ATOM 11504 N N . GLY B 1 583 ? 37.867 64.709 87.239 1.00 60.86 581 GLY B N 1
ATOM 11505 C CA . GLY B 1 583 ? 36.508 65.254 87.118 1.00 64.60 581 GLY B CA 1
ATOM 11506 C C . GLY B 1 583 ? 35.605 64.781 88.248 1.00 65.94 581 GLY B C 1
ATOM 11507 O O . GLY B 1 583 ? 35.839 65.128 89.413 1.00 65.48 581 GLY B O 1
ATOM 11508 N N . LYS B 1 584 ? 34.574 63.999 87.900 1.00 66.26 582 LYS B N 1
ATOM 11509 C CA . LYS B 1 584 ? 33.672 63.359 88.878 1.00 65.71 582 LYS B CA 1
ATOM 11510 C C . LYS B 1 584 ? 34.100 61.890 89.044 1.00 61.98 582 LYS B C 1
ATOM 11511 O O . LYS B 1 584 ? 33.825 61.062 88.169 1.00 60.53 582 LYS B O 1
ATOM 11513 N N . PRO B 1 585 ? 34.791 61.557 90.151 1.00 60.98 583 PRO B N 1
ATOM 11514 C CA . PRO B 1 585 ? 35.276 60.174 90.269 1.00 56.71 583 PRO B CA 1
ATOM 11515 C C . PRO B 1 585 ? 34.155 59.131 90.307 1.00 53.91 583 PRO B C 1
ATOM 11516 O O . PRO B 1 585 ? 33.118 59.387 90.910 1.00 54.86 583 PRO B O 1
ATOM 11520 N N . ILE B 1 586 ? 34.369 57.978 89.671 1.00 50.26 584 ILE B N 1
ATOM 11521 C CA . ILE B 1 586 ? 33.459 56.831 89.797 1.00 48.68 584 ILE B CA 1
ATOM 11522 C C . ILE B 1 586 ? 34.011 55.912 90.877 1.00 46.60 584 ILE B C 1
ATOM 11523 O O . ILE B 1 586 ? 35.143 56.086 91.301 1.00 45.21 584 ILE B O 1
ATOM 11528 N N . SER B 1 587 ? 33.223 54.939 91.316 1.00 46.87 585 SER B N 1
ATOM 11529 C CA . SER B 1 587 ? 33.702 53.929 92.269 1.00 45.30 585 SER B CA 1
ATOM 11530 C C . SER B 1 587 ? 34.419 52.830 91.503 1.00 42.34 585 SER B C 1
ATOM 11531 O O . SER B 1 587 ? 33.824 52.165 90.643 1.00 40.89 585 SER B O 1
ATOM 11534 N N . TYR B 1 588 ? 35.695 52.632 91.818 1.00 40.82 586 TYR B N 1
ATOM 11535 C CA . TYR B 1 588 ? 36.462 51.549 91.230 1.00 39.37 586 TYR B CA 1
ATOM 11536 C C . TYR B 1 588 ? 36.078 50.181 91.795 1.00 39.14 586 TYR B C 1
ATOM 11537 O O . TYR B 1 588 ? 36.479 49.168 91.224 1.00 37.24 586 TYR B O 1
ATOM 11546 N N . ASP B 1 589 ? 35.322 50.148 92.890 1.00 40.75 587 ASP B N 1
ATOM 11547 C CA . ASP B 1 589 ? 34.742 48.882 93.399 1.00 42.66 587 ASP B CA 1
ATOM 11548 C C . ASP B 1 589 ? 33.587 48.344 92.537 1.00 41.62 587 ASP B C 1
ATOM 11549 O O . ASP B 1 589 ? 33.231 47.183 92.652 1.00 44.93 587 ASP B O 1
ATOM 11554 N N . SER B 1 590 ? 33.003 49.187 91.693 1.00 41.37 588 SER B N 1
ATOM 11555 C CA . SER B 1 590 ? 31.864 48.803 90.854 1.00 41.20 588 SER B CA 1
ATOM 11556 C C . SER B 1 590 ? 32.336 48.406 89.451 1.00 40.17 588 SER B C 1
ATOM 11557 O O . SER B 1 590 ? 32.888 49.216 88.706 1.00 39.30 588 SER B O 1
ATOM 11560 N N . ILE B 1 591 ? 32.116 47.142 89.119 1.00 38.98 589 ILE B N 1
ATOM 11561 C CA . ILE B 1 591 ? 32.342 46.623 87.785 1.00 38.33 589 ILE B CA 1
ATOM 11562 C C . ILE B 1 591 ? 31.430 47.347 86.799 1.00 39.42 589 ILE B C 1
ATOM 11563 O O . ILE B 1 591 ? 31.908 47.826 85.773 1.00 37.14 589 ILE B O 1
ATOM 11568 N N . GLN B 1 592 ? 30.142 47.443 87.139 1.00 41.15 590 GLN B N 1
ATOM 11569 C CA . GLN B 1 592 ? 29.148 48.125 86.301 1.00 45.27 590 GLN B CA 1
ATOM 11570 C C . GLN B 1 592 ? 29.586 49.547 85.936 1.00 46.05 590 GLN B C 1
ATOM 11571 O O . GLN B 1 592 ? 29.546 49.908 84.754 1.00 46.07 590 GLN B O 1
ATOM 11577 N N . GLU B 1 593 ? 29.999 50.334 86.938 1.00 44.45 591 GLU B N 1
ATOM 11578 C CA . GLU B 1 593 ? 30.437 51.721 86.706 1.00 45.96 591 GLU B CA 1
ATOM 11579 C C . GLU B 1 593 ? 31.713 51.811 85.878 1.00 43.30 591 GLU B C 1
ATOM 11580 O O . GLU B 1 593 ? 31.862 52.741 85.096 1.00 42.44 591 GLU B O 1
ATOM 11586 N N . LYS B 1 594 ? 32.638 50.867 86.059 1.00 40.37 592 LYS B N 1
ATOM 11587 C CA . LYS B 1 594 ? 33.859 50.858 85.235 1.00 40.75 592 LYS B CA 1
ATOM 11588 C C . LYS B 1 594 ? 33.543 50.561 83.765 1.00 39.59 592 LYS B C 1
ATOM 11589 O O . LYS B 1 594 ? 34.067 51.236 82.870 1.00 38.97 592 LYS B O 1
ATOM 11595 N N . ARG B 1 595 ? 32.661 49.583 83.536 1.00 40.42 593 ARG B N 1
ATOM 11596 C CA . ARG B 1 595 ? 32.277 49.163 82.194 1.00 41.03 593 ARG B CA 1
ATOM 11597 C C . ARG B 1 595 ? 31.475 50.257 81.514 1.00 42.31 593 ARG B C 1
ATOM 11598 O O . ARG B 1 595 ? 31.689 50.505 80.338 1.00 40.58 593 ARG B O 1
ATOM 11606 N N . SER B 1 596 ? 30.587 50.923 82.255 1.00 43.94 594 SER B N 1
ATOM 11607 C CA . SER B 1 596 ? 29.771 52.018 81.711 1.00 47.25 594 SER B CA 1
ATOM 11608 C C . SER B 1 596 ? 30.610 53.219 81.297 1.00 46.74 594 SER B C 1
ATOM 11609 O O . SER B 1 596 ? 30.357 53.809 80.247 1.00 49.25 594 SER B O 1
ATOM 11612 N N . LEU B 1 597 ? 31.590 53.573 82.125 1.00 45.26 595 LEU B N 1
ATOM 11613 C CA . LEU B 1 597 ? 32.513 54.648 81.813 1.00 46.53 595 LEU B CA 1
ATOM 11614 C C . LEU B 1 597 ? 33.352 54.336 80.561 1.00 44.58 595 LEU B C 1
ATOM 11615 O O . LEU B 1 597 ? 33.599 55.222 79.730 1.00 43.86 595 LEU B O 1
ATOM 11620 N N . LEU B 1 598 ? 33.773 53.084 80.426 1.00 43.52 596 LEU B N 1
ATOM 11621 C CA . LEU B 1 598 ? 34.489 52.645 79.226 1.00 42.77 596 LEU B CA 1
ATOM 11622 C C . LEU B 1 598 ? 33.615 52.718 77.967 1.00 44.91 596 LEU B C 1
ATOM 11623 O O . LEU B 1 598 ? 34.081 53.169 76.929 1.00 44.19 596 LEU B O 1
ATOM 11628 N N . ASP B 1 599 ? 32.358 52.288 78.072 1.00 48.17 597 ASP B N 1
ATOM 11629 C CA . ASP B 1 599 ? 31.397 52.409 76.964 1.00 52.47 597 ASP B CA 1
ATOM 11630 C C . ASP B 1 599 ? 31.151 53.852 76.554 1.00 53.53 597 ASP B C 1
ATOM 11631 O O . ASP B 1 599 ? 31.020 54.128 75.362 1.00 53.69 597 ASP B O 1
ATOM 11636 N N . ARG B 1 600 ? 31.061 54.755 77.539 1.00 54.31 598 ARG B N 1
ATOM 11637 C CA . ARG B 1 600 ? 30.944 56.206 77.281 1.00 56.54 598 ARG B CA 1
ATOM 11638 C C . ARG B 1 600 ? 32.171 56.697 76.519 1.00 52.14 598 ARG B C 1
ATOM 11639 O O . ARG B 1 600 ? 32.033 57.475 75.583 1.00 50.89 598 ARG B O 1
ATOM 11647 N N . TYR B 1 601 ? 33.364 56.246 76.930 1.00 47.62 599 TYR B N 1
ATOM 11648 C CA . TYR B 1 601 ? 34.604 56.622 76.237 1.00 45.83 599 TYR B CA 1
ATOM 11649 C C . TYR B 1 601 ? 34.609 56.137 74.788 1.00 45.36 599 TYR B C 1
ATOM 11650 O O . TYR B 1 601 ? 34.926 56.904 73.874 1.00 47.01 599 TYR B O 1
ATOM 11659 N N . TYR B 1 602 ? 34.261 54.869 74.580 1.00 44.86 600 TYR B N 1
ATOM 11660 C CA . TYR B 1 602 ? 34.180 54.297 73.227 1.00 44.66 600 TYR B CA 1
ATOM 11661 C C . TYR B 1 602 ? 33.226 55.091 72.317 1.00 47.86 600 TYR B C 1
ATOM 11662 O O . TYR B 1 602 ? 33.549 55.340 71.158 1.00 46.28 600 TYR B O 1
ATOM 11671 N N . ASP B 1 603 ? 32.063 55.470 72.867 1.00 50.29 601 ASP B N 1
ATOM 11672 C CA . ASP B 1 603 ? 31.074 56.274 72.157 1.00 54.29 601 ASP B CA 1
ATOM 11673 C C . ASP B 1 603 ? 31.625 57.639 71.783 1.00 55.25 601 ASP B C 1
ATOM 11674 O O . ASP B 1 603 ? 31.362 58.126 70.694 1.00 56.16 601 ASP B O 1
ATOM 11679 N N . ALA B 1 604 ? 32.391 58.244 72.686 1.00 54.43 602 ALA B N 1
ATOM 11680 C CA . ALA B 1 604 ? 32.977 59.559 72.435 1.00 55.83 602 ALA B CA 1
ATOM 11681 C C . ALA B 1 604 ? 34.060 59.576 71.327 1.00 54.64 602 ALA B C 1
ATOM 11682 O O . ALA B 1 604 ? 34.272 60.617 70.721 1.00 56.60 602 ALA B O 1
ATOM 11684 N N . VAL B 1 605 ? 34.713 58.439 71.067 1.00 52.82 603 VAL B N 1
ATOM 11685 C CA . VAL B 1 605 ? 35.791 58.342 70.057 1.00 52.26 603 VAL B CA 1
ATOM 11686 C C . VAL B 1 605 ? 35.458 57.518 68.784 1.00 53.61 603 VAL B C 1
ATOM 11687 O O . VAL B 1 605 ? 36.341 57.305 67.947 1.00 53.69 603 VAL B O 1
ATOM 11691 N N . THR B 1 606 ? 34.209 57.068 68.633 1.00 54.82 604 THR B N 1
ATOM 11692 C CA . THR B 1 606 ? 33.773 56.283 67.468 1.00 56.75 604 THR B CA 1
ATOM 11693 C C . THR B 1 606 ? 32.625 57.028 66.781 1.00 60.57 604 THR B C 1
ATOM 11694 O O . THR B 1 606 ? 31.637 57.355 67.436 1.00 61.53 604 THR B O 1
ATOM 11698 N N . PRO B 1 607 ? 32.722 57.325 65.485 1.00 62.33 605 PRO B N 1
ATOM 11699 C CA . PRO B 1 607 ? 33.796 56.902 64.580 1.00 61.56 605 PRO B CA 1
ATOM 11700 C C . PRO B 1 607 ? 35.066 57.798 64.569 1.00 61.51 605 PRO B C 1
ATOM 11701 O O . PRO B 1 607 ? 36.111 57.369 64.071 1.00 57.76 605 PRO B O 1
ATOM 11705 N N . ARG B 1 608 ? 34.953 59.025 65.083 1.00 62.92 606 ARG B N 1
ATOM 11706 C CA . ARG B 1 608 ? 36.013 60.036 65.022 1.00 62.30 606 ARG B CA 1
ATOM 11707 C C . ARG B 1 608 ? 36.206 60.687 66.400 1.00 61.74 606 ARG B C 1
ATOM 11708 O O . ARG B 1 608 ? 35.332 60.585 67.272 1.00 64.68 606 ARG B O 1
ATOM 11710 N N . VAL B 1 609 ? 37.365 61.316 66.605 1.00 58.94 607 VAL B N 1
ATOM 11711 C CA . VAL B 1 609 ? 37.589 62.182 67.769 1.00 56.78 607 VAL B CA 1
ATOM 11712 C C . VAL B 1 609 ? 37.251 63.597 67.365 1.00 58.56 607 VAL B C 1
ATOM 11713 O O . VAL B 1 609 ? 37.100 63.867 66.179 1.00 59.57 607 VAL B O 1
ATOM 11717 N N . SER B 1 610 ? 37.106 64.487 68.342 1.00 58.96 608 SER B N 1
ATOM 11718 C CA . SER B 1 610 ? 36.811 65.898 68.069 1.00 61.83 608 SER B CA 1
ATOM 11719 C C . SER B 1 610 ? 38.043 66.607 67.545 1.00 61.22 608 SER B C 1
ATOM 11720 O O . SER B 1 610 ? 37.931 67.589 66.831 1.00 63.46 608 SER B O 1
ATOM 11723 N N . GLY B 1 611 ? 39.216 66.127 67.939 1.00 58.01 609 GLY B N 1
ATOM 11724 C CA . GLY B 1 611 ? 40.472 66.768 67.602 1.00 58.39 609 GLY B CA 1
ATOM 11725 C C . GLY B 1 611 ? 40.948 67.734 68.665 1.00 59.52 609 GLY B C 1
ATOM 11726 O O . GLY B 1 611 ? 42.157 68.052 68.707 1.00 58.92 609 GLY B O 1
ATOM 11727 N N . LYS B 1 612 ? 40.018 68.190 69.537 1.00 61.98 610 LYS B N 1
ATOM 11728 C CA . LYS B 1 612 ? 40.359 69.096 70.641 1.00 62.44 610 LYS B CA 1
ATOM 11729 C C . LYS B 1 612 ? 41.151 68.354 71.713 1.00 59.23 610 LYS B C 1
ATOM 11730 O O . LYS B 1 612 ? 40.875 67.175 72.003 1.00 58.28 610 LYS B O 1
ATOM 11732 N N . LYS B 1 613 ? 42.133 69.049 72.285 1.00 59.94 611 LYS B N 1
ATOM 11733 C CA . LYS B 1 613 ? 42.997 68.515 73.333 1.00 60.12 611 LYS B CA 1
ATOM 11734 C C . LYS B 1 613 ? 42.864 69.336 74.605 1.00 61.10 611 LYS B C 1
ATOM 11735 O O . LYS B 1 613 ? 42.698 70.553 74.532 1.00 62.00 611 LYS B O 1
ATOM 11741 N N . LEU B 1 614 ? 42.949 68.664 75.761 1.00 59.20 612 LEU B N 1
ATOM 11742 C CA . LEU B 1 614 ? 43.044 69.330 77.062 1.00 61.03 612 LEU B CA 1
ATOM 11743 C C . LEU B 1 614 ? 44.481 69.268 77.552 1.00 58.91 612 LEU B C 1
ATOM 11744 O O . LEU B 1 614 ? 45.163 68.274 77.335 1.00 57.35 612 LEU B O 1
ATOM 11749 N N . LEU B 1 615 ? 44.943 70.334 78.194 1.00 58.71 613 LEU B N 1
ATOM 11750 C CA . LEU B 1 615 ? 46.200 70.308 78.945 1.00 58.38 613 LEU B CA 1
ATOM 11751 C C . LEU B 1 615 ? 45.918 70.036 80.441 1.00 57.36 613 LEU B C 1
ATOM 11752 O O . LEU B 1 615 ? 45.190 70.791 81.097 1.00 58.13 613 LEU B O 1
ATOM 11757 N N . LEU B 1 616 ? 46.497 68.961 80.962 1.00 54.80 614 LEU B N 1
ATOM 11758 C CA . LEU B 1 616 ? 46.210 68.463 82.322 1.00 54.89 614 LEU B CA 1
ATOM 11759 C C . LEU B 1 616 ? 47.467 68.518 83.176 1.00 55.45 614 LEU B C 1
ATOM 11760 O O . LEU B 1 616 ? 48.560 68.282 82.675 1.00 54.57 614 LEU B O 1
ATOM 11765 N N . ASP B 1 617 ? 47.311 68.858 84.456 1.00 57.31 615 ASP B N 1
ATOM 11766 C CA . ASP B 1 617 ? 48.435 68.955 85.411 1.00 57.83 615 ASP B CA 1
ATOM 11767 C C . ASP B 1 617 ? 49.096 67.589 85.529 1.00 54.12 615 ASP B C 1
ATOM 11768 O O . ASP B 1 617 ? 48.416 66.612 85.829 1.00 51.88 615 ASP B O 1
ATOM 11773 N N . ILE B 1 618 ? 50.410 67.536 85.318 1.00 53.91 616 ILE B N 1
ATOM 11774 C CA . ILE B 1 618 ? 51.140 66.264 85.297 1.00 52.77 616 ILE B CA 1
ATOM 11775 C C . ILE B 1 618 ? 51.084 65.525 86.631 1.00 52.07 616 ILE B C 1
ATOM 11776 O O . ILE B 1 618 ? 51.066 64.302 86.634 1.00 49.95 616 ILE B O 1
ATOM 11781 N N . ARG B 1 619 ? 51.034 66.268 87.739 1.00 55.24 617 ARG B N 1
ATOM 11782 C CA . ARG B 1 619 ? 50.871 65.671 89.088 1.00 56.76 617 ARG B CA 1
ATOM 11783 C C . ARG B 1 619 ? 49.465 65.107 89.314 1.00 53.22 617 ARG B C 1
ATOM 11784 O O . ARG B 1 619 ? 49.321 64.091 89.991 1.00 49.72 617 ARG B O 1
ATOM 11792 N N . LYS B 1 620 ? 48.440 65.780 88.778 1.00 52.61 618 LYS B N 1
ATOM 11793 C CA . LYS B 1 620 ? 47.069 65.304 88.911 1.00 51.56 618 LYS B CA 1
ATOM 11794 C C . LYS B 1 620 ? 46.814 64.038 88.066 1.00 49.22 618 LYS B C 1
ATOM 11795 O O . LYS B 1 620 ? 46.064 63.149 88.490 1.00 46.74 618 LYS B O 1
ATOM 11798 N N . VAL B 1 621 ? 47.438 63.954 86.885 1.00 47.91 619 VAL B N 1
ATOM 11799 C CA . VAL B 1 621 ? 47.359 62.728 86.064 1.00 45.65 619 VAL B CA 1
ATOM 11800 C C . VAL B 1 621 ? 48.075 61.590 86.776 1.00 42.78 619 VAL B C 1
ATOM 11801 O O . VAL B 1 621 ? 47.565 60.474 86.831 1.00 41.01 619 VAL B O 1
ATOM 11805 N N . ALA B 1 622 ? 49.255 61.884 87.308 1.00 42.70 620 ALA B N 1
ATOM 11806 C CA . ALA B 1 622 ? 50.012 60.928 88.121 1.00 42.44 620 ALA B CA 1
ATOM 11807 C C . ALA B 1 622 ? 49.213 60.400 89.321 1.00 42.65 620 ALA B C 1
ATOM 11808 O O . ALA B 1 622 ? 49.263 59.221 89.637 1.00 39.16 620 ALA B O 1
ATOM 11810 N N . GLU B 1 623 ? 48.491 61.298 89.982 1.00 45.70 621 GLU B N 1
ATOM 11811 C CA . GLU B 1 623 ? 47.597 60.919 91.076 1.00 47.57 621 GLU B CA 1
ATOM 11812 C C . GLU B 1 623 ? 46.477 59.990 90.608 1.00 44.27 621 GLU B C 1
ATOM 11813 O O . GLU B 1 623 ? 46.156 59.023 91.301 1.00 41.80 621 GLU B O 1
ATOM 11819 N N . ASP B 1 624 ? 45.885 60.273 89.446 1.00 43.67 622 ASP B N 1
ATOM 11820 C CA . ASP B 1 624 ? 44.861 59.385 88.890 1.00 43.35 622 ASP B CA 1
ATOM 11821 C C . ASP B 1 624 ? 45.438 57.990 88.619 1.00 40.05 622 ASP B C 1
ATOM 11822 O O . ASP B 1 624 ? 44.803 56.970 88.948 1.00 40.47 622 ASP B O 1
ATOM 11827 N N . LEU B 1 625 ? 46.644 57.949 88.056 1.00 38.31 623 LEU B N 1
ATOM 11828 C CA . LEU B 1 625 ? 47.278 56.681 87.712 1.00 36.56 623 LEU B CA 1
ATOM 11829 C C . LEU B 1 625 ? 47.619 55.862 88.959 1.00 36.16 623 LEU B C 1
ATOM 11830 O O . LEU B 1 625 ? 47.422 54.642 88.965 1.00 33.53 623 LEU B O 1
ATOM 11835 N N . LYS B 1 626 ? 48.128 56.535 89.988 1.00 38.06 624 LYS B N 1
ATOM 11836 C CA . LYS B 1 626 ? 48.453 55.877 91.253 1.00 39.38 624 LYS B CA 1
ATOM 11837 C C . LYS B 1 626 ? 47.203 55.333 91.974 1.00 38.58 624 LYS B C 1
ATOM 11838 O O . LYS B 1 626 ? 47.255 54.271 92.594 1.00 36.71 624 LYS B O 1
ATOM 11844 N N . ARG B 1 627 ? 46.094 56.065 91.903 1.00 38.86 625 ARG B N 1
ATOM 11845 C CA . ARG B 1 627 ? 44.825 55.592 92.441 1.00 38.46 625 ARG B CA 1
ATOM 11846 C C . ARG B 1 627 ? 44.366 54.296 91.771 1.00 36.34 625 ARG B C 1
ATOM 11847 O O . ARG B 1 627 ? 43.988 53.328 92.453 1.00 34.28 625 ARG B O 1
ATOM 11855 N N . LYS B 1 628 ? 44.399 54.277 90.438 1.00 35.18 626 LYS B N 1
ATOM 11856 C CA . LYS B 1 628 ? 44.127 53.045 89.677 1.00 34.73 626 LYS B CA 1
ATOM 11857 C C . LYS B 1 628 ? 45.042 51.915 90.120 1.00 33.23 626 LYS B C 1
ATOM 11858 O O . LYS B 1 628 ? 44.564 50.817 90.427 1.00 33.77 626 LYS B O 1
ATOM 11864 N N . ALA B 1 629 ? 46.347 52.187 90.165 1.00 32.68 627 ALA B N 1
ATOM 11865 C CA . ALA B 1 629 ? 47.329 51.152 90.505 1.00 31.87 627 ALA B CA 1
ATOM 11866 C C . ALA B 1 629 ? 47.106 50.627 91.933 1.00 31.98 627 ALA B C 1
ATOM 11867 O O . ALA B 1 629 ? 47.105 49.416 92.150 1.00 30.60 627 ALA B O 1
ATOM 11869 N N . ASP B 1 630 ? 46.910 51.538 92.873 1.00 33.57 628 ASP B N 1
ATOM 11870 C CA . ASP B 1 630 ? 46.614 51.187 94.276 1.00 34.62 628 ASP B CA 1
ATOM 11871 C C . ASP B 1 630 ? 45.341 50.351 94.420 1.00 34.16 628 ASP B C 1
ATOM 11872 O O . ASP B 1 630 ? 45.305 49.420 95.228 1.00 33.76 628 ASP B O 1
ATOM 11877 N N . TRP B 1 631 ? 44.300 50.694 93.662 1.00 34.00 629 TRP B N 1
ATOM 11878 C CA . TRP B 1 631 ? 43.064 49.925 93.704 1.00 33.13 629 TRP B CA 1
ATOM 11879 C C . TRP B 1 631 ? 43.338 48.489 93.221 1.00 31.60 629 TRP B C 1
ATOM 11880 O O . TRP B 1 631 ? 42.928 47.524 93.868 1.00 30.20 629 TRP B O 1
ATOM 11891 N N . ALA B 1 632 ? 44.045 48.362 92.099 1.00 31.09 630 ALA B N 1
ATOM 11892 C CA . ALA B 1 632 ? 44.318 47.053 91.528 1.00 29.42 630 ALA B CA 1
ATOM 11893 C C . ALA B 1 632 ? 45.193 46.193 92.439 1.00 30.29 630 ALA B C 1
ATOM 11894 O O . ALA B 1 632 ? 44.909 45.003 92.614 1.00 28.81 630 ALA B O 1
ATOM 11896 N N . VAL B 1 633 ? 46.234 46.798 93.005 1.00 30.19 631 VAL B N 1
ATOM 11897 C CA . VAL B 1 633 ? 47.123 46.086 93.923 1.00 30.33 631 VAL B CA 1
ATOM 11898 C C . VAL B 1 633 ? 46.332 45.532 95.133 1.00 30.34 631 VAL B C 1
ATOM 11899 O O . VAL B 1 633 ? 46.456 44.354 95.453 1.00 28.78 631 VAL B O 1
ATOM 11903 N N . ALA B 1 634 ? 45.509 46.373 95.765 1.00 30.36 632 ALA B N 1
ATOM 11904 C CA . ALA B 1 634 ? 44.684 45.954 96.888 1.00 30.96 632 ALA B CA 1
ATOM 11905 C C . ALA B 1 634 ? 43.680 44.853 96.516 1.00 29.82 632 ALA B C 1
ATOM 11906 O O . ALA B 1 634 ? 43.504 43.881 97.269 1.00 27.65 632 ALA B O 1
ATOM 11908 N N . HIS B 1 635 ? 43.041 44.993 95.357 1.00 29.07 633 HIS B N 1
ATOM 11909 C CA . HIS B 1 635 ? 42.085 43.981 94.902 1.00 29.88 633 HIS B CA 1
ATOM 11910 C C . HIS B 1 635 ? 42.748 42.618 94.634 1.00 28.19 633 HIS B C 1
ATOM 11911 O O . HIS B 1 635 ? 42.205 41.590 95.008 1.00 29.12 633 HIS B O 1
ATOM 11918 N N . LEU B 1 636 ? 43.910 42.614 93.984 1.00 26.50 634 LEU B N 1
ATOM 11919 C CA . LEU B 1 636 ? 44.617 41.358 93.728 1.00 25.42 634 LEU B CA 1
ATOM 11920 C C . LEU B 1 636 ? 45.072 40.704 95.036 1.00 25.24 634 LEU B C 1
ATOM 11921 O O . LEU B 1 636 ? 44.891 39.507 95.233 1.00 23.83 634 LEU B O 1
ATOM 11926 N N . ARG B 1 637 ? 45.637 41.494 95.942 1.00 25.87 635 ARG B N 1
ATOM 11927 C CA . ARG B 1 637 ? 46.124 40.963 97.224 1.00 26.43 635 ARG B CA 1
ATOM 11928 C C . ARG B 1 637 ? 44.997 40.412 98.093 1.00 28.20 635 ARG B C 1
ATOM 11929 O O . ARG B 1 637 ? 45.192 39.397 98.765 1.00 28.43 635 ARG B O 1
ATOM 11937 N N . GLY B 1 638 ? 43.837 41.067 98.060 1.00 28.27 636 GLY B N 1
ATOM 11938 C CA . GLY B 1 638 ? 42.695 40.699 98.901 1.00 29.45 636 GLY B CA 1
ATOM 11939 C C . GLY B 1 638 ? 41.767 39.645 98.295 1.00 29.44 636 GLY B C 1
ATOM 11940 O O . GLY B 1 638 ? 41.007 38.996 99.027 1.00 28.38 636 GLY B O 1
ATOM 11941 N N . SER B 1 639 ? 41.771 39.508 96.960 1.00 27.32 637 SER B N 1
ATOM 11942 C CA . SER B 1 639 ? 40.810 38.614 96.291 1.00 27.16 637 SER B CA 1
ATOM 11943 C C . SER B 1 639 ? 41.402 37.483 95.469 1.00 25.38 637 SER B C 1
ATOM 11944 O O . SER B 1 639 ? 40.718 36.505 95.200 1.00 26.36 637 SER B O 1
ATOM 11947 N N . GLU B 1 640 ? 42.646 37.603 95.042 1.00 24.57 638 GLU B N 1
ATOM 11948 C CA . GLU B 1 640 ? 43.222 36.609 94.149 1.00 23.97 638 GLU B CA 1
ATOM 11949 C C . GLU B 1 640 ? 44.413 35.867 94.730 1.00 22.93 638 GLU B C 1
ATOM 11950 O O . GLU B 1 640 ? 45.034 35.067 94.025 1.00 23.44 638 GLU B O 1
ATOM 11956 N N . TRP B 1 641 ? 44.726 36.128 95.995 1.00 23.46 639 TRP B N 1
ATOM 11957 C CA . TRP B 1 641 ? 45.730 35.379 96.722 1.00 23.46 639 TRP B CA 1
ATOM 11958 C C . TRP B 1 641 ? 45.053 34.097 97.207 1.00 23.33 639 TRP B C 1
ATOM 11959 O O . TRP B 1 641 ? 44.079 34.173 97.944 1.00 23.67 639 TRP B O 1
ATOM 11970 N N . ILE B 1 642 ? 45.544 32.929 96.784 1.00 21.89 640 ILE B N 1
ATOM 11971 C CA . ILE B 1 642 ? 44.897 31.669 97.136 1.00 22.70 640 ILE B CA 1
ATOM 11972 C C . ILE B 1 642 ? 45.840 30.719 97.888 1.00 23.71 640 ILE B C 1
ATOM 11973 O O . ILE B 1 642 ? 47.058 30.903 97.895 1.00 22.03 640 ILE B O 1
ATOM 11978 N N . GLN B 1 643 ? 45.249 29.698 98.491 1.00 24.45 641 GLN B N 1
ATOM 11979 C CA . GLN B 1 643 ? 46.005 28.730 99.284 1.00 27.65 641 GLN B CA 1
ATOM 11980 C C . GLN B 1 643 ? 45.473 27.324 99.030 1.00 27.12 641 GLN B C 1
ATOM 11981 O O . GLN B 1 643 ? 44.270 27.123 98.961 1.00 29.62 641 GLN B O 1
ATOM 11987 N N . SER B 1 644 ? 46.358 26.347 98.890 1.00 26.68 642 SER B N 1
ATOM 11988 C CA . SER B 1 644 ? 45.911 24.955 98.813 1.00 26.70 642 SER B CA 1
ATOM 11989 C C . SER B 1 644 ? 45.681 24.417 100.232 1.00 27.69 642 SER B C 1
ATOM 11990 O O . SER B 1 644 ? 46.197 24.997 101.211 1.00 26.51 642 SER B O 1
ATOM 11993 N N . LYS B 1 645 ? 44.926 23.326 100.356 1.00 28.19 643 LYS B N 1
ATOM 11994 C CA . LYS B 1 645 ? 44.744 22.680 101.676 1.00 29.82 643 LYS B CA 1
ATOM 11995 C C . LYS B 1 645 ? 46.064 22.255 102.311 1.00 30.55 643 LYS B C 1
ATOM 11996 O O . LYS B 1 645 ? 46.191 22.260 103.535 1.00 31.82 643 LYS B O 1
ATOM 12002 N N . GLU B 1 646 ? 47.049 21.895 101.495 1.00 28.24 644 GLU B N 1
ATOM 12003 C CA . GLU B 1 646 ? 48.367 21.588 102.007 1.00 30.08 644 GLU B CA 1
ATOM 12004 C C . GLU B 1 646 ? 49.085 22.809 102.649 1.00 29.91 644 GLU B C 1
ATOM 12005 O O . GLU B 1 646 ? 49.990 22.625 103.453 1.00 30.03 644 GLU B O 1
ATOM 12011 N N . GLY B 1 647 ? 48.678 24.031 102.295 1.00 28.89 645 GLY B N 1
ATOM 12012 C CA . GLY B 1 647 ? 49.223 25.266 102.901 1.00 30.38 645 GLY B CA 1
ATOM 12013 C C . GLY B 1 647 ? 50.203 26.061 102.004 1.00 29.32 645 GLY B C 1
ATOM 12014 O O . GLY B 1 647 ? 50.798 27.031 102.470 1.00 33.46 645 GLY B O 1
ATOM 12015 N N . TYR B 1 648 ? 50.374 25.671 100.746 1.00 25.83 646 TYR B N 1
ATOM 12016 C CA . TYR B 1 648 ? 51.115 26.502 99.808 1.00 24.19 646 TYR B CA 1
ATOM 12017 C C . TYR B 1 648 ? 50.187 27.621 99.326 1.00 23.36 646 TYR B C 1
ATOM 12018 O O . TYR B 1 648 ? 48.949 27.446 99.304 1.00 22.97 646 TYR B O 1
ATOM 12027 N N . ALA B 1 649 ? 50.777 28.766 98.990 1.00 23.36 647 ALA B N 1
ATOM 12028 C CA . ALA B 1 649 ? 49.980 29.939 98.619 1.00 22.58 647 ALA B CA 1
ATOM 12029 C C . ALA B 1 649 ? 50.606 30.663 97.433 1.00 21.51 647 ALA B C 1
ATOM 12030 O O . ALA B 1 649 ? 51.835 30.725 97.298 1.00 20.74 647 ALA B O 1
ATOM 12032 N N . TRP B 1 650 ? 49.747 31.223 96.583 1.00 20.35 648 TRP B N 1
ATOM 12033 C CA . TRP B 1 650 ? 50.196 31.876 95.355 1.00 19.82 648 TRP B CA 1
ATOM 12034 C C . TRP B 1 650 ? 49.061 32.707 94.747 1.00 19.78 648 TRP B C 1
ATOM 12035 O O . TRP B 1 650 ? 47.975 32.731 95.314 1.00 19.75 648 TRP B O 1
ATOM 12046 N N . PHE B 1 651 ? 49.310 33.415 93.630 1.00 19.53 649 PHE B N 1
ATOM 12047 C CA . PHE B 1 651 ? 48.242 34.181 92.973 1.00 19.57 649 PHE B CA 1
ATOM 12048 C C . PHE B 1 651 ? 47.478 33.347 91.916 1.00 19.22 649 PHE B C 1
ATOM 12049 O O . PHE B 1 651 ? 48.087 32.741 91.021 1.00 20.71 649 PHE B O 1
ATOM 12057 N N . ASN B 1 652 ? 46.155 33.320 92.002 1.00 19.06 650 ASN B N 1
ATOM 12058 C CA . ASN B 1 652 ? 45.354 32.825 90.895 1.00 20.03 650 ASN B CA 1
ATOM 12059 C C . ASN B 1 652 ? 45.645 33.647 89.649 1.00 20.90 650 ASN B C 1
ATOM 12060 O O . ASN B 1 652 ? 45.712 34.874 89.714 1.00 21.73 650 ASN B O 1
ATOM 12065 N N . GLY B 1 653 ? 45.841 32.963 88.517 1.00 20.24 651 GLY B N 1
ATOM 12066 C CA . GLY B 1 653 ? 46.148 33.620 87.270 1.00 19.82 651 GLY B CA 1
ATOM 12067 C C . GLY B 1 653 ? 44.980 33.872 86.330 1.00 19.41 651 GLY B C 1
ATOM 12068 O O . GLY B 1 653 ? 45.073 34.768 85.447 1.00 19.79 651 GLY B O 1
ATOM 12069 N N . TYR B 1 654 ? 43.928 33.062 86.449 1.00 18.71 652 TYR B N 1
ATOM 12070 C CA . TYR B 1 654 ? 42.866 32.998 85.432 1.00 20.22 652 TYR B CA 1
ATOM 12071 C C . TYR B 1 654 ? 41.473 32.692 85.971 1.00 20.90 652 TYR B C 1
ATOM 12072 O O . TYR B 1 654 ? 41.297 32.035 86.992 1.00 20.21 652 TYR B O 1
ATOM 12081 N N . TYR B 1 655 ? 40.475 33.204 85.258 1.00 20.88 653 TYR B N 1
ATOM 12082 C CA . TYR B 1 655 ? 39.122 32.691 85.295 1.00 22.13 653 TYR B CA 1
ATOM 12083 C C . TYR B 1 655 ? 38.781 32.170 83.899 1.00 22.37 653 TYR B C 1
ATOM 12084 O O . TYR B 1 655 ? 39.203 32.761 82.900 1.00 22.87 653 TYR B O 1
ATOM 12093 N N . ASN B 1 656 ? 38.016 31.088 83.840 1.00 22.83 654 ASN B N 1
ATOM 12094 C CA . ASN B 1 656 ? 37.695 30.437 82.569 1.00 23.35 654 ASN B CA 1
ATOM 12095 C C . ASN B 1 656 ? 36.388 31.000 82.010 1.00 25.58 654 ASN B C 1
ATOM 12096 O O . ASN B 1 656 ? 35.806 31.909 82.600 1.00 26.41 654 ASN B O 1
ATOM 12101 N N . ASN B 1 657 ? 35.903 30.419 80.906 1.00 25.71 655 ASN B N 1
ATOM 12102 C CA . ASN B 1 657 ? 34.745 30.957 80.218 1.00 27.16 655 ASN B CA 1
ATOM 12103 C C . ASN B 1 657 ? 33.414 30.663 80.912 1.00 28.16 655 ASN B C 1
ATOM 12104 O O . ASN B 1 657 ? 32.369 31.126 80.456 1.00 28.21 655 ASN B O 1
ATOM 12109 N N . ASP B 1 658 ? 33.446 29.868 81.978 1.00 28.59 656 ASP B N 1
ATOM 12110 C CA . ASP B 1 658 ? 32.284 29.718 82.851 1.00 30.65 656 ASP B CA 1
ATOM 12111 C C . ASP B 1 658 ? 32.357 30.623 84.092 1.00 30.66 656 ASP B C 1
ATOM 12112 O O . ASP B 1 658 ? 31.560 30.475 85.005 1.00 31.27 656 ASP B O 1
ATOM 12117 N N . GLY B 1 659 ? 33.299 31.569 84.108 1.00 31.12 657 GLY B N 1
ATOM 12118 C CA . GLY B 1 659 ? 33.513 32.463 85.240 1.00 31.56 657 GLY B CA 1
ATOM 12119 C C . GLY B 1 659 ? 34.047 31.799 86.498 1.00 30.40 657 GLY B C 1
ATOM 12120 O O . GLY B 1 659 ? 33.834 32.320 87.596 1.00 29.13 657 GLY B O 1
ATOM 12121 N N . GLU B 1 660 ? 34.725 30.658 86.337 1.00 28.91 658 GLU B N 1
ATOM 12122 C CA . GLU B 1 660 ? 35.263 29.894 87.460 1.00 29.07 658 GLU B CA 1
ATOM 12123 C C . GLU B 1 660 ? 36.734 30.174 87.608 1.00 26.30 658 GLU B C 1
ATOM 12124 O O . GLU B 1 660 ? 37.474 30.264 86.618 1.00 24.69 658 GLU B O 1
ATOM 12130 N N . ARG B 1 661 ? 37.163 30.267 88.857 1.00 25.71 659 ARG B N 1
ATOM 12131 C CA . ARG B 1 661 ? 38.583 30.368 89.208 1.00 25.37 659 ARG B CA 1
ATOM 12132 C C . ARG B 1 661 ? 39.342 29.150 88.681 1.00 23.29 659 ARG B C 1
ATOM 12133 O O . ARG B 1 661 ? 38.939 28.021 88.926 1.00 22.94 659 ARG B O 1
ATOM 12141 N N . VAL B 1 662 ? 40.445 29.378 87.989 1.00 21.63 660 VAL B N 1
ATOM 12142 C CA . VAL B 1 662 ? 41.169 28.272 87.343 1.00 22.98 660 VAL B CA 1
ATOM 12143 C C . VAL B 1 662 ? 42.068 27.541 88.340 1.00 22.08 660 VAL B C 1
ATOM 12144 O O . VAL B 1 662 ? 42.101 26.330 88.354 1.00 23.46 660 VAL B O 1
ATOM 12148 N N . GLU B 1 663 ? 42.796 28.283 89.160 1.00 21.40 661 GLU B N 1
ATOM 12149 C CA . GLU B 1 663 ? 43.861 27.712 89.973 1.00 21.36 661 GLU B CA 1
ATOM 12150 C C . GLU B 1 663 ? 43.399 27.342 91.387 1.00 21.53 661 GLU B C 1
ATOM 12151 O O . GLU B 1 663 ? 42.397 27.888 91.889 1.00 18.84 661 GLU B O 1
ATOM 12157 N N . GLY B 1 664 ? 44.142 26.413 92.008 1.00 20.51 662 GLY B N 1
ATOM 12158 C CA . GLY B 1 664 ? 43.873 25.926 93.356 1.00 20.93 662 GLY B CA 1
ATOM 12159 C C . GLY B 1 664 ? 43.694 24.414 93.351 1.00 21.48 662 GLY B C 1
ATOM 12160 O O . GLY B 1 664 ? 44.008 23.723 92.364 1.00 20.48 662 GLY B O 1
ATOM 12161 N N . ASP B 1 665 ? 43.151 23.897 94.451 1.00 21.53 663 ASP B N 1
ATOM 12162 C CA . ASP B 1 665 ? 42.890 22.471 94.575 1.00 22.93 663 ASP B CA 1
ATOM 12163 C C . ASP B 1 665 ? 41.870 22.000 93.530 1.00 23.43 663 ASP B C 1
ATOM 12164 O O . ASP B 1 665 ? 40.929 22.730 93.143 1.00 21.78 663 ASP B O 1
ATOM 12169 N N . HIS B 1 666 ? 42.072 20.772 93.073 1.00 23.38 664 HIS B N 1
ATOM 12170 C CA . HIS B 1 666 ? 41.248 20.221 92.017 1.00 23.54 664 HIS B CA 1
ATOM 12171 C C . HIS B 1 666 ? 41.360 18.711 92.083 1.00 23.17 664 HIS B C 1
ATOM 12172 O O . HIS B 1 666 ? 42.432 18.205 92.423 1.00 21.16 664 HIS B O 1
ATOM 12179 N N . PRO B 1 667 ? 40.274 17.995 91.718 1.00 24.67 665 PRO B N 1
ATOM 12180 C CA . PRO B 1 667 ? 40.418 16.563 91.452 1.00 25.69 665 PRO B CA 1
ATOM 12181 C C . PRO B 1 667 ? 41.604 16.255 90.518 1.00 24.14 665 PRO B C 1
ATOM 12182 O O . PRO B 1 667 ? 41.863 16.998 89.540 1.00 22.39 665 PRO B O 1
ATOM 12186 N N . ASP B 1 668 ? 42.337 15.199 90.866 1.00 24.20 666 ASP B N 1
ATOM 12187 C CA . ASP B 1 668 ? 43.525 14.774 90.149 1.00 24.66 666 ASP B CA 1
ATOM 12188 C C . ASP B 1 668 ? 44.738 15.676 90.230 1.00 23.60 666 ASP B C 1
ATOM 12189 O O . ASP B 1 668 ? 45.750 15.386 89.584 1.00 22.78 666 ASP B O 1
ATOM 12194 N N . GLY B 1 669 ? 44.674 16.749 91.007 1.00 23.12 667 GLY B N 1
ATOM 12195 C CA . GLY B 1 669 ? 45.866 17.540 91.296 1.00 22.09 667 GLY B CA 1
ATOM 12196 C C . GLY B 1 669 ? 45.683 19.025 91.248 1.00 21.82 667 GLY B C 1
ATOM 12197 O O . GLY B 1 669 ? 44.884 19.543 90.463 1.00 21.41 667 GLY B O 1
ATOM 12198 N N . VAL B 1 670 ? 46.463 19.713 92.074 1.00 20.73 668 VAL B N 1
ATOM 12199 C CA . VAL B 1 670 ? 46.475 21.161 92.150 1.00 20.39 668 VAL B CA 1
ATOM 12200 C C . VAL B 1 670 ? 46.766 21.776 90.778 1.00 20.30 668 VAL B C 1
ATOM 12201 O O . VAL B 1 670 ? 47.664 21.325 90.064 1.00 20.03 668 VAL B O 1
ATOM 12205 N N . ARG B 1 671 ? 46.009 22.825 90.441 1.00 20.18 669 ARG B N 1
ATOM 12206 C CA . ARG B 1 671 ? 46.201 23.593 89.223 1.00 19.76 669 ARG B CA 1
ATOM 12207 C C . ARG B 1 671 ? 46.890 24.880 89.552 1.00 19.34 669 ARG B C 1
ATOM 12208 O O . ARG B 1 671 ? 46.382 25.653 90.356 1.00 20.19 669 ARG B O 1
ATOM 12216 N N . MET B 1 672 ? 48.046 25.101 88.927 1.00 17.71 670 MET B N 1
ATOM 12217 C CA . MET B 1 672 ? 48.843 26.315 89.125 1.00 19.16 670 MET B CA 1
ATOM 12218 C C . MET B 1 672 ? 49.484 26.706 87.794 1.00 18.81 670 MET B C 1
ATOM 12219 O O . MET B 1 672 ? 49.840 25.796 86.989 1.00 18.56 670 MET B O 1
ATOM 12224 N N . THR B 1 673 ? 49.615 28.021 87.552 1.00 17.93 671 THR B N 1
ATOM 12225 C CA . THR B 1 673 ? 50.288 28.524 86.355 1.00 18.98 671 THR B CA 1
ATOM 12226 C C . THR B 1 673 ? 51.477 29.350 86.793 1.00 18.73 671 THR B C 1
ATOM 12227 O O . THR B 1 673 ? 51.410 30.086 87.780 1.00 20.04 671 THR B O 1
ATOM 12231 N N . LEU B 1 674 ? 52.556 29.256 86.031 1.00 18.31 672 LEU B N 1
ATOM 12232 C CA . LEU B 1 674 ? 53.694 30.125 86.231 1.00 18.81 672 LEU B CA 1
ATOM 12233 C C . LEU B 1 674 ? 53.346 31.560 85.846 1.00 19.48 672 LEU B C 1
ATOM 12234 O O . LEU B 1 674 ? 53.731 32.493 86.551 1.00 19.34 672 LEU B O 1
ATOM 12239 N N . THR B 1 675 ? 52.568 31.732 84.780 1.00 19.15 673 THR B N 1
ATOM 12240 C CA . THR B 1 675 ? 52.237 33.076 84.282 1.00 19.75 673 THR B CA 1
ATOM 12241 C C . THR B 1 675 ? 51.541 33.954 85.315 1.00 19.80 673 THR B C 1
ATOM 12242 O O . THR B 1 675 ? 51.833 35.160 85.423 1.00 20.28 673 THR B O 1
ATOM 12246 N N . GLY B 1 676 ? 50.668 33.345 86.112 1.00 19.03 674 GLY B N 1
ATOM 12247 C CA . GLY B 1 676 ? 49.978 34.031 87.178 1.00 19.61 674 GLY B CA 1
ATOM 12248 C C . GLY B 1 676 ? 50.865 34.581 88.297 1.00 19.05 674 GLY B C 1
ATOM 12249 O O . GLY B 1 676 ? 50.379 35.384 89.100 1.00 21.83 674 GLY B O 1
ATOM 12250 N N . GLN B 1 677 ? 52.132 34.175 88.333 1.00 17.80 675 GLN B N 1
ATOM 12251 C CA . GLN B 1 677 ? 53.071 34.592 89.354 1.00 18.87 675 GLN B CA 1
ATOM 12252 C C . GLN B 1 677 ? 54.044 35.644 88.865 1.00 20.39 675 GLN B C 1
ATOM 12253 O O . GLN B 1 677 ? 54.445 36.502 89.622 1.00 19.37 675 GLN B O 1
ATOM 12259 N N . VAL B 1 678 ? 54.434 35.564 87.594 1.00 20.64 676 VAL B N 1
ATOM 12260 C CA . VAL B 1 678 ? 55.598 36.299 87.092 1.00 21.48 676 VAL B CA 1
ATOM 12261 C C . VAL B 1 678 ? 55.479 37.819 87.204 1.00 21.80 676 VAL B C 1
ATOM 12262 O O . VAL B 1 678 ? 56.390 38.471 87.719 1.00 21.01 676 VAL B O 1
ATOM 12266 N N . PHE B 1 679 ? 54.358 38.361 86.743 1.00 21.96 677 PHE B N 1
ATOM 12267 C CA . PHE B 1 679 ? 54.171 39.819 86.734 1.00 22.79 677 PHE B CA 1
ATOM 12268 C C . PHE B 1 679 ? 53.753 40.373 88.085 1.00 24.44 677 PHE B C 1
ATOM 12269 O O . PHE B 1 679 ? 54.090 41.524 88.408 1.00 24.20 677 PHE B O 1
ATOM 12277 N N . ALA B 1 680 ? 53.069 39.566 88.906 1.00 22.47 678 ALA B N 1
ATOM 12278 C CA . ALA B 1 680 ? 52.828 39.940 90.300 1.00 23.73 678 ALA B CA 1
ATOM 12279 C C . ALA B 1 680 ? 54.145 40.198 91.026 1.00 23.62 678 ALA B C 1
ATOM 12280 O O . ALA B 1 680 ? 54.319 41.221 91.719 1.00 23.62 678 ALA B O 1
ATOM 12282 N N . ILE B 1 681 ? 55.107 39.297 90.822 1.00 23.04 679 ILE B N 1
ATOM 12283 C CA . ILE B 1 681 ? 56.450 39.465 91.412 1.00 22.57 679 ILE B CA 1
ATOM 12284 C C . ILE B 1 681 ? 57.195 40.653 90.779 1.00 23.25 679 ILE B C 1
ATOM 12285 O O . ILE B 1 681 ? 57.686 41.529 91.478 1.00 23.01 679 ILE B O 1
ATOM 12290 N N . MET B 1 682 ? 57.275 40.667 89.458 1.00 22.48 680 MET B N 1
ATOM 12291 C CA . MET B 1 682 ? 58.086 41.660 88.739 1.00 25.01 680 MET B CA 1
ATOM 12292 C C . MET B 1 682 ? 57.647 43.096 89.048 1.00 25.83 680 MET B C 1
ATOM 12293 O O . MET B 1 682 ? 58.482 43.975 89.245 1.00 25.70 680 MET B O 1
ATOM 12298 N N . GLY B 1 683 ? 56.339 43.290 89.119 1.00 25.62 681 GLY B N 1
ATOM 12299 C CA . GLY B 1 683 ? 55.766 44.601 89.247 1.00 27.40 681 GLY B CA 1
ATOM 12300 C C . GLY B 1 683 ? 55.426 45.110 90.633 1.00 29.14 681 GLY B C 1
ATOM 12301 O O . GLY B 1 683 ? 55.119 46.290 90.790 1.00 30.83 681 GLY B O 1
ATOM 12302 N N . GLY B 1 684 ? 55.456 44.229 91.624 1.00 28.50 682 GLY B N 1
ATOM 12303 C CA . GLY B 1 684 ? 55.258 44.616 93.005 1.00 29.50 682 GLY B CA 1
ATOM 12304 C C . GLY B 1 684 ? 53.879 44.339 93.569 1.00 29.42 682 GLY B C 1
ATOM 12305 O O . GLY B 1 684 ? 53.639 44.641 94.740 1.00 30.25 682 GLY B O 1
ATOM 12306 N N . VAL B 1 685 ? 52.961 43.777 92.779 1.00 27.67 683 VAL B N 1
ATOM 12307 C CA . VAL B 1 685 ? 51.678 43.343 93.346 1.00 27.33 683 VAL B CA 1
ATOM 12308 C C . VAL B 1 685 ? 51.934 42.344 94.488 1.00 27.09 683 VAL B C 1
ATOM 12309 O O . VAL B 1 685 ? 51.327 42.430 95.551 1.00 27.48 683 VAL B O 1
ATOM 12313 N N . ALA B 1 686 ? 52.851 41.413 94.264 1.00 25.45 684 ALA B N 1
ATOM 12314 C CA . ALA B 1 686 ? 53.295 40.509 95.310 1.00 26.09 684 ALA B CA 1
ATOM 12315 C C . ALA B 1 686 ? 54.188 41.272 96.296 1.00 27.21 684 ALA B C 1
ATOM 12316 O O . ALA B 1 686 ? 55.184 41.870 95.893 1.00 27.18 684 ALA B O 1
ATOM 12318 N N . THR B 1 687 ? 53.835 41.232 97.576 1.00 27.76 685 THR B N 1
ATOM 12319 C CA . THR B 1 687 ? 54.751 41.693 98.670 1.00 29.31 685 THR B CA 1
ATOM 12320 C C . THR B 1 687 ? 55.984 40.787 98.723 1.00 28.93 685 THR B C 1
ATOM 12321 O O . THR B 1 687 ? 56.024 39.743 98.061 1.00 28.58 685 THR B O 1
ATOM 12325 N N . ASP B 1 688 ? 56.991 41.178 99.476 1.00 30.15 686 ASP B N 1
ATOM 12326 C CA . ASP B 1 688 ? 58.159 40.313 99.680 1.00 31.75 686 ASP B CA 1
ATOM 12327 C C . ASP B 1 688 ? 57.746 38.967 100.293 1.00 31.56 686 ASP B C 1
ATOM 12328 O O . ASP B 1 688 ? 58.256 37.925 99.891 1.00 28.11 686 ASP B O 1
ATOM 12333 N N . GLU B 1 689 ? 56.812 39.001 101.247 1.00 32.37 687 GLU B N 1
ATOM 12334 C CA . GLU B 1 689 ? 56.343 37.779 101.909 1.00 33.69 687 GLU B CA 1
ATOM 12335 C C . GLU B 1 689 ? 55.571 36.892 100.913 1.00 29.44 687 GLU B C 1
ATOM 12336 O O . GLU B 1 689 ? 55.764 35.675 100.872 1.00 26.64 687 GLU B O 1
ATOM 12342 N N . GLN B 1 690 ? 54.714 37.511 100.104 1.00 27.74 688 GLN B N 1
ATOM 12343 C CA . GLN B 1 690 ? 53.995 36.790 99.065 1.00 25.61 688 GLN B CA 1
ATOM 12344 C C . GLN B 1 690 ? 54.948 36.184 98.032 1.00 23.94 688 GLN B C 1
ATOM 12345 O O . GLN B 1 690 ? 54.749 35.066 97.609 1.00 22.65 688 GLN B O 1
ATOM 12351 N N . THR B 1 691 ? 55.990 36.916 97.677 1.00 24.14 689 THR B N 1
ATOM 12352 C CA . THR B 1 691 ? 56.987 36.467 96.723 1.00 24.33 689 THR B CA 1
ATOM 12353 C C . THR B 1 691 ? 57.749 35.232 97.238 1.00 24.57 689 THR B C 1
ATOM 12354 O O . THR B 1 691 ? 57.983 34.279 96.467 1.00 23.47 689 THR B O 1
ATOM 12358 N N . GLU B 1 692 ? 58.129 35.242 98.515 1.00 24.73 690 GLU B N 1
ATOM 12359 C CA . GLU B 1 692 ? 58.759 34.068 99.117 1.00 25.86 690 GLU B CA 1
ATOM 12360 C C . GLU B 1 692 ? 57.830 32.873 99.027 1.00 24.92 690 GLU B C 1
ATOM 12361 O O . GLU B 1 692 ? 58.264 31.795 98.658 1.00 24.63 690 GLU B O 1
ATOM 12364 N N . LYS B 1 693 ? 56.558 33.079 99.352 1.00 24.89 691 LYS B N 1
ATOM 12365 C CA . LYS B 1 693 ? 55.580 32.010 99.319 1.00 25.04 691 LYS B CA 1
ATOM 12366 C C . LYS B 1 693 ? 55.304 31.507 97.907 1.00 24.26 691 LYS B C 1
ATOM 12367 O O . LYS B 1 693 ? 55.171 30.293 97.701 1.00 23.47 691 LYS B O 1
ATOM 12373 N N . ILE B 1 694 ? 55.224 32.428 96.953 1.00 22.27 692 ILE B N 1
ATOM 12374 C CA . ILE B 1 694 ? 55.054 32.042 95.551 1.00 22.07 692 ILE B CA 1
ATOM 12375 C C . ILE B 1 694 ? 56.212 31.144 95.122 1.00 21.46 692 ILE B C 1
ATOM 12376 O O . ILE B 1 694 ? 55.986 30.114 94.501 1.00 22.27 692 ILE B O 1
ATOM 12381 N N A SER B 1 695 ? 57.437 31.546 95.442 0.50 22.00 693 SER B N 1
ATOM 12382 N N B SER B 1 695 ? 57.429 31.542 95.458 0.50 22.03 693 SER B N 1
ATOM 12383 C CA A SER B 1 695 ? 58.610 30.775 95.056 0.50 22.48 693 SER B CA 1
ATOM 12384 C CA B SER B 1 695 ? 58.616 30.796 95.068 0.50 22.54 693 SER B CA 1
ATOM 12385 C C A SER B 1 695 ? 58.567 29.351 95.627 0.50 22.62 693 SER B C 1
ATOM 12386 C C B SER B 1 695 ? 58.619 29.364 95.650 0.50 22.72 693 SER B C 1
ATOM 12387 O O A SER B 1 695 ? 58.908 28.391 94.925 0.50 21.19 693 SER B O 1
ATOM 12388 O O B SER B 1 695 ? 59.038 28.415 94.979 0.50 21.48 693 SER B O 1
ATOM 12393 N N . GLN B 1 696 ? 58.103 29.213 96.874 1.00 23.00 694 GLN B N 1
ATOM 12394 C CA . GLN B 1 696 ? 57.893 27.901 97.480 1.00 23.05 694 GLN B CA 1
ATOM 12395 C C . GLN B 1 696 ? 56.827 27.079 96.736 1.00 21.52 694 GLN B C 1
ATOM 12396 O O . GLN B 1 696 ? 57.035 25.883 96.507 1.00 21.13 694 GLN B O 1
ATOM 12402 N N . ALA B 1 697 ? 55.713 27.712 96.387 1.00 20.12 695 ALA B N 1
ATOM 12403 C CA . ALA B 1 697 ? 54.640 27.042 95.632 1.00 21.41 695 ALA B CA 1
ATOM 12404 C C . ALA B 1 697 ? 55.098 26.608 94.230 1.00 21.47 695 ALA B C 1
ATOM 12405 O O . ALA B 1 697 ? 54.793 25.495 93.790 1.00 22.29 695 ALA B O 1
ATOM 12407 N N . VAL B 1 698 ? 55.822 27.494 93.548 1.00 21.53 696 VAL B N 1
ATOM 12408 C CA . VAL B 1 698 ? 56.411 27.170 92.239 1.00 20.99 696 VAL B CA 1
ATOM 12409 C C . VAL B 1 698 ? 57.318 25.950 92.356 1.00 21.84 696 VAL B C 1
ATOM 12410 O O . VAL B 1 698 ? 57.199 24.991 91.557 1.00 22.88 696 VAL B O 1
ATOM 12414 N N . ASN B 1 699 ? 58.223 25.969 93.319 1.00 22.20 697 ASN B N 1
ATOM 12415 C CA . ASN B 1 699 ? 59.143 24.840 93.495 1.00 25.64 697 ASN B CA 1
ATOM 12416 C C . ASN B 1 699 ? 58.425 23.549 93.850 1.00 26.20 697 ASN B C 1
ATOM 12417 O O . ASN B 1 699 ? 58.870 22.471 93.440 1.00 27.23 697 ASN B O 1
ATOM 12422 N N . ARG B 1 700 ? 57.325 23.673 94.569 1.00 24.92 698 ARG B N 1
ATOM 12423 C CA . ARG B 1 700 ? 56.532 22.530 94.993 1.00 26.93 698 ARG B CA 1
ATOM 12424 C C . ARG B 1 700 ? 55.693 21.914 93.871 1.00 25.83 698 ARG B C 1
ATOM 12425 O O . ARG B 1 700 ? 55.620 20.689 93.794 1.00 28.01 698 ARG B O 1
ATOM 12433 N N . TYR B 1 701 ? 54.997 22.750 93.095 1.00 22.93 699 TYR B N 1
ATOM 12434 C CA . TYR B 1 701 ? 54.025 22.289 92.112 1.00 21.78 699 TYR B CA 1
ATOM 12435 C C . TYR B 1 701 ? 54.515 22.304 90.656 1.00 23.16 699 TYR B C 1
ATOM 12436 O O . TYR B 1 701 ? 53.991 21.538 89.823 1.00 23.18 699 TYR B O 1
ATOM 12445 N N . LEU B 1 702 ? 55.467 23.186 90.344 1.00 22.33 700 LEU B N 1
ATOM 12446 C CA . LEU B 1 702 ? 55.890 23.417 88.969 1.00 22.05 700 LEU B CA 1
ATOM 12447 C C . LEU B 1 702 ? 57.301 22.946 88.606 1.00 23.10 700 LEU B C 1
ATOM 12448 O O . LEU B 1 702 ? 57.551 22.650 87.446 1.00 21.86 700 LEU B O 1
ATOM 12453 N N . LYS B 1 703 ? 58.211 22.893 89.581 1.00 23.26 701 LYS B N 1
ATOM 12454 C CA . LYS B 1 703 ? 59.591 22.569 89.325 1.00 24.12 701 LYS B CA 1
ATOM 12455 C C . LYS B 1 703 ? 59.735 21.060 89.207 1.00 26.17 701 LYS B C 1
ATOM 12456 O O . LYS B 1 703 ? 59.641 20.322 90.181 1.00 25.00 701 LYS B O 1
ATOM 12462 N N . ASP B 1 704 ? 59.960 20.596 87.993 1.00 24.83 702 ASP B N 1
ATOM 12463 C CA . ASP B 1 704 ? 60.123 19.191 87.725 1.00 27.63 702 ASP B CA 1
ATOM 12464 C C . ASP B 1 704 ? 61.623 18.868 87.791 1.00 29.81 702 ASP B C 1
ATOM 12465 O O . ASP B 1 704 ? 62.441 19.608 87.242 1.00 28.11 702 ASP B O 1
ATOM 12470 N N A GLU B 1 705 ? 61.980 17.772 88.432 0.50 32.19 703 GLU B N 1
ATOM 12471 N N B GLU B 1 705 ? 62.009 17.764 88.449 0.50 31.04 703 GLU B N 1
ATOM 12472 C CA A GLU B 1 705 ? 63.404 17.472 88.580 0.50 35.63 703 GLU B CA 1
ATOM 12473 C CA B GLU B 1 705 ? 63.449 17.391 88.568 0.50 33.62 703 GLU B CA 1
ATOM 12474 C C A GLU B 1 705 ? 64.085 17.103 87.236 0.50 37.50 703 GLU B C 1
ATOM 12475 C C B GLU B 1 705 ? 64.113 17.088 87.211 0.50 36.11 703 GLU B C 1
ATOM 12476 O O A GLU B 1 705 ? 65.283 17.355 87.076 0.50 37.75 703 GLU B O 1
ATOM 12477 O O B GLU B 1 705 ? 65.330 17.300 87.034 0.50 36.19 703 GLU B O 1
ATOM 12488 N N . ARG B 1 706 ? 63.328 16.582 86.262 1.00 37.39 704 ARG B N 1
ATOM 12489 C CA . ARG B 1 706 ? 63.861 16.227 84.937 1.00 40.34 704 ARG B CA 1
ATOM 12490 C C . ARG B 1 706 ? 63.832 17.402 83.960 1.00 38.17 704 ARG B C 1
ATOM 12491 O O . ARG B 1 706 ? 64.802 17.618 83.251 1.00 36.66 704 ARG B O 1
ATOM 12499 N N . ILE B 1 707 ? 62.743 18.163 83.913 1.00 26.38 705 ILE B N 1
ATOM 12500 C CA . ILE B 1 707 ? 62.576 19.166 82.877 1.00 25.18 705 ILE B CA 1
ATOM 12501 C C . ILE B 1 707 ? 62.488 20.630 83.335 1.00 24.66 705 ILE B C 1
ATOM 12502 O O . ILE B 1 707 ? 62.306 21.520 82.496 1.00 23.69 705 ILE B O 1
ATOM 12507 N N . GLY B 1 708 ? 62.650 20.894 84.621 1.00 21.91 706 GLY B N 1
ATOM 12508 C CA . GLY B 1 708 ? 62.669 22.265 85.108 1.00 23.14 706 GLY B CA 1
ATOM 12509 C C . GLY B 1 708 ? 61.312 22.894 85.389 1.00 22.17 706 GLY B C 1
ATOM 12510 O O . GLY B 1 708 ? 60.341 22.205 85.741 1.00 21.64 706 GLY B O 1
ATOM 12511 N N . TYR B 1 709 ? 61.267 24.215 85.298 1.00 20.50 707 TYR B N 1
ATOM 12512 C CA . TYR B 1 709 ? 60.109 24.978 85.733 1.00 20.25 707 TYR B CA 1
ATOM 12513 C C . TYR B 1 709 ? 59.011 24.961 84.685 1.00 20.32 707 TYR B C 1
ATOM 12514 O O . TYR B 1 709 ? 59.092 25.686 83.713 1.00 21.10 707 TYR B O 1
ATOM 12523 N N . ARG B 1 710 ? 57.981 24.164 84.926 1.00 19.29 708 ARG B N 1
ATOM 12524 C CA . ARG B 1 710 ? 56.861 24.041 84.031 1.00 19.18 708 ARG B CA 1
ATOM 12525 C C . ARG B 1 710 ? 55.995 25.288 83.984 1.00 20.55 708 ARG B C 1
ATOM 12526 O O . ARG B 1 710 ? 55.923 26.067 84.954 1.00 21.67 708 ARG B O 1
ATOM 12534 N N . LEU B 1 711 ? 55.339 25.475 82.835 1.00 18.41 709 LEU B N 1
ATOM 12535 C CA . LEU B 1 711 ? 54.484 26.612 82.618 1.00 18.40 709 LEU B CA 1
ATOM 12536 C C . LEU B 1 711 ? 53.198 26.517 83.428 1.00 18.33 709 LEU B C 1
ATOM 12537 O O . LEU B 1 711 ? 52.596 27.529 83.759 1.00 20.02 709 LEU B O 1
ATOM 12542 N N . ASN B 1 712 ? 52.770 25.299 83.713 1.00 18.69 710 ASN B N 1
ATOM 12543 C CA . ASN B 1 712 ? 51.573 25.011 84.470 1.00 18.69 710 ASN B CA 1
ATOM 12544 C C . ASN B 1 712 ? 51.643 23.578 84.919 1.00 18.94 710 ASN B C 1
ATOM 12545 O O . ASN B 1 712 ? 52.389 22.794 84.338 1.00 20.38 710 ASN B O 1
ATOM 12550 N N . SER B 1 713 ? 50.876 23.239 85.960 1.00 19.30 711 SER B N 1
ATOM 12551 C CA . SER B 1 713 ? 50.704 21.864 86.375 1.00 20.25 711 SER B CA 1
ATOM 12552 C C . SER B 1 713 ? 49.642 21.208 85.483 1.00 21.40 711 SER B C 1
ATOM 12553 O O . SER B 1 713 ? 49.025 21.857 84.638 1.00 21.17 711 SER B O 1
ATOM 12556 N N . ARG B 1 714 ? 49.464 19.911 85.652 1.00 22.01 712 ARG B N 1
ATOM 12557 C CA . ARG B 1 714 ? 48.604 19.132 84.789 1.00 23.78 712 ARG B CA 1
ATOM 12558 C C . ARG B 1 714 ? 47.104 19.357 85.011 1.00 24.60 712 ARG B C 1
ATOM 12559 O O . ARG B 1 714 ? 46.585 19.167 86.111 1.00 23.70 712 ARG B O 1
ATOM 12567 N N . PHE B 1 715 ? 46.414 19.759 83.941 1.00 23.79 713 PHE B N 1
ATOM 12568 C CA . PHE B 1 715 ? 44.971 19.779 83.925 1.00 24.95 713 PHE B CA 1
ATOM 12569 C C . PHE B 1 715 ? 44.603 18.520 83.134 1.00 27.15 713 PHE B C 1
ATOM 12570 O O . PHE B 1 715 ? 45.004 18.378 81.985 1.00 29.84 713 PHE B O 1
ATOM 12578 N N . GLY B 1 716 ? 43.814 17.626 83.693 1.00 27.80 714 GLY B N 1
ATOM 12579 C CA . GLY B 1 716 ? 43.489 16.388 82.977 1.00 30.64 714 GLY B CA 1
ATOM 12580 C C . GLY B 1 716 ? 42.564 16.602 81.774 1.00 30.32 714 GLY B C 1
ATOM 12581 O O . GLY B 1 716 ? 41.459 17.111 81.914 1.00 30.47 714 GLY B O 1
ATOM 12582 N N . GLY B 1 717 ? 43.014 16.206 80.601 1.00 30.14 715 GLY B N 1
ATOM 12583 C CA . GLY B 1 717 ? 42.227 16.329 79.370 1.00 30.93 715 GLY B CA 1
ATOM 12584 C C . GLY B 1 717 ? 42.073 17.739 78.808 1.00 28.36 715 GLY B C 1
ATOM 12585 O O . GLY B 1 717 ? 42.637 18.710 79.307 1.00 27.59 715 GLY B O 1
ATOM 12586 N N . ILE B 1 718 ? 41.300 17.829 77.737 1.00 28.19 716 ILE B N 1
ATOM 12587 C CA . ILE B 1 718 ? 41.057 19.112 77.048 1.00 26.82 716 ILE B CA 1
ATOM 12588 C C . ILE B 1 718 ? 40.220 20.043 77.936 1.00 26.18 716 ILE B C 1
ATOM 12589 O O . ILE B 1 718 ? 39.449 19.596 78.803 1.00 25.34 716 ILE B O 1
ATOM 12594 N N . GLN B 1 719 ? 40.384 21.332 77.698 1.00 25.00 717 GLN B N 1
ATOM 12595 C CA . GLN B 1 719 ? 39.775 22.359 78.551 1.00 25.54 717 GLN B CA 1
ATOM 12596 C C . GLN B 1 719 ? 39.119 23.363 77.617 1.00 26.41 717 GLN B C 1
ATOM 12597 O O . GLN B 1 719 ? 39.642 24.447 77.387 1.00 24.78 717 GLN B O 1
ATOM 12603 N N . GLN B 1 720 ? 37.970 22.971 77.080 1.00 29.70 718 GLN B N 1
ATOM 12604 C CA . GLN B 1 720 ? 37.280 23.743 76.021 1.00 31.08 718 GLN B CA 1
ATOM 12605 C C . GLN B 1 720 ? 36.602 25.054 76.486 1.00 31.40 718 GLN B C 1
ATOM 12606 O O . GLN B 1 720 ? 36.117 25.818 75.653 1.00 31.81 718 GLN B O 1
ATOM 12612 N N . ASN B 1 721 ? 36.603 25.318 77.799 1.00 28.26 719 ASN B N 1
ATOM 12613 C CA . ASN B 1 721 ? 36.195 26.615 78.338 1.00 27.94 719 ASN B CA 1
ATOM 12614 C C . ASN B 1 721 ? 37.418 27.485 78.705 1.00 25.39 719 ASN B C 1
ATOM 12615 O O . ASN B 1 721 ? 37.277 28.501 79.355 1.00 24.69 719 ASN B O 1
ATOM 12620 N N . LEU B 1 722 ? 38.609 27.095 78.276 1.00 24.15 720 LEU B N 1
ATOM 12621 C CA . LEU B 1 722 ? 39.795 27.857 78.608 1.00 23.88 720 LEU B CA 1
ATOM 12622 C C . LEU B 1 722 ? 40.742 28.042 77.433 1.00 23.80 720 LEU B C 1
ATOM 12623 O O . LEU B 1 722 ? 41.063 29.174 77.071 1.00 22.83 720 LEU B O 1
ATOM 12628 N N . GLY B 1 723 ? 41.193 26.950 76.822 1.00 24.19 721 GLY B N 1
ATOM 12629 C CA . GLY B 1 723 ? 42.095 27.101 75.698 1.00 24.58 721 GLY B CA 1
ATOM 12630 C C . GLY B 1 723 ? 42.522 25.847 74.985 1.00 25.29 721 GLY B C 1
ATOM 12631 O O . GLY B 1 723 ? 42.534 24.757 75.563 1.00 25.27 721 GLY B O 1
ATOM 12632 N N . ARG B 1 724 ? 42.880 26.018 73.712 1.00 26.99 722 ARG B N 1
ATOM 12633 C CA . ARG B 1 724 ? 43.322 24.922 72.851 1.00 28.28 722 ARG B CA 1
ATOM 12634 C C . ARG B 1 724 ? 44.668 24.362 73.324 1.00 25.80 722 ARG B C 1
ATOM 12635 O O . ARG B 1 724 ? 45.019 23.248 72.964 1.00 26.20 722 ARG B O 1
ATOM 12643 N N . ALA B 1 725 ? 45.433 25.140 74.096 1.00 24.96 723 ALA B N 1
ATOM 12644 C CA . ALA B 1 725 ? 46.695 24.656 74.664 1.00 25.15 723 ALA B CA 1
ATOM 12645 C C . ALA B 1 725 ? 46.551 23.295 75.376 1.00 24.21 723 ALA B C 1
ATOM 12646 O O . ALA B 1 725 ? 47.431 22.442 75.284 1.00 21.50 723 ALA B O 1
ATOM 12648 N N . PHE B 1 726 ? 45.414 23.097 76.025 1.00 22.42 724 PHE B N 1
ATOM 12649 C CA . PHE B 1 726 ? 45.187 21.877 76.776 1.00 22.98 724 PHE B CA 1
ATOM 12650 C C . PHE B 1 726 ? 44.894 20.641 75.923 1.00 23.81 724 PHE B C 1
ATOM 12651 O O . PHE B 1 726 ? 44.776 19.549 76.463 1.00 23.19 724 PHE B O 1
ATOM 12659 N N . GLY B 1 727 ? 44.788 20.813 74.608 1.00 22.10 725 GLY B N 1
ATOM 12660 C CA . GLY B 1 727 ? 44.778 19.704 73.681 1.00 22.93 725 GLY B CA 1
ATOM 12661 C C . GLY B 1 727 ? 46.161 19.169 73.383 1.00 22.41 725 GLY B C 1
ATOM 12662 O O . GLY B 1 727 ? 46.291 18.038 72.894 1.00 22.03 725 GLY B O 1
ATOM 12663 N N . PHE B 1 728 ? 47.202 19.966 73.647 1.00 23.10 726 PHE B N 1
ATOM 12664 C CA . PHE B 1 728 ? 48.574 19.465 73.567 1.00 23.15 726 PHE B CA 1
ATOM 12665 C C . PHE B 1 728 ? 48.807 18.496 74.717 1.00 23.39 726 PHE B C 1
ATOM 12666 O O . PHE B 1 728 ? 48.254 18.660 75.795 1.00 21.94 726 PHE B O 1
ATOM 12674 N N . ALA B 1 729 ? 49.623 17.483 74.459 1.00 22.04 727 ALA B N 1
ATOM 12675 C CA . ALA B 1 729 ? 50.084 16.573 75.484 1.00 22.95 727 ALA B CA 1
ATOM 12676 C C . ALA B 1 729 ? 50.808 17.377 76.572 1.00 21.90 727 ALA B C 1
ATOM 12677 O O . ALA B 1 729 ? 51.501 18.352 76.283 1.00 20.76 727 ALA B O 1
ATOM 12679 N N . PHE B 1 730 ? 50.633 16.944 77.812 1.00 21.31 728 PHE B N 1
ATOM 12680 C CA . PHE B 1 730 ? 51.269 17.591 78.961 1.00 21.57 728 PHE B CA 1
ATOM 12681 C C . PHE B 1 730 ? 52.785 17.524 78.821 1.00 20.93 728 PHE B C 1
ATOM 12682 O O . PHE B 1 730 ? 53.342 16.493 78.469 1.00 22.25 728 PHE B O 1
ATOM 12690 N N . GLY B 1 731 ? 53.438 18.645 79.046 1.00 20.10 729 GLY B N 1
ATOM 12691 C CA . GLY B 1 731 ? 54.869 18.746 78.816 1.00 20.47 729 GLY B CA 1
ATOM 12692 C C . GLY B 1 731 ? 55.314 19.227 77.434 1.00 20.26 729 GLY B C 1
ATOM 12693 O O . GLY B 1 731 ? 56.484 19.075 77.084 1.00 20.29 729 GLY B O 1
ATOM 12694 N N . HIS B 1 732 ? 54.404 19.803 76.654 1.00 20.15 730 HIS B N 1
ATOM 12695 C CA . HIS B 1 732 ? 54.738 20.241 75.305 1.00 20.82 730 HIS B CA 1
ATOM 12696 C C . HIS B 1 732 ? 54.099 21.581 74.999 1.00 19.81 730 HIS B C 1
ATOM 12697 O O . HIS B 1 732 ? 52.941 21.787 75.306 1.00 20.27 730 HIS B O 1
ATOM 12704 N N . LYS B 1 733 ? 54.879 22.496 74.430 1.00 21.19 731 LYS B N 1
ATOM 12705 C CA . LYS B 1 733 ? 54.404 23.803 73.984 1.00 22.49 731 LYS B CA 1
ATOM 12706 C C . LYS B 1 733 ? 53.790 24.543 75.187 1.00 23.14 731 LYS B C 1
ATOM 12707 O O . LYS B 1 733 ? 54.359 24.468 76.285 1.00 22.95 731 LYS B O 1
ATOM 12713 N N . GLU B 1 734 ? 52.634 25.187 75.043 1.00 22.67 732 GLU B N 1
ATOM 12714 C CA . GLU B 1 734 ? 52.078 25.929 76.170 1.00 24.73 732 GLU B CA 1
ATOM 12715 C C . GLU B 1 734 ? 51.305 25.051 77.178 1.00 22.97 732 GLU B C 1
ATOM 12716 O O . GLU B 1 734 ? 50.748 25.600 78.118 1.00 26.39 732 GLU B O 1
ATOM 12722 N N . ASN B 1 735 ? 51.290 23.723 77.017 1.00 20.75 733 ASN B N 1
ATOM 12723 C CA . ASN B 1 735 ? 50.743 22.871 78.065 1.00 19.28 733 ASN B CA 1
ATOM 12724 C C . ASN B 1 735 ? 51.827 22.209 78.916 1.00 19.46 733 ASN B C 1
ATOM 12725 O O . ASN B 1 735 ? 52.228 21.071 78.674 1.00 21.00 733 ASN B O 1
ATOM 12730 N N . GLY B 1 736 ? 52.312 22.970 79.889 1.00 19.86 734 GLY B N 1
ATOM 12731 C CA . GLY B 1 736 ? 53.162 22.422 80.955 1.00 20.37 734 GLY B CA 1
ATOM 12732 C C . GLY B 1 736 ? 54.583 22.030 80.589 1.00 20.55 734 GLY B C 1
ATOM 12733 O O . GLY B 1 736 ? 55.233 21.276 81.337 1.00 20.42 734 GLY B O 1
ATOM 12734 N N . ALA B 1 737 ? 55.083 22.531 79.453 1.00 19.91 735 ALA B N 1
ATOM 12735 C CA . ALA B 1 737 ? 56.486 22.344 79.139 1.00 19.37 735 ALA B CA 1
ATOM 12736 C C . ALA B 1 737 ? 57.284 23.355 79.966 1.00 18.50 735 ALA B C 1
ATOM 12737 O O . ALA B 1 737 ? 56.712 24.268 80.582 1.00 18.01 735 ALA B O 1
ATOM 12739 N N . MET B 1 738 ? 58.600 23.205 79.959 1.00 17.46 736 MET B N 1
ATOM 12740 C CA . MET B 1 738 ? 59.480 24.248 80.473 1.00 17.92 736 MET B CA 1
ATOM 12741 C C . MET B 1 738 ? 59.532 25.269 79.339 1.00 18.94 736 MET B C 1
ATOM 12742 O O . MET B 1 738 ? 60.283 25.091 78.366 1.00 16.79 736 MET B O 1
ATOM 12747 N N . PHE B 1 739 ? 58.711 26.315 79.447 1.00 17.23 737 PHE B N 1
ATOM 12748 C CA . PHE B 1 739 ? 58.609 27.278 78.383 1.00 18.77 737 PHE B CA 1
ATOM 12749 C C . PHE B 1 739 ? 59.542 28.450 78.660 1.00 18.05 737 PHE B C 1
ATOM 12750 O O . PHE B 1 739 ? 59.272 29.292 79.503 1.00 19.49 737 PHE B O 1
ATOM 12758 N N . SER B 1 740 ? 60.661 28.476 77.953 1.00 16.37 738 SER B N 1
ATOM 12759 C CA . SER B 1 740 ? 61.818 29.292 78.306 1.00 17.74 738 SER B CA 1
ATOM 12760 C C . SER B 1 740 ? 61.509 30.752 78.505 1.00 17.80 738 SER B C 1
ATOM 12761 O O . SER B 1 740 ? 61.986 31.361 79.453 1.00 17.02 738 SER B O 1
ATOM 12764 N N . HIS B 1 741 ? 60.661 31.297 77.651 1.00 18.10 739 HIS B N 1
ATOM 12765 C CA . HIS B 1 741 ? 60.367 32.703 77.701 1.00 19.72 739 HIS B CA 1
ATOM 12766 C C . HIS B 1 741 ? 59.739 33.066 79.061 1.00 20.47 739 HIS B C 1
ATOM 12767 O O . HIS B 1 741 ? 60.165 34.032 79.706 1.00 20.47 739 HIS B O 1
ATOM 12774 N N . MET B 1 742 ? 58.768 32.278 79.517 1.00 18.97 740 MET B N 1
ATOM 12775 C CA . MET B 1 742 ? 58.124 32.598 80.766 1.00 20.03 740 MET B CA 1
ATOM 12776 C C . MET B 1 742 ? 59.061 32.325 81.969 1.00 20.56 740 MET B C 1
ATOM 12777 O O . MET B 1 742 ? 59.041 33.080 82.942 1.00 18.98 740 MET B O 1
ATOM 12782 N N . THR B 1 743 ? 59.865 31.274 81.879 1.00 18.05 741 THR B N 1
ATOM 12783 C CA . THR B 1 743 ? 60.779 30.911 82.938 1.00 18.61 741 THR B CA 1
ATOM 12784 C C . THR B 1 743 ? 61.871 31.959 83.099 1.00 20.05 741 THR B C 1
ATOM 12785 O O . THR B 1 743 ? 62.204 32.313 84.212 1.00 18.60 741 THR B O 1
ATOM 12789 N N . VAL B 1 744 ? 62.383 32.496 81.988 1.00 19.47 742 VAL B N 1
ATOM 12790 C CA . VAL B 1 744 ? 63.326 33.602 82.055 1.00 19.02 742 VAL B CA 1
ATOM 12791 C C . VAL B 1 744 ? 62.709 34.824 82.710 1.00 20.51 742 VAL B C 1
ATOM 12792 O O . VAL B 1 744 ? 63.352 35.467 83.570 1.00 19.82 742 VAL B O 1
ATOM 12796 N N . MET B 1 745 ? 61.466 35.125 82.352 1.00 18.57 743 MET B N 1
ATOM 12797 C CA . MET B 1 745 ? 60.773 36.254 82.939 1.00 20.02 743 MET B CA 1
ATOM 12798 C C . MET B 1 745 ? 60.542 36.071 84.441 1.00 19.24 743 MET B C 1
ATOM 12799 O O . MET B 1 745 ? 60.671 37.019 85.201 1.00 19.81 743 MET B O 1
ATOM 12804 N N . TYR B 1 746 ? 60.237 34.852 84.859 1.00 18.74 744 TYR B N 1
ATOM 12805 C CA . TYR B 1 746 ? 60.194 34.508 86.258 1.00 19.92 744 TYR B CA 1
ATOM 12806 C C . TYR B 1 746 ? 61.514 34.804 86.972 1.00 20.14 744 TYR B C 1
ATOM 12807 O O . TYR B 1 746 ? 61.511 35.448 88.016 1.00 21.91 744 TYR B O 1
ATOM 12816 N N . ALA B 1 747 ? 62.631 34.358 86.399 1.00 20.14 745 ALA B N 1
ATOM 12817 C CA . ALA B 1 747 ? 63.951 34.660 86.963 1.00 20.44 745 ALA B CA 1
ATOM 12818 C C . ALA B 1 747 ? 64.210 36.151 87.030 1.00 21.17 745 ALA B C 1
ATOM 12819 O O . ALA B 1 747 ? 64.687 36.667 88.056 1.00 22.55 745 ALA B O 1
ATOM 12821 N N . ASN B 1 748 ? 63.912 36.845 85.946 1.00 20.59 746 ASN B N 1
ATOM 12822 C CA . ASN B 1 748 ? 64.075 38.307 85.889 1.00 21.67 746 ASN B CA 1
ATOM 12823 C C . ASN B 1 748 ? 63.313 38.973 87.042 1.00 22.08 746 ASN B C 1
ATOM 12824 O O . ASN B 1 748 ? 63.860 39.823 87.756 1.00 21.38 746 ASN B O 1
ATOM 12829 N N . ALA B 1 749 ? 62.058 38.550 87.226 1.00 21.16 747 ALA B N 1
ATOM 12830 C CA . ALA B 1 749 ? 61.233 39.067 88.286 1.00 22.13 747 ALA B CA 1
ATOM 12831 C C . ALA B 1 749 ? 61.875 38.823 89.687 1.00 23.51 747 ALA B C 1
ATOM 12832 O O . ALA B 1 749 ? 61.936 39.741 90.523 1.00 23.12 747 ALA B O 1
ATOM 12834 N N . LEU B 1 750 ? 62.366 37.598 89.911 1.00 23.14 748 LEU B N 1
ATOM 12835 C CA . LEU B 1 750 ? 63.041 37.268 91.166 1.00 22.74 748 LEU B CA 1
ATOM 12836 C C . LEU B 1 750 ? 64.263 38.151 91.417 1.00 23.87 748 LEU B C 1
ATOM 12837 O O . LEU B 1 750 ? 64.396 38.728 92.508 1.00 24.17 748 LEU B O 1
ATOM 12842 N N . TYR B 1 751 ? 65.139 38.279 90.426 1.00 24.04 749 TYR B N 1
ATOM 12843 C CA . TYR B 1 751 ? 66.300 39.152 90.558 1.00 25.58 749 TYR B CA 1
ATOM 12844 C C . TYR B 1 751 ? 65.914 40.608 90.851 1.00 28.17 749 TYR B C 1
ATOM 12845 O O . TYR B 1 751 ? 66.494 41.242 91.745 1.00 27.71 749 TYR B O 1
ATOM 12854 N N . LYS B 1 752 ? 64.937 41.125 90.107 1.00 27.81 750 LYS B N 1
ATOM 12855 C CA . LYS B 1 752 ? 64.419 42.478 90.309 1.00 29.31 750 LYS B CA 1
ATOM 12856 C C . LYS B 1 752 ? 64.021 42.718 91.769 1.00 29.58 750 LYS B C 1
ATOM 12857 O O . LYS B 1 752 ? 64.271 43.774 92.286 1.00 31.09 750 LYS B O 1
ATOM 12863 N N . ARG B 1 753 ? 63.414 41.722 92.410 1.00 27.82 751 ARG B N 1
ATOM 12864 C CA . ARG B 1 753 ? 62.925 41.832 93.775 1.00 29.30 751 ARG B CA 1
ATOM 12865 C C . ARG B 1 753 ? 63.948 41.465 94.864 1.00 28.97 751 ARG B C 1
ATOM 12866 O O . ARG B 1 753 ? 63.614 41.498 96.046 1.00 29.37 751 ARG B O 1
ATOM 12874 N N . GLY B 1 754 ? 65.173 41.131 94.466 1.00 28.94 752 GLY B N 1
ATOM 12875 C CA . GLY B 1 754 ? 66.243 40.791 95.398 1.00 29.98 752 GLY B CA 1
ATOM 12876 C C . GLY B 1 754 ? 66.306 39.321 95.782 1.00 30.04 752 GLY B C 1
ATOM 12877 O O . GLY B 1 754 ? 67.090 38.975 96.648 1.00 32.23 752 GLY B O 1
ATOM 12878 N N . PHE B 1 755 ? 65.500 38.455 95.153 1.00 28.00 753 PHE B N 1
ATOM 12879 C CA . PHE B 1 755 ? 65.544 37.015 95.413 1.00 27.28 753 PHE B CA 1
ATOM 12880 C C . PHE B 1 755 ? 66.587 36.363 94.528 1.00 26.78 753 PHE B C 1
ATOM 12881 O O . PHE B 1 755 ? 66.280 35.630 93.577 1.00 24.68 753 PHE B O 1
ATOM 12889 N N . VAL B 1 756 ? 67.847 36.657 94.838 1.00 27.46 754 VAL B N 1
ATOM 12890 C CA . VAL B 1 756 ? 68.963 36.335 93.938 1.00 28.25 754 VAL B CA 1
ATOM 12891 C C . VAL B 1 756 ? 69.288 34.840 93.870 1.00 27.81 754 VAL B C 1
ATOM 12892 O O . VAL B 1 756 ? 69.511 34.329 92.772 1.00 26.70 754 VAL B O 1
ATOM 12896 N N . GLN B 1 757 ? 69.305 34.140 95.004 1.00 27.97 755 GLN B N 1
ATOM 12897 C CA . GLN B 1 757 ? 69.577 32.693 94.995 1.00 29.84 755 GLN B CA 1
ATOM 12898 C C . GLN B 1 757 ? 68.487 31.944 94.227 1.00 28.98 755 GLN B C 1
ATOM 12899 O O . GLN B 1 757 ? 68.761 30.977 93.515 1.00 28.78 755 GLN B O 1
ATOM 12905 N N . GLU B 1 758 ? 67.255 32.415 94.362 1.00 27.61 756 GLU B N 1
ATOM 12906 C CA . GLU B 1 758 ? 66.118 31.783 93.712 1.00 27.68 756 GLU B CA 1
ATOM 12907 C C . GLU B 1 758 ? 66.198 32.056 92.209 1.00 26.00 756 GLU B C 1
ATOM 12908 O O . GLU B 1 758 ? 66.046 31.158 91.390 1.00 24.85 756 GLU B O 1
ATOM 12914 N N . GLY B 1 759 ? 66.455 33.314 91.865 1.00 25.14 757 GLY B N 1
ATOM 12915 C CA . GLY B 1 759 ? 66.661 33.703 90.474 1.00 25.32 757 GLY B CA 1
ATOM 12916 C C . GLY B 1 759 ? 67.776 32.940 89.798 1.00 25.08 757 GLY B C 1
ATOM 12917 O O . GLY B 1 759 ? 67.614 32.467 88.672 1.00 22.96 757 GLY B O 1
ATOM 12918 N N . PHE B 1 760 ? 68.906 32.806 90.502 1.00 25.75 758 PHE B N 1
ATOM 12919 C CA . PHE B 1 760 ? 70.040 32.049 89.999 1.00 26.31 758 PHE B CA 1
ATOM 12920 C C . PHE B 1 760 ? 69.655 30.598 89.680 1.00 25.76 758 PHE B C 1
ATOM 12921 O O . PHE B 1 760 ? 70.027 30.093 88.638 1.00 25.36 758 PHE B O 1
ATOM 12929 N N . GLU B 1 761 ? 68.922 29.950 90.579 1.00 26.95 759 GLU B N 1
ATOM 12930 C CA . GLU B 1 761 ? 68.469 28.572 90.394 1.00 27.83 759 GLU B CA 1
ATOM 12931 C C . GLU B 1 761 ? 67.671 28.441 89.103 1.00 24.75 759 GLU B C 1
ATOM 12932 O O . GLU B 1 761 ? 67.823 27.469 88.365 1.00 23.20 759 GLU B O 1
ATOM 12938 N N . VAL B 1 762 ? 66.822 29.422 88.837 1.00 23.47 760 VAL B N 1
ATOM 12939 C CA . VAL B 1 762 ? 65.981 29.398 87.636 1.00 22.35 760 VAL B CA 1
ATOM 12940 C C . VAL B 1 762 ? 66.820 29.513 86.359 1.00 22.37 760 VAL B C 1
ATOM 12941 O O . VAL B 1 762 ? 66.690 28.679 85.452 1.00 22.11 760 VAL B O 1
ATOM 12945 N N . LEU B 1 763 ? 67.672 30.527 86.294 1.00 22.11 761 LEU B N 1
ATOM 12946 C CA . LEU B 1 763 ? 68.515 30.736 85.111 1.00 23.30 761 LEU B CA 1
ATOM 12947 C C . LEU B 1 763 ? 69.490 29.591 84.881 1.00 23.55 761 LEU B C 1
ATOM 12948 O O . LEU B 1 763 ? 69.656 29.136 83.741 1.00 22.09 761 LEU B O 1
ATOM 12953 N N . ASP B 1 764 ? 70.104 29.102 85.963 1.00 24.56 762 ASP B N 1
ATOM 12954 C CA . ASP B 1 764 ? 71.002 27.951 85.867 1.00 24.78 762 ASP B CA 1
ATOM 12955 C C . ASP B 1 764 ? 70.282 26.677 85.366 1.00 23.87 762 ASP B C 1
ATOM 12956 O O . ASP B 1 764 ? 70.871 25.916 84.613 1.00 23.97 762 ASP B O 1
ATOM 12961 N N A SER B 1 765 ? 69.035 26.466 85.776 0.50 22.63 763 SER B N 1
ATOM 12962 N N B SER B 1 765 ? 69.034 26.483 85.779 0.50 23.11 763 SER B N 1
ATOM 12963 C CA A SER B 1 765 ? 68.250 25.333 85.296 0.50 22.46 763 SER B CA 1
ATOM 12964 C CA B SER B 1 765 ? 68.225 25.359 85.322 0.50 23.28 763 SER B CA 1
ATOM 12965 C C A SER B 1 765 ? 68.031 25.379 83.768 0.50 22.66 763 SER B C 1
ATOM 12966 C C B SER B 1 765 ? 68.045 25.381 83.783 0.50 23.12 763 SER B C 1
ATOM 12967 O O A SER B 1 765 ? 68.140 24.361 83.096 0.50 22.30 763 SER B O 1
ATOM 12968 O O B SER B 1 765 ? 68.226 24.357 83.117 0.50 22.50 763 SER B O 1
ATOM 12973 N N . ILE B 1 766 ? 67.758 26.558 83.232 1.00 22.68 764 ILE B N 1
ATOM 12974 C CA . ILE B 1 766 ? 67.581 26.723 81.780 1.00 23.94 764 ILE B CA 1
ATOM 12975 C C . ILE B 1 766 ? 68.855 26.328 81.022 1.00 25.16 764 ILE B C 1
ATOM 12976 O O . ILE B 1 766 ? 68.824 25.513 80.095 1.00 22.70 764 ILE B O 1
ATOM 12981 N N . TYR B 1 767 ? 69.978 26.870 81.458 1.00 24.22 765 TYR B N 1
ATOM 12982 C CA . TYR B 1 767 ? 71.267 26.472 80.891 1.00 23.32 765 TYR B CA 1
ATOM 12983 C C . TYR B 1 767 ? 71.553 24.974 81.028 1.00 23.46 765 TYR B C 1
ATOM 12984 O O . TYR B 1 767 ? 71.909 24.300 80.040 1.00 24.06 765 TYR B O 1
ATOM 12993 N N . ARG B 1 768 ? 71.395 24.431 82.231 1.00 23.79 766 ARG B N 1
ATOM 12994 C CA . ARG B 1 768 ? 71.738 23.032 82.452 1.00 26.17 766 ARG B CA 1
ATOM 12995 C C . ARG B 1 768 ? 70.868 22.083 81.607 1.00 23.46 766 ARG B C 1
ATOM 12996 O O . ARG B 1 768 ? 71.369 21.115 81.065 1.00 23.77 766 ARG B O 1
ATOM 13004 N N . LEU B 1 769 ? 69.586 22.360 81.536 1.00 23.30 767 LEU B N 1
ATOM 13005 C CA . LEU B 1 769 ? 68.679 21.588 80.681 1.00 24.15 767 LEU B CA 1
ATOM 13006 C C . LEU B 1 769 ? 69.064 21.689 79.202 1.00 21.52 767 LEU B C 1
ATOM 13007 O O . LEU B 1 769 ? 69.098 20.685 78.520 1.00 22.16 767 LEU B O 1
ATOM 13012 N N . SER B 1 770 ? 69.336 22.898 78.736 1.00 20.90 768 SER B N 1
ATOM 13013 C CA . SER B 1 770 ? 69.678 23.137 77.334 1.00 21.83 768 SER B CA 1
ATOM 13014 C C . SER B 1 770 ? 70.976 22.448 76.944 1.00 23.57 768 SER B C 1
ATOM 13015 O O . SER B 1 770 ? 71.080 21.867 75.846 1.00 22.41 768 SER B O 1
ATOM 13018 N N . ALA B 1 771 ? 71.952 22.460 77.848 1.00 25.21 769 ALA B N 1
ATOM 13019 C CA . ALA B 1 771 ? 73.269 21.899 77.588 1.00 25.75 769 ALA B CA 1
ATOM 13020 C C . ALA B 1 771 ? 73.434 20.411 77.928 1.00 26.46 769 ALA B C 1
ATOM 13021 O O . ALA B 1 771 ? 74.501 19.835 77.692 1.00 26.61 769 ALA B O 1
ATOM 13023 N N . ASP B 1 772 ? 72.412 19.781 78.499 1.00 25.36 770 ASP B N 1
ATOM 13024 C CA . ASP B 1 772 ? 72.465 18.353 78.824 1.00 25.29 770 ASP B CA 1
ATOM 13025 C C . ASP B 1 772 ? 72.053 17.578 77.548 1.00 23.51 770 ASP B C 1
ATOM 13026 O O . ASP B 1 772 ? 70.937 17.061 77.440 1.00 21.98 770 ASP B O 1
ATOM 13031 N N . PHE B 1 773 ? 72.997 17.479 76.625 1.00 23.88 771 PHE B N 1
ATOM 13032 C CA . PHE B 1 773 ? 72.737 17.049 75.242 1.00 23.54 771 PHE B CA 1
ATOM 13033 C C . PHE B 1 773 ? 72.087 15.681 75.150 1.00 23.69 771 PHE B C 1
ATOM 13034 O O . PHE B 1 773 ? 71.242 15.457 74.294 1.00 23.44 771 PHE B O 1
ATOM 13042 N N . GLU B 1 774 ? 72.476 14.766 76.016 1.00 25.56 772 GLU B N 1
ATOM 13043 C CA . GLU B 1 774 ? 71.866 13.436 76.063 1.00 28.74 772 GLU B CA 1
ATOM 13044 C C . GLU B 1 774 ? 70.326 13.498 76.085 1.00 25.35 772 GLU B C 1
ATOM 13045 O O . GLU B 1 774 ? 69.656 12.668 75.484 1.00 25.15 772 GLU B O 1
ATOM 13051 N N . ASN B 1 775 ? 69.776 14.488 76.771 1.00 23.65 773 ASN B N 1
ATOM 13052 C CA . ASN B 1 775 ? 68.333 14.717 76.768 1.00 23.37 773 ASN B CA 1
ATOM 13053 C C . ASN B 1 775 ? 67.896 15.822 75.808 1.00 21.82 773 ASN B C 1
ATOM 13054 O O . ASN B 1 775 ? 66.932 15.625 75.085 1.00 21.69 773 ASN B O 1
ATOM 13059 N N . SER B 1 776 ? 68.579 16.966 75.824 1.00 20.95 774 SER B N 1
ATOM 13060 C CA . SER B 1 776 ? 68.151 18.115 75.037 1.00 19.88 774 SER B CA 1
ATOM 13061 C C . SER B 1 776 ? 68.283 17.891 73.526 1.00 19.72 774 SER B C 1
ATOM 13062 O O . SER B 1 776 ? 67.439 18.351 72.769 1.00 17.95 774 SER B O 1
ATOM 13065 N N . ARG B 1 777 ? 69.332 17.181 73.111 1.00 19.58 775 ARG B N 1
ATOM 13066 C CA . ARG B 1 777 ? 69.606 16.893 71.715 1.00 20.27 775 ARG B CA 1
ATOM 13067 C C . ARG B 1 777 ? 69.601 18.150 70.817 1.00 19.44 775 ARG B C 1
ATOM 13068 O O . ARG B 1 777 ? 69.155 18.098 69.691 1.00 20.58 775 ARG B O 1
ATOM 13076 N N . ILE B 1 778 ? 70.129 19.245 71.327 1.00 19.04 776 ILE B N 1
ATOM 13077 C CA . ILE B 1 778 ? 70.265 20.479 70.588 1.00 19.21 776 ILE B CA 1
ATOM 13078 C C . ILE B 1 778 ? 71.676 21.013 70.706 1.00 19.00 776 ILE B C 1
ATOM 13079 O O . ILE B 1 778 ? 72.398 20.736 71.660 1.00 19.33 776 ILE B O 1
ATOM 13084 N N . TYR B 1 779 ? 72.031 21.833 69.729 1.00 18.83 777 TYR B N 1
ATOM 13085 C CA . TYR B 1 779 ? 73.262 22.580 69.718 1.00 19.03 777 TYR B CA 1
ATOM 13086 C C . TYR B 1 779 ? 73.190 23.726 70.758 1.00 19.68 777 TYR B C 1
ATOM 13087 O O . TYR B 1 779 ? 72.099 24.018 71.300 1.00 18.75 777 TYR B O 1
ATOM 13096 N N . PRO B 1 780 ? 74.331 24.376 71.046 1.00 19.59 778 PRO B N 1
ATOM 13097 C CA . PRO B 1 780 ? 74.303 25.515 71.949 1.00 20.88 778 PRO B CA 1
ATOM 13098 C C . PRO B 1 780 ? 73.263 26.566 71.559 1.00 21.12 778 PRO B C 1
ATOM 13099 O O . PRO B 1 780 ? 73.177 26.964 70.389 1.00 20.11 778 PRO B O 1
ATOM 13103 N N . GLY B 1 781 ? 72.524 27.017 72.571 1.00 20.52 779 GLY B N 1
ATOM 13104 C CA . GLY B 1 781 ? 71.452 27.971 72.434 1.00 19.70 779 GLY B CA 1
ATOM 13105 C C . GLY B 1 781 ? 70.341 27.601 73.386 1.00 20.33 779 GLY B C 1
ATOM 13106 O O . GLY B 1 781 ? 70.374 26.533 73.985 1.00 20.69 779 GLY B O 1
ATOM 13107 N N . VAL B 1 782 ? 69.377 28.502 73.533 1.00 19.40 780 VAL B N 1
ATOM 13108 C CA . VAL B 1 782 ? 68.206 28.276 74.382 1.00 18.80 780 VAL B CA 1
ATOM 13109 C C . VAL B 1 782 ? 67.010 27.963 73.474 1.00 18.15 780 VAL B C 1
ATOM 13110 O O . VAL B 1 782 ? 66.771 28.689 72.510 1.00 19.19 780 VAL B O 1
ATOM 13114 N N . PRO B 1 783 ? 66.313 26.835 73.711 1.00 17.12 781 PRO B N 1
ATOM 13115 C CA . PRO B 1 783 ? 65.183 26.494 72.859 1.00 17.63 781 PRO B CA 1
ATOM 13116 C C . PRO B 1 783 ? 63.923 27.190 73.332 1.00 18.17 781 PRO B C 1
ATOM 13117 O O . PRO B 1 783 ? 63.911 27.731 74.426 1.00 18.09 781 PRO B O 1
ATOM 13121 N N . GLU B 1 784 ? 62.868 27.185 72.517 1.00 17.54 782 GLU B N 1
ATOM 13122 C CA . GLU B 1 784 ? 61.574 27.694 72.965 1.00 17.97 782 GLU B CA 1
ATOM 13123 C C . GLU B 1 784 ? 61.053 26.942 74.212 1.00 17.66 782 GLU B C 1
ATOM 13124 O O . GLU B 1 784 ? 60.487 27.541 75.141 1.00 17.74 782 GLU B O 1
ATOM 13130 N N . TYR B 1 785 ? 61.198 25.629 74.196 1.00 17.27 783 TYR B N 1
ATOM 13131 C CA . TYR B 1 785 ? 60.818 24.833 75.322 1.00 17.05 783 TYR B CA 1
ATOM 13132 C C . TYR B 1 785 ? 61.621 23.559 75.456 1.00 17.89 783 TYR B C 1
ATOM 13133 O O . TYR B 1 785 ? 62.213 23.071 74.486 1.00 17.11 783 TYR B O 1
ATOM 13142 N N . ILE B 1 786 ? 61.675 23.072 76.688 1.00 18.31 784 ILE B N 1
ATOM 13143 C CA . ILE B 1 786 ? 62.171 21.737 77.002 1.00 18.60 784 ILE B CA 1
ATOM 13144 C C . ILE B 1 786 ? 60.919 20.925 77.284 1.00 20.64 784 ILE B C 1
ATOM 13145 O O . ILE B 1 786 ? 60.050 21.342 78.074 1.00 19.69 784 ILE B O 1
ATOM 13150 N N . ASN B 1 787 ? 60.810 19.778 76.622 1.00 19.71 785 ASN B N 1
ATOM 13151 C CA . ASN B 1 787 ? 59.583 19.016 76.622 1.00 20.01 785 ASN B CA 1
ATOM 13152 C C . ASN B 1 787 ? 59.588 17.899 77.678 1.00 21.08 785 ASN B C 1
ATOM 13153 O O . ASN B 1 787 ? 60.559 17.732 78.424 1.00 17.64 785 ASN B O 1
ATOM 13158 N N . GLU B 1 788 ? 58.508 17.129 77.695 1.00 21.53 786 GLU B N 1
ATOM 13159 C CA . GLU B 1 788 ? 58.310 16.065 78.666 1.00 21.65 786 GLU B CA 1
ATOM 13160 C C . GLU B 1 788 ? 59.433 15.038 78.708 1.00 23.11 786 GLU B C 1
ATOM 13161 O O . GLU B 1 788 ? 59.617 14.374 79.718 1.00 22.23 786 GLU B O 1
ATOM 13167 N N . ARG B 1 789 ? 60.167 14.869 77.606 1.00 22.84 787 ARG B N 1
ATOM 13168 C CA . ARG B 1 789 ? 61.288 13.938 77.579 1.00 24.04 787 ARG B CA 1
ATOM 13169 C C . ARG B 1 789 ? 62.620 14.624 77.772 1.00 23.31 787 ARG B C 1
ATOM 13170 O O . ARG B 1 789 ? 63.653 13.990 77.650 1.00 25.14 787 ARG B O 1
ATOM 13178 N N . GLY B 1 790 ? 62.597 15.911 78.041 1.00 22.10 788 GLY B N 1
ATOM 13179 C CA . GLY B 1 790 ? 63.808 16.709 78.204 1.00 22.60 788 GLY B CA 1
ATOM 13180 C C . GLY B 1 790 ? 64.422 17.222 76.918 1.00 22.54 788 GLY B C 1
ATOM 13181 O O . GLY B 1 790 ? 65.516 17.760 76.971 1.00 21.94 788 GLY B O 1
ATOM 13182 N N . ARG B 1 791 ? 63.728 17.077 75.784 1.00 22.65 789 ARG B N 1
ATOM 13183 C CA . ARG B 1 791 ? 64.251 17.509 74.473 1.00 21.29 789 ARG B CA 1
ATOM 13184 C C . ARG B 1 791 ? 64.043 18.998 74.259 1.00 21.01 789 ARG B C 1
ATOM 13185 O O . ARG B 1 791 ? 63.024 19.561 74.677 1.00 19.73 789 ARG B O 1
ATOM 13193 N N . GLY B 1 792 ? 65.047 19.658 73.679 1.00 20.74 790 GLY B N 1
ATOM 13194 C CA . GLY B 1 792 ? 64.939 21.043 73.263 1.00 20.14 790 GLY B CA 1
ATOM 13195 C C . GLY B 1 792 ? 64.163 21.169 71.949 1.00 20.28 790 GLY B C 1
ATOM 13196 O O . GLY B 1 792 ? 64.480 20.487 70.959 1.00 19.00 790 GLY B O 1
ATOM 13197 N N . MET B 1 793 ? 63.164 22.038 71.955 1.00 17.55 791 MET B N 1
ATOM 13198 C CA . MET B 1 793 ? 62.214 22.164 70.880 1.00 18.86 791 MET B CA 1
ATOM 13199 C C . MET B 1 793 ? 62.115 23.603 70.393 1.00 18.50 791 MET B C 1
ATOM 13200 O O . MET B 1 793 ? 62.167 24.545 71.201 1.00 19.17 791 MET B O 1
ATOM 13205 N N . TYR B 1 794 ? 61.946 23.755 69.077 1.00 19.68 792 TYR B N 1
ATOM 13206 C CA . TYR B 1 794 ? 61.824 25.069 68.397 1.00 19.13 792 TYR B CA 1
ATOM 13207 C C . TYR B 1 794 ? 63.043 25.925 68.729 1.00 19.67 792 TYR B C 1
ATOM 13208 O O . TYR B 1 794 ? 62.982 26.887 69.508 1.00 20.38 792 TYR B O 1
ATOM 13217 N N . THR B 1 795 ? 64.163 25.538 68.142 1.00 18.71 793 THR B N 1
ATOM 13218 C CA . THR B 1 795 ? 65.445 26.118 68.454 1.00 18.45 793 THR B CA 1
ATOM 13219 C C . THR B 1 795 ? 65.654 27.458 67.776 1.00 17.76 793 THR B C 1
ATOM 13220 O O . THR B 1 795 ? 64.981 27.789 66.793 1.00 18.39 793 THR B O 1
ATOM 13224 N N . TYR B 1 796 ? 66.590 28.216 68.315 1.00 17.30 794 TYR B N 1
ATOM 13225 C CA . TYR B 1 796 ? 67.127 29.468 67.723 1.00 20.36 794 TYR B CA 1
ATOM 13226 C C . TYR B 1 796 ? 66.205 30.691 67.720 1.00 20.78 794 TYR B C 1
ATOM 13227 O O . TYR B 1 796 ? 66.620 31.762 68.168 1.00 23.51 794 TYR B O 1
ATOM 13236 N N . LEU B 1 797 ? 64.962 30.568 67.260 1.00 19.75 795 LEU B N 1
ATOM 13237 C CA . LEU B 1 797 ? 64.166 31.765 66.961 1.00 20.85 795 LEU B CA 1
ATOM 13238 C C . LEU B 1 797 ? 63.372 32.313 68.147 1.00 21.17 795 LEU B C 1
ATOM 13239 O O . LEU B 1 797 ? 62.844 33.426 68.076 1.00 24.81 795 LEU B O 1
ATOM 13244 N N . THR B 1 798 ? 63.397 31.622 69.253 1.00 20.96 796 THR B N 1
ATOM 13245 C CA . THR B 1 798 ? 62.627 31.981 70.457 1.00 20.34 796 THR B CA 1
ATOM 13246 C C . THR B 1 798 ? 62.974 33.351 71.039 1.00 20.92 796 THR B C 1
ATOM 13247 O O . THR B 1 798 ? 64.150 33.706 71.175 1.00 21.24 796 THR B O 1
ATOM 13251 N N . GLY B 1 799 ? 61.939 34.122 71.373 1.00 20.62 797 GLY B N 1
ATOM 13252 C CA . GLY B 1 799 ? 62.076 35.367 72.128 1.00 19.86 797 GLY B CA 1
ATOM 13253 C C . GLY B 1 799 ? 62.702 35.259 73.501 1.00 19.36 797 GLY B C 1
ATOM 13254 O O . GLY B 1 799 ? 63.110 36.265 74.091 1.00 21.73 797 GLY B O 1
ATOM 13255 N N . SER B 1 800 ? 62.796 34.049 74.038 1.00 19.17 798 SER B N 1
ATOM 13256 C CA . SER B 1 800 ? 63.444 33.841 75.304 1.00 18.88 798 SER B CA 1
ATOM 13257 C C . SER B 1 800 ? 64.909 34.291 75.304 1.00 19.86 798 SER B C 1
ATOM 13258 O O . SER B 1 800 ? 65.416 34.718 76.344 1.00 18.78 798 SER B O 1
ATOM 13261 N N . ALA B 1 801 ? 65.588 34.190 74.148 1.00 19.00 799 ALA B N 1
ATOM 13262 C CA . ALA B 1 801 ? 66.995 34.589 74.072 1.00 19.12 799 ALA B CA 1
ATOM 13263 C C . ALA B 1 801 ? 67.157 36.058 74.375 1.00 19.78 799 ALA B C 1
ATOM 13264 O O . ALA B 1 801 ? 68.071 36.422 75.098 1.00 19.94 799 ALA B O 1
ATOM 13266 N N . SER B 1 802 ? 66.263 36.898 73.837 1.00 18.91 800 SER B N 1
ATOM 13267 C CA . SER B 1 802 ? 66.322 38.325 74.117 1.00 20.97 800 SER B CA 1
ATOM 13268 C C . SER B 1 802 ? 66.233 38.588 75.617 1.00 21.03 800 SER B C 1
ATOM 13269 O O . SER B 1 802 ? 67.010 39.363 76.184 1.00 20.20 800 SER B O 1
ATOM 13272 N N . TRP B 1 803 ? 65.271 37.925 76.251 1.00 21.82 801 TRP B N 1
ATOM 13273 C CA . TRP B 1 803 ? 65.068 38.088 77.689 1.00 21.44 801 TRP B CA 1
ATOM 13274 C C . TRP B 1 803 ? 66.228 37.538 78.512 1.00 21.42 801 TRP B C 1
ATOM 13275 O O . TRP B 1 803 ? 66.608 38.131 79.524 1.00 21.46 801 TRP B O 1
ATOM 13286 N N . LEU B 1 804 ? 66.781 36.411 78.085 1.00 20.24 802 LEU B N 1
ATOM 13287 C CA . LEU B 1 804 ? 67.906 35.821 78.783 1.00 21.33 802 LEU B CA 1
ATOM 13288 C C . LEU B 1 804 ? 69.125 36.734 78.724 1.00 22.06 802 LEU B C 1
ATOM 13289 O O . LEU B 1 804 ? 69.746 37.015 79.737 1.00 21.72 802 LEU B O 1
ATOM 13294 N N . LEU B 1 805 ? 69.442 37.223 77.519 1.00 23.22 803 LEU B N 1
ATOM 13295 C CA . LEU B 1 805 ? 70.510 38.211 77.309 1.00 24.00 803 LEU B CA 1
ATOM 13296 C C . LEU B 1 805 ? 70.296 39.421 78.200 1.00 24.77 803 LEU B C 1
ATOM 13297 O O . LEU B 1 805 ? 71.190 39.811 78.963 1.00 25.48 803 LEU B O 1
ATOM 13302 N N . LEU B 1 806 ? 69.107 40.002 78.131 1.00 23.78 804 LEU B N 1
ATOM 13303 C CA . LEU B 1 806 ? 68.821 41.192 78.910 1.00 26.19 804 LEU B CA 1
ATOM 13304 C C . LEU B 1 806 ? 68.911 40.951 80.431 1.00 23.80 804 LEU B C 1
ATOM 13305 O O . LEU B 1 806 ? 69.400 41.793 81.162 1.00 25.11 804 LEU B O 1
ATOM 13310 N N . THR B 1 807 ? 68.432 39.817 80.890 1.00 22.10 805 THR B N 1
ATOM 13311 C CA . THR B 1 807 ? 68.443 39.491 82.301 1.00 22.04 805 THR B CA 1
ATOM 13312 C C . THR B 1 807 ? 69.873 39.285 82.831 1.00 22.81 805 THR B C 1
ATOM 13313 O O . THR B 1 807 ? 70.247 39.846 83.889 1.00 22.69 805 THR B O 1
ATOM 13317 N N . GLN B 1 808 ? 70.678 38.548 82.074 1.00 24.73 806 GLN B N 1
ATOM 13318 C CA . GLN B 1 808 ? 72.076 38.347 82.435 1.00 25.93 806 GLN B CA 1
ATOM 13319 C C . GLN B 1 808 ? 72.819 39.680 82.528 1.00 26.44 806 GLN B C 1
ATOM 13320 O O . GLN B 1 808 ? 73.564 39.924 83.495 1.00 27.38 806 GLN B O 1
ATOM 13326 N N . LEU B 1 809 ? 72.590 40.558 81.556 1.00 25.74 807 LEU B N 1
ATOM 13327 C CA . LEU B 1 809 ? 73.293 41.843 81.510 1.00 26.81 807 LEU B CA 1
ATOM 13328 C C . LEU B 1 809 ? 72.792 42.829 82.549 1.00 27.29 807 LEU B C 1
ATOM 13329 O O . LEU B 1 809 ? 73.601 43.417 83.279 1.00 28.12 807 LEU B O 1
ATOM 13334 N N . THR B 1 810 ? 71.474 43.021 82.624 1.00 26.65 808 THR B N 1
ATOM 13335 C CA . THR B 1 810 ? 70.893 44.111 83.416 1.00 27.96 808 THR B CA 1
ATOM 13336 C C . THR B 1 810 ? 70.514 43.741 84.839 1.00 28.45 808 THR B C 1
ATOM 13337 O O . THR B 1 810 ? 70.354 44.629 85.660 1.00 29.21 808 THR B O 1
ATOM 13341 N N . GLU B 1 811 ? 70.337 42.457 85.117 1.00 27.84 809 GLU B N 1
ATOM 13342 C CA . GLU B 1 811 ? 70.004 41.987 86.466 1.00 28.60 809 GLU B CA 1
ATOM 13343 C C . GLU B 1 811 ? 71.119 41.224 87.146 1.00 28.66 809 GLU B C 1
ATOM 13344 O O . GLU B 1 811 ? 71.510 41.577 88.250 1.00 30.43 809 GLU B O 1
ATOM 13350 N N . VAL B 1 812 ? 71.655 40.215 86.486 1.00 27.99 810 VAL B N 1
ATOM 13351 C CA . VAL B 1 812 ? 72.677 39.359 87.085 1.00 28.82 810 VAL B CA 1
ATOM 13352 C C . VAL B 1 812 ? 73.986 40.136 87.254 1.00 30.36 810 VAL B C 1
ATOM 13353 O O . VAL B 1 812 ? 74.466 40.276 88.362 1.00 30.18 810 VAL B O 1
ATOM 13357 N N . TYR B 1 813 ? 74.554 40.634 86.154 1.00 30.50 811 TYR B N 1
ATOM 13358 C CA . TYR B 1 813 ? 75.734 41.508 86.211 1.00 32.22 811 TYR B CA 1
ATOM 13359 C C . TYR B 1 813 ? 75.347 42.935 86.609 1.00 33.80 811 TYR B C 1
ATOM 13360 O O . TYR B 1 813 ? 76.185 43.701 87.087 1.00 36.98 811 TYR B O 1
ATOM 13369 N N . GLY B 1 814 ? 74.074 43.283 86.433 1.00 33.18 812 GLY B N 1
ATOM 13370 C CA . GLY B 1 814 ? 73.514 44.506 86.985 1.00 34.20 812 GLY B CA 1
ATOM 13371 C C . GLY B 1 814 ? 74.033 45.769 86.343 1.00 35.22 812 GLY B C 1
ATOM 13372 O O . GLY B 1 814 ? 74.217 46.783 87.021 1.00 36.19 812 GLY B O 1
ATOM 13373 N N . VAL B 1 815 ? 74.273 45.703 85.038 1.00 33.94 813 VAL B N 1
ATOM 13374 C CA . VAL B 1 815 ? 74.731 46.848 84.252 1.00 35.54 813 VAL B CA 1
ATOM 13375 C C . VAL B 1 815 ? 73.523 47.372 83.470 1.00 35.22 813 VAL B C 1
ATOM 13376 O O . VAL B 1 815 ? 73.067 46.727 82.550 1.00 34.04 813 VAL B O 1
ATOM 13380 N N . LYS B 1 816 ? 72.995 48.525 83.874 1.00 36.31 814 LYS B N 1
ATOM 13381 C CA . LYS B 1 816 ? 71.746 49.052 83.335 1.00 36.72 814 LYS B CA 1
ATOM 13382 C C . LYS B 1 816 ? 71.719 50.558 83.435 1.00 38.22 814 LYS B C 1
ATOM 13383 O O . LYS B 1 816 ? 72.397 51.161 84.282 1.00 40.54 814 LYS B O 1
ATOM 13389 N N . GLY B 1 817 ? 70.905 51.162 82.587 1.00 36.88 815 GLY B N 1
ATOM 13390 C CA . GLY B 1 817 ? 70.653 52.576 82.654 1.00 37.88 815 GLY B CA 1
ATOM 13391 C C . GLY B 1 817 ? 69.630 52.955 83.711 1.00 38.08 815 GLY B C 1
ATOM 13392 O O . GLY B 1 817 ? 68.750 52.179 84.050 1.00 35.89 815 GLY B O 1
ATOM 13393 N N . ARG B 1 818 ? 69.774 54.172 84.231 1.00 41.22 816 ARG B N 1
ATOM 13394 C CA . ARG B 1 818 ? 68.744 54.849 85.025 1.00 42.66 816 ARG B CA 1
ATOM 13395 C C . ARG B 1 818 ? 68.697 56.272 84.499 1.00 43.89 816 ARG B C 1
ATOM 13396 O O . ARG B 1 818 ? 69.627 57.038 84.740 1.00 44.37 816 ARG B O 1
ATOM 13404 N N . PHE B 1 819 ? 67.626 56.603 83.771 1.00 43.33 817 PHE B N 1
ATOM 13405 C CA . PHE B 1 819 ? 67.482 57.880 83.047 1.00 45.67 817 PHE B CA 1
ATOM 13406 C C . PHE B 1 819 ? 68.744 58.301 82.286 1.00 45.32 817 PHE B C 1
ATOM 13407 O O . PHE B 1 819 ? 69.093 59.480 82.263 1.00 47.17 817 PHE B O 1
ATOM 13415 N N . GLY B 1 820 ? 69.422 57.323 81.684 1.00 42.83 818 GLY B N 1
ATOM 13416 C CA . GLY B 1 820 ? 70.586 57.578 80.862 1.00 43.55 818 GLY B CA 1
ATOM 13417 C C . GLY B 1 820 ? 71.922 57.489 81.562 1.00 44.31 818 GLY B C 1
ATOM 13418 O O . GLY B 1 820 ? 72.956 57.321 80.884 1.00 43.40 818 GLY B O 1
ATOM 13419 N N . ASP B 1 821 ? 71.920 57.622 82.897 1.00 44.95 819 ASP B N 1
ATOM 13420 C CA . ASP B 1 821 ? 73.112 57.378 83.705 1.00 45.85 819 ASP B CA 1
ATOM 13421 C C . ASP B 1 821 ? 73.326 55.884 83.843 1.00 43.22 819 ASP B C 1
ATOM 13422 O O . ASP B 1 821 ? 72.379 55.112 83.694 1.00 41.04 819 ASP B O 1
ATOM 13427 N N . LEU B 1 822 ? 74.571 55.487 84.094 1.00 43.37 820 LEU B N 1
ATOM 13428 C CA . LEU B 1 822 ? 74.931 54.077 84.237 1.00 41.94 820 LEU B CA 1
ATOM 13429 C C . LEU B 1 822 ? 74.845 53.660 85.689 1.00 42.77 820 LEU B C 1
ATOM 13430 O O . LEU B 1 822 ? 75.495 54.279 86.548 1.00 45.70 820 LEU B O 1
ATOM 13435 N N . ARG B 1 823 ? 74.033 52.644 85.965 1.00 41.94 821 ARG B N 1
ATOM 13436 C CA . ARG B 1 823 ? 73.891 52.079 87.304 1.00 43.78 821 ARG B CA 1
ATOM 13437 C C . ARG B 1 823 ? 74.558 50.704 87.298 1.00 41.16 821 ARG B C 1
ATOM 13438 O O . ARG B 1 823 ? 74.323 49.889 86.385 1.00 38.10 821 ARG B O 1
ATOM 13446 N N . LEU B 1 824 ? 75.412 50.479 88.299 1.00 41.38 822 LEU B N 1
ATOM 13447 C CA . LEU B 1 824 ? 76.048 49.188 88.555 1.00 40.72 822 LEU B CA 1
ATOM 13448 C C . LEU B 1 824 ? 75.478 48.605 89.844 1.00 40.98 822 LEU B C 1
ATOM 13449 O O . LEU B 1 824 ? 75.614 49.221 90.898 1.00 42.59 822 LEU B O 1
ATOM 13454 N N . GLU B 1 825 ? 74.803 47.454 89.749 1.00 39.83 823 GLU B N 1
ATOM 13455 C CA . GLU B 1 825 ? 74.210 46.761 90.915 1.00 41.04 823 GLU B CA 1
ATOM 13456 C C . GLU B 1 825 ? 74.364 45.232 90.755 1.00 38.52 823 GLU B C 1
ATOM 13457 O O . GLU B 1 825 ? 73.402 44.538 90.440 1.00 35.71 823 GLU B O 1
ATOM 13463 N N . PRO B 1 826 ? 75.582 44.699 90.958 1.00 38.28 824 PRO B N 1
ATOM 13464 C CA . PRO B 1 826 ? 75.799 43.273 90.736 1.00 36.26 824 PRO B CA 1
ATOM 13465 C C . PRO B 1 826 ? 74.900 42.384 91.600 1.00 35.87 824 PRO B C 1
ATOM 13466 O O . PRO B 1 826 ? 74.672 42.689 92.751 1.00 36.20 824 PRO B O 1
ATOM 13470 N N . LYS B 1 827 ? 74.370 41.320 91.002 1.00 33.95 825 LYS B N 1
ATOM 13471 C CA . LYS B 1 827 ? 73.620 40.294 91.732 1.00 34.15 825 LYS B CA 1
ATOM 13472 C C . LYS B 1 827 ? 74.203 38.926 91.410 1.00 33.29 825 LYS B C 1
ATOM 13473 O O . LYS B 1 827 ? 73.499 37.958 91.171 1.00 32.50 825 LYS B O 1
ATOM 13479 N N . LEU B 1 828 ? 75.524 38.880 91.404 1.00 34.88 826 LEU B N 1
ATOM 13480 C CA . LEU B 1 828 ? 76.276 37.669 91.133 1.00 34.58 826 LEU B CA 1
ATOM 13481 C C . LEU B 1 828 ? 76.378 36.894 92.435 1.00 35.33 826 LEU B C 1
ATOM 13482 O O . LEU B 1 828 ? 76.624 37.491 93.471 1.00 36.99 826 LEU B O 1
ATOM 13487 N N . VAL B 1 829 ? 76.206 35.579 92.374 1.00 35.10 827 VAL B N 1
ATOM 13488 C CA . VAL B 1 829 ? 76.483 34.714 93.527 1.00 36.62 827 VAL B CA 1
ATOM 13489 C C . VAL B 1 829 ? 77.968 34.374 93.566 1.00 37.92 827 VAL B C 1
ATOM 13490 O O . VAL B 1 829 ? 78.662 34.508 92.561 1.00 35.19 827 VAL B O 1
ATOM 13494 N N . GLN B 1 830 ? 78.441 33.925 94.734 1.00 40.53 828 GLN B N 1
ATOM 13495 C CA . GLN B 1 830 ? 79.893 33.685 94.964 1.00 43.58 828 GLN B CA 1
ATOM 13496 C C . GLN B 1 830 ? 80.454 32.646 93.991 1.00 42.23 828 GLN B C 1
ATOM 13497 O O . GLN B 1 830 ? 81.558 32.808 93.484 1.00 41.90 828 GLN B O 1
ATOM 13503 N N . ALA B 1 831 ? 79.675 31.607 93.706 1.00 40.79 829 ALA B N 1
ATOM 13504 C CA . ALA B 1 831 ? 80.100 30.582 92.750 1.00 40.78 829 ALA B CA 1
ATOM 13505 C C . ALA B 1 831 ? 80.337 31.117 91.328 1.00 38.68 829 ALA B C 1
ATOM 13506 O O . ALA B 1 831 ? 80.989 30.456 90.549 1.00 39.65 829 ALA B O 1
ATOM 13508 N N . GLN B 1 832 ? 79.816 32.293 90.981 1.00 36.96 830 GLN B N 1
ATOM 13509 C CA . GLN B 1 832 ? 80.021 32.865 89.647 1.00 35.37 830 GLN B CA 1
ATOM 13510 C C . GLN B 1 832 ? 81.367 33.535 89.445 1.00 36.31 830 GLN B C 1
ATOM 13511 O O . GLN B 1 832 ? 81.736 33.826 88.305 1.00 36.19 830 GLN B O 1
ATOM 13517 N N . PHE B 1 833 ? 82.107 33.796 90.520 1.00 37.76 831 PHE B N 1
ATOM 13518 C CA . PHE B 1 833 ? 83.410 34.435 90.380 1.00 38.61 831 PHE B CA 1
ATOM 13519 C C . PHE B 1 833 ? 84.465 33.404 89.972 1.00 39.92 831 PHE B C 1
ATOM 13520 O O . PHE B 1 833 ? 84.437 32.269 90.420 1.00 40.68 831 PHE B O 1
ATOM 13528 N N . ASP B 1 834 ? 85.387 33.804 89.099 1.00 41.60 832 ASP B N 1
ATOM 13529 C CA . ASP B 1 834 ? 86.436 32.901 88.602 1.00 43.75 832 ASP B CA 1
ATOM 13530 C C . ASP B 1 834 ? 87.578 32.686 89.625 1.00 47.10 832 ASP B C 1
ATOM 13531 O O . ASP B 1 834 ? 87.529 33.203 90.760 1.00 45.64 832 ASP B O 1
ATOM 13536 N N . GLY B 1 835 ? 88.600 31.930 89.215 1.00 49.07 833 GLY B N 1
ATOM 13537 C CA . GLY B 1 835 ? 89.751 31.633 90.069 1.00 51.44 833 GLY B CA 1
ATOM 13538 C C . GLY B 1 835 ? 90.569 32.816 90.580 1.00 54.20 833 GLY B C 1
ATOM 13539 O O . GLY B 1 835 ? 91.285 32.674 91.575 1.00 55.86 833 GLY B O 1
ATOM 13540 N N . SER B 1 836 ? 90.485 33.974 89.913 1.00 53.66 834 SER B N 1
ATOM 13541 C CA . SER B 1 836 ? 91.138 35.188 90.417 1.00 55.34 834 SER B CA 1
ATOM 13542 C C . SER B 1 836 ? 90.149 36.129 91.132 1.00 53.60 834 SER B C 1
ATOM 13543 O O . SER B 1 836 ? 90.484 37.286 91.402 1.00 53.62 834 SER B O 1
ATOM 13546 N N . GLY B 1 837 ? 88.952 35.627 91.448 1.00 50.67 835 GLY B N 1
ATOM 13547 C CA . GLY B 1 837 ? 87.945 36.394 92.170 1.00 48.95 835 GLY B CA 1
ATOM 13548 C C . GLY B 1 837 ? 87.214 37.434 91.340 1.00 46.85 835 GLY B C 1
ATOM 13549 O O . GLY B 1 837 ? 86.780 38.452 91.877 1.00 46.21 835 GLY B O 1
ATOM 13550 N N . GLU B 1 838 ? 87.046 37.168 90.046 1.00 44.77 836 GLU B N 1
ATOM 13551 C CA . GLU B 1 838 ? 86.517 38.165 89.106 1.00 43.23 836 GLU B CA 1
ATOM 13552 C C . GLU B 1 838 ? 85.367 37.622 88.305 1.00 39.94 836 GLU B C 1
ATOM 13553 O O . GLU B 1 838 ? 85.298 36.439 88.032 1.00 39.06 836 GLU B O 1
ATOM 13559 N N . ALA B 1 839 ? 84.452 38.511 87.948 1.00 38.57 837 ALA B N 1
ATOM 13560 C CA . ALA B 1 839 ? 83.449 38.238 86.941 1.00 36.33 837 ALA B CA 1
ATOM 13561 C C . ALA B 1 839 ? 83.298 39.519 86.151 1.00 36.45 837 ALA B C 1
ATOM 13562 O O . ALA B 1 839 ? 83.316 40.607 86.723 1.00 36.53 837 ALA B O 1
ATOM 13564 N N . ALA B 1 840 ? 83.159 39.402 84.841 1.00 35.03 838 ALA B N 1
ATOM 13565 C CA . ALA B 1 840 ? 83.188 40.578 83.973 1.00 35.76 838 ALA B CA 1
ATOM 13566 C C . ALA B 1 840 ? 82.158 40.501 82.866 1.00 34.21 838 ALA B C 1
ATOM 13567 O O . ALA B 1 840 ? 81.789 39.409 82.431 1.00 33.56 838 ALA B O 1
ATOM 13569 N N . VAL B 1 841 ? 81.698 41.664 82.415 1.00 34.79 839 VAL B N 1
ATOM 13570 C CA . VAL B 1 841 ? 80.851 41.752 81.232 1.00 34.15 839 VAL B CA 1
ATOM 13571 C C . VAL B 1 841 ? 81.320 42.899 80.350 1.00 35.47 839 VAL B C 1
ATOM 13572 O O . VAL B 1 841 ? 81.550 44.005 80.842 1.00 36.30 839 VAL B O 1
ATOM 13576 N N . GLU B 1 842 ? 81.473 42.628 79.056 1.00 37.05 840 GLU B N 1
ATOM 13577 C CA . GLU B 1 842 ? 81.745 43.672 78.067 1.00 38.82 840 GLU B CA 1
ATOM 13578 C C . GLU B 1 842 ? 80.421 44.022 77.407 1.00 37.26 840 GLU B C 1
ATOM 13579 O O . GLU B 1 842 ? 79.670 43.123 76.992 1.00 36.04 840 GLU B O 1
ATOM 13585 N N . THR B 1 843 ? 80.130 45.315 77.321 1.00 36.11 841 THR B N 1
ATOM 13586 C CA . THR B 1 843 ? 78.824 45.786 76.898 1.00 35.28 841 THR B CA 1
ATOM 13587 C C . THR B 1 843 ? 78.909 47.220 76.415 1.00 36.41 841 THR B C 1
ATOM 13588 O O . THR B 1 843 ? 79.759 47.989 76.850 1.00 38.61 841 THR B O 1
ATOM 13592 N N . LEU B 1 844 ? 78.021 47.553 75.496 1.00 36.56 842 LEU B N 1
ATOM 13593 C CA . LEU B 1 844 ? 77.931 48.858 74.869 1.00 39.00 842 LEU B CA 1
ATOM 13594 C C . LEU B 1 844 ? 77.012 49.726 75.722 1.00 40.13 842 LEU B C 1
ATOM 13595 O O . LEU B 1 844 ? 75.892 49.330 75.996 1.00 39.93 842 LEU B O 1
ATOM 13600 N N . PHE B 1 845 ? 77.484 50.889 76.170 1.00 41.51 843 PHE B N 1
ATOM 13601 C CA . PHE B 1 845 ? 76.635 51.854 76.862 1.00 41.66 843 PHE B CA 1
ATOM 13602 C C . PHE B 1 845 ? 76.937 53.293 76.460 1.00 43.77 843 PHE B C 1
ATOM 13603 O O . PHE B 1 845 ? 78.106 53.725 76.476 1.00 46.77 843 PHE B O 1
ATOM 13611 N N . ALA B 1 846 ? 75.876 54.038 76.136 1.00 43.52 844 ALA B N 1
ATOM 13612 C CA . ALA B 1 846 ? 75.987 55.439 75.704 1.00 45.87 844 ALA B CA 1
ATOM 13613 C C . ALA B 1 846 ? 77.036 55.607 74.584 1.00 46.18 844 ALA B C 1
ATOM 13614 O O . ALA B 1 846 ? 77.865 56.512 74.605 1.00 49.31 844 ALA B O 1
ATOM 13616 N N . GLY B 1 847 ? 76.987 54.692 73.626 1.00 45.07 845 GLY B N 1
ATOM 13617 C CA . GLY B 1 847 ? 77.895 54.668 72.491 1.00 45.67 845 GLY B CA 1
ATOM 13618 C C . GLY B 1 847 ? 79.335 54.245 72.749 1.00 46.51 845 GLY B C 1
ATOM 13619 O O . GLY B 1 847 ? 80.190 54.546 71.911 1.00 47.39 845 GLY B O 1
ATOM 13620 N N . ARG B 1 848 ? 79.633 53.581 73.878 1.00 45.19 846 ARG B N 1
ATOM 13621 C CA . ARG B 1 848 ? 81.007 53.181 74.208 1.00 46.71 846 ARG B CA 1
ATOM 13622 C C . ARG B 1 848 ? 81.072 51.744 74.689 1.00 43.98 846 ARG B C 1
ATOM 13623 O O . ARG B 1 848 ? 80.172 51.315 75.420 1.00 41.95 846 ARG B O 1
ATOM 13631 N N . MET B 1 849 ? 82.120 51.003 74.306 1.00 43.75 847 MET B N 1
ATOM 13632 C CA . MET B 1 849 ? 82.331 49.646 74.845 1.00 43.00 847 MET B CA 1
ATOM 13633 C C . MET B 1 849 ? 83.002 49.716 76.232 1.00 43.79 847 MET B C 1
ATOM 13634 O O . MET B 1 849 ? 84.117 50.228 76.370 1.00 45.98 847 MET B O 1
ATOM 13639 N N . LEU B 1 850 ? 82.304 49.188 77.235 1.00 41.59 848 LEU B N 1
ATOM 13640 C CA . LEU B 1 850 ? 82.781 49.087 78.613 1.00 42.54 848 LEU B CA 1
ATOM 13641 C C . LEU B 1 850 ? 83.025 47.620 78.953 1.00 41.48 848 LEU B C 1
ATOM 13642 O O . LEU B 1 850 ? 82.243 46.756 78.546 1.00 39.69 848 LEU B O 1
ATOM 13647 N N . ARG B 1 851 ? 84.119 47.350 79.657 1.00 42.85 849 ARG B N 1
ATOM 13648 C CA . ARG B 1 851 ? 84.353 46.067 80.320 1.00 42.63 849 ARG B CA 1
ATOM 13649 C C . ARG B 1 851 ? 84.191 46.311 81.815 1.00 41.71 849 ARG B C 1
ATOM 13650 O O . ARG B 1 851 ? 85.111 46.838 82.461 1.00 43.43 849 ARG B O 1
ATOM 13658 N N . VAL B 1 852 ? 83.024 45.957 82.349 1.00 38.53 850 VAL B N 1
ATOM 13659 C CA . VAL B 1 852 ? 82.757 46.082 83.767 1.00 39.43 850 VAL B CA 1
ATOM 13660 C C . VAL B 1 852 ? 83.288 44.838 84.463 1.00 38.73 850 VAL B C 1
ATOM 13661 O O . VAL B 1 852 ? 82.759 43.750 84.255 1.00 36.85 850 VAL B O 1
ATOM 13665 N N . VAL B 1 853 ? 84.336 45.004 85.276 1.00 39.87 851 VAL B N 1
ATOM 13666 C CA . VAL B 1 853 ? 84.961 43.892 86.011 1.00 39.78 851 VAL B CA 1
ATOM 13667 C C . VAL B 1 853 ? 84.639 43.996 87.511 1.00 40.29 851 VAL B C 1
ATOM 13668 O O . VAL B 1 853 ? 85.032 44.959 88.173 1.00 41.95 851 VAL B O 1
ATOM 13672 N N . TYR B 1 854 ? 83.946 42.999 88.033 1.00 38.90 852 TYR B N 1
ATOM 13673 C CA . TYR B 1 854 ? 83.644 42.914 89.447 1.00 40.32 852 TYR B CA 1
ATOM 13674 C C . TYR B 1 854 ? 84.701 42.039 90.138 1.00 42.25 852 TYR B C 1
ATOM 13675 O O . TYR B 1 854 ? 84.884 40.875 89.752 1.00 41.12 852 TYR B O 1
ATOM 13684 N N . ARG B 1 855 ? 85.387 42.615 91.125 1.00 44.29 853 ARG B N 1
ATOM 13685 C CA . ARG B 1 855 ? 86.380 41.906 91.942 1.00 46.56 853 ARG B CA 1
ATOM 13686 C C . ARG B 1 855 ? 85.809 41.606 93.324 1.00 47.00 853 ARG B C 1
ATOM 13687 O O . ARG B 1 855 ? 85.345 42.516 94.007 1.00 47.78 853 ARG B O 1
ATOM 13695 N N . ASN B 1 856 ? 85.867 40.343 93.735 1.00 46.93 854 ASN B N 1
ATOM 13696 C CA . ASN B 1 856 ? 85.312 39.885 95.016 1.00 48.25 854 ASN B CA 1
ATOM 13697 C C . ASN B 1 856 ? 86.424 39.133 95.755 1.00 50.50 854 ASN B C 1
ATOM 13698 O O . ASN B 1 856 ? 86.316 37.932 95.991 1.00 49.57 854 ASN B O 1
ATOM 13703 N N . PRO B 1 857 ? 87.509 39.839 96.121 1.00 53.32 855 PRO B N 1
ATOM 13704 C CA . PRO B 1 857 ? 88.673 39.190 96.737 1.00 56.34 855 PRO B CA 1
ATOM 13705 C C . PRO B 1 857 ? 88.374 38.542 98.097 1.00 58.77 855 PRO B C 1
ATOM 13706 O O . PRO B 1 857 ? 89.017 37.560 98.458 1.00 59.31 855 PRO B O 1
ATOM 13710 N N . GLN B 1 858 ? 87.393 39.076 98.824 1.00 60.39 856 GLN B N 1
ATOM 13711 C CA . GLN B 1 858 ? 86.955 38.479 100.092 1.00 63.42 856 GLN B CA 1
ATOM 13712 C C . GLN B 1 858 ? 85.991 37.294 99.881 1.00 60.37 856 GLN B C 1
ATOM 13713 O O . GLN B 1 858 ? 85.558 36.670 100.858 1.00 60.86 856 GLN B O 1
ATOM 13719 N N . ALA B 1 859 ? 85.666 36.981 98.625 1.00 56.78 857 ALA B N 1
ATOM 13720 C CA . ALA B 1 859 ? 84.786 35.867 98.278 1.00 54.98 857 ALA B CA 1
ATOM 13721 C C . ALA B 1 859 ? 83.465 35.910 99.069 1.00 53.55 857 ALA B C 1
ATOM 13722 O O . ALA B 1 859 ? 82.993 34.885 99.578 1.00 52.72 857 ALA B O 1
ATOM 13724 N N . ALA B 1 860 ? 82.890 37.110 99.169 1.00 52.17 858 ALA B N 1
ATOM 13725 C CA . ALA B 1 860 ? 81.603 37.306 99.826 1.00 51.81 858 ALA B CA 1
ATOM 13726 C C . ALA B 1 860 ? 80.451 36.822 98.956 1.00 48.17 858 ALA B C 1
ATOM 13727 O O . ALA B 1 860 ? 80.466 36.993 97.742 1.00 46.50 858 ALA B O 1
ATOM 13729 N N . GLU B 1 861 ? 79.453 36.219 99.598 1.00 48.05 859 GLU B N 1
ATOM 13730 C CA . GLU B 1 861 ? 78.206 35.824 98.933 1.00 46.08 859 GLU B CA 1
ATOM 13731 C C . GLU B 1 861 ? 77.362 37.085 98.661 1.00 44.86 859 GLU B C 1
ATOM 13732 O O . GLU B 1 861 ? 77.562 38.119 99.312 1.00 45.73 859 GLU B O 1
ATOM 13738 N N . HIS B 1 862 ? 76.456 37.030 97.672 1.00 42.91 860 HIS B N 1
ATOM 13739 C CA . HIS B 1 862 ? 75.489 38.126 97.462 1.00 42.56 860 HIS B CA 1
ATOM 13740 C C . HIS B 1 862 ? 74.709 38.350 98.745 1.00 44.12 860 HIS B C 1
ATOM 13741 O O . HIS B 1 862 ? 74.379 37.391 99.447 1.00 43.93 860 HIS B O 1
ATOM 13748 N N . GLY B 1 863 ? 74.448 39.620 99.051 1.00 46.34 861 GLY B N 1
ATOM 13749 C CA . GLY B 1 863 ? 73.879 40.019 100.358 1.00 48.88 861 GLY B CA 1
ATOM 13750 C C . GLY B 1 863 ? 74.927 40.369 101.402 1.00 52.18 861 GLY B C 1
ATOM 13751 O O . GLY B 1 863 ? 74.623 41.113 102.343 1.00 56.77 861 GLY B O 1
ATOM 13752 N N . GLN B 1 864 ? 76.136 39.807 101.287 1.00 52.61 862 GLN B N 1
ATOM 13753 C CA . GLN B 1 864 ? 77.249 40.125 102.181 1.00 55.81 862 GLN B CA 1
ATOM 13754 C C . GLN B 1 864 ? 78.242 41.095 101.532 1.00 55.67 862 GLN B C 1
ATOM 13755 O O . GLN B 1 864 ? 79.205 41.454 102.178 1.00 57.02 862 GLN B O 1
ATOM 13761 N N . TYR B 1 865 ? 78.042 41.487 100.265 1.00 53.03 863 TYR B N 1
ATOM 13762 C CA . TYR B 1 865 ? 78.949 42.444 99.614 1.00 53.69 863 TYR B CA 1
ATOM 13763 C C . TYR B 1 865 ? 78.288 43.752 99.213 1.00 55.82 863 TYR B C 1
ATOM 13764 O O . TYR B 1 865 ? 77.071 43.837 99.057 1.00 55.78 863 TYR B O 1
ATOM 13773 N N . ARG B 1 866 ? 79.136 44.767 99.068 1.00 59.28 864 ARG B N 1
ATOM 13774 C CA . ARG B 1 866 ? 78.759 46.090 98.607 1.00 61.23 864 ARG B CA 1
ATOM 13775 C C . ARG B 1 866 ? 79.884 46.614 97.724 1.00 59.51 864 ARG B C 1
ATOM 13776 O O . ARG B 1 866 ? 80.975 46.038 97.693 1.00 58.55 864 ARG B O 1
ATOM 13784 N N . VAL B 1 867 ? 79.615 47.698 97.011 1.00 58.53 865 VAL B N 1
ATOM 13785 C CA . VAL B 1 867 ? 80.619 48.330 96.145 1.00 59.46 865 VAL B CA 1
ATOM 13786 C C . VAL B 1 867 ? 81.570 49.201 96.989 1.00 62.12 865 VAL B C 1
ATOM 13787 O O . VAL B 1 867 ? 81.132 50.174 97.595 1.00 65.35 865 VAL B O 1
ATOM 13791 N N . ASP B 1 868 ? 82.856 48.851 97.024 1.00 63.55 866 ASP B N 1
ATOM 13792 C CA . ASP B 1 868 ? 83.868 49.587 97.841 1.00 68.18 866 ASP B CA 1
ATOM 13793 C C . ASP B 1 868 ? 84.542 50.713 97.067 1.00 68.11 866 ASP B C 1
ATOM 13794 O O . ASP B 1 868 ? 84.881 51.733 97.647 1.00 71.55 866 ASP B O 1
ATOM 13799 N N . SER B 1 869 ? 84.796 50.492 95.776 1.00 65.36 867 SER B N 1
ATOM 13800 C CA . SER B 1 869 ? 85.340 51.530 94.895 1.00 65.49 867 SER B CA 1
ATOM 13801 C C . SER B 1 869 ? 85.181 51.154 93.424 1.00 62.51 867 SER B C 1
ATOM 13802 O O . SER B 1 869 ? 85.026 49.979 93.080 1.00 58.48 867 SER B O 1
ATOM 13805 N N . VAL B 1 870 ? 85.251 52.183 92.584 1.00 63.96 868 VAL B N 1
ATOM 13806 C CA . VAL B 1 870 ? 85.125 52.064 91.137 1.00 62.91 868 VAL B CA 1
ATOM 13807 C C . VAL B 1 870 ? 86.213 52.906 90.489 1.00 65.70 868 VAL B C 1
ATOM 13808 O O . VAL B 1 870 ? 86.359 54.076 90.824 1.00 66.49 868 VAL B O 1
ATOM 13812 N N . SER B 1 871 ? 86.964 52.307 89.564 1.00 67.24 869 SER B N 1
ATOM 13813 C CA . SER B 1 871 ? 87.938 53.043 88.752 1.00 72.24 869 SER B CA 1
ATOM 13814 C C . SER B 1 871 ? 87.627 52.890 87.263 1.00 72.82 869 SER B C 1
ATOM 13815 O O . SER B 1 871 ? 87.096 51.869 86.844 1.00 69.03 869 SER B O 1
ATOM 13818 N N . LEU B 1 872 ? 87.966 53.913 86.479 1.00 77.76 870 LEU B N 1
ATOM 13819 C CA . LEU B 1 872 ? 87.661 53.958 85.043 1.00 77.79 870 LEU B CA 1
ATOM 13820 C C . LEU B 1 872 ? 88.918 54.372 84.272 1.00 83.65 870 LEU B C 1
ATOM 13821 O O . LEU B 1 872 ? 89.400 55.498 84.422 1.00 86.45 870 LEU B O 1
ATOM 13826 N N . ASN B 1 873 ? 89.443 53.439 83.468 1.00 87.61 871 ASN B N 1
ATOM 13827 C CA . ASN B 1 873 ? 90.746 53.575 82.786 1.00 92.14 871 ASN B CA 1
ATOM 13828 C C . ASN B 1 873 ? 91.908 54.012 83.711 1.00 94.09 871 ASN B C 1
ATOM 13829 O O . ASN B 1 873 ? 92.805 54.728 83.260 1.00 101.50 871 ASN B O 1
ATOM 13831 N N . GLY B 1 874 ? 91.891 53.581 84.982 1.00 90.53 872 GLY B N 1
ATOM 13832 C CA . GLY B 1 874 ? 92.931 53.956 85.966 1.00 92.45 872 GLY B CA 1
ATOM 13833 C C . GLY B 1 874 ? 92.772 55.272 86.728 1.00 91.85 872 GLY B C 1
ATOM 13834 O O . GLY B 1 874 ? 93.726 55.713 87.375 1.00 98.51 872 GLY B O 1
ATOM 13835 N N . GLN B 1 875 ? 91.594 55.904 86.655 1.00 87.57 873 GLN B N 1
ATOM 13836 C CA . GLN B 1 875 ? 91.236 57.067 87.482 1.00 86.44 873 GLN B CA 1
ATOM 13837 C C . GLN B 1 875 ? 90.013 56.724 88.349 1.00 83.13 873 GLN B C 1
ATOM 13838 O O . GLN B 1 875 ? 89.173 55.899 87.967 1.00 79.43 873 GLN B O 1
ATOM 13840 N N . SER B 1 876 ? 89.924 57.369 89.510 1.00 84.01 874 SER B N 1
ATOM 13841 C CA . SER B 1 876 ? 88.863 57.128 90.500 1.00 81.48 874 SER B CA 1
ATOM 13842 C C . SER B 1 876 ? 87.531 57.749 90.041 1.00 80.05 874 SER B C 1
ATOM 13843 O O . SER B 1 876 ? 87.529 58.843 89.479 1.00 80.58 874 SER B O 1
ATOM 13846 N N . VAL B 1 877 ? 86.412 57.054 90.276 1.00 77.87 875 VAL B N 1
ATOM 13847 C CA . VAL B 1 877 ? 85.074 57.502 89.833 1.00 77.89 875 VAL B CA 1
ATOM 13848 C C . VAL B 1 877 ? 84.128 57.794 91.009 1.00 80.33 875 VAL B C 1
ATOM 13849 O O . VAL B 1 877 ? 84.074 57.013 91.957 1.00 78.75 875 VAL B O 1
ATOM 13853 N N . ASP B 1 878 ? 83.377 58.900 90.913 1.00 85.08 876 ASP B N 1
ATOM 13854 C CA . ASP B 1 878 ? 82.330 59.278 91.886 1.00 88.16 876 ASP B CA 1
ATOM 13855 C C . ASP B 1 878 ? 81.064 58.438 91.622 1.00 86.13 876 ASP B C 1
ATOM 13856 O O . ASP B 1 878 ? 80.823 58.070 90.481 1.00 86.81 876 ASP B O 1
ATOM 13861 N N . CYS B 1 879 ? 80.292 58.105 92.663 1.00 86.88 877 CYS B N 1
ATOM 13862 C CA . CYS B 1 879 ? 79.241 57.071 92.578 1.00 85.11 877 CYS B CA 1
ATOM 13863 C C . CYS B 1 879 ? 77.843 57.456 93.137 1.00 84.06 877 CYS B C 1
ATOM 13864 O O . CYS B 1 879 ? 77.048 56.574 93.484 1.00 83.59 877 CYS B O 1
ATOM 13867 N N . GLN B 1 880 ? 77.525 58.753 93.167 1.00 85.12 878 GLN B N 1
ATOM 13868 C CA . GLN B 1 880 ? 76.249 59.278 93.711 1.00 85.79 878 GLN B CA 1
ATOM 13869 C C . GLN B 1 880 ? 75.749 58.602 95.007 1.00 87.02 878 GLN B C 1
ATOM 13870 O O . GLN B 1 880 ? 74.999 57.621 94.980 1.00 82.26 878 GLN B O 1
ATOM 13872 N N . ALA B 1 884 ? 70.735 51.235 96.669 1.00 89.88 882 ALA B N 1
ATOM 13873 C CA . ALA B 1 884 ? 70.742 49.995 95.889 1.00 88.99 882 ALA B CA 1
ATOM 13874 C C . ALA B 1 884 ? 72.168 49.611 95.450 1.00 86.39 882 ALA B C 1
ATOM 13875 O O . ALA B 1 884 ? 72.739 48.649 95.966 1.00 86.87 882 ALA B O 1
ATOM 13877 N N . GLY B 1 885 ? 72.736 50.370 94.512 1.00 83.90 883 GLY B N 1
ATOM 13878 C CA . GLY B 1 885 ? 74.113 50.157 94.041 1.00 80.36 883 GLY B CA 1
ATOM 13879 C C . GLY B 1 885 ? 74.858 51.466 93.808 1.00 79.37 883 GLY B C 1
ATOM 13880 O O . GLY B 1 885 ? 74.736 52.409 94.602 1.00 84.24 883 GLY B O 1
ATOM 13881 N N . CYS B 1 886 ? 75.623 51.510 92.714 1.00 69.12 884 CYS B N 1
ATOM 13882 C CA . CYS B 1 886 ? 76.484 52.631 92.348 1.00 65.63 884 CYS B CA 1
ATOM 13883 C C . CYS B 1 886 ? 76.046 53.272 91.021 1.00 59.57 884 CYS B C 1
ATOM 13884 O O . CYS B 1 886 ? 75.806 52.567 90.038 1.00 54.20 884 CYS B O 1
ATOM 13887 N N . LEU B 1 887 ? 76.006 54.605 90.981 1.00 56.90 885 LEU B N 1
ATOM 13888 C CA . LEU B 1 887 ? 75.462 55.359 89.846 1.00 55.29 885 LEU B CA 1
ATOM 13889 C C . LEU B 1 887 ? 76.490 56.335 89.231 1.00 55.97 885 LEU B C 1
ATOM 13890 O O . LEU B 1 887 ? 77.012 57.204 89.921 1.00 58.22 885 LEU B O 1
ATOM 13895 N N . ILE B 1 888 ? 76.768 56.182 87.936 1.00 53.44 886 ILE B N 1
ATOM 13896 C CA . ILE B 1 888 ? 77.808 56.958 87.218 1.00 54.17 886 ILE B CA 1
ATOM 13897 C C . ILE B 1 888 ? 77.142 57.854 86.163 1.00 53.51 886 ILE B C 1
ATOM 13898 O O . ILE B 1 888 ? 76.407 57.364 85.307 1.00 50.36 886 ILE B O 1
ATOM 13903 N N . GLY B 1 889 ? 77.404 59.160 86.222 1.00 55.61 887 GLY B N 1
ATOM 13904 C CA . GLY B 1 889 ? 76.820 60.110 85.277 1.00 56.48 887 GLY B CA 1
ATOM 13905 C C . GLY B 1 889 ? 77.169 59.808 83.824 1.00 54.99 887 GLY B C 1
ATOM 13906 O O . GLY B 1 889 ? 78.291 59.399 83.523 1.00 54.61 887 GLY B O 1
ATOM 13907 N N . ARG B 1 890 ? 76.208 60.008 82.925 1.00 54.22 888 ARG B N 1
ATOM 13908 C CA . ARG B 1 890 ? 76.381 59.641 81.520 1.00 53.35 888 ARG B CA 1
ATOM 13909 C C . ARG B 1 890 ? 77.543 60.402 80.836 1.00 56.16 888 ARG B C 1
ATOM 13910 O O . ARG B 1 890 ? 78.198 59.836 79.950 1.00 54.83 888 ARG B O 1
ATOM 13918 N N . SER B 1 891 ? 77.802 61.649 81.252 1.00 59.43 889 SER B N 1
ATOM 13919 C CA . SER B 1 891 ? 78.873 62.447 80.646 1.00 62.74 889 SER B CA 1
ATOM 13920 C C . SER B 1 891 ? 80.257 61.816 80.811 1.00 63.62 889 SER B C 1
ATOM 13921 O O . SER B 1 891 ? 81.084 61.942 79.908 1.00 64.86 889 SER B O 1
ATOM 13924 N N . LEU B 1 892 ? 80.509 61.155 81.944 1.00 63.79 890 LEU B N 1
ATOM 13925 C CA . LEU B 1 892 ? 81.794 60.465 82.165 1.00 64.60 890 LEU B CA 1
ATOM 13926 C C . LEU B 1 892 ? 82.031 59.316 81.175 1.00 62.49 890 LEU B C 1
ATOM 13927 O O . LEU B 1 892 ? 83.173 59.061 80.783 1.00 63.48 890 LEU B O 1
ATOM 13932 N N . ILE B 1 893 ? 80.962 58.624 80.785 1.00 59.34 891 ILE B N 1
ATOM 13933 C CA . ILE B 1 893 ? 81.078 57.555 79.793 1.00 57.36 891 ILE B CA 1
ATOM 13934 C C . ILE B 1 893 ? 81.286 58.188 78.412 1.00 58.13 891 ILE B C 1
ATOM 13935 O O . ILE B 1 893 ? 82.185 57.782 77.682 1.00 58.26 891 ILE B O 1
ATOM 13940 N N . GLU B 1 894 ? 80.482 59.208 78.095 1.00 58.82 892 GLU B N 1
ATOM 13941 C CA . GLU B 1 894 ? 80.529 59.899 76.791 1.00 60.28 892 GLU B CA 1
ATOM 13942 C C . GLU B 1 894 ? 81.855 60.609 76.503 1.00 63.28 892 GLU B C 1
ATOM 13943 O O . GLU B 1 894 ? 82.257 60.697 75.349 1.00 63.36 892 GLU B O 1
ATOM 13949 N N . ALA B 1 895 ? 82.528 61.097 77.547 1.00 65.00 893 ALA B N 1
ATOM 13950 C CA . ALA B 1 895 ? 83.855 61.710 77.407 1.00 68.23 893 ALA B CA 1
ATOM 13951 C C . ALA B 1 895 ? 84.974 60.718 77.040 1.00 67.96 893 ALA B C 1
ATOM 13952 O O . ALA B 1 895 ? 86.045 61.146 76.641 1.00 70.30 893 ALA B O 1
ATOM 13954 N N . LEU B 1 896 ? 84.742 59.408 77.194 1.00 66.33 894 LEU B N 1
ATOM 13955 C CA . LEU B 1 896 ? 85.729 58.384 76.796 1.00 66.54 894 LEU B CA 1
ATOM 13956 C C . LEU B 1 896 ? 85.920 58.354 75.273 1.00 67.54 894 LEU B C 1
ATOM 13957 O O . LEU B 1 896 ? 84.981 58.687 74.538 1.00 67.04 894 LEU B O 1
ATOM 13962 N N . PRO B 1 897 ? 87.116 57.934 74.795 1.00 68.99 895 PRO B N 1
ATOM 13963 C CA . PRO B 1 897 ? 87.324 57.736 73.350 1.00 69.88 895 PRO B CA 1
ATOM 13964 C C . PRO B 1 897 ? 86.355 56.737 72.706 1.00 66.51 895 PRO B C 1
ATOM 13965 O O . PRO B 1 897 ? 85.894 55.793 73.375 1.00 64.50 895 PRO B O 1
ATOM 13969 N N . ALA B 1 898 ? 86.046 56.951 71.427 1.00 66.61 896 ALA B N 1
ATOM 13970 C CA . ALA B 1 898 ? 85.101 56.093 70.703 1.00 65.15 896 ALA B CA 1
ATOM 13971 C C . ALA B 1 898 ? 85.641 54.674 70.488 1.00 63.94 896 ALA B C 1
ATOM 13972 O O . ALA B 1 898 ? 84.928 53.711 70.724 1.00 60.80 896 ALA B O 1
ATOM 13974 N N . ASP B 1 899 ? 86.890 54.558 70.042 1.00 67.42 897 ASP B N 1
ATOM 13975 C CA . ASP B 1 899 ? 87.517 53.258 69.789 1.00 67.44 897 ASP B CA 1
ATOM 13976 C C . ASP B 1 899 ? 87.984 52.600 71.092 1.00 66.68 897 ASP B C 1
ATOM 13977 O O . ASP B 1 899 ? 88.355 53.287 72.054 1.00 69.21 897 ASP B O 1
ATOM 13979 N N . GLY B 1 900 ? 87.961 51.267 71.107 1.00 63.65 898 GLY B N 1
ATOM 13980 C CA . GLY B 1 900 ? 88.527 50.470 72.197 1.00 61.67 898 GLY B CA 1
ATOM 13981 C C . GLY B 1 900 ? 87.499 50.064 73.237 1.00 58.31 898 GLY B C 1
ATOM 13982 O O . GLY B 1 900 ? 86.364 50.562 73.239 1.00 54.87 898 GLY B O 1
ATOM 13983 N N . VAL B 1 901 ? 87.914 49.144 74.107 1.00 57.49 899 VAL B N 1
ATOM 13984 C CA . VAL B 1 901 ? 87.113 48.693 75.251 1.00 55.59 899 VAL B CA 1
ATOM 13985 C C . VAL B 1 901 ? 87.694 49.348 76.508 1.00 55.95 899 VAL B C 1
ATOM 13986 O O . VAL B 1 901 ? 88.879 49.186 76.798 1.00 56.35 899 VAL B O 1
ATOM 13990 N N . HIS B 1 902 ? 86.858 50.087 77.235 1.00 54.84 900 HIS B N 1
ATOM 13991 C CA . HIS B 1 902 ? 87.297 50.839 78.419 1.00 56.68 900 HIS B CA 1
ATOM 13992 C C . HIS B 1 902 ? 86.962 50.065 79.706 1.00 54.71 900 HIS B C 1
ATOM 13993 O O . HIS B 1 902 ? 85.800 49.715 79.951 1.00 50.62 900 HIS B O 1
ATOM 14000 N N . GLU B 1 903 ? 87.992 49.778 80.505 1.00 56.27 901 GLU B N 1
ATOM 14001 C CA . GLU B 1 903 ? 87.857 48.886 81.645 1.00 56.51 901 GLU B CA 1
ATOM 14002 C C . GLU B 1 903 ? 87.350 49.670 82.855 1.00 55.72 901 GLU B C 1
ATOM 14003 O O . GLU B 1 903 ? 87.895 50.712 83.197 1.00 57.64 901 GLU B O 1
ATOM 14009 N N . LEU B 1 904 ? 86.300 49.154 83.485 1.00 53.26 902 LEU B N 1
ATOM 14010 C CA . LEU B 1 904 ? 85.656 49.774 84.637 1.00 53.44 902 LEU B CA 1
ATOM 14011 C C . LEU B 1 904 ? 85.722 48.739 85.770 1.00 51.45 902 LEU B C 1
ATOM 14012 O O . LEU B 1 904 ? 85.047 47.707 85.719 1.00 48.79 902 LEU B O 1
ATOM 14017 N N . ILE B 1 905 ? 86.569 48.994 86.767 1.00 51.87 903 ILE B N 1
ATOM 14018 C CA . ILE B 1 905 ? 86.859 48.001 87.802 1.00 51.49 903 ILE B CA 1
ATOM 14019 C C . ILE B 1 905 ? 86.088 48.332 89.074 1.00 51.30 903 ILE B C 1
ATOM 14020 O O . ILE B 1 905 ? 86.321 49.356 89.691 1.00 52.99 903 ILE B O 1
ATOM 14025 N N . VAL B 1 906 ? 85.159 47.455 89.437 1.00 49.15 904 VAL B N 1
ATOM 14026 C CA . VAL B 1 906 ? 84.312 47.630 90.606 1.00 48.68 904 VAL B CA 1
ATOM 14027 C C . VAL B 1 906 ? 84.819 46.656 91.654 1.00 49.11 904 VAL B C 1
ATOM 14028 O O . VAL B 1 906 ? 84.741 45.443 91.463 1.00 46.62 904 VAL B O 1
ATOM 14032 N N . THR B 1 907 ? 85.345 47.197 92.758 1.00 51.22 905 THR B N 1
ATOM 14033 C CA . THR B 1 907 ? 85.887 46.387 93.826 1.00 52.26 905 THR B CA 1
ATOM 14034 C C . THR B 1 907 ? 84.796 46.191 94.880 1.00 52.18 905 THR B C 1
ATOM 14035 O O . THR B 1 907 ? 84.281 47.172 95.435 1.00 53.78 905 THR B O 1
ATOM 14039 N N . LEU B 1 908 ? 84.436 44.926 95.119 1.00 50.05 906 LEU B N 1
ATOM 14040 C CA . LEU B 1 908 ? 83.461 44.552 96.143 1.00 50.15 906 LEU B CA 1
ATOM 14041 C C . LEU B 1 908 ? 84.112 44.193 97.503 1.00 52.87 906 LEU B C 1
ATOM 14042 O O . LEU B 1 908 ? 85.089 43.433 97.561 1.00 52.02 906 LEU B O 1
ATOM 14047 N N . GLY B 1 909 ? 83.532 44.708 98.581 1.00 55.42 907 GLY B N 1
ATOM 14048 C CA . GLY B 1 909 ? 83.945 44.352 99.951 1.00 60.07 907 GLY B CA 1
ATOM 14049 C C . GLY B 1 909 ? 82.767 44.031 100.848 1.00 61.75 907 GLY B C 1
ATOM 14050 O O . GLY B 1 909 ? 81.619 44.260 100.468 1.00 59.01 907 GLY B O 1
ATOM 14051 N N . ARG B 1 910 ? 83.066 43.506 102.039 1.00 67.39 908 ARG B N 1
ATOM 14052 C CA . ARG B 1 910 ? 82.049 43.044 102.997 1.00 71.66 908 ARG B CA 1
ATOM 14053 C C . ARG B 1 910 ? 81.280 44.180 103.681 1.00 73.24 908 ARG B C 1
ATOM 14054 O O . ARG B 1 910 ? 81.777 45.297 103.798 1.00 74.91 908 ARG B O 1
#

Solvent-accessible surface area: 58562 Å² total; per-residue (Å²): 124,35,35,60,41,75,60,154,71,0,58,0,75,0,90,46,0,37,42,14,7,22,8,8,0,0,0,1,8,114,33,11,0,28,0,0,0,5,10,29,0,4,0,0,0,0,25,16,24,37,25,0,0,3,42,3,2,4,3,26,28,17,20,15,11,13,10,2,0,3,0,0,0,53,1,114,89,39,14,5,0,0,0,2,5,2,0,1,92,14,38,16,23,38,27,66,70,132,41,33,78,5,1,0,18,0,2,18,2,12,0,0,2,20,9,90,3,100,176,21,10,1,28,0,72,0,0,0,0,2,0,35,36,100,20,75,0,0,0,0,44,0,31,0,36,1,91,26,155,62,76,18,108,2,16,0,1,0,3,0,13,12,1,1,14,2,12,28,5,29,18,59,64,19,20,8,2,4,3,2,0,38,1,54,8,32,101,46,0,0,5,0,28,6,18,4,17,12,21,125,105,31,98,131,81,22,58,35,0,5,0,0,1,0,0,45,50,71,22,76,21,13,48,0,2,0,2,6,8,31,41,0,0,4,52,26,3,10,14,4,14,0,46,0,2,13,52,58,71,144,36,69,8,98,59,71,49,72,34,70,2,22,17,1,0,0,0,0,11,0,37,98,42,108,5,47,61,61,132,59,34,23,3,12,0,1,0,0,7,30,58,82,104,14,94,20,51,97,15,12,63,46,3,6,45,73,54,78,5,79,55,6,8,60,90,1,77,43,60,4,132,105,35,5,67,39,3,125,20,56,17,42,49,40,50,23,25,28,2,5,28,1,0,1,0,0,5,4,0,39,68,32,0,11,45,1,2,0,0,9,6,1,74,15,119,29,54,70,29,4,52,18,25,1,22,22,0,8,0,12,10,4,10,69,68,105,31,1,91,100,54,0,33,36,8,0,11,0,0,16,10,7,1,3,7,2,35,76,33,18,120,33,123,27,40,21,71,28,57,41,131,98,137,27,92,18,49,2,0,14,4,0,22,0,0,43,5,2,20,33,17,11,29,30,56,36,38,30,60,0,5,74,52,84,28,4,0,8,15,5,17,4,15,32,21,20,166,89,116,24,110,56,50,67,116,104,67,32,69,100,7,34,16,82,132,51,51,88,6,70,3,23,0,4,1,0,3,0,0,0,0,6,0,3,9,1,10,3,7,81,73,6,0,7,17,0,19,9,0,0,20,10,48,0,7,22,51,0,56,116,103,0,0,0,4,2,0,8,4,5,1,1,11,3,2,45,70,0,3,108,10,1,82,22,11,69,91,143,90,56,29,64,54,7,38,2,1,30,22,3,32,80,2,1,6,30,66,60,87,91,32,51,9,116,32,61,72,77,2,63,73,23,4,75,48,0,13,88,41,4,37,66,35,3,58,24,60,103,79,132,26,59,5,50,34,0,2,123,2,0,100,73,5,0,60,53,6,22,65,38,2,89,69,54,1,65,17,124,4,197,112,44,66,8,0,4,0,0,3,10,14,33,75,9,98,99,14,6,9,72,78,101,151,35,25,28,0,12,0,3,2,0,0,3,2,0,39,31,26,2,0,48,91,117,24,0,57,83,0,11,100,0,0,72,113,31,2,73,37,188,76,2,5,4,20,3,6,11,142,7,52,53,64,23,78,44,6,0,37,0,10,0,4,3,22,0,4,8,22,6,0,0,0,15,0,19,0,0,0,0,1,0,14,0,0,1,44,56,45,35,4,90,68,0,48,48,2,6,28,3,0,28,121,24,0,30,67,14,112,72,0,39,8,7,0,5,1,0,26,0,0,4,65,100,7,22,2,9,0,14,8,0,8,6,0,0,7,11,2,1,14,0,13,4,10,21,1,6,0,5,39,6,98,36,6,36,0,74,1,75,11,12,0,5,64,83,23,16,47,92,95,17,50,1,12,0,39,5,32,7,42,78,8,39,0,32,0,10,0,100,3,86,92,49,1,61,55,57,87,23,130,46,60,64,8,36,17,70,80,63,113,22,87,97,39,64,0,30,25,84,89,1,117,86,28,88,99,87,51,84,22,80,0,34,0,40,0,10,119,79,170,170,188,25,18,128,39,73,61,139,60,0,58,0,75,0,91,46,0,36,42,14,7,22,6,7,0,0,0,0,5,119,33,18,0,14,0,0,0,5,9,30,0,3,0,0,0,0,26,16,24,37,24,0,0,3,43,3,2,5,2,26,27,17,20,17,11,13,10,2,0,3,0,0,0,56,1,114,89,41,14,5,0,0,0,2,5,1,0,2,89,14,37,16,24,39,25,67,70,134,42,31,78,6,1,0,18,0,2,13,2,12,0,0,2,21,10,84,4,100,179,22,10,1,80,1,72,0,0,0,0,1,0,31,34,144,20,75,0,0,0,0,42,0,31,0,23,1,82,28,155,62,75,19,110,2,15,0,1,0,3,0,13,12,1,1,14,1,12,29,5,27,18,56,66,20,20,8,2,4,3,3,0,26,0,52,8,33,103,45,0,0,5,0,27,7,18,4,18,12,22,126,102,30,96,127,72,23,118,35,0,4,0,0,1,0,0,48,52,66,17,78,21,12,48,0,2,0,2,6,8,31,42,0,0,4,48,26,4,10,14,4,15,0,48,0,2,14,51,57,70,143,34,68,9,100,59,72,49,66,34,84,2,22,18,1,0,0,0,0,10,0,40,97,42,106,4,47,56,53,132,59,36,24,4,11,0,1,0,0,7,30,58,72,105,13,92,20,50,95,15,12,62,58,3,5,45,67,46,97,6,79,41,16,8,111,86,1,82,53,54,0,121,103,51,0,44,22,3,86,20,42,17,42,49,41,84,22,24,27,2,5,19,1,0,1,0,0,6,7,0,37,70,41,1,12,48,1,2,0,0,9,11,1,80,16,122,29,55,108,28,4,55,18,8,1,23,18,0,10,2,9,12,2,16,72,60,101,47,1,78,125,53,0,25,42,8,0,10,0,0,20,8,8,1,3,6,2,47,67,28,16,114,31,123,26,40,17,72,47,84,144,120,88,17,47,1,0,14,4,0,22,0,1,42,6,0,22,32,18,0,30,24,31,28,36,25,88,0,0,48,40,86,29,4,0,7,25,3,26,17,11,34,13,25,157,85,165,19,109,72,68,68,129,99,32,35,75,80,3,54,16,76,127,52,124,100,5,80,1,22,0,1,0,0,0,0,0,0,0,1,0,2,8,0,7,3,6,81,74,7,0,7,16,0,18,11,0,0,20,10,48,0,7,24,53,0,55,116,105,0,0,0,4,2,0,8,4,5,1,2,10,3,1,46,64,0,4,101,7,0,76,44,1,31,129,115,84,50,70,89,35,2,53,2,1,67,15,2,30,48,2,1,6,32,63,60,87,86,30,50,7,116,30,61,126,68,2,62,50,13,4,72,146,0,10,89,41,8,36,67,34,2,44,25,51,89,76,126,26,75,0,152,49,0,2,108,0,0,100,68,0,0,61,51,6,22,64,39,1,88,69,52,2,64,16,124,5,194,111,42,67,5,0,4,0,0,4,10,14,34,77,8,98,99,14,8,8,73,77,104,135,34,26,27,0,13,0,3,3,0,0,3,2,0,20,28,26,1,0,48,91,118,24,0,54,80,0,10,94,0,0,58,114,34,2,49,30,154,124,0,4,2,18,4,6,11,129,7,36,50,63,23,79,45,6,0,37,0,11,1,5,0,27,0,4,8,22,5,0,0,0,16,0,21,0,0,0,0,1,0,1,0,1,1,92,55,44,34,4,91,63,0,49,73,2,6,19,18,0,17,162,27,0,23,67,13,110,65,0,39,10,7,0,4,1,0,27,0,0,4,52,90,4,21,1,9,0,12,8,0,9,6,0,0,7,10,2,1,14,0,12,3,10,9,1,7,0,5,33,7,91,22,1,36,0,52,0,37,10,14,0,6,63,83,22,17,48,93,87,17,46,1,2,0,13,3,36,8,18,50,49,34,0,68,0,7,0,104,2,94,86,50,1,60,54,69,104,26,146,31,78,64,5,34,17,76,79,64,114,18,122,39,111,124,37,4,44,0,32,55,80,85,0,81,87,22,89,81,87,50,78,23,80,0,33,0,40,0,0,147

Foldseek 3Di:
DAWDDDDQQQKIKDKPLVVFAQFWAWAFELLQWTWIQGLLQAWWTARFQWWTFAAFFARVCVPPALQGFWKWKQWVVPGIDTQSQSAPVQVVCPPVVNHWIWMWIAHLHKIKIKTADPPRQKIKIKIWHDFHDNFNKIKIKIKMARQDDFKIKIKMKGKHFTQTTHNQLSPPCVQVQLQQWKWAAAQFWIKIWGQWHDGPVHIGGAFKIKIKGKDKLQLHHFPAFDWAVCQQQDDVGHSSRRCCRRVVNDHPGHHGDMDGGGGTMGMTIHDIDIHGHGGMIMMMMMIGIDRHDDPVVVCSVQGHHNPNVVVSVVVSNVVSSLQLVQKFWDWACSVVRSLLSLLLCQLVVLQSQVLARTRNRSPDRNFHWLLNLLLSQLSCLFRPNPCNLQSLQLSLQQAALQLFGATGADDDRSDGDDDQPDQDFTALASLLRSLVSVVQVLQQALPPCLQFDKYWHFADQAAPRSPDGAPPDDVVLDGTFAAPVSHGAIFGNNQSSCSNLLSQLLCAAPLLAGARTCHYPQNFQGQANQHKHFLLCSLSSLLSLLVSLVVLVVCCVPVVDFKGKYQPLCVLSLCLVPPHDDSVDSVRSNVSSVSSRVQPPPHHNSDIDIDTSNSSSVSSNVSSVVSLCSQVVPFWDAEPVGFIAGQGMAFNVRHGQAYDDPVDGKDFLSSHLSCLQRVSQPPVRNVRHLVVQCVAAQDPQQGGWRIHDDPADDNRTGPLRVDDAFDDNRTFAFLQSLLSNLLSCLNNVVLVSSVVSLVSQVVLCSPCVQQVYDSHGARTQGPSSHGGHTSNDSSSSSSSSSCCCRQQNFGGGSQWTDGDHSHFLSGHHPQQWIWMWTAGNQATEIEIEHDPVSDGGVFKDFPFKDKQHHGADDVIHGNVVRVPDDNDDYIYIYTYMDGDDD/DAWDDDDQQLKIKDKPLVVFAQFWAWAFELLQWTWIQGLLQAWWTARFQWWTFAAFFARVCVPPALQGFWKWKQWVVPGIDTQSQSAPVQVVCPPVVNHWIWMWIAHLHKIKIKTADPVRQKIKIKIWHAFHDNFNKIKIKIKMARQDDFKIKIKMKTKHFTQTTHNQLSPPCVQVQLQQWKWAFAQFWIKIWGQWHDGPVHIGGAFKIKIKGKDKQQLHHFPAFDWAVCQQQDDVGHSNRRCCRRVVNDHPGHHGDMDGGGGTMGMGIHDIDIHGHGGMIMMMMMIGIDRHDDPVVVCSVQDHHNPNVVVSVVVSNVVSSLQLLQKFWDWACSVVRSLLSLLLCQLVVLQSQVLARGRNRSPDRNFHWLLNLLLSQLSCLWRPNPCNLQSLQLSLQQAALQLFGATGADDDRNDGDDPCAFTALASLLRSLVSVVQVLQQALPPCLQFDKYWHFDDQAAPRNPDGAPPDDVVLDGTFAAPVGHGAIFGNNQSSCSNLLSQLLCAAPLLAGARTQHYPQNFQGQANQHKHFLLCSLSSLLSLLVSLVVLVVCCVPVVDFKGKYQPLCVLSLCLVPPDDDSVDSVRSNVSSVSSRVQPPPHHNSDIDIDTSNSSSVSSNVSSVVSLVSQVVPFWDAEPVGQIAGQGMAFNVRHGQAYDDPPDGKDFLSSHLSCLQRVSQPPVRNVSHLVVQCVAAQDPQFGGWRIHDDPADDNRTGPLRVDDAFDDNRTFAFLQSLLSNLLSCLNNVVLVSSCVSLVSQVVLCSPCVQQVYDSHGARTQGPSSHGGHTSNDSSSSSSSSSCCCRQQNFGGGSQWTWGQHSHFLSGHHPQQWIWMWIAGLQATEIEIEHEPVSDGGVQKAFPFKDKQHHGAQFVPHGIHGNVVRVPDDNDDYIYIYTYMDD